Protein 5YK4 (pdb70)

InterPro domains:
  IPR000432 DNA mismatch repair protein MutS, C-terminal [PF00488] (603-790)
  IPR000432 DNA mismatch repair protein MutS, C-terminal [PS00486] (681-697)
  IPR000432 DNA mismatch repair protein MutS, C-terminal [SM00534] (600-787)
  IPR005748 DNA mismatch repair protein MutS [MF_00096] (6-852)
  IPR005748 DNA mismatch repair protein MutS [TIGR01070] (7-857)
  IPR007695 DNA mismatch repair protein MutS-like, N-terminal [PF01624] (8-118)
  IPR007696 DNA mismatch repair protein MutS, core [PF05192] (268-552)
  IPR007696 DNA mismatch repair protein MutS, core [SM00533] (282-585)
  IPR007860 DNA mismatch repair protein MutS, connector domain [PF05188] (127-251)
  IPR007861 DNA mismatch repair protein MutS, clamp [PF05190] (422-512)
  IPR016151 DNA mismatch repair protein MutS, N-terminal [G3DSA:3.40.1170.10] (1-120)
  IPR016151 DNA mismatch repair protein MutS, N-terminal [SSF55271] (4-114)
  IPR017261 DNA mismatch repair protein MutS/MSH [PIRSF037677] (5-804)
  IPR027417 P-loop containing nucleoside triphosphate hydrolase [G3DSA:3.40.50.300] (561-819)
  IPR027417 P-loop containing nucleoside triphosphate hydrolase [SSF52540] (561-791)
  IPR036187 DNA mismatch repair protein MutS, core domain superfamily [SSF48334] (266-560)
  IPR036678 MutS, connector domain superfamily [G3DSA:3.30.420.110] (126-260)
  IPR036678 MutS, connector domain superfamily [SSF53150] (116-279)
  IPR045076 DNA mismatch repair MutS [PTHR11361] (10-797)

Sequence (1538 aa):
GSMSKSAVSPMMQQYLGIKAQHTDKLVFYRMGDFYELFLDDAVEAAKLLDITLTTRGQMDGVPIKMAGVPFHAAEQYLARLVKLGKSVAICEQVGEPVERKVVRIVTPGTLTDSALLEDKETNRIVAVSPDKKYIGLAWASLQSGEFKTKLTTADKLNDELARLQAAEILLPDSKNAPQLQTASGVTRLNAWQFAADAGEKLLTEYFGCQDLRGFGLDSKEHAVSIGAAGALLNYIRLTQNLMPQHLDGLSLETDSQYIGMDAATRRNLEITQTLSGKKTPTLFSILDGCATHMGSRLLALWLHHPLRNRAHIRARQEAVTALESQYEPLQCHLKSIADIERIAARIAVGNARPRDLASLRDSLFELAQIDLSATGSSLLETLKAVFPETLPVAETLKAAVMPEPSVWLKDGNVINHGFHPELDELRRIQNHGDEFLLDLEAKERERTGLSTLKVEFNRVHGFYIELSKTQAEQAPADYQRRQTLKNAERFITPELKAFEDKVLTAQDQALALEKQLFDGVLKNLRTALPQLQKAAKAAAALDVLSTFSALAKERNFVRPEFADYPVVHIENGRHPVVEQQVRHFTANHTDLDHKHRLMLLTGPNMGGKSTYMRQVALIVLLAHTGCFVPADAATIGPVDQIFTRISTFMVEMSETAYILHHATEQSIVLMDEVGRGTSTFDGLALAHAIAEHLLQKNKSFSLFATHYFELTYLPEAHAAAVNMHLSALEQGRDIVFLHQIQPGPAGKSYGIAVAKLAGLPVRALKAAQKHSAVSPMMQQYLGIKAQHTDKLVFYRMGDFYELFLDDAVEAAKLLDITLTTRGQMDGVPIKMAGVPFHAAEQYLARLVKLGKSVAICEQVGEVGAGKGPVERKVVRIVTPGTLTDSALLEDKETNRIVAVSPDKKYIGLAWASLQSGEFKTKLTTADKLNDELARLQAAEILLPDSKNAPQLQTASGVTRLNAWQFAADAGEKLLTEYFGCQDLRGFGLDSKEHAVSIGAAGALLNYIRLTQNLMPQHLDGLSLETDSQYIGMDAATRRNLEITQTLSGKKTPTLFSILDGCATHMGSRLLALWLHHPLRNRAHIRARQEAVTALESQYEPLQCHLKSIADIERIAARIAVGNARPRDLASLRDSLFELAQIDLSATGSSLLETLKAVFPETLPVAETLKAAVMPEPSVWLKDGNVINHGFHPELDELRRIQNHGDEFLLDLEAKERERTGLSTLKVEFNRVHGFYIELSKTQAEQAPADYQRRQTLKNAERFITPELKAFEDKVLTAQDQALALEKQLFDGVLKNLRTALPQLQKAAKAAAALDVLSTFSALAKERNFVRPEFADYPVVHIENGRHPVVEQQVRHFTANHTDLDHKHRLMLLTGPNMGGKSTYMRQVALIVLLAHTGCFVPADAATIGPVDQIFTRVEMSETAYILHHATEQSIVLMDEVGRGTSTFDGLALAHAIAEHLLQKNKSFSLFATHYFELTYLPEAHAAAVNMHLSALEQGRDIVFLHQIQPGPAGKSYGIAVAKLAGLPVRALKAAQKH

Nearest PDB structures (foldseek):
  5yk4-assembly1_A  TM=1.001E+00  e=0.000E+00  Neisseria gonorrhoeae FA 1090
  5x9w-assembly1_B  TM=9.994E-01  e=0.000E+00  Neisseria gonorrhoeae FA 1090
  1wb9-assembly1_A  TM=9.319E-01  e=6.528E-84  Escherichia coli
  1wbb-assembly1_A  TM=9.257E-01  e=7.655E-84  Escherichia coli
  1e3m-assembly1_A  TM=9.299E-01  e=3.385E-83  Escherichia coli

Structure (mmCIF, N/CA/C/O backbone):
data_5YK4
#
_entry.id   5YK4
#
_cell.length_a   89.940
_cell.length_b   102.400
_cell.length_c   236.170
_cell.angle_alpha   90.00
_cell.angle_beta   90.00
_cell.angle_gamma   90.00
#
_symmetry.space_group_name_H-M   'P 21 2 21'
#
loop_
_entity.id
_entity.type
_entity.pdbx_description
1 polymer 'DNA mismatch repair protein MutS'
2 non-polymer "ADENOSINE-5'-DIPHOSPHATE"
3 water water
#
loop_
_atom_site.group_PDB
_atom_site.id
_atom_site.type_symbol
_atom_site.label_atom_id
_atom_site.label_alt_id
_atom_site.label_comp_id
_atom_site.label_asym_id
_atom_site.label_entity_id
_atom_site.label_seq_id
_atom_site.pdbx_PDB_ins_code
_atom_site.Cartn_x
_atom_site.Cartn_y
_atom_site.Cartn_z
_atom_site.occupancy
_atom_site.B_iso_or_equiv
_atom_site.auth_seq_id
_atom_site.auth_comp_id
_atom_site.auth_asym_id
_atom_site.auth_atom_id
_atom_site.pdbx_PDB_model_num
ATOM 1 N N . GLY A 1 4 ? -21.190 2.913 -17.983 1.00 60.45 -1 GLY A N 1
ATOM 2 C CA . GLY A 1 4 ? -20.302 2.208 -17.008 1.00 66.71 -1 GLY A CA 1
ATOM 3 C C . GLY A 1 4 ? -20.428 2.812 -15.602 1.00 72.99 -1 GLY A C 1
ATOM 4 O O . GLY A 1 4 ? -19.661 3.689 -15.233 1.00 66.21 -1 GLY A O 1
ATOM 5 N N . SER A 1 5 ? -21.399 2.329 -14.815 1.00 73.78 0 SER A N 1
ATOM 6 C CA . SER A 1 5 ? -21.455 2.580 -13.374 1.00 68.37 0 SER A CA 1
ATOM 7 C C . SER A 1 5 ? -20.581 1.531 -12.663 1.00 80.09 0 SER A C 1
ATOM 8 O O . SER A 1 5 ? -20.495 0.369 -13.114 1.00 76.65 0 SER A O 1
ATOM 9 N N . MET A 1 6 ? -19.930 1.930 -11.566 1.00 121.06 1 MET A N 1
ATOM 10 C CA . MET A 1 6 ? -18.951 1.061 -10.932 1.00 111.39 1 MET A CA 1
ATOM 11 C C . MET A 1 6 ? -18.917 1.112 -9.406 1.00 110.02 1 MET A C 1
ATOM 12 O O . MET A 1 6 ? -19.946 1.157 -8.735 1.00 104.39 1 MET A O 1
ATOM 13 N N . SER A 1 7 ? -17.702 1.118 -8.864 1.00 114.44 2 SER A N 1
ATOM 14 C CA . SER A 1 7 ? -17.463 1.158 -7.424 1.00 97.18 2 SER A CA 1
ATOM 15 C C . SER A 1 7 ? -17.807 2.497 -6.767 1.00 103.26 2 SER A C 1
ATOM 16 O O . SER A 1 7 ? -18.742 3.174 -7.187 1.00 118.21 2 SER A O 1
ATOM 17 N N . LYS A 1 8 ? -17.061 2.889 -5.733 1.00 94.51 3 LYS A N 1
ATOM 18 C CA . LYS A 1 8 ? -15.887 2.173 -5.296 1.00 92.11 3 LYS A CA 1
ATOM 19 C C . LYS A 1 8 ? -16.058 1.396 -3.992 1.00 86.71 3 LYS A C 1
ATOM 20 O O . LYS A 1 8 ? -15.140 1.373 -3.169 1.00 102.58 3 LYS A O 1
ATOM 21 N N . SER A 1 9 ? -17.211 0.755 -3.804 1.00 74.42 4 SER A N 1
ATOM 22 C CA . SER A 1 9 ? -17.337 -0.270 -2.779 1.00 67.64 4 SER A CA 1
ATOM 23 C C . SER A 1 9 ? -17.020 -1.669 -3.314 1.00 66.48 4 SER A C 1
ATOM 24 O O . SER A 1 9 ? -16.920 -2.614 -2.540 1.00 70.11 4 SER A O 1
ATOM 27 N N . ALA A 1 10 ? -16.871 -1.799 -4.629 1.00 67.12 5 ALA A N 1
ATOM 28 C CA . ALA A 1 10 ? -16.437 -3.034 -5.275 1.00 69.74 5 ALA A CA 1
ATOM 29 C C . ALA A 1 10 ? -14.921 -3.075 -5.549 1.00 69.69 5 ALA A C 1
ATOM 30 O O . ALA A 1 10 ? -14.387 -4.148 -5.829 1.00 71.40 5 ALA A O 1
ATOM 32 N N . VAL A 1 11 ? -14.249 -1.924 -5.472 1.00 65.05 6 VAL A N 1
ATOM 33 C CA . VAL A 1 11 ? -12.795 -1.863 -5.596 1.00 67.31 6 VAL A CA 1
ATOM 34 C C . VAL A 1 11 ? -12.230 -1.191 -4.358 1.00 66.44 6 VAL A C 1
ATOM 35 O O . VAL A 1 11 ? -12.808 -0.229 -3.844 1.00 71.52 6 VAL A O 1
ATOM 39 N N . SER A 1 12 ? -11.108 -1.710 -3.877 1.00 62.36 7 SER A N 1
ATOM 40 C CA . SER A 1 12 ? -10.444 -1.140 -2.710 1.00 56.30 7 SER A CA 1
ATOM 41 C C . SER A 1 12 ? -9.750 0.153 -3.082 1.00 55.84 7 SER A C 1
ATOM 42 O O . SER A 1 12 ? -9.404 0.368 -4.244 1.00 57.52 7 SER A O 1
ATOM 45 N N . PRO A 1 13 ? -9.537 1.038 -2.096 1.00 54.90 8 PRO A N 1
ATOM 46 C CA . PRO A 1 13 ? -8.843 2.294 -2.403 1.00 55.62 8 PRO A CA 1
ATOM 47 C C . PRO A 1 13 ? -7.457 2.095 -3.014 1.00 55.57 8 PRO A C 1
ATOM 48 O O . PRO A 1 13 ? -7.083 2.831 -3.938 1.00 62.48 8 PRO A O 1
ATOM 52 N N . MET A 1 14 ? -6.705 1.115 -2.517 1.00 54.50 9 MET A N 1
ATOM 53 C CA . MET A 1 14 ? -5.398 0.834 -3.088 1.00 56.96 9 MET A CA 1
ATOM 54 C C . MET A 1 14 ? -5.511 0.418 -4.552 1.00 55.53 9 MET A C 1
ATOM 55 O O . MET A 1 14 ? -4.723 0.862 -5.423 1.00 58.03 9 MET A O 1
ATOM 60 N N . MET A 1 15 ? -6.502 -0.424 -4.822 1.00 47.57 10 MET A N 1
ATOM 61 C CA . MET A 1 15 ? -6.729 -0.838 -6.193 1.00 50.91 10 MET A CA 1
ATOM 62 C C . MET A 1 15 ? -7.143 0.332 -7.084 1.00 51.24 10 MET A C 1
ATOM 63 O O . MET A 1 15 ? -6.779 0.388 -8.254 1.00 52.46 10 MET A O 1
ATOM 68 N N . GLN A 1 16 ? -7.911 1.267 -6.533 1.00 54.98 11 GLN A N 1
ATOM 69 C CA . GLN A 1 16 ? -8.280 2.461 -7.280 1.00 55.06 11 GLN A CA 1
ATOM 70 C C . GLN A 1 16 ? -7.058 3.306 -7.602 1.00 56.10 11 GLN A C 1
ATOM 71 O O . GLN A 1 16 ? -6.964 3.893 -8.680 1.00 59.78 11 GLN A O 1
ATOM 77 N N . GLN A 1 17 ? -6.109 3.370 -6.671 1.00 57.69 12 GLN A N 1
ATOM 78 C CA . GLN A 1 17 ? -4.840 4.033 -6.954 1.00 55.08 12 GLN A CA 1
ATOM 79 C C . GLN A 1 17 ? -4.122 3.362 -8.125 1.00 51.39 12 GLN A C 1
ATOM 80 O O . GLN A 1 17 ? -3.696 4.028 -9.080 1.00 54.15 12 GLN A O 1
ATOM 86 N N . TYR A 1 18 ? -4.000 2.033 -8.058 1.00 50.59 13 TYR A N 1
ATOM 87 C CA . TYR A 1 18 ? -3.329 1.296 -9.117 1.00 46.64 13 TYR A CA 1
ATOM 88 C C . TYR A 1 18 ? -3.982 1.549 -10.466 1.00 48.60 13 TYR A C 1
ATOM 89 O O . TYR A 1 18 ? -3.286 1.759 -11.462 1.00 49.34 13 TYR A O 1
ATOM 98 N N . LEU A 1 19 ? -5.315 1.506 -10.516 1.00 49.00 14 LEU A N 1
ATOM 99 C CA . LEU A 1 19 ? -6.018 1.816 -11.750 1.00 47.77 14 LEU A CA 1
ATOM 100 C C . LEU A 1 19 ? -5.752 3.250 -12.186 1.00 48.88 14 LEU A C 1
ATOM 101 O O . LEU A 1 19 ? -5.721 3.542 -13.378 1.00 50.40 14 LEU A O 1
ATOM 106 N N . GLY A 1 20 ? -5.549 4.142 -11.218 1.00 51.51 15 GLY A N 1
ATOM 107 C CA . GLY A 1 20 ? -5.194 5.522 -11.533 1.00 53.43 15 GLY A CA 1
ATOM 108 C C . GLY A 1 20 ? -3.881 5.615 -12.299 1.00 53.78 15 GLY A C 1
ATOM 109 O O . GLY A 1 20 ? -3.767 6.387 -13.277 1.00 53.60 15 GLY A O 1
ATOM 110 N N . ILE A 1 21 ? -2.891 4.818 -11.890 1.00 51.43 16 ILE A N 1
ATOM 111 C CA . ILE A 1 21 ? -1.628 4.820 -12.620 1.00 51.43 16 ILE A CA 1
ATOM 112 C C . ILE A 1 21 ? -1.737 3.999 -13.925 1.00 52.43 16 ILE A C 1
ATOM 113 O O . ILE A 1 21 ? -1.181 4.373 -14.946 1.00 51.47 16 ILE A O 1
ATOM 118 N N . LYS A 1 22 ? -2.478 2.899 -13.891 1.00 51.17 17 LYS A N 1
ATOM 119 C CA . LYS A 1 22 ? -2.540 1.982 -15.016 1.00 53.06 17 LYS A CA 1
ATOM 120 C C . LYS A 1 22 ? -3.286 2.564 -16.201 1.00 57.58 17 LYS A C 1
ATOM 121 O O . LYS A 1 22 ? -2.972 2.243 -17.358 1.00 59.52 17 LYS A O 1
ATOM 127 N N . ALA A 1 23 ? -4.274 3.417 -15.939 1.00 62.52 18 ALA A N 1
ATOM 128 C CA . ALA A 1 23 ? -5.006 4.062 -17.028 1.00 63.59 18 ALA A CA 1
ATOM 129 C C . ALA A 1 23 ? -4.088 4.970 -17.875 1.00 66.13 18 ALA A C 1
ATOM 130 O O . ALA A 1 23 ? -4.415 5.260 -19.014 1.00 71.18 18 ALA A O 1
ATOM 132 N N . GLN A 1 24 ? -2.962 5.418 -17.316 1.00 63.02 19 GLN A N 1
ATOM 133 C CA . GLN A 1 24 ? -1.993 6.208 -18.059 1.00 63.66 19 GLN A CA 1
ATOM 134 C C . GLN A 1 24 ? -1.001 5.348 -18.875 1.00 63.65 19 GLN A C 1
ATOM 135 O O . GLN A 1 24 ? -0.220 5.897 -19.669 1.00 62.71 19 GLN A O 1
ATOM 141 N N . HIS A 1 25 ? -1.008 4.023 -18.666 1.00 57.55 20 HIS A N 1
ATOM 142 C CA . HIS A 1 25 ? -0.045 3.132 -19.304 1.00 52.49 20 HIS A CA 1
ATOM 143 C C . HIS A 1 25 ? -0.722 1.809 -19.684 1.00 56.06 20 HIS A C 1
ATOM 144 O O . HIS A 1 25 ? -0.392 0.736 -19.173 1.00 50.45 20 HIS A O 1
ATOM 151 N N . THR A 1 26 ? -1.681 1.899 -20.599 1.00 61.74 21 THR A N 1
ATOM 152 C CA . THR A 1 26 ? -2.428 0.732 -21.051 1.00 62.81 21 THR A CA 1
ATOM 153 C C . THR A 1 26 ? -1.645 -0.122 -22.041 1.00 65.01 21 THR A C 1
ATOM 154 O O . THR A 1 26 ? -2.039 -1.253 -22.302 1.00 67.24 21 THR A O 1
ATOM 158 N N . ASP A 1 27 ? -0.553 0.406 -22.583 1.00 67.28 22 ASP A N 1
ATOM 159 C CA . ASP A 1 27 ? 0.273 -0.325 -23.549 1.00 74.26 22 ASP A CA 1
ATOM 160 C C . ASP A 1 27 ? 1.533 -0.952 -22.949 1.00 72.43 22 ASP A C 1
ATOM 161 O O . ASP A 1 27 ? 2.177 -1.759 -23.596 1.00 79.16 22 ASP A O 1
ATOM 166 N N . LYS A 1 28 ? 1.885 -0.589 -21.722 1.00 70.84 23 LYS A N 1
ATOM 167 C CA . LYS A 1 28 ? 3.103 -1.088 -21.073 1.00 62.57 23 LYS A CA 1
ATOM 168 C C . LYS A 1 28 ? 2.733 -1.930 -19.855 1.00 61.23 23 LYS A C 1
ATOM 169 O O . LYS A 1 28 ? 1.620 -1.804 -19.289 1.00 62.65 23 LYS A O 1
ATOM 175 N N . LEU A 1 29 ? 3.676 -2.771 -19.444 1.00 56.60 24 LEU A N 1
ATOM 176 C CA . LEU A 1 29 ? 3.585 -3.389 -18.135 1.00 55.69 24 LEU A CA 1
ATOM 177 C C . LEU A 1 29 ? 3.861 -2.337 -17.054 1.00 54.32 24 LEU A C 1
ATOM 178 O O . LEU A 1 29 ? 4.652 -1.407 -17.270 1.00 55.24 24 LEU A O 1
ATOM 183 N N . VAL A 1 30 ? 3.224 -2.492 -15.893 1.00 50.51 25 VAL A N 1
ATOM 184 C CA . VAL A 1 30 ? 3.410 -1.553 -14.792 1.00 47.35 25 VAL A CA 1
ATOM 185 C C . VAL A 1 30 ? 3.881 -2.331 -13.575 1.00 46.52 25 VAL A C 1
ATOM 186 O O . VAL A 1 30 ? 3.156 -3.197 -13.056 1.00 50.33 25 VAL A O 1
ATOM 190 N N . PHE A 1 31 ? 5.111 -2.045 -13.142 1.00 46.42 26 PHE A N 1
ATOM 191 C CA . PHE A 1 31 ? 5.661 -2.573 -11.897 1.00 44.39 26 PHE A CA 1
ATOM 192 C C . PHE A 1 31 ? 5.171 -1.690 -10.763 1.00 43.40 26 PHE A C 1
ATOM 193 O O . PHE A 1 31 ? 5.664 -0.588 -10.569 1.00 41.49 26 PHE A O 1
ATOM 201 N N . TYR A 1 32 ? 4.196 -2.193 -10.004 1.00 43.85 27 TYR A N 1
ATOM 202 C CA . TYR A 1 32 ? 3.629 -1.436 -8.902 1.00 43.99 27 TYR A CA 1
ATOM 203 C C . TYR A 1 32 ? 4.363 -1.801 -7.615 1.00 43.67 27 TYR A C 1
ATOM 204 O O . TYR A 1 32 ? 4.321 -2.943 -7.180 1.00 47.89 27 TYR A O 1
ATOM 213 N N . ARG A 1 33 ? 5.054 -0.849 -7.017 1.00 40.52 28 ARG A N 1
ATOM 214 C CA . ARG A 1 33 ? 5.776 -1.135 -5.779 1.00 46.75 28 ARG A CA 1
ATOM 215 C C . ARG A 1 33 ? 4.824 -1.540 -4.660 1.00 45.02 28 ARG A C 1
ATOM 216 O O . ARG A 1 33 ? 3.973 -0.774 -4.276 1.00 49.26 28 ARG A O 1
ATOM 224 N N . MET A 1 34 ? 4.965 -2.756 -4.160 1.00 45.02 29 MET A N 1
ATOM 225 C CA . MET A 1 34 ? 4.134 -3.291 -3.086 1.00 44.05 29 MET A CA 1
ATOM 226 C C . MET A 1 34 ? 5.046 -3.868 -2.009 1.00 48.02 29 MET A C 1
ATOM 227 O O . MET A 1 34 ? 5.494 -5.024 -2.094 1.00 49.15 29 MET A O 1
ATOM 232 N N . GLY A 1 35 ? 5.373 -3.042 -1.017 1.00 48.37 30 GLY A N 1
ATOM 233 C CA . GLY A 1 35 ? 6.274 -3.462 0.057 1.00 46.41 30 GLY A CA 1
ATOM 234 C C . GLY A 1 35 ? 7.645 -3.793 -0.485 1.00 49.70 30 GLY A C 1
ATOM 235 O O . GLY A 1 35 ? 8.332 -2.932 -1.029 1.00 57.07 30 GLY A O 1
ATOM 236 N N . ASP A 1 36 ? 8.071 -5.033 -0.312 1.00 53.95 31 ASP A N 1
ATOM 237 C CA . ASP A 1 36 ? 9.386 -5.480 -0.765 1.00 57.51 31 ASP A CA 1
ATOM 238 C C . ASP A 1 36 ? 9.345 -6.045 -2.188 1.00 58.59 31 ASP A C 1
ATOM 239 O O . ASP A 1 36 ? 10.347 -6.591 -2.675 1.00 57.50 31 ASP A O 1
ATOM 244 N N . PHE A 1 37 ? 8.194 -5.919 -2.846 1.00 54.68 32 PHE A N 1
ATOM 245 C CA . PHE A 1 37 ? 8.012 -6.525 -4.151 1.00 52.86 32 PHE A CA 1
ATOM 246 C C . PHE A 1 37 ? 7.586 -5.472 -5.156 1.00 52.10 32 PHE A C 1
ATOM 247 O O . PHE A 1 37 ? 7.225 -4.350 -4.798 1.00 50.83 32 PHE A O 1
ATOM 255 N N . TYR A 1 38 ? 7.684 -5.849 -6.431 1.00 48.96 33 TYR A N 1
ATOM 256 C CA . TYR A 1 38 ? 6.972 -5.162 -7.497 1.00 47.47 33 TYR A CA 1
ATOM 257 C C . TYR A 1 38 ? 5.902 -6.130 -7.998 1.00 48.31 33 TYR A C 1
ATOM 258 O O . TYR A 1 38 ? 6.208 -7.256 -8.365 1.00 48.26 33 TYR A O 1
ATOM 267 N N . GLU A 1 39 ? 4.646 -5.689 -7.972 1.00 46.32 34 GLU A N 1
ATOM 268 C CA . GLU A 1 39 ? 3.540 -6.515 -8.369 1.00 50.95 34 GLU A CA 1
ATOM 269 C C . GLU A 1 39 ? 2.882 -5.946 -9.612 1.00 52.55 34 GLU A C 1
ATOM 270 O O . GLU A 1 39 ? 2.849 -4.719 -9.811 1.00 50.22 34 GLU A O 1
ATOM 276 N N . LEU A 1 40 ? 2.371 -6.857 -10.444 1.00 51.72 35 LEU A N 1
ATOM 277 C CA . LEU A 1 40 ? 1.521 -6.518 -11.579 1.00 52.57 35 LEU A CA 1
ATOM 278 C C . LEU A 1 40 ? 0.147 -7.167 -11.379 1.00 53.00 35 LEU A C 1
ATOM 279 O O . LEU A 1 40 ? 0.052 -8.257 -10.786 1.00 56.53 35 LEU A O 1
ATOM 284 N N . PHE A 1 41 ? -0.897 -6.511 -11.872 1.00 51.37 36 PHE A N 1
ATOM 285 C CA . PHE A 1 41 ? -2.268 -6.980 -11.681 1.00 53.59 36 PHE A CA 1
ATOM 286 C C . PHE A 1 41 ? -3.003 -7.133 -13.007 1.00 56.32 36 PHE A C 1
ATOM 287 O O . PHE A 1 41 ? -2.647 -6.498 -14.014 1.00 56.38 36 PHE A O 1
ATOM 295 N N . LEU A 1 42 ? -4.023 -7.986 -12.999 1.00 57.07 37 LEU A N 1
ATOM 296 C CA . LEU A 1 42 ? -4.857 -8.232 -14.170 1.00 63.94 37 LEU A CA 1
ATOM 297 C C . LEU A 1 42 ? -4.050 -8.767 -15.368 1.00 68.71 37 LEU A C 1
ATOM 298 O O . LEU A 1 42 ? -3.206 -9.661 -15.221 1.00 68.46 37 LEU A O 1
ATOM 303 N N . ASP A 1 43 ? -4.309 -8.211 -16.549 1.00 73.74 38 ASP A N 1
ATOM 304 C CA . ASP A 1 43 ? -3.648 -8.674 -17.751 1.00 76.32 38 ASP A CA 1
ATOM 305 C C . ASP A 1 43 ? -2.137 -8.521 -17.693 1.00 73.49 38 ASP A C 1
ATOM 306 O O . ASP A 1 43 ? -1.404 -9.303 -18.302 1.00 75.03 38 ASP A O 1
ATOM 311 N N . ASP A 1 44 ? -1.667 -7.510 -16.968 1.00 72.15 39 ASP A N 1
ATOM 312 C CA . ASP A 1 44 ? -0.233 -7.379 -16.727 1.00 65.43 39 ASP A CA 1
ATOM 313 C C . ASP A 1 44 ? 0.274 -8.561 -15.919 1.00 64.63 39 ASP A C 1
ATOM 314 O O . ASP A 1 44 ? 1.361 -9.095 -16.195 1.00 58.17 39 ASP A O 1
ATOM 319 N N . ALA A 1 45 ? -0.517 -8.988 -14.924 1.00 63.12 40 ALA A N 1
ATOM 320 C CA . ALA A 1 45 ? -0.132 -10.151 -14.135 1.00 64.10 40 ALA A CA 1
ATOM 321 C C . ALA A 1 45 ? -0.066 -11.420 -15.003 1.00 66.19 40 ALA A C 1
ATOM 322 O O . ALA A 1 45 ? 0.851 -12.222 -14.866 1.00 62.74 40 ALA A O 1
ATOM 324 N N . VAL A 1 46 ? -1.046 -11.596 -15.890 1.00 70.50 41 VAL A N 1
ATOM 325 C CA . VAL A 1 46 ? -1.074 -12.777 -16.740 1.00 70.76 41 VAL A CA 1
ATOM 326 C C . VAL A 1 46 ? 0.111 -12.771 -17.711 1.00 73.12 41 VAL A C 1
ATOM 327 O O . VAL A 1 46 ? 0.845 -13.764 -17.827 1.00 72.36 41 VAL A O 1
ATOM 331 N N . GLU A 1 47 ? 0.309 -11.641 -18.389 1.00 72.34 42 GLU A N 1
ATOM 332 C CA . GLU A 1 47 ? 1.419 -11.502 -19.331 1.00 74.68 42 GLU A CA 1
ATOM 333 C C . GLU A 1 47 ? 2.777 -11.739 -18.657 1.00 72.86 42 GLU A C 1
ATOM 334 O O . GLU A 1 47 ? 3.608 -12.486 -19.154 1.00 70.31 42 GLU A O 1
ATOM 340 N N . ALA A 1 48 ? 3.004 -11.100 -17.515 1.00 69.18 43 ALA A N 1
ATOM 341 C CA . ALA A 1 48 ? 4.264 -11.296 -16.803 1.00 65.68 43 ALA A CA 1
ATOM 342 C C . ALA A 1 48 ? 4.410 -12.727 -16.315 1.00 66.48 43 ALA A C 1
ATOM 343 O O . ALA A 1 48 ? 5.516 -13.257 -16.264 1.00 67.14 43 ALA A O 1
ATOM 345 N N . ALA A 1 49 ? 3.298 -13.363 -15.951 1.00 68.18 44 ALA A N 1
ATOM 346 C CA . ALA A 1 49 ? 3.339 -14.756 -15.531 1.00 69.77 44 ALA A CA 1
ATOM 347 C C . ALA A 1 49 ? 3.795 -15.657 -16.676 1.00 76.20 44 ALA A C 1
ATOM 348 O O . ALA A 1 49 ? 4.559 -16.607 -16.456 1.00 76.55 44 ALA A O 1
ATOM 350 N N . LYS A 1 50 ? 3.348 -15.361 -17.900 1.00 78.31 45 LYS A N 1
ATOM 351 C CA . LYS A 1 50 ? 3.824 -16.106 -19.060 1.00 79.12 45 LYS A CA 1
ATOM 352 C C . LYS A 1 50 ? 5.298 -15.813 -19.327 1.00 79.13 45 LYS A C 1
ATOM 353 O O . LYS A 1 50 ? 6.112 -16.736 -19.436 1.00 82.60 45 LYS A O 1
ATOM 359 N N . LEU A 1 51 ? 5.648 -14.529 -19.417 1.00 74.68 46 LEU A N 1
ATOM 360 C CA . LEU A 1 51 ? 6.944 -14.134 -19.921 1.00 73.41 46 LEU A CA 1
ATOM 361 C C . LEU A 1 51 ? 8.078 -14.482 -18.959 1.00 77.39 46 LEU A C 1
ATOM 362 O O . LEU A 1 51 ? 9.144 -14.932 -19.383 1.00 88.39 46 LEU A O 1
ATOM 367 N N . LEU A 1 52 ? 7.863 -14.273 -17.667 1.00 76.92 47 LEU A N 1
ATOM 368 C CA . LEU A 1 52 ? 8.945 -14.356 -16.697 1.00 77.56 47 LEU A CA 1
ATOM 369 C C . LEU A 1 52 ? 8.984 -15.667 -15.920 1.00 82.77 47 LEU A C 1
ATOM 370 O O . LEU A 1 52 ? 9.860 -15.851 -15.072 1.00 81.99 47 LEU A O 1
ATOM 375 N N . ASP A 1 53 ? 8.036 -16.570 -16.191 1.00 84.97 48 ASP A N 1
ATOM 376 C CA . ASP A 1 53 ? 7.958 -17.860 -15.501 1.00 85.92 48 ASP A CA 1
ATOM 377 C C . ASP A 1 53 ? 7.869 -17.672 -13.983 1.00 80.76 48 ASP A C 1
ATOM 378 O O . ASP A 1 53 ? 8.466 -18.414 -13.206 1.00 84.45 48 ASP A O 1
ATOM 383 N N . ILE A 1 54 ? 7.122 -16.656 -13.575 1.00 74.59 49 ILE A N 1
ATOM 384 C CA . ILE A 1 54 ? 6.782 -16.459 -12.172 1.00 70.08 49 ILE A CA 1
ATOM 385 C C . ILE A 1 54 ? 5.365 -16.968 -11.946 1.00 70.66 49 ILE A C 1
ATOM 386 O O . ILE A 1 54 ? 4.549 -16.990 -12.879 1.00 70.35 49 ILE A O 1
ATOM 391 N N . THR A 1 55 ? 5.065 -17.386 -10.723 1.00 72.86 50 THR A N 1
ATOM 392 C CA . THR A 1 55 ? 3.758 -17.987 -10.477 1.00 77.37 50 THR A CA 1
ATOM 393 C C . THR A 1 55 ? 2.678 -16.910 -10.427 1.00 73.70 50 THR A C 1
ATOM 394 O O . THR A 1 55 ? 2.849 -15.885 -9.784 1.00 70.06 50 THR A O 1
ATOM 398 N N . LEU A 1 56 ? 1.573 -17.157 -11.128 1.00 74.72 51 LEU A N 1
ATOM 399 C CA . LEU A 1 56 ? 0.425 -16.271 -11.147 1.00 72.12 51 LEU A CA 1
ATOM 400 C C . LEU A 1 56 ? -0.532 -16.625 -10.017 1.00 70.88 51 LEU A C 1
ATOM 401 O O . LEU A 1 56 ? -0.856 -17.787 -9.817 1.00 76.78 51 LEU A O 1
ATOM 406 N N . THR A 1 57 ? -0.977 -15.619 -9.281 1.00 69.17 52 THR A N 1
ATOM 407 C CA . THR A 1 57 ? -1.814 -15.835 -8.111 1.00 69.90 52 THR A CA 1
ATOM 408 C C . THR A 1 57 ? -2.972 -14.832 -8.116 1.00 67.79 52 THR A C 1
ATOM 409 O O . THR A 1 57 ? -3.341 -14.295 -9.159 1.00 69.66 52 THR A O 1
ATOM 413 N N . THR A 1 58 ? -3.531 -14.577 -6.945 1.00 68.15 53 THR A N 1
ATOM 414 C CA . THR A 1 58 ? -4.698 -13.728 -6.795 1.00 69.44 53 THR A CA 1
ATOM 415 C C . THR A 1 58 ? -4.594 -12.940 -5.493 1.00 70.21 53 THR A C 1
ATOM 416 O O . THR A 1 58 ? -4.200 -13.485 -4.453 1.00 72.79 53 THR A O 1
ATOM 420 N N . ARG A 1 59 ? -4.935 -11.655 -5.558 1.00 67.61 54 ARG A N 1
ATOM 421 C CA . ARG A 1 59 ? -4.983 -10.803 -4.373 1.00 65.93 54 ARG A CA 1
ATOM 422 C C . ARG A 1 59 ? -6.235 -9.936 -4.421 1.00 65.27 54 ARG A C 1
ATOM 423 O O . ARG A 1 59 ? -6.384 -9.101 -5.304 1.00 63.05 54 ARG A O 1
ATOM 431 N N . GLY A 1 60 ? -7.135 -10.132 -3.468 1.00 66.12 55 GLY A N 1
ATOM 432 C CA . GLY A 1 60 ? -8.327 -9.310 -3.383 1.00 63.43 55 GLY A CA 1
ATOM 433 C C . GLY A 1 60 ? -9.313 -9.580 -4.501 1.00 62.02 55 GLY A C 1
ATOM 434 O O . GLY A 1 60 ? -9.162 -10.530 -5.271 1.00 61.37 55 GLY A O 1
ATOM 435 N N . GLN A 1 61 ? -10.338 -8.736 -4.573 1.00 61.25 56 GLN A N 1
ATOM 436 C CA . GLN A 1 61 ? -11.390 -8.855 -5.558 1.00 60.35 56 GLN A CA 1
ATOM 437 C C . GLN A 1 61 ? -11.726 -7.494 -6.153 1.00 60.05 56 GLN A C 1
ATOM 438 O O . GLN A 1 61 ? -11.621 -6.465 -5.488 1.00 58.58 56 GLN A O 1
ATOM 444 N N . MET A 1 62 ? -12.136 -7.498 -7.418 1.00 60.27 57 MET A N 1
ATOM 445 C CA . MET A 1 62 ? -12.578 -6.302 -8.121 1.00 58.49 57 MET A CA 1
ATOM 446 C C . MET A 1 62 ? -13.864 -6.610 -8.860 1.00 61.78 57 MET A C 1
ATOM 447 O O . MET A 1 62 ? -13.892 -7.503 -9.706 1.00 65.03 57 MET A O 1
ATOM 452 N N . ASP A 1 63 ? -14.931 -5.875 -8.519 1.00 66.78 58 ASP A N 1
ATOM 453 C CA . ASP A 1 63 ? -16.272 -6.089 -9.097 1.00 66.35 58 ASP A CA 1
ATOM 454 C C . ASP A 1 63 ? -16.733 -7.532 -8.909 1.00 66.01 58 ASP A C 1
ATOM 455 O O . ASP A 1 63 ? -17.429 -8.091 -9.745 1.00 66.27 58 ASP A O 1
ATOM 460 N N . GLY A 1 64 ? -16.326 -8.130 -7.795 1.00 68.73 59 GLY A N 1
ATOM 461 C CA . GLY A 1 64 ? -16.688 -9.498 -7.467 1.00 67.09 59 GLY A CA 1
ATOM 462 C C . GLY A 1 64 ? -15.690 -10.535 -7.912 1.00 65.90 59 GLY A C 1
ATOM 463 O O . GLY A 1 64 ? -15.610 -11.599 -7.315 1.00 71.07 59 GLY A O 1
ATOM 464 N N . VAL A 1 65 ? -14.931 -10.238 -8.955 1.00 65.30 60 VAL A N 1
ATOM 465 C CA . VAL A 1 65 ? -13.994 -11.201 -9.525 1.00 68.14 60 VAL A CA 1
ATOM 466 C C . VAL A 1 65 ? -12.630 -11.081 -8.844 1.00 64.09 60 VAL A C 1
ATOM 467 O O . VAL A 1 65 ? -12.155 -9.972 -8.622 1.00 62.62 60 VAL A O 1
ATOM 471 N N . PRO A 1 66 ? -12.002 -12.209 -8.485 1.00 64.11 61 PRO A N 1
ATOM 472 C CA . PRO A 1 66 ? -10.668 -12.142 -7.890 1.00 63.95 61 PRO A CA 1
ATOM 473 C C . PRO A 1 66 ? -9.657 -11.455 -8.802 1.00 60.97 61 PRO A C 1
ATOM 474 O O . PRO A 1 66 ? -9.706 -11.619 -10.025 1.00 62.26 61 PRO A O 1
ATOM 478 N N . ILE A 1 67 ? -8.757 -10.686 -8.197 1.00 58.61 62 ILE A N 1
ATOM 479 C CA . ILE A 1 67 ? -7.765 -9.917 -8.934 1.00 59.70 62 ILE A CA 1
ATOM 480 C C . ILE A 1 67 ? -6.525 -10.748 -9.164 1.00 60.51 62 ILE A C 1
ATOM 481 O O . ILE A 1 67 ? -5.869 -11.162 -8.203 1.00 63.20 62 ILE A O 1
ATOM 486 N N . LYS A 1 68 ? -6.210 -11.004 -10.431 1.00 61.22 63 LYS A N 1
ATOM 487 C CA . LYS A 1 68 ? -5.007 -11.753 -10.755 1.00 64.62 63 LYS A CA 1
ATOM 488 C C . LYS A 1 68 ? -3.771 -10.883 -10.517 1.00 61.68 63 LYS A C 1
ATOM 489 O O . LYS A 1 68 ? -3.755 -9.699 -10.865 1.00 59.35 63 LYS A O 1
ATOM 495 N N . MET A 1 69 ? -2.745 -11.477 -9.912 1.00 60.18 64 MET A N 1
ATOM 496 C CA . MET A 1 69 ? -1.565 -10.748 -9.471 1.00 57.81 64 MET A CA 1
ATOM 497 C C . MET A 1 69 ? -0.336 -11.609 -9.674 1.00 59.07 64 MET A C 1
ATOM 498 O O . MET A 1 69 ? -0.413 -12.836 -9.638 1.00 61.19 64 MET A O 1
ATOM 503 N N . ALA A 1 70 ? 0.800 -10.960 -9.908 1.00 58.27 65 ALA A N 1
ATOM 504 C CA . ALA A 1 70 ? 2.095 -11.654 -9.990 1.00 56.91 65 ALA A CA 1
ATOM 505 C C . ALA A 1 70 ? 3.185 -10.688 -9.568 1.00 55.44 65 ALA A C 1
ATOM 506 O O . ALA A 1 70 ? 3.157 -9.504 -9.947 1.00 55.44 65 ALA A O 1
ATOM 508 N N . GLY A 1 71 ? 4.142 -11.165 -8.779 1.00 53.72 66 GLY A N 1
ATOM 509 C CA . GLY A 1 71 ? 5.140 -10.268 -8.199 1.00 54.39 66 GLY A CA 1
ATOM 510 C C . GLY A 1 71 ? 6.561 -10.749 -8.387 1.00 53.95 66 GLY A C 1
ATOM 511 O O . GLY A 1 71 ? 6.798 -11.914 -8.672 1.00 59.36 66 GLY A O 1
ATOM 512 N N . VAL A 1 72 ? 7.500 -9.834 -8.231 1.00 49.94 67 VAL A N 1
ATOM 513 C CA . VAL A 1 72 ? 8.918 -10.145 -8.224 1.00 53.65 67 VAL A CA 1
ATOM 514 C C . VAL A 1 72 ? 9.561 -9.432 -7.029 1.00 53.93 67 VAL A C 1
ATOM 515 O O . VAL A 1 72 ? 9.150 -8.324 -6.668 1.00 50.84 67 VAL A O 1
ATOM 519 N N . PRO A 1 73 ? 10.554 -10.064 -6.383 1.00 54.92 68 PRO A N 1
ATOM 520 C CA . PRO A 1 73 ? 11.190 -9.391 -5.247 1.00 55.37 68 PRO A CA 1
ATOM 521 C C . PRO A 1 73 ? 12.041 -8.211 -5.704 1.00 55.29 68 PRO A C 1
ATOM 522 O O . PRO A 1 73 ? 12.532 -8.187 -6.819 1.00 54.44 68 PRO A O 1
ATOM 526 N N . PHE A 1 74 ? 12.180 -7.218 -4.836 1.00 55.75 69 PHE A N 1
ATOM 527 C CA . PHE A 1 74 ? 12.874 -5.986 -5.183 1.00 55.20 69 PHE A CA 1
ATOM 528 C C . PHE A 1 74 ? 14.300 -6.268 -5.625 1.00 58.87 69 PHE A C 1
ATOM 529 O O . PHE A 1 74 ? 14.730 -5.795 -6.684 1.00 60.06 69 PHE A O 1
ATOM 537 N N . HIS A 1 75 ? 15.033 -7.060 -4.837 1.00 62.85 70 HIS A N 1
ATOM 538 C CA . HIS A 1 75 ? 16.444 -7.333 -5.121 1.00 63.82 70 HIS A CA 1
ATOM 539 C C . HIS A 1 75 ? 16.672 -7.978 -6.479 1.00 62.84 70 HIS A C 1
ATOM 540 O O . HIS A 1 75 ? 17.784 -7.968 -6.973 1.00 68.43 70 HIS A O 1
ATOM 547 N N . ALA A 1 76 ? 15.633 -8.554 -7.072 1.00 61.77 71 ALA A N 1
ATOM 548 C CA . ALA A 1 76 ? 15.735 -9.225 -8.362 1.00 62.30 71 ALA A CA 1
ATOM 549 C C . ALA A 1 76 ? 15.094 -8.446 -9.494 1.00 60.85 71 ALA A C 1
ATOM 550 O O . ALA A 1 76 ? 15.187 -8.866 -10.645 1.00 67.20 71 ALA A O 1
ATOM 552 N N . ALA A 1 77 ? 14.457 -7.321 -9.194 1.00 59.84 72 ALA A N 1
ATOM 553 C CA . ALA A 1 77 ? 13.674 -6.590 -10.194 1.00 60.34 72 ALA A CA 1
ATOM 554 C C . ALA A 1 77 ? 14.477 -6.349 -11.473 1.00 65.12 72 ALA A C 1
ATOM 555 O O . ALA A 1 77 ? 14.030 -6.718 -12.572 1.00 64.19 72 ALA A O 1
ATOM 557 N N . GLU A 1 78 ? 15.676 -5.773 -11.328 1.00 68.69 73 GLU A N 1
ATOM 558 C CA . GLU A 1 78 ? 16.531 -5.500 -12.480 1.00 70.59 73 GLU A CA 1
ATOM 559 C C . GLU A 1 78 ? 16.645 -6.726 -13.399 1.00 68.63 73 GLU A C 1
ATOM 560 O O . GLU A 1 78 ? 16.425 -6.627 -14.616 1.00 65.95 73 GLU A O 1
ATOM 566 N N . GLN A 1 79 ? 16.951 -7.885 -12.817 1.00 65.32 74 GLN A N 1
ATOM 567 C CA . GLN A 1 79 ? 17.069 -9.108 -13.599 1.00 64.08 74 GLN A CA 1
ATOM 568 C C . GLN A 1 79 ? 15.851 -9.307 -14.496 1.00 65.56 74 GLN A C 1
ATOM 569 O O . GLN A 1 79 ? 15.977 -9.452 -15.715 1.00 68.64 74 GLN A O 1
ATOM 575 N N . TYR A 1 80 ? 14.664 -9.283 -13.903 1.00 62.81 75 TYR A N 1
ATOM 576 C CA . TYR A 1 80 ? 13.452 -9.469 -14.685 1.00 59.33 75 TYR A CA 1
ATOM 577 C C . TYR A 1 80 ? 13.294 -8.362 -15.716 1.00 57.53 75 TYR A C 1
ATOM 578 O O . TYR A 1 80 ? 12.927 -8.628 -16.862 1.00 61.31 75 TYR A O 1
ATOM 587 N N . LEU A 1 81 ? 13.596 -7.124 -15.334 1.00 56.25 76 LEU A N 1
ATOM 588 C CA . LEU A 1 81 ? 13.599 -6.034 -16.302 1.00 56.05 76 LEU A CA 1
ATOM 589 C C . LEU A 1 81 ? 14.530 -6.379 -17.477 1.00 60.85 76 LEU A C 1
ATOM 590 O O . LEU A 1 81 ? 14.155 -6.192 -18.653 1.00 62.73 76 LEU A O 1
ATOM 595 N N . ALA A 1 82 ? 15.724 -6.904 -17.166 1.00 58.05 77 ALA A N 1
ATOM 596 C CA . ALA A 1 82 ? 16.649 -7.298 -18.205 1.00 57.35 77 ALA A CA 1
ATOM 597 C C . ALA A 1 82 ? 15.976 -8.264 -19.200 1.00 58.20 77 ALA A C 1
ATOM 598 O O . ALA A 1 82 ? 16.167 -8.141 -20.415 1.00 55.80 77 ALA A O 1
ATOM 600 N N . ARG A 1 83 ? 15.178 -9.207 -18.691 1.00 57.50 78 ARG A N 1
ATOM 601 C CA . ARG A 1 83 ? 14.472 -10.113 -19.575 1.00 59.82 78 ARG A CA 1
ATOM 602 C C . ARG A 1 83 ? 13.420 -9.362 -20.396 1.00 63.93 78 ARG A C 1
ATOM 603 O O . ARG A 1 83 ? 13.326 -9.549 -21.626 1.00 68.77 78 ARG A O 1
ATOM 611 N N . LEU A 1 84 ? 12.657 -8.491 -19.734 1.00 59.53 79 LEU A N 1
ATOM 612 C CA . LEU A 1 84 ? 11.521 -7.872 -20.385 1.00 58.00 79 LEU A CA 1
ATOM 613 C C . LEU A 1 84 ? 11.939 -6.993 -21.573 1.00 58.24 79 LEU A C 1
ATOM 614 O O . LEU A 1 84 ? 11.288 -6.995 -22.623 1.00 52.97 79 LEU A O 1
ATOM 619 N N . VAL A 1 85 ? 13.022 -6.239 -21.414 1.00 57.89 80 VAL A N 1
ATOM 620 C CA . VAL A 1 85 ? 13.513 -5.434 -22.525 1.00 59.46 80 VAL A CA 1
ATOM 621 C C . VAL A 1 85 ? 14.170 -6.306 -23.606 1.00 63.33 80 VAL A C 1
ATOM 622 O O . VAL A 1 85 ? 14.227 -5.907 -24.773 1.00 64.79 80 VAL A O 1
ATOM 626 N N . LYS A 1 86 ? 14.651 -7.494 -23.238 1.00 64.45 81 LYS A N 1
ATOM 627 C CA . LYS A 1 86 ? 15.133 -8.424 -24.251 1.00 65.70 81 LYS A CA 1
ATOM 628 C C . LYS A 1 86 ? 13.988 -9.032 -25.066 1.00 65.72 81 LYS A C 1
ATOM 629 O O . LYS A 1 86 ? 14.215 -9.622 -26.124 1.00 67.96 81 LYS A O 1
ATOM 635 N N . LEU A 1 87 ? 12.765 -8.900 -24.566 1.00 63.63 82 LEU A N 1
ATOM 636 C CA . LEU A 1 87 ? 11.557 -9.279 -25.300 1.00 59.14 82 LEU A CA 1
ATOM 637 C C . LEU A 1 87 ? 10.851 -8.063 -25.892 1.00 57.63 82 LEU A C 1
ATOM 638 O O . LEU A 1 87 ? 9.722 -8.175 -26.356 1.00 57.31 82 LEU A O 1
ATOM 643 N N . GLY A 1 88 ? 11.509 -6.903 -25.867 1.00 56.00 83 GLY A N 1
ATOM 644 C CA . GLY A 1 88 ? 10.952 -5.683 -26.437 1.00 55.92 83 GLY A CA 1
ATOM 645 C C . GLY A 1 88 ? 9.871 -5.010 -25.625 1.00 55.73 83 GLY A C 1
ATOM 646 O O . GLY A 1 88 ? 9.182 -4.136 -26.134 1.00 55.41 83 GLY A O 1
ATOM 647 N N . LYS A 1 89 ? 9.733 -5.389 -24.352 1.00 60.68 84 LYS A N 1
ATOM 648 C CA . LYS A 1 89 ? 8.674 -4.867 -23.497 1.00 57.69 84 LYS A CA 1
ATOM 649 C C . LYS A 1 89 ? 9.117 -3.613 -22.766 1.00 54.87 84 LYS A C 1
ATOM 650 O O . LYS A 1 89 ? 10.285 -3.483 -22.382 1.00 54.51 84 LYS A O 1
ATOM 656 N N . SER A 1 90 ? 8.176 -2.690 -22.585 1.00 54.43 85 SER A N 1
ATOM 657 C CA . SER A 1 90 ? 8.408 -1.480 -21.795 1.00 55.46 85 SER A CA 1
ATOM 658 C C . SER A 1 90 ? 7.677 -1.596 -20.468 1.00 52.78 85 SER A C 1
ATOM 659 O O . SER A 1 90 ? 6.579 -2.145 -20.409 1.00 57.68 85 SER A O 1
ATOM 662 N N . VAL A 1 91 ? 8.283 -1.090 -19.406 1.00 51.56 86 VAL A N 1
ATOM 663 C CA . VAL A 1 91 ? 7.736 -1.232 -18.063 1.00 48.88 86 VAL A CA 1
ATOM 664 C C . VAL A 1 91 ? 7.791 0.114 -17.345 1.00 48.06 86 VAL A C 1
ATOM 665 O O . VAL A 1 91 ? 8.895 0.674 -17.156 1.00 49.78 86 VAL A O 1
ATOM 669 N N . ALA A 1 92 ? 6.629 0.631 -16.946 1.00 42.63 87 ALA A N 1
ATOM 670 C CA . ALA A 1 92 ? 6.590 1.782 -16.062 1.00 43.76 87 ALA A CA 1
ATOM 671 C C . ALA A 1 92 ? 6.882 1.332 -14.626 1.00 43.55 87 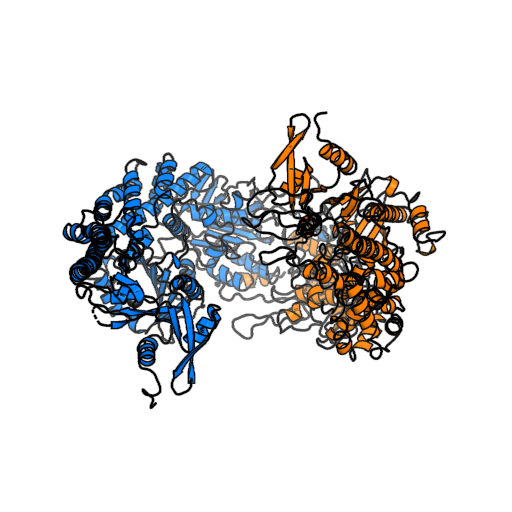ALA A C 1
ATOM 672 O O . ALA A 1 92 ? 6.461 0.262 -14.209 1.00 42.61 87 ALA A O 1
ATOM 674 N N . ILE A 1 93 ? 7.585 2.159 -13.865 1.00 42.85 88 ILE A N 1
ATOM 675 C CA . ILE A 1 93 ? 8.016 1.798 -12.532 1.00 44.03 88 ILE A CA 1
ATOM 676 C C . ILE A 1 93 ? 7.296 2.656 -11.510 1.00 45.92 88 ILE A C 1
ATOM 677 O O . ILE A 1 93 ? 7.779 3.693 -11.111 1.00 51.08 88 ILE A O 1
ATOM 682 N N . CYS A 1 94 ? 6.137 2.205 -11.056 1.00 47.34 89 CYS A N 1
ATOM 683 C CA . CYS A 1 94 ? 5.346 2.956 -10.101 1.00 46.74 89 CYS A CA 1
ATOM 684 C C . CYS A 1 94 ? 5.906 2.823 -8.693 1.00 44.24 89 CYS A C 1
ATOM 685 O O . CYS A 1 94 ? 5.882 1.742 -8.112 1.00 45.62 89 CYS A O 1
ATOM 688 N N . GLU A 1 95 ? 6.408 3.928 -8.159 1.00 48.54 90 GLU A N 1
ATOM 689 C CA . GLU A 1 95 ? 6.792 4.038 -6.752 1.00 52.96 90 GLU A CA 1
ATOM 690 C C . GLU A 1 95 ? 5.861 5.010 -6.042 1.00 54.48 90 GLU A C 1
ATOM 691 O O . GLU A 1 95 ? 4.926 5.560 -6.645 1.00 56.53 90 GLU A O 1
ATOM 697 N N . GLN A 1 96 ? 6.100 5.210 -4.745 1.00 55.73 91 GLN A N 1
ATOM 698 C CA . GLN A 1 96 ? 5.362 6.239 -4.001 1.00 59.63 91 GLN A CA 1
ATOM 699 C C . GLN A 1 96 ? 6.339 7.300 -3.531 1.00 59.14 91 GLN A C 1
ATOM 700 O O . GLN A 1 96 ? 7.339 6.955 -2.898 1.00 61.09 91 GLN A O 1
ATOM 706 N N . VAL A 1 97 ? 6.066 8.563 -3.885 1.00 58.55 92 VAL A N 1
ATOM 707 C CA . VAL A 1 97 ? 6.961 9.664 -3.581 1.00 59.19 92 VAL A CA 1
ATOM 708 C C . VAL A 1 97 ? 6.244 10.698 -2.743 1.00 61.51 92 VAL A C 1
ATOM 709 O O . VAL A 1 97 ? 5.013 10.742 -2.692 1.00 59.29 92 VAL A O 1
ATOM 713 N N . GLY A 1 98 ? 7.022 11.540 -2.079 1.00 68.44 93 GLY A N 1
ATOM 714 C CA . GLY A 1 98 ? 6.437 12.614 -1.303 1.00 77.17 93 GLY A CA 1
ATOM 715 C C . GLY A 1 98 ? 7.411 13.598 -0.693 1.00 86.05 93 GLY A C 1
ATOM 716 O O . GLY A 1 98 ? 8.264 14.161 -1.378 1.00 90.62 93 GLY A O 1
ATOM 717 N N . GLU A 1 99 ? 7.257 13.813 0.609 1.00 97.53 94 GLU A N 1
ATOM 718 C CA . GLU A 1 99 ? 8.000 14.830 1.343 1.00 102.68 94 GLU A CA 1
ATOM 719 C C . GLU A 1 99 ? 9.487 14.514 1.428 1.00 104.46 94 GLU A C 1
ATOM 720 O O . GLU A 1 99 ? 10.318 15.419 1.477 1.00 106.60 94 GLU A O 1
ATOM 726 N N . PRO A 1 106 ? 1.645 13.307 2.522 1.00 73.49 101 PRO A N 1
ATOM 727 C CA . PRO A 1 106 ? 3.017 12.884 2.465 1.00 77.81 101 PRO A CA 1
ATOM 728 C C . PRO A 1 106 ? 3.365 11.880 1.380 1.00 74.17 101 PRO A C 1
ATOM 729 O O . PRO A 1 106 ? 4.558 11.668 1.162 1.00 84.52 101 PRO A O 1
ATOM 733 N N . VAL A 1 107 ? 2.374 11.275 0.725 1.00 65.25 102 VAL A N 1
ATOM 734 C CA . VAL A 1 107 ? 2.699 10.285 -0.322 1.00 63.07 102 VAL A CA 1
ATOM 735 C C . VAL A 1 107 ? 1.682 10.315 -1.462 1.00 64.10 102 VAL A C 1
ATOM 736 O O . VAL A 1 107 ? 0.471 10.432 -1.238 1.00 63.49 102 VAL A O 1
ATOM 740 N N . GLU A 1 108 ? 2.198 10.249 -2.684 1.00 66.13 103 GLU A N 1
ATOM 741 C CA . GLU A 1 108 ? 1.397 10.078 -3.895 1.00 65.17 103 GLU A CA 1
ATOM 742 C C . GLU A 1 108 ? 2.044 8.993 -4.735 1.00 64.83 103 GLU A C 1
ATOM 743 O O . GLU A 1 108 ? 3.252 8.738 -4.644 1.00 69.05 103 GLU A O 1
ATOM 749 N N . ARG A 1 109 ? 1.235 8.332 -5.547 1.00 65.62 104 ARG A N 1
ATOM 750 C CA . ARG A 1 109 ? 1.714 7.275 -6.438 1.00 61.98 104 ARG A CA 1
ATOM 751 C C . ARG A 1 109 ? 2.218 7.888 -7.748 1.00 61.60 104 ARG A C 1
ATOM 752 O O . ARG A 1 109 ? 1.507 8.660 -8.396 1.00 64.88 104 ARG A O 1
ATOM 760 N N . LYS A 1 110 ? 3.446 7.549 -8.121 1.00 62.34 105 LYS A N 1
ATOM 761 C CA . LYS A 1 110 ? 4.125 8.124 -9.292 1.00 60.05 105 LYS A CA 1
ATOM 762 C C . LYS A 1 110 ? 4.765 7.040 -10.155 1.00 56.15 105 LYS A C 1
ATOM 763 O O . LYS A 1 110 ? 4.886 5.884 -9.733 1.00 54.77 105 LYS A O 1
ATOM 769 N N . VAL A 1 111 ? 5.194 7.425 -11.356 1.00 56.84 106 VAL A N 1
ATOM 770 C CA . VAL A 1 111 ? 5.755 6.488 -12.328 1.00 55.68 106 VAL A CA 1
ATOM 771 C C . VAL A 1 111 ? 7.273 6.601 -12.385 1.00 56.10 106 VAL A C 1
ATOM 772 O O . VAL A 1 111 ? 7.964 5.640 -12.737 1.00 64.13 106 VAL A O 1
ATOM 776 N N . VAL A 1 112 ? 7.781 7.776 -12.058 1.00 55.93 107 VAL A N 1
ATOM 777 C CA . VAL A 1 112 ? 9.218 8.001 -11.789 1.00 59.01 107 VAL A CA 1
ATOM 778 C C . VAL A 1 112 ? 10.186 7.593 -12.911 1.00 60.37 107 VAL A C 1
ATOM 779 O O . VAL A 1 112 ? 11.233 8.221 -13.094 1.00 65.21 107 VAL A O 1
ATOM 783 N N . ARG A 1 113 ? 9.833 6.562 -13.665 1.00 58.12 108 ARG A N 1
ATOM 784 C CA . ARG A 1 113 ? 10.754 5.972 -14.618 1.00 59.12 108 ARG A CA 1
ATOM 785 C C . ARG A 1 113 ? 10.030 4.985 -15.522 1.00 57.43 108 ARG A C 1
ATOM 786 O O . ARG A 1 113 ? 9.196 4.216 -15.056 1.00 54.99 108 ARG A O 1
ATOM 794 N N . ILE A 1 114 ? 10.343 5.022 -16.816 1.00 58.48 109 ILE A N 1
ATOM 795 C CA . ILE A 1 114 ? 9.813 4.057 -17.781 1.00 56.00 109 ILE A CA 1
ATOM 796 C C . ILE A 1 114 ? 10.985 3.385 -18.475 1.00 56.05 109 ILE A C 1
ATOM 797 O O . ILE A 1 114 ? 11.816 4.056 -19.080 1.00 62.71 109 ILE A O 1
ATOM 802 N N . VAL A 1 115 ? 11.063 2.065 -18.362 1.00 53.16 110 VAL A N 1
ATOM 803 C CA . VAL A 1 115 ? 12.175 1.309 -18.921 1.00 53.89 110 VAL A CA 1
ATOM 804 C C . VAL A 1 115 ? 11.766 0.800 -20.298 1.00 54.02 110 VAL A C 1
ATOM 805 O O . VAL A 1 115 ? 10.775 0.086 -20.437 1.00 56.18 110 VAL A O 1
ATOM 809 N N . THR A 1 116 ? 12.529 1.189 -21.310 1.00 53.19 111 THR A N 1
ATOM 810 C CA . THR A 1 116 ? 12.262 0.846 -22.693 1.00 53.83 111 THR A CA 1
ATOM 811 C C . THR A 1 116 ? 13.534 0.273 -23.326 1.00 52.91 111 THR A C 1
ATOM 812 O O . THR A 1 116 ? 14.638 0.558 -22.871 1.00 53.67 111 THR A O 1
ATOM 816 N N . PRO A 1 117 ? 13.390 -0.544 -24.377 1.00 51.60 112 PRO A N 1
ATOM 817 C CA . PRO A 1 117 ? 14.557 -1.205 -24.944 1.00 50.53 112 PRO A CA 1
ATOM 818 C C . PRO A 1 117 ? 15.626 -0.270 -25.499 1.00 52.08 112 PRO A C 1
ATOM 819 O O . PRO A 1 117 ? 16.792 -0.674 -25.590 1.00 50.53 112 PRO A O 1
ATOM 823 N N . GLY A 1 118 ? 15.251 0.963 -25.843 1.00 53.31 113 GLY A N 1
ATOM 824 C CA . GLY A 1 118 ? 16.187 1.894 -26.471 1.00 53.88 113 GLY A CA 1
ATOM 825 C C . GLY A 1 118 ? 16.636 3.092 -25.646 1.00 52.95 113 GLY A C 1
ATOM 826 O O . GLY A 1 118 ? 17.310 3.995 -26.178 1.00 53.68 113 GLY A O 1
ATOM 827 N N . THR A 1 119 ? 16.274 3.134 -24.366 1.00 52.26 114 THR A N 1
ATOM 828 C CA . THR A 1 119 ? 16.671 4.248 -23.513 1.00 54.96 114 THR A CA 1
ATOM 829 C C . THR A 1 119 ? 17.428 3.752 -22.286 1.00 54.51 114 THR A C 1
ATOM 830 O O . THR A 1 119 ? 17.353 4.345 -21.211 1.00 56.61 114 THR A O 1
ATOM 834 N N . LEU A 1 120 ? 18.160 2.656 -22.452 1.00 52.84 115 LEU A N 1
ATOM 835 C CA . LEU A 1 120 ? 18.838 2.013 -21.337 1.00 51.51 115 LEU A CA 1
ATOM 836 C C . LEU A 1 120 ? 20.129 2.738 -20.983 1.00 53.25 115 LEU A C 1
ATOM 837 O O . LEU A 1 120 ? 20.911 3.084 -21.857 1.00 55.70 115 LEU A O 1
ATOM 842 N N . THR A 1 121 ? 20.329 2.977 -19.693 1.00 55.13 116 THR A N 1
ATOM 843 C CA . THR A 1 121 ? 21.598 3.489 -19.182 1.00 54.56 116 THR A CA 1
ATOM 844 C C . THR A 1 121 ? 22.113 2.693 -17.977 1.00 57.66 116 THR A C 1
ATOM 845 O O . THR A 1 121 ? 23.216 2.933 -17.528 1.00 57.38 116 THR A O 1
ATOM 849 N N . ASP A 1 122 ? 21.316 1.762 -17.450 1.00 62.36 117 ASP A N 1
ATOM 850 C CA . ASP A 1 122 ? 21.729 0.939 -16.317 1.00 67.21 117 ASP A CA 1
ATOM 851 C C . ASP A 1 122 ? 22.576 -0.219 -16.768 1.00 65.23 117 ASP A C 1
ATOM 852 O O . ASP A 1 122 ? 22.212 -0.925 -17.713 1.00 69.78 117 ASP A O 1
ATOM 857 N N . SER A 1 123 ? 23.709 -0.423 -16.103 1.00 69.71 118 SER A N 1
ATOM 858 C CA . SER A 1 123 ? 24.607 -1.523 -16.468 1.00 71.39 118 SER A CA 1
ATOM 859 C C . SER A 1 123 ? 23.949 -2.892 -16.278 1.00 68.90 118 SER A C 1
ATOM 860 O O . SER A 1 123 ? 24.337 -3.864 -16.912 1.00 70.02 118 SER A O 1
ATOM 863 N N . ALA A 1 124 ? 22.950 -2.961 -15.403 1.00 68.96 119 ALA A N 1
ATOM 864 C CA . ALA A 1 124 ? 22.203 -4.188 -15.200 1.00 66.29 119 ALA A CA 1
ATOM 865 C C . ALA A 1 124 ? 21.419 -4.606 -16.444 1.00 64.16 119 ALA A C 1
ATOM 866 O O . ALA A 1 124 ? 21.115 -5.780 -16.607 1.00 62.91 119 ALA A O 1
ATOM 868 N N . LEU A 1 125 ? 21.078 -3.649 -17.306 1.00 64.61 120 LEU A N 1
ATOM 869 C CA . LEU A 1 125 ? 20.229 -3.905 -18.455 1.00 65.88 120 LEU A CA 1
ATOM 870 C C . LEU A 1 125 ? 20.982 -3.842 -19.772 1.00 72.03 120 LEU A C 1
ATOM 871 O O . LEU A 1 125 ? 20.373 -3.986 -20.833 1.00 66.98 120 LEU A O 1
ATOM 876 N N . LEU A 1 126 ? 22.299 -3.624 -19.710 1.00 52.48 121 LEU A N 1
ATOM 877 C CA . LEU A 1 126 ? 23.139 -3.485 -20.913 1.00 46.85 121 LEU A CA 1
ATOM 878 C C . LEU A 1 126 ? 24.370 -4.351 -20.804 1.00 54.54 121 LEU A C 1
ATOM 879 O O . LEU A 1 126 ? 25.023 -4.408 -19.744 1.00 63.74 121 LEU A O 1
ATOM 884 N N . GLU A 1 127 ? 24.707 -5.010 -21.908 1.00 58.43 122 GLU A N 1
ATOM 885 C CA . GLU A 1 127 ? 25.978 -5.695 -21.990 1.00 64.15 122 GLU A CA 1
ATOM 886 C C . GLU A 1 127 ? 27.126 -4.656 -22.042 1.00 52.05 122 GLU A C 1
ATOM 887 O O . GLU A 1 127 ? 26.891 -3.462 -22.189 1.00 55.86 122 GLU A O 1
ATOM 893 N N . ASP A 1 128 ? 28.348 -5.113 -21.802 1.00 77.78 123 ASP A N 1
ATOM 894 C CA . ASP A 1 128 ? 29.506 -4.227 -21.727 1.00 69.08 123 ASP A CA 1
ATOM 895 C C . ASP A 1 128 ? 29.814 -3.567 -23.069 1.00 63.99 123 ASP A C 1
ATOM 896 O O . ASP A 1 128 ? 30.084 -2.369 -23.131 1.00 60.99 123 ASP A O 1
ATOM 901 N N . LYS A 1 129 ? 29.761 -4.344 -24.146 1.00 62.45 124 LYS A N 1
ATOM 902 C CA . LYS A 1 129 ? 30.051 -3.822 -25.481 1.00 59.79 124 LYS A CA 1
ATOM 903 C C . LYS A 1 129 ? 28.785 -3.567 -26.301 1.00 60.34 124 LYS A C 1
ATOM 904 O O . LYS A 1 129 ? 28.811 -3.648 -27.516 1.00 59.85 124 LYS A O 1
ATOM 910 N N . GLU A 1 130 ? 27.682 -3.240 -25.629 1.00 62.73 125 GLU A N 1
ATOM 911 C CA . GLU A 1 130 ? 26.383 -3.087 -26.266 1.00 60.54 125 GLU A CA 1
ATOM 912 C C . GLU A 1 130 ? 26.114 -1.617 -26.594 1.00 56.27 125 GLU A C 1
ATOM 913 O O . GLU A 1 130 ? 26.229 -0.756 -25.727 1.00 54.99 125 GLU A O 1
ATOM 919 N N . THR A 1 131 ? 25.753 -1.345 -27.842 1.00 54.58 126 THR A N 1
ATOM 920 C CA . THR A 1 131 ? 25.269 -0.024 -28.223 1.00 53.88 126 THR A CA 1
ATOM 921 C C . THR A 1 131 ? 23.735 0.009 -28.098 1.00 54.97 126 THR A C 1
ATOM 922 O O . THR A 1 131 ? 23.056 -0.920 -28.536 1.00 57.41 126 THR A O 1
ATOM 926 N N . ASN A 1 132 ? 23.211 1.063 -27.473 1.00 49.67 127 ASN A N 1
ATOM 927 C CA . ASN A 1 132 ? 21.793 1.180 -27.221 1.00 45.36 127 ASN A CA 1
ATOM 928 C C . ASN A 1 132 ? 21.250 2.429 -27.901 1.00 45.94 127 ASN A C 1
ATOM 929 O O . ASN A 1 132 ? 21.452 3.543 -27.416 1.00 47.34 127 ASN A O 1
ATOM 934 N N . ARG A 1 133 ? 20.571 2.237 -29.034 1.00 46.95 128 ARG A N 1
ATOM 935 C CA . ARG A 1 133 ? 20.092 3.342 -29.858 1.00 44.95 128 ARG A CA 1
ATOM 936 C C . ARG A 1 133 ? 18.602 3.303 -29.978 1.00 46.79 128 ARG A C 1
ATOM 937 O O . ARG A 1 133 ? 18.004 2.218 -30.082 1.00 50.41 128 ARG A O 1
ATOM 945 N N . ILE A 1 134 ? 17.996 4.491 -29.974 1.00 46.17 129 ILE A N 1
ATOM 946 C CA . ILE A 1 134 ? 16.574 4.648 -30.285 1.00 45.88 129 ILE A CA 1
ATOM 947 C C . ILE A 1 134 ? 16.515 5.526 -31.532 1.00 44.37 129 ILE A C 1
ATOM 948 O O . ILE A 1 134 ? 17.158 6.579 -31.598 1.00 42.99 129 ILE A O 1
ATOM 953 N N . VAL A 1 135 ? 15.770 5.087 -32.531 1.00 45.33 130 VAL A N 1
ATOM 954 C CA . VAL A 1 135 ? 15.644 5.837 -33.780 1.00 47.92 130 VAL A CA 1
ATOM 955 C C . VAL A 1 135 ? 14.173 6.110 -34.056 1.00 48.30 130 VAL A C 1
ATOM 956 O O . VAL A 1 135 ? 13.339 5.200 -33.974 1.00 50.64 130 VAL A O 1
ATOM 960 N N . ALA A 1 136 ? 13.863 7.372 -34.332 1.00 46.01 131 ALA A N 1
ATOM 961 C CA . ALA A 1 136 ? 12.520 7.798 -34.701 1.00 50.83 131 ALA A CA 1
ATOM 962 C C . ALA A 1 136 ? 12.533 8.146 -36.186 1.00 54.17 131 ALA A C 1
ATOM 963 O O . ALA A 1 136 ? 13.447 8.835 -36.660 1.00 55.68 131 ALA A O 1
ATOM 965 N N . VAL A 1 137 ? 11.534 7.656 -36.911 1.00 53.00 132 VAL A N 1
ATOM 966 C CA . VAL A 1 137 ? 11.398 7.931 -38.325 1.00 55.63 132 VAL A CA 1
ATOM 967 C C . VAL A 1 137 ? 10.109 8.718 -38.543 1.00 58.52 132 VAL A C 1
ATOM 968 O O . VAL A 1 137 ? 9.053 8.333 -38.040 1.00 58.96 132 VAL A O 1
ATOM 972 N N . SER A 1 138 ? 10.229 9.846 -39.251 1.00 59.04 133 SER A N 1
ATOM 973 C CA . SER A 1 138 ? 9.108 10.694 -39.586 1.00 62.31 133 SER A CA 1
ATOM 974 C C . SER A 1 138 ? 8.955 10.671 -41.084 1.00 72.54 133 SER A C 1
ATOM 975 O O . SER A 1 138 ? 9.804 11.202 -41.792 1.00 70.82 133 SER A O 1
ATOM 978 N N . PRO A 1 139 ? 7.880 10.051 -41.601 1.00 81.27 134 PRO A N 1
ATOM 979 C CA . PRO A 1 139 ? 7.777 9.883 -43.046 1.00 82.35 134 PRO A CA 1
ATOM 980 C C . PRO A 1 139 ? 6.947 10.955 -43.716 1.00 85.61 134 PRO A C 1
ATOM 981 O O . PRO A 1 139 ? 5.837 11.235 -43.294 1.00 87.36 134 PRO A O 1
ATOM 985 N N . ASP A 1 140 ? 7.504 11.557 -44.757 1.00 102.38 135 ASP A N 1
ATOM 986 C CA . ASP A 1 140 ? 6.766 12.486 -45.606 1.00 122.56 135 ASP A CA 1
ATOM 987 C C . ASP A 1 140 ? 6.273 11.825 -46.896 1.00 131.06 135 ASP A C 1
ATOM 988 O O . ASP A 1 140 ? 5.296 12.293 -47.495 1.00 138.56 135 ASP A O 1
ATOM 993 N N . LYS A 1 141 ? 6.967 10.747 -47.290 1.00 135.31 136 LYS A N 1
ATOM 994 C CA . LYS A 1 141 ? 6.799 9.962 -48.521 1.00 136.43 136 LYS A CA 1
ATOM 995 C C . LYS A 1 141 ? 7.802 10.385 -49.585 1.00 137.52 136 LYS A C 1
ATOM 996 O O . LYS A 1 141 ? 8.483 9.541 -50.164 1.00 135.93 136 LYS A O 1
ATOM 1002 N N . LYS A 1 142 ? 7.897 11.692 -49.832 1.00 135.19 137 LYS A N 1
ATOM 1003 C CA . LYS A 1 142 ? 8.933 12.212 -50.718 1.00 132.36 137 LYS A CA 1
ATOM 1004 C C . LYS A 1 142 ? 10.323 11.960 -50.121 1.00 122.81 137 LYS A C 1
ATOM 1005 O O . LYS A 1 142 ? 11.216 11.446 -50.797 1.00 123.31 137 LYS A O 1
ATOM 1011 N N . TYR A 1 143 ? 10.492 12.332 -48.854 1.00 115.02 138 TYR A N 1
ATOM 1012 C CA . TYR A 1 143 ? 11.663 11.967 -48.071 1.00 106.38 138 TYR A CA 1
ATOM 1013 C C . TYR A 1 143 ? 11.194 11.379 -46.746 1.00 92.39 138 TYR A C 1
ATOM 1014 O O . TYR A 1 143 ? 10.023 11.452 -46.405 1.00 92.09 138 TYR A O 1
ATOM 1023 N N . ILE A 1 144 ? 12.121 10.788 -46.009 1.00 79.48 139 ILE A N 1
ATOM 1024 C CA . ILE A 1 144 ? 11.854 10.294 -44.667 1.00 69.46 139 ILE A CA 1
ATOM 1025 C C . ILE A 1 144 ? 12.932 10.841 -43.735 1.00 63.65 139 ILE A C 1
ATOM 1026 O O . ILE A 1 144 ? 14.126 10.662 -43.979 1.00 60.26 139 ILE A O 1
ATOM 1031 N N . GLY A 1 145 ? 12.506 11.539 -42.693 1.00 58.92 140 GLY A N 1
ATOM 1032 C CA . GLY A 1 145 ? 13.433 12.061 -41.696 1.00 55.58 140 GLY A CA 1
ATOM 1033 C C . GLY A 1 145 ? 13.784 10.992 -40.688 1.00 50.79 140 GLY A C 1
ATOM 1034 O O . GLY A 1 145 ? 12.906 10.313 -40.176 1.00 49.65 140 GLY A O 1
ATOM 1035 N N . LEU A 1 146 ? 15.073 10.853 -40.406 1.00 50.24 141 LEU A N 1
ATOM 1036 C CA . LEU A 1 146 ? 15.565 9.934 -39.375 1.00 51.67 141 LEU A CA 1
ATOM 1037 C C . LEU A 1 146 ? 16.244 10.715 -38.281 1.00 50.78 141 LEU A C 1
ATOM 1038 O O . LEU A 1 146 ? 17.016 11.632 -38.560 1.00 47.39 141 LEU A O 1
ATOM 1043 N N . ALA A 1 147 ? 15.948 10.376 -37.031 1.00 51.85 142 ALA A N 1
ATOM 1044 C CA . ALA A 1 147 ? 16.668 10.957 -35.895 1.00 49.53 142 ALA A CA 1
ATOM 1045 C C . ALA A 1 147 ? 16.949 9.849 -34.916 1.00 48.91 142 ALA A C 1
ATOM 1046 O O . ALA A 1 147 ? 16.025 9.171 -34.478 1.00 54.75 142 ALA A O 1
ATOM 1048 N N . TRP A 1 148 ? 18.217 9.636 -34.584 1.00 47.17 143 TRP A N 1
ATOM 1049 C CA . TRP A 1 148 ? 18.572 8.617 -33.607 1.00 47.21 143 TRP A CA 1
ATOM 1050 C C . TRP A 1 148 ? 19.369 9.213 -32.463 1.00 46.80 143 TRP A C 1
ATOM 1051 O O . TRP A 1 148 ? 20.096 10.200 -32.636 1.00 47.41 143 TRP A O 1
ATOM 1062 N N . ALA A 1 149 ? 19.217 8.616 -31.286 1.00 47.49 144 ALA A N 1
ATOM 1063 C CA . ALA A 1 149 ? 19.939 9.040 -30.083 1.00 45.63 144 ALA A CA 1
ATOM 1064 C C . ALA A 1 149 ? 20.336 7.826 -29.272 1.00 45.21 144 ALA A C 1
ATOM 1065 O O . ALA A 1 149 ? 19.657 6.781 -29.304 1.00 43.65 144 ALA A O 1
ATOM 1067 N N . SER A 1 150 ? 21.466 7.961 -28.567 1.00 47.31 145 SER A N 1
ATOM 1068 C CA . SER A 1 150 ? 21.920 6.938 -27.623 1.00 47.46 145 SER A CA 1
ATOM 1069 C C . SER A 1 150 ? 22.166 7.652 -26.319 1.00 48.67 145 SER A C 1
ATOM 1070 O O . SER A 1 150 ? 23.059 8.515 -26.225 1.00 48.69 145 SER A O 1
ATOM 1073 N N . LEU A 1 151 ? 21.353 7.298 -25.312 1.00 49.20 146 LEU A N 1
ATOM 1074 C CA . LEU A 1 151 ? 21.468 7.920 -23.996 1.00 46.27 146 LEU A CA 1
ATOM 1075 C C . LEU A 1 151 ? 22.775 7.560 -23.304 1.00 46.32 146 LEU A C 1
ATOM 1076 O O . LEU A 1 151 ? 23.321 8.380 -22.555 1.00 49.43 146 LEU A O 1
ATOM 1081 N N . GLN A 1 152 ? 23.282 6.353 -23.550 1.00 43.85 147 GLN A N 1
ATOM 1082 C CA . GLN A 1 152 ? 24.491 5.912 -22.887 1.00 46.86 147 GLN A CA 1
ATOM 1083 C C . GLN A 1 152 ? 25.769 6.518 -23.474 1.00 47.94 147 GLN A C 1
ATOM 1084 O O . GLN A 1 152 ? 26.862 6.230 -22.993 1.00 49.28 147 GLN A O 1
ATOM 1090 N N . SER A 1 153 ? 25.635 7.328 -24.521 1.00 48.15 148 SER A N 1
ATOM 1091 C CA . SER A 1 153 ? 26.789 7.970 -25.136 1.00 47.94 148 SER A CA 1
ATOM 1092 C C . SER A 1 153 ? 26.528 9.428 -25.484 1.00 49.45 148 SER A C 1
ATOM 1093 O O . SER A 1 153 ? 27.430 10.112 -25.988 1.00 51.18 148 SER A O 1
ATOM 1096 N N . GLY A 1 154 ? 25.317 9.919 -25.219 1.00 48.72 149 GLY A N 1
ATOM 1097 C CA . GLY A 1 154 ? 24.951 11.262 -25.643 1.00 49.76 149 GLY A CA 1
ATOM 1098 C C . GLY A 1 154 ? 24.785 11.425 -27.145 1.00 49.24 149 GLY A C 1
ATOM 1099 O O . GLY A 1 154 ? 24.660 12.546 -27.609 1.00 48.37 149 GLY A O 1
ATOM 1100 N N . GLU A 1 155 ? 24.758 10.327 -27.901 1.00 48.93 150 GLU A N 1
ATOM 1101 C CA . GLU A 1 155 ? 24.658 10.417 -29.338 1.00 49.52 150 GLU A CA 1
ATOM 1102 C C . GLU A 1 155 ? 23.317 11.021 -29.762 1.00 50.97 150 GLU A C 1
ATOM 1103 O O . GLU A 1 155 ? 22.245 10.629 -29.251 1.00 49.87 150 GLU A O 1
ATOM 1109 N N . PHE A 1 156 ? 23.374 11.974 -30.694 1.00 49.39 151 PHE A N 1
ATOM 1110 C CA . PHE A 1 156 ? 22.173 12.640 -31.164 1.00 50.71 151 PHE A CA 1
ATOM 1111 C C . PHE A 1 156 ? 22.417 13.093 -32.577 1.00 52.25 151 PHE A C 1
ATOM 1112 O O . PHE A 1 156 ? 23.135 14.053 -32.799 1.00 57.76 151 PHE A O 1
ATOM 1120 N N . LYS A 1 157 ? 21.830 12.401 -33.536 1.00 54.14 152 LYS A N 1
ATOM 1121 C CA . LYS A 1 157 ? 22.067 12.715 -34.941 1.00 57.28 152 LYS A CA 1
ATOM 1122 C C . LYS A 1 157 ? 20.784 12.613 -35.747 1.00 56.91 152 LYS A C 1
ATOM 1123 O O . LYS A 1 157 ? 19.925 11.778 -35.469 1.00 53.73 152 LYS A O 1
ATOM 1129 N N . THR A 1 158 ? 20.680 13.474 -36.751 1.00 56.51 153 THR A N 1
ATOM 1130 C CA . THR A 1 158 ? 19.551 13.471 -37.661 1.00 57.86 153 THR A CA 1
ATOM 1131 C C . THR A 1 158 ? 20.054 13.271 -39.086 1.00 57.42 153 THR A C 1
ATOM 1132 O O . THR A 1 158 ? 21.238 13.460 -39.371 1.00 61.79 153 THR A O 1
ATOM 1136 N N . LYS A 1 159 ? 19.146 12.880 -39.967 1.00 56.04 154 LYS A N 1
ATOM 1137 C CA . LYS A 1 159 ? 19.486 12.593 -41.352 1.00 59.98 154 LYS A CA 1
ATOM 1138 C C . LYS A 1 159 ? 18.222 12.612 -42.209 1.00 59.30 154 LYS A C 1
ATOM 1139 O O . LYS A 1 159 ? 17.136 12.310 -41.722 1.00 57.12 154 LYS A O 1
ATOM 1145 N N . LEU A 1 160 ? 18.377 12.990 -43.474 1.00 59.40 155 LEU A N 1
ATOM 1146 C CA . LEU A 1 160 ? 17.295 12.947 -44.436 1.00 59.00 155 LEU A CA 1
ATOM 1147 C C . LEU A 1 160 ? 17.545 11.793 -45.397 1.00 57.89 155 LEU A C 1
ATOM 1148 O O . LEU A 1 160 ? 18.577 11.761 -46.061 1.00 59.67 155 LEU A O 1
ATOM 1153 N N . THR A 1 161 ? 16.620 10.843 -45.448 1.00 56.90 156 THR A N 1
ATOM 1154 C CA . THR A 1 161 ? 16.766 9.684 -46.323 1.00 60.72 156 THR A CA 1
ATOM 1155 C C . THR A 1 161 ? 15.500 9.490 -47.180 1.00 63.42 156 THR A C 1
ATOM 1156 O O . THR A 1 161 ? 14.675 10.394 -47.275 1.00 66.21 156 THR A O 1
ATOM 1160 N N . THR A 1 162 ? 15.347 8.321 -47.794 1.00 63.99 157 THR A N 1
ATOM 1161 C CA . THR A 1 162 ? 14.181 8.015 -48.603 1.00 67.11 157 THR A CA 1
ATOM 1162 C C . THR A 1 162 ? 13.565 6.697 -48.158 1.00 71.41 157 THR A C 1
ATOM 1163 O O . THR A 1 162 ? 14.147 5.952 -47.375 1.00 77.85 157 THR A O 1
ATOM 1167 N N . ALA A 1 163 ? 12.372 6.416 -48.649 1.00 76.47 158 ALA A N 1
ATOM 1168 C CA . ALA A 1 163 ? 11.682 5.191 -48.301 1.00 81.87 158 ALA A CA 1
ATOM 1169 C C . ALA A 1 163 ? 12.429 3.944 -48.820 1.00 88.79 158 ALA A C 1
ATOM 1170 O O . ALA A 1 163 ? 12.443 2.910 -48.149 1.00 94.99 158 ALA A O 1
ATOM 1172 N N . ASP A 1 164 ? 13.044 4.030 -49.996 1.00 85.93 159 ASP A N 1
ATOM 1173 C CA . ASP A 1 164 ? 13.777 2.890 -50.528 1.00 90.50 159 ASP A CA 1
ATOM 1174 C C . ASP A 1 164 ? 15.132 2.677 -49.875 1.00 93.62 159 ASP A C 1
ATOM 1175 O O . ASP A 1 164 ? 15.631 1.551 -49.834 1.00 97.85 159 ASP A O 1
ATOM 1180 N N . LYS A 1 165 ? 15.727 3.752 -49.369 1.00 90.65 160 LYS A N 1
ATOM 1181 C CA . LYS A 1 165 ? 17.002 3.663 -48.669 1.00 88.40 160 LYS A CA 1
ATOM 1182 C C . LYS A 1 165 ? 16.836 3.599 -47.147 1.00 80.01 160 LYS A C 1
ATOM 1183 O O . LYS A 1 165 ? 17.777 3.859 -46.419 1.00 79.37 160 LYS A O 1
ATOM 1189 N N . LEU A 1 166 ? 15.642 3.255 -46.676 1.00 76.90 161 LEU A N 1
ATOM 1190 C CA . LEU A 1 166 ? 15.335 3.328 -45.247 1.00 72.05 161 LEU A CA 1
ATOM 1191 C C . LEU A 1 166 ? 15.904 2.150 -44.470 1.00 70.74 161 LEU A C 1
ATOM 1192 O O . LEU A 1 166 ? 16.645 2.320 -43.512 1.00 70.43 161 LEU A O 1
ATOM 1197 N N . ASN A 1 167 ? 15.555 0.942 -44.893 1.00 73.12 162 ASN A N 1
ATOM 1198 C CA . ASN A 1 167 ? 15.978 -0.271 -44.202 1.00 68.29 162 ASN A CA 1
ATOM 1199 C C . ASN A 1 167 ? 17.487 -0.425 -44.168 1.00 66.39 162 ASN A C 1
ATOM 1200 O O . ASN A 1 167 ? 18.008 -1.064 -43.272 1.00 66.01 162 ASN A O 1
ATOM 1205 N N . ASP A 1 168 ? 18.199 0.154 -45.131 1.00 68.58 163 ASP A N 1
ATOM 1206 C CA . ASP A 1 168 ? 19.652 0.178 -45.062 1.00 68.81 163 ASP A CA 1
ATOM 1207 C C . ASP A 1 168 ? 20.132 1.000 -43.878 1.00 68.13 163 ASP A C 1
ATOM 1208 O O . ASP A 1 168 ? 21.077 0.608 -43.174 1.00 72.91 163 ASP A O 1
ATOM 1213 N N . GLU A 1 169 ? 19.498 2.144 -43.658 1.00 63.89 164 GLU A N 1
ATOM 1214 C CA . GLU A 1 169 ? 19.821 2.952 -42.492 1.00 64.52 164 GLU A CA 1
ATOM 1215 C C . GLU A 1 169 ? 19.451 2.231 -41.194 1.00 61.46 164 GLU A C 1
ATOM 1216 O O . GLU A 1 169 ? 20.211 2.244 -40.226 1.00 62.23 164 GLU A O 1
ATOM 1222 N N . LEU A 1 170 ? 18.282 1.598 -41.181 1.00 58.67 165 LEU A N 1
ATOM 1223 C CA . LEU A 1 170 ? 17.839 0.852 -40.018 1.00 56.52 165 LEU A CA 1
ATOM 1224 C C . LEU A 1 170 ? 18.823 -0.256 -39.670 1.00 58.48 165 LEU A C 1
ATOM 1225 O O . LEU A 1 170 ? 19.118 -0.495 -38.497 1.00 60.52 165 LEU A O 1
ATOM 1230 N N . ALA A 1 171 ? 19.345 -0.932 -40.685 1.00 57.38 166 ALA A N 1
ATOM 1231 C CA . ALA A 1 171 ? 20.319 -1.983 -40.455 1.00 56.45 166 ALA A CA 1
ATOM 1232 C C . ALA A 1 171 ? 21.682 -1.410 -40.077 1.00 57.09 166 ALA A C 1
ATOM 1233 O O . ALA A 1 171 ? 22.478 -2.079 -39.395 1.00 60.53 166 ALA A O 1
ATOM 1235 N N . ARG A 1 172 ? 21.975 -0.186 -40.511 1.00 56.38 167 ARG A N 1
ATOM 1236 C CA . ARG A 1 172 ? 23.222 0.448 -40.094 1.00 57.52 167 ARG A CA 1
ATOM 1237 C C . ARG A 1 172 ? 23.196 0.825 -38.610 1.00 59.00 167 ARG A C 1
ATOM 1238 O O . ARG A 1 172 ? 24.198 0.672 -37.896 1.00 58.66 167 ARG A O 1
ATOM 1246 N N . LEU A 1 173 ? 22.043 1.297 -38.143 1.00 57.68 168 LEU A N 1
ATOM 1247 C CA . LEU A 1 173 ? 21.931 1.833 -36.801 1.00 59.66 168 LEU A CA 1
ATOM 1248 C C . LEU A 1 173 ? 21.689 0.774 -35.729 1.00 63.32 168 LEU A C 1
ATOM 1249 O O . LEU A 1 173 ? 21.969 1.032 -34.549 1.00 59.02 168 LEU A O 1
ATOM 1254 N N . GLN A 1 174 ? 21.164 -0.394 -36.133 1.00 63.32 169 GLN A N 1
ATOM 1255 C CA . GLN A 1 174 ? 20.920 -1.513 -35.219 1.00 63.68 169 GLN A CA 1
ATOM 1256 C C . GLN A 1 174 ? 20.134 -1.072 -33.980 1.00 59.96 169 GLN A C 1
ATOM 1257 O O . GLN A 1 174 ? 20.407 -1.521 -32.856 1.00 62.54 169 GLN A O 1
ATOM 1263 N N . ALA A 1 175 ? 19.156 -0.189 -34.186 1.00 56.47 170 ALA A N 1
ATOM 1264 C CA . ALA A 1 175 ? 18.439 0.402 -33.064 1.00 54.16 170 ALA A CA 1
ATOM 1265 C C . ALA A 1 175 ? 17.670 -0.643 -32.267 1.00 52.85 170 ALA A C 1
ATOM 1266 O O . ALA A 1 175 ? 17.089 -1.567 -32.832 1.00 45.50 170 ALA A O 1
ATOM 1268 N N . ALA A 1 176 ? 17.682 -0.487 -30.942 1.00 51.65 171 ALA A N 1
ATOM 1269 C CA . ALA A 1 176 ? 16.896 -1.357 -30.075 1.00 50.88 171 ALA A CA 1
ATOM 1270 C C . ALA A 1 176 ? 15.429 -0.946 -29.975 1.00 50.68 171 ALA A C 1
ATOM 1271 O O . ALA A 1 176 ? 14.624 -1.699 -29.450 1.00 52.25 171 ALA A O 1
ATOM 1273 N N . GLU A 1 177 ? 15.080 0.228 -30.486 1.00 52.68 172 GLU A N 1
ATOM 1274 C CA . GLU A 1 177 ? 13.707 0.718 -30.421 1.00 54.47 172 GLU A CA 1
ATOM 1275 C C . GLU A 1 177 ? 13.488 1.772 -31.519 1.00 56.91 172 GLU A C 1
ATOM 1276 O O . GLU A 1 177 ? 14.361 2.612 -31.778 1.00 58.65 172 GLU A O 1
ATOM 1282 N N . ILE A 1 178 ? 12.322 1.715 -32.156 1.00 54.05 173 ILE A N 1
ATOM 1283 C CA . ILE A 1 178 ? 11.988 2.590 -33.259 1.00 55.94 173 ILE A CA 1
ATOM 1284 C C . ILE A 1 178 ? 10.686 3.338 -32.951 1.00 58.16 173 ILE A C 1
ATOM 1285 O O . ILE A 1 178 ? 9.659 2.705 -32.731 1.00 60.18 173 ILE A O 1
ATOM 1290 N N . LEU A 1 179 ? 10.744 4.669 -32.923 1.00 55.27 174 LEU A N 1
ATOM 1291 C CA . LEU A 1 179 ? 9.554 5.493 -32.775 1.00 58.06 174 LEU A CA 1
ATOM 1292 C C . LEU A 1 179 ? 8.962 5.817 -34.151 1.00 62.22 174 LEU A C 1
ATOM 1293 O O . LEU A 1 179 ? 9.643 6.386 -35.012 1.00 60.84 174 LEU A O 1
ATOM 1298 N N . LEU A 1 180 ? 7.693 5.443 -34.341 1.00 67.61 175 LEU A N 1
ATOM 1299 C CA . LEU A 1 180 ? 6.933 5.712 -35.561 1.00 67.66 175 LEU A CA 1
ATOM 1300 C C . LEU A 1 180 ? 5.733 6.588 -35.259 1.00 69.15 175 LEU A C 1
ATOM 1301 O O . LEU A 1 180 ? 5.225 6.586 -34.141 1.00 72.90 175 LEU A O 1
ATOM 1306 N N . PRO A 1 181 ? 5.258 7.348 -36.255 1.00 71.80 176 PRO A N 1
ATOM 1307 C CA . PRO A 1 181 ? 3.976 8.033 -36.078 1.00 72.90 176 PRO A CA 1
ATOM 1308 C C . PRO A 1 181 ? 2.811 7.042 -36.096 1.00 76.09 176 PRO A C 1
ATOM 1309 O O . PRO A 1 181 ? 2.948 5.900 -36.535 1.00 76.01 176 PRO A O 1
ATOM 1313 N N . ASP A 1 182 ? 1.667 7.491 -35.599 1.00 82.11 177 ASP A N 1
ATOM 1314 C CA . ASP A 1 182 ? 0.475 6.656 -35.501 1.00 85.76 177 ASP A CA 1
ATOM 1315 C C . ASP A 1 182 ? -0.374 6.668 -36.765 1.00 89.30 177 ASP A C 1
ATOM 1316 O O . ASP A 1 182 ? -1.350 5.939 -36.839 1.00 97.78 177 ASP A O 1
ATOM 1321 N N . SER A 1 183 ? -0.006 7.485 -37.748 1.00 92.01 178 SER A N 1
ATOM 1322 C CA . SER A 1 183 ? -0.798 7.650 -38.956 1.00 99.28 178 SER A CA 1
ATOM 1323 C C . SER A 1 183 ? -0.926 6.353 -39.740 1.00 98.36 178 SER A C 1
ATOM 1324 O O . SER A 1 183 ? -0.055 5.485 -39.681 1.00 95.38 178 SER A O 1
ATOM 1327 N N . LYS A 1 184 ? -2.016 6.229 -40.484 1.00 102.24 179 LYS A N 1
ATOM 1328 C CA . LYS A 1 184 ? -2.187 5.089 -41.387 1.00 105.86 179 LYS A CA 1
ATOM 1329 C C . LYS A 1 184 ? -1.205 5.138 -42.561 1.00 106.35 179 LYS A C 1
ATOM 1330 O O . LYS A 1 184 ? -0.968 4.127 -43.213 1.00 98.13 179 LYS A O 1
ATOM 1332 N N . ASN A 1 185 ? -0.650 6.320 -42.827 1.00 112.22 180 ASN A N 1
ATOM 1333 C CA . ASN A 1 185 ? 0.381 6.507 -43.842 1.00 110.96 180 ASN A CA 1
ATOM 1334 C C . ASN A 1 185 ? 1.791 6.298 -43.285 1.00 107.03 180 ASN A C 1
ATOM 1335 O O . ASN A 1 185 ? 2.767 6.704 -43.907 1.00 106.30 180 ASN A O 1
ATOM 1340 N N . ALA A 1 186 ? 1.898 5.677 -42.113 1.00 110.65 181 ALA A N 1
ATOM 1341 C CA . ALA A 1 186 ? 3.201 5.326 -41.549 1.00 107.52 181 ALA A CA 1
ATOM 1342 C C . ALA A 1 186 ? 3.894 4.319 -42.473 1.00 113.34 181 ALA A C 1
ATOM 1343 O O . ALA A 1 186 ? 3.227 3.582 -43.203 1.00 120.06 181 ALA A O 1
ATOM 1345 N N . PRO A 1 187 ? 5.238 4.270 -42.455 1.00 109.71 182 PRO A N 1
ATOM 1346 C CA . PRO A 1 187 ? 5.934 3.367 -43.367 1.00 107.38 182 PRO A CA 1
ATOM 1347 C C . PRO A 1 187 ? 5.889 1.931 -42.876 1.00 110.00 182 PRO A C 1
ATOM 1348 O O . PRO A 1 187 ? 6.391 1.624 -41.799 1.00 107.77 182 PRO A O 1
ATOM 1352 N N . GLN A 1 188 ? 5.264 1.058 -43.663 1.00 119.59 183 GLN A N 1
ATOM 1353 C CA . GLN A 1 188 ? 5.233 -0.366 -43.348 1.00 119.90 183 GLN A CA 1
ATOM 1354 C C . GLN A 1 188 ? 6.654 -0.921 -43.385 1.00 121.38 183 GLN A C 1
ATOM 1355 O O . GLN A 1 188 ? 7.446 -0.611 -44.280 1.00 116.42 183 GLN A O 1
ATOM 1357 N N . LEU A 1 189 ? 6.980 -1.734 -42.390 1.00 120.99 184 LEU A N 1
ATOM 1358 C CA . LEU A 1 189 ? 8.323 -2.273 -42.271 1.00 129.75 184 LEU A CA 1
ATOM 1359 C C . LEU A 1 189 ? 8.291 -3.502 -41.380 1.00 138.10 184 LEU A C 1
ATOM 1360 O O . LEU A 1 189 ? 7.271 -3.795 -40.746 1.00 141.23 184 LEU A O 1
ATOM 1365 N N . GLN A 1 190 ? 9.409 -4.220 -41.339 1.00 141.29 185 GLN A N 1
ATOM 1366 C CA . GLN A 1 190 ? 9.533 -5.383 -40.468 1.00 140.46 185 GLN A CA 1
ATOM 1367 C C . GLN A 1 190 ? 9.509 -4.959 -39.008 1.00 145.17 185 GLN A C 1
ATOM 1368 O O . GLN A 1 190 ? 9.754 -3.789 -38.669 1.00 154.32 185 GLN A O 1
ATOM 1374 N N . THR A 1 191 ? 9.222 -5.919 -38.136 1.00 141.53 186 THR A N 1
ATOM 1375 C CA . THR A 1 191 ? 9.145 -5.629 -36.705 1.00 134.87 186 THR A CA 1
ATOM 1376 C C . THR A 1 191 ? 9.601 -6.834 -35.865 1.00 133.08 186 THR A C 1
ATOM 1377 O O . THR A 1 191 ? 8.733 -7.583 -35.425 1.00 134.11 186 THR A O 1
ATOM 1381 N N . ALA A 1 192 ? 10.896 -7.095 -35.597 1.00 132.02 187 ALA A N 1
ATOM 1382 C CA . ALA A 1 192 ? 12.200 -6.354 -35.777 1.00 122.21 187 ALA A CA 1
ATOM 1383 C C . ALA A 1 192 ? 12.726 -6.087 -34.372 1.00 114.90 187 ALA A C 1
ATOM 1384 O O . ALA A 1 192 ? 13.091 -7.013 -33.646 1.00 112.82 187 ALA A O 1
ATOM 1386 N N . SER A 1 193 ? 12.736 -4.816 -33.990 1.00 107.07 188 SER A N 1
ATOM 1387 C CA . SER A 1 193 ? 12.920 -4.429 -32.609 1.00 101.86 188 SER A CA 1
ATOM 1388 C C . SER A 1 193 ? 11.584 -3.896 -32.072 1.00 105.53 188 SER A C 1
ATOM 1389 O O . SER A 1 193 ? 10.534 -4.031 -32.714 1.00 107.05 188 SER A O 1
ATOM 1392 N N . GLY A 1 194 ? 11.620 -3.303 -30.884 1.00 104.37 189 GLY A N 1
ATOM 1393 C CA . GLY A 1 194 ? 10.414 -2.735 -30.304 1.00 89.83 189 GLY A CA 1
ATOM 1394 C C . GLY A 1 194 ? 9.984 -1.521 -31.113 1.00 84.47 189 GLY A C 1
ATOM 1395 O O . GLY A 1 194 ? 10.722 -0.527 -31.218 1.00 85.04 189 GLY A O 1
ATOM 1396 N N . VAL A 1 195 ? 8.790 -1.601 -31.697 1.00 76.36 190 VAL A N 1
ATOM 1397 C CA . VAL A 1 195 ? 8.230 -0.496 -32.461 1.00 70.43 190 VAL A CA 1
ATOM 1398 C C . VAL A 1 195 ? 7.228 0.233 -31.574 1.00 71.18 190 VAL A C 1
ATOM 1399 O O . VAL A 1 195 ? 6.212 -0.333 -31.166 1.00 75.91 190 VAL A O 1
ATOM 1403 N N . THR A 1 196 ? 7.536 1.486 -31.256 1.00 69.50 191 THR A N 1
ATOM 1404 C CA . THR A 1 196 ? 6.694 2.316 -30.401 1.00 71.82 191 THR A CA 1
ATOM 1405 C C . THR A 1 196 ? 6.034 3.393 -31.241 1.00 71.47 191 THR A C 1
ATOM 1406 O O . THR A 1 196 ? 6.720 4.179 -31.907 1.00 68.34 191 THR A O 1
ATOM 1410 N N . ARG A 1 197 ? 4.699 3.408 -31.219 1.00 74.71 192 ARG A N 1
ATOM 1411 C CA . ARG A 1 197 ? 3.926 4.363 -32.010 1.00 79.55 192 ARG A CA 1
ATOM 1412 C C . ARG A 1 197 ? 3.553 5.554 -31.149 1.00 77.39 192 ARG A C 1
ATOM 1413 O O . ARG A 1 197 ? 3.203 5.393 -29.985 1.00 79.34 192 ARG A O 1
ATOM 1421 N N . LEU A 1 198 ? 3.647 6.747 -31.725 1.00 76.97 193 LEU A N 1
ATOM 1422 C CA . LEU A 1 198 ? 3.501 7.987 -30.979 1.00 80.70 193 LEU A CA 1
ATOM 1423 C C . LEU A 1 198 ? 2.415 8.854 -31.582 1.00 87.95 193 LEU A C 1
ATOM 1424 O O . LEU A 1 198 ? 2.232 8.873 -32.799 1.00 86.00 193 LEU A O 1
ATOM 1429 N N . ASN A 1 199 ? 1.716 9.585 -30.715 1.00 99.15 194 ASN A N 1
ATOM 1430 C CA . ASN A 1 199 ? 0.721 10.574 -31.121 1.00 109.27 194 ASN A CA 1
ATOM 1431 C C . ASN A 1 199 ? 1.306 11.504 -32.188 1.00 108.84 194 ASN A C 1
ATOM 1432 O O . ASN A 1 199 ? 2.018 12.456 -31.876 1.00 112.69 194 ASN A O 1
ATOM 1437 N N . ALA A 1 200 ? 0.980 11.203 -33.447 1.00 106.56 195 ALA A N 1
ATOM 1438 C CA . ALA A 1 200 ? 1.520 11.853 -34.649 1.00 104.12 195 ALA A CA 1
ATOM 1439 C C . ALA A 1 200 ? 1.958 13.302 -34.465 1.00 104.08 195 ALA A C 1
ATOM 1440 O O . ALA A 1 200 ? 2.970 13.729 -35.008 1.00 103.31 195 ALA A O 1
ATOM 1442 N N . TRP A 1 201 ? 1.190 14.060 -33.694 1.00 109.06 196 TRP A N 1
ATOM 1443 C CA . TRP A 1 201 ? 1.486 15.462 -33.448 1.00 110.97 196 TRP A CA 1
ATOM 1444 C C . TRP A 1 201 ? 2.892 15.674 -32.878 1.00 104.32 196 TRP A C 1
ATOM 1445 O O . TRP A 1 201 ? 3.448 16.761 -33.007 1.00 109.61 196 TRP A O 1
ATOM 1456 N N . GLN A 1 202 ? 3.473 14.647 -32.260 1.00 91.78 197 GLN A N 1
ATOM 1457 C CA . GLN A 1 202 ? 4.806 14.762 -31.682 1.00 81.72 197 GLN A CA 1
ATOM 1458 C C . GLN A 1 202 ? 5.913 14.799 -32.723 1.00 75.26 197 GLN A C 1
ATOM 1459 O O . GLN A 1 202 ? 7.055 15.104 -32.386 1.00 75.70 197 GLN A O 1
ATOM 1465 N N . PHE A 1 203 ? 5.590 14.504 -33.976 1.00 71.85 198 PHE A N 1
ATOM 1466 C CA . PHE A 1 203 ? 6.547 14.629 -35.073 1.00 68.27 198 PHE A CA 1
ATOM 1467 C C . PHE A 1 203 ? 6.419 15.956 -35.816 1.00 69.53 198 PHE A C 1
ATOM 1468 O O . PHE A 1 203 ? 6.973 16.103 -36.896 1.00 71.53 198 PHE A O 1
ATOM 1476 N N . ALA A 1 204 ? 5.688 16.917 -35.251 1.00 71.79 199 ALA A N 1
ATOM 1477 C CA . ALA A 1 204 ? 5.526 18.222 -35.887 1.00 72.82 199 ALA A CA 1
ATOM 1478 C C . ALA A 1 204 ? 6.871 18.936 -36.038 1.00 70.40 199 ALA A C 1
ATOM 1479 O O . ALA A 1 204 ? 7.704 18.895 -35.138 1.00 72.26 199 ALA A O 1
ATOM 1481 N N . ALA A 1 205 ? 7.071 19.582 -37.180 1.00 69.26 200 ALA A N 1
ATOM 1482 C CA . ALA A 1 205 ? 8.337 20.226 -37.466 1.00 72.59 200 ALA A CA 1
ATOM 1483 C C . ALA A 1 205 ? 8.557 21.485 -36.611 1.00 77.42 200 ALA A C 1
ATOM 1484 O O . ALA A 1 205 ? 9.642 21.694 -36.064 1.00 83.00 200 ALA A O 1
ATOM 1486 N N . ASP A 1 206 ? 7.534 22.323 -36.495 1.00 77.65 201 ASP A N 1
ATOM 1487 C CA . ASP A 1 206 ? 7.660 23.563 -35.743 1.00 81.62 201 ASP A CA 1
ATOM 1488 C C . ASP A 1 206 ? 7.832 23.303 -34.239 1.00 79.22 201 ASP A C 1
ATOM 1489 O O . ASP A 1 206 ? 8.719 23.864 -33.593 1.00 76.89 201 ASP A O 1
ATOM 1494 N N . ALA A 1 207 ? 6.987 22.442 -33.684 1.00 75.72 202 ALA A N 1
ATOM 1495 C CA . ALA A 1 207 ? 7.114 22.054 -32.286 1.00 72.40 202 ALA A CA 1
ATOM 1496 C C . ALA A 1 207 ? 8.476 21.401 -32.001 1.00 68.56 202 ALA A C 1
ATOM 1497 O O . ALA A 1 207 ? 9.096 21.654 -30.961 1.00 65.38 202 ALA A O 1
ATOM 1499 N N . GLY A 1 208 ? 8.929 20.557 -32.926 1.00 65.91 203 GLY A N 1
ATOM 1500 C CA . GLY A 1 208 ? 10.235 19.952 -32.795 1.00 67.46 203 GLY A CA 1
ATOM 1501 C C . GLY A 1 208 ? 11.362 20.988 -32.814 1.00 70.70 203 GLY A C 1
ATOM 1502 O O . GLY A 1 208 ? 12.377 20.858 -32.098 1.00 65.09 203 GLY A O 1
ATOM 1503 N N . GLU A 1 209 ? 11.194 22.022 -33.636 1.00 71.34 204 GLU A N 1
ATOM 1504 C CA . GLU A 1 209 ? 12.179 23.089 -33.674 1.00 74.09 204 GLU A CA 1
ATOM 1505 C C . GLU A 1 209 ? 12.214 23.875 -32.355 1.00 72.15 204 GLU A C 1
ATOM 1506 O O . GLU A 1 209 ? 13.292 24.245 -31.872 1.00 71.52 204 GLU A O 1
ATOM 1512 N N . LYS A 1 210 ? 11.041 24.119 -31.777 1.00 73.26 205 LYS A N 1
ATOM 1513 C CA . LYS A 1 210 ? 10.974 24.765 -30.473 1.00 76.74 205 LYS A CA 1
ATOM 1514 C C . LYS A 1 210 ? 11.663 23.905 -29.403 1.00 75.51 205 LYS A C 1
ATOM 1515 O O . LYS A 1 210 ? 12.433 24.418 -28.580 1.00 73.46 205 LYS A O 1
ATOM 1521 N N . LEU A 1 211 ? 11.389 22.601 -29.409 1.00 71.31 206 LEU A N 1
ATOM 1522 C CA . LEU A 1 211 ? 11.993 21.706 -28.435 1.00 67.35 206 LEU A CA 1
ATOM 1523 C C . LEU A 1 211 ? 13.509 21.677 -28.574 1.00 68.54 206 LEU A C 1
ATOM 1524 O O . LEU A 1 211 ? 14.228 21.695 -27.569 1.00 73.24 206 LEU A O 1
ATOM 1529 N N . LEU A 1 212 ? 14.007 21.623 -29.808 1.00 67.38 207 LEU A N 1
ATOM 1530 C CA . LEU A 1 212 ? 15.447 21.574 -30.022 1.00 65.51 207 LEU A CA 1
ATOM 1531 C C . LEU A 1 212 ? 16.120 22.881 -29.593 1.00 67.18 207 LEU A C 1
ATOM 1532 O O . LEU A 1 212 ? 17.061 22.870 -28.788 1.00 68.26 207 LEU A O 1
ATOM 1537 N N . THR A 1 213 ? 15.643 24.006 -30.120 1.00 67.01 208 THR A N 1
ATOM 1538 C CA . THR A 1 213 ? 16.235 25.291 -29.772 1.00 70.07 208 THR A CA 1
ATOM 1539 C C . THR A 1 213 ? 16.151 25.560 -28.258 1.00 75.00 208 THR A C 1
ATOM 1540 O O . THR A 1 213 ? 17.031 26.214 -27.699 1.00 75.90 208 THR A O 1
ATOM 1544 N N . GLU A 1 214 ? 15.105 25.059 -27.600 1.00 76.43 209 GLU A N 1
ATOM 1545 C CA . GLU A 1 214 ? 15.032 25.143 -26.147 1.00 79.11 209 GLU A CA 1
ATOM 1546 C C . GLU A 1 214 ? 16.108 24.279 -25.487 1.00 73.87 209 GLU A C 1
ATOM 1547 O O . GLU A 1 214 ? 16.856 24.753 -24.640 1.00 76.06 209 GLU A O 1
ATOM 1553 N N . TYR A 1 215 ? 16.190 23.016 -25.883 1.00 68.65 210 TYR A N 1
ATOM 1554 C CA . TYR A 1 215 ? 17.126 22.091 -25.263 1.00 64.96 210 TYR A CA 1
ATOM 1555 C C . TYR A 1 215 ? 18.581 22.569 -25.397 1.00 67.76 210 TYR A C 1
ATOM 1556 O O . TYR A 1 215 ? 19.376 22.400 -24.476 1.00 70.18 210 TYR A O 1
ATOM 1565 N N . PHE A 1 216 ? 18.931 23.157 -26.538 1.00 72.44 211 PHE A N 1
ATOM 1566 C CA . PHE A 1 216 ? 20.311 23.548 -26.780 1.00 73.22 211 PHE A CA 1
ATOM 1567 C C . PHE A 1 216 ? 20.620 24.999 -26.441 1.00 78.06 211 PHE A C 1
ATOM 1568 O O . PHE A 1 216 ? 21.784 25.386 -26.440 1.00 85.93 211 PHE A O 1
ATOM 1576 N N . GLY A 1 217 ? 19.594 25.803 -26.167 1.00 81.95 212 GLY A N 1
ATOM 1577 C CA . GLY A 1 217 ? 19.797 27.216 -25.859 1.00 86.46 212 GLY A CA 1
ATOM 1578 C C . GLY A 1 217 ? 20.408 27.992 -27.012 1.00 87.34 212 GLY A C 1
ATOM 1579 O O . GLY A 1 217 ? 21.504 28.535 -26.896 1.00 87.11 212 GLY A O 1
ATOM 1580 N N . CYS A 1 218 ? 19.693 28.040 -28.128 1.00 90.69 213 CYS A N 1
ATOM 1581 C CA . CYS A 1 218 ? 20.139 28.777 -29.308 1.00 94.60 213 CYS A CA 1
ATOM 1582 C C . CYS A 1 218 ? 18.920 29.396 -29.985 1.00 95.34 213 CYS A C 1
ATOM 1583 O O . CYS A 1 218 ? 17.776 29.137 -29.597 1.00 94.90 213 CYS A O 1
ATOM 1586 N N . GLN A 1 219 ? 19.165 30.220 -30.994 1.00 97.71 214 GLN A N 1
ATOM 1587 C CA . GLN A 1 219 ? 18.072 30.917 -31.654 1.00 99.62 214 GLN A CA 1
ATOM 1588 C C . GLN A 1 219 ? 17.437 30.074 -32.765 1.00 92.39 214 GLN A C 1
ATOM 1589 O O . GLN A 1 219 ? 16.229 30.090 -32.952 1.00 85.16 214 GLN A O 1
ATOM 1595 N N . ASP A 1 220 ? 18.262 29.340 -33.498 1.00 92.85 215 ASP A N 1
ATOM 1596 C CA . ASP A 1 220 ? 17.793 28.549 -34.628 1.00 93.81 215 ASP A CA 1
ATOM 1597 C C . ASP A 1 220 ? 18.610 27.269 -34.719 1.00 93.54 215 ASP A C 1
ATOM 1598 O O . ASP A 1 220 ? 19.508 27.024 -33.893 1.00 93.66 215 ASP A O 1
ATOM 1603 N N . LEU A 1 221 ? 18.292 26.453 -35.722 1.00 89.83 216 LEU A N 1
ATOM 1604 C CA . LEU A 1 221 ? 19.009 25.218 -35.966 1.00 84.89 216 LEU A CA 1
ATOM 1605 C C . LEU A 1 221 ? 20.004 25.335 -37.115 1.00 84.27 216 LEU A C 1
ATOM 1606 O O . LEU A 1 221 ? 20.391 24.326 -37.699 1.00 89.98 216 LEU A O 1
ATOM 1611 N N . ARG A 1 222 ? 20.409 26.558 -37.444 1.00 85.09 217 ARG A N 1
ATOM 1612 C CA . ARG A 1 222 ? 21.291 26.782 -38.589 1.00 88.21 217 ARG A CA 1
ATOM 1613 C C . ARG A 1 222 ? 22.681 26.187 -38.363 1.00 87.38 217 ARG A C 1
ATOM 1614 O O . ARG A 1 222 ? 23.197 25.465 -39.207 1.00 84.18 217 ARG A O 1
ATOM 1622 N N . GLY A 1 223 ? 23.279 26.481 -37.215 1.00 89.30 218 GLY A N 1
ATOM 1623 C CA . GLY A 1 223 ? 24.612 25.972 -36.899 1.00 88.07 218 GLY A CA 1
ATOM 1624 C C . GLY A 1 223 ? 24.749 24.466 -37.030 1.00 84.04 218 GLY A C 1
ATOM 1625 O O . GLY A 1 223 ? 25.820 23.944 -37.341 1.00 84.07 218 GLY A O 1
ATOM 1626 N N . PHE A 1 224 ? 23.657 23.761 -36.778 1.00 83.24 219 PHE A N 1
ATOM 1627 C CA . PHE A 1 224 ? 23.627 22.318 -36.956 1.00 81.10 219 PHE A CA 1
ATOM 1628 C C . PHE A 1 224 ? 23.463 21.921 -38.414 1.00 81.24 219 PHE A C 1
ATOM 1629 O O . PHE A 1 224 ? 23.769 20.783 -38.779 1.00 85.17 219 PHE A O 1
ATOM 1637 N N . GLY A 1 225 ? 22.973 22.844 -39.241 1.00 80.56 220 GLY A N 1
ATOM 1638 C CA . GLY A 1 225 ? 22.838 22.614 -40.676 1.00 77.79 220 GLY A CA 1
ATOM 1639 C C . GLY A 1 225 ? 21.462 22.145 -41.067 1.00 76.20 220 GLY A C 1
ATOM 1640 O O . GLY A 1 225 ? 21.336 21.230 -41.876 1.00 78.68 220 GLY A O 1
ATOM 1641 N N . LEU A 1 226 ? 20.425 22.767 -40.509 1.00 73.79 221 LEU A N 1
ATOM 1642 C CA . LEU A 1 226 ? 19.067 22.308 -40.753 1.00 79.51 221 LEU A CA 1
ATOM 1643 C C . LEU A 1 226 ? 18.161 23.391 -41.326 1.00 88.19 221 LEU A C 1
ATOM 1644 O O . LEU A 1 226 ? 18.056 23.546 -42.549 1.00 93.45 221 LEU A O 1
ATOM 1649 N N . ASP A 1 227 ? 17.512 24.130 -40.434 1.00 95.11 222 ASP A N 1
ATOM 1650 C CA . ASP A 1 227 ? 16.502 25.141 -40.789 1.00 108.89 222 ASP A CA 1
ATOM 1651 C C . ASP A 1 227 ? 15.247 24.517 -41.411 1.00 103.00 222 ASP A C 1
ATOM 1652 O O . ASP A 1 227 ? 15.325 23.482 -42.077 1.00 92.31 222 ASP A O 1
ATOM 1657 N N . SER A 1 228 ? 14.108 25.173 -41.207 1.00 101.58 223 SER A N 1
ATOM 1658 C CA . SER A 1 228 ? 12.809 24.504 -41.284 1.00 103.33 223 SER A CA 1
ATOM 1659 C C . SER A 1 228 ? 12.339 24.134 -42.678 1.00 103.83 223 SER A C 1
ATOM 1660 O O . SER A 1 228 ? 11.328 23.458 -42.811 1.00 106.84 223 SER A O 1
ATOM 1663 N N . LYS A 1 229 ? 13.041 24.571 -43.718 1.00 106.82 224 LYS A N 1
ATOM 1664 C CA . LYS A 1 229 ? 12.513 24.396 -45.065 1.00 107.75 224 LYS A CA 1
ATOM 1665 C C . LYS A 1 229 ? 12.541 22.934 -45.517 1.00 101.73 224 LYS A C 1
ATOM 1666 O O . LYS A 1 229 ? 11.490 22.290 -45.580 1.00 93.01 224 LYS A O 1
ATOM 1672 N N . GLU A 1 230 ? 13.728 22.407 -45.818 1.00 96.72 225 GLU A N 1
ATOM 1673 C CA . GLU A 1 230 ? 13.816 21.065 -46.406 1.00 99.57 225 GLU A CA 1
ATOM 1674 C C . GLU A 1 230 ? 14.104 19.963 -45.401 1.00 89.93 225 GLU A C 1
ATOM 1675 O O . GLU A 1 230 ? 13.857 18.797 -45.694 1.00 83.45 225 GLU A O 1
ATOM 1681 N N . HIS A 1 231 ? 14.618 20.328 -44.227 1.00 84.41 226 HIS A N 1
ATOM 1682 C CA . HIS A 1 231 ? 14.915 19.362 -43.173 1.00 74.20 226 HIS A CA 1
ATOM 1683 C C . HIS A 1 231 ? 13.806 19.262 -42.138 1.00 69.67 226 HIS A C 1
ATOM 1684 O O . HIS A 1 231 ? 14.030 18.746 -41.046 1.00 65.42 226 HIS A O 1
ATOM 1691 N N . ALA A 1 232 ? 12.608 19.743 -42.478 1.00 69.84 227 ALA A N 1
ATOM 1692 C CA . ALA A 1 232 ? 11.533 19.859 -41.494 1.00 68.92 227 ALA A CA 1
ATOM 1693 C C . ALA A 1 232 ? 11.138 18.507 -40.905 1.00 67.47 227 ALA A C 1
ATOM 1694 O O . ALA A 1 232 ? 10.892 18.383 -39.706 1.00 66.33 227 ALA A O 1
ATOM 1696 N N . VAL A 1 233 ? 11.074 17.492 -41.760 1.00 69.11 228 VAL A N 1
ATOM 1697 C CA . VAL A 1 233 ? 10.594 16.193 -41.336 1.00 67.32 228 VAL A CA 1
ATOM 1698 C C . VAL A 1 233 ? 11.584 15.524 -40.355 1.00 65.98 228 VAL A C 1
ATOM 1699 O O . VAL A 1 233 ? 11.192 14.854 -39.400 1.00 66.73 228 VAL A O 1
ATOM 1703 N N . SER A 1 234 ? 12.872 15.732 -40.578 1.00 62.43 229 SER A N 1
ATOM 1704 C CA . SER A 1 234 ? 13.877 15.213 -39.667 1.00 63.23 229 SER A CA 1
ATOM 1705 C C . SER A 1 234 ? 13.933 16.036 -38.362 1.00 62.14 229 SER A C 1
ATOM 1706 O O . SER A 1 234 ? 14.227 15.494 -37.294 1.00 59.72 229 SER A O 1
ATOM 1709 N N . ILE A 1 235 ? 13.657 17.335 -38.444 1.00 60.95 230 ILE A N 1
ATOM 1710 C CA . ILE A 1 235 ? 13.500 18.144 -37.241 1.00 58.21 230 ILE A CA 1
ATOM 1711 C C . ILE A 1 235 ? 12.342 17.597 -36.392 1.00 58.48 230 ILE A C 1
ATOM 1712 O O . ILE A 1 235 ? 12.447 17.482 -35.162 1.00 55.29 230 ILE A O 1
ATOM 1717 N N . GLY A 1 236 ? 11.241 17.243 -37.048 1.00 59.58 231 GLY A N 1
ATOM 1718 C CA . GLY A 1 236 ? 10.131 16.615 -36.346 1.00 61.53 231 GLY A CA 1
ATOM 1719 C C . GLY A 1 236 ? 10.532 15.278 -35.723 1.00 64.08 231 GLY A C 1
ATOM 1720 O O . GLY A 1 236 ? 10.127 14.959 -34.601 1.00 69.63 231 GLY A O 1
ATOM 1721 N N . ALA A 1 237 ? 11.323 14.485 -36.441 1.00 62.46 232 ALA A N 1
ATOM 1722 C CA . ALA A 1 237 ? 11.826 13.235 -35.886 1.00 59.84 232 ALA A CA 1
ATOM 1723 C C . ALA A 1 237 ? 12.640 13.490 -34.615 1.00 58.48 232 ALA A C 1
ATOM 1724 O O . ALA A 1 237 ? 12.441 12.816 -33.595 1.00 59.36 232 ALA A O 1
ATOM 1726 N N . ALA A 1 238 ? 13.544 14.470 -34.667 1.00 54.25 233 ALA A N 1
ATOM 1727 C CA . ALA A 1 238 ? 14.345 14.803 -33.491 1.00 54.58 233 ALA A CA 1
ATOM 1728 C C . ALA A 1 238 ? 13.456 15.290 -32.333 1.00 54.53 233 ALA A C 1
ATOM 1729 O O . ALA A 1 238 ? 13.707 14.969 -31.173 1.00 52.13 233 ALA A O 1
ATOM 1731 N N . GLY A 1 239 ? 12.418 16.058 -32.652 1.00 54.62 234 GLY A N 1
ATOM 1732 C CA . GLY A 1 239 ? 11.493 16.509 -31.622 1.00 57.61 234 GLY A CA 1
ATOM 1733 C C . GLY A 1 239 ? 10.780 15.351 -30.950 1.00 61.51 234 GLY A C 1
ATOM 1734 O O . GLY A 1 239 ? 10.638 15.320 -29.724 1.00 62.70 234 GLY A O 1
ATOM 1735 N N . ALA A 1 240 ? 10.322 14.389 -31.749 1.00 63.06 235 ALA A N 1
ATOM 1736 C CA . ALA A 1 240 ? 9.712 13.180 -31.188 1.00 63.82 235 ALA A CA 1
ATOM 1737 C C . ALA A 1 240 ? 10.700 12.454 -30.276 1.00 60.75 235 ALA A C 1
ATOM 1738 O O . ALA A 1 240 ? 10.341 11.968 -29.206 1.00 64.15 235 ALA A O 1
ATOM 1740 N N . LEU A 1 241 ? 11.958 12.392 -30.695 1.00 60.25 236 LEU A N 1
ATOM 1741 C CA . LEU A 1 241 ? 12.974 11.697 -29.918 1.00 56.98 236 LEU A CA 1
ATOM 1742 C C . LEU A 1 241 ? 13.181 12.374 -28.568 1.00 58.72 236 LEU A C 1
ATOM 1743 O O . LEU A 1 241 ? 13.181 11.720 -27.519 1.00 61.78 236 LEU A O 1
ATOM 1748 N N . LEU A 1 242 ? 13.336 13.694 -28.586 1.00 59.48 237 LEU A N 1
ATOM 1749 C CA . LEU A 1 242 ? 13.512 14.456 -27.353 1.00 57.30 237 LEU A CA 1
ATOM 1750 C C . LEU A 1 242 ? 12.297 14.292 -26.424 1.00 58.91 237 LEU A C 1
ATOM 1751 O O . LEU A 1 242 ? 12.450 14.121 -25.210 1.00 59.73 237 LEU A O 1
ATOM 1756 N N . ASN A 1 243 ? 11.094 14.325 -26.992 1.00 56.90 238 ASN A N 1
ATOM 1757 C CA . ASN A 1 243 ? 9.901 14.170 -26.188 1.00 55.68 238 ASN A CA 1
ATOM 1758 C C . ASN A 1 243 ? 9.844 12.800 -25.532 1.00 56.26 238 ASN A C 1
ATOM 1759 O O . ASN A 1 243 ? 9.475 12.677 -24.347 1.00 59.65 238 ASN A O 1
ATOM 1764 N N . TYR A 1 244 ? 10.201 11.759 -26.287 1.00 52.49 239 TYR A N 1
ATOM 1765 C CA . TYR A 1 244 ? 10.186 10.414 -25.731 1.00 51.55 239 TYR A CA 1
ATOM 1766 C C . TYR A 1 244 ? 11.234 10.276 -24.597 1.00 53.32 239 TYR A C 1
ATOM 1767 O O . TYR A 1 244 ? 10.959 9.686 -23.545 1.00 52.37 239 TYR A O 1
ATOM 1776 N N . ILE A 1 245 ? 12.433 10.823 -24.817 1.00 52.48 240 ILE A N 1
ATOM 1777 C CA . ILE A 1 245 ? 13.445 10.815 -23.783 1.00 52.80 240 ILE A CA 1
ATOM 1778 C C . ILE A 1 245 ? 12.923 11.519 -22.521 1.00 56.07 240 ILE A C 1
ATOM 1779 O O . ILE A 1 245 ? 13.177 11.078 -21.394 1.00 53.80 240 ILE A O 1
ATOM 1784 N N . ARG A 1 246 ? 12.178 12.607 -22.711 1.00 58.75 241 ARG A N 1
ATOM 1785 C CA . ARG A 1 246 ? 11.634 13.333 -21.573 1.00 59.53 241 ARG A CA 1
ATOM 1786 C C . ARG A 1 246 ? 10.547 12.524 -20.864 1.00 57.63 241 ARG A C 1
ATOM 1787 O O . ARG A 1 246 ? 10.437 12.567 -19.646 1.00 57.32 241 ARG A O 1
ATOM 1795 N N . LEU A 1 247 ? 9.747 11.784 -21.620 1.00 55.89 242 LEU A N 1
ATOM 1796 C CA . LEU A 1 247 ? 8.707 10.973 -21.009 1.00 55.83 242 LEU A CA 1
ATOM 1797 C C . LEU A 1 247 ? 9.269 9.795 -20.200 1.00 57.01 242 LEU A C 1
ATOM 1798 O O . LEU A 1 247 ? 8.738 9.450 -19.140 1.00 59.04 242 LEU A O 1
ATOM 1803 N N . THR A 1 248 ? 10.341 9.175 -20.689 1.00 57.79 243 THR A N 1
ATOM 1804 C CA . THR A 1 248 ? 10.777 7.899 -20.135 1.00 59.21 243 THR A CA 1
ATOM 1805 C C . THR A 1 248 ? 11.786 8.006 -19.003 1.00 59.22 243 THR A C 1
ATOM 1806 O O . THR A 1 248 ? 11.869 7.095 -18.177 1.00 62.87 243 THR A O 1
ATOM 1810 N N . GLN A 1 249 ? 12.544 9.096 -18.947 1.00 58.17 244 GLN A N 1
ATOM 1811 C CA . GLN A 1 249 ? 13.610 9.222 -17.943 1.00 56.35 244 GLN A CA 1
ATOM 1812 C C . GLN A 1 249 ? 13.128 10.007 -16.733 1.00 60.54 244 GLN A C 1
ATOM 1813 O O . GLN A 1 249 ? 12.255 10.866 -16.830 1.00 61.82 244 GLN A O 1
ATOM 1819 N N . ASN A 1 250 ? 13.717 9.694 -15.586 1.00 67.97 245 ASN A N 1
ATOM 1820 C CA . ASN A 1 250 ? 13.443 10.405 -14.348 1.00 68.75 245 ASN A CA 1
ATOM 1821 C C . ASN A 1 250 ? 13.786 11.891 -14.486 1.00 65.53 245 ASN A C 1
ATOM 1822 O O . ASN A 1 250 ? 12.927 12.749 -14.334 1.00 69.93 245 ASN A O 1
ATOM 1827 N N . LEU A 1 251 ? 15.058 12.179 -14.762 1.00 61.92 246 LEU A N 1
ATOM 1828 C CA . LEU A 1 251 ? 15.526 13.533 -15.009 1.00 58.48 246 LEU A CA 1
ATOM 1829 C C . LEU A 1 251 ? 15.760 13.705 -16.500 1.00 59.59 246 LEU A C 1
ATOM 1830 O O . LEU A 1 251 ? 16.094 12.739 -17.202 1.00 62.71 246 LEU A O 1
ATOM 1835 N N . MET A 1 252 ? 15.591 14.924 -16.997 1.00 59.75 247 MET A N 1
ATOM 1836 C CA . MET A 1 252 ? 15.826 15.177 -18.431 1.00 57.50 247 MET A CA 1
ATOM 1837 C C . MET A 1 252 ? 17.333 15.312 -18.662 1.00 58.52 247 MET A C 1
ATOM 1838 O O . MET A 1 252 ? 17.967 16.218 -18.115 1.00 61.25 247 MET A O 1
ATOM 1843 N N . PRO A 1 253 ? 17.930 14.408 -19.458 1.00 54.25 248 PRO A N 1
ATOM 1844 C CA . PRO A 1 253 ? 19.380 14.440 -19.622 1.00 53.11 248 PRO A CA 1
ATOM 1845 C C . PRO A 1 253 ? 19.829 15.645 -20.423 1.00 54.27 248 PRO A C 1
ATOM 1846 O O . PRO A 1 253 ? 19.238 15.980 -21.446 1.00 58.01 248 PRO A O 1
ATOM 1850 N N . GLN A 1 254 ? 20.888 16.293 -19.944 1.00 58.48 249 GLN A N 1
ATOM 1851 C CA . GLN A 1 254 ? 21.487 17.435 -20.624 1.00 59.12 249 GLN A CA 1
ATOM 1852 C C . GLN A 1 254 ? 22.835 17.075 -21.244 1.00 59.86 249 GLN A C 1
ATOM 1853 O O . GLN A 1 254 ? 23.670 17.964 -21.457 1.00 69.62 249 GLN A O 1
ATOM 1859 N N . HIS A 1 255 ? 23.053 15.794 -21.538 1.00 54.64 250 HIS A N 1
ATOM 1860 C CA . HIS A 1 255 ? 24.351 15.335 -22.016 1.00 56.47 250 HIS A CA 1
ATOM 1861 C C . HIS A 1 255 ? 24.347 14.949 -23.498 1.00 59.14 250 HIS A C 1
ATOM 1862 O O . HIS A 1 255 ? 25.369 14.462 -23.995 1.00 64.25 250 HIS A O 1
ATOM 1869 N N . LEU A 1 256 ? 23.230 15.155 -24.199 1.00 56.64 251 LEU A N 1
ATOM 1870 C CA . LEU A 1 256 ? 23.172 14.830 -25.625 1.00 57.35 251 LEU A CA 1
ATOM 1871 C C . LEU A 1 256 ? 24.075 15.780 -26.387 1.00 60.11 251 LEU A C 1
ATOM 1872 O O . LEU A 1 256 ? 23.841 16.988 -26.405 1.00 63.74 251 LEU A O 1
ATOM 1877 N N . ASP A 1 257 ? 25.120 15.242 -27.002 1.00 62.66 252 ASP A N 1
ATOM 1878 C CA . ASP A 1 257 ? 26.064 16.086 -27.725 1.00 68.80 252 ASP A CA 1
ATOM 1879 C C . ASP A 1 257 ? 25.414 16.639 -28.968 1.00 65.73 252 ASP A C 1
ATOM 1880 O O . ASP A 1 257 ? 24.651 15.940 -29.624 1.00 62.87 252 ASP A O 1
ATOM 1885 N N . GLY A 1 258 ? 25.706 17.914 -29.255 1.00 66.92 253 GLY A N 1
ATOM 1886 C CA . GLY A 1 258 ? 25.271 18.626 -30.458 1.00 66.88 253 GLY A CA 1
ATOM 1887 C C . GLY A 1 258 ? 24.030 18.106 -31.161 1.00 67.81 253 GLY A C 1
ATOM 1888 O O . GLY A 1 258 ? 23.031 17.731 -30.519 1.00 72.99 253 GLY A O 1
ATOM 1889 N N . LEU A 1 259 ? 24.098 18.090 -32.486 1.00 60.02 254 LEU A N 1
ATOM 1890 C CA . LEU A 1 259 ? 23.076 17.505 -33.349 1.00 63.86 254 LEU A CA 1
ATOM 1891 C C . LEU A 1 259 ? 23.508 17.717 -34.792 1.00 65.59 254 LEU A C 1
ATOM 1892 O O . LEU A 1 259 ? 23.242 18.757 -35.389 1.00 66.13 254 LEU A O 1
ATOM 1897 N N . SER A 1 260 ? 24.194 16.729 -35.348 1.00 66.75 255 SER A N 1
ATOM 1898 C CA . SER A 1 260 ? 24.751 16.850 -36.676 1.00 68.07 255 SER A CA 1
ATOM 1899 C C . SER A 1 260 ? 23.802 16.213 -37.686 1.00 67.65 255 SER A C 1
ATOM 1900 O O . SER A 1 260 ? 23.291 15.119 -37.468 1.00 62.69 255 SER A O 1
ATOM 1903 N N . LEU A 1 261 ? 23.583 16.921 -38.793 1.00 65.87 256 LEU A N 1
ATOM 1904 C CA . LEU A 1 261 ? 22.920 16.343 -39.941 1.00 64.09 256 LEU A CA 1
ATOM 1905 C C . LEU A 1 261 ? 23.896 15.454 -40.695 1.00 62.44 256 LEU A C 1
ATOM 1906 O O . LEU A 1 261 ? 24.954 15.907 -41.096 1.00 65.85 256 LEU A O 1
ATOM 1911 N N . GLU A 1 262 ? 23.541 14.191 -40.874 1.00 63.71 257 GLU A N 1
ATOM 1912 C CA . GLU A 1 262 ? 24.403 13.251 -41.582 1.00 64.86 257 GLU A CA 1
ATOM 1913 C C . GLU A 1 262 ? 24.142 13.302 -43.079 1.00 65.16 257 GLU A C 1
ATOM 1914 O O . GLU A 1 262 ? 22.995 13.149 -43.518 1.00 62.94 257 GLU A O 1
ATOM 1920 N N . THR A 1 263 ? 25.209 13.522 -43.841 1.00 65.00 258 THR A N 1
ATOM 1921 C CA . THR A 1 263 ? 25.147 13.469 -45.290 1.00 69.60 258 THR A CA 1
ATOM 1922 C C . THR A 1 263 ? 25.586 12.094 -45.788 1.00 73.04 258 THR A C 1
ATOM 1923 O O . THR A 1 263 ? 26.295 11.356 -45.096 1.00 71.18 258 THR A O 1
ATOM 1927 N N . ASP A 1 264 ? 25.165 11.756 -46.999 1.00 80.26 259 ASP A N 1
ATOM 1928 C CA . ASP A 1 264 ? 25.561 10.494 -47.611 1.00 82.57 259 ASP A CA 1
ATOM 1929 C C . ASP A 1 264 ? 27.028 10.479 -48.052 1.00 79.70 259 ASP A C 1
ATOM 1930 O O . ASP A 1 264 ? 27.516 9.449 -48.495 1.00 83.92 259 ASP A O 1
ATOM 1935 N N . SER A 1 265 ? 27.735 11.597 -47.908 1.00 76.60 260 SER A N 1
ATOM 1936 C CA . SER A 1 265 ? 29.062 11.752 -48.473 1.00 77.79 260 SER A CA 1
ATOM 1937 C C . SER A 1 265 ? 30.192 11.669 -47.458 1.00 79.26 260 SER A C 1
ATOM 1938 O O . SER A 1 265 ? 31.363 11.811 -47.830 1.00 88.55 260 SER A O 1
ATOM 1941 N N . GLN A 1 266 ? 29.873 11.446 -46.190 1.00 77.58 261 GLN A N 1
ATOM 1942 C CA . GLN A 1 266 ? 30.916 11.418 -45.166 1.00 82.27 261 GLN A CA 1
ATOM 1943 C C . GLN A 1 266 ? 31.401 10.036 -44.757 1.00 79.43 261 GLN A C 1
ATOM 1944 O O . GLN A 1 266 ? 32.487 9.899 -44.208 1.00 72.12 261 GLN A O 1
ATOM 1950 N N . TYR A 1 267 ? 30.601 9.012 -45.026 1.00 44.57 262 TYR A N 1
ATOM 1951 C CA . TYR A 1 267 ? 30.980 7.632 -44.703 1.00 42.91 262 TYR A CA 1
ATOM 1952 C C . TYR A 1 267 ? 30.880 6.773 -45.948 1.00 40.86 262 TYR A C 1
ATOM 1953 O O . TYR A 1 267 ? 30.030 7.010 -46.814 1.00 44.26 262 TYR A O 1
ATOM 1962 N N . ILE A 1 268 ? 31.749 5.774 -46.024 1.00 71.38 263 ILE A N 1
ATOM 1963 C CA . ILE A 1 268 ? 31.668 4.790 -47.091 1.00 67.33 263 ILE A CA 1
ATOM 1964 C C . ILE A 1 268 ? 30.370 4.005 -46.948 1.00 61.33 263 ILE A C 1
ATOM 1965 O O . ILE A 1 268 ? 30.156 3.300 -45.974 1.00 64.07 263 ILE A O 1
ATOM 1970 N N . GLY A 1 269 ? 29.503 4.142 -47.928 1.00 59.27 264 GLY A N 1
ATOM 1971 C CA . GLY A 1 269 ? 28.189 3.544 -47.839 1.00 60.85 264 GLY A CA 1
ATOM 1972 C C . GLY A 1 269 ? 28.227 2.045 -48.003 1.00 57.60 264 GLY A C 1
ATOM 1973 O O . GLY A 1 269 ? 28.930 1.523 -48.851 1.00 60.41 264 GLY A O 1
ATOM 1974 N N . MET A 1 270 ? 27.462 1.352 -47.174 1.00 55.56 265 MET A N 1
ATOM 1975 C CA . MET A 1 270 ? 27.301 -0.092 -47.252 1.00 52.90 265 MET A CA 1
ATOM 1976 C C . MET A 1 270 ? 25.851 -0.401 -46.916 1.00 54.71 265 MET A C 1
ATOM 1977 O O . MET A 1 270 ? 25.272 0.193 -45.991 1.00 61.29 265 MET A O 1
ATOM 1982 N N . ASP A 1 271 ? 25.268 -1.336 -47.652 1.00 56.84 266 ASP A N 1
ATOM 1983 C CA . ASP A 1 271 ? 23.882 -1.722 -47.435 1.00 59.60 266 ASP A CA 1
ATOM 1984 C C . ASP A 1 271 ? 23.784 -2.782 -46.334 1.00 58.17 266 ASP A C 1
ATOM 1985 O O . ASP A 1 271 ? 24.794 -3.245 -45.785 1.00 56.87 266 ASP A O 1
ATOM 1990 N N . ALA A 1 272 ? 22.555 -3.154 -45.997 1.00 58.57 267 ALA A N 1
ATOM 1991 C CA . ALA A 1 272 ? 22.320 -4.182 -44.984 1.00 55.66 267 ALA A CA 1
ATOM 1992 C C . ALA A 1 272 ? 23.006 -5.492 -45.371 1.00 54.71 267 ALA A C 1
ATOM 1993 O O . ALA A 1 272 ? 23.759 -6.071 -44.588 1.00 55.18 267 ALA A O 1
ATOM 1995 N N . ALA A 1 273 ? 22.748 -5.954 -46.589 1.00 56.45 268 ALA A N 1
ATOM 1996 C CA . ALA A 1 273 ? 23.328 -7.192 -47.057 1.00 55.86 268 ALA A CA 1
ATOM 1997 C C . ALA A 1 273 ? 24.854 -7.146 -46.995 1.00 55.64 268 ALA A C 1
ATOM 1998 O O . ALA A 1 273 ? 25.499 -8.130 -46.615 1.00 54.37 268 ALA A O 1
ATOM 2000 N N . THR A 1 274 ? 25.442 -6.009 -47.354 1.00 52.48 269 THR A N 1
ATOM 2001 C CA . THR A 1 274 ? 26.890 -5.902 -47.324 1.00 51.58 269 THR A CA 1
ATOM 2002 C C . THR A 1 274 ? 27.431 -5.987 -45.901 1.00 49.55 269 THR A C 1
ATOM 2003 O O . THR A 1 274 ? 28.440 -6.669 -45.660 1.00 49.34 269 THR A O 1
ATOM 2007 N N . ARG A 1 275 ? 26.766 -5.318 -44.960 1.00 47.69 270 ARG A N 1
ATOM 2008 C CA . ARG A 1 275 ? 27.175 -5.403 -43.555 1.00 48.35 270 ARG A CA 1
ATOM 2009 C C . ARG A 1 275 ? 27.091 -6.822 -43.037 1.00 48.98 270 ARG A C 1
ATOM 2010 O O . ARG A 1 275 ? 28.002 -7.286 -42.339 1.00 49.94 270 ARG A O 1
ATOM 2018 N N . ARG A 1 276 ? 26.012 -7.522 -43.378 1.00 47.71 271 ARG A N 1
ATOM 2019 C CA . ARG A 1 276 ? 25.853 -8.897 -42.919 1.00 52.42 271 ARG A CA 1
ATOM 2020 C C . ARG A 1 276 ? 26.914 -9.792 -43.532 1.00 55.35 271 ARG A C 1
ATOM 2021 O O . ARG A 1 276 ? 27.521 -10.595 -42.829 1.00 58.38 271 ARG A O 1
ATOM 2029 N N . ASN A 1 277 ? 27.124 -9.672 -44.844 1.00 56.49 272 ASN A N 1
ATOM 2030 C CA . ASN A 1 277 ? 28.004 -10.590 -45.542 1.00 58.79 272 ASN A CA 1
ATOM 2031 C C . ASN A 1 277 ? 29.460 -10.382 -45.139 1.00 60.14 272 ASN A C 1
ATOM 2032 O O . ASN A 1 277 ? 30.219 -11.348 -45.014 1.00 62.27 272 ASN A O 1
ATOM 2037 N N . LEU A 1 278 ? 29.863 -9.132 -44.932 1.00 57.26 273 LEU A N 1
ATOM 2038 C CA . LEU A 1 278 ? 31.228 -8.874 -44.518 1.00 57.30 273 LEU A CA 1
ATOM 2039 C C . LEU A 1 278 ? 31.495 -9.250 -43.056 1.00 58.93 273 LEU A C 1
ATOM 2040 O O . LEU A 1 278 ? 32.652 -9.265 -42.623 1.00 59.14 273 LEU A O 1
ATOM 2045 N N . GLU A 1 279 ? 30.436 -9.553 -42.299 1.00 57.11 274 GLU A N 1
ATOM 2046 C CA . GLU A 1 279 ? 30.534 -10.017 -40.914 1.00 53.83 274 GLU A CA 1
ATOM 2047 C C . GLU A 1 279 ? 31.331 -9.039 -40.050 1.00 51.92 274 GLU A C 1
ATOM 2048 O O . GLU A 1 279 ? 32.330 -9.397 -39.406 1.00 50.88 274 GLU A O 1
ATOM 2054 N N . ILE A 1 280 ? 30.891 -7.789 -40.047 1.00 49.03 275 ILE A N 1
ATOM 2055 C CA . ILE A 1 280 ? 31.620 -6.755 -39.327 1.00 51.63 275 ILE A CA 1
ATOM 2056 C C . ILE A 1 280 ? 31.448 -6.934 -37.822 1.00 51.64 275 ILE A C 1
ATOM 2057 O O . ILE A 1 280 ? 32.429 -7.172 -37.102 1.00 51.40 275 ILE A O 1
ATOM 2062 N N . THR A 1 281 ? 30.196 -6.851 -37.353 1.00 53.95 276 THR A N 1
ATOM 2063 C CA . THR A 1 281 ? 29.904 -7.064 -35.933 1.00 53.92 276 THR A CA 1
ATOM 2064 C C . THR A 1 281 ? 28.939 -8.205 -35.694 1.00 54.23 276 THR A C 1
ATOM 2065 O O . THR A 1 281 ? 28.298 -8.247 -34.665 1.00 66.31 276 THR A O 1
ATOM 2069 N N . GLN A 1 282 ? 28.819 -9.128 -36.636 1.00 57.10 277 GLN A N 1
ATOM 2070 C CA . GLN A 1 282 ? 27.796 -10.163 -36.588 1.00 58.73 277 GLN A CA 1
ATOM 2071 C C . GLN A 1 282 ? 28.058 -11.166 -37.699 1.00 62.53 277 GLN A C 1
ATOM 2072 O O . GLN A 1 282 ? 28.371 -10.783 -38.831 1.00 72.68 277 GLN A O 1
ATOM 2078 N N . THR A 1 283 ? 27.917 -12.448 -37.387 1.00 61.20 278 THR A N 1
ATOM 2079 C CA . THR A 1 283 ? 28.153 -13.495 -38.360 1.00 63.47 278 THR A CA 1
ATOM 2080 C C . THR A 1 283 ? 26.945 -13.681 -39.280 1.00 69.50 278 THR A C 1
ATOM 2081 O O . THR A 1 283 ? 25.892 -13.061 -39.093 1.00 72.42 278 THR A O 1
ATOM 2085 N N . LEU A 1 284 ? 27.098 -14.541 -40.287 1.00 71.66 279 LEU A N 1
ATOM 2086 C CA . LEU A 1 284 ? 25.967 -14.934 -41.121 1.00 70.59 279 LEU A CA 1
ATOM 2087 C C . LEU A 1 284 ? 25.005 -15.845 -40.376 1.00 75.86 279 LEU A C 1
ATOM 2088 O O . LEU A 1 284 ? 23.827 -15.889 -40.709 1.00 85.45 279 LEU A O 1
ATOM 2093 N N . SER A 1 285 ? 25.503 -16.568 -39.375 1.00 79.33 280 SER A N 1
ATOM 2094 C CA . SER A 1 285 ? 24.649 -17.284 -38.423 1.00 82.02 280 SER A CA 1
ATOM 2095 C C . SER A 1 285 ? 24.279 -16.434 -37.206 1.00 86.24 280 SER A C 1
ATOM 2096 O O . SER A 1 285 ? 23.646 -16.930 -36.289 1.00 84.62 280 SER A O 1
ATOM 2099 N N . GLY A 1 286 ? 24.680 -15.162 -37.199 1.00 91.69 281 GLY A N 1
ATOM 2100 C CA . GLY A 1 286 ? 24.260 -14.193 -36.179 1.00 87.91 281 GLY A CA 1
ATOM 2101 C C . GLY A 1 286 ? 24.871 -14.389 -34.801 1.00 88.91 281 GLY A C 1
ATOM 2102 O O . GLY A 1 286 ? 24.148 -14.523 -33.822 1.00 88.40 281 GLY A O 1
ATOM 2103 N N . LYS A 1 287 ? 26.201 -14.396 -34.718 1.00 87.41 282 LYS A N 1
ATOM 2104 C CA . LYS A 1 287 ? 26.905 -14.631 -33.459 1.00 86.42 282 LYS A CA 1
ATOM 2105 C C . LYS A 1 287 ? 28.096 -13.683 -33.350 1.00 82.96 282 LYS A C 1
ATOM 2106 O O . LYS A 1 287 ? 28.192 -12.711 -34.086 1.00 82.76 282 LYS A O 1
ATOM 2112 N N . LYS A 1 288 ? 28.989 -13.962 -32.409 1.00 90.73 283 LYS A N 1
ATOM 2113 C CA . LYS A 1 288 ? 30.299 -13.324 -32.348 1.00 89.63 283 LYS A CA 1
ATOM 2114 C C . LYS A 1 288 ? 31.425 -14.293 -32.725 1.00 96.80 283 LYS A C 1
ATOM 2115 O O . LYS A 1 288 ? 32.594 -14.036 -32.447 1.00 96.30 283 LYS A O 1
ATOM 2121 N N . THR A 1 289 ? 31.063 -15.418 -33.341 1.00 97.25 284 THR A N 1
ATOM 2122 C CA . THR A 1 289 ? 32.016 -16.362 -33.915 1.00 82.58 284 THR A CA 1
ATOM 2123 C C . THR A 1 289 ? 32.891 -15.637 -34.946 1.00 79.40 284 THR A C 1
ATOM 2124 O O . THR A 1 289 ? 32.364 -15.098 -35.921 1.00 93.12 284 THR A O 1
ATOM 2128 N N . PRO A 1 290 ? 34.224 -15.648 -34.776 1.00 71.92 285 PRO A N 1
ATOM 2129 C CA . PRO A 1 290 ? 35.140 -14.741 -35.470 1.00 67.15 285 PRO A CA 1
ATOM 2130 C C . PRO A 1 290 ? 34.539 -13.749 -36.475 1.00 62.23 285 PRO A C 1
ATOM 2131 O O . PRO A 1 290 ? 34.311 -14.102 -37.635 1.00 62.28 285 PRO A O 1
ATOM 2135 N N . THR A 1 291 ? 34.282 -12.527 -36.020 1.00 55.05 286 THR A N 1
ATOM 2136 C CA . THR A 1 291 ? 33.869 -11.435 -36.893 1.00 54.91 286 THR A CA 1
ATOM 2137 C C . THR A 1 291 ? 35.019 -10.437 -37.027 1.00 53.40 286 THR A C 1
ATOM 2138 O O . THR A 1 291 ? 36.079 -10.616 -36.404 1.00 52.47 286 THR A O 1
ATOM 2142 N N . LEU A 1 292 ? 34.816 -9.398 -37.845 1.00 49.43 287 LEU A N 1
ATOM 2143 C CA . LEU A 1 292 ? 35.827 -8.353 -37.956 1.00 49.75 287 LEU A CA 1
ATOM 2144 C C . LEU A 1 292 ? 36.027 -7.653 -36.615 1.00 50.37 287 LEU A C 1
ATOM 2145 O O . LEU A 1 292 ? 37.162 -7.419 -36.181 1.00 52.36 287 LEU A O 1
ATOM 2150 N N . PHE A 1 293 ? 34.921 -7.344 -35.943 1.00 49.96 288 PHE A N 1
ATOM 2151 C CA . PHE A 1 293 ? 34.981 -6.665 -34.658 1.00 49.72 288 PHE A CA 1
ATOM 2152 C C . PHE A 1 293 ? 35.682 -7.516 -33.602 1.00 49.99 288 PHE A C 1
ATOM 2153 O O . PHE A 1 293 ? 36.545 -7.041 -32.885 1.00 50.84 288 PHE A O 1
ATOM 2161 N N . SER A 1 294 ? 35.321 -8.788 -33.514 1.00 53.09 289 SER A N 1
ATOM 2162 C CA . SER A 1 294 ? 35.882 -9.671 -32.485 1.00 52.35 289 SER A CA 1
ATOM 2163 C C . SER A 1 294 ? 37.372 -9.877 -32.720 1.00 55.11 289 SER A C 1
ATOM 2164 O O . SER A 1 294 ? 38.151 -9.904 -31.767 1.00 57.79 289 SER A O 1
ATOM 2167 N N . ILE A 1 295 ? 37.774 -10.023 -33.982 1.00 54.28 290 ILE A N 1
ATOM 2168 C CA . ILE A 1 295 ? 39.183 -10.186 -34.303 1.00 53.62 290 ILE A CA 1
ATOM 2169 C C . ILE A 1 295 ? 39.948 -8.899 -33.976 1.00 56.49 290 ILE A C 1
ATOM 2170 O O . ILE A 1 295 ? 41.097 -8.953 -33.521 1.00 59.72 290 ILE A O 1
ATOM 2175 N N . LEU A 1 296 ? 39.322 -7.744 -34.184 1.00 53.21 291 LEU A N 1
ATOM 2176 C CA . LEU A 1 296 ? 40.006 -6.481 -33.946 1.00 52.05 291 LEU A CA 1
ATOM 2177 C C . LEU A 1 296 ? 39.785 -5.904 -32.562 1.00 51.74 291 LEU A C 1
ATOM 2178 O O . LEU A 1 296 ? 40.408 -4.907 -32.229 1.00 52.20 291 LEU A O 1
ATOM 2183 N N . ASP A 1 297 ? 38.909 -6.506 -31.759 1.00 54.64 292 ASP A N 1
ATOM 2184 C CA . ASP A 1 297 ? 38.557 -5.943 -30.449 1.00 56.03 292 ASP A CA 1
ATOM 2185 C C . ASP A 1 297 ? 39.634 -6.265 -29.435 1.00 54.40 292 ASP A C 1
ATOM 2186 O O . ASP A 1 297 ? 39.614 -7.312 -28.791 1.00 54.63 292 ASP A O 1
ATOM 2191 N N . GLY A 1 298 ? 40.600 -5.370 -29.317 1.00 55.21 293 GLY A N 1
ATOM 2192 C CA . GLY A 1 298 ? 41.633 -5.511 -28.309 1.00 59.20 293 GLY A CA 1
ATOM 2193 C C . GLY A 1 298 ? 41.598 -4.329 -27.376 1.00 60.85 293 GLY A C 1
ATOM 2194 O O . GLY A 1 298 ? 42.586 -4.035 -26.693 1.00 64.98 293 GLY A O 1
ATOM 2195 N N . CYS A 1 299 ? 40.451 -3.656 -27.337 1.00 59.23 294 CYS A N 1
ATOM 2196 C CA . CYS A 1 299 ? 40.293 -2.473 -26.513 1.00 60.28 294 CYS A CA 1
ATOM 2197 C C . CYS A 1 299 ? 40.390 -2.811 -25.029 1.00 60.01 294 CYS A C 1
ATOM 2198 O O . CYS A 1 299 ? 40.013 -3.902 -24.596 1.00 57.73 294 CYS A O 1
ATOM 2201 N N . ALA A 1 300 ? 40.903 -1.855 -24.262 1.00 57.82 295 ALA A N 1
ATOM 2202 C CA . ALA A 1 300 ? 41.045 -2.019 -22.826 1.00 58.27 295 ALA A CA 1
ATOM 2203 C C . ALA A 1 300 ? 39.810 -1.597 -22.069 1.00 58.38 295 ALA A C 1
ATOM 2204 O O . ALA A 1 300 ? 39.649 -1.986 -20.920 1.00 64.76 295 ALA A O 1
ATOM 2206 N N . THR A 1 301 ? 38.947 -0.800 -22.691 1.00 57.17 296 THR A N 1
ATOM 2207 C CA . THR A 1 301 ? 37.720 -0.318 -22.056 1.00 57.97 296 THR A CA 1
ATOM 2208 C C . THR A 1 301 ? 36.496 -0.747 -22.854 1.00 60.32 296 THR A C 1
ATOM 2209 O O . THR A 1 301 ? 36.588 -1.015 -24.073 1.00 63.87 296 THR A O 1
ATOM 2213 N N . HIS A 1 302 ? 35.351 -0.816 -22.177 1.00 60.79 297 HIS A N 1
ATOM 2214 C CA . HIS A 1 302 ? 34.104 -1.137 -22.856 1.00 60.19 297 HIS A CA 1
ATOM 2215 C C . HIS A 1 302 ? 33.720 -0.037 -23.853 1.00 60.52 297 HIS A C 1
ATOM 2216 O O . HIS A 1 302 ? 33.361 -0.326 -25.005 1.00 60.38 297 HIS A O 1
ATOM 2223 N N . MET A 1 303 ? 33.803 1.221 -23.413 1.00 60.84 298 MET A N 1
ATOM 2224 C CA . MET A 1 303 ? 33.556 2.358 -24.302 1.00 61.81 298 MET A CA 1
ATOM 2225 C C . MET A 1 303 ? 34.476 2.329 -25.532 1.00 60.07 298 MET A C 1
ATOM 2226 O O . MET A 1 303 ? 34.070 2.712 -26.633 1.00 60.22 298 MET A O 1
ATOM 2231 N N . GLY A 1 304 ? 35.706 1.861 -25.347 1.00 57.58 299 GLY A N 1
ATOM 2232 C CA . GLY A 1 304 ? 36.605 1.713 -26.478 1.00 52.33 299 GLY A CA 1
ATOM 2233 C C . GLY A 1 304 ? 36.104 0.679 -27.469 1.00 51.34 299 GLY A C 1
ATOM 2234 O O . GLY A 1 304 ? 36.157 0.892 -28.677 1.00 52.45 299 GLY A O 1
ATOM 2235 N N . SER A 1 305 ? 35.619 -0.452 -26.974 1.00 49.34 300 SER A N 1
ATOM 2236 C CA . SER A 1 305 ? 35.077 -1.474 -27.869 1.00 50.34 300 SER A CA 1
ATOM 2237 C C . SER A 1 305 ? 33.851 -0.953 -28.631 1.00 49.65 300 SER A C 1
ATOM 2238 O O . SER A 1 305 ? 33.746 -1.132 -29.850 1.00 50.09 300 SER A O 1
ATOM 2241 N N . ARG A 1 306 ? 32.943 -0.290 -27.918 1.00 48.19 301 ARG A N 1
ATOM 2242 C CA . ARG A 1 306 ? 31.784 0.283 -28.574 1.00 47.61 301 ARG A CA 1
ATOM 2243 C C . ARG A 1 306 ? 32.187 1.279 -29.664 1.00 48.23 301 ARG A C 1
ATOM 2244 O O . ARG A 1 306 ? 31.628 1.281 -30.778 1.00 47.49 301 ARG A O 1
ATOM 2252 N N . LEU A 1 307 ? 33.173 2.117 -29.355 1.00 46.83 302 LEU A N 1
ATOM 2253 C CA . LEU A 1 307 ? 33.680 3.049 -30.347 1.00 46.44 302 LEU A CA 1
ATOM 2254 C C . LEU A 1 307 ? 34.292 2.315 -31.540 1.00 46.62 302 LEU A C 1
ATOM 2255 O O . LEU A 1 307 ? 34.151 2.758 -32.686 1.00 45.84 302 LEU A O 1
ATOM 2260 N N . LEU A 1 308 ? 34.980 1.204 -31.276 1.00 46.23 303 LEU A N 1
ATOM 2261 C CA . LEU A 1 308 ? 35.556 0.418 -32.360 1.00 45.88 303 LEU A CA 1
ATOM 2262 C C . LEU A 1 308 ? 34.473 -0.118 -33.307 1.00 46.98 303 LEU A C 1
ATOM 2263 O O . LEU A 1 308 ? 34.618 -0.070 -34.533 1.00 46.98 303 LEU A O 1
ATOM 2268 N N . ALA A 1 309 ? 33.386 -0.632 -32.737 1.00 48.12 304 ALA A N 1
ATOM 2269 C CA . ALA A 1 309 ? 32.256 -1.075 -33.550 1.00 47.47 304 ALA A CA 1
ATOM 2270 C C . ALA A 1 309 ? 31.692 0.086 -34.388 1.00 48.35 304 ALA A C 1
ATOM 2271 O O . ALA A 1 309 ? 31.447 -0.058 -35.604 1.00 48.77 304 ALA A O 1
ATOM 2273 N N . LEU A 1 310 ? 31.534 1.247 -33.746 1.00 48.14 305 LEU A N 1
ATOM 2274 C CA . LEU A 1 310 ? 31.043 2.426 -34.453 1.00 47.58 305 LEU A CA 1
ATOM 2275 C C . LEU A 1 310 ? 31.946 2.796 -35.634 1.00 47.94 305 LEU A C 1
ATOM 2276 O O . LEU A 1 310 ? 31.456 3.157 -36.708 1.00 46.14 305 LEU A O 1
ATOM 2281 N N . TRP A 1 311 ? 33.265 2.688 -35.442 1.00 46.90 306 TRP A N 1
ATOM 2282 C CA . TRP A 1 311 ? 34.195 3.051 -36.488 1.00 45.15 306 TRP A CA 1
ATOM 2283 C C . TRP A 1 311 ? 34.193 2.032 -37.616 1.00 46.06 306 TRP A C 1
ATOM 2284 O O . TRP A 1 311 ? 34.251 2.401 -38.805 1.00 46.23 306 TRP A O 1
ATOM 2295 N N . LEU A 1 312 ? 34.142 0.748 -37.261 1.00 45.81 307 LEU A N 1
ATOM 2296 C CA . LEU A 1 312 ? 34.118 -0.296 -38.289 1.00 44.11 307 LEU A CA 1
ATOM 2297 C C . LEU A 1 312 ? 32.858 -0.192 -39.145 1.00 47.18 307 LEU A C 1
ATOM 2298 O O . LEU A 1 312 ? 32.868 -0.573 -40.308 1.00 49.94 307 LEU A O 1
ATOM 2303 N N . HIS A 1 313 ? 31.762 0.311 -38.581 1.00 48.99 308 HIS A N 1
ATOM 2304 C CA . HIS A 1 313 ? 30.568 0.490 -39.388 1.00 49.84 308 HIS A CA 1
ATOM 2305 C C . HIS A 1 313 ? 30.532 1.824 -40.135 1.00 51.12 308 HIS A C 1
ATOM 2306 O O . HIS A 1 313 ? 29.663 2.028 -40.992 1.00 51.93 308 HIS A O 1
ATOM 2313 N N . HIS A 1 314 ? 31.451 2.735 -39.808 1.00 51.66 309 HIS A N 1
ATOM 2314 C CA . HIS A 1 314 ? 31.485 4.069 -40.410 1.00 49.08 309 HIS A CA 1
ATOM 2315 C C . HIS A 1 314 ? 32.902 4.397 -40.867 1.00 52.30 309 HIS A C 1
ATOM 2316 O O . HIS A 1 314 ? 33.649 5.086 -40.168 1.00 50.02 309 HIS A O 1
ATOM 2323 N N . PRO A 1 315 ? 33.298 3.886 -42.041 1.00 54.50 310 PRO A N 1
ATOM 2324 C CA . PRO A 1 315 ? 34.579 4.285 -42.599 1.00 56.06 310 PRO A CA 1
ATOM 2325 C C . PRO A 1 315 ? 34.487 5.674 -43.187 1.00 63.16 310 PRO A C 1
ATOM 2326 O O . PRO A 1 315 ? 33.495 6.016 -43.841 1.00 65.50 310 PRO A O 1
ATOM 2330 N N . LEU A 1 316 ? 35.524 6.479 -42.954 1.00 35.02 311 LEU A N 1
ATOM 2331 C CA . LEU A 1 316 ? 35.480 7.889 -43.345 1.00 44.46 311 LEU A CA 1
ATOM 2332 C C . LEU A 1 316 ? 35.774 8.104 -44.812 1.00 43.69 311 LEU A C 1
ATOM 2333 O O . LEU A 1 316 ? 36.589 7.401 -45.401 1.00 50.29 311 LEU A O 1
ATOM 2338 N N . ARG A 1 317 ? 35.097 9.077 -45.399 1.00 48.98 312 ARG A N 1
ATOM 2339 C CA . ARG A 1 317 ? 35.418 9.556 -46.756 1.00 51.16 312 ARG A CA 1
ATOM 2340 C C . ARG A 1 317 ? 36.465 10.667 -46.716 1.00 47.25 312 ARG A C 1
ATOM 2341 O O . ARG A 1 317 ? 37.368 10.685 -47.550 1.00 67.36 312 ARG A O 1
ATOM 2349 N N . ASN A 1 318 ? 36.341 11.588 -45.759 1.00 77.35 313 ASN A N 1
ATOM 2350 C CA . ASN A 1 318 ? 37.314 12.654 -45.579 1.00 73.83 313 ASN A CA 1
ATOM 2351 C C . ASN A 1 318 ? 38.697 12.081 -45.230 1.00 77.32 313 ASN A C 1
ATOM 2352 O O . ASN A 1 318 ? 38.916 11.595 -44.125 1.00 75.93 313 ASN A O 1
ATOM 2357 N N . ARG A 1 319 ? 39.625 12.133 -46.182 1.00 80.38 314 ARG A N 1
ATOM 2358 C CA . ARG A 1 319 ? 40.934 11.530 -45.995 1.00 79.92 314 ARG A CA 1
ATOM 2359 C C . ARG A 1 319 ? 41.784 12.258 -44.957 1.00 79.78 314 ARG A C 1
ATOM 2360 O O . ARG A 1 319 ? 42.715 11.673 -44.404 1.00 82.16 314 ARG A O 1
ATOM 2368 N N . ALA A 1 320 ? 41.468 13.519 -44.678 1.00 77.33 315 ALA A N 1
ATOM 2369 C CA . ALA A 1 320 ? 42.241 14.281 -43.701 1.00 76.95 315 ALA A CA 1
ATOM 2370 C C . ALA A 1 320 ? 42.044 13.727 -42.294 1.00 75.26 315 ALA A C 1
ATOM 2371 O O . ALA A 1 320 ? 43.012 13.540 -41.545 1.00 74.79 315 ALA A O 1
ATOM 2373 N N . HIS A 1 321 ? 40.791 13.457 -41.933 1.00 73.73 316 HIS A N 1
ATOM 2374 C CA . HIS A 1 321 ? 40.499 12.849 -40.637 1.00 72.51 316 HIS A CA 1
ATOM 2375 C C . HIS A 1 321 ? 41.155 11.474 -40.510 1.00 69.97 316 HIS A C 1
ATOM 2376 O O . HIS A 1 321 ? 41.785 11.164 -39.489 1.00 70.26 316 HIS A O 1
ATOM 2383 N N . ILE A 1 322 ? 41.017 10.658 -41.557 1.00 65.69 317 ILE A N 1
ATOM 2384 C CA . ILE A 1 322 ? 41.659 9.351 -41.592 1.00 64.66 317 ILE A CA 1
ATOM 2385 C C . ILE A 1 322 ? 43.147 9.487 -41.313 1.00 69.63 317 ILE A C 1
ATOM 2386 O O . ILE A 1 322 ? 43.722 8.751 -40.497 1.00 72.20 317 ILE A O 1
ATOM 2391 N N . ARG A 1 323 ? 43.778 10.447 -41.982 1.00 76.03 318 ARG A N 1
ATOM 2392 C CA . ARG A 1 323 ? 45.213 10.625 -41.827 1.00 77.16 318 ARG A CA 1
ATOM 2393 C C . ARG A 1 323 ? 45.563 11.130 -40.427 1.00 72.51 318 ARG A C 1
ATOM 2394 O O . ARG A 1 323 ? 46.637 10.822 -39.911 1.00 72.20 318 ARG A O 1
ATOM 2402 N N . ALA A 1 324 ? 44.664 11.893 -39.805 1.00 69.26 319 ALA A N 1
ATOM 2403 C CA . ALA A 1 324 ? 44.874 12.305 -38.416 1.00 69.48 319 ALA A CA 1
ATOM 2404 C C . ALA A 1 324 ? 44.904 11.086 -37.496 1.00 67.86 319 ALA A C 1
ATOM 2405 O O . ALA A 1 324 ? 45.817 10.931 -36.673 1.00 70.52 319 ALA A O 1
ATOM 2407 N N . ARG A 1 325 ? 43.918 10.205 -37.651 1.00 66.18 320 ARG A N 1
ATOM 2408 C CA . ARG A 1 325 ? 43.907 8.956 -36.898 1.00 62.41 320 ARG A CA 1
ATOM 2409 C C . ARG A 1 325 ? 45.204 8.176 -37.125 1.00 61.13 320 ARG A C 1
ATOM 2410 O O . ARG A 1 325 ? 45.863 7.766 -36.166 1.00 63.39 320 ARG A O 1
ATOM 2418 N N . GLN A 1 326 ? 45.584 7.986 -38.390 1.00 60.30 321 GLN A N 1
ATOM 2419 C CA . GLN A 1 326 ? 46.767 7.190 -38.710 1.00 58.86 321 GLN A CA 1
ATOM 2420 C C . GLN A 1 326 ? 48.023 7.781 -38.074 1.00 61.86 321 GLN A C 1
ATOM 2421 O O . GLN A 1 326 ? 48.850 7.049 -37.531 1.00 58.67 321 GLN A O 1
ATOM 2427 N N . GLU A 1 327 ? 48.164 9.109 -38.135 1.00 65.77 322 GLU A N 1
ATOM 2428 C CA . GLU A 1 327 ? 49.245 9.783 -37.424 1.00 68.51 322 GLU A CA 1
ATOM 2429 C C . GLU A 1 327 ? 49.212 9.421 -35.944 1.00 67.74 322 GLU A C 1
ATOM 2430 O O . GLU A 1 327 ? 50.263 9.176 -35.328 1.00 66.97 322 GLU A O 1
ATOM 2436 N N . ALA A 1 328 ? 48.014 9.382 -35.368 1.00 66.75 323 ALA A N 1
ATOM 2437 C CA . ALA A 1 328 ? 47.884 9.053 -33.953 1.00 67.41 323 ALA A CA 1
ATOM 2438 C C . ALA A 1 328 ? 48.423 7.650 -33.667 1.00 64.44 323 ALA A C 1
ATOM 2439 O O . ALA A 1 328 ? 49.183 7.457 -32.712 1.00 64.31 323 ALA A O 1
ATOM 2441 N N . VAL A 1 329 ? 48.054 6.668 -34.487 1.00 58.40 324 VAL A N 1
ATOM 2442 C CA . VAL A 1 329 ? 48.488 5.309 -34.200 1.00 65.32 324 VAL A CA 1
ATOM 2443 C C . VAL A 1 329 ? 49.989 5.150 -34.425 1.00 69.54 324 VAL A C 1
ATOM 2444 O O . VAL A 1 329 ? 50.689 4.509 -33.616 1.00 73.50 324 VAL A O 1
ATOM 2448 N N . THR A 1 330 ? 50.500 5.743 -35.503 1.00 70.76 325 THR A N 1
ATOM 2449 C CA . THR A 1 330 ? 51.954 5.738 -35.723 1.00 71.70 325 THR A CA 1
ATOM 2450 C C . THR A 1 330 ? 52.674 6.306 -34.500 1.00 70.40 325 THR A C 1
ATOM 2451 O O . THR A 1 330 ? 53.664 5.735 -34.048 1.00 73.62 325 THR A O 1
ATOM 2455 N N . ALA A 1 331 ? 52.178 7.420 -33.962 1.00 66.58 326 ALA A N 1
ATOM 2456 C CA . ALA A 1 331 ? 52.791 8.002 -32.779 1.00 70.25 326 ALA A CA 1
ATOM 2457 C C . ALA A 1 331 ? 52.637 7.097 -31.554 1.00 73.67 326 ALA A C 1
ATOM 2458 O O . ALA A 1 331 ? 53.479 7.112 -30.653 1.00 73.98 326 ALA A O 1
ATOM 2460 N N . LEU A 1 332 ? 51.563 6.307 -31.521 1.00 74.76 327 LEU A N 1
ATOM 2461 C CA . LEU A 1 332 ? 51.317 5.397 -30.407 1.00 75.21 327 LEU A CA 1
ATOM 2462 C C . LEU A 1 332 ? 52.050 4.066 -30.530 1.00 79.86 327 LEU A C 1
ATOM 2463 O O . LEU A 1 332 ? 51.912 3.215 -29.647 1.00 82.73 327 LEU A O 1
ATOM 2468 N N . GLU A 1 333 ? 52.810 3.869 -31.612 1.00 82.83 328 GLU A N 1
ATOM 2469 C CA . GLU A 1 333 ? 53.515 2.603 -31.811 1.00 82.68 328 GLU A CA 1
ATOM 2470 C C . GLU A 1 333 ? 54.444 2.285 -30.646 1.00 83.44 328 GLU A C 1
ATOM 2471 O O . GLU A 1 333 ? 54.497 1.142 -30.192 1.00 82.32 328 GLU A O 1
ATOM 2477 N N . SER A 1 334 ? 55.177 3.289 -30.163 1.00 86.59 329 SER A N 1
ATOM 2478 C CA . SER A 1 334 ? 56.236 3.064 -29.181 1.00 87.68 329 SER A CA 1
ATOM 2479 C C . SER A 1 334 ? 55.787 3.251 -27.732 1.00 92.24 329 SER A C 1
ATOM 2480 O O . SER A 1 334 ? 56.625 3.236 -26.829 1.00 93.87 329 SER A O 1
ATOM 2483 N N . GLN A 1 335 ? 54.484 3.425 -27.494 1.00 89.47 330 GLN A N 1
ATOM 2484 C CA . GLN A 1 335 ? 54.032 3.762 -26.153 1.00 85.28 330 GLN A CA 1
ATOM 2485 C C . GLN A 1 335 ? 52.639 3.244 -25.803 1.00 84.94 330 GLN A C 1
ATOM 2486 O O . GLN A 1 335 ? 51.993 3.805 -24.922 1.00 85.80 330 GLN A O 1
ATOM 2492 N N . TYR A 1 336 ? 52.171 2.187 -26.466 1.00 82.35 331 TYR A N 1
ATOM 2493 C CA . TYR A 1 336 ? 50.808 1.721 -26.241 1.00 80.24 331 TYR A CA 1
ATOM 2494 C C . TYR A 1 336 ? 50.678 0.739 -25.079 1.00 82.91 331 TYR A C 1
ATOM 2495 O O . TYR A 1 336 ? 49.565 0.532 -24.584 1.00 85.43 331 TYR A O 1
ATOM 2504 N N . GLU A 1 337 ? 51.782 0.128 -24.648 1.00 84.90 332 GLU A N 1
ATOM 2505 C CA . GLU A 1 337 ? 51.706 -0.804 -23.531 1.00 91.67 332 GLU A CA 1
ATOM 2506 C C . GLU A 1 337 ? 51.306 -0.129 -22.190 1.00 90.80 332 GLU A C 1
ATOM 2507 O O . GLU A 1 337 ? 50.316 -0.539 -21.565 1.00 91.16 332 GLU A O 1
ATOM 2513 N N . PRO A 1 338 ? 52.027 0.931 -21.753 1.00 86.03 333 PRO A N 1
ATOM 2514 C CA . PRO A 1 338 ? 51.602 1.560 -20.499 1.00 83.82 333 PRO A CA 1
ATOM 2515 C C . PRO A 1 338 ? 50.265 2.282 -20.641 1.00 83.42 333 PRO A C 1
ATOM 2516 O O . PRO A 1 338 ? 49.524 2.400 -19.653 1.00 82.32 333 PRO A O 1
ATOM 2520 N N . LEU A 1 339 ? 49.957 2.766 -21.851 1.00 81.74 334 LEU A N 1
ATOM 2521 C CA . LEU A 1 339 ? 48.660 3.379 -22.110 1.00 76.21 334 LEU A CA 1
ATOM 2522 C C . LEU A 1 339 ? 47.540 2.374 -21.885 1.00 75.94 334 LEU A C 1
ATOM 2523 O O . LEU A 1 339 ? 46.573 2.660 -21.170 1.00 70.50 334 LEU A O 1
ATOM 2528 N N . GLN A 1 340 ? 47.655 1.194 -22.500 1.00 77.81 335 GLN A N 1
ATOM 2529 C CA . GLN A 1 340 ? 46.651 0.149 -22.304 1.00 74.53 335 GLN A CA 1
ATOM 2530 C C . GLN A 1 340 ? 46.572 -0.278 -20.842 1.00 72.03 335 GLN A C 1
ATOM 2531 O O . GLN A 1 340 ? 45.506 -0.619 -20.355 1.00 70.88 335 GLN A O 1
ATOM 2537 N N . CYS A 1 341 ? 47.696 -0.262 -20.141 1.00 77.83 336 CYS A N 1
ATOM 2538 C CA . CYS A 1 341 ? 47.670 -0.569 -18.712 1.00 76.50 336 CYS A CA 1
ATOM 2539 C C . CYS A 1 341 ? 46.883 0.474 -17.920 1.00 73.05 336 CYS A C 1
ATOM 2540 O O . CYS A 1 341 ? 46.099 0.134 -17.047 1.00 70.24 336 CYS A O 1
ATOM 2543 N N . HIS A 1 342 ? 47.072 1.744 -18.242 1.00 72.43 337 HIS A N 1
ATOM 2544 C CA . HIS A 1 342 ? 46.320 2.812 -17.564 1.00 70.70 337 HIS A CA 1
ATOM 2545 C C . HIS A 1 342 ? 44.831 2.748 -17.883 1.00 67.20 337 HIS A C 1
ATOM 2546 O O . HIS A 1 342 ? 44.002 2.700 -16.981 1.00 65.49 337 HIS A O 1
ATOM 2553 N N . LEU A 1 343 ? 44.494 2.738 -19.171 1.00 67.50 338 LEU A N 1
ATOM 2554 C CA . LEU A 1 343 ? 43.097 2.677 -19.590 1.00 65.79 338 LEU A CA 1
ATOM 2555 C C . LEU A 1 343 ? 42.388 1.405 -19.121 1.00 66.86 338 LEU A C 1
ATOM 2556 O O . LEU A 1 343 ? 41.169 1.392 -18.973 1.00 65.54 338 LEU A O 1
ATOM 2561 N N . LYS A 1 344 ? 43.144 0.340 -18.887 1.00 68.48 339 LYS A N 1
ATOM 2562 C CA . LYS A 1 344 ? 42.555 -0.920 -18.475 1.00 69.65 339 LYS A CA 1
ATOM 2563 C C . LYS A 1 344 ? 41.947 -0.847 -17.072 1.00 72.34 339 LYS A C 1
ATOM 2564 O O . LYS A 1 344 ? 41.110 -1.671 -16.714 1.00 73.50 339 LYS A O 1
ATOM 2570 N N . SER A 1 345 ? 42.355 0.142 -16.282 1.00 70.94 340 SER A N 1
ATOM 2571 C CA . SER A 1 345 ? 41.900 0.267 -14.901 1.00 71.46 340 SER A CA 1
ATOM 2572 C C . SER A 1 345 ? 40.895 1.405 -14.716 1.00 71.41 340 SER A C 1
ATOM 2573 O O . SER A 1 345 ? 40.641 1.837 -13.581 1.00 72.92 340 SER A O 1
ATOM 2576 N N . ILE A 1 346 ? 40.329 1.897 -15.813 1.00 65.27 341 ILE A N 1
ATOM 2577 C CA . ILE A 1 346 ? 39.278 2.898 -15.726 1.00 64.17 341 ILE A CA 1
ATOM 2578 C C . ILE A 1 346 ? 37.926 2.227 -15.921 1.00 60.87 341 ILE A C 1
ATOM 2579 O O . ILE A 1 346 ? 37.825 1.164 -16.529 1.00 65.25 341 ILE A O 1
ATOM 2584 N N . ALA A 1 347 ? 36.891 2.845 -15.382 1.00 60.68 342 ALA A N 1
ATOM 2585 C CA . ALA A 1 347 ? 35.538 2.301 -15.485 1.00 60.23 342 ALA A CA 1
ATOM 2586 C C . ALA A 1 347 ? 34.775 3.017 -16.605 1.00 57.38 342 ALA A C 1
ATOM 2587 O O . ALA A 1 347 ? 35.297 3.913 -17.266 1.00 58.11 342 ALA A O 1
ATOM 2589 N N . ASP A 1 348 ? 33.525 2.611 -16.803 1.00 54.09 343 ASP A N 1
ATOM 2590 C CA . ASP A 1 348 ? 32.704 3.092 -17.900 1.00 48.76 343 ASP A CA 1
ATOM 2591 C C . ASP A 1 348 ? 32.178 4.472 -17.586 1.00 46.40 343 ASP A C 1
ATOM 2592 O O . ASP A 1 348 ? 30.987 4.667 -17.333 1.00 50.34 343 ASP A O 1
ATOM 2597 N N . ILE A 1 349 ? 33.071 5.450 -17.597 1.00 47.83 344 ILE A N 1
ATOM 2598 C CA . ILE A 1 349 ? 32.702 6.826 -17.262 1.00 50.48 344 ILE A CA 1
ATOM 2599 C C . ILE A 1 349 ? 31.687 7.416 -18.246 1.00 53.36 344 ILE A C 1
ATOM 2600 O O . ILE A 1 349 ? 31.016 8.399 -17.914 1.00 51.89 344 ILE A O 1
ATOM 2605 N N . GLU A 1 350 ? 31.570 6.829 -19.443 1.00 53.09 345 GLU A N 1
ATOM 2606 C CA . GLU A 1 350 ? 30.548 7.263 -20.383 1.00 52.68 345 GLU A CA 1
ATOM 2607 C C . GLU A 1 350 ? 29.150 6.928 -19.853 1.00 54.13 345 GLU A C 1
ATOM 2608 O O . GLU A 1 350 ? 28.275 7.812 -19.767 1.00 55.32 345 GLU A O 1
ATOM 2614 N N . ARG A 1 351 ? 28.936 5.663 -19.496 1.00 52.00 346 ARG A N 1
ATOM 2615 C CA . ARG A 1 351 ? 27.673 5.268 -18.887 1.00 52.58 346 ARG A CA 1
ATOM 2616 C C . ARG A 1 351 ? 27.479 5.948 -17.536 1.00 53.78 346 ARG A C 1
ATOM 2617 O O . ARG A 1 351 ? 26.323 6.224 -17.152 1.00 53.93 346 ARG A O 1
ATOM 2625 N N . ILE A 1 352 ? 28.581 6.204 -16.806 1.00 49.00 347 ILE A N 1
ATOM 2626 C CA . ILE A 1 352 ? 28.467 6.932 -15.559 1.00 49.22 347 ILE A CA 1
ATOM 2627 C C . ILE A 1 352 ? 27.874 8.322 -15.832 1.00 51.27 347 ILE A C 1
ATOM 2628 O O . ILE A 1 352 ? 26.915 8.747 -15.175 1.00 54.13 347 ILE A O 1
ATOM 2633 N N . ALA A 1 353 ? 28.433 9.035 -16.814 1.00 50.53 348 ALA A N 1
ATOM 2634 C CA . ALA A 1 353 ? 27.910 10.347 -17.177 1.00 51.14 348 ALA A CA 1
ATOM 2635 C C . ALA A 1 353 ? 26.462 10.256 -17.647 1.00 52.08 348 ALA A C 1
ATOM 2636 O O . ALA A 1 353 ? 25.676 11.176 -17.415 1.00 57.31 348 ALA A O 1
ATOM 2638 N N . ALA A 1 354 ? 26.101 9.157 -18.303 1.00 50.26 349 ALA A N 1
ATOM 2639 C CA . ALA A 1 354 ? 24.731 8.980 -18.754 1.00 48.97 349 ALA A CA 1
ATOM 2640 C C . ALA A 1 354 ? 23.791 8.864 -17.552 1.00 49.07 349 ALA A C 1
ATOM 2641 O O . ALA A 1 354 ? 22.763 9.548 -17.485 1.00 48.99 349 ALA A O 1
ATOM 2643 N N . ARG A 1 355 ? 24.138 8.012 -16.592 1.00 49.58 350 ARG A N 1
ATOM 2644 C CA . ARG A 1 355 ? 23.300 7.839 -15.397 1.00 49.22 350 ARG A CA 1
ATOM 2645 C C . ARG A 1 355 ? 23.231 9.115 -14.567 1.00 49.07 350 ARG A C 1
ATOM 2646 O O . ARG A 1 355 ? 22.200 9.429 -13.971 1.00 52.25 350 ARG A O 1
ATOM 2654 N N . ILE A 1 356 ? 24.320 9.869 -14.533 1.00 48.49 351 ILE A N 1
ATOM 2655 C CA . ILE A 1 356 ? 24.290 11.180 -13.897 1.00 49.19 351 ILE A CA 1
ATOM 2656 C C . ILE A 1 356 ? 23.305 12.097 -14.634 1.00 49.78 351 ILE A C 1
ATOM 2657 O O . ILE A 1 356 ? 22.557 12.849 -14.008 1.00 52.26 351 ILE A O 1
ATOM 2662 N N . ALA A 1 357 ? 23.281 12.011 -15.960 1.00 50.47 352 ALA A N 1
ATOM 2663 C CA . ALA A 1 357 ? 22.445 12.892 -16.756 1.00 51.82 352 ALA A CA 1
ATOM 2664 C C . ALA A 1 357 ? 20.962 12.592 -16.574 1.00 54.44 352 ALA A C 1
ATOM 2665 O O . ALA A 1 357 ? 20.139 13.519 -16.457 1.00 57.27 352 ALA A O 1
ATOM 2667 N N . VAL A 1 358 ? 20.607 11.308 -16.549 1.00 53.22 353 VAL A N 1
ATOM 2668 C CA . VAL A 1 358 ? 19.198 10.916 -16.474 1.00 54.08 353 VAL A CA 1
ATOM 2669 C C . VAL A 1 358 ? 18.738 10.832 -15.018 1.00 56.00 353 VAL A C 1
ATOM 2670 O O . VAL A 1 358 ? 17.622 10.379 -14.731 1.00 55.33 353 VAL A O 1
ATOM 2674 N N . GLY A 1 359 ? 19.599 11.273 -14.102 1.00 56.81 354 GLY A N 1
ATOM 2675 C CA . GLY A 1 359 ? 19.286 11.231 -12.689 1.00 58.71 354 GLY A CA 1
ATOM 2676 C C . GLY A 1 359 ? 19.116 9.819 -12.155 1.00 58.23 354 GLY A C 1
ATOM 2677 O O . GLY A 1 359 ? 18.129 9.518 -11.465 1.00 58.62 354 GLY A O 1
ATOM 2678 N N . ASN A 1 360 ? 20.077 8.953 -12.452 1.00 56.53 355 ASN A N 1
ATOM 2679 C CA . ASN A 1 360 ? 20.032 7.578 -11.997 1.00 60.90 355 ASN A CA 1
ATOM 2680 C C . ASN A 1 360 ? 21.379 7.097 -11.455 1.00 60.65 355 ASN A C 1
ATOM 2681 O O . ASN A 1 360 ? 21.620 5.885 -11.387 1.00 57.78 355 ASN A O 1
ATOM 2686 N N . ALA A 1 361 ? 22.258 8.027 -11.093 1.00 60.61 356 ALA A N 1
ATOM 2687 C CA . ALA A 1 361 ? 23.591 7.638 -10.601 1.00 62.78 356 ALA A CA 1
ATOM 2688 C C . ALA A 1 361 ? 23.523 7.325 -9.128 1.00 65.36 356 ALA A C 1
ATOM 2689 O O . ALA A 1 361 ? 22.805 7.991 -8.372 1.00 68.04 356 ALA A O 1
ATOM 2691 N N . ARG A 1 362 ? 24.259 6.292 -8.729 1.00 66.27 357 ARG A N 1
ATOM 2692 C CA . ARG A 1 362 ? 24.315 5.854 -7.348 1.00 67.00 357 ARG A CA 1
ATOM 2693 C C . ARG A 1 362 ? 25.699 6.205 -6.754 1.00 67.54 357 ARG A C 1
ATOM 2694 O O . ARG A 1 362 ? 26.660 6.447 -7.495 1.00 67.17 357 ARG A O 1
ATOM 2702 N N . PRO A 1 363 ? 25.809 6.260 -5.414 1.00 63.04 358 PRO A N 1
ATOM 2703 C CA . PRO A 1 363 ? 27.057 6.723 -4.804 1.00 59.07 358 PRO A CA 1
ATOM 2704 C C . PRO A 1 363 ? 28.331 6.041 -5.304 1.00 57.26 358 PRO A C 1
ATOM 2705 O O . PRO A 1 363 ? 29.340 6.717 -5.543 1.00 59.64 358 PRO A O 1
ATOM 2709 N N . ARG A 1 364 ? 28.298 4.730 -5.489 1.00 56.90 359 ARG A N 1
ATOM 2710 C CA . ARG A 1 364 ? 29.502 4.036 -5.938 1.00 57.07 359 ARG A CA 1
ATOM 2711 C C . ARG A 1 364 ? 29.847 4.343 -7.382 1.00 56.27 359 ARG A C 1
ATOM 2712 O O . ARG A 1 364 ? 30.995 4.151 -7.794 1.00 58.86 359 ARG A O 1
ATOM 2720 N N . ASP A 1 365 ? 28.868 4.822 -8.159 1.00 56.77 360 ASP A N 1
ATOM 2721 C CA . ASP A 1 365 ? 29.162 5.297 -9.514 1.00 55.72 360 ASP A CA 1
ATOM 2722 C C . ASP A 1 365 ? 30.083 6.517 -9.458 1.00 53.90 360 ASP A C 1
ATOM 2723 O O . ASP A 1 365 ? 31.058 6.594 -10.208 1.00 50.31 360 ASP A O 1
ATOM 2728 N N . LEU A 1 366 ? 29.774 7.480 -8.583 1.00 53.82 361 LEU A N 1
ATOM 2729 C CA . LEU A 1 366 ? 30.690 8.591 -8.347 1.00 54.96 361 LEU A CA 1
ATOM 2730 C C . LEU A 1 366 ? 32.018 8.091 -7.812 1.00 57.35 361 LEU A C 1
ATOM 2731 O O . LEU A 1 366 ? 33.082 8.578 -8.207 1.00 58.51 361 LEU A O 1
ATOM 2736 N N . ALA A 1 367 ? 31.963 7.090 -6.930 1.00 61.04 362 ALA A N 1
ATOM 2737 C CA . ALA A 1 367 ? 33.176 6.492 -6.378 1.00 59.33 362 ALA A CA 1
ATOM 2738 C C . ALA A 1 367 ? 34.036 5.825 -7.473 1.00 60.77 362 ALA A C 1
ATOM 2739 O O . ALA A 1 367 ? 35.207 5.575 -7.254 1.00 62.30 362 ALA A O 1
ATOM 2741 N N . SER A 1 368 ? 33.449 5.504 -8.628 1.00 59.39 363 SER A N 1
ATOM 2742 C CA . SER A 1 368 ? 34.244 5.040 -9.767 1.00 57.17 363 SER A CA 1
ATOM 2743 C C . SER A 1 368 ? 34.650 6.178 -10.692 1.00 55.17 363 SER A C 1
ATOM 2744 O O . SER A 1 368 ? 35.750 6.145 -11.266 1.00 52.38 363 SER A O 1
ATOM 2747 N N . LEU A 1 369 ? 33.782 7.189 -10.811 1.00 52.25 364 LEU A N 1
ATOM 2748 C CA . LEU A 1 369 ? 34.051 8.311 -11.697 1.00 50.12 364 LEU A CA 1
ATOM 2749 C C . LEU A 1 369 ? 35.275 9.122 -11.239 1.00 56.34 364 LEU A C 1
ATOM 2750 O O . LEU A 1 369 ? 36.163 9.415 -12.035 1.00 55.87 364 LEU A O 1
ATOM 2755 N N . ARG A 1 370 ? 35.331 9.478 -9.949 1.00 60.86 365 ARG A N 1
ATOM 2756 C CA . ARG A 1 370 ? 36.464 10.233 -9.434 1.00 61.17 365 ARG A CA 1
ATOM 2757 C C . ARG A 1 370 ? 37.777 9.482 -9.590 1.00 59.39 365 ARG A C 1
ATOM 2758 O O . ARG A 1 370 ? 38.792 10.042 -10.012 1.00 59.30 365 ARG A O 1
ATOM 2766 N N . ASP A 1 371 ? 37.749 8.198 -9.258 1.00 60.51 366 ASP A N 1
ATOM 2767 C CA . ASP A 1 371 ? 38.959 7.385 -9.312 1.00 63.70 366 ASP A CA 1
ATOM 2768 C C . ASP A 1 371 ? 39.462 7.211 -10.734 1.00 63.70 366 ASP A C 1
ATOM 2769 O O . ASP A 1 371 ? 40.657 7.395 -11.009 1.00 68.33 366 ASP A O 1
ATOM 2774 N N . SER A 1 372 ? 38.567 6.875 -11.649 1.00 58.63 367 SER A N 1
ATOM 2775 C CA . SER A 1 372 ? 38.984 6.739 -13.043 1.00 57.17 367 SER A CA 1
ATOM 2776 C C . SER A 1 372 ? 39.372 8.080 -13.662 1.00 54.07 367 SER A C 1
ATOM 2777 O O . SER A 1 372 ? 40.172 8.109 -14.593 1.00 52.75 367 SER A O 1
ATOM 2780 N N . LEU A 1 373 ? 38.825 9.176 -13.150 1.00 50.46 368 LEU A N 1
ATOM 2781 C CA . LEU A 1 373 ? 39.235 10.499 -13.626 1.00 55.90 368 LEU A CA 1
ATOM 2782 C C . LEU A 1 373 ? 40.661 10.842 -13.176 1.00 60.10 368 LEU A C 1
ATOM 2783 O O . LEU A 1 373 ? 41.431 11.466 -13.927 1.00 58.83 368 LEU A O 1
ATOM 2788 N N . PHE A 1 374 ? 41.011 10.440 -11.952 1.00 63.62 369 PHE A N 1
ATOM 2789 C CA . PHE A 1 374 ? 42.383 10.586 -11.499 1.00 65.98 369 PHE A CA 1
ATOM 2790 C C . PHE A 1 374 ? 43.322 9.688 -12.324 1.00 71.22 369 PHE A C 1
ATOM 2791 O O . PHE A 1 374 ? 44.406 10.124 -12.754 1.00 79.96 369 PHE A O 1
ATOM 2799 N N . GLU A 1 375 ? 42.911 8.434 -12.546 1.00 66.57 370 GLU A N 1
ATOM 2800 C CA . GLU A 1 375 ? 43.723 7.517 -13.328 1.00 66.41 370 GLU A CA 1
ATOM 2801 C C . GLU A 1 375 ? 43.903 8.009 -14.762 1.00 67.23 370 GLU A C 1
ATOM 2802 O O . GLU A 1 375 ? 44.926 7.739 -15.392 1.00 70.60 370 GLU A O 1
ATOM 2808 N N . LEU A 1 376 ? 42.919 8.730 -15.283 1.00 66.69 371 LEU A N 1
ATOM 2809 C CA . LEU A 1 376 ? 43.088 9.375 -16.579 1.00 66.43 371 LEU A CA 1
ATOM 2810 C C . LEU A 1 376 ? 44.021 10.578 -16.477 1.00 69.06 371 LEU A C 1
ATOM 2811 O O . LEU A 1 376 ? 44.755 10.878 -17.430 1.00 76.35 371 LEU A O 1
ATOM 2816 N N . ALA A 1 377 ? 43.994 11.277 -15.344 1.00 65.95 372 ALA A N 1
ATOM 2817 C CA . ALA A 1 377 ? 44.904 12.396 -15.144 1.00 67.17 372 ALA A CA 1
ATOM 2818 C C . ALA A 1 377 ? 46.354 11.939 -15.039 1.00 69.34 372 ALA A C 1
ATOM 2819 O O . ALA A 1 377 ? 47.267 12.737 -15.254 1.00 70.32 372 ALA A O 1
ATOM 2821 N N . GLN A 1 378 ? 46.572 10.666 -14.718 1.00 73.01 373 GLN A N 1
ATOM 2822 C CA . GLN A 1 378 ? 47.921 10.110 -14.659 1.00 77.59 373 GLN A CA 1
ATOM 2823 C C . GLN A 1 378 ? 48.491 9.762 -16.031 1.00 82.81 373 GLN A C 1
ATOM 2824 O O . GLN A 1 378 ? 49.646 9.344 -16.124 1.00 87.26 373 GLN A O 1
ATOM 2830 N N . ILE A 1 379 ? 47.705 9.927 -17.093 1.00 88.43 374 ILE A N 1
ATOM 2831 C CA . ILE A 1 379 ? 48.184 9.659 -18.447 1.00 93.13 374 ILE A CA 1
ATOM 2832 C C . ILE A 1 379 ? 48.954 10.847 -19.027 1.00 104.37 374 ILE A C 1
ATOM 2833 O O . ILE A 1 379 ? 49.557 10.727 -20.093 1.00 99.75 374 ILE A O 1
ATOM 2838 N N . ASP A 1 380 ? 48.948 11.987 -18.334 1.00 123.93 375 ASP A N 1
ATOM 2839 C CA . ASP A 1 380 ? 49.623 13.188 -18.839 1.00 135.59 375 ASP A CA 1
ATOM 2840 C C . ASP A 1 380 ? 51.091 12.908 -19.187 1.00 137.79 375 ASP A C 1
ATOM 2841 O O . ASP A 1 380 ? 51.619 13.473 -20.141 1.00 136.86 375 ASP A O 1
ATOM 2846 N N . LEU A 1 381 ? 51.741 12.034 -18.419 1.00 136.33 376 LEU A N 1
ATOM 2847 C CA . LEU A 1 381 ? 53.015 11.454 -18.843 1.00 127.85 376 LEU A CA 1
ATOM 2848 C C . LEU A 1 381 ? 52.693 10.402 -19.909 1.00 125.29 376 LEU A C 1
ATOM 2849 O O . LEU A 1 381 ? 52.298 10.766 -21.018 1.00 119.08 376 LEU A O 1
ATOM 2854 N N . SER A 1 382 ? 52.843 9.120 -19.569 1.00 123.99 377 SER A N 1
ATOM 2855 C CA . SER A 1 382 ? 52.410 8.000 -20.406 1.00 122.52 377 SER A CA 1
ATOM 2856 C C . SER A 1 382 ? 52.762 8.127 -21.894 1.00 127.84 377 SER A C 1
ATOM 2857 O O . SER A 1 382 ? 53.497 7.296 -22.431 1.00 127.99 377 SER A O 1
ATOM 2860 N N . ALA A 1 383 ? 52.231 9.157 -22.555 1.00 126.71 378 ALA A N 1
ATOM 2861 C CA . ALA A 1 383 ? 52.414 9.336 -23.993 1.00 119.43 378 ALA A CA 1
ATOM 2862 C C . ALA A 1 383 ? 52.698 10.786 -24.344 1.00 112.48 378 ALA A C 1
ATOM 2863 O O . ALA A 1 383 ? 52.303 11.699 -23.629 1.00 106.94 378 ALA A O 1
ATOM 2865 N N . THR A 1 384 ? 53.385 10.983 -25.464 1.00 107.40 379 THR A N 1
ATOM 2866 C CA . THR A 1 384 ? 53.598 12.308 -26.043 1.00 107.40 379 THR A CA 1
ATOM 2867 C C . THR A 1 384 ? 53.296 12.247 -27.540 1.00 105.78 379 THR A C 1
ATOM 2868 O O . THR A 1 384 ? 52.330 11.617 -27.949 1.00 101.80 379 THR A O 1
ATOM 2872 N N . GLY A 1 385 ? 54.116 12.888 -28.363 1.00 112.32 380 GLY A N 1
ATOM 2873 C CA . GLY A 1 385 ? 53.966 12.754 -29.807 1.00 108.62 380 GLY A CA 1
ATOM 2874 C C . GLY A 1 385 ? 53.555 14.028 -30.521 1.00 112.29 380 GLY A C 1
ATOM 2875 O O . GLY A 1 385 ? 53.993 15.117 -30.151 1.00 117.59 380 GLY A O 1
ATOM 2876 N N . SER A 1 386 ? 52.689 13.894 -31.524 1.00 115.10 381 SER A N 1
ATOM 2877 C CA . SER A 1 386 ? 52.289 15.025 -32.365 1.00 113.29 381 SER A CA 1
ATOM 2878 C C . SER A 1 386 ? 51.152 14.658 -33.337 1.00 110.03 381 SER A C 1
ATOM 2879 O O . SER A 1 386 ? 51.427 14.122 -34.429 1.00 101.13 381 SER A O 1
ATOM 2882 N N . SER A 1 387 ? 49.901 14.950 -32.949 1.00 95.60 382 SER A N 1
ATOM 2883 C CA . SER A 1 387 ? 48.754 14.780 -33.830 1.00 91.79 382 SER A CA 1
ATOM 2884 C C . SER A 1 387 ? 47.462 15.296 -33.190 1.00 92.92 382 SER A C 1
ATOM 2885 O O . SER A 1 387 ? 47.477 16.227 -32.403 1.00 92.62 382 SER A O 1
ATOM 2888 N N . LEU A 1 388 ? 46.338 14.677 -33.544 1.00 91.84 383 LEU A N 1
ATOM 2889 C CA . LEU A 1 388 ? 45.113 14.767 -32.757 1.00 78.99 383 LEU A CA 1
ATOM 2890 C C . LEU A 1 388 ? 45.322 14.213 -31.342 1.00 77.59 383 LEU A C 1
ATOM 2891 O O . LEU A 1 388 ? 44.576 14.555 -30.413 1.00 77.83 383 LEU A O 1
ATOM 2896 N N . LEU A 1 389 ? 46.331 13.353 -31.176 1.00 76.80 384 LEU A N 1
ATOM 2897 C CA . LEU A 1 389 ? 46.768 12.930 -29.855 1.00 74.55 384 LEU A CA 1
ATOM 2898 C C . LEU A 1 389 ? 46.882 14.122 -28.896 1.00 78.39 384 LEU A C 1
ATOM 2899 O O . LEU A 1 389 ? 46.388 14.068 -27.769 1.00 78.11 384 LEU A O 1
ATOM 2904 N N . GLU A 1 390 ? 47.506 15.208 -29.348 1.00 78.78 385 GLU A N 1
ATOM 2905 C CA . GLU A 1 390 ? 47.752 16.337 -28.457 1.00 82.13 385 GLU A CA 1
ATOM 2906 C C . GLU A 1 390 ? 46.465 16.941 -27.903 1.00 80.62 385 GLU A C 1
ATOM 2907 O O . GLU A 1 390 ? 46.413 17.351 -26.745 1.00 87.41 385 GLU A O 1
ATOM 2913 N N . THR A 1 391 ? 45.424 16.980 -28.718 1.00 78.43 386 THR A N 1
ATOM 2914 C CA . THR A 1 391 ? 44.113 17.376 -28.221 1.00 78.63 386 THR A CA 1
ATOM 2915 C C . THR A 1 391 ? 43.596 16.364 -27.195 1.00 75.32 386 THR A C 1
ATOM 2916 O O . THR A 1 391 ? 43.129 16.740 -26.109 1.00 75.12 386 THR A O 1
ATOM 2920 N N . LEU A 1 392 ? 43.709 15.081 -27.522 1.00 74.48 387 LEU A N 1
ATOM 2921 C CA . LEU A 1 392 ? 43.267 14.034 -26.601 1.00 71.77 387 LEU A CA 1
ATOM 2922 C C . LEU A 1 392 ? 43.955 14.131 -25.232 1.00 74.46 387 LEU A C 1
ATOM 2923 O O . LEU A 1 392 ? 43.304 14.023 -24.190 1.00 73.52 387 LEU A O 1
ATOM 2928 N N . LYS A 1 393 ? 45.266 14.349 -25.235 1.00 79.36 388 LYS A N 1
ATOM 2929 C CA . LYS A 1 393 ? 46.004 14.502 -23.986 1.00 81.63 388 LYS A CA 1
ATOM 2930 C C . LYS A 1 393 ? 45.616 15.793 -23.283 1.00 81.07 388 LYS A C 1
ATOM 2931 O O . LYS A 1 393 ? 45.531 15.821 -22.049 1.00 84.55 388 LYS A O 1
ATOM 2937 N N . ALA A 1 394 ? 45.384 16.857 -24.054 1.00 77.34 389 ALA A N 1
ATOM 2938 C CA . ALA A 1 394 ? 44.951 18.124 -23.477 1.00 76.44 389 ALA A CA 1
ATOM 2939 C C . ALA A 1 394 ? 43.610 18.012 -22.762 1.00 79.08 389 ALA A C 1
ATOM 2940 O O . ALA A 1 394 ? 43.320 18.817 -21.875 1.00 80.99 389 ALA A O 1
ATOM 2942 N N . VAL A 1 395 ? 42.793 17.027 -23.136 1.00 79.11 390 VAL A N 1
ATOM 2943 C CA . VAL A 1 395 ? 41.490 16.868 -22.505 1.00 76.79 390 VAL A CA 1
ATOM 2944 C C . VAL A 1 395 ? 41.619 16.421 -21.046 1.00 77.90 390 VAL A C 1
ATOM 2945 O O . VAL A 1 395 ? 40.912 16.921 -20.178 1.00 79.72 390 VAL A O 1
ATOM 2949 N N . PHE A 1 396 ? 42.529 15.495 -20.763 1.00 78.95 391 PHE A N 1
ATOM 2950 C CA . PHE A 1 396 ? 42.497 14.801 -19.477 1.00 79.18 391 PHE A CA 1
ATOM 2951 C C . PHE A 1 396 ? 42.775 15.690 -18.265 1.00 81.97 391 PHE A C 1
ATOM 2952 O O . PHE A 1 396 ? 42.000 15.663 -17.316 1.00 81.77 391 PHE A O 1
ATOM 2960 N N . PRO A 1 397 ? 43.861 16.494 -18.267 1.00 85.48 392 PRO A N 1
ATOM 2961 C CA . PRO A 1 397 ? 44.088 17.347 -17.094 1.00 86.40 392 PRO A CA 1
ATOM 2962 C C . PRO A 1 397 ? 43.025 18.422 -16.902 1.00 88.51 392 PRO A C 1
ATOM 2963 O O . PRO A 1 397 ? 42.940 18.995 -15.816 1.00 92.68 392 PRO A O 1
ATOM 2967 N N . GLU A 1 398 ? 42.220 18.690 -17.927 1.00 91.52 393 GLU A N 1
ATOM 2968 C CA . GLU A 1 398 ? 41.165 19.694 -17.833 1.00 98.85 393 GLU A CA 1
ATOM 2969 C C . GLU A 1 398 ? 40.022 19.248 -16.915 1.00 98.86 393 GLU A C 1
ATOM 2970 O O . GLU A 1 398 ? 39.288 20.086 -16.386 1.00 93.78 393 GLU A O 1
ATOM 2976 N N . THR A 1 399 ? 39.882 17.943 -16.711 1.00 61.53 394 THR A N 1
ATOM 2977 C CA . THR A 1 399 ? 38.793 17.407 -15.919 1.00 66.48 394 THR A CA 1
ATOM 2978 C C . THR A 1 399 ? 39.217 17.065 -14.484 1.00 65.50 394 THR A C 1
ATOM 2979 O O . THR A 1 399 ? 38.447 16.459 -13.745 1.00 81.63 394 THR A O 1
ATOM 2983 N N . LEU A 1 400 ? 40.416 17.458 -14.082 1.00 95.28 395 LEU A N 1
ATOM 2984 C CA . LEU A 1 400 ? 40.868 17.233 -12.708 1.00 86.80 395 LEU A CA 1
ATOM 2985 C C . LEU A 1 400 ? 40.010 17.893 -11.618 1.00 82.28 395 LEU A C 1
ATOM 2986 O O . LEU A 1 400 ? 39.768 17.265 -10.592 1.00 80.41 395 LEU A O 1
ATOM 2991 N N . PRO A 1 401 ? 39.550 19.154 -11.807 1.00 80.57 396 PRO A N 1
ATOM 2992 C CA . PRO A 1 401 ? 38.717 19.765 -10.759 1.00 81.09 396 PRO A CA 1
ATOM 2993 C C . PRO A 1 401 ? 37.496 18.931 -10.347 1.00 79.41 396 PRO A C 1
ATOM 2994 O O . PRO A 1 401 ? 37.160 18.870 -9.155 1.00 81.25 396 PRO A O 1
ATOM 2998 N N . VAL A 1 402 ? 36.838 18.296 -11.313 1.00 74.26 397 VAL A N 1
ATOM 2999 C CA . VAL A 1 402 ? 35.729 17.410 -10.993 1.00 71.10 397 VAL A CA 1
ATOM 3000 C C . VAL A 1 402 ? 36.202 16.266 -10.084 1.00 68.61 397 VAL A C 1
ATOM 3001 O O . VAL A 1 402 ? 35.545 15.915 -9.102 1.00 66.78 397 VAL A O 1
ATOM 3005 N N . ALA A 1 403 ? 37.361 15.699 -10.401 1.00 68.69 398 ALA A N 1
ATOM 3006 C CA . ALA A 1 403 ? 37.924 14.637 -9.580 1.00 70.11 398 ALA A CA 1
ATOM 3007 C C . ALA A 1 403 ? 38.268 15.129 -8.174 1.00 74.58 398 ALA A C 1
ATOM 3008 O O . ALA A 1 403 ? 38.204 14.357 -7.208 1.00 77.13 398 ALA A O 1
ATOM 3010 N N . GLU A 1 404 ? 38.621 16.403 -8.050 1.00 76.16 399 GLU A N 1
ATOM 3011 C CA . GLU A 1 404 ? 38.935 16.960 -6.735 1.00 78.55 399 GLU A CA 1
ATOM 3012 C C . GLU A 1 404 ? 37.679 17.164 -5.906 1.00 76.05 399 GLU A C 1
ATOM 3013 O O . GLU A 1 404 ? 37.631 16.765 -4.738 1.00 78.98 399 GLU A O 1
ATOM 3019 N N . THR A 1 405 ? 36.666 17.784 -6.501 1.00 71.10 400 THR A N 1
ATOM 3020 C CA . THR A 1 405 ? 35.398 17.974 -5.798 1.00 70.86 400 THR A CA 1
ATOM 3021 C C . THR A 1 405 ? 34.776 16.632 -5.396 1.00 67.35 400 THR A C 1
ATOM 3022 O O . THR A 1 405 ? 34.182 16.503 -4.323 1.00 66.38 400 THR A O 1
ATOM 3026 N N . LEU A 1 406 ? 34.935 15.627 -6.247 1.00 67.33 401 LEU A N 1
ATOM 3027 C CA . LEU A 1 406 ? 34.445 14.303 -5.909 1.00 68.51 401 LEU A CA 1
ATOM 3028 C C . LEU A 1 406 ? 35.303 13.635 -4.830 1.00 70.41 401 LEU A C 1
ATOM 3029 O O . LEU A 1 406 ? 34.785 12.864 -4.014 1.00 65.66 401 LEU A O 1
ATOM 3034 N N . LYS A 1 407 ? 36.609 13.920 -4.824 1.00 70.47 402 LYS A N 1
ATOM 3035 C CA . LYS A 1 407 ? 37.472 13.400 -3.768 1.00 68.71 402 LYS A CA 1
ATOM 3036 C C . LYS A 1 407 ? 37.131 14.018 -2.421 1.00 72.77 402 LYS A C 1
ATOM 3037 O O . LYS A 1 407 ? 37.298 13.368 -1.377 1.00 78.61 402 LYS A O 1
ATOM 3043 N N . ALA A 1 408 ? 36.643 15.259 -2.432 1.00 69.79 403 ALA A N 1
ATOM 3044 C CA . ALA A 1 408 ? 36.268 15.939 -1.204 1.00 69.18 403 ALA A CA 1
ATOM 3045 C C . ALA A 1 408 ? 34.847 15.615 -0.739 1.00 71.22 403 ALA A C 1
ATOM 3046 O O . ALA A 1 408 ? 34.560 15.663 0.459 1.00 76.37 403 ALA A O 1
ATOM 3048 N N . ALA A 1 409 ? 33.955 15.293 -1.672 1.00 69.43 404 ALA A N 1
ATOM 3049 C CA . ALA A 1 409 ? 32.535 15.188 -1.343 1.00 65.30 404 ALA A CA 1
ATOM 3050 C C . ALA A 1 409 ? 32.074 13.782 -0.945 1.00 62.96 404 ALA A C 1
ATOM 3051 O O . ALA A 1 409 ? 31.190 13.645 -0.107 1.00 60.83 404 ALA A O 1
ATOM 3053 N N . VAL A 1 410 ? 32.646 12.743 -1.554 1.00 61.46 405 VAL A N 1
ATOM 3054 C CA . VAL A 1 410 ? 32.177 11.382 -1.319 1.00 59.85 405 VAL A CA 1
ATOM 3055 C C . VAL A 1 410 ? 33.267 10.549 -0.677 1.00 60.76 405 VAL A C 1
ATOM 3056 O O . VAL A 1 410 ? 34.457 10.829 -0.852 1.00 60.99 405 VAL A O 1
ATOM 3060 N N . MET A 1 411 ? 32.850 9.526 0.068 1.00 62.25 406 MET A N 1
ATOM 3061 C CA . MET A 1 411 ? 33.779 8.633 0.756 1.00 63.01 406 MET A CA 1
ATOM 3062 C C . MET A 1 411 ? 34.665 7.902 -0.248 1.00 67.40 406 MET A C 1
ATOM 3063 O O . MET A 1 411 ? 34.321 7.783 -1.431 1.00 69.06 406 MET A O 1
ATOM 3068 N N . PRO A 1 412 ? 35.840 7.427 0.203 1.00 67.87 407 PRO A N 1
ATOM 3069 C CA . PRO A 1 412 ? 36.619 6.528 -0.661 1.00 67.80 407 PRO A CA 1
ATOM 3070 C C . PRO A 1 412 ? 35.822 5.270 -1.052 1.00 70.11 407 PRO A C 1
ATOM 3071 O O . PRO A 1 412 ? 35.948 4.789 -2.184 1.00 74.71 407 PRO A O 1
ATOM 3075 N N . GLU A 1 413 ? 35.004 4.747 -0.136 1.00 68.75 408 GLU A N 1
ATOM 3076 C CA . GLU A 1 413 ? 34.029 3.712 -0.466 1.00 68.30 408 GLU A CA 1
ATOM 3077 C C . GLU A 1 413 ? 32.709 4.033 0.207 1.00 60.19 408 GLU A C 1
ATOM 3078 O O . GLU A 1 413 ? 32.486 3.660 1.343 1.00 60.33 408 GLU A O 1
ATOM 3084 N N . PRO A 1 414 ? 31.829 4.747 -0.493 1.00 59.86 409 PRO A N 1
ATOM 3085 C CA . PRO A 1 414 ? 30.522 5.054 0.090 1.00 61.25 409 PRO A CA 1
ATOM 3086 C C . PRO A 1 414 ? 29.605 3.831 0.144 1.00 59.85 409 PRO A C 1
ATOM 3087 O O . PRO A 1 414 ? 29.876 2.800 -0.463 1.00 60.28 409 PRO A O 1
ATOM 3091 N N . SER A 1 415 ? 28.520 3.963 0.890 1.00 60.65 410 SER A N 1
ATOM 3092 C CA . SER A 1 415 ? 27.517 2.914 0.968 1.00 62.41 410 SER A CA 1
ATOM 3093 C C . SER A 1 415 ? 26.800 2.755 -0.379 1.00 61.72 410 SER A C 1
ATOM 3094 O O . SER A 1 415 ? 26.852 3.648 -1.244 1.00 55.77 410 SER A O 1
ATOM 3097 N N . VAL A 1 416 ? 26.129 1.618 -0.549 1.00 59.51 411 VAL A N 1
ATOM 3098 C CA . VAL A 1 416 ? 25.424 1.362 -1.786 1.00 62.00 411 VAL A CA 1
ATOM 3099 C C . VAL A 1 416 ? 24.238 2.322 -1.968 1.00 63.25 411 VAL A C 1
ATOM 3100 O O . VAL A 1 416 ? 24.049 2.893 -3.047 1.00 71.96 411 VAL A O 1
ATOM 3104 N N . TRP A 1 417 ? 23.459 2.509 -0.911 1.00 60.61 412 TRP A N 1
ATOM 3105 C CA . TRP A 1 417 ? 22.273 3.342 -0.972 1.00 62.48 412 TRP A CA 1
ATOM 3106 C C . TRP A 1 417 ? 22.502 4.647 -0.228 1.00 61.10 412 TRP A C 1
ATOM 3107 O O . TRP A 1 417 ? 23.012 4.641 0.888 1.00 61.33 412 TRP A O 1
ATOM 3118 N N . LEU A 1 418 ? 22.124 5.764 -0.849 1.00 62.13 413 LEU A N 1
ATOM 3119 C CA . LEU A 1 418 ? 22.255 7.068 -0.218 1.00 59.36 413 LEU A CA 1
ATOM 3120 C C . LEU A 1 418 ? 21.368 7.169 1.019 1.00 63.94 413 LEU A C 1
ATOM 3121 O O . LEU A 1 418 ? 21.703 7.910 1.951 1.00 71.64 413 LEU A O 1
ATOM 3126 N N . LYS A 1 419 ? 20.256 6.423 1.047 1.00 64.31 414 LYS A N 1
ATOM 3127 C CA . LYS A 1 419 ? 19.352 6.447 2.190 1.00 67.00 414 LYS A CA 1
ATOM 3128 C C . LYS A 1 419 ? 19.994 5.909 3.486 1.00 69.50 414 LYS A C 1
ATOM 3129 O O . LYS A 1 419 ? 19.421 6.085 4.570 1.00 70.08 414 LYS A O 1
ATOM 3135 N N . ASP A 1 420 ? 21.161 5.265 3.372 1.00 64.26 415 ASP A N 1
ATOM 3136 C CA . ASP A 1 420 ? 21.838 4.670 4.513 1.00 67.70 415 ASP A CA 1
ATOM 3137 C C . ASP A 1 420 ? 22.965 5.522 5.058 1.00 76.86 415 ASP A C 1
ATOM 3138 O O . ASP A 1 420 ? 23.663 5.085 5.979 1.00 92.72 415 ASP A O 1
ATOM 3143 N N . GLY A 1 421 ? 23.159 6.727 4.524 1.00 73.72 416 GLY A N 1
ATOM 3144 C CA . GLY A 1 421 ? 24.255 7.562 4.988 1.00 69.50 416 GLY A CA 1
ATOM 3145 C C . GLY A 1 421 ? 25.622 6.981 4.665 1.00 66.70 416 GLY A C 1
ATOM 3146 O O . GLY A 1 421 ? 25.755 6.001 3.916 1.00 68.53 416 GLY A O 1
ATOM 3147 N N . ASN A 1 422 ? 26.641 7.600 5.238 1.00 67.54 417 ASN A N 1
ATOM 3148 C CA . ASN A 1 422 ? 28.043 7.231 4.973 1.00 70.56 417 ASN A CA 1
ATOM 3149 C C . ASN A 1 422 ? 28.382 7.300 3.487 1.00 65.27 417 ASN A C 1
ATOM 3150 O O . ASN A 1 422 ? 29.148 6.493 2.976 1.00 66.03 417 ASN A O 1
ATOM 3155 N N . VAL A 1 423 ? 27.804 8.283 2.806 1.00 59.43 418 VAL A N 1
ATOM 3156 C CA . VAL A 1 423 ? 28.151 8.564 1.423 1.00 60.27 418 VAL A CA 1
ATOM 3157 C C . VAL A 1 423 ? 29.009 9.834 1.328 1.00 59.23 418 VAL A C 1
ATOM 3158 O O . VAL A 1 423 ? 30.049 9.847 0.653 1.00 52.52 418 VAL A O 1
ATOM 3162 N N . ILE A 1 424 ? 28.574 10.891 2.016 1.00 57.15 419 ILE A N 1
ATOM 3163 C CA . ILE A 1 424 ? 29.345 12.120 2.057 1.00 61.22 419 ILE A CA 1
ATOM 3164 C C . ILE A 1 424 ? 30.618 11.925 2.886 1.00 64.19 419 ILE A C 1
ATOM 3165 O O . ILE A 1 424 ? 30.589 11.300 3.952 1.00 64.17 419 ILE A O 1
ATOM 3170 N N . ASN A 1 425 ? 31.728 12.453 2.380 1.00 65.12 420 ASN A N 1
ATOM 3171 C CA . ASN A 1 425 ? 33.028 12.230 2.990 1.00 66.17 420 ASN A CA 1
ATOM 3172 C C . ASN A 1 425 ? 33.165 12.947 4.327 1.00 70.12 420 ASN A C 1
ATOM 3173 O O . ASN A 1 425 ? 32.420 13.875 4.645 1.00 73.05 420 ASN A O 1
ATOM 3178 N N . HIS A 1 426 ? 34.139 12.506 5.109 1.00 77.63 421 HIS A N 1
ATOM 3179 C CA . HIS A 1 426 ? 34.478 13.145 6.379 1.00 78.52 421 HIS A CA 1
ATOM 3180 C C . HIS A 1 426 ? 35.200 14.462 6.138 1.00 80.54 421 HIS A C 1
ATOM 3181 O O . HIS A 1 426 ? 36.035 14.570 5.231 1.00 81.41 421 HIS A O 1
ATOM 3188 N N . GLY A 1 427 ? 34.860 15.465 6.942 1.00 80.41 422 GLY A N 1
ATOM 3189 C CA . GLY A 1 427 ? 35.459 16.784 6.809 1.00 78.87 422 GLY A CA 1
ATOM 3190 C C . GLY A 1 427 ? 34.866 17.656 5.723 1.00 79.07 422 GLY A C 1
ATOM 3191 O O . GLY A 1 427 ? 35.269 18.809 5.571 1.00 79.44 422 GLY A O 1
ATOM 3192 N N . PHE A 1 428 ? 33.914 17.124 4.962 1.00 80.04 423 PHE A N 1
ATOM 3193 C CA . PHE A 1 428 ? 33.301 17.892 3.878 1.00 79.87 423 PHE A CA 1
ATOM 3194 C C . PHE A 1 428 ? 32.312 18.919 4.423 1.00 81.82 423 PHE A C 1
ATOM 3195 O O . PHE A 1 428 ? 32.223 20.031 3.909 1.00 83.98 423 PHE A O 1
ATOM 3203 N N . HIS A 1 429 ? 31.561 18.540 5.457 1.00 79.98 424 HIS A N 1
ATOM 3204 C CA . HIS A 1 429 ? 30.594 19.438 6.074 1.00 79.79 424 HIS A CA 1
ATOM 3205 C C . HIS A 1 429 ? 30.755 19.305 7.589 1.00 87.62 424 HIS A C 1
ATOM 3206 O O . HIS A 1 429 ? 30.680 18.193 8.128 1.00 89.96 424 HIS A O 1
ATOM 3213 N N . PRO A 1 430 ? 30.992 20.426 8.295 1.00 89.02 425 PRO A N 1
ATOM 3214 C CA . PRO A 1 430 ? 31.241 20.311 9.736 1.00 87.65 425 PRO A CA 1
ATOM 3215 C C . PRO A 1 430 ? 30.004 19.893 10.531 1.00 89.23 425 PRO A C 1
ATOM 3216 O O . PRO A 1 430 ? 30.120 19.129 11.491 1.00 89.91 425 PRO A O 1
ATOM 3220 N N . GLU A 1 431 ? 28.828 20.376 10.141 1.00 90.46 426 GLU A N 1
ATOM 3221 C CA . GLU A 1 431 ? 27.595 19.980 10.811 1.00 88.79 426 GLU A CA 1
ATOM 3222 C C . GLU A 1 431 ? 27.339 18.482 10.651 1.00 82.84 426 GLU A C 1
ATOM 3223 O O . GLU A 1 431 ? 26.863 17.830 11.575 1.00 80.79 426 GLU A O 1
ATOM 3229 N N . LEU A 1 432 ? 27.651 17.933 9.479 1.00 80.46 427 LEU A N 1
ATOM 3230 C CA . LEU A 1 432 ? 27.546 16.494 9.277 1.00 75.80 427 LEU A CA 1
ATOM 3231 C C . LEU A 1 432 ? 28.582 15.733 10.110 1.00 77.22 427 LEU A C 1
ATOM 3232 O O . LEU A 1 432 ? 28.314 14.630 10.572 1.00 75.33 427 LEU A O 1
ATOM 3237 N N . ASP A 1 433 ? 29.769 16.307 10.287 1.00 80.45 428 ASP A N 1
ATOM 3238 C CA . ASP A 1 433 ? 30.774 15.672 11.124 1.00 86.20 428 ASP A CA 1
ATOM 3239 C C . ASP A 1 433 ? 30.342 15.659 12.589 1.00 86.89 428 ASP A C 1
ATOM 3240 O O . ASP A 1 433 ? 30.625 14.711 13.317 1.00 83.13 428 ASP A O 1
ATOM 3245 N N . GLU A 1 434 ? 29.653 16.709 13.023 1.00 89.06 429 GLU A N 1
ATOM 3246 C CA . GLU A 1 434 ? 29.180 16.772 14.401 1.00 90.21 429 GLU A CA 1
ATOM 3247 C C . GLU A 1 434 ? 27.984 15.848 14.624 1.00 84.28 429 GLU A C 1
ATOM 3248 O O . GLU A 1 434 ? 27.923 15.146 15.631 1.00 83.37 429 GLU A O 1
ATOM 3254 N N . LEU A 1 435 ? 27.035 15.845 13.688 1.00 79.44 430 LEU A N 1
ATOM 3255 C CA . LEU A 1 435 ? 25.909 14.918 13.764 1.00 75.93 430 LEU A CA 1
ATOM 3256 C C . LEU A 1 435 ? 26.383 13.476 13.739 1.00 76.92 430 LEU A C 1
ATOM 3257 O O . LEU A 1 435 ? 25.870 12.631 14.479 1.00 77.19 430 LEU A O 1
ATOM 3262 N N . ARG A 1 436 ? 27.368 13.194 12.892 1.00 77.40 431 ARG A N 1
ATOM 3263 C CA . ARG A 1 436 ? 27.958 11.862 12.820 1.00 75.71 431 ARG A CA 1
ATOM 3264 C C . ARG A 1 436 ? 28.824 11.570 14.037 1.00 83.17 431 ARG A C 1
ATOM 3265 O O . ARG A 1 436 ? 29.103 10.408 14.316 1.00 89.06 431 ARG A O 1
ATOM 3273 N N . ARG A 1 437 ? 29.240 12.607 14.768 1.00 90.64 432 ARG A N 1
ATOM 3274 C CA . ARG A 1 437 ? 30.099 12.419 15.936 1.00 97.46 432 ARG A CA 1
ATOM 3275 C C . ARG A 1 437 ? 29.334 11.831 17.114 1.00 96.78 432 ARG A C 1
ATOM 3276 O O . ARG A 1 437 ? 29.903 11.080 17.909 1.00 105.04 432 ARG A O 1
ATOM 3284 N N . ILE A 1 438 ? 28.049 12.161 17.224 1.00 93.63 433 ILE A N 1
ATOM 3285 C CA . ILE A 1 438 ? 27.170 11.522 18.206 1.00 86.96 433 ILE A CA 1
ATOM 3286 C C . ILE A 1 438 ? 27.056 10.026 17.861 1.00 95.28 433 ILE A C 1
ATOM 3287 O O . ILE A 1 438 ? 26.069 9.566 17.274 1.00 91.91 433 ILE A O 1
ATOM 3292 N N . GLN A 1 439 ? 28.102 9.278 18.200 1.00 105.23 434 GLN A N 1
ATOM 3293 C CA . GLN A 1 439 ? 28.140 7.842 17.945 1.00 104.90 434 GLN A CA 1
ATOM 3294 C C . GLN A 1 439 ? 28.938 7.128 19.036 1.00 114.87 434 GLN A C 1
ATOM 3295 O O . GLN A 1 439 ? 28.522 6.071 19.529 1.00 122.58 434 GLN A O 1
ATOM 3301 N N . ASN A 1 440 ? 30.063 7.716 19.443 1.00 120.02 435 ASN A N 1
ATOM 3302 C CA . ASN A 1 440 ? 30.694 7.280 20.686 1.00 139.51 435 ASN A CA 1
ATOM 3303 C C . ASN A 1 440 ? 29.765 7.553 21.870 1.00 144.15 435 ASN A C 1
ATOM 3304 O O . ASN A 1 440 ? 29.743 6.787 22.834 1.00 149.47 435 ASN A O 1
ATOM 3309 N N . HIS A 1 441 ? 29.006 8.645 21.788 1.00 141.39 436 HIS A N 1
ATOM 3310 C CA . HIS A 1 441 ? 27.944 8.929 22.746 1.00 156.91 436 HIS A CA 1
ATOM 3311 C C . HIS A 1 441 ? 26.791 7.923 22.661 1.00 161.83 436 HIS A C 1
ATOM 3312 O O . HIS A 1 441 ? 25.859 7.993 23.455 1.00 179.06 436 HIS A O 1
ATOM 3319 N N . GLY A 1 442 ? 26.836 7.001 21.706 1.00 145.38 437 GLY A N 1
ATOM 3320 C CA . GLY A 1 442 ? 25.830 5.951 21.634 1.00 137.53 437 GLY A CA 1
ATOM 3321 C C . GLY A 1 442 ? 26.223 4.764 22.488 1.00 126.89 437 GLY A C 1
ATOM 3322 O O . GLY A 1 442 ? 25.743 4.600 23.617 1.00 125.13 437 GLY A O 1
ATOM 3323 N N . ASP A 1 443 ? 27.114 3.935 21.953 1.00 115.82 438 ASP A N 1
ATOM 3324 C CA . ASP A 1 443 ? 27.566 2.754 22.676 1.00 111.07 438 ASP A CA 1
ATOM 3325 C C . ASP A 1 443 ? 28.231 3.117 23.996 1.00 110.68 438 ASP A C 1
ATOM 3326 O O . ASP A 1 443 ? 28.066 2.413 24.988 1.00 116.99 438 ASP A O 1
ATOM 3331 N N . GLU A 1 444 ? 28.973 4.221 24.020 1.00 109.26 439 GLU A N 1
ATOM 3332 C CA . GLU A 1 444 ? 29.654 4.625 25.247 1.00 106.34 439 GLU A CA 1
ATOM 3333 C C . GLU A 1 444 ? 28.664 5.027 26.332 1.00 104.75 439 GLU A C 1
ATOM 3334 O O . GLU A 1 444 ? 28.785 4.591 27.480 1.00 112.03 439 GLU A O 1
ATOM 3340 N N . PHE A 1 445 ? 27.689 5.860 25.983 1.00 96.88 440 PHE A N 1
ATOM 3341 C CA . PHE A 1 445 ? 26.669 6.247 26.947 1.00 92.75 440 PHE A CA 1
ATOM 3342 C C . PHE A 1 445 ? 25.875 5.030 27.420 1.00 94.06 440 PHE A C 1
ATOM 3343 O O . PHE A 1 445 ? 25.483 4.944 28.585 1.00 102.65 440 PHE A O 1
ATOM 3351 N N . LEU A 1 446 ? 25.637 4.081 26.521 1.00 89.79 441 LEU A N 1
ATOM 3352 C CA . LEU A 1 446 ? 24.914 2.880 26.900 1.00 88.31 441 LEU A CA 1
ATOM 3353 C C . LEU A 1 446 ? 25.737 1.984 27.830 1.00 96.63 441 LEU A C 1
ATOM 3354 O O . LEU A 1 446 ? 25.177 1.280 28.667 1.00 106.92 441 LEU A O 1
ATOM 3359 N N . LEU A 1 447 ? 27.059 2.003 27.699 1.00 101.28 442 LEU A N 1
ATOM 3360 C CA . LEU A 1 447 ? 27.905 1.324 28.678 1.00 108.88 442 LEU A CA 1
ATOM 3361 C C . LEU A 1 447 ? 27.875 2.063 30.017 1.00 115.34 442 LEU A C 1
ATOM 3362 O O . LEU A 1 447 ? 27.639 1.454 31.063 1.00 113.95 442 LEU A O 1
ATOM 3367 N N . ASP A 1 448 ? 28.092 3.382 29.970 1.00 124.38 443 ASP A N 1
ATOM 3368 C CA . ASP A 1 448 ? 28.045 4.253 31.150 1.00 124.03 443 ASP A CA 1
ATOM 3369 C C . ASP A 1 448 ? 26.640 4.321 31.742 1.00 119.61 443 ASP A C 1
ATOM 3370 O O . ASP A 1 448 ? 26.404 5.052 32.699 1.00 127.60 443 ASP A O 1
ATOM 3375 N N . LEU A 1 449 ? 25.703 3.580 31.155 1.00 108.12 444 LEU A N 1
ATOM 3376 C CA . LEU A 1 449 ? 24.366 3.444 31.703 1.00 102.64 444 LEU A CA 1
ATOM 3377 C C . LEU A 1 449 ? 24.130 2.036 32.249 1.00 116.76 444 LEU A C 1
ATOM 3378 O O . LEU A 1 449 ? 23.757 1.881 33.414 1.00 125.22 444 LEU A O 1
ATOM 3383 N N . GLU A 1 450 ? 24.345 1.015 31.419 1.00 121.94 445 GLU A N 1
ATOM 3384 C CA . GLU A 1 450 ? 24.223 -0.372 31.864 1.00 126.22 445 GLU A CA 1
ATOM 3385 C C . GLU A 1 450 ? 25.048 -0.624 33.129 1.00 132.98 445 GLU A C 1
ATOM 3386 O O . GLU A 1 450 ? 24.518 -1.102 34.135 1.00 139.62 445 GLU A O 1
ATOM 3392 N N . ALA A 1 451 ? 26.338 -0.288 33.087 1.00 128.12 446 ALA A N 1
ATOM 3393 C CA . ALA A 1 451 ? 27.198 -0.469 34.255 1.00 120.44 446 ALA A CA 1
ATOM 3394 C C . ALA A 1 451 ? 26.652 0.266 35.481 1.00 123.75 446 ALA A C 1
ATOM 3395 O O . ALA A 1 451 ? 26.795 -0.203 36.614 1.00 120.53 446 ALA A O 1
ATOM 3397 N N . LYS A 1 452 ? 26.028 1.418 35.249 1.00 121.09 447 LYS A N 1
ATOM 3398 C CA . LYS A 1 452 ? 25.383 2.171 36.315 1.00 118.46 447 LYS A CA 1
ATOM 3399 C C . LYS A 1 452 ? 23.975 1.673 36.630 1.00 118.04 447 LYS A C 1
ATOM 3400 O O . LYS A 1 452 ? 23.277 2.297 37.421 1.00 130.79 447 LYS A O 1
ATOM 3406 N N . GLU A 1 453 ? 23.557 0.565 36.016 1.00 110.05 448 GLU A N 1
ATOM 3407 C CA . GLU A 1 453 ? 22.307 -0.099 36.381 1.00 105.53 448 GLU A CA 1
ATOM 3408 C C . GLU A 1 453 ? 22.499 -1.491 36.980 1.00 103.59 448 GLU A C 1
ATOM 3409 O O . GLU A 1 453 ? 21.625 -1.955 37.708 1.00 96.27 448 GLU A O 1
ATOM 3415 N N . ARG A 1 454 ? 23.618 -2.153 36.682 1.00 111.03 449 ARG A N 1
ATOM 3416 C CA . ARG A 1 454 ? 23.903 -3.467 37.267 1.00 120.13 449 ARG A CA 1
ATOM 3417 C C . ARG A 1 454 ? 24.054 -3.372 38.784 1.00 121.92 449 ARG A C 1
ATOM 3418 O O . ARG A 1 454 ? 23.348 -4.038 39.540 1.00 120.63 449 ARG A O 1
ATOM 3426 N N . GLU A 1 455 ? 24.985 -2.530 39.226 1.00 127.73 450 GLU A N 1
ATOM 3427 C CA . GLU A 1 455 ? 25.219 -2.315 40.644 1.00 129.92 450 GLU A CA 1
ATOM 3428 C C . GLU A 1 455 ? 24.044 -1.629 41.328 1.00 121.27 450 GLU A C 1
ATOM 3429 O O . GLU A 1 455 ? 23.946 -1.650 42.551 1.00 124.69 450 GLU A O 1
ATOM 3435 N N . ARG A 1 456 ? 23.163 -1.019 40.541 1.00 111.95 451 ARG A N 1
ATOM 3436 C CA . ARG A 1 456 ? 22.009 -0.300 41.064 1.00 102.26 451 ARG A CA 1
ATOM 3437 C C . ARG A 1 456 ? 20.763 -1.187 41.187 1.00 97.34 451 ARG A C 1
ATOM 3438 O O . ARG A 1 456 ? 19.826 -0.839 41.897 1.00 98.00 451 ARG A O 1
ATOM 3446 N N . THR A 1 457 ? 20.739 -2.314 40.484 1.00 96.34 452 THR A N 1
ATOM 3447 C CA . THR A 1 457 ? 19.634 -3.262 40.586 1.00 94.87 452 THR A CA 1
ATOM 3448 C C . THR A 1 457 ? 20.079 -4.654 41.032 1.00 98.03 452 THR A C 1
ATOM 3449 O O . THR A 1 457 ? 19.237 -5.525 41.250 1.00 93.21 452 THR A O 1
ATOM 3453 N N . GLY A 1 458 ? 21.388 -4.869 41.164 1.00 104.81 453 GLY A N 1
ATOM 3454 C CA . GLY A 1 458 ? 21.910 -6.190 41.500 1.00 112.19 453 GLY A CA 1
ATOM 3455 C C . GLY A 1 458 ? 21.657 -7.230 40.418 1.00 117.29 453 GLY A C 1
ATOM 3456 O O . GLY A 1 458 ? 21.521 -8.414 40.720 1.00 121.40 453 GLY A O 1
ATOM 3457 N N . LEU A 1 459 ? 21.599 -6.794 39.160 1.00 118.63 454 LEU A N 1
ATOM 3458 C CA . LEU A 1 459 ? 21.267 -7.669 38.046 1.00 119.24 454 LEU A CA 1
ATOM 3459 C C . LEU A 1 459 ? 22.294 -7.509 36.938 1.00 128.17 454 LEU A C 1
ATOM 3460 O O . LEU A 1 459 ? 22.341 -6.468 36.275 1.00 134.17 454 LEU A O 1
ATOM 3465 N N . SER A 1 460 ? 23.127 -8.531 36.751 1.00 138.47 455 SER A N 1
ATOM 3466 C CA . SER A 1 460 ? 23.924 -8.646 35.527 1.00 145.32 455 SER A CA 1
ATOM 3467 C C . SER A 1 460 ? 23.097 -9.224 34.377 1.00 151.40 455 SER A C 1
ATOM 3468 O O . SER A 1 460 ? 23.646 -9.559 33.326 1.00 137.13 455 SER A O 1
ATOM 3471 N N . THR A 1 461 ? 21.784 -9.332 34.585 1.00 165.05 456 THR A N 1
ATOM 3472 C CA . THR A 1 461 ? 20.856 -9.880 33.604 1.00 166.24 456 THR A CA 1
ATOM 3473 C C . THR A 1 461 ? 20.043 -8.789 32.894 1.00 165.76 456 THR A C 1
ATOM 3474 O O . THR A 1 461 ? 18.910 -9.030 32.477 1.00 170.78 456 THR A O 1
ATOM 3478 N N . LEU A 1 462 ? 20.616 -7.594 32.762 1.00 153.79 457 LEU A N 1
ATOM 3479 C CA . LEU A 1 462 ? 19.966 -6.508 32.038 1.00 138.41 457 LEU A CA 1
ATOM 3480 C C . LEU A 1 462 ? 20.944 -5.835 31.092 1.00 129.72 457 LEU A C 1
ATOM 3481 O O . LEU A 1 462 ? 22.091 -5.579 31.449 1.00 124.86 457 LEU A O 1
ATOM 3486 N N . LYS A 1 463 ? 20.470 -5.558 29.881 1.00 120.98 458 LYS A N 1
ATOM 3487 C CA . LYS A 1 463 ? 21.224 -4.814 28.878 1.00 114.65 458 LYS A CA 1
ATOM 3488 C C . LYS A 1 463 ? 20.251 -3.871 28.180 1.00 109.24 458 LYS A C 1
ATOM 3489 O O . LYS A 1 463 ? 19.045 -4.153 28.078 1.00 109.07 458 LYS A O 1
ATOM 3495 N N . VAL A 1 464 ? 20.766 -2.742 27.714 1.00 98.69 459 VAL A N 1
ATOM 3496 C CA . VAL A 1 464 ? 19.937 -1.809 26.962 1.00 90.19 459 VAL A CA 1
ATOM 3497 C C . VAL A 1 464 ? 19.705 -2.384 25.560 1.00 87.24 459 VAL A C 1
ATOM 3498 O O . VAL A 1 464 ? 20.659 -2.684 24.829 1.00 78.33 459 VAL A O 1
ATOM 3502 N N . GLU A 1 465 ? 18.436 -2.571 25.206 1.00 85.65 460 GLU A N 1
ATOM 3503 C CA . GLU A 1 465 ? 18.066 -3.152 23.921 1.00 80.61 460 GLU A CA 1
ATOM 3504 C C . GLU A 1 465 ? 17.265 -2.159 23.085 1.00 80.59 460 GLU A C 1
ATOM 3505 O O . GLU A 1 465 ? 16.867 -1.084 23.561 1.00 80.80 460 GLU A O 1
ATOM 3511 N N . PHE A 1 466 ? 17.040 -2.515 21.826 1.00 78.09 461 PHE A N 1
ATOM 3512 C CA . PHE A 1 466 ? 16.388 -1.609 20.885 1.00 74.60 461 PHE A CA 1
ATOM 3513 C C . PHE A 1 466 ? 15.556 -2.400 19.894 1.00 72.96 461 PHE A C 1
ATOM 3514 O O . PHE A 1 466 ? 15.925 -3.507 19.511 1.00 76.88 461 PHE A O 1
ATOM 3522 N N . ASN A 1 467 ? 14.419 -1.835 19.509 1.00 70.47 462 ASN A N 1
ATOM 3523 C CA . ASN A 1 467 ? 13.707 -2.305 18.327 1.00 73.47 462 ASN A CA 1
ATOM 3524 C C . ASN A 1 467 ? 13.050 -1.115 17.653 1.00 72.94 462 ASN A C 1
ATOM 3525 O O . ASN A 1 467 ? 12.926 -0.043 18.257 1.00 71.32 462 ASN A O 1
ATOM 3530 N N . ARG A 1 468 ? 12.651 -1.295 16.394 1.00 70.61 463 ARG A N 1
ATOM 3531 C CA . ARG A 1 468 ? 12.125 -0.185 15.636 1.00 70.19 463 ARG A CA 1
ATOM 3532 C C . ARG A 1 468 ? 10.763 0.293 16.141 1.00 73.09 463 ARG A C 1
ATOM 3533 O O . ARG A 1 468 ? 10.363 1.411 15.835 1.00 74.45 463 ARG A O 1
ATOM 3541 N N . VAL A 1 469 ? 10.059 -0.535 16.913 1.00 72.09 464 VAL A N 1
ATOM 3542 C CA . VAL A 1 469 ? 8.716 -0.197 17.365 1.00 71.17 464 VAL A CA 1
ATOM 3543 C C . VAL A 1 469 ? 8.739 0.569 18.691 1.00 77.81 464 VAL A C 1
ATOM 3544 O O . VAL A 1 469 ? 8.066 1.589 18.840 1.00 82.62 464 VAL A O 1
ATOM 3548 N N . HIS A 1 470 ? 9.512 0.083 19.659 1.00 81.93 465 HIS A N 1
ATOM 3549 C CA . HIS A 1 470 ? 9.543 0.673 20.994 1.00 79.50 465 HIS A CA 1
ATOM 3550 C C . HIS A 1 470 ? 10.734 1.588 21.243 1.00 80.05 465 HIS A C 1
ATOM 3551 O O . HIS A 1 470 ? 10.704 2.391 22.170 1.00 90.25 465 HIS A O 1
ATOM 3558 N N . GLY A 1 471 ? 11.782 1.475 20.426 1.00 80.35 466 GLY A N 1
ATOM 3559 C CA . GLY A 1 471 ? 12.982 2.280 20.608 1.00 72.51 466 GLY A CA 1
ATOM 3560 C C . GLY A 1 471 ? 13.977 1.583 21.523 1.00 73.51 466 GLY A C 1
ATOM 3561 O O . GLY A 1 471 ? 14.130 0.346 21.486 1.00 76.31 466 GLY A O 1
ATOM 3562 N N . PHE A 1 472 ? 14.679 2.382 22.327 1.00 70.14 467 PHE A N 1
ATOM 3563 C CA . PHE A 1 472 ? 15.545 1.835 23.361 1.00 68.58 467 PHE A CA 1
ATOM 3564 C C . PHE A 1 472 ? 14.705 1.469 24.570 1.00 74.61 467 PHE A C 1
ATOM 3565 O O . PHE A 1 472 ? 13.656 2.073 24.823 1.00 79.13 467 PHE A O 1
ATOM 3573 N N . TYR A 1 473 ? 15.170 0.480 25.325 1.00 74.67 468 TYR A N 1
ATOM 3574 C CA . TYR A 1 473 ? 14.486 0.060 26.531 1.00 72.71 468 TYR A CA 1
ATOM 3575 C C . TYR A 1 473 ? 15.410 -0.825 27.354 1.00 75.03 468 TYR A C 1
ATOM 3576 O O . TYR A 1 473 ? 16.483 -1.242 26.897 1.00 69.80 468 TYR A O 1
ATOM 3585 N N . ILE A 1 474 ? 14.986 -1.085 28.587 1.00 82.95 469 ILE A N 1
ATOM 3586 C CA . ILE A 1 474 ? 15.607 -2.073 29.460 1.00 89.89 469 ILE A CA 1
ATOM 3587 C C . ILE A 1 474 ? 14.513 -3.048 29.868 1.00 93.14 469 ILE A C 1
ATOM 3588 O O . ILE A 1 474 ? 13.460 -2.633 30.367 1.00 90.02 469 ILE A O 1
ATOM 3593 N N . GLU A 1 475 ? 14.751 -4.339 29.629 1.00 98.33 470 GLU A N 1
ATOM 3594 C CA . GLU A 1 475 ? 13.761 -5.366 29.928 1.00 101.16 470 GLU A CA 1
ATOM 3595 C C . GLU A 1 475 ? 14.198 -6.174 31.147 1.00 105.58 470 GLU A C 1
ATOM 3596 O O . GLU A 1 475 ? 15.392 -6.415 31.353 1.00 106.63 470 GLU A O 1
ATOM 3602 N N . LEU A 1 476 ? 13.220 -6.567 31.960 1.00 107.21 471 LEU A N 1
ATOM 3603 C CA . LEU A 1 476 ? 13.459 -7.380 33.145 1.00 103.26 471 LEU A CA 1
ATOM 3604 C C . LEU A 1 476 ? 12.391 -8.458 33.224 1.00 113.47 471 LEU A C 1
ATOM 3605 O O . LEU A 1 476 ? 11.238 -8.235 32.833 1.00 116.36 471 LEU A O 1
ATOM 3610 N N . SER A 1 477 ? 12.773 -9.625 33.732 1.00 124.51 472 SER A N 1
ATOM 3611 C CA . SER A 1 477 ? 11.822 -10.714 33.907 1.00 126.26 472 SER A CA 1
ATOM 3612 C C . SER A 1 477 ? 10.732 -10.321 34.899 1.00 124.95 472 SER A C 1
ATOM 3613 O O . SER A 1 477 ? 10.950 -9.489 35.776 1.00 120.91 472 SER A O 1
ATOM 3616 N N . LYS A 1 478 ? 9.555 -10.920 34.753 1.00 130.21 473 LYS A N 1
ATOM 3617 C CA . LYS A 1 478 ? 8.429 -10.611 35.635 1.00 132.49 473 LYS A CA 1
ATOM 3618 C C . LYS A 1 478 ? 8.770 -10.840 37.101 1.00 134.00 473 LYS A C 1
ATOM 3619 O O . LYS A 1 478 ? 8.186 -10.210 37.977 1.00 129.97 473 LYS A O 1
ATOM 3625 N N . THR A 1 479 ? 9.708 -11.743 37.367 1.00 141.26 474 THR A N 1
ATOM 3626 C CA . THR A 1 479 ? 10.254 -11.878 38.711 1.00 145.78 474 THR A CA 1
ATOM 3627 C C . THR A 1 479 ? 10.943 -10.572 39.134 1.00 151.57 474 THR A C 1
ATOM 3628 O O . THR A 1 479 ? 10.624 -10.001 40.183 1.00 154.32 474 THR A O 1
ATOM 3632 N N . GLN A 1 480 ? 11.875 -10.098 38.308 1.00 146.42 475 GLN A N 1
ATOM 3633 C CA . GLN A 1 480 ? 12.586 -8.854 38.585 1.00 143.09 475 GLN A CA 1
ATOM 3634 C C . GLN A 1 480 ? 11.749 -7.612 38.303 1.00 135.63 475 GLN A C 1
ATOM 3635 O O . GLN A 1 480 ? 12.063 -6.541 38.805 1.00 129.14 475 GLN A O 1
ATOM 3641 N N . ALA A 1 481 ? 10.697 -7.745 37.501 1.00 134.60 476 ALA A N 1
ATOM 3642 C CA . ALA A 1 481 ? 9.893 -6.588 37.109 1.00 139.72 476 ALA A CA 1
ATOM 3643 C C . ALA A 1 481 ? 9.198 -5.952 38.305 1.00 149.51 476 ALA A C 1
ATOM 3644 O O . ALA A 1 481 ? 9.071 -4.727 38.370 1.00 150.96 476 ALA A O 1
ATOM 3646 N N . GLU A 1 482 ? 8.765 -6.770 39.258 1.00 157.51 477 GLU A N 1
ATOM 3647 C CA . GLU A 1 482 ? 8.121 -6.257 40.461 1.00 161.84 477 GLU A CA 1
ATOM 3648 C C . GLU A 1 482 ? 9.077 -5.491 41.372 1.00 157.50 477 GLU A C 1
ATOM 3649 O O . GLU A 1 482 ? 8.636 -4.722 42.220 1.00 159.15 477 GLU A O 1
ATOM 3655 N N . GLN A 1 483 ? 10.379 -5.712 41.200 1.00 155.51 478 GLN A N 1
ATOM 3656 C CA . GLN A 1 483 ? 11.396 -5.042 41.999 1.00 152.14 478 GLN A CA 1
ATOM 3657 C C . GLN A 1 483 ? 12.000 -3.824 41.307 1.00 147.95 478 GLN A C 1
ATOM 3658 O O . GLN A 1 483 ? 12.928 -3.206 41.839 1.00 143.89 478 GLN A O 1
ATOM 3664 N N . ALA A 1 484 ? 11.498 -3.480 40.123 1.00 139.99 479 ALA A N 1
ATOM 3665 C CA . ALA A 1 484 ? 12.027 -2.329 39.394 1.00 129.43 479 ALA A CA 1
ATOM 3666 C C . ALA A 1 484 ? 11.588 -1.028 40.053 1.00 127.25 479 ALA A C 1
ATOM 3667 O O . ALA A 1 484 ? 10.520 -0.972 40.664 1.00 133.89 479 ALA A O 1
ATOM 3669 N N . PRO A 1 485 ? 12.406 0.026 39.939 1.00 121.86 480 PRO A N 1
ATOM 3670 C CA . PRO A 1 485 ? 12.000 1.309 40.518 1.00 127.82 480 PRO A CA 1
ATOM 3671 C C . PRO A 1 485 ? 10.835 1.938 39.758 1.00 128.56 480 PRO A C 1
ATOM 3672 O O . PRO A 1 485 ? 10.479 1.488 38.663 1.00 127.18 480 PRO A O 1
ATOM 3676 N N . ALA A 1 486 ? 10.227 2.966 40.340 1.00 129.34 481 ALA A N 1
ATOM 3677 C CA . ALA A 1 486 ? 9.333 3.832 39.559 1.00 128.36 481 ALA A CA 1
ATOM 3678 C C . ALA A 1 486 ? 10.125 4.852 38.742 1.00 132.60 481 ALA A C 1
ATOM 3679 O O . ALA A 1 486 ? 9.538 5.620 37.976 1.00 130.39 481 ALA A O 1
ATOM 3681 N N . ASP A 1 487 ? 11.449 4.871 38.924 1.00 132.91 482 ASP A N 1
ATOM 3682 C CA . ASP A 1 487 ? 12.342 5.565 37.992 1.00 128.61 482 ASP A CA 1
ATOM 3683 C C . ASP A 1 487 ? 12.185 4.986 36.577 1.00 122.77 482 ASP A C 1
ATOM 3684 O O . ASP A 1 487 ? 12.405 5.686 35.594 1.00 120.15 482 ASP A O 1
ATOM 3689 N N . TYR A 1 488 ? 11.822 3.706 36.487 1.00 114.28 483 TYR A N 1
ATOM 3690 C CA . TYR A 1 488 ? 11.449 3.084 35.225 1.00 105.15 483 TYR A CA 1
ATOM 3691 C C . TYR A 1 488 ? 9.996 3.413 34.896 1.00 110.26 483 TYR A C 1
ATOM 3692 O O . TYR A 1 488 ? 9.216 3.791 35.773 1.00 115.84 483 TYR A O 1
ATOM 3701 N N . GLN A 1 489 ? 9.632 3.266 33.626 1.00 114.61 484 GLN A N 1
ATOM 3702 C CA . GLN A 1 489 ? 8.346 3.764 33.149 1.00 124.60 484 GLN A CA 1
ATOM 3703 C C . GLN A 1 489 ? 7.422 2.700 32.549 1.00 131.00 484 GLN A C 1
ATOM 3704 O O . GLN A 1 489 ? 6.209 2.888 32.553 1.00 141.80 484 GLN A O 1
ATOM 3710 N N . ARG A 1 490 ? 7.989 1.616 32.013 1.00 128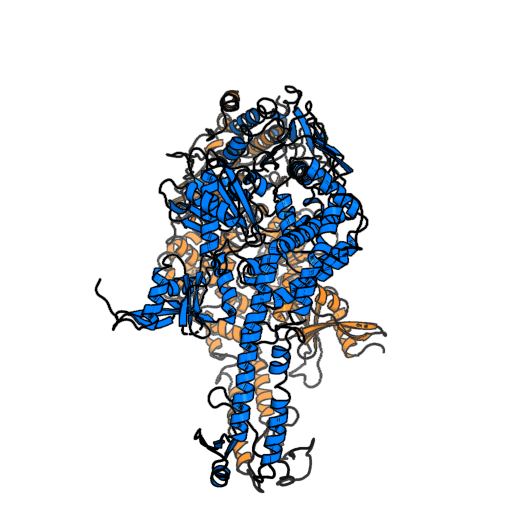.97 485 ARG A N 1
ATOM 3711 C CA . ARG A 1 490 ? 7.240 0.419 31.600 1.00 134.71 485 ARG A CA 1
ATOM 3712 C C . ARG A 1 490 ? 6.381 0.612 30.351 1.00 148.33 485 ARG A C 1
ATOM 3713 O O . ARG A 1 490 ? 5.741 1.651 30.186 1.00 163.62 485 ARG A O 1
ATOM 3721 N N . ARG A 1 491 ? 6.363 -0.398 29.478 1.00 155.34 486 ARG A N 1
ATOM 3722 C CA . ARG A 1 491 ? 5.534 -0.384 28.267 1.00 154.75 486 ARG A CA 1
ATOM 3723 C C . ARG A 1 491 ? 5.027 -1.779 27.918 1.00 156.21 486 ARG A C 1
ATOM 3724 O O . ARG A 1 491 ? 4.012 -2.237 28.457 1.00 157.49 486 ARG A O 1
ATOM 3732 N N . GLN A 1 492 ? 5.737 -2.445 27.010 1.00 148.54 487 GLN A N 1
ATOM 3733 C CA . GLN A 1 492 ? 5.272 -3.706 26.445 1.00 152.88 487 GLN A CA 1
ATOM 3734 C C . GLN A 1 492 ? 5.152 -4.787 27.512 1.00 151.77 487 GLN A C 1
ATOM 3735 O O . GLN A 1 492 ? 6.044 -4.954 28.340 1.00 145.56 487 GLN A O 1
ATOM 3741 N N . THR A 1 493 ? 4.037 -5.510 27.482 1.00 154.21 488 THR A N 1
ATOM 3742 C CA . THR A 1 493 ? 3.796 -6.617 28.392 1.00 156.03 488 THR A CA 1
ATOM 3743 C C . THR A 1 493 ? 4.047 -7.926 27.647 1.00 157.20 488 THR A C 1
ATOM 3744 O O . THR A 1 493 ? 3.318 -8.266 26.715 1.00 159.83 488 THR A O 1
ATOM 3748 N N . LEU A 1 494 ? 5.090 -8.646 28.050 1.00 153.17 489 LEU A N 1
ATOM 3749 C CA . LEU A 1 494 ? 5.457 -9.896 27.394 1.00 152.03 489 LEU A CA 1
ATOM 3750 C C . LEU A 1 494 ? 4.901 -11.090 28.160 1.00 157.80 489 LEU A C 1
ATOM 3751 O O . LEU A 1 494 ? 3.809 -11.024 28.720 1.00 161.96 489 LEU A O 1
ATOM 3756 N N . LYS A 1 495 ? 5.663 -12.182 28.174 1.00 158.91 490 LYS A N 1
ATOM 3757 C CA . LYS A 1 495 ? 5.316 -13.375 28.938 1.00 162.30 490 LYS A CA 1
ATOM 3758 C C . LYS A 1 495 ? 6.349 -13.669 30.030 1.00 164.30 490 LYS A C 1
ATOM 3759 O O . LYS A 1 495 ? 5.987 -13.941 31.173 1.00 157.46 490 LYS A O 1
ATOM 3765 N N . ASN A 1 496 ? 7.629 -13.614 29.670 1.00 170.08 491 ASN A N 1
ATOM 3766 C CA . ASN A 1 496 ? 8.722 -13.815 30.619 1.00 174.51 491 ASN A CA 1
ATOM 3767 C C . ASN A 1 496 ? 9.263 -12.502 31.179 1.00 166.84 491 ASN A C 1
ATOM 3768 O O . ASN A 1 496 ? 9.575 -12.419 32.366 1.00 167.30 491 ASN A O 1
ATOM 3773 N N . ALA A 1 497 ? 9.381 -11.485 30.326 1.00 153.92 492 ALA A N 1
ATOM 3774 C CA . ALA A 1 497 ? 10.031 -10.239 30.693 1.00 139.14 492 ALA A CA 1
ATOM 3775 C C . ALA A 1 497 ? 9.057 -9.058 30.607 1.00 135.91 492 ALA A C 1
ATOM 3776 O O . ALA A 1 497 ? 7.840 -9.235 30.490 1.00 137.09 492 ALA A O 1
ATOM 3778 N N . GLU A 1 498 ? 9.613 -7.852 30.679 1.00 135.27 493 GLU A N 1
ATOM 3779 C CA . GLU A 1 498 ? 8.844 -6.612 30.649 1.00 132.75 493 GLU A CA 1
ATOM 3780 C C . GLU A 1 498 ? 9.784 -5.447 30.324 1.00 125.43 493 GLU A C 1
ATOM 3781 O O . GLU A 1 498 ? 10.827 -5.299 30.959 1.00 124.33 493 GLU A O 1
ATOM 3787 N N . ARG A 1 499 ? 9.419 -4.625 29.343 1.00 115.71 494 ARG A N 1
ATOM 3788 C CA . ARG A 1 499 ? 10.317 -3.596 28.828 1.00 104.12 494 ARG A CA 1
ATOM 3789 C C . ARG A 1 499 ? 10.065 -2.250 29.492 1.00 104.04 494 ARG A C 1
ATOM 3790 O O . ARG A 1 499 ? 8.927 -1.891 29.770 1.00 108.01 494 ARG A O 1
ATOM 3798 N N . PHE A 1 500 ? 11.138 -1.511 29.741 1.00 106.56 495 PHE A N 1
ATOM 3799 C CA . PHE A 1 500 ? 11.075 -0.221 30.426 1.00 112.41 495 PHE A CA 1
ATOM 3800 C C . PHE A 1 500 ? 11.983 0.784 29.736 1.00 109.55 495 PHE A C 1
ATOM 3801 O O . PHE A 1 500 ? 13.126 0.462 29.416 1.00 101.44 495 PHE A O 1
ATOM 3809 N N . ILE A 1 501 ? 11.472 1.989 29.509 1.00 111.87 496 ILE A N 1
ATOM 3810 C CA . ILE A 1 501 ? 12.323 3.125 29.184 1.00 120.04 496 ILE A CA 1
ATOM 3811 C C . ILE A 1 501 ? 12.487 3.968 30.442 1.00 126.63 496 ILE A C 1
ATOM 3812 O O . ILE A 1 501 ? 11.841 3.729 31.457 1.00 131.80 496 ILE A O 1
ATOM 3817 N N . THR A 1 502 ? 13.360 4.959 30.378 1.00 130.63 497 THR A N 1
ATOM 3818 C CA . THR A 1 502 ? 13.517 5.884 31.485 1.00 128.87 497 THR A CA 1
ATOM 3819 C C . THR A 1 502 ? 14.022 7.206 30.916 1.00 143.09 497 THR A C 1
ATOM 3820 O O . THR A 1 502 ? 14.924 7.205 30.073 1.00 145.00 497 THR A O 1
ATOM 3824 N N . PRO A 1 503 ? 13.432 8.335 31.349 1.00 149.01 498 PRO A N 1
ATOM 3825 C CA . PRO A 1 503 ? 13.688 9.626 30.693 1.00 145.57 498 PRO A CA 1
ATOM 3826 C C . PRO A 1 503 ? 15.159 10.012 30.504 1.00 136.70 498 PRO A C 1
ATOM 3827 O O . PRO A 1 503 ? 15.461 10.821 29.624 1.00 139.88 498 PRO A O 1
ATOM 3831 N N . GLU A 1 504 ? 16.068 9.453 31.296 1.00 123.30 499 GLU A N 1
ATOM 3832 C CA . GLU A 1 504 ? 17.484 9.727 31.057 1.00 120.51 499 GLU A CA 1
ATOM 3833 C C . GLU A 1 504 ? 18.036 8.983 29.835 1.00 110.88 499 GLU A C 1
ATOM 3834 O O . GLU A 1 504 ? 19.114 9.319 29.360 1.00 100.93 499 GLU A O 1
ATOM 3840 N N . LEU A 1 505 ? 17.316 7.972 29.348 1.00 106.59 500 LEU A N 1
ATOM 3841 C CA . LEU A 1 505 ? 17.585 7.406 28.029 1.00 101.69 500 LEU A CA 1
ATOM 3842 C C . LEU A 1 505 ? 16.488 7.740 27.016 1.00 102.00 500 LEU A C 1
ATOM 3843 O O . LEU A 1 505 ? 16.558 7.285 25.872 1.00 104.26 500 LEU A O 1
ATOM 3848 N N . LYS A 1 506 ? 15.469 8.496 27.425 1.00 94.71 501 LYS A N 1
ATOM 3849 C CA . LYS A 1 506 ? 14.576 9.104 26.447 1.00 94.41 501 LYS A CA 1
ATOM 3850 C C . LYS A 1 506 ? 15.184 10.389 25.893 1.00 96.16 501 LYS A C 1
ATOM 3851 O O . LYS A 1 506 ? 15.034 10.696 24.704 1.00 99.14 501 LYS A O 1
ATOM 3857 N N . ALA A 1 507 ? 15.868 11.142 26.750 1.00 96.99 502 ALA A N 1
ATOM 3858 C CA . ALA A 1 507 ? 16.702 12.239 26.271 1.00 97.64 502 ALA A CA 1
ATOM 3859 C C . ALA A 1 507 ? 17.777 11.705 25.330 1.00 91.69 502 ALA A C 1
ATOM 3860 O O . ALA A 1 507 ? 18.055 12.303 24.284 1.00 97.74 502 ALA A O 1
ATOM 3862 N N . PHE A 1 508 ? 18.371 10.571 25.694 1.00 84.51 503 PHE A N 1
ATOM 3863 C CA . PHE A 1 508 ? 19.361 9.934 24.841 1.00 82.16 503 PHE A CA 1
ATOM 3864 C C . PHE A 1 508 ? 18.733 9.440 23.535 1.00 79.19 503 PHE A C 1
ATOM 3865 O O . PHE A 1 508 ? 19.278 9.671 22.447 1.00 75.55 503 PHE A O 1
ATOM 3873 N N . GLU A 1 509 ? 17.588 8.768 23.644 1.00 74.88 504 GLU A N 1
ATOM 3874 C CA . GLU A 1 509 ? 16.919 8.223 22.474 1.00 73.30 504 GLU A CA 1
ATOM 3875 C C . GLU A 1 509 ? 16.579 9.322 21.478 1.00 77.41 504 GLU A C 1
ATOM 3876 O O . GLU A 1 509 ? 16.940 9.238 20.290 1.00 88.10 504 GLU A O 1
ATOM 3882 N N . ASP A 1 510 ? 15.890 10.358 21.943 1.00 81.68 505 ASP A N 1
ATOM 3883 C CA . ASP A 1 510 ? 15.545 11.473 21.059 1.00 89.29 505 ASP A CA 1
ATOM 3884 C C . ASP A 1 510 ? 16.782 12.182 20.528 1.00 82.35 505 ASP A C 1
ATOM 3885 O O . ASP A 1 510 ? 16.795 12.646 19.384 1.00 80.10 505 ASP A O 1
ATOM 3890 N N . LYS A 1 511 ? 17.823 12.249 21.352 1.00 78.31 506 LYS A N 1
ATOM 3891 C CA . LYS A 1 511 ? 19.059 12.902 20.937 1.00 76.16 506 LYS A CA 1
ATOM 3892 C C . LYS A 1 511 ? 19.696 12.174 19.743 1.00 74.38 506 LYS A C 1
ATOM 3893 O O . LYS A 1 511 ? 19.928 12.779 18.689 1.00 78.60 506 LYS A O 1
ATOM 3899 N N . VAL A 1 512 ? 19.953 10.878 19.903 1.00 72.42 507 VAL A N 1
ATOM 3900 C CA . VAL A 1 512 ? 20.669 10.125 18.875 1.00 71.52 507 VAL A CA 1
ATOM 3901 C C . VAL A 1 512 ? 19.817 9.840 17.640 1.00 72.84 507 VAL A C 1
ATOM 3902 O O . VAL A 1 512 ? 20.331 9.826 16.516 1.00 67.18 507 VAL A O 1
ATOM 3906 N N . LEU A 1 513 ? 18.517 9.613 17.835 1.00 72.69 508 LEU A N 1
ATOM 3907 C CA . LEU A 1 513 ? 17.653 9.375 16.679 1.00 69.71 508 LEU A CA 1
ATOM 3908 C C . LEU A 1 513 ? 17.415 10.665 15.899 1.00 67.43 508 LEU A C 1
ATOM 3909 O O . LEU A 1 513 ? 17.388 10.653 14.659 1.00 68.98 508 LEU A O 1
ATOM 3914 N N . THR A 1 514 ? 17.255 11.774 16.613 1.00 65.99 509 THR A N 1
ATOM 3915 C CA . THR A 1 514 ? 17.163 13.060 15.945 1.00 70.66 509 THR A CA 1
ATOM 3916 C C . THR A 1 514 ? 18.446 13.341 15.153 1.00 73.02 509 THR A C 1
ATOM 3917 O O . THR A 1 514 ? 18.388 13.799 13.992 1.00 75.58 509 THR A O 1
ATOM 3921 N N . ALA A 1 515 ? 19.601 13.067 15.768 1.00 69.55 510 ALA A N 1
ATOM 3922 C CA . ALA A 1 515 ? 20.865 13.253 15.081 1.00 70.36 510 ALA A CA 1
ATOM 3923 C C . ALA A 1 515 ? 20.957 12.351 13.835 1.00 69.16 510 ALA A C 1
ATOM 3924 O O . ALA A 1 515 ? 21.517 12.747 12.805 1.00 67.53 510 ALA A O 1
ATOM 3926 N N . GLN A 1 516 ? 20.408 11.144 13.933 1.00 65.47 511 GLN A N 1
ATOM 3927 C CA . GLN A 1 516 ? 20.411 10.236 12.801 1.00 63.73 511 GLN A CA 1
ATOM 3928 C C . GLN A 1 516 ? 19.563 10.777 11.638 1.00 65.19 511 GLN A C 1
ATOM 3929 O O . GLN A 1 516 ? 19.997 10.778 10.495 1.00 65.46 511 GLN A O 1
ATOM 3935 N N . ASP A 1 517 ? 18.364 11.255 11.937 1.00 69.40 512 ASP A N 1
ATOM 3936 C CA . ASP A 1 517 ? 17.501 11.806 10.896 1.00 73.19 512 ASP A CA 1
ATOM 3937 C C . ASP A 1 517 ? 18.105 13.052 10.254 1.00 72.98 512 ASP A C 1
ATOM 3938 O O . ASP A 1 517 ? 18.149 13.175 9.030 1.00 75.34 512 ASP A O 1
ATOM 3943 N N . GLN A 1 518 ? 18.581 13.979 11.073 1.00 73.30 513 GLN A N 1
ATOM 3944 C CA . GLN A 1 518 ? 19.211 15.186 10.536 1.00 72.70 513 GLN A CA 1
ATOM 3945 C C . GLN A 1 518 ? 20.429 14.838 9.688 1.00 69.77 513 GLN A C 1
ATOM 3946 O O . GLN A 1 518 ? 20.664 15.460 8.650 1.00 74.56 513 GLN A O 1
ATOM 3952 N N . ALA A 1 519 ? 21.198 13.837 10.113 1.00 66.97 514 ALA A N 1
ATOM 3953 C CA . ALA A 1 519 ? 22.373 13.412 9.346 1.00 62.93 514 ALA A CA 1
ATOM 3954 C C . ALA A 1 519 ? 21.957 12.832 7.998 1.00 61.58 514 ALA A C 1
ATOM 3955 O O . ALA A 1 519 ? 22.579 13.114 6.974 1.00 64.06 514 ALA A O 1
ATOM 3957 N N . LEU A 1 520 ? 20.909 12.016 7.989 1.00 59.27 515 LEU A N 1
ATOM 3958 C CA . LEU A 1 520 ? 20.462 11.391 6.761 1.00 56.21 515 LEU A CA 1
ATOM 3959 C C . LEU A 1 520 ? 19.937 12.426 5.762 1.00 59.77 515 LEU A C 1
ATOM 3960 O O . LEU A 1 520 ? 20.301 12.411 4.579 1.00 61.38 515 LEU A O 1
ATOM 3965 N N . ALA A 1 521 ? 19.091 13.336 6.233 1.00 63.97 516 ALA A N 1
ATOM 3966 C CA . ALA A 1 521 ? 18.599 14.402 5.367 1.00 69.28 516 ALA A CA 1
ATOM 3967 C C . ALA A 1 521 ? 19.767 15.270 4.861 1.00 71.03 516 ALA A C 1
ATOM 3968 O O . ALA A 1 521 ? 19.798 15.670 3.689 1.00 72.67 516 ALA A O 1
ATOM 3970 N N . LEU A 1 522 ? 20.725 15.553 5.738 1.00 67.38 517 LEU A N 1
ATOM 3971 C CA . LEU A 1 522 ? 21.863 16.370 5.354 1.00 68.38 517 LEU A CA 1
ATOM 3972 C C . LEU A 1 522 ? 22.684 15.706 4.235 1.00 67.83 517 LEU A C 1
ATOM 3973 O O . LEU A 1 522 ? 23.039 16.349 3.245 1.00 70.45 517 LEU A O 1
ATOM 3978 N N . GLU A 1 523 ? 22.975 14.417 4.388 1.00 65.39 518 GLU A N 1
ATOM 3979 C CA . GLU A 1 523 ? 23.671 13.689 3.338 1.00 64.48 518 GLU A CA 1
ATOM 3980 C C . GLU A 1 523 ? 22.858 13.677 2.040 1.00 67.11 518 GLU A C 1
ATOM 3981 O O . GLU A 1 523 ? 23.420 13.758 0.945 1.00 65.46 518 GLU A O 1
ATOM 3987 N N . LYS A 1 524 ? 21.533 13.578 2.161 1.00 68.78 519 LYS A N 1
ATOM 3988 C CA . LYS A 1 524 ? 20.679 13.634 0.987 1.00 70.17 519 LYS A CA 1
ATOM 3989 C C . LYS A 1 524 ? 20.884 14.957 0.233 1.00 73.59 519 LYS A C 1
ATOM 3990 O O . LYS A 1 524 ? 21.114 14.961 -0.988 1.00 73.70 519 LYS A O 1
ATOM 3996 N N . GLN A 1 525 ? 20.811 16.080 0.950 1.00 74.94 520 GLN A N 1
ATOM 3997 C CA . GLN A 1 525 ? 20.889 17.367 0.282 1.00 76.77 520 GLN A CA 1
ATOM 3998 C C . GLN A 1 525 ? 22.289 17.677 -0.244 1.00 73.35 520 GLN A C 1
ATOM 3999 O O . GLN A 1 525 ? 22.430 18.332 -1.279 1.00 76.70 520 GLN A O 1
ATOM 4005 N N . LEU A 1 526 ? 23.320 17.212 0.449 1.00 68.25 521 LEU A N 1
ATOM 4006 C CA . LEU A 1 526 ? 24.678 17.459 -0.019 1.00 69.20 521 LEU A CA 1
ATOM 4007 C C . LEU A 1 526 ? 25.007 16.606 -1.244 1.00 69.09 521 LEU A C 1
ATOM 4008 O O . LEU A 1 526 ? 25.600 17.096 -2.210 1.00 67.23 521 LEU A O 1
ATOM 4013 N N . PHE A 1 527 ? 24.622 15.329 -1.207 1.00 69.64 522 PHE A N 1
ATOM 4014 C CA . PHE A 1 527 ? 24.798 14.448 -2.365 1.00 63.60 522 PHE A CA 1
ATOM 4015 C C . PHE A 1 527 ? 24.022 14.974 -3.566 1.00 66.05 522 PHE A C 1
ATOM 4016 O O . PHE A 1 527 ? 24.518 14.946 -4.694 1.00 65.73 522 PHE A O 1
ATOM 4024 N N . ASP A 1 528 ? 22.804 15.461 -3.332 1.00 70.18 523 ASP A N 1
ATOM 4025 C CA . ASP A 1 528 ? 22.059 16.120 -4.401 1.00 69.71 523 ASP A CA 1
ATOM 4026 C C . ASP A 1 528 ? 22.839 17.321 -4.931 1.00 71.74 523 ASP A C 1
ATOM 4027 O O . ASP A 1 528 ? 22.958 17.496 -6.145 1.00 77.09 523 ASP A O 1
ATOM 4032 N N . GLY A 1 529 ? 23.392 18.136 -4.035 1.00 69.93 524 GLY A N 1
ATOM 4033 C CA . GLY A 1 529 ? 24.175 19.292 -4.461 1.00 68.01 524 GLY A CA 1
ATOM 4034 C C . GLY A 1 529 ? 25.316 18.919 -5.392 1.00 67.18 524 GLY A C 1
ATOM 4035 O O . GLY A 1 529 ? 25.476 19.500 -6.474 1.00 72.99 524 GLY A O 1
ATOM 4036 N N . VAL A 1 530 ? 26.117 17.943 -4.990 1.00 63.30 525 VAL A N 1
ATOM 4037 C CA . VAL A 1 530 ? 27.223 17.526 -5.836 1.00 65.60 525 VAL A CA 1
ATOM 4038 C C . VAL A 1 530 ? 26.725 16.878 -7.124 1.00 67.14 525 VAL A C 1
ATOM 4039 O O . VAL A 1 530 ? 27.426 16.898 -8.140 1.00 71.90 525 VAL A O 1
ATOM 4043 N N . LEU A 1 531 ? 25.518 16.321 -7.105 1.00 66.10 526 LEU A N 1
ATOM 4044 C CA . LEU A 1 531 ? 24.927 15.815 -8.341 1.00 65.26 526 LEU A CA 1
ATOM 4045 C C . LEU A 1 531 ? 24.579 16.953 -9.303 1.00 69.96 526 LEU A C 1
ATOM 4046 O O . LEU A 1 531 ? 24.840 16.849 -10.501 1.00 76.07 526 LEU A O 1
ATOM 4051 N N . LYS A 1 532 ? 23.999 18.037 -8.793 1.00 70.76 527 LYS A N 1
ATOM 4052 C CA . LYS A 1 532 ? 23.734 19.202 -9.631 1.00 75.88 527 LYS A CA 1
ATOM 4053 C C . LYS A 1 532 ? 25.031 19.763 -10.213 1.00 77.87 527 LYS A C 1
ATOM 4054 O O . LYS A 1 532 ? 25.102 20.113 -11.407 1.00 75.24 527 LYS A O 1
ATOM 4060 N N . ASN A 1 533 ? 26.064 19.842 -9.378 1.00 76.85 528 ASN A N 1
ATOM 4061 C CA . ASN A 1 533 ? 27.345 20.344 -9.858 1.00 76.67 528 ASN A CA 1
ATOM 4062 C C . ASN A 1 533 ? 27.929 19.461 -10.952 1.00 73.39 528 ASN A C 1
ATOM 4063 O O . ASN A 1 533 ? 28.440 19.960 -11.972 1.00 71.36 528 ASN A O 1
ATOM 4068 N N . LEU A 1 534 ? 27.840 18.144 -10.753 1.00 66.14 529 LEU A N 1
ATOM 4069 C CA . LEU A 1 534 ? 28.291 17.219 -11.777 1.00 59.81 529 LEU A CA 1
ATOM 4070 C C . LEU A 1 534 ? 27.526 17.418 -13.087 1.00 60.85 529 LEU A C 1
ATOM 4071 O O . LEU A 1 534 ? 28.124 17.471 -14.173 1.00 60.30 529 LEU A O 1
ATOM 4076 N N . ARG A 1 535 ? 26.200 17.528 -12.986 1.00 59.63 530 ARG A N 1
ATOM 4077 C CA . ARG A 1 535 ? 25.377 17.697 -14.178 1.00 61.32 530 ARG A CA 1
ATOM 4078 C C . ARG A 1 535 ? 25.685 19.001 -14.906 1.00 62.53 530 ARG A C 1
ATOM 4079 O O . ARG A 1 535 ? 25.516 19.100 -16.120 1.00 63.04 530 ARG A O 1
ATOM 4087 N N . THR A 1 536 ? 26.130 20.012 -14.173 1.00 65.63 531 THR A N 1
ATOM 4088 C CA . THR A 1 536 ? 26.649 21.200 -14.841 1.00 69.60 531 THR A CA 1
ATOM 4089 C C . THR A 1 536 ? 27.992 20.894 -15.512 1.00 66.55 531 THR A C 1
ATOM 4090 O O . THR A 1 536 ? 28.286 21.424 -16.583 1.00 67.48 531 THR A O 1
ATOM 4094 N N . ALA A 1 537 ? 28.799 20.035 -14.889 1.00 63.47 532 ALA A N 1
ATOM 4095 C CA . ALA A 1 537 ? 30.087 19.632 -15.461 1.00 61.47 532 ALA A CA 1
ATOM 4096 C C . ALA A 1 537 ? 29.954 18.501 -16.481 1.00 60.99 532 ALA A C 1
ATOM 4097 O O . ALA A 1 537 ? 30.945 17.879 -16.835 1.00 59.43 532 ALA A O 1
ATOM 4099 N N . LEU A 1 538 ? 28.741 18.229 -16.945 1.00 60.05 533 LEU A N 1
ATOM 4100 C CA . LEU A 1 538 ? 28.519 17.159 -17.910 1.00 58.02 533 LEU A CA 1
ATOM 4101 C C . LEU A 1 538 ? 29.308 17.293 -19.233 1.00 61.83 533 LEU A C 1
ATOM 4102 O O . LEU A 1 538 ? 29.836 16.296 -19.705 1.00 62.78 533 LEU A O 1
ATOM 4107 N N . PRO A 1 539 ? 29.409 18.496 -19.843 1.00 62.43 534 PRO A N 1
ATOM 4108 C CA . PRO A 1 539 ? 30.210 18.578 -21.082 1.00 60.58 534 PRO A CA 1
ATOM 4109 C C . PRO A 1 539 ? 31.665 18.113 -20.923 1.00 65.96 534 PRO A C 1
ATOM 4110 O O . PRO A 1 539 ? 32.166 17.349 -21.754 1.00 70.87 534 PRO A O 1
ATOM 4114 N N . GLN A 1 540 ? 32.341 18.542 -19.866 1.00 67.25 535 GLN A N 1
ATOM 4115 C CA . GLN A 1 540 ? 33.721 18.109 -19.638 1.00 70.38 535 GLN A CA 1
ATOM 4116 C C . GLN A 1 540 ? 33.797 16.601 -19.386 1.00 66.32 535 GLN A C 1
ATOM 4117 O O . GLN A 1 540 ? 34.766 15.944 -19.778 1.00 65.88 535 GLN A O 1
ATOM 4123 N N . LEU A 1 541 ? 32.776 16.045 -18.739 1.00 60.21 536 LEU A N 1
ATOM 4124 C CA . LEU A 1 541 ? 32.732 14.609 -18.533 1.00 57.24 536 LEU A CA 1
ATOM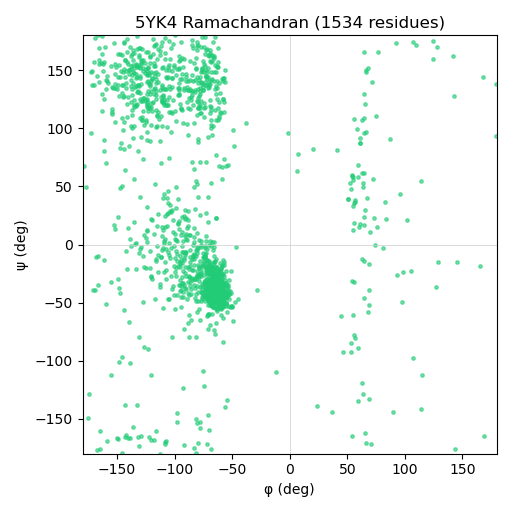 4125 C C . LEU A 1 541 ? 32.594 13.860 -19.850 1.00 57.69 536 LEU A C 1
ATOM 4126 O O . LEU A 1 541 ? 33.276 12.854 -20.072 1.00 55.20 536 LEU A O 1
ATOM 4131 N N . GLN A 1 542 ? 31.718 14.346 -20.724 1.00 58.45 537 GLN A N 1
ATOM 4132 C CA . GLN A 1 542 ? 31.566 13.743 -22.040 1.00 59.72 537 GLN A CA 1
ATOM 4133 C C . GLN A 1 542 ? 32.864 13.837 -22.844 1.00 59.41 537 GLN A C 1
ATOM 4134 O O . GLN A 1 542 ? 33.243 12.878 -23.529 1.00 56.31 537 GLN A O 1
ATOM 4140 N N . LYS A 1 543 ? 33.549 14.976 -22.751 1.00 58.09 538 LYS A N 1
ATOM 4141 C CA . LYS A 1 543 ? 34.842 15.117 -23.421 1.00 59.50 538 LYS A CA 1
ATOM 4142 C C . LYS A 1 543 ? 35.854 14.123 -22.883 1.00 55.84 538 LYS A C 1
ATOM 4143 O O . LYS A 1 543 ? 36.638 13.560 -23.647 1.00 58.70 538 LYS A O 1
ATOM 4149 N N . ALA A 1 544 ? 35.830 13.895 -21.578 1.00 52.74 539 ALA A N 1
ATOM 4150 C CA . ALA A 1 544 ? 36.741 12.926 -20.975 1.00 56.84 539 ALA A CA 1
ATOM 4151 C C . ALA A 1 544 ? 36.454 11.515 -21.480 1.00 56.13 539 ALA A C 1
ATOM 4152 O O . ALA A 1 544 ? 37.369 10.771 -21.846 1.00 55.80 539 ALA A O 1
ATOM 4154 N N . ALA A 1 545 ? 35.173 11.146 -21.510 1.00 54.37 540 ALA A N 1
ATOM 4155 C CA . ALA A 1 545 ? 34.797 9.830 -21.945 1.00 51.38 540 ALA A CA 1
ATOM 4156 C C . ALA A 1 545 ? 35.189 9.617 -23.418 1.00 55.61 540 ALA A C 1
ATOM 4157 O O . ALA A 1 545 ? 35.808 8.594 -23.769 1.00 56.97 540 ALA A O 1
ATOM 4159 N N . LYS A 1 546 ? 34.834 10.568 -24.283 1.00 53.71 541 LYS A N 1
ATOM 4160 C CA . LYS A 1 546 ? 35.164 10.444 -25.688 1.00 54.57 541 LYS A CA 1
ATOM 4161 C C . LYS A 1 546 ? 36.681 10.376 -25.907 1.00 55.12 541 LYS A C 1
ATOM 4162 O O . LYS A 1 546 ? 37.167 9.572 -26.713 1.00 54.17 541 LYS A O 1
ATOM 4168 N N . ALA A 1 547 ? 37.435 11.204 -25.189 1.00 55.43 542 ALA A N 1
ATOM 4169 C CA . ALA A 1 547 ? 38.897 11.191 -25.327 1.00 56.25 542 ALA A CA 1
ATOM 4170 C C . ALA A 1 547 ? 39.487 9.856 -24.896 1.00 54.32 542 ALA A C 1
ATOM 4171 O O . ALA A 1 547 ? 40.360 9.310 -25.559 1.00 58.56 542 ALA A O 1
ATOM 4173 N N . ALA A 1 548 ? 38.999 9.320 -23.792 1.00 52.88 543 ALA A N 1
ATOM 4174 C CA . ALA A 1 548 ? 39.474 8.019 -23.321 1.00 53.31 543 ALA A CA 1
ATOM 4175 C C . ALA A 1 548 ? 39.158 6.923 -24.337 1.00 51.26 543 ALA A C 1
ATOM 4176 O O . ALA A 1 548 ? 40.002 6.101 -24.653 1.00 51.61 543 ALA A O 1
ATOM 4178 N N . ALA A 1 549 ? 37.932 6.900 -24.843 1.00 52.87 544 ALA A N 1
ATOM 4179 C CA . ALA A 1 549 ? 37.544 5.859 -25.789 1.00 55.48 544 ALA A CA 1
ATOM 4180 C C . ALA A 1 549 ? 38.378 5.943 -27.072 1.00 55.18 544 ALA A C 1
ATOM 4181 O O . ALA A 1 549 ? 38.894 4.927 -27.559 1.00 54.53 544 ALA A O 1
ATOM 4183 N N . ALA A 1 550 ? 38.520 7.153 -27.611 1.00 54.10 545 ALA A N 1
ATOM 4184 C CA . ALA A 1 550 ? 39.303 7.345 -28.823 1.00 55.81 545 ALA A CA 1
ATOM 4185 C C . ALA A 1 550 ? 40.750 6.901 -28.619 1.00 56.45 545 ALA A C 1
ATOM 4186 O O . ALA A 1 550 ? 41.311 6.172 -29.444 1.00 59.38 545 ALA A O 1
ATOM 4188 N N . LEU A 1 551 ? 41.356 7.342 -27.524 1.00 53.89 546 LEU A N 1
ATOM 4189 C CA . LEU A 1 551 ? 42.713 6.951 -27.224 1.00 57.33 546 LEU A CA 1
ATOM 4190 C C . LEU A 1 551 ? 42.839 5.427 -27.073 1.00 58.01 546 LEU A C 1
ATOM 4191 O O . LEU A 1 551 ? 43.855 4.836 -27.459 1.00 60.62 546 LEU A O 1
ATOM 4196 N N . ASP A 1 552 ? 41.809 4.783 -26.542 1.00 55.55 547 ASP A N 1
ATOM 4197 C CA . ASP A 1 552 ? 41.847 3.338 -26.383 1.00 54.85 547 ASP A CA 1
ATOM 4198 C C . ASP A 1 552 ? 41.779 2.629 -27.742 1.00 54.42 547 ASP A C 1
ATOM 4199 O O . ASP A 1 552 ? 42.490 1.644 -27.975 1.00 54.68 547 ASP A O 1
ATOM 4204 N N . VAL A 1 553 ? 40.920 3.120 -28.639 1.00 53.46 548 VAL A N 1
ATOM 4205 C CA . VAL A 1 553 ? 40.814 2.525 -29.966 1.00 51.28 548 VAL A CA 1
ATOM 4206 C C . VAL A 1 553 ? 42.117 2.706 -30.751 1.00 49.08 548 VAL A C 1
ATOM 4207 O O . VAL A 1 553 ? 42.606 1.784 -31.395 1.00 46.01 548 VAL A O 1
ATOM 4211 N N . LEU A 1 554 ? 42.689 3.898 -30.693 1.00 48.11 549 LEU A N 1
ATOM 4212 C CA . LEU A 1 554 ? 43.932 4.151 -31.407 1.00 50.93 549 LEU A CA 1
ATOM 4213 C C . LEU A 1 554 ? 45.075 3.315 -30.841 1.00 53.23 549 LEU A C 1
ATOM 4214 O O . LEU A 1 554 ? 45.896 2.784 -31.594 1.00 53.48 549 LEU A O 1
ATOM 4219 N N . SER A 1 555 ? 45.125 3.189 -29.512 1.00 55.80 550 SER A N 1
ATOM 4220 C CA . SER A 1 555 ? 46.086 2.277 -28.881 1.00 57.13 550 SER A CA 1
ATOM 4221 C C . SER A 1 555 ? 45.893 0.850 -29.401 1.00 57.70 550 SER A C 1
ATOM 4222 O O . SER A 1 555 ? 46.865 0.140 -29.652 1.00 57.59 550 SER A O 1
ATOM 4225 N N . THR A 1 556 ? 44.634 0.436 -29.564 1.00 57.13 551 THR A N 1
ATOM 4226 C CA . THR A 1 556 ? 44.336 -0.892 -30.050 1.00 55.35 551 THR A CA 1
ATOM 4227 C C . THR A 1 556 ? 44.842 -1.077 -31.478 1.00 59.47 551 THR A C 1
ATOM 4228 O O . THR A 1 556 ? 45.438 -2.117 -31.810 1.00 63.16 551 THR A O 1
ATOM 4232 N N . PHE A 1 557 ? 44.619 -0.077 -32.328 1.00 57.31 552 PHE A N 1
ATOM 4233 C CA . PHE A 1 557 ? 45.120 -0.141 -33.689 1.00 55.35 552 PHE A CA 1
ATOM 4234 C C . PHE A 1 557 ? 46.649 -0.244 -33.721 1.00 57.88 552 PHE A C 1
ATOM 4235 O O . PHE A 1 557 ? 47.212 -1.056 -34.456 1.00 60.30 552 PHE A O 1
ATOM 4243 N N . SER A 1 558 ? 47.312 0.578 -32.916 1.00 60.07 553 SER A N 1
ATOM 4244 C CA . SER A 1 558 ? 48.769 0.531 -32.834 1.00 63.57 553 SER A CA 1
ATOM 4245 C C . SER A 1 558 ? 49.260 -0.852 -32.402 1.00 65.13 553 SER A C 1
ATOM 4246 O O . SER A 1 558 ? 50.203 -1.393 -32.980 1.00 65.12 553 SER A O 1
ATOM 4249 N N . ALA A 1 559 ? 48.614 -1.424 -31.393 1.00 68.55 554 ALA A N 1
ATOM 4250 C CA . ALA A 1 559 ? 48.979 -2.757 -30.925 1.00 72.44 554 ALA A CA 1
ATOM 4251 C C . ALA A 1 559 ? 48.785 -3.808 -32.012 1.00 74.10 554 ALA A C 1
ATOM 4252 O O . ALA A 1 559 ? 49.636 -4.688 -32.198 1.00 73.06 554 ALA A O 1
ATOM 4254 N N . LEU A 1 560 ? 47.663 -3.721 -32.729 1.00 73.47 555 LEU A N 1
ATOM 4255 C CA . LEU A 1 560 ? 47.400 -4.657 -33.818 1.00 72.65 555 LEU A CA 1
ATOM 4256 C C . LEU A 1 560 ? 48.480 -4.559 -34.896 1.00 74.61 555 LEU A C 1
ATOM 4257 O O . LEU A 1 560 ? 48.918 -5.570 -35.438 1.00 73.62 555 LEU A O 1
ATOM 4262 N N . ALA A 1 561 ? 48.909 -3.340 -35.212 1.00 78.03 556 ALA A N 1
ATOM 4263 C CA . ALA A 1 561 ? 49.925 -3.153 -36.230 1.00 78.87 556 ALA A CA 1
ATOM 4264 C C . ALA A 1 561 ? 51.273 -3.692 -35.762 1.00 82.20 556 ALA A C 1
ATOM 4265 O O . ALA A 1 561 ? 52.023 -4.277 -36.545 1.00 82.20 556 ALA A O 1
ATOM 4267 N N . LYS A 1 562 ? 51.590 -3.499 -34.487 1.00 85.18 557 LYS A N 1
ATOM 4268 C CA . LYS A 1 562 ? 52.863 -3.974 -33.958 1.00 86.66 557 LYS A CA 1
ATOM 4269 C C . LYS A 1 562 ? 52.919 -5.505 -33.910 1.00 88.29 557 LYS A C 1
ATOM 4270 O O . LYS A 1 562 ? 53.947 -6.096 -34.231 1.00 90.86 557 LYS A O 1
ATOM 4276 N N . GLU A 1 563 ? 51.813 -6.138 -33.523 1.00 89.25 558 GLU A N 1
ATOM 4277 C CA . GLU A 1 563 ? 51.800 -7.565 -33.213 1.00 89.02 558 GLU A CA 1
ATOM 4278 C C . GLU A 1 563 ? 51.306 -8.456 -34.350 1.00 90.15 558 GLU A C 1
ATOM 4279 O O . GLU A 1 563 ? 51.471 -9.670 -34.295 1.00 86.04 558 GLU A O 1
ATOM 4285 N N . ARG A 1 564 ? 50.679 -7.873 -35.365 1.00 66.49 559 ARG A N 1
ATOM 4286 C CA . ARG A 1 564 ? 50.134 -8.659 -36.478 1.00 64.56 559 ARG A CA 1
ATOM 4287 C C . ARG A 1 564 ? 50.674 -8.202 -37.837 1.00 60.21 559 ARG A C 1
ATOM 4288 O O . ARG A 1 564 ? 50.152 -8.621 -38.866 1.00 67.73 559 ARG A O 1
ATOM 4296 N N . ASN A 1 565 ? 51.704 -7.350 -37.840 1.00 96.89 560 ASN A N 1
ATOM 4297 C CA . ASN A 1 565 ? 52.368 -6.913 -39.070 1.00 92.65 560 ASN A CA 1
ATOM 4298 C C . ASN A 1 565 ? 51.400 -6.207 -40.019 1.00 87.76 560 ASN A C 1
ATOM 4299 O O . ASN A 1 565 ? 51.201 -6.611 -41.164 1.00 86.69 560 ASN A O 1
ATOM 4304 N N . PHE A 1 566 ? 50.790 -5.145 -39.510 1.00 83.68 561 PHE A N 1
ATOM 4305 C CA . PHE A 1 566 ? 49.952 -4.277 -40.316 1.00 82.89 561 PHE A CA 1
ATOM 4306 C C . PHE A 1 566 ? 50.759 -3.077 -40.790 1.00 82.85 561 PHE A C 1
ATOM 4307 O O . PHE A 1 566 ? 51.718 -2.658 -40.136 1.00 84.41 561 PHE A O 1
ATOM 4315 N N . VAL A 1 567 ? 50.367 -2.527 -41.935 1.00 78.40 562 VAL A N 1
ATOM 4316 C CA . VAL A 1 567 ? 51.054 -1.385 -42.516 1.00 75.99 562 VAL A CA 1
ATOM 4317 C C . VAL A 1 567 ? 50.065 -0.267 -42.753 1.00 72.33 562 VAL A C 1
ATOM 4318 O O . VAL A 1 567 ? 48.878 -0.501 -42.962 1.00 73.90 562 VAL A O 1
ATOM 4322 N N . ARG A 1 568 ? 50.558 0.957 -42.706 1.00 72.11 563 ARG A N 1
ATOM 4323 C CA . ARG A 1 568 ? 49.722 2.132 -42.926 1.00 72.51 563 ARG A CA 1
ATOM 4324 C C . ARG A 1 568 ? 49.409 2.248 -44.424 1.00 73.12 563 ARG A C 1
ATOM 4325 O O . ARG A 1 568 ? 50.306 2.423 -45.229 1.00 78.18 563 ARG A O 1
ATOM 4333 N N . PRO A 1 569 ? 48.133 2.155 -44.810 1.00 74.24 564 PRO A N 1
ATOM 4334 C CA . PRO A 1 569 ? 47.794 2.285 -46.219 1.00 73.75 564 PRO A CA 1
ATOM 4335 C C . PRO A 1 569 ? 47.993 3.713 -46.733 1.00 78.04 564 PRO A C 1
ATOM 4336 O O . PRO A 1 569 ? 48.006 4.679 -45.957 1.00 74.78 564 PRO A O 1
ATOM 4340 N N . GLU A 1 570 ? 48.161 3.822 -48.047 1.00 81.93 565 GLU A N 1
ATOM 4341 C CA . GLU A 1 570 ? 48.326 5.099 -48.720 1.00 80.87 565 GLU A CA 1
ATOM 4342 C C . GLU A 1 570 ? 47.051 5.479 -49.449 1.00 80.24 565 GLU A C 1
ATOM 4343 O O . GLU A 1 570 ? 46.260 4.616 -49.840 1.00 79.95 565 GLU A O 1
ATOM 4349 N N . PHE A 1 571 ? 46.856 6.781 -49.642 1.00 82.45 566 PHE A N 1
ATOM 4350 C CA . PHE A 1 571 ? 45.655 7.297 -50.309 1.00 84.54 566 PHE A CA 1
ATOM 4351 C C . PHE A 1 571 ? 46.036 8.088 -51.544 1.00 86.08 566 PHE A C 1
ATOM 4352 O O . PHE A 1 571 ? 46.943 8.910 -51.499 1.00 86.18 566 PHE A O 1
ATOM 4360 N N . ALA A 1 572 ? 45.351 7.796 -52.648 1.00 88.91 567 ALA A N 1
ATOM 4361 C CA . ALA A 1 572 ? 45.643 8.383 -53.950 1.00 89.53 567 ALA A CA 1
ATOM 4362 C C . ALA A 1 572 ? 44.454 9.166 -54.458 1.00 92.85 567 ALA A C 1
ATOM 4363 O O . ALA A 1 572 ? 43.342 9.026 -53.952 1.00 95.62 567 ALA A O 1
ATOM 4365 N N . ASP A 1 573 ? 44.706 10.002 -55.462 1.00 99.60 568 ASP A N 1
ATOM 4366 C CA . ASP A 1 573 ? 43.682 10.848 -56.052 1.00 104.79 568 ASP A CA 1
ATOM 4367 C C . ASP A 1 573 ? 43.027 10.240 -57.292 1.00 101.13 568 ASP A C 1
ATOM 4368 O O . ASP A 1 573 ? 41.996 10.728 -57.737 1.00 104.52 568 ASP A O 1
ATOM 4373 N N . TYR A 1 574 ? 43.627 9.184 -57.832 1.00 91.64 569 TYR A N 1
ATOM 4374 C CA . TYR A 1 574 ? 43.127 8.482 -59.003 1.00 88.20 569 TYR A CA 1
ATOM 4375 C C . TYR A 1 574 ? 42.512 7.136 -58.597 1.00 88.34 569 TYR A C 1
ATOM 4376 O O . TYR A 1 574 ? 42.888 6.559 -57.581 1.00 85.12 569 TYR A O 1
ATOM 4385 N N . PRO A 1 575 ? 41.555 6.627 -59.385 1.00 86.29 570 PRO A N 1
ATOM 4386 C CA . PRO A 1 575 ? 40.979 5.319 -59.112 1.00 83.81 570 PRO A CA 1
ATOM 4387 C C . PRO A 1 575 ? 42.024 4.209 -59.146 1.00 83.77 570 PRO A C 1
ATOM 4388 O O . PRO A 1 575 ? 42.574 3.915 -60.190 1.00 89.52 570 PRO A O 1
ATOM 4392 N N . VAL A 1 576 ? 42.274 3.596 -57.995 1.00 81.41 571 VAL A N 1
ATOM 4393 C CA . VAL A 1 576 ? 43.311 2.597 -57.854 1.00 80.51 571 VAL A CA 1
ATOM 4394 C C . VAL A 1 576 ? 43.023 1.720 -56.639 1.00 81.28 571 VAL A C 1
ATOM 4395 O O . VAL A 1 576 ? 42.481 2.199 -55.638 1.00 87.69 571 VAL A O 1
ATOM 4399 N N . VAL A 1 577 ? 43.359 0.436 -56.747 1.00 78.51 572 VAL A N 1
ATOM 4400 C CA . VAL A 1 577 ? 43.379 -0.489 -55.624 1.00 74.82 572 VAL A CA 1
ATOM 4401 C C . VAL A 1 577 ? 44.643 -1.328 -55.760 1.00 73.97 572 VAL A C 1
ATOM 4402 O O . VAL A 1 577 ? 44.700 -2.268 -56.554 1.00 76.88 572 VAL A O 1
ATOM 4406 N N . HIS A 1 578 ? 45.669 -0.967 -55.001 1.00 73.83 573 HIS A N 1
ATOM 4407 C CA . HIS A 1 578 ? 46.960 -1.661 -55.038 1.00 78.33 573 HIS A CA 1
ATOM 4408 C C . HIS A 1 578 ? 47.251 -2.226 -53.664 1.00 77.84 573 HIS A C 1
ATOM 4409 O O . HIS A 1 578 ? 47.415 -1.476 -52.701 1.00 78.87 573 HIS A O 1
ATOM 4416 N N . ILE A 1 579 ? 47.304 -3.551 -53.577 1.00 78.12 574 ILE A N 1
ATOM 4417 C CA . ILE A 1 579 ? 47.575 -4.242 -52.329 1.00 81.33 574 ILE A CA 1
ATOM 4418 C C . ILE A 1 579 ? 48.706 -5.223 -52.581 1.00 84.57 574 ILE A C 1
ATOM 4419 O O . ILE A 1 579 ? 48.515 -6.239 -53.259 1.00 83.77 574 ILE A O 1
ATOM 4424 N N . GLU A 1 580 ? 49.890 -4.905 -52.059 1.00 85.70 575 GLU A N 1
ATOM 4425 C CA . GLU A 1 580 ? 51.029 -5.796 -52.185 1.00 92.03 575 GLU A CA 1
ATOM 4426 C C . GLU A 1 580 ? 50.839 -6.926 -51.183 1.00 91.36 575 GLU A C 1
ATOM 4427 O O . GLU A 1 580 ? 50.869 -6.698 -49.980 1.00 87.70 575 GLU A O 1
ATOM 4433 N N . ASN A 1 581 ? 50.637 -8.140 -51.706 1.00 96.46 576 ASN A N 1
ATOM 4434 C CA . ASN A 1 581 ? 50.167 -9.322 -50.963 1.00 96.50 576 ASN A CA 1
ATOM 4435 C C . ASN A 1 581 ? 49.460 -9.020 -49.645 1.00 89.62 576 ASN A C 1
ATOM 4436 O O . ASN A 1 581 ? 50.069 -9.073 -48.575 1.00 84.75 576 ASN A O 1
ATOM 4441 N N . GLY A 1 582 ? 48.171 -8.695 -49.737 1.00 86.90 577 GLY A N 1
ATOM 4442 C CA . GLY A 1 582 ? 47.351 -8.489 -48.553 1.00 82.67 577 GLY A CA 1
ATOM 4443 C C . GLY A 1 582 ? 46.794 -9.795 -48.015 1.00 76.78 577 GLY A C 1
ATOM 4444 O O . GLY A 1 582 ? 46.914 -10.866 -48.639 1.00 70.94 577 GLY A O 1
ATOM 4445 N N . ARG A 1 583 ? 46.175 -9.705 -46.841 1.00 71.75 578 ARG A N 1
ATOM 4446 C CA . ARG A 1 583 ? 45.690 -10.890 -46.150 1.00 67.87 578 ARG A CA 1
ATOM 4447 C C . ARG A 1 583 ? 44.295 -10.641 -45.607 1.00 66.20 578 ARG A C 1
ATOM 4448 O O . ARG A 1 583 ? 43.911 -9.492 -45.348 1.00 67.08 578 ARG A O 1
ATOM 4456 N N . HIS A 1 584 ? 43.534 -11.720 -45.443 1.00 63.97 579 HIS A N 1
ATOM 4457 C CA . HIS A 1 584 ? 42.210 -11.633 -44.841 1.00 61.40 579 HIS A CA 1
ATOM 4458 C C . HIS A 1 584 ? 42.350 -11.534 -43.313 1.00 59.92 579 HIS A C 1
ATOM 4459 O O . HIS A 1 584 ? 42.868 -12.443 -42.692 1.00 59.73 579 HIS A O 1
ATOM 4466 N N . PRO A 1 585 ? 41.868 -10.439 -42.700 1.00 57.34 580 PRO A N 1
ATOM 4467 C CA . PRO A 1 585 ? 42.171 -10.201 -41.296 1.00 56.95 580 PRO A CA 1
ATOM 4468 C C . PRO A 1 585 ? 41.568 -11.207 -40.315 1.00 59.90 580 PRO A C 1
ATOM 4469 O O . PRO A 1 585 ? 42.126 -11.412 -39.234 1.00 60.06 580 PRO A O 1
ATOM 4473 N N . VAL A 1 586 ? 40.467 -11.848 -40.680 1.00 59.31 581 VAL A N 1
ATOM 4474 C CA . VAL A 1 586 ? 39.822 -12.805 -39.784 1.00 58.82 581 VAL A CA 1
ATOM 4475 C C . VAL A 1 586 ? 40.282 -14.229 -40.063 1.00 61.14 581 VAL A C 1
ATOM 4476 O O . VAL A 1 586 ? 40.604 -14.970 -39.139 1.00 68.87 581 VAL A O 1
ATOM 4480 N N . VAL A 1 587 ? 40.332 -14.619 -41.329 1.00 62.22 582 VAL A N 1
ATOM 4481 C CA . VAL A 1 587 ? 40.744 -15.981 -41.691 1.00 61.81 582 VAL A CA 1
ATOM 4482 C C . VAL A 1 587 ? 42.209 -16.231 -41.317 1.00 62.72 582 VAL A C 1
ATOM 4483 O O . VAL A 1 587 ? 42.595 -17.347 -41.003 1.00 63.73 582 VAL A O 1
ATOM 4487 N N . GLU A 1 588 ? 43.016 -15.180 -41.314 1.00 65.62 583 GLU A N 1
ATOM 4488 C CA . GLU A 1 588 ? 44.445 -15.321 -41.065 1.00 68.55 583 GLU A CA 1
ATOM 4489 C C . GLU A 1 588 ? 44.737 -15.889 -39.681 1.00 68.66 583 GLU A C 1
ATOM 4490 O O . GLU A 1 588 ? 45.737 -16.586 -39.504 1.00 73.52 583 GLU A O 1
ATOM 4496 N N . GLN A 1 589 ? 43.882 -15.603 -38.701 1.00 67.17 584 GLN A N 1
ATOM 4497 C CA . GLN A 1 589 ? 44.025 -16.185 -37.367 1.00 69.94 584 GLN A CA 1
ATOM 4498 C C . GLN A 1 589 ? 43.258 -17.495 -37.208 1.00 72.14 584 GLN A C 1
ATOM 4499 O O . GLN A 1 589 ? 42.808 -17.814 -36.109 1.00 77.78 584 GLN A O 1
ATOM 4505 N N . GLN A 1 590 ? 43.099 -18.254 -38.290 1.00 73.11 585 GLN A N 1
ATOM 4506 C CA . GLN A 1 590 ? 42.396 -19.525 -38.226 1.00 76.21 585 GLN A CA 1
ATOM 4507 C C . GLN A 1 590 ? 43.026 -20.649 -39.035 1.00 79.42 585 GLN A C 1
ATOM 4508 O O . GLN A 1 590 ? 42.449 -21.728 -39.097 1.00 86.85 585 GLN A O 1
ATOM 4514 N N . VAL A 1 591 ? 44.188 -20.419 -39.642 1.00 81.58 586 VAL A N 1
ATOM 4515 C CA . VAL A 1 591 ? 44.744 -21.378 -40.591 1.00 87.97 586 VAL A CA 1
ATOM 4516 C C . VAL A 1 591 ? 46.198 -21.756 -40.307 1.00 94.52 586 VAL A C 1
ATOM 4517 O O . VAL A 1 591 ? 46.773 -22.574 -41.027 1.00 92.08 586 VAL A O 1
ATOM 4521 N N . ARG A 1 592 ? 46.795 -21.147 -39.281 1.00 101.33 587 ARG A N 1
ATOM 4522 C CA . ARG A 1 592 ? 48.200 -21.368 -38.937 1.00 113.89 587 ARG A CA 1
ATOM 4523 C C . ARG A 1 592 ? 49.140 -20.873 -40.039 1.00 118.59 587 ARG A C 1
ATOM 4524 O O . ARG A 1 592 ? 50.125 -20.192 -39.746 1.00 132.43 587 ARG A O 1
ATOM 4532 N N . HIS A 1 593 ? 48.825 -21.203 -41.294 1.00 112.78 588 HIS A N 1
ATOM 4533 C CA . HIS A 1 593 ? 49.520 -20.630 -42.450 1.00 109.22 588 HIS A CA 1
ATOM 4534 C C . HIS A 1 593 ? 48.500 -20.063 -43.425 1.00 94.96 588 HIS A C 1
ATOM 4535 O O . HIS A 1 593 ? 47.611 -20.785 -43.866 1.00 95.23 588 HIS A O 1
ATOM 4542 N N . PHE A 1 594 ? 48.624 -18.775 -43.744 1.00 82.61 589 PHE A N 1
ATOM 4543 C CA . PHE A 1 594 ? 47.737 -18.102 -44.693 1.00 77.74 589 PHE A CA 1
ATOM 4544 C C . PHE A 1 594 ? 48.559 -17.524 -45.833 1.00 79.17 589 PHE A C 1
ATOM 4545 O O . PHE A 1 594 ? 49.539 -16.810 -45.599 1.00 81.54 589 PHE A O 1
ATOM 4553 N N . THR A 1 595 ? 48.156 -17.821 -47.062 1.00 79.45 590 THR A N 1
ATOM 4554 C CA . THR A 1 595 ? 48.888 -17.366 -48.247 1.00 82.15 590 THR A CA 1
ATOM 4555 C C . THR A 1 595 ? 48.411 -15.975 -48.660 1.00 79.64 590 THR A C 1
ATOM 4556 O O . THR A 1 595 ? 47.236 -15.802 -49.008 1.00 78.17 590 THR A O 1
ATOM 4560 N N . ALA A 1 596 ? 49.315 -14.995 -48.609 1.00 75.31 591 ALA A N 1
ATOM 4561 C CA . ALA A 1 596 ? 48.975 -13.634 -49.007 1.00 75.99 591 ALA A CA 1
ATOM 4562 C C . ALA A 1 596 ? 48.894 -13.505 -50.524 1.00 78.55 591 ALA A C 1
ATOM 4563 O O . ALA A 1 596 ? 49.473 -14.301 -51.245 1.00 85.44 591 ALA A O 1
ATOM 4565 N N . ASN A 1 597 ? 48.174 -12.495 -51.001 1.00 77.16 592 ASN A N 1
ATOM 4566 C CA . ASN A 1 597 ? 47.910 -12.342 -52.423 1.00 74.45 592 ASN A CA 1
ATOM 4567 C C . ASN A 1 597 ? 47.769 -10.875 -52.795 1.00 75.81 592 ASN A C 1
ATOM 4568 O O . ASN A 1 597 ? 47.236 -10.079 -52.024 1.00 72.91 592 ASN A O 1
ATOM 4573 N N . HIS A 1 598 ? 48.255 -10.535 -53.986 1.00 77.51 593 HIS A N 1
ATOM 4574 C CA . HIS A 1 598 ? 48.291 -9.171 -54.470 1.00 77.71 593 HIS A CA 1
ATOM 4575 C C . HIS A 1 598 ? 46.942 -8.740 -55.027 1.00 76.24 593 HIS A C 1
ATOM 4576 O O . HIS A 1 598 ? 46.024 -9.555 -55.189 1.00 70.88 593 HIS A O 1
ATOM 4583 N N . THR A 1 599 ? 46.839 -7.442 -55.317 1.00 75.93 594 THR A N 1
ATOM 4584 C CA . THR A 1 599 ? 45.685 -6.878 -55.994 1.00 78.14 594 THR A CA 1
ATOM 4585 C C . THR A 1 599 ? 46.130 -5.611 -56.725 1.00 85.76 594 THR A C 1
ATOM 4586 O O . THR A 1 599 ? 46.560 -4.650 -56.088 1.00 89.92 594 THR A O 1
ATOM 4590 N N . ASP A 1 600 ? 46.041 -5.616 -58.054 1.00 90.25 595 ASP A N 1
ATOM 4591 C CA . ASP A 1 600 ? 46.436 -4.467 -58.862 1.00 91.27 595 ASP A CA 1
ATOM 4592 C C . ASP A 1 600 ? 45.291 -4.034 -59.760 1.00 90.59 595 ASP A C 1
ATOM 4593 O O . ASP A 1 600 ? 44.995 -4.699 -60.746 1.00 91.73 595 ASP A O 1
ATOM 4598 N N . LEU A 1 601 ? 44.644 -2.928 -59.402 1.00 89.31 596 LEU A N 1
ATOM 4599 C CA . LEU A 1 601 ? 43.519 -2.390 -60.167 1.00 90.73 596 LEU A CA 1
ATOM 4600 C C . LEU A 1 601 ? 43.702 -0.903 -60.393 1.00 95.65 596 LEU A C 1
ATOM 4601 O O . LEU A 1 601 ? 44.092 -0.184 -59.481 1.00 101.90 596 LEU A O 1
ATOM 4606 N N . ASP A 1 602 ? 43.419 -0.449 -61.610 1.00 100.76 597 ASP A N 1
ATOM 4607 C CA . ASP A 1 602 ? 43.481 0.967 -61.967 1.00 100.93 597 ASP A CA 1
ATOM 4608 C C . ASP A 1 602 ? 42.306 1.288 -62.880 1.00 98.51 597 ASP A C 1
ATOM 4609 O O . ASP A 1 602 ? 41.357 0.500 -62.987 1.00 99.01 597 ASP A O 1
ATOM 4614 N N . HIS A 1 603 ? 42.349 2.445 -63.530 1.00 98.34 598 HIS A N 1
ATOM 4615 C CA . HIS A 1 603 ? 41.301 2.802 -64.467 1.00 106.55 598 HIS A CA 1
ATOM 4616 C C . HIS A 1 603 ? 41.298 1.879 -65.692 1.00 111.13 598 HIS A C 1
ATOM 4617 O O . HIS A 1 603 ? 40.250 1.651 -66.298 1.00 110.66 598 HIS A O 1
ATOM 4624 N N . LYS A 1 604 ? 42.468 1.355 -66.056 1.00 111.46 599 LYS A N 1
ATOM 4625 C CA . LYS A 1 604 ? 42.562 0.432 -67.171 1.00 112.98 599 LYS A CA 1
ATOM 4626 C C . LYS A 1 604 ? 42.245 -1.008 -66.772 1.00 111.03 599 LYS A C 1
ATOM 4627 O O . LYS A 1 604 ? 41.912 -1.819 -67.634 1.00 115.96 599 LYS A O 1
ATOM 4633 N N . HIS A 1 605 ? 42.371 -1.330 -65.485 1.00 106.15 600 HIS A N 1
ATOM 4634 C CA . HIS A 1 605 ? 42.074 -2.666 -64.967 1.00 101.75 600 HIS A CA 1
ATOM 4635 C C . HIS A 1 605 ? 41.034 -2.508 -63.864 1.00 95.45 600 HIS A C 1
ATOM 4636 O O . HIS A 1 605 ? 41.372 -2.332 -62.686 1.00 92.76 600 HIS A O 1
ATOM 4643 N N . ARG A 1 606 ? 39.762 -2.562 -64.257 1.00 89.39 601 ARG A N 1
ATOM 4644 C CA . ARG A 1 606 ? 38.675 -2.255 -63.342 1.00 84.61 601 ARG A CA 1
ATOM 4645 C C . ARG A 1 606 ? 37.877 -3.463 -62.896 1.00 86.10 601 ARG A C 1
ATOM 4646 O O . ARG A 1 606 ? 37.250 -3.417 -61.854 1.00 93.35 601 ARG A O 1
ATOM 4654 N N . LEU A 1 607 ? 37.896 -4.549 -63.651 1.00 86.03 602 LEU A N 1
ATOM 4655 C CA . LEU A 1 607 ? 37.058 -5.695 -63.333 1.00 82.37 602 LEU A CA 1
ATOM 4656 C C . LEU A 1 607 ? 37.898 -6.953 -63.414 1.00 83.87 602 LEU A C 1
ATOM 4657 O O . LEU A 1 607 ? 38.494 -7.242 -64.453 1.00 82.44 602 LEU A O 1
ATOM 4662 N N . MET A 1 608 ? 37.970 -7.666 -62.293 1.00 85.54 603 MET A N 1
ATOM 4663 C CA . MET A 1 608 ? 38.704 -8.922 -62.204 1.00 84.36 603 MET A CA 1
ATOM 4664 C C . MET A 1 608 ? 37.700 -10.065 -62.268 1.00 87.49 603 MET A C 1
ATOM 4665 O O . MET A 1 608 ? 36.764 -10.122 -61.464 1.00 91.16 603 MET A O 1
ATOM 4670 N N . LEU A 1 609 ? 37.902 -10.978 -63.219 1.00 90.14 604 LEU A N 1
ATOM 4671 C CA . LEU A 1 609 ? 36.978 -12.081 -63.449 1.00 89.27 604 LEU A CA 1
ATOM 4672 C C . LEU A 1 609 ? 37.573 -13.362 -62.865 1.00 92.99 604 LEU A C 1
ATOM 4673 O O . LEU A 1 609 ? 38.397 -14.022 -63.505 1.00 95.31 604 LEU A O 1
ATOM 4678 N N . LEU A 1 610 ? 37.155 -13.706 -61.643 1.00 88.02 605 LEU A N 1
ATOM 4679 C CA . LEU A 1 610 ? 37.790 -14.773 -60.877 1.00 82.51 605 LEU A CA 1
ATOM 4680 C C . LEU A 1 610 ? 37.154 -16.111 -61.200 1.00 82.75 605 LEU A C 1
ATOM 4681 O O . LEU A 1 610 ? 35.920 -16.233 -61.232 1.00 79.66 605 LEU A O 1
ATOM 4686 N N . THR A 1 611 ? 37.999 -17.113 -61.454 1.00 84.96 606 THR A N 1
ATOM 4687 C CA . THR A 1 611 ? 37.531 -18.453 -61.827 1.00 86.35 606 THR A CA 1
ATOM 4688 C C . THR A 1 611 ? 38.359 -19.500 -61.102 1.00 85.98 606 THR A C 1
ATOM 4689 O O . THR A 1 611 ? 39.448 -19.209 -60.595 1.00 85.84 606 THR A O 1
ATOM 4693 N N . GLY A 1 612 ? 37.836 -20.719 -61.048 1.00 84.75 607 GLY A N 1
ATOM 4694 C CA . GLY A 1 612 ? 38.583 -21.821 -60.484 1.00 85.06 607 GLY A CA 1
ATOM 4695 C C . GLY A 1 612 ? 37.764 -22.820 -59.702 1.00 87.87 607 GLY A C 1
ATOM 4696 O O . GLY A 1 612 ? 36.532 -22.734 -59.636 1.00 88.62 607 GLY A O 1
ATOM 4697 N N . PRO A 1 613 ? 38.450 -23.798 -59.094 1.00 89.71 608 PRO A N 1
ATOM 4698 C CA . PRO A 1 613 ? 37.760 -24.840 -58.336 1.00 87.01 608 PRO A CA 1
ATOM 4699 C C . PRO A 1 613 ? 37.098 -24.316 -57.044 1.00 87.01 608 PRO A C 1
ATOM 4700 O O . PRO A 1 613 ? 37.118 -23.110 -56.767 1.00 86.78 608 PRO A O 1
ATOM 4704 N N . ASN A 1 614 ? 36.531 -25.236 -56.265 1.00 80.85 609 ASN A N 1
ATOM 4705 C CA . ASN A 1 614 ? 35.703 -24.888 -55.144 1.00 83.61 609 ASN A CA 1
ATOM 4706 C C . ASN A 1 614 ? 36.441 -24.566 -53.846 1.00 91.23 609 ASN A C 1
ATOM 4707 O O . ASN A 1 614 ? 35.858 -23.964 -52.936 1.00 101.50 609 ASN A O 1
ATOM 4712 N N . MET A 1 615 ? 37.698 -24.967 -53.740 1.00 87.64 610 MET A N 1
ATOM 4713 C CA . MET A 1 615 ? 38.472 -24.706 -52.521 1.00 86.07 610 MET A CA 1
ATOM 4714 C C . MET A 1 615 ? 39.684 -23.816 -52.762 1.00 82.13 610 MET A C 1
ATOM 4715 O O . MET A 1 615 ? 40.517 -23.671 -51.870 1.00 80.14 610 MET A O 1
ATOM 4720 N N . GLY A 1 616 ? 39.795 -23.233 -53.959 1.00 78.13 611 GLY A N 1
ATOM 4721 C CA . GLY A 1 616 ? 40.769 -22.179 -54.205 1.00 74.59 611 GLY A CA 1
ATOM 4722 C C . GLY A 1 616 ? 40.211 -20.886 -53.637 1.00 78.29 611 GLY A C 1
ATOM 4723 O O . GLY A 1 616 ? 39.063 -20.490 -53.926 1.00 81.18 611 GLY A O 1
ATOM 4724 N N . GLY A 1 617 ? 41.004 -20.223 -52.805 1.00 79.21 612 GLY A N 1
ATOM 4725 C CA . GLY A 1 617 ? 40.503 -19.091 -52.023 1.00 75.34 612 GLY A CA 1
ATOM 4726 C C . GLY A 1 617 ? 39.940 -17.924 -52.806 1.00 71.07 612 GLY A C 1
ATOM 4727 O O . GLY A 1 617 ? 40.518 -16.838 -52.768 1.00 72.50 612 GLY A O 1
ATOM 4728 N N . LYS A 1 618 ? 38.815 -18.139 -53.496 1.00 68.43 613 LYS A N 1
ATOM 4729 C CA . LYS A 1 618 ? 38.184 -17.066 -54.277 1.00 68.64 613 LYS A CA 1
ATOM 4730 C C . LYS A 1 618 ? 37.413 -16.110 -53.366 1.00 68.01 613 LYS A C 1
ATOM 4731 O O . LYS A 1 618 ? 37.745 -14.925 -53.251 1.00 66.79 613 LYS A O 1
ATOM 4737 N N . SER A 1 619 ? 36.368 -16.630 -52.725 1.00 67.40 614 SER A N 1
ATOM 4738 C CA . SER A 1 619 ? 35.552 -15.836 -51.828 1.00 63.18 614 SER A CA 1
ATOM 4739 C C . SER A 1 619 ? 36.404 -15.178 -50.740 1.00 62.24 614 SER A C 1
ATOM 4740 O O . SER A 1 619 ? 36.187 -14.002 -50.385 1.00 64.67 614 SER A O 1
ATOM 4743 N N . THR A 1 620 ? 37.377 -15.914 -50.217 1.00 57.39 615 THR A N 1
ATOM 4744 C CA . THR A 1 620 ? 38.265 -15.346 -49.205 1.00 57.62 615 THR A CA 1
ATOM 4745 C C . THR A 1 620 ? 39.105 -14.203 -49.781 1.00 59.49 615 THR A C 1
ATOM 4746 O O . THR A 1 620 ? 39.388 -13.224 -49.099 1.00 56.79 615 THR A O 1
ATOM 4750 N N . TYR A 1 621 ? 39.486 -14.316 -51.047 1.00 63.11 616 TYR A N 1
ATOM 4751 C CA . TYR A 1 621 ? 40.252 -13.247 -51.680 1.00 64.76 616 TYR A CA 1
ATOM 4752 C C . TYR A 1 621 ? 39.408 -11.996 -51.843 1.00 63.11 616 TYR A C 1
ATOM 4753 O O . TYR A 1 621 ? 39.840 -10.895 -51.481 1.00 65.46 616 TYR A O 1
ATOM 4762 N N . MET A 1 622 ? 38.205 -12.153 -52.390 1.00 63.56 617 MET A N 1
ATOM 4763 C CA . MET A 1 622 ? 37.305 -11.006 -52.551 1.00 65.29 617 MET A CA 1
ATOM 4764 C C . MET A 1 622 ? 37.028 -10.339 -51.205 1.00 64.84 617 MET A C 1
ATOM 4765 O O . MET A 1 622 ? 37.239 -9.130 -51.042 1.00 67.10 617 MET A O 1
ATOM 4770 N N . ARG A 1 623 ? 36.573 -11.121 -50.233 1.00 63.54 618 ARG A N 1
ATOM 4771 C CA . ARG A 1 623 ? 36.334 -10.581 -48.902 1.00 62.99 618 ARG A CA 1
ATOM 4772 C C . ARG A 1 623 ? 37.590 -9.913 -48.337 1.00 63.99 618 ARG A C 1
ATOM 4773 O O . ARG A 1 623 ? 37.489 -8.935 -47.597 1.00 64.79 618 ARG A O 1
ATOM 4781 N N . GLN A 1 624 ? 38.766 -10.428 -48.686 1.00 62.64 619 GLN A N 1
ATOM 4782 C CA . GLN A 1 624 ? 40.018 -9.815 -48.234 1.00 62.98 619 GLN A CA 1
ATOM 4783 C C . GLN A 1 624 ? 40.170 -8.410 -48.811 1.00 62.32 619 GLN A C 1
ATOM 4784 O O . GLN A 1 624 ? 40.503 -7.469 -48.092 1.00 60.84 619 GLN A O 1
ATOM 4790 N N . VAL A 1 625 ? 39.913 -8.262 -50.107 1.00 62.80 620 VAL A N 1
ATOM 4791 C CA . VAL A 1 625 ? 40.017 -6.961 -50.746 1.00 61.39 620 VAL A CA 1
ATOM 4792 C C . VAL A 1 625 ? 39.017 -5.984 -50.127 1.00 60.05 620 VA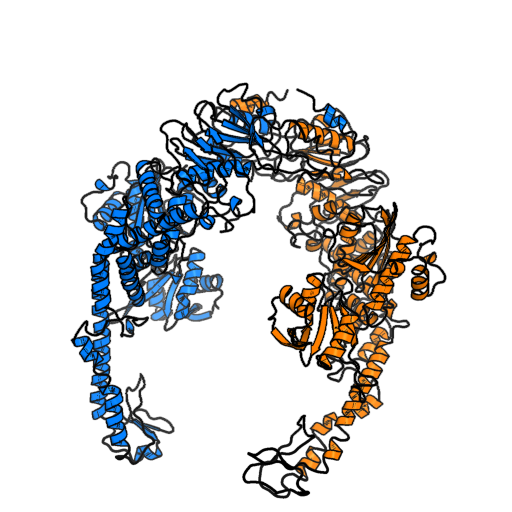L A C 1
ATOM 4793 O O . VAL A 1 625 ? 39.383 -4.865 -49.715 1.00 62.42 620 VAL A O 1
ATOM 4797 N N . ALA A 1 626 ? 37.760 -6.408 -50.028 1.00 57.42 621 ALA A N 1
ATOM 4798 C CA . ALA A 1 626 ? 36.727 -5.543 -49.440 1.00 56.12 621 ALA A CA 1
ATOM 4799 C C . ALA A 1 626 ? 37.066 -5.141 -48.003 1.00 54.90 621 ALA A C 1
ATOM 4800 O O . ALA A 1 626 ? 36.844 -4.003 -47.610 1.00 55.96 621 ALA A O 1
ATOM 4802 N N . LEU A 1 627 ? 37.606 -6.075 -47.225 1.00 53.93 622 LEU A N 1
ATOM 4803 C CA . LEU A 1 627 ? 37.914 -5.798 -45.830 1.00 53.99 622 LEU A CA 1
ATOM 4804 C C . LEU A 1 627 ? 39.128 -4.894 -45.679 1.00 56.09 622 LEU A C 1
ATOM 4805 O O . LEU A 1 627 ? 39.190 -4.103 -44.715 1.00 55.17 622 LEU A O 1
ATOM 4810 N N . ILE A 1 628 ? 40.101 -5.006 -46.591 1.00 53.54 623 ILE A N 1
ATOM 4811 C CA . ILE A 1 628 ? 41.248 -4.107 -46.532 1.00 52.94 623 ILE A CA 1
ATOM 4812 C C . ILE A 1 628 ? 40.823 -2.686 -46.929 1.00 53.34 623 ILE A C 1
ATOM 4813 O O . ILE A 1 628 ? 41.286 -1.704 -46.353 1.00 52.65 623 ILE A O 1
ATOM 4818 N N . VAL A 1 629 ? 39.923 -2.571 -47.897 1.00 52.85 624 VAL A N 1
ATOM 4819 C CA . VAL A 1 629 ? 39.419 -1.262 -48.259 1.00 55.71 624 VAL A CA 1
ATOM 4820 C C . VAL A 1 629 ? 38.597 -0.660 -47.119 1.00 55.10 624 VAL A C 1
ATOM 4821 O O . VAL A 1 629 ? 38.706 0.525 -46.816 1.00 57.90 624 VAL A O 1
ATOM 4825 N N . LEU A 1 630 ? 37.780 -1.472 -46.472 1.00 57.92 625 LEU A N 1
ATOM 4826 C CA . LEU A 1 630 ? 36.999 -1.013 -45.328 1.00 56.89 625 LEU A CA 1
ATOM 4827 C C . LEU A 1 630 ? 37.922 -0.547 -44.199 1.00 58.31 625 LEU A C 1
ATOM 4828 O O . LEU A 1 630 ? 37.773 0.562 -43.677 1.00 63.89 625 LEU A O 1
ATOM 4833 N N . LEU A 1 631 ? 38.881 -1.383 -43.822 1.00 56.16 626 LEU A N 1
ATOM 4834 C CA . LEU A 1 631 ? 39.802 -1.027 -42.757 1.00 57.97 626 LEU A CA 1
ATOM 4835 C C . LEU A 1 631 ? 40.622 0.218 -43.100 1.00 58.28 626 LEU A C 1
ATOM 4836 O O . LEU A 1 631 ? 40.996 0.979 -42.208 1.00 60.47 626 LEU A O 1
ATOM 4841 N N . ALA A 1 632 ? 40.908 0.421 -44.384 1.00 59.06 627 ALA A N 1
ATOM 4842 C CA . ALA A 1 632 ? 41.772 1.516 -44.802 1.00 57.98 627 ALA A CA 1
ATOM 4843 C C . ALA A 1 632 ? 41.190 2.868 -44.384 1.00 58.44 627 ALA A C 1
ATOM 4844 O O . ALA A 1 632 ? 41.948 3.780 -44.006 1.00 60.00 627 ALA A O 1
ATOM 4846 N N . HIS A 1 633 ? 39.861 2.997 -44.432 1.00 55.38 628 HIS A N 1
ATOM 4847 C CA . HIS A 1 633 ? 39.210 4.270 -44.166 1.00 56.89 628 HIS A CA 1
ATOM 4848 C C . HIS A 1 633 ? 38.731 4.417 -42.728 1.00 56.14 628 HIS A C 1
ATOM 4849 O O . HIS A 1 633 ? 37.859 5.238 -42.449 1.00 55.58 628 HIS A O 1
ATOM 4856 N N . THR A 1 634 ? 39.296 3.631 -41.819 1.00 54.77 629 THR A N 1
ATOM 4857 C CA . THR A 1 634 ? 38.955 3.724 -40.413 1.00 55.49 629 THR A CA 1
ATOM 4858 C C . THR A 1 634 ? 40.091 4.261 -39.545 1.00 57.58 629 THR A C 1
ATOM 4859 O O . THR A 1 634 ? 39.876 4.581 -38.383 1.00 60.47 629 THR A O 1
ATOM 4863 N N . GLY A 1 635 ? 41.292 4.362 -40.101 1.00 59.97 630 GLY A N 1
ATOM 4864 C CA . GLY A 1 635 ? 42.473 4.715 -39.328 1.00 58.39 630 GLY A CA 1
ATOM 4865 C C . GLY A 1 635 ? 43.303 3.526 -38.916 1.00 56.94 630 GLY A C 1
ATOM 4866 O O . GLY A 1 635 ? 44.483 3.688 -38.645 1.00 58.24 630 GLY A O 1
ATOM 4867 N N . CYS A 1 636 ? 42.697 2.340 -38.847 1.00 56.92 631 CYS A N 1
ATOM 4868 C CA . CYS A 1 636 ? 43.444 1.128 -38.534 1.00 58.30 631 CYS A CA 1
ATOM 4869 C C . CYS A 1 636 ? 44.341 0.739 -39.689 1.00 58.79 631 CYS A C 1
ATOM 4870 O O . CYS A 1 636 ? 43.987 0.928 -40.847 1.00 60.21 631 CYS A O 1
ATOM 4873 N N . PHE A 1 637 ? 45.514 0.202 -39.370 1.00 59.85 632 PHE A N 1
ATOM 4874 C CA . PHE A 1 637 ? 46.447 -0.232 -40.400 1.00 60.56 632 PHE A CA 1
ATOM 4875 C C . PHE A 1 637 ? 45.991 -1.553 -41.002 1.00 63.76 632 PHE A C 1
ATOM 4876 O O . PHE A 1 637 ? 45.330 -2.362 -40.351 1.00 64.24 632 PHE A O 1
ATOM 4884 N N . VAL A 1 638 ? 46.350 -1.764 -42.261 1.00 65.88 633 VAL A N 1
ATOM 4885 C CA . VAL A 1 638 ? 45.800 -2.867 -43.039 1.00 64.04 633 VAL A CA 1
ATOM 4886 C C . VAL A 1 638 ? 46.758 -4.056 -43.046 1.00 65.52 633 VAL A C 1
ATOM 4887 O O . VAL A 1 638 ? 47.969 -3.876 -42.919 1.00 66.17 633 VAL A O 1
ATOM 4891 N N . PRO A 1 639 ? 46.229 -5.281 -43.167 1.00 64.08 634 PRO A N 1
ATOM 4892 C CA . PRO A 1 639 ? 47.101 -6.454 -43.201 1.00 66.71 634 PRO A CA 1
ATOM 4893 C C . PRO A 1 639 ? 47.755 -6.699 -44.565 1.00 70.08 634 PRO A C 1
ATOM 4894 O O . PRO A 1 639 ? 47.217 -7.436 -45.402 1.00 72.69 634 PRO A O 1
ATOM 4898 N N . ALA A 1 640 ? 48.908 -6.083 -44.784 1.00 72.98 635 ALA A N 1
ATOM 4899 C CA . ALA A 1 640 ? 49.651 -6.247 -46.033 1.00 78.43 635 ALA A CA 1
ATOM 4900 C C . ALA A 1 640 ? 51.072 -5.735 -45.830 1.00 81.82 635 ALA A C 1
ATOM 4901 O O . ALA A 1 640 ? 51.453 -5.357 -44.708 1.00 79.83 635 ALA A O 1
ATOM 4903 N N . ASP A 1 641 ? 51.859 -5.736 -46.902 1.00 84.42 636 ASP A N 1
ATOM 4904 C CA . ASP A 1 641 ? 53.172 -5.095 -46.885 1.00 88.51 636 ASP A CA 1
ATOM 4905 C C . ASP A 1 641 ? 53.091 -3.620 -47.259 1.00 85.91 636 ASP A C 1
ATOM 4906 O O . ASP A 1 641 ? 53.932 -2.818 -46.835 1.00 84.04 636 ASP A O 1
ATOM 4911 N N . ALA A 1 642 ? 52.086 -3.277 -48.067 1.00 82.29 637 ALA A N 1
ATOM 4912 C CA . ALA A 1 642 ? 51.812 -1.901 -48.498 1.00 81.07 637 ALA A CA 1
ATOM 4913 C C . ALA A 1 642 ? 50.491 -1.902 -49.246 1.00 79.66 637 ALA A C 1
ATOM 4914 O O . ALA A 1 642 ? 50.131 -2.904 -49.890 1.00 82.40 637 ALA A O 1
ATOM 4916 N N . ALA A 1 643 ? 49.762 -0.792 -49.148 1.00 76.18 638 ALA A N 1
ATOM 4917 C CA . ALA A 1 643 ? 48.462 -0.664 -49.807 1.00 76.15 638 ALA A CA 1
ATOM 4918 C C . ALA A 1 643 ? 48.219 0.772 -50.218 1.00 77.83 638 ALA A C 1
ATOM 4919 O O . ALA A 1 643 ? 48.782 1.694 -49.633 1.00 79.67 638 ALA A O 1
ATOM 4921 N N . THR A 1 644 ? 47.392 0.949 -51.241 1.00 78.63 639 THR A N 1
ATOM 4922 C CA . THR A 1 644 ? 47.116 2.261 -51.824 1.00 81.78 639 THR A CA 1
ATOM 4923 C C . THR A 1 644 ? 45.748 2.206 -52.481 1.00 79.89 639 THR A C 1
ATOM 4924 O O . THR A 1 644 ? 45.558 1.476 -53.459 1.00 81.34 639 THR A O 1
ATOM 4928 N N . ILE A 1 645 ? 44.805 2.969 -51.937 1.00 73.14 640 ILE A N 1
ATOM 4929 C CA . ILE A 1 645 ? 43.418 2.924 -52.377 1.00 70.25 640 ILE A CA 1
ATOM 4930 C C . ILE A 1 645 ? 43.010 4.308 -52.853 1.00 68.87 640 ILE A C 1
ATOM 4931 O O . ILE A 1 645 ? 43.356 5.304 -52.233 1.00 71.76 640 ILE A O 1
ATOM 4936 N N . GLY A 1 646 ? 42.284 4.359 -53.960 1.00 65.72 641 GLY A N 1
ATOM 4937 C CA . GLY A 1 646 ? 41.764 5.603 -54.476 1.00 67.30 641 GLY A CA 1
ATOM 4938 C C . GLY A 1 646 ? 40.472 6.008 -53.804 1.00 69.56 641 GLY A C 1
ATOM 4939 O O . GLY A 1 646 ? 40.015 5.373 -52.854 1.00 68.65 641 GLY A O 1
ATOM 4940 N N . PRO A 1 647 ? 39.862 7.093 -54.284 1.00 69.91 642 PRO A N 1
ATOM 4941 C CA . PRO A 1 647 ? 38.593 7.540 -53.718 1.00 67.76 642 PRO A CA 1
ATOM 4942 C C . PRO A 1 647 ? 37.494 6.500 -53.883 1.00 68.20 642 PRO A C 1
ATOM 4943 O O . PRO A 1 647 ? 37.197 6.078 -54.996 1.00 74.13 642 PRO A O 1
ATOM 4947 N N . VAL A 1 648 ? 36.911 6.084 -52.765 1.00 67.87 643 VAL A N 1
ATOM 4948 C CA . VAL A 1 648 ? 35.839 5.094 -52.739 1.00 65.71 643 VAL A CA 1
ATOM 4949 C C . VAL A 1 648 ? 34.623 5.691 -52.045 1.00 66.25 643 VAL A C 1
ATOM 4950 O O . VAL A 1 648 ? 34.767 6.427 -51.053 1.00 69.13 643 VAL A O 1
ATOM 4954 N N . ASP A 1 649 ? 33.433 5.389 -52.570 1.00 63.58 644 ASP A N 1
ATOM 4955 C CA . ASP A 1 649 ? 32.189 5.914 -52.029 1.00 62.69 644 ASP A CA 1
ATOM 4956 C C . ASP A 1 649 ? 31.314 4.845 -51.390 1.00 62.74 644 ASP A C 1
ATOM 4957 O O . ASP A 1 649 ? 30.644 5.107 -50.383 1.00 60.62 644 ASP A O 1
ATOM 4962 N N . GLN A 1 650 ? 31.293 3.645 -51.973 1.00 62.92 645 GLN A N 1
ATOM 4963 C CA . GLN A 1 650 ? 30.442 2.557 -51.478 1.00 59.77 645 GLN A CA 1
ATOM 4964 C C . GLN A 1 650 ? 31.149 1.233 -51.612 1.00 56.64 645 GLN A C 1
ATOM 4965 O O . GLN A 1 650 ? 32.088 1.104 -52.405 1.00 59.82 645 GLN A O 1
ATOM 4971 N N . ILE A 1 651 ? 30.706 0.254 -50.835 1.00 53.72 646 ILE A N 1
ATOM 4972 C CA . ILE A 1 651 ? 31.199 -1.132 -50.954 1.00 52.05 646 ILE A CA 1
ATOM 4973 C C . ILE A 1 651 ? 30.016 -2.077 -51.078 1.00 52.41 646 ILE A C 1
ATOM 4974 O O . ILE A 1 651 ? 29.278 -2.247 -50.127 1.00 51.28 646 ILE A O 1
ATOM 4979 N N . PHE A 1 652 ? 29.819 -2.652 -52.256 1.00 57.22 647 PHE A N 1
ATOM 4980 C CA . PHE A 1 652 ? 28.735 -3.598 -52.488 1.00 57.76 647 PHE A CA 1
ATOM 4981 C C . PHE A 1 652 ? 29.307 -5.014 -52.486 1.00 61.49 647 PHE A C 1
ATOM 4982 O O . PHE A 1 652 ? 30.423 -5.255 -52.965 1.00 65.87 647 PHE A O 1
ATOM 4990 N N . THR A 1 653 ? 28.538 -5.953 -51.951 1.00 63.27 648 THR A N 1
ATOM 4991 C CA . THR A 1 653 ? 28.963 -7.342 -51.921 1.00 67.39 648 THR A CA 1
ATOM 4992 C C . THR A 1 653 ? 27.773 -8.284 -52.062 1.00 75.31 648 THR A C 1
ATOM 4993 O O . THR A 1 653 ? 26.664 -7.951 -51.654 1.00 79.10 648 THR A O 1
ATOM 4997 N N . ARG A 1 654 ? 28.009 -9.447 -52.665 1.00 84.38 649 ARG A N 1
ATOM 4998 C CA . ARG A 1 654 ? 27.232 -10.642 -52.361 1.00 92.24 649 ARG A CA 1
ATOM 4999 C C . ARG A 1 654 ? 28.136 -11.863 -52.425 1.00 89.60 649 ARG A C 1
ATOM 5000 O O . ARG A 1 654 ? 28.523 -12.290 -53.515 1.00 82.76 649 ARG A O 1
ATOM 5008 N N . ILE A 1 655 ? 28.487 -12.390 -51.251 1.00 89.89 650 ILE A N 1
ATOM 5009 C CA . ILE A 1 655 ? 29.313 -13.578 -51.160 1.00 94.15 650 ILE A CA 1
ATOM 5010 C C . ILE A 1 655 ? 28.656 -14.583 -50.228 1.00 95.45 650 ILE A C 1
ATOM 5011 O O . ILE A 1 655 ? 27.439 -14.557 -50.022 1.00 96.00 650 ILE A O 1
ATOM 5016 N N . SER A 1 666 ? 18.799 -16.658 -49.784 1.00 82.65 661 SER A N 1
ATOM 5017 C CA . SER A 1 666 ? 19.271 -17.864 -50.459 1.00 86.57 661 SER A CA 1
ATOM 5018 C C . SER A 1 666 ? 19.220 -17.693 -51.971 1.00 88.87 661 SER A C 1
ATOM 5019 O O . SER A 1 666 ? 20.245 -17.550 -52.631 1.00 95.04 661 SER A O 1
ATOM 5021 N N . THR A 1 667 ? 18.010 -17.702 -52.511 1.00 93.79 662 THR A N 1
ATOM 5022 C CA . THR A 1 667 ? 17.780 -17.633 -53.958 1.00 100.03 662 THR A CA 1
ATOM 5023 C C . THR A 1 667 ? 16.288 -17.424 -54.182 1.00 98.92 662 THR A C 1
ATOM 5024 O O . THR A 1 667 ? 15.479 -17.722 -53.305 1.00 97.62 662 THR A O 1
ATOM 5026 N N . PHE A 1 668 ? 15.901 -16.882 -55.334 1.00 102.55 663 PHE A N 1
ATOM 5027 C CA . PHE A 1 668 ? 16.798 -16.371 -56.372 1.00 98.38 663 PHE A CA 1
ATOM 5028 C C . PHE A 1 668 ? 16.454 -14.914 -56.578 1.00 102.45 663 PHE A C 1
ATOM 5029 O O . PHE A 1 668 ? 17.263 -14.151 -57.091 1.00 102.41 663 PHE A O 1
ATOM 5037 N N . MET A 1 669 ? 15.246 -14.529 -56.165 1.00 110.53 664 MET A N 1
ATOM 5038 C CA . MET A 1 669 ? 14.821 -13.139 -56.230 1.00 113.89 664 MET A CA 1
ATOM 5039 C C . MET A 1 669 ? 15.577 -12.270 -55.231 1.00 116.50 664 MET A C 1
ATOM 5040 O O . MET A 1 669 ? 15.551 -11.046 -55.345 1.00 129.76 664 MET A O 1
ATOM 5045 N N . VAL A 1 670 ? 16.240 -12.881 -54.252 1.00 113.30 665 VAL A N 1
ATOM 5046 C CA . VAL A 1 670 ? 17.089 -12.125 -53.340 1.00 106.58 665 VAL A CA 1
ATOM 5047 C C . VAL A 1 670 ? 18.403 -11.746 -54.036 1.00 101.71 665 VAL A C 1
ATOM 5048 O O . VAL A 1 670 ? 18.932 -10.653 -53.827 1.00 105.70 665 VAL A O 1
ATOM 5052 N N . GLU A 1 671 ? 18.916 -12.631 -54.883 1.00 96.82 666 GLU A N 1
ATOM 5053 C CA . GLU A 1 671 ? 20.053 -12.290 -55.727 1.00 95.89 666 GLU A CA 1
ATOM 5054 C C . GLU A 1 671 ? 19.676 -11.189 -56.712 1.00 96.67 666 GLU A C 1
ATOM 5055 O O . GLU A 1 671 ? 20.404 -10.206 -56.874 1.00 93.44 666 GLU A O 1
ATOM 5061 N N . MET A 1 672 ? 18.535 -11.355 -57.378 1.00 99.48 667 MET A N 1
ATOM 5062 C CA . MET A 1 672 ? 18.053 -10.343 -58.311 1.00 92.56 667 MET A CA 1
ATOM 5063 C C . MET A 1 672 ? 17.767 -9.025 -57.591 1.00 86.25 667 MET A C 1
ATOM 5064 O O . MET A 1 672 ? 17.844 -7.962 -58.205 1.00 91.48 667 MET A O 1
ATOM 5066 N N . SER A 1 673 ? 17.454 -9.088 -56.300 1.00 81.86 668 SER A N 1
ATOM 5067 C CA . SER A 1 673 ? 17.208 -7.872 -55.531 1.00 78.26 668 SER A CA 1
ATOM 5068 C C . SER A 1 673 ? 18.525 -7.162 -55.195 1.00 79.57 668 SER A C 1
ATOM 5069 O O . SER A 1 673 ? 18.626 -5.939 -55.328 1.00 78.38 668 SER A O 1
ATOM 5072 N N . GLU A 1 674 ? 19.531 -7.920 -54.747 1.00 79.10 669 GLU A N 1
ATOM 5073 C CA . GLU A 1 674 ? 20.801 -7.305 -54.359 1.00 75.62 669 GLU A CA 1
ATOM 5074 C C . GLU A 1 674 ? 21.543 -6.768 -55.576 1.00 76.16 669 GLU A C 1
ATOM 5075 O O . GLU A 1 674 ? 22.054 -5.647 -55.547 1.00 76.09 669 GLU A O 1
ATOM 5077 N N . THR A 1 675 ? 21.610 -7.558 -56.646 1.00 79.14 670 THR A N 1
ATOM 5078 C CA . THR A 1 675 ? 22.134 -7.058 -57.916 1.00 77.85 670 THR A CA 1
ATOM 5079 C C . THR A 1 675 ? 21.297 -5.880 -58.414 1.00 78.02 670 THR A C 1
ATOM 5080 O O . THR A 1 675 ? 21.839 -4.902 -58.936 1.00 79.73 670 THR A O 1
ATOM 5084 N N . ALA A 1 676 ? 19.977 -5.969 -58.246 1.00 74.44 671 ALA A N 1
ATOM 5085 C CA . ALA A 1 676 ? 19.081 -4.864 -58.576 1.00 70.78 671 ALA A CA 1
ATOM 5086 C C . ALA A 1 676 ? 19.440 -3.607 -57.791 1.00 73.40 671 ALA A C 1
ATOM 5087 O O . ALA A 1 676 ? 19.156 -2.503 -58.226 1.00 79.03 671 ALA A O 1
ATOM 5089 N N . TYR A 1 677 ? 20.068 -3.766 -56.628 1.00 71.48 672 TYR A N 1
ATOM 5090 C CA . TYR A 1 677 ? 20.582 -2.614 -55.901 1.00 65.60 672 TYR A CA 1
ATOM 5091 C C . TYR A 1 677 ? 21.954 -2.193 -56.435 1.00 65.23 672 TYR A C 1
ATOM 5092 O O . TYR A 1 677 ? 22.262 -1.012 -56.450 1.00 66.77 672 TYR A O 1
ATOM 5101 N N . ILE A 1 678 ? 22.784 -3.145 -56.860 1.00 64.20 673 ILE A N 1
ATOM 5102 C CA . ILE A 1 678 ? 24.178 -2.839 -57.169 1.00 66.08 673 ILE A CA 1
ATOM 5103 C C . ILE A 1 678 ? 24.316 -2.119 -58.507 1.00 72.79 673 ILE A C 1
ATOM 5104 O O . ILE A 1 678 ? 25.021 -1.115 -58.600 1.00 72.24 673 ILE A O 1
ATOM 5109 N N . LEU A 1 679 ? 23.641 -2.614 -59.544 1.00 77.88 674 LEU A N 1
ATOM 5110 C CA . LEU A 1 679 ? 23.833 -2.069 -60.885 1.00 81.00 674 LEU A CA 1
ATOM 5111 C C . LEU A 1 679 ? 23.450 -0.585 -60.977 1.00 81.78 674 LEU A C 1
ATOM 5112 O O . LEU A 1 679 ? 24.190 0.214 -61.568 1.00 79.84 674 LEU A O 1
ATOM 5117 N N . HIS A 1 680 ? 22.316 -0.206 -60.394 1.00 79.71 675 HIS A N 1
ATOM 5118 C CA . HIS A 1 680 ? 21.930 1.191 -60.462 1.00 86.72 675 HIS A CA 1
ATOM 5119 C C . HIS A 1 680 ? 22.121 1.940 -59.152 1.00 82.74 675 HIS A C 1
ATOM 5120 O O . HIS A 1 680 ? 21.232 2.677 -58.708 1.00 81.89 675 HIS A O 1
ATOM 5127 N N . HIS A 1 681 ? 23.284 1.738 -58.528 1.00 76.87 676 HIS A N 1
ATOM 5128 C CA . HIS A 1 681 ? 23.709 2.532 -57.383 1.00 69.36 676 HIS A CA 1
ATOM 5129 C C . HIS A 1 681 ? 25.230 2.642 -57.345 1.00 68.80 676 HIS A C 1
ATOM 5130 O O . HIS A 1 681 ? 25.776 3.637 -56.853 1.00 67.16 676 HIS A O 1
ATOM 5137 N N . ALA A 1 682 ? 25.918 1.621 -57.856 1.00 66.68 677 ALA A N 1
ATOM 5138 C CA . ALA A 1 682 ? 27.379 1.643 -57.904 1.00 67.56 677 ALA A CA 1
ATOM 5139 C C . ALA A 1 682 ? 27.875 2.694 -58.888 1.00 70.18 677 ALA A C 1
ATOM 5140 O O . ALA A 1 682 ? 27.224 2.981 -59.882 1.00 73.93 677 ALA A O 1
ATOM 5142 N N . THR A 1 683 ? 29.027 3.278 -58.597 1.00 68.78 678 THR A N 1
ATOM 5143 C CA . THR A 1 683 ? 29.573 4.337 -59.430 1.00 71.62 678 THR A CA 1
ATOM 5144 C C . THR A 1 683 ? 31.042 4.084 -59.759 1.00 75.72 678 THR A C 1
ATOM 5145 O O . THR A 1 683 ? 31.551 2.982 -59.557 1.00 72.45 678 THR A O 1
ATOM 5149 N N . GLU A 1 684 ? 31.719 5.112 -60.265 1.00 80.28 679 GLU A N 1
ATOM 5150 C CA . GLU A 1 684 ? 33.127 5.000 -60.619 1.00 81.03 679 GLU A CA 1
ATOM 5151 C C . GLU A 1 684 ? 33.997 4.743 -59.388 1.00 80.56 679 GLU A C 1
ATOM 5152 O O . GLU A 1 684 ? 35.095 4.196 -59.504 1.00 84.17 679 GLU A O 1
ATOM 5158 N N . GLN A 1 685 ? 33.517 5.157 -58.215 1.00 75.66 680 GLN A N 1
ATOM 5159 C CA . GLN A 1 685 ? 34.276 5.021 -56.985 1.00 74.79 680 GLN A CA 1
ATOM 5160 C C . GLN A 1 685 ? 33.866 3.802 -56.161 1.00 75.12 680 GLN A C 1
ATOM 5161 O O . GLN A 1 685 ? 34.495 3.515 -55.150 1.00 77.05 680 GLN A O 1
ATOM 5167 N N . SER A 1 686 ? 32.825 3.086 -56.584 1.00 72.28 681 SER A N 1
ATOM 5168 C CA . SER A 1 686 ? 32.337 1.938 -55.836 1.00 64.75 681 SER A CA 1
ATOM 5169 C C . SER A 1 686 ? 33.243 0.730 -56.027 1.00 67.99 681 SER A C 1
ATOM 5170 O O . SER A 1 686 ? 33.910 0.582 -57.059 1.00 71.73 681 SER A O 1
ATOM 5173 N N . ILE A 1 687 ? 33.266 -0.125 -55.011 1.00 66.59 682 ILE A N 1
ATOM 5174 C CA . ILE A 1 687 ? 33.943 -1.413 -55.082 1.00 66.13 682 ILE A CA 1
ATOM 5175 C C . ILE A 1 687 ? 32.888 -2.511 -54.944 1.00 65.57 682 ILE A C 1
ATOM 5176 O O . ILE A 1 687 ? 32.217 -2.614 -53.913 1.00 63.69 682 ILE A O 1
ATOM 5181 N N . VAL A 1 688 ? 32.726 -3.298 -56.003 1.00 65.90 683 VAL A N 1
ATOM 5182 C CA . VAL A 1 688 ? 31.645 -4.271 -56.104 1.00 62.55 683 VAL A CA 1
ATOM 5183 C C . VAL A 1 688 ? 32.216 -5.670 -56.035 1.00 62.39 683 VAL A C 1
ATOM 5184 O O . VAL A 1 688 ? 33.258 -5.957 -56.640 1.00 66.13 683 VAL A O 1
ATOM 5188 N N . LEU A 1 689 ? 31.545 -6.539 -55.280 1.00 61.41 684 LEU A N 1
ATOM 5189 C CA . LEU A 1 689 ? 31.967 -7.932 -55.130 1.00 59.84 684 LEU A CA 1
ATOM 5190 C C . LEU A 1 689 ? 30.816 -8.847 -55.493 1.00 62.61 684 LEU A C 1
ATOM 5191 O O . LEU A 1 689 ? 29.725 -8.734 -54.930 1.00 65.36 684 LEU A O 1
ATOM 5196 N N . MET A 1 690 ? 31.053 -9.736 -56.449 1.00 67.34 685 MET A N 1
ATOM 5197 C CA . MET A 1 690 ? 30.046 -10.687 -56.906 1.00 71.99 685 MET A CA 1
ATOM 5198 C C . MET A 1 690 ? 30.614 -12.100 -56.777 1.00 73.82 685 MET A C 1
ATOM 5199 O O . MET A 1 690 ? 31.688 -12.398 -57.316 1.00 77.01 685 MET A O 1
ATOM 5204 N N . ASP A 1 691 ? 29.904 -12.959 -56.058 1.00 73.71 686 ASP A N 1
ATOM 5205 C CA . ASP A 1 691 ? 30.348 -14.325 -55.836 1.00 76.67 686 ASP A CA 1
ATOM 5206 C C . ASP A 1 691 ? 29.361 -15.292 -56.487 1.00 76.69 686 ASP A C 1
ATOM 5207 O O . ASP A 1 691 ? 28.297 -15.557 -55.948 1.00 79.95 686 ASP A O 1
ATOM 5212 N N . GLU A 1 692 ? 29.724 -15.800 -57.657 1.00 80.93 687 GLU A N 1
ATOM 5213 C CA . GLU A 1 692 ? 28.979 -16.853 -58.346 1.00 81.05 687 GLU A CA 1
ATOM 5214 C C . GLU A 1 692 ? 27.522 -16.473 -58.537 1.00 80.08 687 GLU A C 1
ATOM 5215 O O . GLU A 1 692 ? 26.618 -17.166 -58.074 1.00 80.77 687 GLU A O 1
ATOM 5221 N N . VAL A 1 693 ? 27.300 -15.360 -59.221 1.00 85.11 688 VAL A N 1
ATOM 5222 C CA . VAL A 1 693 ? 25.943 -14.936 -59.547 1.00 87.66 688 VAL A CA 1
ATOM 5223 C C . VAL A 1 693 ? 25.447 -15.734 -60.751 1.00 89.98 688 VAL A C 1
ATOM 5224 O O . VAL A 1 693 ? 26.116 -15.796 -61.795 1.00 85.06 688 VAL A O 1
ATOM 5228 N N . GLY A 1 694 ? 24.287 -16.362 -60.588 1.00 90.17 689 GLY A N 1
ATOM 5229 C CA . GLY A 1 694 ? 23.756 -17.241 -61.610 1.00 96.03 689 GLY A CA 1
ATOM 5230 C C . GLY A 1 694 ? 23.372 -18.600 -61.064 1.00 99.76 689 GLY A C 1
ATOM 5231 O O . GLY A 1 694 ? 22.654 -19.352 -61.725 1.00 104.36 689 GLY A O 1
ATOM 5232 N N . ARG A 1 695 ? 23.844 -18.917 -59.860 1.00 100.07 690 ARG A N 1
ATOM 5233 C CA . ARG A 1 695 ? 23.457 -20.149 -59.176 1.00 101.06 690 ARG A CA 1
ATOM 5234 C C . ARG A 1 695 ? 21.946 -20.180 -58.962 1.00 102.62 690 ARG A C 1
ATOM 5235 O O . ARG A 1 695 ? 21.397 -19.379 -58.201 1.00 101.44 690 ARG A O 1
ATOM 5243 N N . GLY A 1 696 ? 21.278 -21.103 -59.640 1.00 105.36 691 GLY A N 1
ATOM 5244 C CA . GLY A 1 696 ? 19.821 -21.131 -59.663 1.00 109.08 691 GLY A CA 1
ATOM 5245 C C . GLY A 1 696 ? 19.291 -21.174 -61.088 1.00 119.75 691 GLY A C 1
ATOM 5246 O O . GLY A 1 696 ? 20.036 -21.001 -62.072 1.00 113.11 691 GLY A O 1
ATOM 5247 N N . THR A 1 697 ? 17.987 -21.410 -61.187 1.00 130.58 692 THR A N 1
ATOM 5248 C CA . THR A 1 697 ? 17.289 -21.513 -62.468 1.00 131.77 692 THR A CA 1
ATOM 5249 C C . THR A 1 697 ? 17.946 -22.527 -63.402 1.00 128.48 692 THR A C 1
ATOM 5250 O O . THR A 1 697 ? 17.631 -23.712 -63.354 1.00 135.20 692 THR A O 1
ATOM 5254 N N . SER A 1 698 ? 18.855 -22.059 -64.249 1.00 123.17 693 SER A N 1
ATOM 5255 C CA . SER A 1 698 ? 19.510 -22.916 -65.231 1.00 112.48 693 SER A CA 1
ATOM 5256 C C . SER A 1 698 ? 20.906 -22.384 -65.501 1.00 109.92 693 SER A C 1
ATOM 5257 O O . SER A 1 698 ? 21.422 -21.552 -64.750 1.00 115.77 693 SER A O 1
ATOM 5260 N N . THR A 1 699 ? 21.516 -22.880 -66.570 1.00 105.46 694 THR A N 1
ATOM 5261 C CA . THR A 1 699 ? 22.811 -22.398 -67.021 1.00 106.37 694 THR A CA 1
ATOM 5262 C C . THR A 1 699 ? 22.718 -21.625 -68.333 1.00 109.15 694 THR A C 1
ATOM 5263 O O . THR A 1 699 ? 23.726 -21.126 -68.821 1.00 110.50 694 THR A O 1
ATOM 5267 N N . PHE A 1 700 ? 21.524 -21.542 -68.915 1.00 112.90 695 PHE A N 1
ATOM 5268 C CA . PHE A 1 700 ? 21.270 -20.661 -70.052 1.00 115.18 695 PHE A CA 1
ATOM 5269 C C . PHE A 1 700 ? 20.905 -19.264 -69.561 1.00 114.13 695 PHE A C 1
ATOM 5270 O O . PHE A 1 700 ? 21.637 -18.298 -69.791 1.00 118.94 695 PHE A O 1
ATOM 5278 N N . ASP A 1 701 ? 19.772 -19.164 -68.872 1.00 113.04 696 ASP A N 1
ATOM 5279 C CA . ASP A 1 701 ? 19.309 -17.887 -68.347 1.00 110.07 696 ASP A CA 1
ATOM 5280 C C . ASP A 1 701 ? 20.279 -17.312 -67.319 1.00 107.85 696 ASP A C 1
ATOM 5281 O O . ASP A 1 701 ? 20.537 -16.116 -67.312 1.00 108.30 696 ASP A O 1
ATOM 5286 N N . GLY A 1 702 ? 20.822 -18.161 -66.451 1.00 105.66 697 GLY A N 1
ATOM 5287 C CA . GLY A 1 702 ? 21.784 -17.698 -65.458 1.00 93.89 697 GLY A CA 1
ATOM 5288 C C . GLY A 1 702 ? 23.047 -17.147 -66.092 1.00 90.18 697 GLY A C 1
ATOM 5289 O O . GLY A 1 702 ? 23.624 -16.185 -65.598 1.00 85.81 697 GLY A O 1
ATOM 5290 N N . LEU A 1 703 ? 23.487 -17.763 -67.185 1.00 90.91 698 LEU A N 1
ATOM 5291 C CA . LEU A 1 703 ? 24.647 -17.265 -67.910 1.00 91.30 698 LEU A CA 1
ATOM 5292 C C . LEU A 1 703 ? 24.307 -16.002 -68.694 1.00 93.79 698 LEU A C 1
ATOM 5293 O O . LEU A 1 703 ? 25.173 -15.148 -68.902 1.00 93.71 698 LEU A O 1
ATOM 5298 N N . ALA A 1 704 ? 23.058 -15.878 -69.137 1.00 93.74 699 ALA A N 1
ATOM 5299 C CA . ALA A 1 704 ? 22.611 -14.638 -69.777 1.00 94.68 699 ALA A CA 1
ATOM 5300 C C . ALA A 1 704 ? 22.667 -13.476 -68.783 1.00 93.34 699 ALA A C 1
ATOM 5301 O O . ALA A 1 704 ? 23.221 -12.416 -69.076 1.00 94.59 699 ALA A O 1
ATOM 5303 N N . LEU A 1 705 ? 22.108 -13.689 -67.592 1.00 90.60 700 LEU A N 1
ATOM 5304 C CA . LEU A 1 705 ? 22.105 -12.665 -66.560 1.00 83.28 700 LEU A CA 1
ATOM 5305 C C . LEU A 1 705 ? 23.524 -12.351 -66.096 1.00 80.63 700 LEU A C 1
ATOM 5306 O O . LEU A 1 705 ? 23.870 -11.196 -65.875 1.00 81.28 700 LEU A O 1
ATOM 5311 N N . ALA A 1 706 ? 24.345 -13.373 -65.912 1.00 80.36 701 ALA A N 1
ATOM 5312 C CA . ALA A 1 706 ? 25.724 -13.142 -65.500 1.00 83.97 701 ALA A CA 1
ATOM 5313 C C . ALA A 1 706 ? 26.479 -12.351 -66.567 1.00 87.62 701 ALA A C 1
ATOM 5314 O O . ALA A 1 706 ? 27.285 -11.463 -66.248 1.00 85.50 701 ALA A O 1
ATOM 5316 N N . HIS A 1 707 ? 26.207 -12.666 -67.834 1.00 93.06 702 HIS A N 1
ATOM 5317 C CA . HIS A 1 707 ? 26.796 -11.932 -68.946 1.00 92.76 702 HIS A CA 1
ATOM 5318 C C . HIS A 1 707 ? 26.416 -10.448 -68.878 1.00 91.10 702 HIS A C 1
ATOM 5319 O O . HIS A 1 707 ? 27.289 -9.564 -68.867 1.00 89.49 702 HIS A O 1
ATOM 5326 N N . ALA A 1 708 ? 25.113 -10.177 -68.805 1.00 88.96 703 ALA A N 1
ATOM 5327 C CA . ALA A 1 708 ? 24.624 -8.808 -68.806 1.00 88.91 703 ALA A CA 1
ATOM 5328 C C . ALA A 1 708 ? 25.115 -8.026 -67.584 1.00 90.81 703 ALA A C 1
ATOM 5329 O O . ALA A 1 708 ? 25.593 -6.888 -67.707 1.00 90.02 703 ALA A O 1
ATOM 5331 N N . ILE A 1 709 ? 24.989 -8.636 -66.403 1.00 86.90 704 ILE A N 1
ATOM 5332 C CA . ILE A 1 709 ? 25.444 -8.013 -65.173 1.00 80.25 704 ILE A CA 1
ATOM 5333 C C . ILE A 1 709 ? 26.935 -7.677 -65.252 1.00 81.28 704 ILE A C 1
ATOM 5334 O O . ILE A 1 709 ? 27.365 -6.584 -64.867 1.00 83.61 704 ILE A O 1
ATOM 5339 N N . ALA A 1 710 ? 27.728 -8.613 -65.754 1.00 81.52 705 ALA A N 1
ATOM 5340 C CA . ALA A 1 710 ? 29.150 -8.344 -65.943 1.00 83.82 705 ALA A CA 1
ATOM 5341 C C . ALA A 1 710 ? 29.358 -7.133 -66.858 1.00 88.99 705 ALA A C 1
ATOM 5342 O O . ALA A 1 710 ? 30.138 -6.244 -66.541 1.00 83.14 705 ALA A O 1
ATOM 5344 N N . GLU A 1 711 ? 28.660 -7.101 -67.995 1.00 97.79 706 GLU A N 1
ATOM 5345 C CA . GLU A 1 711 ? 28.746 -5.953 -68.898 1.00 103.20 706 GLU A CA 1
ATOM 5346 C C . GLU A 1 711 ? 27.800 -4.852 -68.428 1.00 100.05 706 GLU A C 1
ATOM 5347 O O . GLU A 1 711 ? 26.818 -4.488 -69.082 1.00 102.48 706 GLU A O 1
ATOM 5353 N N . HIS A 1 712 ? 28.116 -4.339 -67.250 1.00 97.32 707 HIS A N 1
ATOM 5354 C CA . HIS A 1 712 ? 27.420 -3.207 -66.668 1.00 89.76 707 HIS A CA 1
ATOM 5355 C C . HIS A 1 712 ? 28.390 -2.534 -65.701 1.00 84.53 707 HIS A C 1
ATOM 5356 O O . HIS A 1 712 ? 28.391 -1.311 -65.564 1.00 89.35 707 HIS A O 1
ATOM 5363 N N . LEU A 1 713 ? 29.251 -3.328 -65.076 1.00 77.58 708 LEU A N 1
ATOM 5364 C CA . LEU A 1 713 ? 30.261 -2.784 -64.181 1.00 79.78 708 LEU A CA 1
ATOM 5365 C C . LEU A 1 713 ? 31.417 -2.141 -64.941 1.00 82.97 708 LEU A C 1
ATOM 5366 O O . LEU A 1 713 ? 31.995 -1.145 -64.481 1.00 83.90 708 LEU A O 1
ATOM 5371 N N . LEU A 1 714 ? 31.761 -2.690 -66.106 1.00 86.94 709 LEU A N 1
ATOM 5372 C CA . LEU A 1 714 ? 32.789 -2.074 -66.942 1.00 84.84 709 LEU A CA 1
ATOM 5373 C C . LEU A 1 714 ? 32.245 -0.887 -67.726 1.00 84.61 709 LEU A C 1
ATOM 5374 O O . LEU A 1 714 ? 32.999 0.030 -68.045 1.00 84.01 709 LEU A O 1
ATOM 5379 N N . GLN A 1 715 ? 30.947 -0.906 -68.031 1.00 87.98 710 GLN A N 1
ATOM 5380 C CA . GLN A 1 715 ? 30.348 0.079 -68.914 1.00 93.47 710 GLN A CA 1
ATOM 5381 C C . GLN A 1 715 ? 29.559 1.165 -68.181 1.00 97.69 710 GLN A C 1
ATOM 5382 O O . GLN A 1 715 ? 30.060 2.276 -67.986 1.00 101.15 710 GLN A O 1
ATOM 5388 N N . LYS A 1 716 ? 28.334 0.838 -67.774 1.00 96.39 711 LYS A N 1
ATOM 5389 C CA . LYS A 1 716 ? 27.398 1.834 -67.286 1.00 98.23 711 LYS A CA 1
ATOM 5390 C C . LYS A 1 716 ? 27.512 2.155 -65.792 1.00 99.67 711 LYS A C 1
ATOM 5391 O O . LYS A 1 716 ? 26.666 2.864 -65.255 1.00 105.11 711 LYS A O 1
ATOM 5397 N N . ASN A 1 717 ? 28.538 1.634 -65.123 1.00 95.05 712 ASN A N 1
ATOM 5398 C CA . ASN A 1 717 ? 28.953 2.146 -63.812 1.00 91.78 712 ASN A CA 1
ATOM 5399 C C . ASN A 1 717 ? 30.364 1.703 -63.504 1.00 92.07 712 ASN A C 1
ATOM 5400 O O . ASN A 1 717 ? 30.567 0.743 -62.774 1.00 97.28 712 ASN A O 1
ATOM 5405 N N . LYS A 1 718 ? 31.341 2.407 -64.072 1.00 95.87 713 LYS A N 1
ATOM 5406 C CA . LYS A 1 718 ? 32.743 1.966 -64.059 1.00 96.36 713 LYS A CA 1
ATOM 5407 C C . LYS A 1 718 ? 33.279 1.698 -62.656 1.00 91.70 713 LYS A C 1
ATOM 5408 O O . LYS A 1 718 ? 34.165 2.409 -62.180 1.00 89.97 713 LYS A O 1
ATOM 5414 N N . SER A 1 719 ? 32.752 0.658 -62.014 1.00 87.07 714 SER A N 1
ATOM 5415 C CA . SER A 1 719 ? 33.120 0.313 -60.655 1.00 80.39 714 SER A CA 1
ATOM 5416 C C . SER A 1 719 ? 34.234 -0.721 -60.638 1.00 80.30 714 SER A C 1
ATOM 5417 O O . SER A 1 719 ? 34.270 -1.621 -61.462 1.00 81.93 714 SER A O 1
ATOM 5420 N N . PHE A 1 720 ? 35.149 -0.584 -59.685 1.00 82.82 715 PHE A N 1
ATOM 5421 C CA . PHE A 1 720 ? 36.166 -1.601 -59.434 1.00 80.44 715 PHE A CA 1
ATOM 5422 C C . PHE A 1 720 ? 35.490 -2.842 -58.869 1.00 77.54 715 PHE A C 1
ATOM 5423 O O . PHE A 1 720 ? 35.045 -2.851 -57.719 1.00 81.74 715 PHE A O 1
ATOM 5431 N N . SER A 1 721 ? 35.395 -3.884 -59.689 1.00 74.81 716 SER A N 1
ATOM 5432 C CA . SER A 1 721 ? 34.594 -5.057 -59.367 1.00 71.94 716 SER A CA 1
ATOM 5433 C C . SER A 1 721 ? 35.440 -6.322 -59.379 1.00 72.23 716 SER A C 1
ATOM 5434 O O . SER A 1 721 ? 36.281 -6.497 -60.267 1.00 74.79 716 SER A O 1
ATOM 5437 N N . LEU A 1 722 ? 35.212 -7.185 -58.391 1.00 71.02 717 LEU A N 1
ATOM 5438 C CA . LEU A 1 722 ? 35.740 -8.543 -58.408 1.00 72.23 717 LEU A CA 1
ATOM 5439 C C . LEU A 1 722 ? 34.578 -9.505 -58.639 1.00 77.06 717 LEU A C 1
ATOM 5440 O O . LEU A 1 722 ? 33.625 -9.541 -57.858 1.00 81.72 717 LEU A O 1
ATOM 5445 N N . PHE A 1 723 ? 34.662 -10.265 -59.729 1.00 79.21 718 PHE A N 1
ATOM 5446 C CA . PHE A 1 723 ? 33.540 -11.023 -60.260 1.00 77.79 718 PHE A CA 1
ATOM 5447 C C . PHE A 1 723 ? 33.931 -12.490 -60.374 1.00 79.68 718 PHE A C 1
ATOM 5448 O O . PHE A 1 723 ? 34.568 -12.906 -61.349 1.00 80.75 718 PHE A O 1
ATOM 5456 N N . ALA A 1 724 ? 33.560 -13.270 -59.365 1.00 79.23 719 ALA A N 1
ATOM 5457 C CA . ALA A 1 724 ? 33.837 -14.704 -59.361 1.00 78.37 719 ALA A CA 1
ATOM 5458 C C . ALA A 1 724 ? 32.680 -15.456 -59.996 1.00 78.69 719 ALA A C 1
ATOM 5459 O O . ALA A 1 724 ? 31.518 -15.114 -59.790 1.00 73.88 719 ALA A O 1
ATOM 5461 N N . THR A 1 725 ? 33.007 -16.479 -60.775 1.00 86.15 720 THR A N 1
ATOM 5462 C CA . THR A 1 725 ? 31.995 -17.239 -61.497 1.00 87.68 720 THR A CA 1
ATOM 5463 C C . THR A 1 725 ? 32.574 -18.566 -61.947 1.00 89.05 720 THR A C 1
ATOM 5464 O O . THR A 1 725 ? 33.802 -18.755 -61.962 1.00 92.79 720 THR A O 1
ATOM 5468 N N . HIS A 1 726 ? 31.675 -19.480 -62.307 1.00 91.65 721 HIS A N 1
ATOM 5469 C CA . HIS A 1 726 ? 32.057 -20.740 -62.927 1.00 96.58 721 HIS A CA 1
ATOM 5470 C C . HIS A 1 726 ? 31.634 -20.838 -64.392 1.00 99.72 721 HIS A C 1
ATOM 5471 O O . HIS A 1 726 ? 31.960 -21.821 -65.061 1.00 101.77 721 HIS A O 1
ATOM 5478 N N . TYR A 1 727 ? 30.910 -19.831 -64.881 1.00 98.71 722 TYR A N 1
ATOM 5479 C CA . TYR A 1 727 ? 30.568 -19.741 -66.292 1.00 98.30 722 TYR A CA 1
ATOM 5480 C C . TYR A 1 727 ? 31.841 -19.466 -67.084 1.00 100.27 722 TYR A C 1
ATOM 5481 O O . TYR A 1 727 ? 32.337 -18.342 -67.092 1.00 108.31 722 TYR A O 1
ATOM 5490 N N . PHE A 1 728 ? 32.383 -20.489 -67.740 1.00 98.12 723 PHE A N 1
ATOM 5491 C CA . PHE A 1 728 ? 33.662 -20.327 -68.423 1.00 100.29 723 PHE A CA 1
ATOM 5492 C C . PHE A 1 728 ? 33.560 -19.426 -69.651 1.00 103.66 723 PHE A C 1
ATOM 5493 O O . PHE A 1 728 ? 34.561 -18.840 -70.061 1.00 100.91 723 PHE A O 1
ATOM 5501 N N . GLU A 1 729 ? 32.371 -19.311 -70.237 1.00 104.32 724 GLU A N 1
ATOM 5502 C CA . GLU A 1 729 ? 32.192 -18.453 -71.403 1.00 106.54 724 GLU A CA 1
ATOM 5503 C C . GLU A 1 729 ? 32.396 -16.980 -71.091 1.00 107.70 724 GLU A C 1
ATOM 5504 O O . GLU A 1 729 ? 32.682 -16.194 -71.993 1.00 112.58 724 GLU A O 1
ATOM 5510 N N . LEU A 1 730 ? 32.245 -16.604 -69.821 1.00 111.79 725 LEU A N 1
ATOM 5511 C CA . LEU A 1 730 ? 32.565 -15.244 -69.384 1.00 109.06 725 LEU A CA 1
ATOM 5512 C C . LEU A 1 730 ? 34.068 -14.988 -69.315 1.00 107.62 725 LEU A C 1
ATOM 5513 O O . LEU A 1 730 ? 34.487 -13.869 -69.009 1.00 102.60 725 LEU A O 1
ATOM 5518 N N . THR A 1 731 ? 34.871 -16.015 -69.594 1.00 106.74 726 THR A N 1
ATOM 5519 C CA . THR A 1 731 ? 36.318 -15.867 -69.625 1.00 111.34 726 THR A CA 1
ATOM 5520 C C . THR A 1 731 ? 36.757 -14.883 -70.716 1.00 116.65 726 THR A C 1
ATOM 5521 O O . THR A 1 731 ? 37.695 -14.118 -70.524 1.00 115.05 726 THR A O 1
ATOM 5525 N N . TYR A 1 732 ? 36.066 -14.900 -71.854 1.00 118.72 727 TYR A N 1
ATOM 5526 C CA . TYR A 1 732 ? 36.411 -14.081 -73.011 1.00 122.13 727 TYR A CA 1
ATOM 5527 C C . TYR A 1 732 ? 35.865 -12.655 -72.926 1.00 120.92 727 TYR A C 1
ATOM 5528 O O . TYR A 1 732 ? 35.243 -12.140 -73.857 1.00 126.41 727 TYR A O 1
ATOM 5537 N N . LEU A 1 733 ? 36.101 -12.011 -71.792 1.00 111.96 728 LEU A N 1
ATOM 5538 C CA . LEU A 1 733 ? 35.753 -10.600 -71.632 1.00 105.40 728 LEU A CA 1
ATOM 5539 C C . LEU A 1 733 ? 36.977 -9.685 -71.744 1.00 105.08 728 LEU A C 1
ATOM 5540 O O . LEU A 1 733 ? 36.873 -8.599 -72.301 1.00 106.43 728 LEU A O 1
ATOM 5545 N N . PRO A 1 734 ? 38.144 -10.095 -71.206 1.00 107.58 729 PRO A N 1
ATOM 5546 C CA . PRO A 1 734 ? 39.361 -9.323 -71.513 1.00 110.56 729 PRO A CA 1
ATOM 5547 C C . PRO A 1 734 ? 39.674 -9.237 -73.008 1.00 112.68 729 PRO A C 1
ATOM 5548 O O . PRO A 1 734 ? 40.448 -8.373 -73.412 1.00 114.70 729 PRO A O 1
ATOM 5552 N N . GLU A 1 735 ? 39.087 -10.120 -73.813 1.00 116.42 730 GLU A N 1
ATOM 5553 C CA . GLU A 1 735 ? 39.159 -10.022 -75.269 1.00 126.67 730 GLU A CA 1
ATOM 5554 C C . GLU A 1 735 ? 37.911 -9.343 -75.845 1.00 126.42 730 GLU A C 1
ATOM 5555 O O . GLU A 1 735 ? 37.392 -9.747 -76.881 1.00 133.91 730 GLU A O 1
ATOM 5561 N N . ALA A 1 736 ? 37.431 -8.313 -75.156 1.00 122.66 731 ALA A N 1
ATOM 5562 C CA . ALA A 1 736 ? 36.254 -7.548 -75.560 1.00 119.56 731 ALA A CA 1
ATOM 5563 C C . ALA A 1 736 ? 36.160 -6.282 -74.703 1.00 118.57 731 ALA A C 1
ATOM 5564 O O . ALA A 1 736 ? 35.346 -5.390 -74.967 1.00 120.15 731 ALA A O 1
ATOM 5566 N N . HIS A 1 737 ? 36.987 -6.224 -73.659 1.00 113.21 732 HIS A N 1
ATOM 5567 C CA . HIS A 1 737 ? 37.030 -5.081 -72.752 1.00 103.26 732 HIS A CA 1
ATOM 5568 C C . HIS A 1 737 ? 38.445 -4.920 -72.230 1.00 101.78 732 HIS A C 1
ATOM 5569 O O . HIS A 1 737 ? 39.042 -5.875 -71.726 1.00 98.36 732 HIS A O 1
ATOM 5576 N N . ALA A 1 738 ? 38.980 -3.708 -72.357 1.00 103.11 733 ALA A N 1
ATOM 5577 C CA . ALA A 1 738 ? 40.302 -3.416 -71.823 1.00 102.92 733 ALA A CA 1
ATOM 5578 C C . ALA A 1 738 ? 40.301 -3.397 -70.298 1.00 100.11 733 ALA A C 1
ATOM 5579 O O . ALA A 1 738 ? 41.339 -3.618 -69.676 1.00 100.45 733 ALA A O 1
ATOM 5581 N N . ALA A 1 739 ? 39.141 -3.129 -69.701 1.00 99.13 734 ALA A N 1
ATOM 5582 C CA . ALA A 1 739 ? 39.035 -3.042 -68.247 1.00 99.12 734 ALA A CA 1
ATOM 5583 C C . ALA A 1 739 ? 39.099 -4.421 -67.577 1.00 95.90 734 ALA A C 1
ATOM 5584 O O . ALA A 1 739 ? 39.612 -4.543 -66.466 1.00 91.74 734 ALA A O 1
ATOM 5586 N N . ALA A 1 740 ? 38.588 -5.450 -68.251 1.00 92.69 735 ALA A N 1
ATOM 5587 C CA . ALA A 1 740 ? 38.541 -6.788 -67.684 1.00 88.64 735 ALA A CA 1
ATOM 5588 C C . ALA A 1 740 ? 39.898 -7.485 -67.727 1.00 88.30 735 ALA A C 1
ATOM 5589 O O . ALA A 1 740 ? 40.689 -7.264 -68.629 1.00 95.16 735 ALA A O 1
ATOM 5591 N N . VAL A 1 741 ? 40.143 -8.333 -66.735 1.00 88.65 736 VAL A N 1
ATOM 5592 C CA . VAL A 1 741 ? 41.319 -9.189 -66.674 1.00 88.13 736 VAL A CA 1
ATOM 5593 C C . VAL A 1 741 ? 40.908 -10.548 -66.127 1.00 90.16 736 VAL A C 1
ATOM 5594 O O . VAL A 1 741 ? 39.909 -10.676 -65.414 1.00 95.31 736 VAL A O 1
ATOM 5598 N N . ASN A 1 742 ? 41.684 -11.568 -66.474 1.00 93.23 737 ASN A N 1
ATOM 5599 C CA . ASN A 1 742 ? 41.439 -12.921 -66.013 1.00 94.27 737 ASN A CA 1
ATOM 5600 C C . ASN A 1 742 ? 42.445 -13.286 -64.933 1.00 96.96 737 ASN A C 1
ATOM 5601 O O . ASN A 1 742 ? 43.653 -13.136 -65.127 1.00 101.55 737 ASN A O 1
ATOM 5606 N N . MET A 1 743 ? 41.937 -13.743 -63.789 1.00 96.03 738 MET A N 1
ATOM 5607 C CA . MET A 1 743 ? 42.754 -14.343 -62.740 1.00 92.16 738 MET A CA 1
ATOM 5608 C C . MET A 1 743 ? 42.059 -15.597 -62.244 1.00 93.52 738 MET A C 1
ATOM 5609 O O . MET A 1 743 ? 40.833 -15.706 -62.306 1.00 95.08 738 MET A O 1
ATOM 5614 N N . HIS A 1 744 ? 42.855 -16.545 -61.765 1.00 95.15 739 HIS A N 1
ATOM 5615 C CA . HIS A 1 744 ? 42.343 -17.758 -61.154 1.00 93.96 739 HIS A CA 1
ATOM 5616 C C . HIS A 1 744 ? 43.183 -18.068 -59.927 1.00 94.53 739 HIS A C 1
ATOM 5617 O O . HIS A 1 744 ? 44.226 -17.442 -59.687 1.00 94.13 739 HIS A O 1
ATOM 5624 N N . LEU A 1 745 ? 42.723 -19.034 -59.143 1.00 97.55 740 LEU A N 1
ATOM 5625 C CA . LEU A 1 745 ? 43.448 -19.457 -57.958 1.00 100.57 740 LEU A CA 1
ATOM 5626 C C . LEU A 1 745 ? 44.039 -20.851 -58.135 1.00 106.30 740 LEU A C 1
ATOM 5627 O O . LEU A 1 745 ? 43.517 -21.680 -58.884 1.00 103.45 740 LEU A O 1
ATOM 5632 N N . SER A 1 746 ? 45.134 -21.093 -57.425 1.00 115.76 741 SER A N 1
ATOM 5633 C CA . SER A 1 746 ? 45.988 -22.241 -57.666 1.00 125.34 741 SER A CA 1
ATOM 5634 C C . SER A 1 746 ? 45.381 -23.558 -57.205 1.00 123.47 741 SER A C 1
ATOM 5635 O O . SER A 1 746 ? 44.672 -23.618 -56.205 1.00 120.27 741 SER A O 1
ATOM 5638 N N . ALA A 1 747 ? 45.679 -24.606 -57.965 1.00 125.55 742 ALA A N 1
ATOM 5639 C CA . ALA A 1 747 ? 45.403 -25.985 -57.592 1.00 127.28 742 ALA A CA 1
ATOM 5640 C C . ALA A 1 747 ? 46.534 -26.840 -58.162 1.00 138.74 742 ALA A C 1
ATOM 5641 O O . ALA A 1 747 ? 46.882 -26.710 -59.338 1.00 144.42 742 ALA A O 1
ATOM 5643 N N . LEU A 1 748 ? 47.114 -27.698 -57.325 1.00 143.36 743 LEU A N 1
ATOM 5644 C CA . LEU A 1 748 ? 48.308 -28.459 -57.681 1.00 144.17 743 LEU A CA 1
ATOM 5645 C C . LEU A 1 748 ? 48.119 -29.942 -57.381 1.00 152.53 743 LEU A C 1
ATOM 5646 O O . LEU A 1 748 ? 47.477 -30.303 -56.389 1.00 150.06 743 LEU A O 1
ATOM 5651 N N . GLU A 1 749 ? 48.674 -30.791 -58.247 1.00 162.24 744 GLU A N 1
ATOM 5652 C CA . GLU A 1 749 ? 48.709 -32.237 -58.029 1.00 163.80 744 GLU A CA 1
ATOM 5653 C C . GLU A 1 749 ? 50.118 -32.641 -57.624 1.00 166.22 744 GLU A C 1
ATOM 5654 O O . GLU A 1 749 ? 51.051 -32.523 -58.419 1.00 177.42 744 GLU A O 1
ATOM 5660 N N . GLN A 1 750 ? 50.261 -33.117 -56.387 1.00 160.89 745 GLN A N 1
ATOM 5661 C CA . GLN A 1 750 ? 51.564 -33.464 -55.827 1.00 161.17 745 GLN A CA 1
ATOM 5662 C C . GLN A 1 750 ? 51.733 -34.944 -55.486 1.00 165.47 745 GLN A C 1
ATOM 5663 O O . GLN A 1 750 ? 52.856 -35.382 -55.250 1.00 172.53 745 GLN A O 1
ATOM 5669 N N . GLY A 1 751 ? 50.640 -35.707 -55.447 1.00 160.17 746 GLY A N 1
ATOM 5670 C CA . GLY A 1 751 ? 50.724 -37.139 -55.168 1.00 151.65 746 GLY A CA 1
ATOM 5671 C C . GLY A 1 751 ? 49.374 -37.825 -55.208 1.00 140.69 746 GLY A C 1
ATOM 5672 O O . GLY A 1 751 ? 48.881 -38.281 -54.179 1.00 135.14 746 GLY A O 1
ATOM 5673 N N . ARG A 1 752 ? 48.782 -37.894 -56.401 1.00 141.89 747 ARG A N 1
ATOM 5674 C CA . ARG A 1 752 ? 47.407 -38.367 -56.615 1.00 140.39 747 ARG A CA 1
ATOM 5675 C C . ARG A 1 752 ? 46.376 -37.612 -55.780 1.00 142.79 747 ARG A C 1
ATOM 5676 O O . ARG A 1 752 ? 45.232 -38.033 -55.703 1.00 144.42 747 ARG A O 1
ATOM 5684 N N . ASP A 1 753 ? 46.776 -36.491 -55.182 1.00 145.82 748 ASP A N 1
ATOM 5685 C CA . ASP A 1 753 ? 45.968 -35.776 -54.205 1.00 143.22 748 ASP A CA 1
ATOM 5686 C C . ASP A 1 753 ? 45.943 -34.298 -54.584 1.00 143.56 748 ASP A C 1
ATOM 5687 O O . ASP A 1 753 ? 46.991 -33.699 -54.868 1.00 147.30 748 ASP A O 1
ATOM 5692 N N . ILE A 1 754 ? 44.747 -33.719 -54.591 1.00 137.50 749 ILE A N 1
ATOM 5693 C CA . ILE A 1 754 ? 44.601 -32.309 -54.932 1.00 129.01 749 ILE A CA 1
ATOM 5694 C C . ILE A 1 754 ? 44.985 -31.452 -53.729 1.00 118.72 749 ILE A C 1
ATOM 5695 O O . ILE A 1 754 ? 44.713 -31.812 -52.584 1.00 119.07 749 ILE A O 1
ATOM 5700 N N . VAL A 1 755 ? 45.657 -30.336 -53.997 1.00 113.32 750 VAL A N 1
ATOM 5701 C CA . VAL A 1 755 ? 45.960 -29.351 -52.975 1.00 110.40 750 VAL A CA 1
ATOM 5702 C C . VAL A 1 755 ? 45.628 -27.972 -53.522 1.00 113.81 750 VAL A C 1
ATOM 5703 O O . VAL A 1 755 ? 45.587 -27.759 -54.739 1.00 116.91 750 VAL A O 1
ATOM 5707 N N . PHE A 1 756 ? 45.363 -27.045 -52.609 1.00 110.16 751 PHE A N 1
ATOM 5708 C CA . PHE A 1 756 ? 45.079 -25.668 -52.965 1.00 104.89 751 PHE A CA 1
ATOM 5709 C C . PHE A 1 756 ? 46.053 -24.777 -52.200 1.00 106.84 751 PHE A C 1
ATOM 5710 O O . PHE A 1 756 ? 45.944 -24.624 -50.985 1.00 105.11 751 PHE A O 1
ATOM 5718 N N . LEU A 1 757 ? 47.029 -24.219 -52.909 1.00 110.02 752 LEU A N 1
ATOM 5719 C CA . LEU A 1 757 ? 48.008 -23.337 -52.290 1.00 106.22 752 LEU A CA 1
ATOM 5720 C C . LEU A 1 757 ? 47.505 -21.901 -52.160 1.00 102.90 752 LEU A C 1
ATOM 5721 O O . LEU A 1 757 ? 48.152 -21.090 -51.494 1.00 100.91 752 LEU A O 1
ATOM 5726 N N . HIS A 1 758 ? 46.363 -21.591 -52.784 1.00 96.16 753 HIS A N 1
ATOM 5727 C CA . HIS A 1 758 ? 45.691 -20.301 -52.629 1.00 93.82 753 HIS A CA 1
ATOM 5728 C C . HIS A 1 758 ? 46.599 -19.150 -53.059 1.00 94.62 753 HIS A C 1
ATOM 5729 O O . HIS A 1 758 ? 47.066 -18.342 -52.248 1.00 92.09 753 HIS A O 1
ATOM 5736 N N . GLN A 1 759 ? 46.847 -19.103 -54.363 1.00 98.37 754 GLN A N 1
ATOM 5737 C CA . GLN A 1 759 ? 47.702 -18.085 -54.961 1.00 101.11 754 GLN A CA 1
ATOM 5738 C C . GLN A 1 759 ? 47.055 -17.578 -56.236 1.00 99.18 754 GLN A C 1
ATOM 5739 O O . GLN A 1 759 ? 46.644 -18.372 -57.087 1.00 100.49 754 GLN A O 1
ATOM 5745 N N . ILE A 1 760 ? 46.940 -16.259 -56.353 1.00 96.28 755 ILE A N 1
ATOM 5746 C CA . ILE A 1 760 ? 46.383 -15.659 -57.551 1.00 94.76 755 ILE A CA 1
ATOM 5747 C C . ILE A 1 760 ? 47.369 -15.821 -58.696 1.00 96.36 755 ILE A C 1
ATOM 5748 O O . ILE A 1 760 ? 48.577 -15.609 -58.532 1.00 93.08 755 ILE A O 1
ATOM 5753 N N . GLN A 1 761 ? 46.847 -16.226 -59.853 1.00 100.88 756 GLN A N 1
ATOM 5754 C CA . GLN A 1 761 ? 47.641 -16.367 -61.061 1.00 106.78 756 GLN A CA 1
ATOM 5755 C C . GLN A 1 761 ? 46.841 -15.767 -62.210 1.00 104.35 756 GLN A C 1
ATOM 5756 O O . GLN A 1 761 ? 45.619 -15.954 -62.282 1.00 105.37 756 GLN A O 1
ATOM 5762 N N . PRO A 1 762 ? 47.509 -15.031 -63.107 1.00 100.39 757 PRO A N 1
ATOM 5763 C CA . PRO A 1 762 ? 46.798 -14.501 -64.272 1.00 97.41 757 PRO A CA 1
ATOM 5764 C C . PRO A 1 762 ? 46.324 -15.631 -65.187 1.00 97.77 757 PRO A C 1
ATOM 5765 O O . PRO A 1 762 ? 47.034 -16.630 -65.378 1.00 102.71 757 PRO A O 1
ATOM 5769 N N . GLY A 1 763 ? 45.121 -15.484 -65.727 1.00 93.04 758 GLY A N 1
ATOM 5770 C CA . GLY A 1 763 ? 44.557 -16.506 -66.583 1.00 104.09 758 GLY A CA 1
ATOM 5771 C C . GLY A 1 763 ? 43.403 -17.245 -65.932 1.00 111.11 758 GLY A C 1
ATOM 5772 O O . GLY A 1 763 ? 43.123 -17.065 -64.746 1.00 114.19 758 GLY A O 1
ATOM 5773 N N . PRO A 1 764 ? 42.708 -18.081 -66.708 1.00 114.80 759 PRO A N 1
ATOM 5774 C CA . PRO A 1 764 ? 41.506 -18.723 -66.212 1.00 121.24 759 PRO A CA 1
ATOM 5775 C C . PRO A 1 764 ? 41.616 -20.233 -65.936 1.00 130.78 759 PRO A C 1
ATOM 5776 O O . PRO A 1 764 ? 40.711 -20.995 -66.299 1.00 133.87 759 PRO A O 1
ATOM 5780 N N . ALA A 1 765 ? 42.715 -20.657 -65.320 1.00 138.31 760 ALA A N 1
ATOM 5781 C CA . ALA A 1 765 ? 42.829 -22.002 -64.718 1.00 147.61 760 ALA A CA 1
ATOM 5782 C C . ALA A 1 765 ? 42.754 -23.176 -65.705 1.00 155.67 760 ALA A C 1
ATOM 5783 O O . ALA A 1 765 ? 43.078 -24.311 -65.352 1.00 160.27 760 ALA A O 1
ATOM 5785 N N . GLY A 1 766 ? 42.319 -22.906 -66.932 1.00 160.94 761 GLY A N 1
ATOM 5786 C CA . GLY A 1 766 ? 42.159 -23.954 -67.932 1.00 152.19 761 GLY A CA 1
ATOM 5787 C C . GLY A 1 766 ? 41.084 -24.961 -67.564 1.00 144.48 761 GLY A C 1
ATOM 5788 O O . GLY A 1 766 ? 40.220 -24.707 -66.711 1.00 144.38 761 GLY A O 1
ATOM 5789 N N . LYS A 1 767 ? 41.139 -26.115 -68.219 1.00 133.64 762 LYS A N 1
ATOM 5790 C CA . LYS A 1 767 ? 40.178 -27.193 -67.974 1.00 124.30 762 LYS A CA 1
ATOM 5791 C C . LYS A 1 767 ? 40.858 -28.346 -67.248 1.00 121.86 762 LYS A C 1
ATOM 5792 O O . LYS A 1 767 ? 41.865 -28.865 -67.694 1.00 112.85 762 LYS A O 1
ATOM 5794 N N . SER A 1 768 ? 40.300 -28.736 -66.110 1.00 126.26 763 SER A N 1
ATOM 5795 C CA . SER A 1 768 ? 40.884 -29.781 -65.286 1.00 119.35 763 SER A CA 1
ATOM 5796 C C . SER A 1 768 ? 39.846 -30.544 -64.461 1.00 116.72 763 SER A C 1
ATOM 5797 O O . SER A 1 768 ? 40.218 -31.283 -63.551 1.00 119.94 763 SER A O 1
ATOM 5799 N N . TYR A 1 769 ? 38.558 -30.398 -64.764 1.00 111.19 764 TYR A N 1
ATOM 5800 C CA . TYR A 1 769 ? 37.548 -31.223 -64.113 1.00 108.34 764 TYR A CA 1
ATOM 5801 C C . TYR A 1 769 ? 37.632 -32.678 -64.582 1.00 107.40 764 TYR A C 1
ATOM 5802 O O . TYR A 1 769 ? 37.463 -33.606 -63.790 1.00 97.55 764 TYR A O 1
ATOM 5804 N N . GLY A 1 770 ? 37.881 -32.874 -65.877 1.00 109.36 765 GLY A N 1
ATOM 5805 C CA . GLY A 1 770 ? 38.199 -34.200 -66.384 1.00 104.38 765 GLY A CA 1
ATOM 5806 C C . GLY A 1 770 ? 39.485 -34.728 -65.771 1.00 106.21 765 GLY A C 1
ATOM 5807 O O . GLY A 1 770 ? 39.597 -35.915 -65.430 1.00 109.22 765 GLY A O 1
ATOM 5808 N N . ILE A 1 771 ? 40.465 -33.841 -65.617 1.00 105.75 766 ILE A N 1
ATOM 5809 C CA . ILE A 1 771 ? 41.720 -34.189 -64.965 1.00 104.03 766 ILE A CA 1
ATOM 5810 C C . ILE A 1 771 ? 41.514 -34.732 -63.552 1.00 102.48 766 ILE A C 1
ATOM 5811 O O . ILE A 1 771 ? 42.415 -35.364 -63.011 1.00 104.55 766 ILE A O 1
ATOM 5813 N N . ALA A 1 772 ? 40.341 -34.504 -62.959 1.00 101.01 767 ALA A N 1
ATOM 5814 C CA . ALA A 1 772 ? 39.991 -35.140 -61.690 1.00 92.03 767 ALA A CA 1
ATOM 5815 C C . ALA A 1 772 ? 39.679 -36.633 -61.893 1.00 90.66 767 ALA A C 1
ATOM 5816 O O . ALA A 1 772 ? 38.926 -37.237 -61.148 1.00 88.37 767 ALA A O 1
ATOM 5818 N N . VAL A 1 773 ? 40.271 -37.225 -62.924 1.00 98.14 768 VAL A N 1
ATOM 5819 C CA . VAL A 1 773 ? 40.240 -38.677 -63.149 1.00 93.58 768 VAL A CA 1
ATOM 5820 C C . VAL A 1 773 ? 41.119 -39.456 -62.172 1.00 90.72 768 VAL A C 1
ATOM 5821 O O . VAL A 1 773 ? 41.286 -40.655 -62.336 1.00 89.07 768 VAL A O 1
ATOM 5823 N N . ALA A 1 774 ? 41.668 -38.770 -61.173 1.00 92.81 769 ALA A N 1
ATOM 5824 C CA . ALA A 1 774 ? 42.530 -39.387 -60.168 1.00 95.18 769 ALA A CA 1
ATOM 5825 C C . ALA A 1 774 ? 41.811 -40.487 -59.403 1.00 98.59 769 ALA A C 1
ATOM 5826 O O . ALA A 1 774 ? 42.467 -41.342 -58.808 1.00 104.73 769 ALA A O 1
ATOM 5828 N N . LYS A 1 775 ? 40.479 -40.461 -59.400 1.00 98.79 770 LYS A N 1
ATOM 5829 C CA . LYS A 1 775 ? 39.684 -41.571 -58.842 1.00 100.83 770 LYS A CA 1
ATOM 5830 C C . LYS A 1 775 ? 38.423 -41.664 -59.680 1.00 100.07 770 LYS A C 1
ATOM 5831 O O . LYS A 1 775 ? 37.410 -41.042 -59.367 1.00 98.04 770 LYS A O 1
ATOM 5833 N N . LEU A 1 776 ? 38.506 -42.418 -60.770 1.00 99.15 771 LEU A N 1
ATOM 5834 C CA . LEU A 1 776 ? 37.471 -42.385 -61.796 1.00 108.91 771 LEU A CA 1
ATOM 5835 C C . LEU A 1 776 ? 37.628 -43.566 -62.721 1.00 112.91 771 LEU A C 1
ATOM 5836 O O . LEU A 1 776 ? 38.716 -44.138 -62.819 1.00 127.29 771 LEU A O 1
ATOM 5838 N N . ALA A 1 777 ? 36.554 -43.928 -63.418 1.00 110.46 772 ALA A N 1
ATOM 5839 C CA . ALA A 1 777 ? 36.564 -45.114 -64.271 1.00 113.98 772 ALA A CA 1
ATOM 5840 C C . ALA A 1 777 ? 35.694 -44.892 -65.498 1.00 109.88 772 ALA A C 1
ATOM 5841 O O . ALA A 1 777 ? 34.469 -44.837 -65.365 1.00 103.22 772 ALA A O 1
ATOM 5843 N N . GLY A 1 778 ? 36.318 -44.759 -66.665 1.00 109.45 773 GLY A N 1
ATOM 5844 C CA . GLY A 1 778 ? 35.594 -44.651 -67.933 1.00 106.44 773 GLY A CA 1
ATOM 5845 C C . GLY A 1 778 ? 36.513 -45.043 -69.084 1.00 108.35 773 GLY A C 1
ATOM 5846 O O . GLY A 1 778 ? 37.583 -45.564 -68.799 1.00 107.99 773 GLY A O 1
ATOM 5847 N N . LEU A 1 779 ? 36.166 -44.822 -70.366 1.00 104.68 774 LEU A N 1
ATOM 5848 C CA . LEU A 1 779 ? 34.921 -44.201 -70.876 1.00 110.64 774 LEU A CA 1
ATOM 5849 C C . LEU A 1 779 ? 34.693 -42.757 -70.402 1.00 118.23 774 LEU A C 1
ATOM 5850 O O . LEU A 1 779 ? 33.594 -42.216 -70.505 1.00 122.47 774 LEU A O 1
ATOM 5852 N N . PRO A 1 780 ? 35.750 -42.139 -69.881 1.00 115.46 775 PRO A N 1
ATOM 5853 C CA . PRO A 1 780 ? 35.763 -40.714 -69.579 1.00 104.10 775 PRO A CA 1
ATOM 5854 C C . PRO A 1 780 ? 35.985 -39.864 -70.843 1.00 107.95 775 PRO A C 1
ATOM 5855 O O . PRO A 1 780 ? 36.121 -38.650 -70.760 1.00 106.93 775 PRO A O 1
ATOM 5857 N N . VAL A 1 781 ? 36.047 -40.504 -72.008 1.00 111.50 776 VAL A N 1
ATOM 5858 C CA . VAL A 1 781 ? 36.251 -39.807 -73.270 1.00 113.96 776 VAL A CA 1
ATOM 5859 C C . VAL A 1 781 ? 34.962 -39.188 -73.790 1.00 115.32 776 VAL A C 1
ATOM 5860 O O . VAL A 1 781 ? 35.010 -38.205 -74.524 1.00 116.38 776 VAL A O 1
ATOM 5862 N N . ARG A 1 782 ? 33.812 -39.758 -73.421 1.00 117.49 777 ARG A N 1
ATOM 5863 C CA . ARG A 1 782 ? 32.521 -39.160 -73.772 1.00 116.65 777 ARG A CA 1
ATOM 5864 C C . ARG A 1 782 ? 32.419 -37.731 -73.247 1.00 117.56 777 ARG A C 1
ATOM 5865 O O . ARG A 1 782 ? 31.818 -36.870 -73.892 1.00 116.30 777 ARG A O 1
ATOM 5867 N N . ALA A 1 783 ? 32.999 -37.482 -72.074 1.00 118.19 778 ALA A N 1
ATOM 5868 C CA . ALA A 1 783 ? 33.152 -36.118 -71.580 1.00 116.40 778 ALA A CA 1
ATOM 5869 C C . ALA A 1 783 ? 34.264 -35.395 -72.341 1.00 115.54 778 ALA A C 1
ATOM 5870 O O . ALA A 1 783 ? 34.092 -34.244 -72.760 1.00 117.69 778 ALA A O 1
ATOM 5872 N N . LEU A 1 784 ? 35.397 -36.072 -72.531 1.00 110.43 779 LEU A N 1
ATOM 5873 C CA . LEU A 1 784 ? 36.496 -35.515 -73.306 1.00 111.40 779 LEU A CA 1
ATOM 5874 C C . LEU A 1 784 ? 36.138 -35.322 -74.781 1.00 115.65 779 LEU A C 1
ATOM 5875 O O . LEU A 1 784 ? 36.909 -34.715 -75.516 1.00 118.52 779 LEU A O 1
ATOM 5877 N N . LYS A 1 785 ? 34.991 -35.849 -75.214 1.00 119.03 780 LYS A N 1
ATOM 5878 C CA . LYS A 1 785 ? 34.453 -35.566 -76.548 1.00 121.24 780 LYS A CA 1
ATOM 5879 C C . LYS A 1 785 ? 33.435 -34.430 -76.536 1.00 124.75 780 LYS A C 1
ATOM 5880 O O . LYS A 1 785 ? 33.147 -33.861 -77.587 1.00 129.98 780 LYS A O 1
ATOM 5882 N N . ALA A 1 786 ? 32.869 -34.115 -75.368 1.00 124.13 781 ALA A N 1
ATOM 5883 C CA . ALA A 1 786 ? 32.026 -32.926 -75.235 1.00 125.46 781 ALA A CA 1
ATOM 5884 C C . ALA A 1 786 ? 32.890 -31.663 -75.152 1.00 131.27 781 ALA A C 1
ATOM 5885 O O . ALA A 1 786 ? 32.552 -30.634 -75.738 1.00 130.29 781 ALA A O 1
ATOM 5887 N N . ALA A 1 787 ? 33.993 -31.744 -74.410 1.00 137.20 782 ALA A N 1
ATOM 5888 C CA . ALA A 1 787 ? 35.077 -30.769 -74.506 1.00 139.66 782 ALA A CA 1
ATOM 5889 C C . ALA A 1 787 ? 36.330 -31.562 -74.870 1.00 149.99 782 ALA A C 1
ATOM 5890 O O . ALA A 1 787 ? 36.758 -32.415 -74.086 1.00 157.70 782 ALA A O 1
ATOM 5892 N N . GLN A 1 788 ? 36.956 -31.284 -76.016 1.00 150.75 783 GLN A N 1
ATOM 5893 C CA . GLN A 1 788 ? 36.811 -30.040 -76.769 1.00 145.83 783 GLN A CA 1
ATOM 5894 C C . GLN A 1 788 ? 35.530 -29.832 -77.577 1.00 143.43 783 GLN A C 1
ATOM 5895 O O . GLN A 1 788 ? 35.053 -30.725 -78.268 1.00 135.23 783 GLN A O 1
ATOM 5897 N N . LYS A 1 789 ? 34.998 -28.618 -77.453 1.00 148.99 784 LYS A N 1
ATOM 5898 C CA . LYS A 1 789 ? 33.972 -28.056 -78.324 1.00 142.27 784 LYS A CA 1
ATOM 5899 C C . LYS A 1 789 ? 33.989 -26.547 -78.073 1.00 136.36 784 LYS A C 1
ATOM 5900 O O . LYS A 1 789 ? 33.701 -26.094 -76.967 1.00 123.86 784 LYS A O 1
ATOM 5902 N N . HIS A 1 790 ? 34.358 -25.784 -79.096 1.00 138.39 785 HIS A N 1
ATOM 5903 C CA . HIS A 1 790 ? 34.577 -24.352 -78.952 1.00 136.87 785 HIS A CA 1
ATOM 5904 C C . HIS A 1 790 ? 33.407 -23.541 -79.498 1.00 138.44 785 HIS A C 1
ATOM 5905 O O . HIS A 1 790 ? 32.443 -24.101 -80.021 1.00 140.23 785 HIS A O 1
ATOM 5907 N N . SER B 1 9 ? 61.728 -53.569 -1.935 1.00 108.18 4 SER B N 1
ATOM 5908 C CA . SER B 1 9 ? 62.916 -52.718 -1.689 1.00 110.93 4 SER B CA 1
ATOM 5909 C C . SER B 1 9 ? 62.542 -51.242 -1.713 1.00 106.53 4 SER B C 1
ATOM 5910 O O . SER B 1 9 ? 62.304 -50.645 -0.665 1.00 104.33 4 SER B O 1
ATOM 5913 N N . ALA B 1 10 ? 62.494 -50.663 -2.911 1.00 103.97 5 ALA B N 1
ATOM 5914 C CA . ALA B 1 10 ? 62.110 -49.260 -3.084 1.00 105.61 5 ALA B CA 1
ATOM 5915 C C . ALA B 1 10 ? 60.680 -49.128 -3.604 1.00 108.18 5 ALA B C 1
ATOM 5916 O O . ALA B 1 10 ? 60.342 -48.146 -4.274 1.00 114.45 5 ALA B O 1
ATOM 5918 N N . VAL B 1 11 ? 59.841 -50.112 -3.299 1.00 110.39 6 VAL B N 1
ATOM 5919 C CA . VAL B 1 11 ? 58.456 -50.128 -3.763 1.00 105.34 6 VAL B CA 1
ATOM 5920 C C . VAL B 1 11 ? 57.566 -50.681 -2.657 1.00 100.80 6 VAL B C 1
ATOM 5921 O O . VAL B 1 11 ? 57.900 -51.675 -2.007 1.00 94.60 6 VAL B O 1
ATOM 5925 N N . SER B 1 12 ? 56.442 -50.015 -2.429 1.00 98.79 7 SER B N 1
ATOM 5926 C CA . SER B 1 12 ? 55.467 -50.500 -1.469 1.00 97.26 7 SER B CA 1
ATOM 5927 C C . SER B 1 12 ? 54.840 -51.799 -1.974 1.00 94.28 7 SER B C 1
ATOM 5928 O O . SER B 1 12 ? 54.601 -51.947 -3.173 1.00 101.09 7 SER B O 1
ATOM 5931 N N . PRO B 1 13 ? 54.577 -52.753 -1.068 1.00 87.66 8 PRO B N 1
ATOM 5932 C CA . PRO B 1 13 ? 53.957 -54.006 -1.513 1.00 85.21 8 PRO B CA 1
ATOM 5933 C C . PRO B 1 13 ? 52.616 -53.779 -2.221 1.00 84.23 8 PRO B C 1
ATOM 5934 O O . PRO B 1 13 ? 52.324 -54.403 -3.244 1.00 88.98 8 PRO B O 1
ATOM 5938 N N . MET B 1 14 ? 51.819 -52.865 -1.688 1.00 82.58 9 MET B N 1
ATOM 5939 C CA . MET B 1 14 ? 50.563 -52.470 -2.292 1.00 91.64 9 MET B CA 1
ATOM 5940 C C . MET B 1 14 ? 50.745 -51.872 -3.684 1.00 92.15 9 MET B C 1
ATOM 5941 O O . MET B 1 14 ? 49.773 -51.745 -4.429 1.00 94.94 9 MET B O 1
ATOM 5946 N N . MET B 1 15 ? 51.973 -51.490 -4.031 1.00 89.04 10 MET B N 1
ATOM 5947 C CA . MET B 1 15 ? 52.296 -51.134 -5.409 1.00 89.94 10 MET B CA 1
ATOM 5948 C C . MET B 1 15 ? 52.846 -52.327 -6.184 1.00 91.26 10 MET B C 1
ATOM 5949 O O . MET B 1 15 ? 52.691 -52.385 -7.401 1.00 91.66 10 MET B O 1
ATOM 5954 N N . GLN B 1 16 ? 53.480 -53.273 -5.487 1.00 89.61 11 GLN B N 1
ATOM 5955 C CA . GLN B 1 16 ? 54.002 -54.467 -6.139 1.00 84.45 11 GLN B CA 1
ATOM 5956 C C . GLN B 1 16 ? 52.875 -55.298 -6.739 1.00 87.02 11 GLN B C 1
ATOM 5957 O O . GLN B 1 16 ? 52.961 -55.734 -7.893 1.00 90.72 11 GLN B O 1
ATOM 5963 N N . GLN B 1 17 ? 51.812 -55.524 -5.971 1.00 87.23 12 GLN B N 1
ATOM 5964 C CA . GLN B 1 17 ? 50.685 -56.279 -6.509 1.00 89.75 12 GLN B CA 1
ATOM 5965 C C . GLN B 1 17 ? 50.004 -55.521 -7.650 1.00 84.08 12 GLN B C 1
ATOM 5966 O O . GLN B 1 17 ? 49.590 -56.125 -8.652 1.00 85.05 12 GLN B O 1
ATOM 5972 N N . TYR B 1 18 ? 49.909 -54.200 -7.519 1.00 79.54 13 TYR B N 1
ATOM 5973 C CA . TYR B 1 18 ? 49.362 -53.397 -8.604 1.00 80.85 13 TYR B CA 1
ATOM 5974 C C . TYR B 1 18 ? 50.160 -53.586 -9.886 1.00 81.18 13 TYR B C 1
ATOM 5975 O O . TYR B 1 18 ? 49.587 -53.757 -10.958 1.00 82.75 13 TYR B O 1
ATOM 5984 N N . LEU B 1 19 ? 51.482 -53.536 -9.785 1.00 82.58 14 LEU B N 1
ATOM 5985 C CA . LEU B 1 19 ? 52.319 -53.773 -10.953 1.00 83.45 14 LEU B CA 1
ATOM 5986 C C . LEU B 1 19 ? 52.141 -55.194 -11.476 1.00 89.74 14 LEU B C 1
ATOM 5987 O O . LEU B 1 19 ? 52.239 -55.430 -12.686 1.00 96.98 14 LEU B O 1
ATOM 5992 N N . GLY B 1 20 ? 51.870 -56.141 -10.573 1.00 89.40 15 GLY B N 1
ATOM 5993 C CA . GLY B 1 20 ? 51.551 -57.502 -10.987 1.00 85.73 15 GLY B CA 1
ATOM 5994 C C . GLY B 1 20 ? 50.295 -57.567 -11.844 1.00 89.17 15 GLY B C 1
ATOM 5995 O O . GLY B 1 20 ? 50.179 -58.420 -12.728 1.00 90.13 15 GLY B O 1
ATOM 5996 N N . ILE B 1 21 ? 49.342 -56.675 -11.586 1.00 89.76 16 ILE B N 1
ATOM 5997 C CA . ILE B 1 21 ? 48.127 -56.627 -12.394 1.00 86.88 16 ILE B CA 1
ATOM 5998 C C . ILE B 1 21 ? 48.347 -55.829 -13.680 1.00 90.42 16 ILE B C 1
ATOM 5999 O O . ILE B 1 21 ? 47.969 -56.272 -14.770 1.00 98.07 16 ILE B O 1
ATOM 6004 N N . LYS B 1 22 ? 48.972 -54.661 -13.559 1.00 88.48 17 LYS B N 1
ATOM 6005 C CA . LYS B 1 22 ? 49.179 -53.771 -14.699 1.00 87.54 17 LYS B CA 1
ATOM 6006 C C . LYS B 1 22 ? 50.087 -54.384 -15.752 1.00 88.00 17 LYS B C 1
ATOM 6007 O O . LYS B 1 22 ? 49.974 -54.061 -16.933 1.00 87.75 17 LYS B O 1
ATOM 6013 N N . ALA B 1 23 ? 50.985 -55.269 -15.327 1.00 92.40 18 ALA B N 1
ATOM 6014 C CA . ALA B 1 23 ? 51.888 -55.934 -16.265 1.00 98.88 18 ALA B CA 1
ATOM 6015 C C . ALA B 1 23 ? 51.117 -56.707 -17.338 1.00 100.63 18 ALA B C 1
ATOM 6016 O O . ALA B 1 23 ? 51.509 -56.716 -18.506 1.00 109.41 18 ALA B O 1
ATOM 6018 N N . GLN B 1 24 ? 50.020 -57.348 -16.940 1.00 98.00 19 GLN B N 1
ATOM 6019 C CA . GLN B 1 24 ? 49.185 -58.094 -17.876 1.00 100.21 19 GLN B CA 1
ATOM 6020 C C . GLN B 1 24 ? 48.342 -57.194 -18.778 1.00 99.02 19 GLN B C 1
ATOM 6021 O O . GLN B 1 24 ? 47.744 -57.675 -19.741 1.00 94.09 19 GLN B O 1
ATOM 6027 N N . HIS B 1 25 ? 48.276 -55.902 -18.460 1.00 96.64 20 HIS B N 1
ATOM 6028 C CA . HIS B 1 25 ? 47.438 -54.971 -19.214 1.00 95.26 20 HIS B CA 1
ATOM 6029 C C . HIS B 1 25 ? 48.184 -53.653 -19.400 1.00 99.92 20 HIS B C 1
ATOM 6030 O O . HIS B 1 25 ? 48.022 -52.711 -18.630 1.00 103.27 20 HIS B O 1
ATOM 6037 N N . THR B 1 26 ? 49.010 -53.595 -20.434 1.00 106.99 21 THR B N 1
ATOM 6038 C CA . THR B 1 26 ? 49.646 -52.343 -20.836 1.00 107.26 21 THR B CA 1
ATOM 6039 C C . THR B 1 26 ? 48.926 -51.678 -22.009 1.00 107.90 21 THR B C 1
ATOM 6040 O O . THR B 1 26 ? 49.381 -50.641 -22.490 1.00 112.17 21 THR B O 1
ATOM 6044 N N . ASP B 1 27 ? 47.800 -52.251 -22.449 1.00 105.58 22 ASP B N 1
ATOM 6045 C CA . ASP B 1 27 ? 47.096 -51.790 -23.643 1.00 106.09 22 ASP B CA 1
ATOM 6046 C C . ASP B 1 27 ? 45.710 -51.235 -23.329 1.00 107.95 22 ASP B C 1
ATOM 6047 O O . ASP B 1 27 ? 44.874 -51.090 -24.231 1.00 113.07 22 ASP B O 1
ATOM 6052 N N . LYS B 1 28 ? 45.459 -50.943 -22.050 1.00 102.88 23 LYS B N 1
ATOM 6053 C CA . LYS B 1 28 ? 44.179 -50.409 -21.615 1.00 96.38 23 LYS B CA 1
ATOM 6054 C C . LYS B 1 28 ? 44.351 -49.858 -20.213 1.00 94.38 23 LYS B C 1
ATOM 6055 O O . LYS B 1 28 ? 45.258 -50.271 -19.488 1.00 98.55 23 LYS B O 1
ATOM 6061 N N . LEU B 1 29 ? 43.496 -48.913 -19.833 1.00 89.64 24 LEU B N 1
ATOM 6062 C CA . LEU B 1 29 ? 43.550 -48.357 -18.486 1.00 86.61 24 LEU B CA 1
ATOM 6063 C C . LEU B 1 29 ? 43.136 -49.402 -17.453 1.00 80.58 24 LEU B C 1
ATOM 6064 O O . LEU B 1 29 ? 42.435 -50.360 -17.764 1.00 79.38 24 LEU B O 1
ATOM 6069 N N . VAL B 1 30 ? 43.580 -49.209 -16.218 1.00 79.59 25 VAL B N 1
ATOM 6070 C CA . VAL B 1 30 ? 43.290 -50.141 -15.133 1.00 80.96 25 VAL B CA 1
ATOM 6071 C C . VAL B 1 30 ? 42.717 -49.383 -13.945 1.00 78.04 25 VAL B C 1
ATOM 6072 O O . VAL B 1 30 ? 43.437 -48.657 -13.260 1.00 81.90 25 VAL B O 1
ATOM 6076 N N . PHE B 1 31 ? 41.417 -49.542 -13.718 1.00 78.91 26 PHE B N 1
ATOM 6077 C CA . PHE B 1 31 ? 40.789 -49.042 -12.499 1.00 80.63 26 PHE B CA 1
ATOM 6078 C C . PHE B 1 31 ? 41.194 -49.938 -11.332 1.00 81.25 26 PHE B C 1
ATOM 6079 O O . PHE B 1 31 ? 40.892 -51.141 -11.316 1.00 77.41 26 PHE B O 1
ATOM 6087 N N . TYR B 1 32 ? 41.877 -49.347 -10.356 1.00 79.91 27 TYR B N 1
ATOM 6088 C CA . TYR B 1 32 ? 42.356 -50.087 -9.204 1.00 77.27 27 TYR B CA 1
ATOM 6089 C C . TYR B 1 32 ? 41.527 -49.714 -7.989 1.00 80.56 27 TYR B C 1
ATOM 6090 O O . TYR B 1 32 ? 41.476 -48.543 -7.602 1.00 85.59 27 TYR B O 1
ATOM 6099 N N . ARG B 1 33 ? 40.869 -50.707 -7.397 1.00 79.10 28 ARG B N 1
ATOM 6100 C CA . ARG B 1 33 ? 40.013 -50.470 -6.247 1.00 76.97 28 ARG B CA 1
ATOM 6101 C C . ARG B 1 33 ? 40.851 -50.083 -5.030 1.00 76.96 28 ARG B C 1
ATOM 6102 O O . ARG B 1 33 ? 41.703 -50.856 -4.588 1.00 77.99 28 ARG B O 1
ATOM 6110 N N . MET B 1 34 ? 40.618 -48.882 -4.509 1.00 79.56 29 MET B N 1
ATOM 6111 C CA . MET B 1 34 ? 41.330 -48.376 -3.342 1.00 81.50 29 MET B CA 1
ATOM 6112 C C . MET B 1 34 ? 40.325 -47.734 -2.403 1.00 84.24 29 MET B C 1
ATOM 6113 O O . MET B 1 34 ? 39.872 -46.611 -2.629 1.00 88.30 29 MET B O 1
ATOM 6118 N N . GLY B 1 35 ? 39.965 -48.457 -1.350 1.00 86.03 30 GLY B N 1
ATOM 6119 C CA . GLY B 1 35 ? 38.952 -47.981 -0.420 1.00 89.83 30 GLY B CA 1
ATOM 6120 C C . GLY B 1 35 ? 37.612 -47.832 -1.113 1.00 93.78 30 GLY B C 1
ATOM 6121 O O . GLY B 1 35 ? 37.131 -48.764 -1.762 1.00 100.62 30 GLY B O 1
ATOM 6122 N N . ASP B 1 36 ? 37.004 -46.657 -0.963 1.00 94.41 31 ASP B N 1
ATOM 6123 C CA . ASP B 1 36 ? 35.755 -46.331 -1.648 1.00 96.48 31 ASP B CA 1
ATOM 6124 C C . ASP B 1 36 ? 35.989 -45.634 -2.993 1.00 96.21 31 ASP B C 1
ATOM 6125 O O . ASP B 1 36 ? 35.124 -44.905 -3.479 1.00 89.40 31 ASP B O 1
ATOM 6130 N N . PHE B 1 37 ? 37.157 -45.860 -3.594 1.00 96.57 32 PHE B N 1
ATOM 6131 C CA . PHE B 1 37 ? 37.548 -45.160 -4.808 1.00 96.89 32 PHE B CA 1
ATOM 6132 C C . PHE B 1 37 ? 38.170 -46.129 -5.799 1.00 96.35 32 PHE B C 1
ATOM 6133 O O . PHE B 1 37 ? 38.635 -47.208 -5.429 1.00 100.26 32 PHE B O 1
ATOM 6141 N N . TYR B 1 38 ? 38.162 -45.728 -7.068 1.00 92.74 33 TYR B N 1
ATOM 6142 C CA . TYR B 1 38 ? 38.960 -46.373 -8.105 1.00 86.11 33 TYR B CA 1
ATOM 6143 C C . TYR B 1 38 ? 40.058 -45.405 -8.506 1.00 87.00 33 TYR B C 1
ATOM 6144 O O . TYR B 1 38 ? 39.782 -44.240 -8.817 1.00 90.42 33 TYR B O 1
ATOM 6153 N N . GLU B 1 39 ? 41.298 -45.885 -8.489 1.00 84.22 34 GLU B N 1
ATOM 6154 C CA . GLU B 1 39 ? 42.447 -45.033 -8.756 1.00 89.99 34 GLU B CA 1
ATOM 6155 C C . GLU B 1 39 ? 43.325 -45.623 -9.850 1.00 89.44 34 GLU B C 1
ATOM 6156 O O . GLU B 1 39 ? 43.403 -46.842 -10.009 1.00 93.93 34 GLU B O 1
ATOM 6162 N N . LEU B 1 40 ? 43.973 -44.742 -10.604 1.00 86.91 35 LEU B N 1
ATOM 6163 C CA . LEU B 1 40 ? 44.948 -45.130 -11.612 1.00 86.49 35 LEU B CA 1
ATOM 6164 C C . LEU B 1 40 ? 46.299 -44.504 -11.276 1.00 89.11 35 LEU B C 1
ATOM 6165 O O . LEU B 1 40 ? 46.362 -43.415 -10.708 1.00 91.68 35 LEU B O 1
ATOM 6170 N N . PHE B 1 41 ? 47.373 -45.199 -11.629 1.00 88.26 36 PHE B N 1
ATOM 6171 C CA . PHE B 1 41 ? 48.713 -44.752 -11.302 1.00 90.26 36 PHE B CA 1
ATOM 6172 C C . PHE B 1 41 ? 49.567 -44.605 -12.562 1.00 94.88 36 PHE B C 1
ATOM 6173 O O . PHE B 1 41 ? 49.340 -45.278 -13.575 1.00 91.31 36 PHE B O 1
ATOM 6181 N N . LEU B 1 42 ? 50.534 -43.693 -12.485 1.00 96.91 37 LEU B N 1
ATOM 6182 C CA . LEU B 1 42 ? 51.618 -43.591 -13.451 1.00 94.99 37 LEU B CA 1
ATOM 6183 C C . LEU B 1 42 ? 51.055 -43.104 -14.798 1.00 98.11 37 LEU B C 1
ATOM 6184 O O . LEU B 1 42 ? 50.285 -42.149 -14.831 1.00 97.36 37 LEU B O 1
ATOM 6189 N N . ASP B 1 43 ? 51.416 -43.735 -15.910 1.00 103.10 38 ASP B N 1
ATOM 6190 C CA . ASP B 1 43 ? 50.911 -43.318 -17.206 1.00 105.81 38 ASP B CA 1
ATOM 6191 C C . ASP B 1 43 ? 49.399 -43.428 -17.278 1.00 107.98 38 ASP B C 1
ATOM 6192 O O . ASP B 1 43 ? 48.754 -42.610 -17.932 1.00 112.08 38 ASP B O 1
ATOM 6197 N N . ASP B 1 44 ? 48.823 -44.426 -16.605 1.00 109.32 39 ASP B N 1
ATOM 6198 C CA . ASP B 1 44 ? 47.368 -44.494 -16.477 1.00 104.76 39 ASP B CA 1
ATOM 6199 C C . ASP B 1 44 ? 46.825 -43.282 -15.737 1.00 101.64 39 ASP B C 1
ATOM 6200 O O . ASP B 1 44 ? 45.735 -42.813 -16.046 1.00 97.45 39 ASP B O 1
ATOM 6205 N N . ALA B 1 45 ? 47.574 -42.784 -14.754 1.00 103.89 40 ALA B N 1
ATOM 6206 C CA . ALA B 1 45 ? 47.139 -41.614 -14.000 1.00 107.83 40 ALA B CA 1
ATOM 6207 C C . ALA B 1 45 ? 47.161 -40.351 -14.865 1.00 107.68 40 ALA B C 1
ATOM 6208 O O . ALA B 1 45 ? 46.217 -39.565 -14.854 1.00 106.35 40 ALA B O 1
ATOM 6210 N N . VAL B 1 46 ? 48.233 -40.150 -15.619 1.00 110.08 41 VAL B N 1
ATOM 6211 C CA . VAL B 1 46 ? 48.321 -38.966 -16.468 1.00 112.90 41 VAL B CA 1
ATOM 6212 C C . VAL B 1 46 ? 47.285 -39.041 -17.597 1.00 114.24 41 VAL B C 1
ATOM 6213 O O . VAL B 1 46 ? 46.562 -38.076 -17.859 1.00 109.58 41 VAL B O 1
ATOM 6217 N N . GLU B 1 47 ? 47.194 -40.201 -18.243 1.00 117.02 42 GLU B N 1
ATOM 6218 C CA . GLU B 1 47 ? 46.248 -40.383 -19.341 1.00 122.55 42 GLU B CA 1
ATOM 6219 C C . GLU B 1 47 ? 44.799 -40.248 -18.880 1.00 119.56 42 GLU B C 1
ATOM 6220 O O . GLU B 1 47 ? 43.971 -39.671 -19.580 1.00 110.54 42 GLU B O 1
ATOM 6226 N N . ALA B 1 48 ? 44.491 -40.792 -17.706 1.00 121.10 43 ALA B N 1
ATOM 6227 C CA . ALA B 1 48 ? 43.137 -40.692 -17.169 1.00 119.70 43 ALA B CA 1
ATOM 6228 C C . ALA B 1 48 ? 42.824 -39.272 -16.715 1.00 119.88 43 ALA B C 1
ATOM 6229 O O . ALA B 1 48 ? 41.702 -38.797 -16.878 1.00 123.63 43 ALA B O 1
ATOM 6231 N N . ALA B 1 49 ? 43.814 -38.587 -16.150 1.00 116.03 44 ALA B N 1
ATOM 6232 C CA . ALA B 1 49 ? 43.645 -37.186 -15.786 1.00 122.65 44 ALA B CA 1
ATOM 6233 C C . ALA B 1 49 ? 43.596 -36.267 -17.004 1.00 128.79 44 ALA B C 1
ATOM 6234 O O . ALA B 1 49 ? 43.229 -35.103 -16.875 1.00 133.87 44 ALA B O 1
ATOM 6236 N N . LYS B 1 50 ? 43.969 -36.777 -18.177 1.00 133.53 45 LYS B N 1
ATOM 6237 C CA . LYS B 1 50 ? 43.919 -36.002 -19.416 1.00 135.25 45 LYS B CA 1
ATOM 6238 C C . LYS B 1 50 ? 42.615 -36.227 -20.179 1.00 130.85 45 LYS B C 1
ATOM 6239 O O . LYS B 1 50 ? 41.925 -35.268 -20.521 1.00 129.09 45 LYS B O 1
ATOM 6245 N N . LEU B 1 51 ? 42.289 -37.490 -20.454 1.00 127.53 46 LEU B N 1
ATOM 6246 C CA . LEU B 1 51 ? 41.056 -37.823 -21.166 1.00 124.96 46 LEU B CA 1
ATOM 6247 C C . LEU B 1 51 ? 39.836 -37.267 -20.441 1.00 117.96 46 LEU B C 1
ATOM 6248 O O . LEU B 1 51 ? 38.947 -36.688 -21.062 1.00 120.02 46 LEU B O 1
ATOM 6253 N N . LEU B 1 52 ? 39.792 -37.454 -19.128 1.00 113.17 47 LEU B N 1
ATOM 6254 C CA . LEU B 1 52 ? 38.822 -36.771 -18.287 1.00 116.67 47 LEU B CA 1
ATOM 6255 C C . LEU B 1 52 ? 39.460 -35.500 -17.729 1.00 122.56 47 LEU B C 1
ATOM 6256 O O . LEU B 1 52 ? 40.651 -35.243 -17.940 1.00 127.57 47 LEU B O 1
ATOM 6261 N N . ASP B 1 53 ? 38.668 -34.695 -17.030 1.00 123.30 48 ASP B N 1
ATOM 6262 C CA . ASP B 1 53 ? 39.216 -33.534 -16.323 1.00 128.32 48 ASP B CA 1
ATOM 6263 C C . ASP B 1 53 ? 39.260 -33.858 -14.829 1.00 125.43 48 ASP B C 1
ATOM 6264 O O . ASP B 1 53 ? 38.448 -33.397 -14.032 1.00 127.28 48 ASP B O 1
ATOM 6269 N N . ILE B 1 54 ? 40.230 -34.691 -14.477 1.00 124.42 49 ILE B N 1
ATOM 6270 C CA . ILE B 1 54 ? 40.388 -35.221 -13.134 1.00 121.08 49 ILE B CA 1
ATOM 6271 C C . ILE B 1 54 ? 41.681 -34.677 -12.540 1.00 116.19 49 ILE B C 1
ATOM 6272 O O . ILE B 1 54 ? 42.693 -34.560 -13.230 1.00 111.23 49 ILE B O 1
ATOM 6277 N N . THR B 1 55 ? 41.630 -34.334 -11.258 1.00 114.29 50 THR B N 1
ATOM 6278 C CA . THR B 1 55 ? 42.791 -33.823 -10.555 1.00 111.36 50 THR B CA 1
ATOM 6279 C C . THR B 1 55 ? 43.892 -34.880 -10.511 1.00 104.64 50 THR B C 1
ATOM 6280 O O . THR B 1 55 ? 43.660 -36.004 -10.076 1.00 98.50 50 THR B O 1
ATOM 6284 N N . LEU B 1 56 ? 45.082 -34.514 -10.981 1.00 107.50 51 LEU B N 1
ATOM 6285 C CA . LEU B 1 56 ? 46.247 -35.394 -10.920 1.00 110.61 51 LEU B CA 1
ATOM 6286 C C . LEU B 1 56 ? 47.070 -35.041 -9.688 1.00 114.08 51 LEU B C 1
ATOM 6287 O O . LEU B 1 56 ? 47.337 -33.869 -9.434 1.00 123.61 51 LEU B O 1
ATOM 6292 N N . THR B 1 57 ? 47.462 -36.054 -8.925 1.00 110.84 52 THR B N 1
ATOM 6293 C CA . THR B 1 57 ? 48.199 -35.841 -7.696 1.00 117.18 52 THR B CA 1
ATOM 6294 C C . THR B 1 57 ? 49.256 -36.931 -7.542 1.00 116.62 52 THR B C 1
ATOM 6295 O O . THR B 1 57 ? 49.582 -37.624 -8.507 1.00 111.81 52 THR B O 1
ATOM 6299 N N . THR B 1 58 ? 49.793 -37.074 -6.332 1.00 121.41 53 THR B N 1
ATOM 6300 C CA . THR B 1 58 ? 50.876 -38.003 -6.053 1.00 124.61 53 THR B CA 1
ATOM 6301 C C . THR B 1 58 ? 50.627 -38.710 -4.729 1.00 127.80 53 THR B C 1
ATOM 6302 O O . THR B 1 58 ? 50.229 -38.072 -3.751 1.00 137.19 53 THR B O 1
ATOM 6306 N N . ARG B 1 59 ? 50.860 -40.023 -4.699 1.00 122.80 54 ARG B N 1
ATOM 6307 C CA . ARG B 1 59 ? 50.784 -40.789 -3.459 1.00 123.07 54 ARG B CA 1
ATOM 6308 C C . ARG B 1 59 ? 51.842 -41.884 -3.479 1.00 120.32 54 ARG B C 1
ATOM 6309 O O . ARG B 1 59 ? 51.641 -42.933 -4.088 1.00 119.50 54 ARG B O 1
ATOM 6317 N N . GLY B 1 60 ? 52.967 -41.627 -2.819 1.00 118.11 55 GLY B N 1
ATOM 6318 C CA . GLY B 1 60 ? 54.017 -42.622 -2.660 1.00 110.94 55 GLY B CA 1
ATOM 6319 C C . GLY B 1 60 ? 55.235 -42.346 -3.509 1.00 115.66 55 GLY B C 1
ATOM 6320 O O . GLY B 1 60 ? 55.252 -41.417 -4.319 1.00 116.96 55 GLY B O 1
ATOM 6321 N N . GLN B 1 61 ? 56.262 -43.165 -3.310 1.00 116.78 56 GLN B N 1
ATOM 6322 C CA . GLN B 1 61 ? 57.502 -43.073 -4.073 1.00 118.52 56 GLN B CA 1
ATOM 6323 C C . GLN B 1 61 ? 57.949 -44.454 -4.525 1.00 112.65 56 GLN B C 1
ATOM 6324 O O . GLN B 1 61 ? 57.923 -45.404 -3.746 1.00 118.06 56 GLN B O 1
ATOM 6330 N N . MET B 1 62 ? 58.352 -44.556 -5.787 1.00 110.60 57 MET B N 1
ATOM 6331 C CA . MET B 1 62 ? 58.896 -45.788 -6.351 1.00 110.68 57 MET B CA 1
ATOM 6332 C C . MET B 1 62 ? 60.282 -45.496 -6.902 1.00 115.97 57 MET B C 1
ATOM 6333 O O . MET B 1 62 ? 60.433 -44.684 -7.820 1.00 121.47 57 MET B O 1
ATOM 6338 N N . ASP B 1 63 ? 61.291 -46.152 -6.324 1.00 117.82 58 ASP B N 1
ATOM 6339 C CA . ASP B 1 63 ? 62.700 -45.871 -6.616 1.00 116.60 58 ASP B CA 1
ATOM 6340 C C . ASP B 1 63 ? 63.043 -44.402 -6.372 1.00 121.23 58 ASP B C 1
ATOM 6341 O O . ASP B 1 63 ? 63.849 -43.814 -7.092 1.00 127.52 58 ASP B O 1
ATOM 6346 N N . GLY B 1 64 ? 62.430 -43.809 -5.352 1.00 121.04 59 GLY B N 1
ATOM 6347 C CA . GLY B 1 64 ? 62.656 -42.405 -5.048 1.00 121.52 59 GLY B CA 1
ATOM 6348 C C . GLY B 1 64 ? 62.009 -41.432 -6.023 1.00 122.22 59 GLY B C 1
ATOM 6349 O O . GLY B 1 64 ? 62.447 -40.290 -6.130 1.00 131.02 59 GLY B O 1
ATOM 6350 N N . VAL B 1 65 ? 60.971 -41.875 -6.729 1.00 112.22 60 VAL B N 1
ATOM 6351 C CA . VAL B 1 65 ? 60.247 -41.035 -7.670 1.00 113.76 60 VAL B CA 1
ATOM 6352 C C . VAL B 1 65 ? 58.795 -40.942 -7.210 1.00 117.60 60 VAL B C 1
ATOM 6353 O O . VAL B 1 65 ? 58.121 -41.961 -7.074 1.00 122.17 60 VAL B O 1
ATOM 6357 N N . PRO B 1 66 ? 58.291 -39.726 -6.953 1.00 119.38 61 PRO B N 1
ATOM 6358 C CA . PRO B 1 66 ? 56.889 -39.595 -6.515 1.00 118.29 61 PRO B CA 1
ATOM 6359 C C . PRO B 1 66 ? 55.907 -40.111 -7.569 1.00 118.64 61 PRO B C 1
ATOM 6360 O O . PRO B 1 66 ? 55.762 -39.506 -8.628 1.00 122.57 61 PRO B O 1
ATOM 6364 N N . ILE B 1 67 ? 55.246 -41.226 -7.278 1.00 120.34 62 ILE B N 1
ATOM 6365 C CA . ILE B 1 67 ? 54.336 -41.847 -8.240 1.00 121.76 62 ILE B CA 1
ATOM 6366 C C . ILE B 1 67 ? 53.036 -41.063 -8.324 1.00 122.12 62 ILE B C 1
ATOM 6367 O O . ILE B 1 67 ? 52.459 -40.702 -7.298 1.00 126.56 62 ILE B O 1
ATOM 6372 N N . LYS B 1 68 ? 52.595 -40.793 -9.551 1.00 121.24 63 LYS B N 1
ATOM 6373 C CA . LYS B 1 68 ? 51.386 -40.011 -9.781 1.00 120.75 63 LYS B CA 1
ATOM 6374 C C . LYS B 1 68 ? 50.145 -40.892 -9.691 1.00 112.68 63 LYS B C 1
ATOM 6375 O O . LYS B 1 68 ? 50.209 -42.101 -9.888 1.00 111.49 63 LYS B O 1
ATOM 6381 N N . MET B 1 69 ? 49.010 -40.278 -9.395 1.00 111.77 64 MET B N 1
ATOM 6382 C CA . MET B 1 69 ? 47.774 -41.017 -9.192 1.00 108.96 64 MET B CA 1
ATOM 6383 C C . MET B 1 69 ? 46.569 -40.113 -9.393 1.00 108.08 64 MET B C 1
ATOM 6384 O O . MET B 1 69 ? 46.590 -38.947 -9.001 1.00 114.92 64 MET B O 1
ATOM 6389 N N . ALA B 1 70 ? 45.535 -40.660 -10.023 1.00 108.40 65 ALA B N 1
ATOM 6390 C CA . ALA B 1 70 ? 44.244 -39.994 -10.186 1.00 107.74 65 ALA B CA 1
ATOM 6391 C C . ALA B 1 70 ? 43.143 -40.929 -9.698 1.00 104.36 65 ALA B C 1
ATOM 6392 O O . ALA B 1 70 ? 43.294 -42.158 -9.746 1.00 108.83 65 ALA B O 1
ATOM 6394 N N . GLY B 1 71 ? 42.042 -40.351 -9.229 1.00 96.00 66 GLY B N 1
ATOM 6395 C CA . GLY B 1 71 ? 40.998 -41.151 -8.614 1.00 98.34 66 GLY B CA 1
ATOM 6396 C C . GLY B 1 71 ? 39.596 -40.685 -8.950 1.00 98.13 66 GLY B C 1
ATOM 6397 O O . GLY B 1 71 ? 39.375 -39.533 -9.325 1.00 100.51 66 GLY B O 1
ATOM 6398 N N . VAL B 1 72 ? 38.652 -41.612 -8.823 1.00 96.34 67 VAL B N 1
ATOM 6399 C CA . VAL B 1 72 ? 37.232 -41.329 -8.986 1.00 96.75 67 VAL B CA 1
ATOM 6400 C C . VAL B 1 72 ? 36.451 -42.051 -7.891 1.00 100.33 67 VAL B C 1
ATOM 6401 O O . VAL B 1 72 ? 36.875 -43.099 -7.398 1.00 98.10 67 VAL B O 1
ATOM 6405 N N . PRO B 1 73 ? 35.300 -41.490 -7.499 1.00 105.54 68 PRO B N 1
ATOM 6406 C CA . PRO B 1 73 ? 34.486 -42.157 -6.487 1.00 104.45 68 PRO B CA 1
ATOM 6407 C C . PRO B 1 73 ? 33.774 -43.390 -7.034 1.00 100.45 68 PRO B C 1
ATOM 6408 O O . PRO B 1 73 ? 33.499 -43.492 -8.227 1.00 103.01 68 PRO B O 1
ATOM 6412 N N . PHE B 1 74 ? 33.483 -44.331 -6.148 1.00 102.38 69 PHE B N 1
ATOM 6413 C CA . PHE B 1 74 ? 32.827 -45.565 -6.530 1.00 96.27 69 PHE B CA 1
ATOM 6414 C C . PHE B 1 74 ? 31.402 -45.326 -7.029 1.00 101.93 69 PHE B C 1
ATOM 6415 O O . PHE B 1 74 ? 30.961 -45.983 -7.968 1.00 102.39 69 PHE B O 1
ATOM 6423 N N . HIS B 1 75 ? 30.681 -44.391 -6.408 1.00 112.44 70 HIS B N 1
ATOM 6424 C CA . HIS B 1 75 ? 29.296 -44.147 -6.797 1.00 114.17 70 HIS B CA 1
ATOM 6425 C C . HIS B 1 75 ? 29.196 -43.580 -8.216 1.00 114.07 70 HIS B C 1
ATOM 6426 O O . HIS B 1 75 ? 28.247 -43.885 -8.938 1.00 117.13 70 HIS B O 1
ATOM 6433 N N . ALA B 1 76 ? 30.175 -42.768 -8.613 1.00 111.57 71 ALA B N 1
ATOM 6434 C CA . ALA B 1 76 ? 30.214 -42.202 -9.959 1.00 113.13 71 ALA B CA 1
ATOM 6435 C C . ALA B 1 76 ? 31.250 -42.894 -10.844 1.00 112.79 71 ALA B C 1
ATOM 6436 O O . ALA B 1 76 ? 31.870 -42.256 -11.695 1.00 118.32 71 ALA B O 1
ATOM 6438 N N . ALA B 1 77 ? 31.441 -44.196 -10.655 1.00 106.50 72 ALA B N 1
ATOM 6439 C CA . ALA B 1 77 ? 32.442 -44.922 -11.427 1.00 100.38 72 ALA B CA 1
ATOM 6440 C C . ALA B 1 77 ? 31.929 -45.280 -12.822 1.00 101.07 72 ALA B C 1
ATOM 6441 O O . ALA B 1 77 ? 32.615 -45.058 -13.822 1.00 101.91 72 ALA B O 1
ATOM 6443 N N . GLU B 1 78 ? 30.725 -45.837 -12.893 1.00 102.52 73 GLU B N 1
ATOM 6444 C CA . GLU B 1 78 ? 30.172 -46.262 -14.170 1.00 103.52 73 GLU B CA 1
ATOM 6445 C C . GLU B 1 78 ? 29.933 -45.079 -15.109 1.00 107.44 73 GLU B C 1
ATOM 6446 O O . GLU B 1 78 ? 30.015 -45.239 -16.332 1.00 113.10 73 GLU B O 1
ATOM 6452 N N . GLN B 1 79 ? 29.645 -43.903 -14.558 1.00 104.56 74 GLN B N 1
ATOM 6453 C CA . GLN B 1 79 ? 29.522 -42.713 -15.391 1.00 110.01 74 GLN B CA 1
ATOM 6454 C C . GLN B 1 79 ? 30.859 -42.369 -16.048 1.00 112.73 74 GLN B C 1
ATOM 6455 O O . GLN B 1 79 ? 30.935 -42.162 -17.264 1.00 112.55 74 GLN B O 1
ATOM 6461 N N . TYR B 1 80 ? 31.917 -42.327 -15.244 1.00 116.10 75 TYR B N 1
ATOM 6462 C CA . TYR B 1 80 ? 33.232 -41.943 -15.748 1.00 117.06 75 TYR B CA 1
ATOM 6463 C C . TYR B 1 80 ? 33.779 -42.964 -16.749 1.00 113.73 75 TYR B C 1
ATOM 6464 O O . TYR B 1 80 ? 34.276 -42.591 -17.812 1.00 119.23 75 TYR B O 1
ATOM 6473 N N . LEU B 1 81 ? 33.689 -44.249 -16.426 1.00 106.10 76 LEU B N 1
ATOM 6474 C CA . LEU B 1 81 ? 34.167 -45.257 -17.362 1.00 99.38 76 LEU B CA 1
ATOM 6475 C C . LEU B 1 81 ? 33.259 -45.372 -18.584 1.00 102.71 76 LEU B C 1
ATOM 6476 O O . LEU B 1 81 ? 33.715 -45.810 -19.651 1.00 106.20 76 LEU B O 1
ATOM 6481 N N . ALA B 1 82 ? 31.987 -44.988 -18.441 1.00 98.95 77 ALA B N 1
ATOM 6482 C CA . ALA B 1 82 ? 31.124 -44.851 -19.615 1.00 97.18 77 ALA B CA 1
ATOM 6483 C C . ALA B 1 82 ? 31.637 -43.740 -20.532 1.00 99.86 77 ALA B C 1
ATOM 6484 O O . ALA B 1 82 ? 31.673 -43.894 -21.758 1.00 96.27 77 ALA B O 1
ATOM 6486 N N . ARG B 1 83 ? 32.046 -42.622 -19.937 1.00 100.87 78 ARG B N 1
ATOM 6487 C CA . ARG B 1 83 ? 32.714 -41.584 -20.708 1.00 106.30 78 ARG B CA 1
ATOM 6488 C C . ARG B 1 83 ? 34.028 -42.096 -21.303 1.00 103.93 78 ARG B C 1
ATOM 6489 O O . ARG B 1 83 ? 34.459 -41.615 -22.354 1.00 105.12 78 ARG B O 1
ATOM 6497 N N . LEU B 1 84 ? 34.657 -43.072 -20.648 1.00 97.19 79 LEU B N 1
ATOM 6498 C CA . LEU B 1 84 ? 35.911 -43.620 -21.152 1.00 92.28 79 LEU B CA 1
ATOM 6499 C C . LEU B 1 84 ? 35.684 -44.512 -22.372 1.00 93.43 79 LEU B C 1
ATOM 6500 O O . LEU B 1 84 ? 36.502 -44.524 -23.296 1.00 93.16 79 LEU B O 1
ATOM 6505 N N . VAL B 1 85 ? 34.585 -45.262 -22.387 1.00 91.96 80 VAL B N 1
ATOM 6506 C CA . VAL B 1 85 ? 34.297 -46.085 -23.555 1.00 93.34 80 VAL B CA 1
ATOM 6507 C C . VAL B 1 85 ? 33.661 -45.279 -24.687 1.00 99.69 80 VAL B C 1
ATOM 6508 O O . VAL B 1 85 ? 33.728 -45.686 -25.843 1.00 93.85 80 VAL B O 1
ATOM 6512 N N . LYS B 1 86 ? 33.033 -44.150 -24.368 1.00 111.12 81 LYS B N 1
ATOM 6513 C CA . LYS B 1 86 ? 32.608 -43.225 -25.416 1.00 116.89 81 LYS B CA 1
ATOM 6514 C C . LYS B 1 86 ? 33.829 -42.684 -26.178 1.00 113.98 81 LYS B C 1
ATOM 6515 O O . LYS B 1 86 ? 33.767 -42.466 -27.391 1.00 110.85 81 LYS B O 1
ATOM 6521 N N . LEU B 1 87 ? 34.936 -42.481 -25.460 1.00 109.02 82 LEU B N 1
ATOM 6522 C CA . LEU B 1 87 ? 36.196 -42.062 -26.071 1.00 102.36 82 LEU B CA 1
ATOM 6523 C C . LEU B 1 87 ? 36.907 -43.189 -26.821 1.00 100.37 82 LEU B C 1
ATOM 6524 O O . LEU B 1 87 ? 37.874 -42.932 -27.530 1.00 99.62 82 LEU B O 1
ATOM 6529 N N . GLY B 1 88 ? 36.449 -44.428 -26.658 1.00 97.29 83 GLY B N 1
ATOM 6530 C CA . GLY B 1 88 ? 37.083 -45.564 -27.313 1.00 94.07 83 GLY B CA 1
ATOM 6531 C C . GLY B 1 88 ? 38.304 -46.117 -26.593 1.00 93.26 83 GLY B C 1
ATOM 6532 O O . GLY B 1 88 ? 39.249 -46.548 -27.236 1.00 94.87 83 GLY B O 1
ATOM 6533 N N . LYS B 1 89 ? 38.278 -46.121 -25.263 1.00 92.29 84 LYS B N 1
ATOM 6534 C CA . LYS B 1 89 ? 39.346 -46.703 -24.455 1.00 90.78 84 LYS B CA 1
ATOM 6535 C C . LYS B 1 89 ? 38.836 -47.894 -23.654 1.00 86.99 84 LYS B C 1
ATOM 6536 O O . LYS B 1 89 ? 37.666 -47.938 -23.268 1.00 87.52 84 LYS B O 1
ATOM 6542 N N . SER B 1 90 ? 39.718 -48.858 -23.425 1.00 85.99 85 SER B N 1
ATOM 6543 C CA . SER B 1 90 ? 39.391 -50.049 -22.645 1.00 86.38 85 SER B CA 1
ATOM 6544 C C . SER B 1 90 ? 39.892 -49.905 -21.215 1.00 85.12 85 SER B C 1
ATOM 6545 O O . SER B 1 90 ? 40.923 -49.285 -20.966 1.00 82.53 85 SER B O 1
ATOM 6548 N N . VAL B 1 91 ? 39.143 -50.474 -20.275 1.00 85.29 86 VAL B N 1
ATOM 6549 C CA . VAL B 1 91 ? 39.458 -50.361 -18.858 1.00 86.03 86 VAL B CA 1
ATOM 6550 C C . VAL B 1 91 ? 39.311 -51.719 -18.196 1.00 86.99 86 VAL B C 1
ATOM 6551 O O . VAL B 1 91 ? 38.240 -52.305 -18.214 1.00 92.98 86 VAL B O 1
ATOM 6555 N N . ALA B 1 92 ? 40.401 -52.219 -17.622 1.00 90.94 87 ALA B N 1
ATOM 6556 C CA . ALA B 1 92 ? 40.351 -53.394 -16.755 1.00 88.58 87 ALA B CA 1
ATOM 6557 C C . ALA B 1 92 ? 40.031 -52.956 -15.331 1.00 86.41 87 ALA B C 1
ATOM 6558 O O . ALA B 1 92 ? 40.617 -52.006 -14.821 1.00 91.10 87 ALA B O 1
ATOM 6560 N N . ILE B 1 93 ? 39.095 -53.652 -14.701 1.00 85.47 88 ILE B N 1
ATOM 6561 C CA . ILE B 1 93 ? 38.647 -53.319 -13.356 1.00 85.88 88 ILE B CA 1
ATOM 6562 C C . ILE B 1 93 ? 39.213 -54.344 -12.379 1.00 82.11 88 ILE B C 1
ATOM 6563 O O . ILE B 1 93 ? 38.940 -55.539 -12.497 1.00 83.08 88 ILE B O 1
ATOM 6568 N N . CYS B 1 94 ? 39.999 -53.862 -11.421 1.00 79.80 89 CYS B N 1
ATOM 6569 C CA . CYS B 1 94 ? 40.720 -54.720 -10.496 1.00 81.16 89 CYS B CA 1
ATOM 6570 C C . CYS B 1 94 ? 40.166 -54.576 -9.093 1.00 80.05 89 CYS B C 1
ATOM 6571 O O . CYS B 1 94 ? 40.325 -53.525 -8.460 1.00 84.51 89 CYS B O 1
ATOM 6574 N N . GLU B 1 95 ? 39.514 -55.634 -8.617 1.00 80.74 90 GLU B N 1
ATOM 6575 C CA . GLU B 1 95 ? 38.994 -55.688 -7.256 1.00 82.35 90 GLU B CA 1
ATOM 6576 C C . GLU B 1 95 ? 39.779 -56.716 -6.448 1.00 80.66 90 GLU B C 1
ATOM 6577 O O . GLU B 1 95 ? 40.586 -57.480 -6.986 1.00 79.20 90 GLU B O 1
ATOM 6583 N N . GLN B 1 96 ? 39.533 -56.727 -5.143 1.00 81.23 91 GLN B N 1
ATOM 6584 C CA . GLN B 1 96 ? 40.043 -57.763 -4.258 1.00 87.10 91 GLN B CA 1
ATOM 6585 C C . GLN B 1 96 ? 38.993 -58.855 -4.093 1.00 97.11 91 GLN B C 1
ATOM 6586 O O . GLN B 1 96 ? 37.901 -58.595 -3.571 1.00 113.20 91 GLN B O 1
ATOM 6592 N N . VAL B 1 97 ? 39.314 -60.063 -4.550 1.00 94.23 92 VAL B N 1
ATOM 6593 C CA . VAL B 1 97 ? 38.371 -61.176 -4.516 1.00 93.84 92 VAL B CA 1
ATOM 6594 C C . VAL B 1 97 ? 38.908 -62.290 -3.622 1.00 96.91 92 VAL B C 1
ATOM 6595 O O . VAL B 1 97 ? 40.121 -62.513 -3.547 1.00 95.51 92 VAL B O 1
ATOM 6599 N N . GLY B 1 98 ? 37.997 -62.966 -2.930 1.00 101.61 93 GLY B N 1
ATOM 6600 C CA . GLY B 1 98 ? 38.368 -64.011 -2.002 1.00 109.96 93 GLY B CA 1
ATOM 6601 C C . GLY B 1 98 ? 37.573 -65.276 -2.204 1.00 122.74 93 GLY B C 1
ATOM 6602 O O . GLY B 1 98 ? 36.441 -65.237 -2.672 1.00 122.89 93 GLY B O 1
ATOM 6603 N N . GLU B 1 99 ? 38.171 -66.406 -1.840 1.00 139.79 94 GLU B N 1
ATOM 6604 C CA . GLU B 1 99 ? 37.521 -67.703 -1.981 1.00 145.66 94 GLU B CA 1
ATOM 6605 C C . GLU B 1 99 ? 36.400 -67.871 -0.958 1.00 151.95 94 GLU B C 1
ATOM 6606 O O . GLU B 1 99 ? 36.275 -67.088 -0.012 1.00 148.54 94 GLU B O 1
ATOM 6612 N N . VAL B 1 100 ? 35.589 -68.907 -1.160 1.00 162.28 95 VAL B N 1
ATOM 6613 C CA . VAL B 1 100 ? 34.462 -69.230 -0.283 1.00 167.13 95 VAL B CA 1
ATOM 6614 C C . VAL B 1 100 ? 33.514 -68.040 -0.171 1.00 172.24 95 VAL B C 1
ATOM 6615 O O . VAL B 1 100 ? 32.489 -67.989 -0.851 1.00 171.40 95 VAL B O 1
ATOM 6619 N N . GLY B 1 101 ? 33.867 -67.082 0.680 1.00 184.41 96 GLY B N 1
ATOM 6620 C CA . GLY B 1 101 ? 33.060 -65.882 0.876 1.00 192.34 96 GLY B CA 1
ATOM 6621 C C . GLY B 1 101 ? 33.672 -64.954 1.909 1.00 194.40 96 GLY B C 1
ATOM 6622 O O . GLY B 1 101 ? 34.157 -65.407 2.950 1.00 200.18 96 GLY B O 1
ATOM 6623 N N . ALA B 1 102 ? 33.650 -63.652 1.618 1.00 187.36 97 ALA B N 1
ATOM 6624 C CA . ALA B 1 102 ? 34.280 -62.624 2.460 1.00 184.86 97 ALA B CA 1
ATOM 6625 C C . ALA B 1 102 ? 35.767 -62.897 2.703 1.00 185.28 97 ALA B C 1
ATOM 6626 O O . ALA B 1 102 ? 36.361 -62.346 3.630 1.00 178.28 97 ALA B O 1
ATOM 6628 N N . GLY B 1 103 ? 36.361 -63.740 1.861 1.00 188.43 98 GLY B N 1
ATOM 6629 C CA . GLY B 1 103 ? 37.738 -64.165 2.044 1.00 185.19 98 GLY B CA 1
ATOM 6630 C C . GLY B 1 103 ? 37.958 -64.900 3.350 1.00 193.74 98 GLY B C 1
ATOM 6631 O O . GLY B 1 103 ? 38.320 -64.282 4.348 1.00 206.11 98 GLY B O 1
ATOM 6632 N N . LYS B 1 104 ? 37.743 -66.216 3.356 1.00 180.78 99 LYS B N 1
ATOM 6633 C CA . LYS B 1 104 ? 38.043 -67.038 4.530 1.00 159.49 99 LYS B CA 1
ATOM 6634 C C . LYS B 1 104 ? 39.541 -66.954 4.823 1.00 151.88 99 LYS B C 1
ATOM 6635 O O . LYS B 1 104 ? 40.273 -67.935 4.686 1.00 148.49 99 LYS B O 1
ATOM 6641 N N . GLY B 1 105 ? 39.983 -65.767 5.228 1.00 137.82 100 GLY B N 1
ATOM 6642 C CA . GLY B 1 105 ? 41.389 -65.469 5.369 1.00 121.46 100 GLY B CA 1
ATOM 6643 C C . GLY B 1 105 ? 41.873 -64.546 4.267 1.00 114.53 100 GLY B C 1
ATOM 6644 O O . GLY B 1 105 ? 41.710 -63.328 4.343 1.00 112.55 100 GLY B O 1
ATOM 6645 N N . PRO B 1 106 ? 42.470 -65.123 3.221 1.00 109.40 101 PRO B N 1
ATOM 6646 C CA . PRO B 1 106 ? 43.189 -64.324 2.240 1.00 101.16 101 PRO B CA 1
ATOM 6647 C C . PRO B 1 106 ? 42.293 -63.642 1.222 1.00 98.11 101 PRO B C 1
ATOM 6648 O O . PRO B 1 106 ? 41.077 -63.882 1.181 1.00 102.54 101 PRO B O 1
ATOM 6652 N N . VAL B 1 107 ? 42.907 -62.768 0.426 1.00 91.87 102 VAL B N 1
ATOM 6653 C CA . VAL B 1 107 ? 42.237 -62.100 -0.685 1.00 85.46 102 VAL B CA 1
ATOM 6654 C C . VAL B 1 107 ? 43.257 -61.936 -1.814 1.00 86.07 102 VAL B C 1
ATOM 6655 O O . VAL B 1 107 ? 44.459 -61.781 -1.564 1.00 89.41 102 VAL B O 1
ATOM 6659 N N . GLU B 1 108 ? 42.778 -61.973 -3.054 1.00 82.35 103 GLU B N 1
ATOM 6660 C CA . GLU B 1 108 ? 43.647 -62.214 -4.205 1.00 88.28 103 GLU B CA 1
ATOM 6661 C C . GLU B 1 108 ? 44.024 -60.970 -4.981 1.00 83.89 103 GLU B C 1
ATOM 6662 O O . GLU B 1 108 ? 45.180 -60.820 -5.369 1.00 87.83 103 GLU B O 1
ATOM 6668 N N . ARG B 1 109 ? 43.053 -60.095 -5.229 1.00 83.62 104 ARG B N 1
ATOM 6669 C CA . ARG B 1 109 ? 43.240 -58.920 -6.100 1.00 83.60 104 ARG B CA 1
ATOM 6670 C C . ARG B 1 109 ? 43.476 -59.340 -7.547 1.00 79.29 104 ARG B C 1
ATOM 6671 O O . ARG B 1 109 ? 44.589 -59.676 -7.917 1.00 79.64 104 ARG B O 1
ATOM 6679 N N . LYS B 1 110 ? 42.417 -59.328 -8.353 1.00 77.31 105 LYS B N 1
ATOM 6680 C CA . LYS B 1 110 ? 42.510 -59.709 -9.755 1.00 77.26 105 LYS B CA 1
ATOM 6681 C C . LYS B 1 110 ? 41.527 -58.905 -10.585 1.00 76.41 105 LYS B C 1
ATOM 6682 O O . LYS B 1 110 ? 40.597 -58.288 -10.053 1.00 77.64 105 LYS B O 1
ATOM 6688 N N . VAL B 1 111 ? 41.743 -58.908 -11.894 1.00 81.64 106 VAL B N 1
ATOM 6689 C CA . VAL B 1 111 ? 40.859 -58.211 -12.823 1.00 82.68 106 VAL B CA 1
ATOM 6690 C C . VAL B 1 111 ? 39.573 -59.007 -12.966 1.00 80.40 106 VAL B C 1
ATOM 6691 O O . VAL B 1 111 ? 39.567 -60.088 -13.544 1.00 86.65 106 VAL B O 1
ATOM 6695 N N . VAL B 1 112 ? 38.486 -58.475 -12.430 1.00 79.79 107 VAL B N 1
ATOM 6696 C CA . VAL B 1 112 ? 37.229 -59.196 -12.410 1.00 83.46 107 VAL B CA 1
ATOM 6697 C C . VAL B 1 112 ? 36.421 -58.993 -13.700 1.00 83.82 107 VAL B C 1
ATOM 6698 O O . VAL B 1 112 ? 35.664 -59.878 -14.095 1.00 92.98 107 VAL B O 1
ATOM 6702 N N . ARG B 1 113 ? 36.582 -57.853 -14.361 1.00 83.97 108 ARG B N 1
ATOM 6703 C CA . ARG B 1 113 ? 35.974 -57.654 -15.681 1.00 85.66 108 ARG B CA 1
ATOM 6704 C C . ARG B 1 113 ? 36.745 -56.610 -16.470 1.00 83.02 108 ARG B C 1
ATOM 6705 O O . ARG B 1 113 ? 37.390 -55.732 -15.885 1.00 83.20 108 ARG B O 1
ATOM 6713 N N . ILE B 1 114 ? 36.678 -56.719 -17.794 1.00 77.46 109 ILE B N 1
ATOM 6714 C CA . ILE B 1 114 ? 37.363 -55.806 -18.693 1.00 80.26 109 ILE B CA 1
ATOM 6715 C C . ILE B 1 114 ? 36.332 -55.144 -19.589 1.00 77.84 109 ILE B C 1
ATOM 6716 O O . ILE B 1 114 ? 35.646 -55.813 -20.345 1.00 79.78 109 ILE B O 1
ATOM 6721 N N . VAL B 1 115 ? 36.221 -53.828 -19.485 1.00 83.20 110 VAL B N 1
ATOM 6722 C CA . VAL B 1 115 ? 35.222 -53.066 -20.222 1.00 88.55 110 VAL B CA 1
ATOM 6723 C C . VAL B 1 115 ? 35.834 -52.539 -21.511 1.00 88.73 110 VAL B C 1
ATOM 6724 O O . VAL B 1 115 ? 36.793 -51.764 -21.471 1.00 96.99 110 VAL B O 1
ATOM 6728 N N . THR B 1 116 ? 35.285 -52.975 -22.643 1.00 85.44 111 THR B N 1
ATOM 6729 C CA . THR B 1 116 ? 35.724 -52.523 -23.960 1.00 86.04 111 THR B CA 1
ATOM 6730 C C . THR B 1 116 ? 34.539 -51.900 -24.704 1.00 89.09 111 THR B C 1
ATOM 6731 O O . THR B 1 116 ? 33.394 -52.328 -24.524 1.00 86.25 111 THR B O 1
ATOM 6735 N N . PRO B 1 117 ? 34.798 -50.891 -25.553 1.00 89.96 112 PRO B N 1
ATOM 6736 C CA . PRO B 1 117 ? 33.694 -50.148 -26.158 1.00 92.17 112 PRO B CA 1
ATOM 6737 C C . PRO B 1 117 ? 32.811 -50.956 -27.109 1.00 94.40 112 PRO B C 1
ATOM 6738 O O . PRO B 1 117 ? 31.828 -50.415 -27.618 1.00 93.73 112 PRO B O 1
ATOM 6742 N N . GLY B 1 118 ? 33.132 -52.227 -27.343 1.00 95.58 113 GLY B N 1
ATOM 6743 C CA . GLY B 1 118 ? 32.344 -53.034 -28.264 1.00 91.61 113 GLY B CA 1
ATOM 6744 C C . GLY B 1 118 ? 31.784 -54.313 -27.672 1.00 86.24 113 GLY B C 1
ATOM 6745 O O . GLY B 1 118 ? 31.303 -55.177 -28.411 1.00 86.19 113 GLY B O 1
ATOM 6746 N N . THR B 1 119 ? 31.841 -54.438 -26.346 1.00 82.65 114 THR B N 1
ATOM 6747 C CA . THR B 1 119 ? 31.313 -55.612 -25.645 1.00 80.52 114 THR B CA 1
ATOM 6748 C C . THR B 1 119 ? 30.508 -55.160 -24.423 1.00 78.56 114 THR B C 1
ATOM 6749 O O . THR B 1 119 ? 30.775 -55.554 -23.285 1.00 74.10 114 THR B O 1
ATOM 6753 N N . LEU B 1 120 ? 29.506 -54.323 -24.672 1.00 77.83 115 LEU B N 1
ATOM 6754 C CA . LEU B 1 120 ? 28.791 -53.643 -23.604 1.00 78.43 115 LEU B CA 1
ATOM 6755 C C . LEU B 1 120 ? 27.433 -54.256 -23.374 1.00 84.18 115 LEU B C 1
ATOM 6756 O O . LEU B 1 120 ? 26.722 -54.560 -24.336 1.00 86.72 115 LEU B O 1
ATOM 6761 N N . THR B 1 121 ? 27.084 -54.444 -22.095 1.00 84.57 116 THR B N 1
ATOM 6762 C CA . THR B 1 121 ? 25.810 -55.045 -21.720 1.00 84.41 116 THR B CA 1
ATOM 6763 C C . THR B 1 121 ? 25.069 -54.300 -20.606 1.00 91.34 116 THR B C 1
ATOM 6764 O O . THR B 1 121 ? 23.859 -54.474 -20.454 1.00 93.40 116 THR B O 1
ATOM 6768 N N . ASP B 1 122 ? 25.773 -53.493 -19.819 1.00 97.63 117 ASP B N 1
ATOM 6769 C CA . ASP B 1 122 ? 25.138 -52.750 -18.725 1.00 102.59 117 ASP B CA 1
ATOM 6770 C C . ASP B 1 122 ? 24.369 -51.555 -19.254 1.00 99.38 117 ASP B C 1
ATOM 6771 O O . ASP B 1 122 ? 24.831 -50.868 -20.173 1.00 98.77 117 ASP B O 1
ATOM 6776 N N . SER B 1 123 ? 23.198 -51.305 -18.677 1.00 98.16 118 SER B N 1
ATOM 6777 C CA . SER B 1 123 ? 22.401 -50.151 -19.085 1.00 98.95 118 SER B CA 1
ATOM 6778 C C . SER B 1 123 ? 23.068 -48.827 -18.717 1.00 99.23 118 SER B C 1
ATOM 6779 O O . SER B 1 123 ? 22.772 -47.800 -19.320 1.00 97.82 118 SER B O 1
ATOM 6782 N N . ALA B 1 124 ? 23.965 -48.848 -17.731 1.00 97.28 119 ALA B N 1
ATOM 6783 C CA . ALA B 1 124 ? 24.663 -47.639 -17.313 1.00 93.94 119 ALA B CA 1
ATOM 6784 C C . ALA B 1 124 ? 25.679 -47.159 -18.344 1.00 95.55 119 ALA B C 1
ATOM 6785 O O . ALA B 1 124 ? 26.028 -45.980 -18.353 1.00 93.97 119 ALA B O 1
ATOM 6787 N N . LEU B 1 125 ? 26.153 -48.059 -19.206 1.00 99.72 120 LEU B N 1
ATOM 6788 C CA . LEU B 1 125 ? 27.147 -47.703 -20.227 1.00 98.09 120 LEU B CA 1
ATOM 6789 C C . LEU B 1 125 ? 26.534 -47.454 -21.601 1.00 113.05 120 LEU B C 1
ATOM 6790 O O . LEU B 1 125 ? 27.100 -46.698 -22.386 1.00 116.48 120 LEU B O 1
ATOM 6795 N N . LEU B 1 126 ? 25.388 -48.082 -21.889 1.00 85.20 121 LEU B N 1
ATOM 6796 C CA . LEU B 1 126 ? 24.749 -47.970 -23.192 1.00 87.79 121 LEU B CA 1
ATOM 6797 C C . LEU B 1 126 ? 23.575 -47.006 -23.158 1.00 95.34 121 LEU B C 1
ATOM 6798 O O . LEU B 1 126 ? 22.846 -46.931 -22.165 1.00 106.07 121 LEU B O 1
ATOM 6803 N N . GLU B 1 127 ? 23.396 -46.258 -24.241 1.00 95.88 122 GLU B N 1
ATOM 6804 C CA . GLU B 1 127 ? 22.139 -45.548 -24.448 1.00 95.20 122 GLU B CA 1
ATOM 6805 C C . GLU B 1 127 ? 21.063 -46.563 -24.810 1.00 95.56 122 GLU B C 1
ATOM 6806 O O . GLU B 1 127 ? 21.333 -47.564 -25.488 1.00 111.51 122 GLU B O 1
ATOM 6812 N N . ASP B 1 128 ? 19.839 -46.310 -24.358 1.00 129.50 123 ASP B N 1
ATOM 6813 C CA . ASP B 1 128 ? 18.762 -47.276 -24.530 1.00 112.35 123 ASP B CA 1
ATOM 6814 C C . ASP B 1 128 ? 18.338 -47.486 -25.981 1.00 102.28 123 ASP B C 1
ATOM 6815 O O . ASP B 1 128 ? 17.407 -48.247 -26.232 1.00 104.08 123 ASP B O 1
ATOM 6820 N N . LYS B 1 129 ? 19.005 -46.824 -26.926 1.00 93.92 124 LYS B N 1
ATOM 6821 C CA . LYS B 1 129 ? 18.826 -47.131 -28.345 1.00 90.53 124 LYS B CA 1
ATOM 6822 C C . LYS B 1 129 ? 20.138 -47.466 -29.058 1.00 85.74 124 LYS B C 1
ATOM 6823 O O . LYS B 1 129 ? 20.144 -47.657 -30.273 1.00 78.94 124 LYS B O 1
ATOM 6829 N N . GLU B 1 130 ? 21.240 -47.548 -28.315 1.00 84.46 125 GLU B N 1
ATOM 6830 C CA . GLU B 1 130 ? 22.525 -47.880 -28.908 1.00 83.16 125 GLU B CA 1
ATOM 6831 C C . GLU B 1 130 ? 22.560 -49.324 -29.373 1.00 84.63 125 GLU B C 1
ATOM 6832 O O . GLU B 1 130 ? 22.089 -50.224 -28.674 1.00 86.89 125 GLU B O 1
ATOM 6838 N N . THR B 1 131 ? 23.142 -49.540 -30.549 1.00 87.71 126 THR B N 1
ATOM 6839 C CA . THR B 1 131 ? 23.484 -50.885 -31.005 1.00 87.35 126 THR B CA 1
ATOM 6840 C C . THR B 1 131 ? 24.991 -51.039 -30.909 1.00 81.91 126 THR B C 1
ATOM 6841 O O . THR B 1 131 ? 25.720 -50.230 -31.464 1.00 81.31 126 THR B O 1
ATOM 6845 N N . ASN B 1 132 ? 25.444 -52.057 -30.180 1.00 79.58 127 ASN B N 1
ATOM 6846 C CA . ASN B 1 132 ? 26.855 -52.227 -29.865 1.00 76.17 127 ASN B CA 1
ATOM 6847 C C . ASN B 1 132 ? 27.395 -53.479 -30.543 1.00 74.82 127 ASN B C 1
ATOM 6848 O O . ASN B 1 132 ? 27.068 -54.599 -30.143 1.00 82.04 127 ASN B O 1
ATOM 6853 N N . ARG B 1 133 ? 28.211 -53.288 -31.575 1.00 67.38 128 ARG B N 1
ATOM 6854 C CA . ARG B 1 133 ? 28.770 -54.388 -32.344 1.00 63.06 128 ARG B CA 1
ATOM 6855 C C . ARG B 1 133 ? 30.290 -54.346 -32.310 1.00 65.79 128 ARG B C 1
ATOM 6856 O O . ARG B 1 133 ? 30.899 -53.284 -32.450 1.00 69.89 128 ARG B O 1
ATOM 6864 N N . ILE B 1 134 ? 30.896 -55.511 -32.124 1.00 64.10 129 ILE B N 1
ATOM 6865 C CA . ILE B 1 134 ? 32.325 -55.687 -32.254 1.00 62.27 129 ILE B CA 1
ATOM 6866 C C . ILE B 1 134 ? 32.551 -56.519 -33.508 1.00 66.24 129 ILE B C 1
ATOM 6867 O O . ILE B 1 134 ? 32.012 -57.633 -33.638 1.00 65.95 129 ILE B O 1
ATOM 6872 N N . VAL B 1 135 ? 33.331 -55.977 -34.438 1.00 70.64 130 VAL B N 1
ATOM 6873 C CA . VAL B 1 135 ? 33.612 -56.657 -35.697 1.00 71.02 130 VAL B CA 1
ATOM 6874 C C . VAL B 1 135 ? 35.110 -56.978 -35.773 1.00 69.29 130 VAL B C 1
ATOM 6875 O O . VAL B 1 135 ? 35.955 -56.133 -35.477 1.00 63.78 130 VAL B O 1
ATOM 6879 N N . ALA B 1 136 ? 35.417 -58.220 -36.128 1.00 71.21 131 ALA B N 1
ATOM 6880 C CA . ALA B 1 136 ? 36.783 -58.657 -36.380 1.00 71.71 131 ALA B CA 1
ATOM 6881 C C . ALA B 1 136 ? 37.014 -58.740 -37.892 1.00 73.36 131 ALA B C 1
ATOM 6882 O O . ALA B 1 136 ? 36.174 -59.259 -38.621 1.00 72.83 131 ALA B O 1
ATOM 6884 N N . VAL B 1 137 ? 38.159 -58.231 -38.339 1.00 73.10 132 VAL B N 1
ATOM 6885 C CA . VAL B 1 137 ? 38.535 -58.261 -39.743 1.00 72.80 132 VAL B CA 1
ATOM 6886 C C . VAL B 1 137 ? 39.806 -59.081 -39.899 1.00 76.45 132 VAL B C 1
ATOM 6887 O O . VAL B 1 137 ? 40.747 -58.927 -39.130 1.00 82.88 132 VAL B O 1
ATOM 6891 N N . SER B 1 138 ? 39.816 -59.974 -40.880 1.00 79.04 133 SER B N 1
ATOM 6892 C CA . SER B 1 138 ? 40.977 -60.791 -41.194 1.00 84.78 133 SER B CA 1
ATOM 6893 C C . SER B 1 138 ? 41.282 -60.618 -42.677 1.00 95.34 133 SER B C 1
ATOM 6894 O O . SER B 1 138 ? 40.580 -61.166 -43.534 1.00 94.37 133 SER B O 1
ATOM 6897 N N . PRO B 1 139 ? 42.311 -59.825 -43.003 1.00 105.96 134 PRO B N 1
ATOM 6898 C CA . PRO B 1 139 ? 42.621 -59.591 -44.409 1.00 111.61 134 PRO B CA 1
ATOM 6899 C C . PRO B 1 139 ? 43.695 -60.524 -44.940 1.00 109.49 134 PRO B C 1
ATOM 6900 O O . PRO B 1 139 ? 44.475 -61.096 -44.173 1.00 104.64 134 PRO B O 1
ATOM 6904 N N . ASP B 1 140 ? 43.706 -60.675 -46.260 1.00 118.94 135 ASP B N 1
ATOM 6905 C CA . ASP B 1 140 ? 44.818 -61.291 -46.973 1.00 138.47 135 ASP B CA 1
ATOM 6906 C C . ASP B 1 140 ? 44.852 -60.787 -48.419 1.00 146.09 135 ASP B C 1
ATOM 6907 O O . ASP B 1 140 ? 45.125 -59.609 -48.654 1.00 146.49 135 ASP B O 1
ATOM 6912 N N . LYS B 1 141 ? 44.567 -61.668 -49.376 1.00 151.58 136 LYS B N 1
ATOM 6913 C CA . LYS B 1 141 ? 44.608 -61.321 -50.789 1.00 157.63 136 LYS B CA 1
ATOM 6914 C C . LYS B 1 141 ? 43.408 -60.470 -51.203 1.00 162.13 136 LYS B C 1
ATOM 6915 O O . LYS B 1 141 ? 43.189 -59.387 -50.650 1.00 154.47 136 LYS B O 1
ATOM 6921 N N . LYS B 1 142 ? 42.629 -60.956 -52.166 1.00 172.36 137 LYS B N 1
ATOM 6922 C CA . LYS B 1 142 ? 41.431 -60.252 -52.611 1.00 176.22 137 LYS B CA 1
ATOM 6923 C C . LYS B 1 142 ? 40.408 -60.191 -51.478 1.00 169.10 137 LYS B C 1
ATOM 6924 O O . LYS B 1 142 ? 40.245 -59.155 -50.817 1.00 173.35 137 LYS B O 1
ATOM 6930 N N . TYR B 1 143 ? 39.728 -61.313 -51.254 1.00 156.47 138 TYR B N 1
ATOM 6931 C CA . TYR B 1 143 ? 38.699 -61.390 -50.236 1.00 145.77 138 TYR B CA 1
ATOM 6932 C C . TYR B 1 143 ? 39.282 -61.199 -48.839 1.00 127.19 138 TYR B C 1
ATOM 6933 O O . TYR B 1 143 ? 40.460 -61.460 -48.602 1.00 119.13 138 TYR B O 1
ATOM 6942 N N . ILE B 1 144 ? 38.439 -60.725 -47.925 1.00 110.36 139 ILE B N 1
ATOM 6943 C CA . ILE B 1 144 ? 38.807 -60.550 -46.527 1.00 101.26 139 ILE B CA 1
ATOM 6944 C C . ILE B 1 144 ? 37.682 -61.089 -45.649 1.00 92.82 139 ILE B C 1
ATOM 6945 O O . ILE B 1 144 ? 36.517 -61.048 -46.021 1.00 92.85 139 ILE B O 1
ATOM 6950 N N . GLY B 1 145 ? 38.050 -61.615 -44.489 1.00 85.03 140 GLY B N 1
ATOM 6951 C CA . GLY B 1 145 ? 37.092 -62.199 -43.581 1.00 78.65 140 GLY B CA 1
ATOM 6952 C C . GLY B 1 145 ? 36.458 -61.185 -42.654 1.00 75.05 140 GLY B C 1
ATOM 6953 O O . GLY B 1 145 ? 37.145 -60.477 -41.924 1.00 72.08 140 GLY B O 1
ATOM 6954 N N . LEU B 1 146 ? 35.128 -61.135 -42.674 1.00 72.65 141 LEU B N 1
ATOM 6955 C CA . LEU B 1 146 ? 34.371 -60.179 -41.885 1.00 66.44 141 LEU B CA 1
ATOM 6956 C C . LEU B 1 146 ? 33.480 -60.940 -40.922 1.00 64.46 141 LEU B C 1
ATOM 6957 O O . LEU B 1 146 ? 32.680 -61.769 -41.344 1.00 68.93 141 LEU B O 1
ATOM 6962 N N . ALA B 1 147 ? 33.639 -60.677 -39.627 1.00 61.41 142 ALA B N 1
ATOM 6963 C CA . ALA B 1 147 ? 32.822 -61.320 -38.598 1.00 62.59 142 ALA B CA 1
ATOM 6964 C C . ALA B 1 147 ? 32.478 -60.303 -37.523 1.00 65.40 142 ALA B C 1
ATOM 6965 O O . ALA B 1 147 ? 33.363 -59.640 -36.991 1.00 71.55 142 ALA B O 1
ATOM 6967 N N . TRP B 1 148 ? 31.189 -60.168 -37.222 1.00 61.12 143 TRP B N 1
ATOM 6968 C CA . TRP B 1 148 ? 30.728 -59.223 -36.212 1.00 58.86 143 TRP B CA 1
ATOM 6969 C C . TRP B 1 148 ? 29.809 -59.910 -35.228 1.00 58.42 143 TRP B C 1
ATOM 6970 O O . TRP B 1 148 ? 29.199 -60.941 -35.543 1.00 61.36 143 TRP B O 1
ATOM 6981 N N . ALA B 1 149 ? 29.722 -59.345 -34.028 1.00 53.70 144 ALA B N 1
ATOM 6982 C CA . ALA B 1 149 ? 28.873 -59.904 -32.981 1.00 58.82 144 ALA B CA 1
ATOM 6983 C C . ALA B 1 149 ? 28.421 -58.798 -32.067 1.00 61.97 144 ALA B C 1
ATOM 6984 O O . ALA B 1 149 ? 29.143 -57.817 -31.844 1.00 65.08 144 ALA B O 1
ATOM 6986 N N . SER B 1 150 ? 27.207 -58.951 -31.544 1.00 66.51 145 SER B N 1
ATOM 6987 C CA . SER B 1 150 ? 26.656 -58.003 -30.573 1.00 71.67 145 SER B CA 1
ATOM 6988 C C . SER B 1 150 ? 26.276 -58.778 -29.328 1.00 72.62 145 SER B C 1
ATOM 6989 O O . SER B 1 150 ? 25.418 -59.670 -29.388 1.00 80.17 145 SER B O 1
ATOM 6992 N N . LEU B 1 151 ? 26.912 -58.451 -28.208 1.00 68.84 146 LEU B N 1
ATOM 6993 C CA . LEU B 1 151 ? 26.616 -59.145 -26.968 1.00 73.85 146 LEU B CA 1
ATOM 6994 C C . LEU B 1 151 ? 25.186 -58.875 -26.492 1.00 81.64 146 LEU B C 1
ATOM 6995 O O . LEU B 1 151 ? 24.484 -59.801 -26.074 1.00 85.78 146 LEU B O 1
ATOM 7000 N N . GLN B 1 152 ? 24.740 -57.623 -26.564 1.00 82.39 147 GLN B N 1
ATOM 7001 C CA . GLN B 1 152 ? 23.419 -57.298 -26.050 1.00 85.71 147 GLN B CA 1
ATOM 7002 C C . GLN B 1 152 ? 22.281 -57.969 -26.816 1.00 84.42 147 GLN B C 1
ATOM 7003 O O . GLN B 1 152 ? 21.193 -58.136 -26.272 1.00 95.85 147 GLN B O 1
ATOM 7009 N N . SER B 1 153 ? 22.523 -58.358 -28.062 1.00 78.44 148 SER B N 1
ATOM 7010 C CA . SER B 1 153 ? 21.480 -58.972 -28.891 1.00 82.67 148 SER B CA 1
ATOM 7011 C C . SER B 1 153 ? 21.756 -60.434 -29.240 1.00 86.27 148 SER B C 1
ATOM 7012 O O . SER B 1 153 ? 20.884 -61.102 -29.803 1.00 91.77 148 SER B O 1
ATOM 7015 N N . GLY B 1 154 ? 22.951 -60.930 -28.924 1.00 81.34 149 GLY B N 1
ATOM 7016 C CA . GLY B 1 154 ? 23.342 -62.271 -29.321 1.00 80.76 149 GLY B CA 1
ATOM 7017 C C . GLY B 1 154 ? 23.682 -62.435 -30.794 1.00 77.79 149 GLY B C 1
ATOM 7018 O O . GLY B 1 154 ? 24.035 -63.531 -31.220 1.00 81.60 149 GLY B O 1
ATOM 7019 N N . GLU B 1 155 ? 23.584 -61.365 -31.571 1.00 72.55 150 GLU B N 1
ATOM 7020 C CA . GLU B 1 155 ? 23.914 -61.405 -32.988 1.00 67.82 150 GLU B CA 1
ATOM 7021 C C . GLU B 1 155 ? 25.343 -61.904 -33.172 1.00 71.34 150 GLU B C 1
ATOM 7022 O O . GLU B 1 155 ? 26.256 -61.548 -32.405 1.00 66.37 150 GLU B O 1
ATOM 7028 N N . PHE B 1 156 ? 25.538 -62.745 -34.186 1.00 72.67 151 PHE B N 1
ATOM 7029 C CA . PHE B 1 156 ? 26.841 -63.369 -34.426 1.00 67.27 151 PHE B CA 1
ATOM 7030 C C . PHE B 1 156 ? 26.871 -63.879 -35.858 1.00 66.17 151 PHE B C 1
ATOM 7031 O O . PHE B 1 156 ? 26.486 -65.014 -36.132 1.00 74.24 151 PHE B O 1
ATOM 7039 N N . LYS B 1 157 ? 27.317 -63.022 -36.766 1.00 63.14 152 LYS B N 1
ATOM 7040 C CA . LYS B 1 157 ? 27.335 -63.337 -38.185 1.00 63.25 152 LYS B CA 1
ATOM 7041 C C . LYS B 1 157 ? 28.736 -63.211 -38.763 1.00 64.85 152 LYS B C 1
ATOM 7042 O O . LYS B 1 157 ? 29.635 -62.642 -38.153 1.00 66.58 152 LYS B O 1
ATOM 7048 N N . THR B 1 158 ? 28.898 -63.761 -39.957 1.00 65.63 153 THR B N 1
ATOM 7049 C CA . THR B 1 158 ? 30.140 -63.666 -40.704 1.00 68.49 153 THR B CA 1
ATOM 7050 C C . THR B 1 158 ? 29.823 -63.336 -42.161 1.00 66.58 153 THR B C 1
ATOM 7051 O O . THR B 1 158 ? 28.678 -63.454 -42.601 1.00 66.49 153 THR B O 1
ATOM 7055 N N . LYS B 1 159 ? 30.840 -62.920 -42.901 1.00 64.33 154 LYS B N 1
ATOM 7056 C CA . LYS B 1 159 ? 30.657 -62.505 -44.280 1.00 69.37 154 LYS B CA 1
ATOM 7057 C C . LYS B 1 159 ? 31.997 -62.421 -44.994 1.00 70.99 154 LYS B C 1
ATOM 7058 O O . LYS B 1 159 ? 32.985 -61.962 -44.419 1.00 66.87 154 LYS B O 1
ATOM 7064 N N . LEU B 1 160 ? 32.021 -62.875 -46.247 1.00 75.27 155 LEU B N 1
ATOM 7065 C CA . LEU B 1 160 ? 33.162 -62.638 -47.130 1.00 81.45 155 LEU B CA 1
ATOM 7066 C C . LEU B 1 160 ? 32.938 -61.360 -47.919 1.00 87.53 155 LEU B C 1
ATOM 7067 O O . LEU B 1 160 ? 31.845 -61.132 -48.447 1.00 102.24 155 LEU B O 1
ATOM 7072 N N . THR B 1 161 ? 33.965 -60.526 -47.993 1.00 87.03 156 THR B N 1
ATOM 7073 C CA . THR B 1 161 ? 33.895 -59.289 -48.760 1.00 94.94 156 THR B CA 1
ATOM 7074 C C . THR B 1 161 ? 35.248 -59.025 -49.411 1.00 102.86 156 THR B C 1
ATOM 7075 O O . THR B 1 161 ? 36.218 -59.740 -49.160 1.00 104.30 156 THR B O 1
ATOM 7079 N N . THR B 1 162 ? 35.302 -57.993 -50.246 1.00 106.70 157 THR B N 1
ATOM 7080 C CA . THR B 1 162 ? 36.518 -57.660 -50.971 1.00 99.45 157 THR B CA 1
ATOM 7081 C C . THR B 1 162 ? 37.354 -56.647 -50.201 1.00 97.37 157 THR B C 1
ATOM 7082 O O . THR B 1 162 ? 36.834 -55.858 -49.416 1.00 90.52 157 THR B O 1
ATOM 7086 N N . ALA B 1 163 ? 38.662 -56.682 -50.436 1.00 105.64 158 ALA B N 1
ATOM 7087 C CA . ALA B 1 163 ? 39.591 -55.760 -49.790 1.00 106.26 158 ALA B CA 1
ATOM 7088 C C . ALA B 1 163 ? 39.254 -54.318 -50.176 1.00 104.40 158 ALA B C 1
ATOM 7089 O O . ALA B 1 163 ? 39.477 -53.907 -51.312 1.00 106.35 158 ALA B O 1
ATOM 7091 N N . ASP B 1 164 ? 38.719 -53.570 -49.218 1.00 107.34 159 ASP B N 1
ATOM 7092 C CA . ASP B 1 164 ? 38.222 -52.208 -49.433 1.00 113.83 159 ASP B CA 1
ATOM 7093 C C . ASP B 1 164 ? 37.028 -52.204 -50.381 1.00 106.61 159 ASP B C 1
ATOM 7094 O O . ASP B 1 164 ? 37.110 -52.711 -51.501 1.00 99.42 159 ASP B O 1
ATOM 7099 N N . LYS B 1 165 ? 35.969 -51.534 -49.924 1.00 104.40 160 LYS B N 1
ATOM 7100 C CA . LYS B 1 165 ? 34.564 -51.942 -50.054 1.00 100.99 160 LYS B CA 1
ATOM 7101 C C . LYS B 1 165 ? 34.202 -52.421 -48.640 1.00 97.28 160 LYS B C 1
ATOM 7102 O O . LYS B 1 165 ? 33.042 -52.415 -48.225 1.00 92.08 160 LYS B O 1
ATOM 7108 N N . LEU B 1 166 ? 35.238 -52.796 -47.895 1.00 92.78 161 LEU B N 1
ATOM 7109 C CA . LEU B 1 166 ? 35.124 -53.053 -46.474 1.00 88.78 161 LEU B CA 1
ATOM 7110 C C . LEU B 1 166 ? 34.625 -51.827 -45.716 1.00 90.86 161 LEU B C 1
ATOM 7111 O O . LEU B 1 166 ? 33.931 -51.964 -44.705 1.00 93.33 161 LEU B O 1
ATOM 7116 N N . ASN B 1 167 ? 34.971 -50.631 -46.188 1.00 95.22 162 ASN B N 1
ATOM 7117 C CA . ASN B 1 167 ? 34.554 -49.413 -45.506 1.00 97.06 162 ASN B CA 1
ATOM 7118 C C . ASN B 1 167 ? 33.035 -49.263 -45.497 1.00 94.59 162 ASN B C 1
ATOM 7119 O O . ASN B 1 167 ? 32.449 -48.799 -44.512 1.00 96.14 162 ASN B O 1
ATOM 7124 N N . ASP B 1 168 ? 32.392 -49.667 -46.586 1.00 90.17 163 ASP B N 1
ATOM 7125 C CA . ASP B 1 168 ? 30.936 -49.586 -46.666 1.00 93.15 163 ASP B CA 1
ATOM 7126 C C . ASP B 1 168 ? 30.269 -50.595 -45.742 1.00 87.17 163 ASP B C 1
ATOM 7127 O O . ASP B 1 168 ? 29.263 -50.283 -45.098 1.00 83.71 163 ASP B O 1
ATOM 7132 N N . GLU B 1 169 ? 30.831 -51.798 -45.670 1.00 84.25 164 GLU B N 1
ATOM 7133 C CA . GLU B 1 169 ? 30.348 -52.793 -44.718 1.00 84.84 164 GLU B CA 1
ATOM 7134 C C . GLU B 1 169 ? 30.545 -52.324 -43.279 1.00 84.40 164 GLU B C 1
ATOM 7135 O O . GLU B 1 169 ? 29.717 -52.611 -42.409 1.00 91.30 164 GLU B O 1
ATOM 7141 N N . LEU B 1 170 ? 31.631 -51.601 -43.027 1.00 82.39 165 LEU B N 1
ATOM 7142 C CA . LEU B 1 170 ? 31.899 -51.082 -41.687 1.00 84.30 165 LEU B CA 1
ATOM 7143 C C . LEU B 1 170 ? 30.904 -49.993 -41.302 1.00 82.98 165 LEU B C 1
ATOM 7144 O O . LEU B 1 170 ? 30.351 -50.009 -40.198 1.00 90.28 165 LEU B O 1
ATOM 7149 N N . ALA B 1 171 ? 30.670 -49.049 -42.209 1.00 78.58 166 ALA B N 1
ATOM 7150 C CA . ALA B 1 171 ? 29.680 -48.010 -41.954 1.00 76.40 166 ALA B CA 1
ATOM 7151 C C . ALA B 1 171 ? 28.261 -48.572 -41.899 1.00 73.07 166 ALA B C 1
ATOM 7152 O O . ALA B 1 171 ? 27.382 -47.954 -41.310 1.00 72.49 166 ALA B O 1
ATOM 7154 N N . ARG B 1 172 ? 28.034 -49.734 -42.509 1.00 74.83 167 ARG B N 1
ATOM 7155 C CA . ARG B 1 172 ? 26.737 -50.403 -42.402 1.00 74.27 167 ARG B CA 1
ATOM 7156 C C . ARG B 1 172 ? 26.578 -51.085 -41.044 1.00 77.54 167 ARG B C 1
ATOM 7157 O O . ARG B 1 172 ? 25.511 -51.014 -40.424 1.00 73.51 167 ARG B O 1
ATOM 7165 N N . LEU B 1 173 ? 27.643 -51.737 -40.575 1.00 80.60 168 LEU B N 1
ATOM 7166 C CA . LEU B 1 173 ? 27.610 -52.378 -39.261 1.00 81.61 168 LEU B CA 1
ATOM 7167 C C . LEU B 1 173 ? 27.598 -51.379 -38.110 1.00 84.14 168 LEU B C 1
ATOM 7168 O O . LEU B 1 173 ? 27.147 -51.717 -37.017 1.00 89.49 168 LEU B O 1
ATOM 7173 N N . GLN B 1 174 ? 28.097 -50.166 -38.357 1.00 83.62 169 GLN B N 1
ATOM 7174 C CA . GLN B 1 174 ? 28.225 -49.126 -37.330 1.00 81.40 169 GLN B CA 1
ATOM 7175 C C . GLN B 1 174 ? 28.969 -49.663 -36.114 1.00 73.84 169 GLN B C 1
ATOM 7176 O O . GLN B 1 174 ? 28.500 -49.579 -34.977 1.00 74.35 169 GLN B O 1
ATOM 7182 N N . ALA B 1 175 ? 30.143 -50.225 -36.365 1.00 71.55 170 ALA B N 1
ATOM 7183 C CA . ALA B 1 175 ? 30.893 -50.891 -35.321 1.00 71.78 170 ALA B CA 1
ATOM 7184 C C . ALA B 1 175 ? 31.335 -49.928 -34.228 1.00 70.51 170 ALA B C 1
ATOM 7185 O O . ALA B 1 175 ? 31.591 -48.749 -34.491 1.00 77.51 170 ALA B O 1
ATOM 7187 N N . ALA B 1 176 ? 31.413 -50.443 -33.003 1.00 65.90 171 ALA B N 1
ATOM 7188 C CA . ALA B 1 176 ? 31.950 -49.695 -31.876 1.00 67.15 171 ALA B CA 1
ATOM 7189 C C . ALA B 1 176 ? 33.368 -50.121 -31.510 1.00 72.33 171 ALA B C 1
ATOM 7190 O O . ALA B 1 176 ? 33.972 -49.527 -30.621 1.00 79.20 171 ALA B O 1
ATOM 7192 N N . GLU B 1 177 ? 33.901 -51.132 -32.198 1.00 69.88 172 GLU B N 1
ATOM 7193 C CA . GLU B 1 177 ? 35.258 -51.614 -31.974 1.00 71.60 172 GLU B CA 1
ATOM 7194 C C . GLU B 1 177 ? 35.628 -52.547 -33.116 1.00 71.55 172 GLU B C 1
ATOM 7195 O O . GLU B 1 177 ? 34.766 -53.286 -33.624 1.00 74.46 172 GLU B O 1
ATOM 7201 N N . ILE B 1 178 ? 36.900 -52.513 -33.517 1.00 68.27 173 ILE B N 1
ATOM 7202 C CA . ILE B 1 178 ? 37.401 -53.369 -34.586 1.00 68.46 173 ILE B CA 1
ATOM 7203 C C . ILE B 1 178 ? 38.565 -54.206 -34.067 1.00 73.72 173 ILE B C 1
ATOM 7204 O O . ILE B 1 178 ? 39.464 -53.670 -33.422 1.00 79.17 173 ILE B O 1
ATOM 7209 N N . LEU B 1 179 ? 38.528 -55.510 -34.335 1.00 74.18 174 LEU B N 1
ATOM 7210 C CA . LEU B 1 179 ? 39.640 -56.413 -34.026 1.00 73.36 174 LEU B CA 1
ATOM 7211 C C . LEU B 1 179 ? 40.493 -56.619 -35.260 1.00 72.43 174 LEU B C 1
ATOM 7212 O O . LEU B 1 179 ? 39.975 -56.953 -36.325 1.00 75.97 174 LEU B O 1
ATOM 7217 N N . LEU B 1 180 ? 41.797 -56.420 -35.116 1.00 78.49 175 LEU B N 1
ATOM 7218 C CA . LEU B 1 180 ? 42.724 -56.474 -36.246 1.00 81.32 175 LEU B CA 1
ATOM 7219 C C . LEU B 1 180 ? 43.951 -57.302 -35.913 1.00 85.64 175 LEU B C 1
ATOM 7220 O O . LEU B 1 180 ? 44.430 -57.268 -34.787 1.00 86.88 175 LEU B O 1
ATOM 7225 N N . PRO B 1 181 ? 44.469 -58.059 -36.889 1.00 94.72 176 PRO B N 1
ATOM 7226 C CA . PRO B 1 181 ? 45.729 -58.780 -36.666 1.00 102.86 176 PRO B CA 1
ATOM 7227 C C . PRO B 1 181 ? 46.960 -57.889 -36.858 1.00 109.46 176 PRO B C 1
ATOM 7228 O O . PRO B 1 181 ? 46.900 -56.680 -36.618 1.00 105.72 176 PRO B O 1
ATOM 7232 N N . ASP B 1 182 ? 48.069 -58.491 -37.278 1.00 123.71 177 ASP B N 1
ATOM 7233 C CA . ASP B 1 182 ? 49.313 -57.771 -37.504 1.00 136.37 177 ASP B CA 1
ATOM 7234 C C . ASP B 1 182 ? 49.742 -57.838 -38.963 1.00 144.57 177 ASP B C 1
ATOM 7235 O O . ASP B 1 182 ? 49.161 -58.576 -39.765 1.00 140.71 177 ASP B O 1
ATOM 7240 N N . SER B 1 183 ? 50.774 -57.058 -39.286 1.00 156.62 178 SER B N 1
ATOM 7241 C CA . SER B 1 183 ? 51.366 -56.989 -40.626 1.00 170.69 178 SER B CA 1
ATOM 7242 C C . SER B 1 183 ? 50.385 -56.430 -41.655 1.00 174.72 178 SER B C 1
ATOM 7243 O O . SER B 1 183 ? 49.184 -56.347 -41.388 1.00 180.21 178 SER B O 1
ATOM 7246 N N . LYS B 1 184 ? 50.914 -56.059 -42.824 1.00 177.63 179 LYS B N 1
ATOM 7247 C CA . LYS B 1 184 ? 50.148 -55.497 -43.946 1.00 177.86 179 LYS B CA 1
ATOM 7248 C C . LYS B 1 184 ? 48.996 -54.569 -43.535 1.00 187.58 179 LYS B C 1
ATOM 7249 O O . LYS B 1 184 ? 49.109 -53.820 -42.566 1.00 195.91 179 LYS B O 1
ATOM 7255 N N . ASN B 1 185 ? 47.899 -54.629 -44.283 1.00 189.06 180 ASN B N 1
ATOM 7256 C CA . ASN B 1 185 ? 46.727 -53.771 -44.076 1.00 180.06 180 ASN B CA 1
ATOM 7257 C C . ASN B 1 185 ? 45.734 -54.498 -43.129 1.00 163.00 180 ASN B C 1
ATOM 7258 O O . ASN B 1 185 ? 46.115 -55.550 -42.614 1.00 147.58 180 ASN B O 1
ATOM 7263 N N . ALA B 1 186 ? 44.500 -54.030 -42.864 1.00 160.99 181 ALA B N 1
ATOM 7264 C CA . ALA B 1 186 ? 43.742 -52.955 -43.531 1.00 169.04 181 ALA B CA 1
ATOM 7265 C C . ALA B 1 186 ? 44.025 -51.545 -42.994 1.00 175.05 181 ALA B C 1
ATOM 7266 O O . ALA B 1 186 ? 44.490 -51.397 -41.865 1.00 164.99 181 ALA B O 1
ATOM 7268 N N . PRO B 1 187 ? 43.742 -50.506 -43.807 1.00 181.62 182 PRO B N 1
ATOM 7269 C CA . PRO B 1 187 ? 44.023 -49.137 -43.381 1.00 179.36 182 PRO B CA 1
ATOM 7270 C C . PRO B 1 187 ? 42.836 -48.455 -42.696 1.00 177.91 182 PRO B C 1
ATOM 7271 O O . PRO B 1 187 ? 42.316 -48.965 -41.697 1.00 170.85 182 PRO B O 1
ATOM 7275 N N . GLN B 1 188 ? 42.431 -47.301 -43.236 1.00 182.52 183 GLN B N 1
ATOM 7276 C CA . GLN B 1 188 ? 41.292 -46.524 -42.749 1.00 183.85 183 GLN B CA 1
ATOM 7277 C C . GLN B 1 188 ? 41.554 -45.915 -41.371 1.00 194.99 183 GLN B C 1
ATOM 7278 O O . GLN B 1 188 ? 41.483 -44.695 -41.214 1.00 204.58 183 GLN B O 1
ATOM 7284 N N . LEU B 1 189 ? 41.858 -46.756 -40.383 1.00 192.35 184 LEU B N 1
ATOM 7285 C CA . LEU B 1 189 ? 42.206 -46.298 -39.033 1.00 182.01 184 LEU B CA 1
ATOM 7286 C C . LEU B 1 189 ? 41.124 -45.410 -38.417 1.00 186.35 184 LEU B C 1
ATOM 7287 O O . LEU B 1 189 ? 40.341 -45.860 -37.576 1.00 181.13 184 LEU B O 1
ATOM 7292 N N . GLN B 1 190 ? 41.082 -44.149 -38.842 1.00 189.69 185 GLN B N 1
ATOM 7293 C CA . GLN B 1 190 ? 40.121 -43.185 -38.323 1.00 186.39 185 GLN B CA 1
ATOM 7294 C C . GLN B 1 190 ? 38.802 -43.155 -39.093 1.00 184.77 185 GLN B C 1
ATOM 7295 O O . GLN B 1 190 ? 37.946 -42.324 -38.799 1.00 184.46 185 GLN B O 1
ATOM 7301 N N . THR B 1 191 ? 38.643 -44.037 -40.079 1.00 178.40 186 THR B N 1
ATOM 7302 C CA . THR B 1 191 ? 37.337 -44.233 -40.691 1.00 163.85 186 THR B CA 1
ATOM 7303 C C . THR B 1 191 ? 36.489 -45.235 -39.909 1.00 152.69 186 THR B C 1
ATOM 7304 O O . THR B 1 191 ? 35.290 -45.366 -40.162 1.00 142.98 186 THR B O 1
ATOM 7308 N N . ALA B 1 192 ? 37.118 -45.953 -38.979 1.00 153.30 187 ALA B N 1
ATOM 7309 C CA . ALA B 1 192 ? 36.402 -46.768 -38.000 1.00 153.65 187 ALA B CA 1
ATOM 7310 C C . ALA B 1 192 ? 36.284 -45.973 -36.694 1.00 158.16 187 ALA B C 1
ATOM 7311 O O . ALA B 1 192 ? 36.261 -44.742 -36.715 1.00 162.16 187 ALA B O 1
ATOM 7313 N N . SER B 1 193 ? 36.196 -46.668 -35.565 1.00 151.92 188 SER B N 1
ATOM 7314 C CA . SER B 1 193 ? 36.169 -45.999 -34.268 1.00 139.54 188 SER B CA 1
ATOM 7315 C C . SER B 1 193 ? 36.685 -46.960 -33.210 1.00 130.77 188 SER B C 1
ATOM 7316 O O . SER B 1 193 ? 36.037 -47.982 -32.925 1.00 129.44 188 SER B O 1
ATOM 7319 N N . GLY B 1 194 ? 37.853 -46.644 -32.649 1.00 112.87 189 GLY B N 1
ATOM 7320 C CA . GLY B 1 194 ? 38.445 -47.474 -31.612 1.00 106.26 189 GLY B CA 1
ATOM 7321 C C . GLY B 1 194 ? 38.812 -48.862 -32.109 1.00 103.04 189 GLY B C 1
ATOM 7322 O O . GLY B 1 194 ? 37.979 -49.776 -32.153 1.00 98.48 189 GLY B O 1
ATOM 7323 N N . VAL B 1 195 ? 40.076 -49.018 -32.480 1.00 104.87 190 VAL B N 1
ATOM 7324 C CA . VAL B 1 195 ? 40.579 -50.283 -33.008 1.00 97.24 190 VAL B CA 1
ATOM 7325 C C . VAL B 1 195 ? 41.530 -50.906 -31.997 1.00 96.78 190 VAL B C 1
ATOM 7326 O O . VAL B 1 195 ? 42.496 -50.266 -31.579 1.00 103.23 190 VAL B O 1
ATOM 7330 N N . THR B 1 196 ? 41.237 -52.140 -31.597 1.00 93.01 191 THR B N 1
ATOM 7331 C CA . THR B 1 196 ? 42.140 -52.923 -30.760 1.00 92.27 191 THR B CA 1
ATOM 7332 C C . THR B 1 196 ? 42.803 -54.002 -31.599 1.00 88.90 191 THR B C 1
ATOM 7333 O O . THR B 1 196 ? 42.184 -54.566 -32.489 1.00 82.96 191 THR B O 1
ATOM 7337 N N . ARG B 1 197 ? 44.067 -54.278 -31.292 1.00 99.21 192 ARG B N 1
ATOM 7338 C CA . ARG B 1 197 ? 44.922 -55.113 -32.121 1.00 100.47 192 ARG B CA 1
ATOM 7339 C C . ARG B 1 197 ? 45.238 -56.421 -31.401 1.00 99.50 192 ARG B C 1
ATOM 7340 O O . ARG B 1 197 ? 45.698 -56.411 -30.258 1.00 105.99 192 ARG B O 1
ATOM 7348 N N . LEU B 1 198 ? 44.979 -57.539 -32.075 1.00 94.69 193 LEU B N 1
ATOM 7349 C CA . LEU B 1 198 ? 45.135 -58.874 -31.497 1.00 92.70 193 LEU B CA 1
ATOM 7350 C C . LEU B 1 198 ? 46.178 -59.686 -32.253 1.00 96.68 193 LEU B C 1
ATOM 7351 O O . LEU B 1 198 ? 46.442 -59.448 -33.436 1.00 94.24 193 LEU B O 1
ATOM 7356 N N . ASN B 1 199 ? 46.746 -60.670 -31.568 1.00 102.59 194 ASN B N 1
ATOM 7357 C CA . ASN B 1 199 ? 47.735 -61.558 -32.168 1.00 102.10 194 ASN B CA 1
ATOM 7358 C C . ASN B 1 199 ? 47.188 -62.244 -33.413 1.00 99.12 194 ASN B C 1
ATOM 7359 O O . ASN B 1 199 ? 45.992 -62.501 -33.528 1.00 99.37 194 ASN B O 1
ATOM 7364 N N . ALA B 1 200 ? 48.075 -62.545 -34.350 1.00 101.65 195 ALA B N 1
ATOM 7365 C CA . ALA B 1 200 ? 47.673 -63.132 -35.619 1.00 94.70 195 ALA B CA 1
ATOM 7366 C C . ALA B 1 200 ? 47.061 -64.524 -35.441 1.00 96.63 195 ALA B C 1
ATOM 7367 O O . ALA B 1 200 ? 46.095 -64.870 -36.127 1.00 95.87 195 ALA B O 1
ATOM 7369 N N . TRP B 1 201 ? 47.609 -65.318 -34.519 1.00 101.17 196 TRP B N 1
ATOM 7370 C CA . TRP B 1 201 ? 47.106 -66.671 -34.310 1.00 102.35 196 TRP B CA 1
ATOM 7371 C C . TRP B 1 201 ? 45.678 -66.711 -33.787 1.00 97.28 196 TRP B C 1
ATOM 7372 O O . TRP B 1 201 ? 45.049 -67.771 -33.810 1.00 95.92 196 TRP B O 1
ATOM 7383 N N . GLN B 1 202 ? 45.164 -65.571 -33.319 1.00 91.69 197 GLN B N 1
ATOM 7384 C CA . GLN B 1 202 ? 43.764 -65.494 -32.931 1.00 87.62 197 GLN B CA 1
ATOM 7385 C C . GLN B 1 202 ? 42.847 -65.606 -34.155 1.00 90.51 197 GLN B C 1
ATOM 7386 O O . GLN B 1 202 ? 41.744 -66.162 -34.060 1.00 94.62 197 GLN B O 1
ATOM 7392 N N . PHE B 1 203 ? 43.306 -65.092 -35.301 1.00 84.43 198 PHE B N 1
ATOM 7393 C CA . PHE B 1 203 ? 42.509 -65.075 -36.522 1.00 79.43 198 PHE B CA 1
ATOM 7394 C C . PHE B 1 203 ? 42.683 -66.324 -37.376 1.00 82.64 198 PHE B C 1
ATOM 7395 O O . PHE B 1 203 ? 42.290 -66.324 -38.546 1.00 83.49 198 PHE B O 1
ATOM 7403 N N . ALA B 1 204 ? 43.270 -67.378 -36.817 1.00 82.43 199 ALA B N 1
ATOM 7404 C CA . ALA B 1 204 ? 43.536 -68.590 -37.586 1.00 81.29 199 ALA B CA 1
ATOM 7405 C C . ALA B 1 204 ? 42.274 -69.443 -37.692 1.00 80.73 199 ALA B C 1
ATOM 7406 O O . ALA B 1 204 ? 41.671 -69.798 -36.685 1.00 84.38 199 ALA B O 1
ATOM 7408 N N . ALA B 1 205 ? 41.864 -69.754 -38.915 1.00 81.19 200 ALA B N 1
ATOM 7409 C CA . ALA B 1 205 ? 40.895 -70.818 -39.136 1.00 84.05 200 ALA B CA 1
ATOM 7410 C C . ALA B 1 205 ? 41.390 -72.129 -38.504 1.00 95.78 200 ALA B C 1
ATOM 7411 O O . ALA B 1 205 ? 40.611 -72.901 -37.942 1.00 98.73 200 ALA B O 1
ATOM 7413 N N . ASP B 1 206 ? 42.710 -72.330 -38.576 1.00 109.89 201 ASP B N 1
ATOM 7414 C CA . ASP B 1 206 ? 43.462 -73.445 -38.007 1.00 117.97 201 ASP B CA 1
ATOM 7415 C C . ASP B 1 206 ? 43.386 -73.457 -36.476 1.00 116.47 201 ASP B C 1
ATOM 7416 O O . ASP B 1 206 ? 44.273 -73.993 -35.807 1.00 124.66 201 ASP B O 1
ATOM 7421 N N . ALA B 1 207 ? 42.345 -72.829 -35.928 1.00 100.34 202 ALA B N 1
ATOM 7422 C CA . ALA B 1 207 ? 42.077 -72.787 -34.496 1.00 94.31 202 ALA B CA 1
ATOM 7423 C C . ALA B 1 207 ? 40.661 -72.280 -34.329 1.00 93.85 202 ALA B C 1
ATOM 7424 O O . ALA B 1 207 ? 39.932 -72.710 -33.430 1.00 96.30 202 ALA B O 1
ATOM 7426 N N . GLY B 1 208 ? 40.266 -71.368 -35.214 1.00 90.95 203 GLY B N 1
ATOM 7427 C CA . GLY B 1 208 ? 38.929 -70.808 -35.182 1.00 83.63 203 GLY B CA 1
ATOM 7428 C C . GLY B 1 208 ? 37.853 -71.855 -35.398 1.00 81.84 203 GLY B C 1
ATOM 7429 O O . GLY B 1 208 ? 36.835 -71.872 -34.697 1.00 77.13 203 GLY B O 1
ATOM 7430 N N . GLU B 1 209 ? 38.055 -72.732 -36.375 1.00 80.40 204 GLU B N 1
ATOM 7431 C CA . GLU B 1 209 ? 37.053 -73.766 -36.618 1.00 84.41 204 GLU B CA 1
ATOM 7432 C C . GLU B 1 209 ? 36.885 -74.678 -35.404 1.00 89.65 204 GLU B C 1
ATOM 7433 O O . GLU B 1 209 ? 35.773 -75.064 -35.055 1.00 89.84 204 GLU B O 1
ATOM 7439 N N . LYS B 1 210 ? 37.989 -75.014 -34.750 1.00 95.71 205 LYS B N 1
ATOM 7440 C CA . LYS B 1 210 ? 37.931 -75.852 -33.561 1.00 97.63 205 LYS B CA 1
ATOM 7441 C C . LYS B 1 210 ? 37.163 -75.153 -32.441 1.00 95.66 205 LYS B C 1
ATOM 7442 O O . LYS B 1 210 ? 36.275 -75.748 -31.811 1.00 103.57 205 LYS B O 1
ATOM 7448 N N . LEU B 1 211 ? 37.485 -73.885 -32.204 1.00 90.03 206 LEU B N 1
ATOM 7449 C CA . LEU B 1 211 ? 36.834 -73.142 -31.133 1.00 83.68 206 LEU B CA 1
ATOM 7450 C C . LEU B 1 211 ? 35.335 -72.997 -31.384 1.00 81.23 206 LEU B C 1
ATOM 7451 O O . LEU B 1 211 ? 34.521 -73.141 -30.461 1.00 82.19 206 LEU B O 1
ATOM 7456 N N . LEU B 1 212 ? 34.963 -72.721 -32.632 1.00 77.46 207 LEU B N 1
ATOM 7457 C CA . LEU B 1 212 ? 33.557 -72.572 -32.977 1.00 73.43 207 LEU B CA 1
ATOM 7458 C C . LEU B 1 212 ? 32.805 -73.891 -32.843 1.00 75.15 207 LEU B C 1
ATOM 7459 O O . LEU B 1 212 ? 31.715 -73.936 -32.261 1.00 78.44 207 LEU B O 1
ATOM 7464 N N . THR B 1 213 ? 33.374 -74.964 -33.386 1.00 77.52 208 THR B N 1
ATOM 7465 C CA . THR B 1 213 ? 32.748 -76.277 -33.283 1.00 79.60 208 THR B CA 1
ATOM 7466 C C . THR B 1 213 ? 32.532 -76.661 -31.823 1.00 80.82 208 THR B C 1
ATOM 7467 O O . THR B 1 213 ? 31.474 -77.201 -31.476 1.00 74.66 208 THR B O 1
ATOM 7471 N N . GLU B 1 214 ? 33.515 -76.373 -30.966 1.00 80.92 209 GLU B N 1
ATOM 7472 C CA . GLU B 1 214 ? 33.351 -76.654 -29.548 1.00 84.18 209 GLU B CA 1
ATOM 7473 C C . GLU B 1 214 ? 32.265 -75.771 -28.924 1.00 78.91 209 GLU B C 1
ATOM 7474 O O . GLU B 1 214 ? 31.507 -76.226 -28.066 1.00 78.05 209 GLU B O 1
ATOM 7480 N N . TYR B 1 215 ? 32.185 -74.517 -29.352 1.00 73.97 210 TYR B N 1
ATOM 7481 C CA . TYR B 1 215 ? 31.211 -73.605 -28.777 1.00 73.93 210 TYR B CA 1
ATOM 7482 C C . TYR B 1 215 ? 29.771 -74.025 -29.094 1.00 76.29 210 TYR B C 1
ATOM 7483 O O . TYR B 1 215 ? 28.899 -74.007 -28.220 1.00 74.08 210 TYR B O 1
ATOM 7492 N N . PHE B 1 216 ? 29.517 -74.395 -30.344 1.00 79.23 211 PHE B N 1
ATOM 7493 C CA . PHE B 1 216 ? 28.162 -74.745 -30.753 1.00 78.67 211 PHE B CA 1
ATOM 7494 C C . PHE B 1 216 ? 27.833 -76.238 -30.608 1.00 78.65 211 PHE B C 1
ATOM 7495 O O . PHE B 1 216 ? 26.703 -76.640 -30.807 1.00 77.15 211 PHE B O 1
ATOM 7503 N N . GLY B 1 217 ? 28.821 -77.054 -30.266 1.00 77.91 212 GLY B N 1
ATOM 7504 C CA . GLY B 1 217 ? 28.595 -78.481 -30.084 1.00 78.93 212 GLY B CA 1
ATOM 7505 C C . GLY B 1 217 ? 28.231 -79.220 -31.359 1.00 86.66 212 GLY B C 1
ATOM 7506 O O . GLY B 1 217 ? 27.376 -80.097 -31.345 1.00 87.12 212 GLY B O 1
ATOM 7507 N N . CYS B 1 218 ? 28.884 -78.869 -32.465 1.00 89.69 213 CYS B N 1
ATOM 7508 C CA . CYS B 1 218 ? 28.659 -79.517 -33.754 1.00 90.22 213 CYS B CA 1
ATOM 7509 C C . CYS B 1 218 ? 29.997 -79.975 -34.331 1.00 93.48 213 CYS B C 1
ATOM 7510 O O . CYS B 1 218 ? 31.064 -79.464 -33.950 1.00 95.01 213 CYS B O 1
ATOM 7513 N N . GLN B 1 219 ? 29.944 -80.942 -35.240 1.00 91.50 214 GLN B N 1
ATOM 7514 C CA . GLN B 1 219 ? 31.164 -81.528 -35.769 1.00 92.56 214 GLN B CA 1
ATOM 7515 C C . GLN B 1 219 ? 31.845 -80.610 -36.785 1.00 96.03 214 GLN B C 1
ATOM 7516 O O . GLN B 1 219 ? 33.072 -80.482 -36.791 1.00 96.70 214 GLN B O 1
ATOM 7522 N N . ASP B 1 220 ? 31.053 -79.974 -37.643 1.00 94.47 215 ASP B N 1
ATOM 7523 C CA . ASP B 1 220 ? 31.584 -79.086 -38.672 1.00 96.96 215 ASP B CA 1
ATOM 7524 C C . ASP B 1 220 ? 30.757 -77.813 -38.741 1.00 97.27 215 ASP B C 1
ATOM 7525 O O . ASP B 1 220 ? 29.665 -77.734 -38.162 1.00 103.67 215 ASP B O 1
ATOM 7530 N N . LEU B 1 221 ? 31.281 -76.815 -39.446 1.00 93.46 216 LEU B N 1
ATOM 7531 C CA . LEU B 1 221 ? 30.582 -75.551 -39.645 1.00 85.89 216 LEU B CA 1
ATOM 7532 C C . LEU B 1 221 ? 29.746 -75.514 -40.917 1.00 86.76 216 LEU B C 1
ATOM 7533 O O . LEU B 1 221 ? 29.160 -74.476 -41.233 1.00 84.12 216 LEU B O 1
ATOM 7538 N N . ARG B 1 222 ? 29.691 -76.623 -41.652 1.00 89.73 217 ARG B N 1
ATOM 7539 C CA . ARG B 1 222 ? 28.930 -76.659 -42.896 1.00 89.60 217 ARG B CA 1
ATOM 7540 C C . ARG B 1 222 ? 27.429 -76.531 -42.678 1.00 89.71 217 ARG B C 1
ATOM 7541 O O . ARG B 1 222 ? 26.699 -76.178 -43.600 1.00 89.42 217 ARG B O 1
ATOM 7549 N N . GLY B 1 223 ? 26.961 -76.829 -41.469 1.00 89.38 218 GLY B N 1
ATOM 7550 C CA . GLY B 1 223 ? 25.563 -76.591 -41.145 1.00 90.48 218 GLY B CA 1
ATOM 7551 C C . GLY B 1 223 ? 25.223 -75.110 -41.120 1.00 90.54 218 GLY B C 1
ATOM 7552 O O . GLY B 1 223 ? 24.111 -74.712 -41.463 1.00 94.53 218 GLY B O 1
ATOM 7553 N N . PHE B 1 224 ? 26.181 -74.290 -40.696 1.00 87.52 219 PHE B N 1
ATOM 7554 C CA . PHE B 1 224 ? 26.019 -72.844 -40.709 1.00 84.97 219 PHE B CA 1
ATOM 7555 C C . PHE B 1 224 ? 26.329 -72.222 -42.069 1.00 86.91 219 PHE B C 1
ATOM 7556 O O . PHE B 1 224 ? 26.285 -71.001 -42.211 1.00 78.37 219 PHE B O 1
ATOM 7564 N N . GLY B 1 225 ? 26.647 -73.054 -43.063 1.00 91.69 220 GLY B N 1
ATOM 7565 C CA . GLY B 1 225 ? 26.951 -72.564 -44.403 1.00 91.51 220 GLY B CA 1
ATOM 7566 C C . GLY B 1 225 ? 28.386 -72.109 -44.601 1.00 86.62 220 GLY B C 1
ATOM 7567 O O . GLY B 1 225 ? 28.661 -71.341 -45.518 1.00 87.83 220 GLY B O 1
ATOM 7568 N N . LEU B 1 226 ? 29.300 -72.590 -43.759 1.00 84.89 221 LEU B N 1
ATOM 7569 C CA . LEU B 1 226 ? 30.699 -72.195 -43.825 1.00 88.34 221 LEU B CA 1
ATOM 7570 C C . LEU B 1 226 ? 31.548 -73.404 -44.192 1.00 93.38 221 LEU B C 1
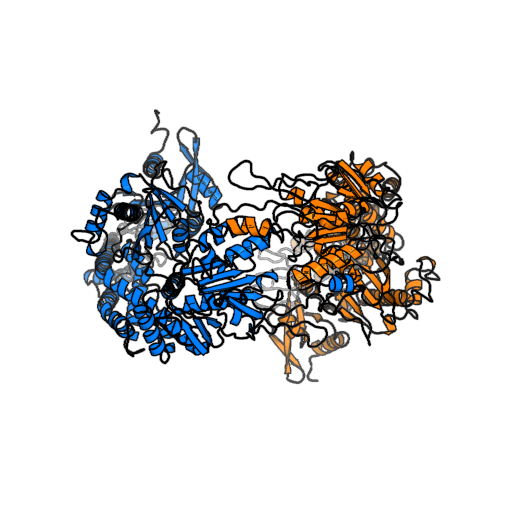ATOM 7571 O O . LEU B 1 226 ? 31.666 -74.354 -43.406 1.00 100.79 221 LEU B O 1
ATOM 7576 N N . ASP B 1 227 ? 32.114 -73.377 -45.394 1.00 94.43 222 ASP B N 1
ATOM 7577 C CA . ASP B 1 227 ? 33.083 -74.375 -45.788 1.00 103.71 222 ASP B CA 1
ATOM 7578 C C . ASP B 1 227 ? 34.469 -73.978 -45.272 1.00 101.52 222 ASP B C 1
ATOM 7579 O O . ASP B 1 227 ? 34.680 -72.866 -44.793 1.00 104.71 222 ASP B O 1
ATOM 7584 N N . SER B 1 228 ? 35.416 -74.905 -45.364 1.00 98.33 223 SER B N 1
ATOM 7585 C CA . SER B 1 228 ? 36.746 -74.693 -44.802 1.00 92.88 223 SER B CA 1
ATOM 7586 C C . SER B 1 228 ? 37.766 -74.167 -45.802 1.00 96.01 223 SER B C 1
ATOM 7587 O O . SER B 1 228 ? 38.635 -73.393 -45.422 1.00 88.72 223 SER B O 1
ATOM 7590 N N . LYS B 1 229 ? 37.687 -74.586 -47.067 1.00 105.84 224 LYS B N 1
ATOM 7591 C CA . LYS B 1 229 ? 38.601 -74.060 -48.077 1.00 113.11 224 LYS B CA 1
ATOM 7592 C C . LYS B 1 229 ? 38.376 -72.564 -48.262 1.00 113.74 224 LYS B C 1
ATOM 7593 O O . LYS B 1 229 ? 39.237 -71.758 -47.915 1.00 124.07 224 LYS B O 1
ATOM 7599 N N . GLU B 1 230 ? 37.224 -72.189 -48.802 1.00 108.16 225 GLU B N 1
ATOM 7600 C CA . GLU B 1 230 ? 36.812 -70.787 -48.746 1.00 107.97 225 GLU B CA 1
ATOM 7601 C C . GLU B 1 230 ? 36.317 -70.489 -47.326 1.00 105.32 225 GLU B C 1
ATOM 7602 O O . GLU B 1 230 ? 36.310 -71.377 -46.454 1.00 108.52 225 GLU B O 1
ATOM 7608 N N . HIS B 1 231 ? 35.922 -69.240 -47.083 1.00 90.96 226 HIS B N 1
ATOM 7609 C CA . HIS B 1 231 ? 35.390 -68.836 -45.780 1.00 79.44 226 HIS B CA 1
ATOM 7610 C C . HIS B 1 231 ? 36.397 -68.966 -44.639 1.00 77.46 226 HIS B C 1
ATOM 7611 O O . HIS B 1 231 ? 36.178 -68.430 -43.556 1.00 72.76 226 HIS B O 1
ATOM 7618 N N . ALA B 1 232 ? 37.512 -69.650 -44.891 1.00 81.52 227 ALA B N 1
ATOM 7619 C CA . ALA B 1 232 ? 38.501 -69.916 -43.848 1.00 82.07 227 ALA B CA 1
ATOM 7620 C C . ALA B 1 232 ? 38.918 -68.639 -43.133 1.00 82.12 227 ALA B C 1
ATOM 7621 O O . ALA B 1 232 ? 39.031 -68.598 -41.906 1.00 82.70 227 ALA B O 1
ATOM 7623 N N . VAL B 1 233 ? 39.134 -67.584 -43.904 1.00 84.26 228 VAL B N 1
ATOM 7624 C CA . VAL B 1 233 ? 39.535 -66.315 -43.334 1.00 87.43 228 VAL B CA 1
ATOM 7625 C C . VAL B 1 233 ? 38.427 -65.748 -42.427 1.00 81.95 228 VAL B C 1
ATOM 7626 O O . VAL B 1 233 ? 38.697 -65.133 -41.389 1.00 80.75 228 VAL B O 1
ATOM 7630 N N . SER B 1 234 ? 37.177 -65.994 -42.796 1.00 77.68 229 SER B N 1
ATOM 7631 C CA . SER B 1 234 ? 36.057 -65.478 -42.017 1.00 73.51 229 SER B CA 1
ATOM 7632 C C . SER B 1 234 ? 35.770 -66.344 -40.793 1.00 71.92 229 SER B C 1
ATOM 7633 O O . SER B 1 234 ? 35.388 -65.815 -39.742 1.00 71.31 229 SER B O 1
ATOM 7636 N N . ILE B 1 235 ? 35.944 -67.663 -40.912 1.00 68.02 230 ILE B N 1
ATOM 7637 C CA . ILE B 1 235 ? 35.815 -68.511 -39.733 1.00 67.39 230 ILE B CA 1
ATOM 7638 C C . ILE B 1 235 ? 36.934 -68.201 -38.752 1.00 67.83 230 ILE B C 1
ATOM 7639 O O . ILE B 1 235 ? 36.755 -68.311 -37.540 1.00 74.82 230 ILE B O 1
ATOM 7644 N N . GLY B 1 236 ? 38.082 -67.780 -39.269 1.00 67.72 231 GLY B N 1
ATOM 7645 C CA . GLY B 1 236 ? 39.157 -67.324 -38.405 1.00 66.39 231 GLY B CA 1
ATOM 7646 C C . GLY B 1 236 ? 38.802 -66.021 -37.704 1.00 67.35 231 GLY B C 1
ATOM 7647 O O . GLY B 1 236 ? 39.062 -65.854 -36.512 1.00 66.96 231 GLY B O 1
ATOM 7648 N N . ALA B 1 237 ? 38.213 -65.081 -38.442 1.00 69.65 232 ALA B N 1
ATOM 7649 C CA . ALA B 1 237 ? 37.752 -63.841 -37.832 1.00 67.65 232 ALA B CA 1
ATOM 7650 C C . ALA B 1 237 ? 36.735 -64.124 -36.723 1.00 70.90 232 ALA B C 1
ATOM 7651 O O . ALA B 1 237 ? 36.814 -63.540 -35.634 1.00 69.41 232 ALA B O 1
ATOM 7653 N N . ALA B 1 238 ? 35.790 -65.029 -36.991 1.00 72.48 233 ALA B N 1
ATOM 7654 C CA . ALA B 1 238 ? 34.805 -65.409 -35.982 1.00 72.61 233 ALA B CA 1
ATOM 7655 C C . ALA B 1 238 ? 35.474 -66.057 -34.759 1.00 74.27 233 ALA B C 1
ATOM 7656 O O . ALA B 1 238 ? 35.091 -65.799 -33.614 1.00 71.94 233 ALA B O 1
ATOM 7658 N N . GLY B 1 239 ? 36.478 -66.889 -35.002 1.00 73.57 234 GLY B N 1
ATOM 7659 C CA . GLY B 1 239 ? 37.232 -67.473 -33.900 1.00 76.42 234 GLY B CA 1
ATOM 7660 C C . GLY B 1 239 ? 37.927 -66.424 -33.038 1.00 75.37 234 GLY B C 1
ATOM 7661 O O . GLY B 1 239 ? 37.908 -66.504 -31.798 1.00 76.24 234 GLY B O 1
ATOM 7662 N N . ALA B 1 240 ? 38.542 -65.432 -33.685 1.00 67.83 235 ALA B N 1
ATOM 7663 C CA . ALA B 1 240 ? 39.177 -64.352 -32.946 1.00 68.98 235 ALA B CA 1
ATOM 7664 C C . ALA B 1 240 ? 38.163 -63.589 -32.116 1.00 70.33 235 ALA B C 1
ATOM 7665 O O . ALA B 1 240 ? 38.429 -63.241 -30.957 1.00 70.94 235 ALA B O 1
ATOM 7667 N N . LEU B 1 241 ? 36.991 -63.335 -32.702 1.00 70.82 236 LEU B N 1
ATOM 7668 C CA . LEU B 1 241 ? 35.911 -62.654 -31.977 1.00 68.55 236 LEU B CA 1
ATOM 7669 C C . LEU B 1 241 ? 35.518 -63.451 -30.735 1.00 73.69 236 LEU B C 1
ATOM 7670 O O . LEU B 1 241 ? 35.394 -62.891 -29.635 1.00 75.99 236 LEU B O 1
ATOM 7675 N N . LEU B 1 242 ? 35.334 -64.760 -30.906 1.00 72.23 237 LEU B N 1
ATOM 7676 C CA . LEU B 1 242 ? 34.971 -65.625 -29.790 1.00 69.73 237 LEU B CA 1
ATOM 7677 C C . LEU B 1 242 ? 36.025 -65.561 -28.683 1.00 75.20 237 LEU B C 1
ATOM 7678 O O . LEU B 1 242 ? 35.684 -65.445 -27.499 1.00 74.57 237 LEU B O 1
ATOM 7683 N N . ASN B 1 243 ? 37.306 -65.633 -29.064 1.00 79.26 238 ASN B N 1
ATOM 7684 C CA . ASN B 1 243 ? 38.382 -65.550 -28.084 1.00 81.48 238 ASN B CA 1
ATOM 7685 C C . ASN B 1 243 ? 38.323 -64.233 -27.307 1.00 76.77 238 ASN B C 1
ATOM 7686 O O . ASN B 1 243 ? 38.459 -64.217 -26.083 1.00 71.21 238 ASN B O 1
ATOM 7691 N N . TYR B 1 244 ? 38.113 -63.128 -28.021 1.00 75.13 239 TYR B N 1
ATOM 7692 C CA . TYR B 1 244 ? 38.063 -61.816 -27.384 1.00 72.97 239 TYR B CA 1
ATOM 7693 C C . TYR B 1 244 ? 36.910 -61.744 -26.381 1.00 74.02 239 TYR B C 1
ATOM 7694 O O . TYR B 1 244 ? 37.085 -61.263 -25.249 1.00 69.33 239 TYR B O 1
ATOM 7703 N N . ILE B 1 245 ? 35.736 -62.227 -26.794 1.00 71.70 240 ILE B N 1
ATOM 7704 C CA . ILE B 1 245 ? 34.580 -62.241 -25.913 1.00 69.48 240 ILE B CA 1
ATOM 7705 C C . ILE B 1 245 ? 34.875 -63.071 -24.663 1.00 75.55 240 ILE B C 1
ATOM 7706 O O . ILE B 1 245 ? 34.491 -62.694 -23.552 1.00 76.24 240 ILE B O 1
ATOM 7711 N N . ARG B 1 246 ? 35.568 -64.197 -24.830 1.00 78.86 241 ARG B N 1
ATOM 7712 C CA . ARG B 1 246 ? 35.923 -65.025 -23.680 1.00 81.14 241 ARG B CA 1
ATOM 7713 C C . ARG B 1 246 ? 36.886 -64.303 -22.746 1.00 80.01 241 ARG B C 1
ATOM 7714 O O . ARG B 1 246 ? 36.734 -64.370 -21.528 1.00 85.16 241 ARG B O 1
ATOM 7722 N N . LEU B 1 247 ? 37.866 -63.603 -23.307 1.00 77.36 242 LEU B N 1
ATOM 7723 C CA . LEU B 1 247 ? 38.856 -62.915 -22.491 1.00 79.54 242 LEU B CA 1
ATOM 7724 C C . LEU B 1 247 ? 38.290 -61.686 -21.779 1.00 79.48 242 LEU B C 1
ATOM 7725 O O . LEU B 1 247 ? 38.853 -61.238 -20.784 1.00 76.99 242 LEU B O 1
ATOM 7730 N N . THR B 1 248 ? 37.187 -61.139 -22.278 1.00 81.69 243 THR B N 1
ATOM 7731 C CA . THR B 1 248 ? 36.643 -59.909 -21.709 1.00 81.33 243 THR B CA 1
ATOM 7732 C C . THR B 1 248 ? 35.582 -60.144 -20.629 1.00 85.81 243 THR B C 1
ATOM 7733 O O . THR B 1 248 ? 35.571 -59.444 -19.620 1.00 90.92 243 THR B O 1
ATOM 7737 N N . GLN B 1 249 ? 34.697 -61.116 -20.829 1.00 83.79 244 GLN B N 1
ATOM 7738 C CA . GLN B 1 249 ? 33.597 -61.338 -19.895 1.00 83.03 244 GLN B CA 1
ATOM 7739 C C . GLN B 1 249 ? 33.943 -62.384 -18.847 1.00 87.11 244 GLN B C 1
ATOM 7740 O O . GLN B 1 249 ? 34.855 -63.190 -19.039 1.00 91.31 244 GLN B O 1
ATOM 7746 N N . ASN B 1 250 ? 33.203 -62.378 -17.743 1.00 92.66 245 ASN B N 1
ATOM 7747 C CA . ASN B 1 250 ? 33.474 -63.298 -16.637 1.00 100.14 245 ASN B CA 1
ATOM 7748 C C . ASN B 1 250 ? 32.886 -64.693 -16.854 1.00 101.32 245 ASN B C 1
ATOM 7749 O O . ASN B 1 250 ? 33.424 -65.672 -16.348 1.00 108.06 245 ASN B O 1
ATOM 7754 N N . LEU B 1 251 ? 31.776 -64.784 -17.585 1.00 96.35 246 LEU B N 1
ATOM 7755 C CA . LEU B 1 251 ? 31.282 -66.071 -18.089 1.00 89.91 246 LEU B CA 1
ATOM 7756 C C . LEU B 1 251 ? 31.318 -66.047 -19.606 1.00 86.22 246 LEU B C 1
ATOM 7757 O O . LEU B 1 251 ? 31.038 -65.019 -20.228 1.00 83.75 246 LEU B O 1
ATOM 7762 N N . MET B 1 252 ? 31.667 -67.170 -20.209 1.00 80.66 247 MET B N 1
ATOM 7763 C CA . MET B 1 252 ? 31.582 -67.286 -21.653 1.00 81.33 247 MET B CA 1
ATOM 7764 C C . MET B 1 252 ? 30.105 -67.309 -22.057 1.00 83.64 247 MET B C 1
ATOM 7765 O O . MET B 1 252 ? 29.386 -68.257 -21.728 1.00 90.62 247 MET B O 1
ATOM 7770 N N . PRO B 1 253 ? 29.631 -66.273 -22.765 1.00 79.28 248 PRO B N 1
ATOM 7771 C CA . PRO B 1 253 ? 28.195 -66.197 -23.056 1.00 80.35 248 PRO B CA 1
ATOM 7772 C C . PRO B 1 253 ? 27.726 -67.351 -23.933 1.00 82.12 248 PRO B C 1
ATOM 7773 O O . PRO B 1 253 ? 28.330 -67.640 -24.982 1.00 80.40 248 PRO B O 1
ATOM 7777 N N . GLN B 1 254 ? 26.662 -68.015 -23.488 1.00 80.84 249 GLN B N 1
ATOM 7778 C CA . GLN B 1 254 ? 26.104 -69.156 -24.203 1.00 83.95 249 GLN B CA 1
ATOM 7779 C C . GLN B 1 254 ? 24.801 -68.810 -24.922 1.00 81.36 249 GLN B C 1
ATOM 7780 O O . GLN B 1 254 ? 23.962 -69.677 -25.150 1.00 84.36 249 GLN B O 1
ATOM 7786 N N . HIS B 1 255 ? 24.643 -67.542 -25.285 1.00 77.85 250 HIS B N 1
ATOM 7787 C CA . HIS B 1 255 ? 23.402 -67.052 -25.889 1.00 74.41 250 HIS B CA 1
ATOM 7788 C C . HIS B 1 255 ? 23.590 -66.579 -27.331 1.00 76.63 250 HIS B C 1
ATOM 7789 O O . HIS B 1 255 ? 22.629 -66.133 -27.959 1.00 77.86 250 HIS B O 1
ATOM 7796 N N . LEU B 1 256 ? 24.815 -66.640 -27.851 1.00 74.72 251 LEU B N 1
ATOM 7797 C CA . LEU B 1 256 ? 25.079 -66.131 -29.188 1.00 73.54 251 LEU B CA 1
ATOM 7798 C C . LEU B 1 256 ? 24.210 -66.835 -30.217 1.00 74.96 251 LEU B C 1
ATOM 7799 O O . LEU B 1 256 ? 23.989 -68.038 -30.119 1.00 76.36 251 LEU B O 1
ATOM 7804 N N . ASP B 1 257 ? 23.717 -66.074 -31.189 1.00 75.72 252 ASP B N 1
ATOM 7805 C CA . ASP B 1 257 ? 22.725 -66.561 -32.139 1.00 87.11 252 ASP B CA 1
ATOM 7806 C C . ASP B 1 257 ? 23.119 -67.897 -32.751 1.00 82.99 252 ASP B C 1
ATOM 7807 O O . ASP B 1 257 ? 22.477 -68.927 -32.525 1.00 89.93 252 ASP B O 1
ATOM 7812 N N . GLY B 1 258 ? 24.188 -67.882 -33.519 1.00 74.54 253 GLY B N 1
ATOM 7813 C CA . GLY B 1 258 ? 24.532 -69.041 -34.318 1.00 77.45 253 GLY B CA 1
ATOM 7814 C C . GLY B 1 258 ? 25.069 -68.553 -35.634 1.00 77.85 253 GLY B C 1
ATOM 7815 O O . GLY B 1 258 ? 24.430 -67.745 -36.317 1.00 80.21 253 GLY B O 1
ATOM 7816 N N . LEU B 1 259 ? 26.250 -69.044 -35.988 1.00 78.21 254 LEU B N 1
ATOM 7817 C CA . LEU B 1 259 ? 26.972 -68.513 -37.128 1.00 76.88 254 LEU B CA 1
ATOM 7818 C C . LEU B 1 259 ? 26.137 -68.619 -38.397 1.00 76.03 254 LEU B C 1
ATOM 7819 O O . LEU B 1 259 ? 25.390 -69.581 -38.595 1.00 78.10 254 LEU B O 1
ATOM 7824 N N . SER B 1 260 ? 26.254 -67.605 -39.246 1.00 72.35 255 SER B N 1
ATOM 7825 C CA . SER B 1 260 ? 25.602 -67.605 -40.537 1.00 72.94 255 SER B CA 1
ATOM 7826 C C . SER B 1 260 ? 26.441 -66.783 -41.502 1.00 73.53 255 SER B C 1
ATOM 7827 O O . SER B 1 260 ? 26.887 -65.697 -41.167 1.00 73.22 255 SER B O 1
ATOM 7830 N N . LEU B 1 261 ? 26.657 -67.316 -42.698 1.00 76.46 256 LEU B N 1
ATOM 7831 C CA . LEU B 1 261 ? 27.362 -66.605 -43.745 1.00 78.61 256 LEU B CA 1
ATOM 7832 C C . LEU B 1 261 ? 26.393 -65.634 -44.418 1.00 82.95 256 LEU B C 1
ATOM 7833 O O . LEU B 1 261 ? 25.453 -66.048 -45.095 1.00 87.38 256 LEU B O 1
ATOM 7838 N N . GLU B 1 262 ? 26.618 -64.341 -44.224 1.00 84.15 257 GLU B N 1
ATOM 7839 C CA . GLU B 1 262 ? 25.786 -63.326 -44.845 1.00 90.22 257 GLU B CA 1
ATOM 7840 C C . GLU B 1 262 ? 26.180 -63.157 -46.314 1.00 95.69 257 GLU B C 1
ATOM 7841 O O . GLU B 1 262 ? 27.324 -62.828 -46.622 1.00 104.44 257 GLU B O 1
ATOM 7847 N N . THR B 1 263 ? 25.234 -63.399 -47.212 1.00 101.34 258 THR B N 1
ATOM 7848 C CA . THR B 1 263 ? 25.475 -63.283 -48.644 1.00 100.09 258 THR B CA 1
ATOM 7849 C C . THR B 1 263 ? 25.358 -61.835 -49.082 1.00 98.22 258 THR B C 1
ATOM 7850 O O . THR B 1 263 ? 24.512 -61.093 -48.594 1.00 95.93 258 THR B O 1
ATOM 7854 N N . ASP B 1 264 ? 26.226 -61.433 -50.001 1.00 107.89 259 ASP B N 1
ATOM 7855 C CA . ASP B 1 264 ? 26.156 -60.098 -50.592 1.00 113.09 259 ASP B CA 1
ATOM 7856 C C . ASP B 1 264 ? 25.116 -60.074 -51.712 1.00 105.51 259 ASP B C 1
ATOM 7857 O O . ASP B 1 264 ? 25.414 -59.692 -52.839 1.00 110.36 259 ASP B O 1
ATOM 7862 N N . SER B 1 265 ? 23.895 -60.487 -51.390 1.00 99.05 260 SER B N 1
ATOM 7863 C CA . SER B 1 265 ? 22.804 -60.506 -52.359 1.00 100.47 260 SER B CA 1
ATOM 7864 C C . SER B 1 265 ? 21.447 -60.566 -51.675 1.00 96.31 260 SER B C 1
ATOM 7865 O O . SER B 1 265 ? 20.425 -60.351 -52.318 1.00 101.56 260 SER B O 1
ATOM 7868 N N . GLN B 1 266 ? 21.434 -60.869 -50.381 1.00 91.50 261 GLN B N 1
ATOM 7869 C CA . GLN B 1 266 ? 20.177 -60.999 -49.657 1.00 94.08 261 GLN B CA 1
ATOM 7870 C C . GLN B 1 266 ? 19.614 -59.681 -49.155 1.00 93.22 261 GLN B C 1
ATOM 7871 O O . GLN B 1 266 ? 18.481 -59.634 -48.686 1.00 89.01 261 GLN B O 1
ATOM 7877 N N . TYR B 1 267 ? 20.405 -58.618 -49.234 1.00 70.84 262 TYR B N 1
ATOM 7878 C CA . TYR B 1 267 ? 19.956 -57.275 -48.878 1.00 73.61 262 TYR B CA 1
ATOM 7879 C C . TYR B 1 267 ? 20.289 -56.312 -50.010 1.00 69.84 262 TYR B C 1
ATOM 7880 O O . TYR B 1 267 ? 21.147 -56.577 -50.842 1.00 71.63 262 TYR B O 1
ATOM 7889 N N . ILE B 1 268 ? 19.590 -55.191 -50.036 1.00 101.71 263 ILE B N 1
ATOM 7890 C CA . ILE B 1 268 ? 19.825 -54.182 -51.051 1.00 99.50 263 ILE B CA 1
ATOM 7891 C C . ILE B 1 268 ? 21.104 -53.415 -50.709 1.00 92.15 263 ILE B C 1
ATOM 7892 O O . ILE B 1 268 ? 21.359 -53.088 -49.551 1.00 88.04 263 ILE B O 1
ATOM 7897 N N . GLY B 1 269 ? 21.911 -53.146 -51.725 1.00 91.97 264 GLY B N 1
ATOM 7898 C CA . GLY B 1 269 ? 23.206 -52.534 -51.517 1.00 89.51 264 GLY B CA 1
ATOM 7899 C C . GLY B 1 269 ? 23.145 -51.040 -51.300 1.00 86.34 264 GLY B C 1
ATOM 7900 O O . GLY B 1 269 ? 22.641 -50.307 -52.140 1.00 92.21 264 GLY B O 1
ATOM 7901 N N . MET B 1 270 ? 23.667 -50.591 -50.165 1.00 86.18 265 MET B N 1
ATOM 7902 C CA . MET B 1 270 ? 23.768 -49.180 -49.852 1.00 84.59 265 MET B CA 1
ATOM 7903 C C . MET B 1 270 ? 25.153 -48.904 -49.287 1.00 87.88 265 MET B C 1
ATOM 7904 O O . MET B 1 270 ? 25.534 -49.446 -48.250 1.00 94.41 265 MET B O 1
ATOM 7909 N N . ASP B 1 271 ? 25.910 -48.066 -49.982 1.00 88.03 266 ASP B N 1
ATOM 7910 C CA . ASP B 1 271 ? 27.235 -47.688 -49.532 1.00 83.69 266 ASP B CA 1
ATOM 7911 C C . ASP B 1 271 ? 27.155 -46.723 -48.346 1.00 77.65 266 ASP B C 1
ATOM 7912 O O . ASP B 1 271 ? 26.073 -46.341 -47.904 1.00 75.91 266 ASP B O 1
ATOM 7917 N N . ALA B 1 272 ? 28.318 -46.336 -47.833 1.00 77.45 267 ALA B N 1
ATOM 7918 C CA 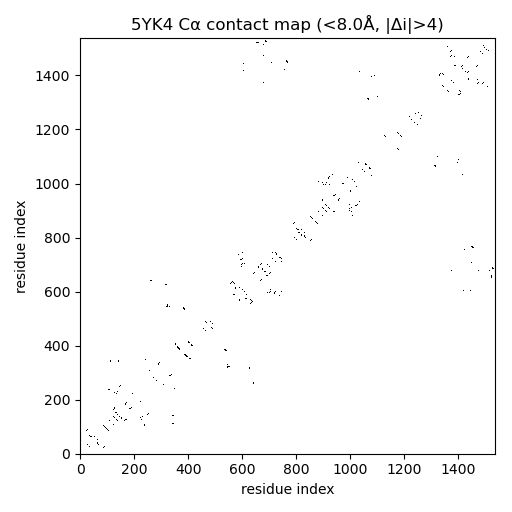. ALA B 1 272 ? 28.376 -45.449 -46.670 1.00 77.07 267 ALA B CA 1
ATOM 7919 C C . ALA B 1 272 ? 27.768 -44.082 -46.973 1.00 76.42 267 ALA B C 1
ATOM 7920 O O . ALA B 1 272 ? 26.922 -43.574 -46.216 1.00 70.96 267 ALA B O 1
ATOM 7922 N N . ALA B 1 273 ? 28.194 -43.492 -48.092 1.00 78.44 268 ALA B N 1
ATOM 7923 C CA . ALA B 1 273 ? 27.715 -42.166 -48.465 1.00 77.70 268 ALA B CA 1
ATOM 7924 C C . ALA B 1 273 ? 26.205 -42.162 -48.733 1.00 77.11 268 ALA B C 1
ATOM 7925 O O . ALA B 1 273 ? 25.540 -41.140 -48.523 1.00 78.18 268 ALA B O 1
ATOM 7927 N N . THR B 1 274 ? 25.665 -43.286 -49.201 1.00 70.61 269 THR B N 1
ATOM 7928 C CA . THR B 1 274 ? 24.229 -43.378 -49.412 1.00 70.77 269 THR B CA 1
ATOM 7929 C C . THR B 1 274 ? 23.485 -43.489 -48.089 1.00 68.02 269 THR B C 1
ATOM 7930 O O . THR B 1 274 ? 22.413 -42.915 -47.918 1.00 66.44 269 THR B O 1
ATOM 7934 N N . ARG B 1 275 ? 24.047 -44.234 -47.147 1.00 74.79 270 ARG B N 1
ATOM 7935 C CA . ARG B 1 275 ? 23.441 -44.341 -45.818 1.00 73.95 270 ARG B CA 1
ATOM 7936 C C . ARG B 1 275 ? 23.480 -43.002 -45.086 1.00 79.17 270 ARG B C 1
ATOM 7937 O O . ARG B 1 275 ? 22.607 -42.727 -44.265 1.00 86.58 270 ARG B O 1
ATOM 7945 N N . ARG B 1 276 ? 24.480 -42.166 -45.373 1.00 78.14 271 ARG B N 1
ATOM 7946 C CA . ARG B 1 276 ? 24.527 -40.839 -44.766 1.00 80.63 271 ARG B CA 1
ATOM 7947 C C . ARG B 1 276 ? 23.599 -39.857 -45.481 1.00 79.17 271 ARG B C 1
ATOM 7948 O O . ARG B 1 276 ? 22.938 -39.050 -44.834 1.00 86.60 271 ARG B O 1
ATOM 7956 N N . ASN B 1 277 ? 23.560 -39.913 -46.807 1.00 76.32 272 ASN B N 1
ATOM 7957 C CA . ASN B 1 277 ? 22.757 -38.969 -47.582 1.00 82.15 272 ASN B CA 1
ATOM 7958 C C . ASN B 1 277 ? 21.277 -39.052 -47.232 1.00 85.32 272 ASN B C 1
ATOM 7959 O O . ASN B 1 277 ? 20.625 -38.033 -47.015 1.00 94.38 272 ASN B O 1
ATOM 7964 N N . LEU B 1 278 ? 20.743 -40.266 -47.177 1.00 84.57 273 LEU B N 1
ATOM 7965 C CA . LEU B 1 278 ? 19.326 -40.446 -46.914 1.00 83.74 273 LEU B CA 1
ATOM 7966 C C . LEU B 1 278 ? 18.956 -40.212 -45.443 1.00 88.00 273 LEU B C 1
ATOM 7967 O O . LEU B 1 278 ? 17.770 -40.199 -45.107 1.00 91.31 273 LEU B O 1
ATOM 7972 N N . GLU B 1 279 ? 19.956 -40.021 -44.579 1.00 81.33 274 GLU B N 1
ATOM 7973 C CA . GLU B 1 279 ? 19.738 -39.768 -43.157 1.00 83.27 274 GLU B CA 1
ATOM 7974 C C . GLU B 1 279 ? 18.888 -40.873 -42.531 1.00 85.55 274 GLU B C 1
ATOM 7975 O O . GLU B 1 279 ? 17.814 -40.630 -41.968 1.00 84.42 274 GLU B O 1
ATOM 7981 N N . ILE B 1 280 ? 19.388 -42.101 -42.639 1.00 77.87 275 ILE B N 1
ATOM 7982 C CA . ILE B 1 280 ? 18.662 -43.253 -42.146 1.00 73.39 275 ILE B CA 1
ATOM 7983 C C . ILE B 1 280 ? 18.611 -43.235 -40.613 1.00 78.21 275 ILE B C 1
ATOM 7984 O O . ILE B 1 280 ? 17.531 -43.338 -40.026 1.00 80.71 275 ILE B O 1
ATOM 7989 N N . THR B 1 281 ? 19.773 -43.093 -39.965 1.00 77.02 276 THR B N 1
ATOM 7990 C CA . THR B 1 281 ? 19.833 -43.074 -38.508 1.00 74.13 276 THR B CA 1
ATOM 7991 C C . THR B 1 281 ? 20.621 -41.908 -37.928 1.00 73.43 276 THR B C 1
ATOM 7992 O O . THR B 1 281 ? 20.705 -41.767 -36.697 1.00 66.54 276 THR B O 1
ATOM 7996 N N . GLN B 1 282 ? 21.222 -41.085 -38.790 1.00 71.58 277 GLN B N 1
ATOM 7997 C CA . GLN B 1 282 ? 21.919 -39.884 -38.316 1.00 75.45 277 GLN B CA 1
ATOM 7998 C C . GLN B 1 282 ? 21.876 -38.832 -39.388 1.00 77.78 277 GLN B C 1
ATOM 7999 O O . GLN B 1 282 ? 21.775 -39.149 -40.579 1.00 81.63 277 GLN B O 1
ATOM 8005 N N . THR B 1 283 ? 21.942 -37.576 -38.968 1.00 85.85 278 THR B N 1
ATOM 8006 C CA . THR B 1 283 ? 21.935 -36.464 -39.909 1.00 90.86 278 THR B CA 1
ATOM 8007 C C . THR B 1 283 ? 23.321 -36.261 -40.503 1.00 92.68 278 THR B C 1
ATOM 8008 O O . THR B 1 283 ? 24.317 -36.825 -40.029 1.00 98.10 278 THR B O 1
ATOM 8012 N N . LEU B 1 284 ? 23.382 -35.449 -41.551 1.00 92.69 279 LEU B N 1
ATOM 8013 C CA . LEU B 1 284 ? 24.665 -34.964 -42.044 1.00 96.78 279 LEU B CA 1
ATOM 8014 C C . LEU B 1 284 ? 25.293 -33.955 -41.075 1.00 101.54 279 LEU B C 1
ATOM 8015 O O . LEU B 1 284 ? 26.497 -33.703 -41.143 1.00 106.18 279 LEU B O 1
ATOM 8020 N N . SER B 1 285 ? 24.477 -33.391 -40.181 1.00 101.05 280 SER B N 1
ATOM 8021 C CA . SER B 1 285 ? 24.946 -32.478 -39.148 1.00 103.56 280 SER B CA 1
ATOM 8022 C C . SER B 1 285 ? 25.324 -33.203 -37.851 1.00 110.55 280 SER B C 1
ATOM 8023 O O . SER B 1 285 ? 25.336 -32.589 -36.781 1.00 113.43 280 SER B O 1
ATOM 8026 N N . GLY B 1 286 ? 25.612 -34.501 -37.940 1.00 112.93 281 GLY B N 1
ATOM 8027 C CA . GLY B 1 286 ? 26.085 -35.266 -36.795 1.00 115.84 281 GLY B CA 1
ATOM 8028 C C . GLY B 1 286 ? 25.101 -35.406 -35.642 1.00 127.58 281 GLY B C 1
ATOM 8029 O O . GLY B 1 286 ? 25.512 -35.636 -34.505 1.00 127.87 281 GLY B O 1
ATOM 8030 N N . LYS B 1 287 ? 23.805 -35.274 -35.916 1.00 129.31 282 LYS B N 1
ATOM 8031 C CA . LYS B 1 287 ? 22.804 -35.415 -34.863 1.00 123.64 282 LYS B CA 1
ATOM 8032 C C . LYS B 1 287 ? 21.796 -36.520 -35.203 1.00 117.45 282 LYS B C 1
ATOM 8033 O O . LYS B 1 287 ? 22.039 -37.328 -36.098 1.00 108.34 282 LYS B O 1
ATOM 8039 N N . LYS B 1 288 ? 20.673 -36.546 -34.485 1.00 117.53 283 LYS B N 1
ATOM 8040 C CA . LYS B 1 288 ? 19.609 -37.518 -34.725 1.00 108.83 283 LYS B CA 1
ATOM 8041 C C . LYS B 1 288 ? 18.241 -36.864 -34.935 1.00 111.35 283 LYS B C 1
ATOM 8042 O O . LYS B 1 288 ? 17.235 -37.562 -34.991 1.00 105.15 283 LYS B O 1
ATOM 8048 N N . THR B 1 289 ? 18.202 -35.537 -35.046 1.00 120.30 284 THR B N 1
ATOM 8049 C CA . THR B 1 289 ? 16.975 -34.813 -35.391 1.00 114.20 284 THR B CA 1
ATOM 8050 C C . THR B 1 289 ? 16.545 -35.181 -36.827 1.00 109.99 284 THR B C 1
ATOM 8051 O O . THR B 1 289 ? 17.384 -35.631 -37.615 1.00 121.80 284 THR B O 1
ATOM 8055 N N . PRO B 1 290 ? 15.260 -34.956 -37.201 1.00 104.76 285 PRO B N 1
ATOM 8056 C CA . PRO B 1 290 ? 14.697 -35.516 -38.426 1.00 98.66 285 PRO B CA 1
ATOM 8057 C C . PRO B 1 290 ? 15.532 -36.524 -39.227 1.00 93.41 285 PRO B C 1
ATOM 8058 O O . PRO B 1 290 ? 16.130 -36.163 -40.249 1.00 95.52 285 PRO B O 1
ATOM 8062 N N . THR B 1 291 ? 15.568 -37.767 -38.753 1.00 89.50 286 THR B N 1
ATOM 8063 C CA . THR B 1 291 ? 16.092 -38.882 -39.531 1.00 87.05 286 THR B CA 1
ATOM 8064 C C . THR B 1 291 ? 14.939 -39.820 -39.870 1.00 86.47 286 THR B C 1
ATOM 8065 O O . THR B 1 291 ? 13.867 -39.759 -39.262 1.00 82.40 286 THR B O 1
ATOM 8069 N N . LEU B 1 292 ? 15.157 -40.690 -40.851 1.00 87.27 287 LEU B N 1
ATOM 8070 C CA . LEU B 1 292 ? 14.141 -41.671 -41.201 1.00 84.83 287 LEU B CA 1
ATOM 8071 C C . LEU B 1 292 ? 13.830 -42.575 -40.017 1.00 87.02 287 LEU B C 1
ATOM 8072 O O . LEU B 1 292 ? 12.697 -43.014 -39.856 1.00 95.00 287 LEU B O 1
ATOM 8077 N N . PHE B 1 293 ? 14.826 -42.849 -39.183 1.00 83.13 288 PHE B N 1
ATOM 8078 C CA . PHE B 1 293 ? 14.607 -43.661 -37.994 1.00 80.24 288 PHE B CA 1
ATOM 8079 C C . PHE B 1 293 ? 13.806 -42.900 -36.944 1.00 80.65 288 PHE B C 1
ATOM 8080 O O . PHE B 1 293 ? 12.986 -43.490 -36.243 1.00 84.72 288 PHE B O 1
ATOM 8088 N N . SER B 1 294 ? 14.025 -41.594 -36.841 1.00 78.78 289 SER B N 1
ATOM 8089 C CA . SER B 1 294 ? 13.379 -40.815 -35.796 1.00 83.35 289 SER B CA 1
ATOM 8090 C C . SER B 1 294 ? 11.878 -40.654 -36.044 1.00 84.78 289 SER B C 1
ATOM 8091 O O . SER B 1 294 ? 11.069 -40.875 -35.148 1.00 89.20 289 SER B O 1
ATOM 8094 N N . ILE B 1 295 ? 11.498 -40.277 -37.260 1.00 82.99 290 ILE B N 1
ATOM 8095 C CA . ILE B 1 295 ? 10.083 -40.075 -37.584 1.00 83.71 290 ILE B CA 1
ATOM 8096 C C . ILE B 1 295 ? 9.333 -41.387 -37.802 1.00 85.88 290 ILE B C 1
ATOM 8097 O O . ILE B 1 295 ? 8.138 -41.372 -38.086 1.00 83.01 290 ILE B O 1
ATOM 8102 N N . LEU B 1 296 ? 10.028 -42.514 -37.687 1.00 86.28 291 LEU B N 1
ATOM 8103 C CA . LEU B 1 296 ? 9.384 -43.820 -37.682 1.00 90.65 291 LEU B CA 1
ATOM 8104 C C . LEU B 1 296 ? 9.468 -44.509 -36.327 1.00 92.98 291 LEU B C 1
ATOM 8105 O O . LEU B 1 296 ? 8.790 -45.508 -36.118 1.00 104.45 291 LEU B O 1
ATOM 8110 N N . ASP B 1 297 ? 10.273 -43.982 -35.409 1.00 87.49 292 ASP B N 1
ATOM 8111 C CA . ASP B 1 297 ? 10.526 -44.653 -34.141 1.00 93.02 292 ASP B CA 1
ATOM 8112 C C . ASP B 1 297 ? 9.323 -44.584 -33.216 1.00 95.10 292 ASP B C 1
ATOM 8113 O O . ASP B 1 297 ? 9.344 -43.875 -32.217 1.00 97.03 292 ASP B O 1
ATOM 8118 N N . GLY B 1 298 ? 8.276 -45.328 -33.555 1.00 99.80 293 GLY B N 1
ATOM 8119 C CA . GLY B 1 298 ? 7.099 -45.427 -32.702 1.00 103.99 293 GLY B CA 1
ATOM 8120 C C . GLY B 1 298 ? 7.046 -46.760 -31.989 1.00 102.49 293 GLY B C 1
ATOM 8121 O O . GLY B 1 298 ? 5.969 -47.323 -31.788 1.00 105.12 293 GLY B O 1
ATOM 8122 N N . CYS B 1 299 ? 8.213 -47.267 -31.608 1.00 104.63 294 CYS B N 1
ATOM 8123 C CA . CYS B 1 299 ? 8.315 -48.563 -30.947 1.00 110.63 294 CYS B CA 1
ATOM 8124 C C . CYS B 1 299 ? 8.106 -48.415 -29.447 1.00 107.41 294 CYS B C 1
ATOM 8125 O O . CYS B 1 299 ? 8.698 -47.542 -28.814 1.00 102.87 294 CYS B O 1
ATOM 8128 N N . ALA B 1 300 ? 7.261 -49.272 -28.885 1.00 106.29 295 ALA B N 1
ATOM 8129 C CA . ALA B 1 300 ? 6.992 -49.235 -27.455 1.00 113.71 295 ALA B CA 1
ATOM 8130 C C . ALA B 1 300 ? 8.167 -49.750 -26.629 1.00 116.77 295 ALA B C 1
ATOM 8131 O O . ALA B 1 300 ? 8.252 -49.459 -25.434 1.00 120.87 295 ALA B O 1
ATOM 8133 N N . THR B 1 301 ? 9.063 -50.507 -27.260 1.00 115.52 296 THR B N 1
ATOM 8134 C CA . THR B 1 301 ? 10.198 -51.109 -26.567 1.00 113.99 296 THR B CA 1
ATOM 8135 C C . THR B 1 301 ? 11.511 -50.692 -27.210 1.00 107.99 296 THR B C 1
ATOM 8136 O O . THR B 1 301 ? 11.565 -50.386 -28.400 1.00 106.14 296 THR B O 1
ATOM 8140 N N . HIS B 1 302 ? 12.567 -50.674 -26.410 1.00 108.66 297 HIS B N 1
ATOM 8141 C CA . HIS B 1 302 ? 13.891 -50.308 -26.901 1.00 107.72 297 HIS B CA 1
ATOM 8142 C C . HIS B 1 302 ? 14.420 -51.312 -27.919 1.00 104.26 297 HIS B C 1
ATOM 8143 O O . HIS B 1 302 ? 14.946 -50.924 -28.963 1.00 106.36 297 HIS B O 1
ATOM 8150 N N . MET B 1 303 ? 14.273 -52.600 -27.622 1.00 100.60 298 MET B N 1
ATOM 8151 C CA . MET B 1 303 ? 14.690 -53.640 -28.554 1.00 99.93 298 MET B CA 1
ATOM 8152 C C . MET B 1 303 ? 13.961 -53.524 -29.896 1.00 101.95 298 MET B C 1
ATOM 8153 O O . MET B 1 303 ? 14.541 -53.800 -30.950 1.00 106.46 298 MET B O 1
ATOM 8158 N N . GLY B 1 304 ? 12.693 -53.111 -29.863 1.00 101.26 299 GLY B N 1
ATOM 8159 C CA . GLY B 1 304 ? 11.953 -52.882 -31.093 1.00 94.47 299 GLY B CA 1
ATOM 8160 C C . GLY B 1 304 ? 12.496 -51.703 -31.876 1.00 88.26 299 GLY B C 1
ATOM 8161 O O . GLY B 1 304 ? 12.478 -51.710 -33.109 1.00 91.34 299 GLY B O 1
ATOM 8162 N N . SER B 1 305 ? 12.971 -50.681 -31.170 1.00 86.27 300 SER B N 1
ATOM 8163 C CA . SER B 1 305 ? 13.588 -49.538 -31.831 1.00 87.59 300 SER B CA 1
ATOM 8164 C C . SER B 1 305 ? 14.886 -49.955 -32.517 1.00 87.75 300 SER B C 1
ATOM 8165 O O . SER B 1 305 ? 15.112 -49.648 -33.696 1.00 89.59 300 SER B O 1
ATOM 8168 N N . ARG B 1 306 ? 15.747 -50.657 -31.780 1.00 80.74 301 ARG B N 1
ATOM 8169 C CA . ARG B 1 306 ? 17.003 -51.100 -32.342 1.00 75.98 301 ARG B CA 1
ATOM 8170 C C . ARG B 1 306 ? 16.782 -52.031 -33.543 1.00 82.30 301 ARG B C 1
ATOM 8171 O O . ARG B 1 306 ? 17.476 -51.921 -34.574 1.00 82.04 301 ARG B O 1
ATOM 8179 N N . LEU B 1 307 ? 15.814 -52.941 -33.426 1.00 80.16 302 LEU B N 1
ATOM 8180 C CA . LEU B 1 307 ? 15.470 -53.795 -34.553 1.00 77.19 302 LEU B CA 1
ATOM 8181 C C . LEU B 1 307 ? 14.950 -52.959 -35.727 1.00 80.39 302 LEU B C 1
ATOM 8182 O O . LEU B 1 307 ? 15.203 -53.277 -36.894 1.00 79.90 302 LEU B O 1
ATOM 8187 N N . LEU B 1 308 ? 14.224 -51.889 -35.422 1.00 81.51 303 LEU B N 1
ATOM 8188 C CA . LEU B 1 308 ? 13.766 -50.977 -36.468 1.00 82.52 303 LEU B CA 1
ATOM 8189 C C . LEU B 1 308 ? 14.959 -50.378 -37.220 1.00 81.76 303 LEU B C 1
ATOM 8190 O O . LEU B 1 308 ? 14.938 -50.267 -38.442 1.00 84.63 303 LEU B O 1
ATOM 8195 N N . ALA B 1 309 ? 16.004 -49.997 -36.492 1.00 80.44 304 ALA B N 1
ATOM 8196 C CA . ALA B 1 309 ? 17.226 -49.525 -37.140 1.00 73.80 304 ALA B CA 1
ATOM 8197 C C . ALA B 1 309 ? 17.846 -50.617 -38.014 1.00 70.02 304 ALA B C 1
ATOM 8198 O O . ALA B 1 309 ? 18.243 -50.365 -39.159 1.00 69.46 304 ALA B O 1
ATOM 8200 N N . LEU B 1 310 ? 17.910 -51.834 -37.485 1.00 67.58 305 LEU B N 1
ATOM 8201 C CA . LEU B 1 310 ? 18.492 -52.944 -38.234 1.00 65.52 305 LEU B CA 1
ATOM 8202 C C . LEU B 1 310 ? 17.771 -53.157 -39.557 1.00 69.64 305 LEU B C 1
ATOM 8203 O O . LEU B 1 310 ? 18.402 -53.319 -40.608 1.00 72.15 305 LEU B O 1
ATOM 8208 N N . TRP B 1 311 ? 16.440 -53.155 -39.519 1.00 76.54 306 TRP B N 1
ATOM 8209 C CA . TRP B 1 311 ? 15.669 -53.311 -40.749 1.00 75.12 306 TRP B CA 1
ATOM 8210 C C . TRP B 1 311 ? 15.852 -52.113 -41.661 1.00 77.91 306 TRP B C 1
ATOM 8211 O O . TRP B 1 311 ? 15.882 -52.264 -42.887 1.00 79.67 306 TRP B O 1
ATOM 8222 N N . LEU B 1 312 ? 15.971 -50.919 -41.076 1.00 83.37 307 LEU B N 1
ATOM 8223 C CA . LEU B 1 312 ? 16.141 -49.705 -41.871 1.00 83.16 307 LEU B CA 1
ATOM 8224 C C . LEU B 1 312 ? 17.446 -49.718 -42.656 1.00 85.81 307 LEU B C 1
ATOM 8225 O O . LEU B 1 312 ? 17.516 -49.149 -43.742 1.00 86.65 307 LEU B O 1
ATOM 8230 N N . HIS B 1 313 ? 18.480 -50.365 -42.117 1.00 85.91 308 HIS B N 1
ATOM 8231 C CA . HIS B 1 313 ? 19.740 -50.482 -42.842 1.00 81.85 308 HIS B CA 1
ATOM 8232 C C . HIS B 1 313 ? 19.844 -51.748 -43.689 1.00 88.24 308 HIS B C 1
ATOM 8233 O O . HIS B 1 313 ? 20.738 -51.834 -44.529 1.00 95.73 308 HIS B O 1
ATOM 8240 N N . HIS B 1 314 ? 18.955 -52.722 -43.480 1.00 87.50 309 HIS B N 1
ATOM 8241 C CA . HIS B 1 314 ? 19.011 -53.995 -44.209 1.00 84.07 309 HIS B CA 1
ATOM 8242 C C . HIS B 1 314 ? 17.659 -54.326 -44.858 1.00 87.85 309 HIS B C 1
ATOM 8243 O O . HIS B 1 314 ? 16.929 -55.199 -44.389 1.00 85.73 309 HIS B O 1
ATOM 8250 N N . PRO B 1 315 ? 17.303 -53.617 -45.938 1.00 93.27 310 PRO B N 1
ATOM 8251 C CA . PRO B 1 315 ? 16.136 -54.029 -46.712 1.00 98.91 310 PRO B CA 1
ATOM 8252 C C . PRO B 1 315 ? 16.486 -55.220 -47.597 1.00 106.72 310 PRO B C 1
ATOM 8253 O O . PRO B 1 315 ? 17.527 -55.217 -48.263 1.00 106.96 310 PRO B O 1
ATOM 8257 N N . LEU B 1 316 ? 15.610 -56.224 -47.604 1.00 69.47 311 LEU B N 1
ATOM 8258 C CA . LEU B 1 316 ? 15.919 -57.506 -48.212 1.00 75.93 311 LEU B CA 1
ATOM 8259 C C . LEU B 1 316 ? 15.520 -57.551 -49.677 1.00 78.99 311 LEU B C 1
ATOM 8260 O O . LEU B 1 316 ? 14.528 -56.947 -50.075 1.00 83.60 311 LEU B O 1
ATOM 8265 N N . ARG B 1 317 ? 16.301 -58.289 -50.467 1.00 79.35 312 ARG B N 1
ATOM 8266 C CA . ARG B 1 317 ? 16.040 -58.481 -51.886 1.00 86.93 312 ARG B CA 1
ATOM 8267 C C . ARG B 1 317 ? 15.104 -59.649 -52.182 1.00 89.50 312 ARG B C 1
ATOM 8268 O O . ARG B 1 317 ? 14.501 -59.696 -53.251 1.00 98.63 312 ARG B O 1
ATOM 8276 N N . ASN B 1 318 ? 14.989 -60.589 -51.250 1.00 128.79 313 ASN B N 1
ATOM 8277 C CA . ASN B 1 318 ? 14.219 -61.793 -51.494 1.00 132.07 313 ASN B CA 1
ATOM 8278 C C . ASN B 1 318 ? 12.728 -61.502 -51.586 1.00 130.79 313 ASN B C 1
ATOM 8279 O O . ASN B 1 318 ? 12.155 -60.916 -50.669 1.00 126.69 313 ASN B O 1
ATOM 8284 N N . ARG B 1 319 ? 12.106 -61.902 -52.697 1.00 135.61 314 ARG B N 1
ATOM 8285 C CA . ARG B 1 319 ? 10.658 -61.785 -52.838 1.00 144.24 314 ARG B CA 1
ATOM 8286 C C . ARG B 1 319 ? 9.908 -62.914 -52.122 1.00 154.98 314 ARG B C 1
ATOM 8287 O O . ARG B 1 319 ? 8.927 -63.444 -52.643 1.00 176.72 314 ARG B O 1
ATOM 8295 N N . ALA B 1 320 ? 10.368 -63.275 -50.924 1.00 149.50 315 ALA B N 1
ATOM 8296 C CA . ALA B 1 320 ? 9.635 -64.187 -50.043 1.00 144.24 315 ALA B CA 1
ATOM 8297 C C . ALA B 1 320 ? 9.703 -63.802 -48.561 1.00 131.31 315 ALA B C 1
ATOM 8298 O O . ALA B 1 320 ? 8.848 -64.223 -47.788 1.00 130.53 315 ALA B O 1
ATOM 8300 N N . HIS B 1 321 ? 10.703 -63.019 -48.156 1.00 122.64 316 HIS B N 1
ATOM 8301 C CA . HIS B 1 321 ? 10.819 -62.588 -46.765 1.00 121.88 316 HIS B CA 1
ATOM 8302 C C . HIS B 1 321 ? 10.031 -61.311 -46.462 1.00 118.67 316 HIS B C 1
ATOM 8303 O O . HIS B 1 321 ? 9.546 -61.131 -45.340 1.00 112.41 316 HIS B O 1
ATOM 8310 N N . ILE B 1 322 ? 9.917 -60.420 -47.447 1.00 120.11 317 ILE B N 1
ATOM 8311 C CA . ILE B 1 322 ? 8.935 -59.342 -47.375 1.00 124.73 317 ILE B CA 1
ATOM 8312 C C . ILE B 1 322 ? 7.593 -59.961 -47.763 1.00 129.40 317 ILE B C 1
ATOM 8313 O O . ILE B 1 322 ? 7.484 -61.185 -47.877 1.00 132.78 317 ILE B O 1
ATOM 8318 N N . ARG B 1 323 ? 6.577 -59.129 -47.957 1.00 132.34 318 ARG B N 1
ATOM 8319 C CA . ARG B 1 323 ? 5.204 -59.578 -48.260 1.00 134.12 318 ARG B CA 1
ATOM 8320 C C . ARG B 1 323 ? 4.674 -60.575 -47.242 1.00 126.09 318 ARG B C 1
ATOM 8321 O O . ARG B 1 323 ? 3.476 -60.626 -47.017 1.00 124.72 318 ARG B O 1
ATOM 8329 N N . ALA B 1 324 ? 5.558 -61.386 -46.663 1.00 118.69 319 ALA B N 1
ATOM 8330 C CA . ALA B 1 324 ? 5.297 -61.960 -45.346 1.00 107.95 319 ALA B CA 1
ATOM 8331 C C . ALA B 1 324 ? 5.115 -60.817 -44.339 1.00 109.06 319 ALA B C 1
ATOM 8332 O O . ALA B 1 324 ? 4.122 -60.756 -43.615 1.00 113.77 319 ALA B O 1
ATOM 8334 N N . ARG B 1 325 ? 6.069 -59.890 -44.319 1.00 108.35 320 ARG B N 1
ATOM 8335 C CA . ARG B 1 325 ? 5.970 -58.721 -43.455 1.00 102.52 320 ARG B CA 1
ATOM 8336 C C . ARG B 1 325 ? 4.727 -57.884 -43.788 1.00 109.04 320 ARG B C 1
ATOM 8337 O O . ARG B 1 325 ? 4.054 -57.369 -42.892 1.00 110.79 320 ARG B O 1
ATOM 8345 N N . GLN B 1 326 ? 4.409 -57.760 -45.074 1.00 108.96 321 GLN B N 1
ATOM 8346 C CA . GLN B 1 326 ? 3.156 -57.145 -45.480 1.00 108.19 321 GLN B CA 1
ATOM 8347 C C . GLN B 1 326 ? 1.962 -57.932 -44.947 1.00 119.67 321 GLN B C 1
ATOM 8348 O O . GLN B 1 326 ? 0.971 -57.340 -44.514 1.00 134.24 321 GLN B O 1
ATOM 8354 N N . GLU B 1 327 ? 2.046 -59.261 -44.971 1.00 116.88 322 GLU B N 1
ATOM 8355 C CA . GLU B 1 327 ? 0.984 -60.091 -44.410 1.00 115.36 322 GLU B CA 1
ATOM 8356 C C . GLU B 1 327 ? 0.861 -59.918 -42.905 1.00 114.93 322 GLU B C 1
ATOM 8357 O O . GLU B 1 327 ? -0.180 -60.231 -42.342 1.00 117.04 322 GLU B O 1
ATOM 8363 N N . ALA B 1 328 ? 1.914 -59.422 -42.256 1.00 112.13 323 ALA B N 1
ATOM 8364 C CA . ALA B 1 328 ? 1.839 -59.102 -40.835 1.00 104.98 323 ALA B CA 1
ATOM 8365 C C . ALA B 1 328 ? 1.176 -57.750 -40.612 1.00 105.19 323 ALA B C 1
ATOM 8366 O O . ALA B 1 328 ? 0.159 -57.657 -39.927 1.00 108.99 323 ALA B O 1
ATOM 8368 N N . VAL B 1 329 ? 1.741 -56.699 -41.198 1.00 105.70 324 VAL B N 1
ATOM 8369 C CA . VAL B 1 329 ? 1.247 -55.352 -40.957 1.00 111.97 324 VAL B CA 1
ATOM 8370 C C . VAL B 1 329 ? -0.197 -55.205 -41.439 1.00 114.70 324 VAL B C 1
ATOM 8371 O O . VAL B 1 329 ? -1.024 -54.570 -40.773 1.00 119.03 324 VAL B O 1
ATOM 8375 N N . THR B 1 330 ? -0.517 -55.805 -42.582 1.00 114.67 325 THR B N 1
ATOM 8376 C CA . THR B 1 330 ? -1.888 -55.773 -43.087 1.00 114.41 325 THR B CA 1
ATOM 8377 C C . THR B 1 330 ? -2.856 -56.404 -42.086 1.00 114.89 325 THR B C 1
ATOM 8378 O O . THR B 1 330 ? -3.940 -55.872 -41.848 1.00 124.67 325 THR B O 1
ATOM 8382 N N . ALA B 1 331 ? -2.461 -57.532 -41.498 1.00 110.44 326 ALA B N 1
ATOM 8383 C CA . ALA B 1 331 ? -3.287 -58.219 -40.516 1.00 109.16 326 ALA B CA 1
ATOM 8384 C C . ALA B 1 331 ? -3.209 -57.610 -39.117 1.00 106.83 326 ALA B C 1
ATOM 8385 O O . ALA B 1 331 ? -3.890 -58.078 -38.210 1.00 112.98 326 ALA B O 1
ATOM 8387 N N . LEU B 1 332 ? -2.394 -56.578 -38.937 1.00 105.85 327 LEU B N 1
ATOM 8388 C CA . LEU B 1 332 ? -2.269 -55.910 -37.646 1.00 111.98 327 LEU B CA 1
ATOM 8389 C C . LEU B 1 332 ? -2.980 -54.561 -37.584 1.00 118.98 327 LEU B C 1
ATOM 8390 O O . LEU B 1 332 ? -3.079 -53.980 -36.504 1.00 123.88 327 LEU B O 1
ATOM 8395 N N . GLU B 1 333 ? -3.470 -54.060 -38.718 1.00 126.07 328 GLU B N 1
ATOM 8396 C CA . GLU B 1 333 ? -4.057 -52.720 -38.771 1.00 134.10 328 GLU B CA 1
ATOM 8397 C C . GLU B 1 333 ? -5.340 -52.575 -37.955 1.00 138.83 328 GLU B C 1
ATOM 8398 O O . GLU B 1 333 ? -5.781 -51.455 -37.705 1.00 147.45 328 GLU B O 1
ATOM 8404 N N . SER B 1 334 ? -5.939 -53.695 -37.551 1.00 134.16 329 SER B N 1
ATOM 8405 C CA . SER B 1 334 ? -7.143 -53.671 -36.734 1.00 137.43 329 SER B CA 1
ATOM 8406 C C . SER B 1 334 ? -6.893 -54.162 -35.306 1.00 141.11 329 SER B C 1
ATOM 8407 O O . SER B 1 334 ? -7.843 -54.456 -34.587 1.00 151.59 329 SER B O 1
ATOM 8410 N N . GLN B 1 335 ? -5.633 -54.240 -34.885 1.00 140.79 330 GLN B N 1
ATOM 8411 C CA . GLN B 1 335 ? -5.317 -54.804 -33.575 1.00 138.26 330 GLN B CA 1
ATOM 8412 C C . GLN B 1 335 ? -4.030 -54.256 -32.957 1.00 134.67 330 GLN B C 1
ATOM 8413 O O . GLN B 1 335 ? -3.498 -54.870 -32.029 1.00 140.87 330 GLN B O 1
ATOM 8419 N N . TYR B 1 336 ? -3.524 -53.126 -33.447 1.00 124.70 331 TYR B N 1
ATOM 8420 C CA . TYR B 1 336 ? -2.206 -52.674 -33.019 1.00 127.78 331 TYR B CA 1
ATOM 8421 C C . TYR B 1 336 ? -2.226 -51.868 -31.724 1.00 129.07 331 TYR B C 1
ATOM 8422 O O . TYR B 1 336 ? -1.259 -51.886 -30.962 1.00 130.65 331 TYR B O 1
ATOM 8431 N N . GLU B 1 337 ? -3.313 -51.157 -31.472 1.00 136.12 332 GLU B N 1
ATOM 8432 C CA . GLU B 1 337 ? -3.411 -50.342 -30.261 1.00 142.05 332 GLU B CA 1
ATOM 8433 C C . GLU B 1 337 ? -3.302 -51.159 -28.965 1.00 141.44 332 GLU B C 1
ATOM 8434 O O . GLU B 1 337 ? -2.448 -50.854 -28.130 1.00 139.87 332 GLU B O 1
ATOM 8440 N N . PRO B 1 338 ? -4.137 -52.209 -28.778 1.00 141.34 333 PRO B N 1
ATOM 8441 C CA . PRO B 1 338 ? -4.012 -52.979 -27.535 1.00 140.00 333 PRO B CA 1
ATOM 8442 C C . PRO B 1 338 ? -2.731 -53.818 -27.446 1.00 136.75 333 PRO B C 1
ATOM 8443 O O . PRO B 1 338 ? -2.519 -54.494 -26.439 1.00 139.10 333 PRO B O 1
ATOM 8447 N N . LEU B 1 339 ? -1.892 -53.780 -28.478 1.00 130.53 334 LEU B N 1
ATOM 8448 C CA . LEU B 1 339 ? -0.588 -54.442 -28.447 1.00 129.79 334 LEU B CA 1
ATOM 8449 C C . LEU B 1 339 ? 0.501 -53.549 -27.855 1.00 127.68 334 LEU B C 1
ATOM 8450 O O . LEU B 1 339 ? 1.315 -54.010 -27.060 1.00 120.56 334 LEU B O 1
ATOM 8455 N N . GLN B 1 340 ? 0.524 -52.278 -28.245 1.00 128.40 335 GLN B N 1
ATOM 8456 C CA . GLN B 1 340 ? 1.465 -51.324 -27.663 1.00 121.42 335 GLN B CA 1
ATOM 8457 C C . GLN B 1 340 ? 0.994 -50.847 -26.288 1.00 124.08 335 GLN B C 1
ATOM 8458 O O . GLN B 1 340 ? 1.819 -50.565 -25.416 1.00 114.92 335 GLN B O 1
ATOM 8464 N N . CYS B 1 341 ? -0.328 -50.780 -26.092 1.00 135.02 336 CYS B N 1
ATOM 8465 C CA . CYS B 1 341 ? -0.911 -50.553 -24.769 1.00 140.91 336 CYS B CA 1
ATOM 8466 C C . CYS B 1 341 ? -0.731 -51.799 -23.897 1.00 140.89 336 CYS B C 1
ATOM 8467 O O . CYS B 1 341 ? -1.639 -52.186 -23.151 1.00 139.34 336 CYS B O 1
ATOM 8470 N N . HIS B 1 342 ? 0.447 -52.413 -23.998 1.00 135.46 337 HIS B N 1
ATOM 8471 C CA . HIS B 1 342 ? 0.757 -53.673 -23.337 1.00 135.25 337 HIS B CA 1
ATOM 8472 C C . HIS B 1 342 ? 2.259 -53.908 -23.466 1.00 132.74 337 HIS B C 1
ATOM 8473 O O . HIS B 1 342 ? 2.909 -54.384 -22.529 1.00 137.32 337 HIS B O 1
ATOM 8480 N N . LEU B 1 343 ? 2.807 -53.563 -24.631 1.00 126.48 338 LEU B N 1
ATOM 8481 C CA . LEU B 1 343 ? 4.247 -53.620 -24.859 1.00 117.85 338 LEU B CA 1
ATOM 8482 C C . LEU B 1 343 ? 4.988 -52.459 -24.210 1.00 122.01 338 LEU B C 1
ATOM 8483 O O . LEU B 1 343 ? 6.183 -52.579 -23.924 1.00 121.66 338 LEU B O 1
ATOM 8488 N N . LYS B 1 344 ? 4.299 -51.339 -23.987 1.00 125.11 339 LYS B N 1
ATOM 8489 C CA . LYS B 1 344 ? 4.912 -50.219 -23.279 1.00 124.89 339 LYS B CA 1
ATOM 8490 C C . LYS B 1 344 ? 5.339 -50.601 -21.853 1.00 122.21 339 LYS B C 1
ATOM 8491 O O . LYS B 1 344 ? 6.210 -49.962 -21.273 1.00 113.22 339 LYS B O 1
ATOM 8497 N N . SER B 1 345 ? 4.734 -51.654 -21.306 1.00 128.52 340 SER B N 1
ATOM 8498 C CA . SER B 1 345 ? 4.884 -51.992 -19.898 1.00 142.99 340 SER B CA 1
ATOM 8499 C C . SER B 1 345 ? 5.992 -53.000 -19.609 1.00 142.38 340 SER B C 1
ATOM 8500 O O . SER B 1 345 ? 6.075 -53.501 -18.495 1.00 158.55 340 SER B O 1
ATOM 8503 N N . ILE B 1 346 ? 6.833 -53.302 -20.593 1.00 135.96 341 ILE B N 1
ATOM 8504 C CA . ILE B 1 346 ? 7.920 -54.262 -20.393 1.00 136.33 341 ILE B CA 1
ATOM 8505 C C . ILE B 1 346 ? 9.269 -53.545 -20.476 1.00 143.38 341 ILE B C 1
ATOM 8506 O O . ILE B 1 346 ? 9.341 -52.387 -20.907 1.00 151.91 341 ILE B O 1
ATOM 8511 N N . ALA B 1 347 ? 10.327 -54.230 -20.050 1.00 136.81 342 ALA B N 1
ATOM 8512 C CA . ALA B 1 347 ? 11.665 -53.645 -20.037 1.00 130.24 342 ALA B CA 1
ATOM 8513 C C . ALA B 1 347 ? 12.546 -54.249 -21.135 1.00 127.75 342 ALA B C 1
ATOM 8514 O O . ALA B 1 347 ? 12.060 -54.964 -22.015 1.00 126.82 342 ALA B O 1
ATOM 8516 N N . ASP B 1 348 ? 13.840 -53.952 -21.074 1.00 121.43 343 ASP B N 1
ATOM 8517 C CA . ASP B 1 348 ? 14.789 -54.361 -22.097 1.00 115.65 343 ASP B CA 1
ATOM 8518 C C . ASP B 1 348 ? 15.285 -55.786 -21.830 1.00 114.07 343 ASP B C 1
ATOM 8519 O O . ASP B 1 348 ? 16.437 -56.015 -21.449 1.00 114.45 343 ASP B O 1
ATOM 8524 N N . ILE B 1 349 ? 14.393 -56.745 -22.044 1.00 107.15 344 ILE B N 1
ATOM 8525 C CA . ILE B 1 349 ? 14.699 -58.140 -21.768 1.00 101.92 344 ILE B CA 1
ATOM 8526 C C . ILE B 1 349 ? 15.801 -58.690 -22.676 1.00 98.27 344 ILE B C 1
ATOM 8527 O O . ILE B 1 349 ? 16.405 -59.716 -22.370 1.00 101.82 344 ILE B O 1
ATOM 8532 N N . GLU B 1 350 ? 16.065 -58.022 -23.792 1.00 93.95 345 GLU B N 1
ATOM 8533 C CA . GLU B 1 350 ? 17.186 -58.404 -24.644 1.00 88.68 345 GLU B CA 1
ATOM 8534 C C . GLU B 1 350 ? 18.512 -58.206 -23.902 1.00 87.87 345 GLU B C 1
ATOM 8535 O O . GLU B 1 350 ? 19.306 -59.144 -23.758 1.00 88.90 345 GLU B O 1
ATOM 8541 N N . ARG B 1 351 ? 18.743 -56.990 -23.412 1.00 85.94 346 ARG B N 1
ATOM 8542 C CA . ARG B 1 351 ? 19.934 -56.714 -22.623 1.00 85.00 346 ARG B CA 1
ATOM 8543 C C . ARG B 1 351 ? 19.964 -57.526 -21.337 1.00 89.38 346 ARG B C 1
ATOM 8544 O O . ARG B 1 351 ? 21.044 -57.864 -20.838 1.00 101.83 346 ARG B O 1
ATOM 8552 N N . ILE B 1 352 ? 18.795 -57.830 -20.781 1.00 90.48 347 ILE B N 1
ATOM 8553 C CA . ILE B 1 352 ? 18.742 -58.638 -19.569 1.00 92.33 347 ILE B CA 1
ATOM 8554 C C . ILE B 1 352 ? 19.256 -60.048 -19.865 1.00 90.48 347 ILE B C 1
ATOM 8555 O O . ILE B 1 352 ? 20.129 -60.566 -19.153 1.00 94.98 347 ILE B O 1
ATOM 8560 N N . ALA B 1 353 ? 18.734 -60.664 -20.927 1.00 85.55 348 ALA B N 1
ATOM 8561 C CA . ALA B 1 353 ? 19.231 -61.968 -21.358 1.00 85.98 348 ALA B CA 1
ATOM 8562 C C . ALA B 1 353 ? 20.737 -61.925 -21.602 1.00 87.37 348 ALA B C 1
ATOM 8563 O O . ALA B 1 353 ? 21.468 -62.851 -21.222 1.00 93.69 348 ALA B O 1
ATOM 8565 N N . ALA B 1 354 ? 21.200 -60.845 -22.230 1.00 85.09 349 ALA B N 1
ATOM 8566 C CA . ALA B 1 354 ? 22.624 -60.647 -22.425 1.00 84.36 349 ALA B CA 1
ATOM 8567 C C . ALA B 1 354 ? 23.372 -60.726 -21.085 1.00 87.56 349 ALA B C 1
ATOM 8568 O O . ALA B 1 354 ? 24.255 -61.569 -20.906 1.00 91.55 349 ALA B O 1
ATOM 8570 N N . ARG B 1 355 ? 23.002 -59.867 -20.138 1.00 86.91 350 ARG B N 1
ATOM 8571 C CA . ARG B 1 355 ? 23.697 -59.814 -18.854 1.00 89.33 350 ARG B CA 1
ATOM 8572 C C . ARG B 1 355 ? 23.648 -61.140 -18.100 1.00 91.84 350 ARG B C 1
ATOM 8573 O O . ARG B 1 355 ? 24.572 -61.467 -17.359 1.00 92.97 350 ARG B O 1
ATOM 8581 N N . ILE B 1 356 ? 22.575 -61.902 -18.271 1.00 94.10 351 ILE B N 1
ATOM 8582 C CA . ILE B 1 356 ? 22.532 -63.242 -17.697 1.00 92.14 351 ILE B CA 1
ATOM 8583 C C . ILE B 1 356 ? 23.574 -64.133 -18.376 1.00 91.82 351 ILE B C 1
ATOM 8584 O O . ILE B 1 356 ? 24.213 -64.971 -17.728 1.00 95.60 351 ILE B O 1
ATOM 8589 N N . ALA B 1 357 ? 23.767 -63.944 -19.681 1.00 90.18 352 ALA B N 1
ATOM 8590 C CA . ALA B 1 357 ? 24.718 -64.763 -20.417 1.00 85.37 352 ALA B CA 1
ATOM 8591 C C . ALA B 1 357 ? 26.155 -64.436 -20.016 1.00 89.98 352 ALA B C 1
ATOM 8592 O O . ALA B 1 357 ? 26.935 -65.336 -19.719 1.00 93.49 352 ALA B O 1
ATOM 8594 N N . VAL B 1 358 ? 26.516 -63.158 -20.009 1.00 91.78 353 VAL B N 1
ATOM 8595 C CA . VAL B 1 358 ? 27.874 -62.779 -19.639 1.00 93.00 353 VAL B CA 1
ATOM 8596 C C . VAL B 1 358 ? 28.130 -63.009 -18.151 1.00 91.59 353 VAL B C 1
ATOM 8597 O O . VAL B 1 358 ? 29.238 -63.374 -17.751 1.00 92.87 353 VAL B O 1
ATOM 8601 N N . GLY B 1 359 ? 27.111 -62.820 -17.328 1.00 92.81 354 GLY B N 1
ATOM 8602 C CA . GLY B 1 359 ? 27.257 -63.001 -15.890 1.00 91.59 354 GLY B CA 1
ATOM 8603 C C . GLY B 1 359 ? 27.396 -61.718 -15.091 1.00 98.02 354 GLY B C 1
ATOM 8604 O O . GLY B 1 359 ? 27.910 -61.750 -13.980 1.00 95.38 354 GLY B O 1
ATOM 8605 N N . ASN B 1 360 ? 26.953 -60.589 -15.647 1.00 103.69 355 ASN B N 1
ATOM 8606 C CA . ASN B 1 360 ? 26.959 -59.319 -14.931 1.00 106.34 355 ASN B CA 1
ATOM 8607 C C . ASN B 1 360 ? 25.542 -58.802 -14.746 1.00 104.19 355 ASN B C 1
ATOM 8608 O O . ASN B 1 360 ? 25.241 -57.665 -15.094 1.00 111.51 355 ASN B O 1
ATOM 8613 N N . ALA B 1 361 ? 24.672 -59.647 -14.206 1.00 101.61 356 ALA B N 1
ATOM 8614 C CA . ALA B 1 361 ? 23.273 -59.303 -13.991 1.00 104.13 356 ALA B CA 1
ATOM 8615 C C . ALA B 1 361 ? 22.996 -59.160 -12.501 1.00 102.57 356 ALA B C 1
ATOM 8616 O O . ALA B 1 361 ? 23.414 -60.000 -11.709 1.00 106.02 356 ALA B O 1
ATOM 8618 N N . ARG B 1 362 ? 22.303 -58.084 -12.135 1.00 100.67 357 ARG B N 1
ATOM 8619 C CA . ARG B 1 362 ? 21.953 -57.788 -10.752 1.00 99.11 357 ARG B CA 1
ATOM 8620 C C . ARG B 1 362 ? 20.479 -58.097 -10.500 1.00 101.60 357 ARG B C 1
ATOM 8621 O O . ARG B 1 362 ? 19.691 -58.175 -11.440 1.00 103.23 357 ARG B O 1
ATOM 8629 N N . PRO B 1 363 ? 20.091 -58.288 -9.226 1.00 102.00 358 PRO B N 1
ATOM 8630 C CA . PRO B 1 363 ? 18.740 -58.801 -8.936 1.00 101.66 358 PRO B CA 1
ATOM 8631 C C . PRO B 1 363 ? 17.586 -58.010 -9.552 1.00 100.03 358 PRO B C 1
ATOM 8632 O O . PRO B 1 363 ? 16.577 -58.596 -9.943 1.00 97.97 358 PRO B O 1
ATOM 8636 N N . ARG B 1 364 ? 17.729 -56.694 -9.644 1.00 104.56 359 ARG B N 1
ATOM 8637 C CA . ARG B 1 364 ? 16.706 -55.856 -10.253 1.00 108.88 359 ARG B CA 1
ATOM 8638 C C . ARG B 1 364 ? 16.358 -56.342 -11.659 1.00 108.92 359 ARG B C 1
ATOM 8639 O O . ARG B 1 364 ? 15.200 -56.282 -12.069 1.00 106.89 359 ARG B O 1
ATOM 8647 N N . ASP B 1 365 ? 17.357 -56.826 -12.394 1.00 107.44 360 ASP B N 1
ATOM 8648 C CA . ASP B 1 365 ? 17.117 -57.345 -13.736 1.00 105.11 360 ASP B CA 1
ATOM 8649 C C . ASP B 1 365 ? 16.349 -58.661 -13.705 1.00 105.98 360 ASP B C 1
ATOM 8650 O O . ASP B 1 365 ? 15.563 -58.937 -14.614 1.00 110.98 360 ASP B O 1
ATOM 8655 N N . LEU B 1 366 ? 16.572 -59.482 -12.682 1.00 107.76 361 LEU B N 1
ATOM 8656 C CA . LEU B 1 366 ? 15.771 -60.692 -12.523 1.00 115.09 361 LEU B CA 1
ATOM 8657 C C . LEU B 1 366 ? 14.310 -60.338 -12.258 1.00 118.14 361 LEU B C 1
ATOM 8658 O O . LEU B 1 366 ? 13.395 -60.936 -12.842 1.00 119.87 361 LEU B O 1
ATOM 8663 N N . ALA B 1 367 ? 14.083 -59.362 -11.382 1.00 116.45 362 ALA B N 1
ATOM 8664 C CA . ALA B 1 367 ? 12.730 -58.907 -11.107 1.00 117.83 362 ALA B CA 1
ATOM 8665 C C . ALA B 1 367 ? 12.062 -58.375 -12.378 1.00 116.37 362 ALA B C 1
ATOM 8666 O O . ALA B 1 367 ? 10.969 -58.814 -12.753 1.00 121.03 362 ALA B O 1
ATOM 8668 N N . SER B 1 368 ? 12.721 -57.432 -13.043 1.00 108.76 363 SER B N 1
ATOM 8669 C CA . SER B 1 368 ? 12.162 -56.816 -14.237 1.00 107.60 363 SER B CA 1
ATOM 8670 C C . SER B 1 368 ? 11.915 -57.840 -15.351 1.00 103.75 363 SER B C 1
ATOM 8671 O O . SER B 1 368 ? 10.922 -57.752 -16.076 1.00 109.31 363 SER B O 1
ATOM 8674 N N . LEU B 1 369 ? 12.811 -58.808 -15.486 1.00 99.13 364 LEU B N 1
ATOM 8675 C CA . LEU B 1 369 ? 12.615 -59.860 -16.478 1.00 106.52 364 LEU B CA 1
ATOM 8676 C C . LEU B 1 369 ? 11.401 -60.729 -16.132 1.00 114.64 364 LEU B C 1
ATOM 8677 O O . LEU B 1 369 ? 10.618 -61.105 -17.015 1.00 117.48 364 LEU B O 1
ATOM 8682 N N . ARG B 1 370 ? 11.248 -61.047 -14.847 1.00 117.84 365 ARG B N 1
ATOM 8683 C CA . ARG B 1 370 ? 10.069 -61.763 -14.379 1.00 111.99 365 ARG B CA 1
ATOM 8684 C C . ARG B 1 370 ? 8.786 -61.025 -14.784 1.00 109.90 365 ARG B C 1
ATOM 8685 O O . ARG B 1 370 ? 7.886 -61.610 -15.404 1.00 102.59 365 ARG B O 1
ATOM 8693 N N . ASP B 1 371 ? 8.713 -59.738 -14.452 1.00 111.21 366 ASP B N 1
ATOM 8694 C CA . ASP B 1 371 ? 7.514 -58.963 -14.728 1.00 116.42 366 ASP B CA 1
ATOM 8695 C C . ASP B 1 371 ? 7.236 -58.876 -16.221 1.00 115.51 366 ASP B C 1
ATOM 8696 O O . ASP B 1 371 ? 6.137 -59.194 -16.682 1.00 121.78 366 ASP B O 1
ATOM 8701 N N . SER B 1 372 ? 8.239 -58.455 -16.980 1.00 114.08 367 SER B N 1
ATOM 8702 C CA . SER B 1 372 ? 8.069 -58.278 -18.416 1.00 115.42 367 SER B CA 1
ATOM 8703 C C . SER B 1 372 ? 7.695 -59.577 -19.118 1.00 110.07 367 SER B C 1
ATOM 8704 O O . SER B 1 372 ? 6.958 -59.560 -20.105 1.00 109.56 367 SER B O 1
ATOM 8707 N N . LEU B 1 373 ? 8.195 -60.701 -18.619 1.00 111.75 368 LEU B N 1
ATOM 8708 C CA . LEU B 1 373 ? 7.824 -61.993 -19.199 1.00 111.86 368 LEU B CA 1
ATOM 8709 C C . LEU B 1 373 ? 6.388 -62.371 -18.862 1.00 112.85 368 LEU B C 1
ATOM 8710 O O . LEU B 1 373 ? 5.649 -62.867 -19.721 1.00 109.99 368 LEU B O 1
ATOM 8715 N N . PHE B 1 374 ? 5.984 -62.136 -17.617 1.00 115.93 369 PHE B N 1
ATOM 8716 C CA . PHE B 1 374 ? 4.588 -62.352 -17.244 1.00 116.96 369 PHE B CA 1
ATOM 8717 C C . PHE B 1 374 ? 3.644 -61.518 -18.102 1.00 115.92 369 PHE B C 1
ATOM 8718 O O . PHE B 1 374 ? 2.601 -62.006 -18.540 1.00 110.21 369 PHE B O 1
ATOM 8726 N N . GLU B 1 375 ? 4.012 -60.262 -18.344 1.00 119.62 370 GLU B N 1
ATOM 8727 C CA . GLU B 1 375 ? 3.227 -59.417 -19.233 1.00 128.63 370 GLU B CA 1
ATOM 8728 C C . GLU B 1 375 ? 3.295 -59.899 -20.678 1.00 128.05 370 GLU B C 1
ATOM 8729 O O . GLU B 1 375 ? 2.359 -59.684 -21.449 1.00 133.26 370 GLU B O 1
ATOM 8735 N N . LEU B 1 376 ? 4.393 -60.543 -21.055 1.00 128.92 371 LEU B N 1
ATOM 8736 C CA . LEU B 1 376 ? 4.464 -61.151 -22.378 1.00 129.70 371 LEU B CA 1
ATOM 8737 C C . LEU B 1 376 ? 3.509 -62.340 -22.490 1.00 131.45 371 LEU B C 1
ATOM 8738 O O . LEU B 1 376 ? 3.068 -62.687 -23.589 1.00 135.24 371 LEU B O 1
ATOM 8743 N N . ALA B 1 377 ? 3.193 -62.965 -21.358 1.00 131.85 372 ALA B N 1
ATOM 8744 C CA . ALA B 1 377 ? 2.226 -64.055 -21.355 1.00 138.56 372 ALA B CA 1
ATOM 8745 C C . ALA B 1 377 ? 0.775 -63.571 -21.506 1.00 145.72 372 ALA B C 1
ATOM 8746 O O . ALA B 1 377 ? -0.112 -64.378 -21.769 1.00 146.20 372 ALA B O 1
ATOM 8748 N N . GLN B 1 378 ? 0.536 -62.270 -21.331 1.00 143.45 373 GLN B N 1
ATOM 8749 C CA . GLN B 1 378 ? -0.813 -61.710 -21.353 1.00 139.38 373 GLN B CA 1
ATOM 8750 C C . GLN B 1 378 ? -1.185 -61.087 -22.697 1.00 143.36 373 GLN B C 1
ATOM 8751 O O . GLN B 1 378 ? -1.956 -60.125 -22.750 1.00 150.27 373 GLN B O 1
ATOM 8757 N N . ILE B 1 379 ? -0.642 -61.628 -23.783 1.00 143.04 374 ILE B N 1
ATOM 8758 C CA . ILE B 1 379 ? -0.979 -61.155 -25.123 1.00 147.12 374 ILE B CA 1
ATOM 8759 C C . ILE B 1 379 ? -2.220 -61.906 -25.605 1.00 157.83 374 ILE B C 1
ATOM 8760 O O . ILE B 1 379 ? -3.258 -61.298 -25.887 1.00 165.11 374 ILE B O 1
ATOM 8765 N N . ASP B 1 380 ? -2.095 -63.230 -25.692 1.00 166.90 375 ASP B N 1
ATOM 8766 C CA . ASP B 1 380 ? -3.221 -64.156 -25.887 1.00 179.73 375 ASP B CA 1
ATOM 8767 C C . ASP B 1 380 ? -4.203 -63.744 -26.981 1.00 189.24 375 ASP B C 1
ATOM 8768 O O . ASP B 1 380 ? -4.009 -64.077 -28.154 1.00 191.18 375 ASP B O 1
ATOM 8773 N N . LEU B 1 381 ? -5.251 -63.020 -26.589 1.00 194.14 376 LEU B N 1
ATOM 8774 C CA . LEU B 1 381 ? -6.377 -62.748 -27.480 1.00 191.86 376 LEU B CA 1
ATOM 8775 C C . LEU B 1 381 ? -5.918 -62.070 -28.770 1.00 196.72 376 LEU B C 1
ATOM 8776 O O . LEU B 1 381 ? -6.328 -62.457 -29.872 1.00 201.34 376 LEU B O 1
ATOM 8781 N N . SER B 1 382 ? -5.064 -61.060 -28.634 1.00 190.29 377 SER B N 1
ATOM 8782 C CA . SER B 1 382 ? -4.499 -60.385 -29.793 1.00 179.39 377 SER B CA 1
ATOM 8783 C C . SER B 1 382 ? -3.554 -61.344 -30.510 1.00 171.68 377 SER B C 1
ATOM 8784 O O . SER B 1 382 ? -2.417 -61.544 -30.087 1.00 164.36 377 SER B O 1
ATOM 8787 N N . ALA B 1 383 ? -4.042 -61.947 -31.591 1.00 169.95 378 ALA B N 1
ATOM 8788 C CA . ALA B 1 383 ? -3.273 -62.925 -32.350 1.00 160.52 378 ALA B CA 1
ATOM 8789 C C . ALA B 1 383 ? -3.910 -63.170 -33.718 1.00 159.73 378 ALA B C 1
ATOM 8790 O O . ALA B 1 383 ? -4.687 -62.341 -34.198 1.00 162.54 378 ALA B O 1
ATOM 8792 N N . THR B 1 384 ? -3.567 -64.302 -34.335 1.00 157.47 379 THR B N 1
ATOM 8793 C CA . THR B 1 384 ? -4.214 -64.786 -35.557 1.00 153.12 379 THR B CA 1
ATOM 8794 C C . THR B 1 384 ? -4.043 -63.845 -36.743 1.00 144.63 379 THR B C 1
ATOM 8795 O O . THR B 1 384 ? -4.665 -62.784 -36.805 1.00 139.97 379 THR B O 1
ATOM 8799 N N . GLY B 1 385 ? -3.204 -64.243 -37.689 1.00 138.22 380 GLY B N 1
ATOM 8800 C CA . GLY B 1 385 ? -2.972 -63.434 -38.876 1.00 138.89 380 GLY B CA 1
ATOM 8801 C C . GLY B 1 385 ? -2.662 -64.264 -40.107 1.00 138.19 380 GLY B C 1
ATOM 8802 O O . GLY B 1 385 ? -3.571 -64.813 -40.743 1.00 126.16 380 GLY B O 1
ATOM 8803 N N . SER B 1 386 ? -1.374 -64.344 -40.445 1.00 133.67 381 SER B N 1
ATOM 8804 C CA . SER B 1 386 ? -0.930 -65.087 -41.616 1.00 129.14 381 SER B CA 1
ATOM 8805 C C . SER B 1 386 ? 0.552 -65.400 -41.498 1.00 122.86 381 SER B C 1
ATOM 8806 O O . SER B 1 386 ? 1.363 -64.501 -41.303 1.00 125.07 381 SER B O 1
ATOM 8809 N N . SER B 1 387 ? 0.886 -66.683 -41.605 1.00 123.31 382 SER B N 1
ATOM 8810 C CA . SER B 1 387 ? 2.272 -67.155 -41.682 1.00 119.01 382 SER B CA 1
ATOM 8811 C C . SER B 1 387 ? 3.117 -66.761 -40.478 1.00 114.43 382 SER B C 1
ATOM 8812 O O . SER B 1 387 ? 3.202 -67.499 -39.500 1.00 113.51 382 SER B O 1
ATOM 8815 N N . LEU B 1 388 ? 3.739 -65.592 -40.558 1.00 116.19 383 LEU B N 1
ATOM 8816 C CA . LEU B 1 388 ? 4.776 -65.213 -39.612 1.00 113.77 383 LEU B CA 1
ATOM 8817 C C . LEU B 1 388 ? 4.228 -64.885 -38.223 1.00 117.98 383 LEU B C 1
ATOM 8818 O O . LEU B 1 388 ? 4.796 -65.298 -37.208 1.00 113.66 383 LEU B O 1
ATOM 8823 N N . LEU B 1 389 ? 3.147 -64.113 -38.162 1.00 117.85 384 LEU B N 1
ATOM 8824 C CA . LEU B 1 389 ? 2.598 -63.758 -36.857 1.00 111.10 384 LEU B CA 1
ATOM 8825 C C . LEU B 1 389 ? 1.750 -64.879 -36.280 1.00 109.59 384 LEU B C 1
ATOM 8826 O O . LEU B 1 389 ? 1.309 -64.797 -35.138 1.00 108.08 384 LEU B O 1
ATOM 8831 N N . GLU B 1 390 ? 1.506 -65.910 -37.079 1.00 111.80 385 GLU B N 1
ATOM 8832 C CA . GLU B 1 390 ? 1.067 -67.187 -36.543 1.00 123.68 385 GLU B CA 1
ATOM 8833 C C . GLU B 1 390 ? 2.223 -67.881 -35.820 1.00 122.51 385 GLU B C 1
ATOM 8834 O O . GLU B 1 390 ? 1.997 -68.627 -34.859 1.00 135.47 385 GLU B O 1
ATOM 8840 N N . THR B 1 391 ? 3.451 -67.625 -36.262 1.00 118.03 386 THR B N 1
ATOM 8841 C CA . THR B 1 391 ? 4.631 -68.105 -35.549 1.00 112.10 386 THR B CA 1
ATOM 8842 C C . THR B 1 391 ? 4.870 -67.287 -34.277 1.00 106.93 386 THR B C 1
ATOM 8843 O O . THR B 1 391 ? 5.156 -67.851 -33.214 1.00 102.37 386 THR B O 1
ATOM 8847 N N . LEU B 1 392 ? 4.754 -65.963 -34.382 1.00 108.42 387 LEU B N 1
ATOM 8848 C CA . LEU B 1 392 ? 4.886 -65.113 -33.209 1.00 107.66 387 LEU B CA 1
ATOM 8849 C C . LEU B 1 392 ? 3.759 -65.348 -32.202 1.00 109.19 387 LEU B C 1
ATOM 8850 O O . LEU B 1 392 ? 3.968 -65.227 -30.994 1.00 110.44 387 LEU B O 1
ATOM 8855 N N . LYS B 1 393 ? 2.562 -65.665 -32.684 1.00 105.30 388 LYS B N 1
ATOM 8856 C CA . LYS B 1 393 ? 1.456 -65.949 -31.784 1.00 110.69 388 LYS B CA 1
ATOM 8857 C C . LYS B 1 393 ? 1.755 -67.162 -30.902 1.00 113.46 388 LYS B C 1
ATOM 8858 O O . LYS B 1 393 ? 1.330 -67.215 -29.750 1.00 117.25 388 LYS B O 1
ATOM 8864 N N . ALA B 1 394 ? 2.489 -68.129 -31.449 1.00 113.25 389 ALA B N 1
ATOM 8865 C CA . ALA B 1 394 ? 2.802 -69.363 -30.737 1.00 117.68 389 ALA B CA 1
ATOM 8866 C C . ALA B 1 394 ? 4.187 -69.359 -30.090 1.00 117.11 389 ALA B C 1
ATOM 8867 O O . ALA B 1 394 ? 4.509 -70.264 -29.334 1.00 114.94 389 ALA B O 1
ATOM 8869 N N . VAL B 1 395 ? 4.999 -68.348 -30.372 1.00 122.21 390 VAL B N 1
ATOM 8870 C CA . VAL B 1 395 ? 6.365 -68.327 -29.872 1.00 123.98 390 VAL B CA 1
ATOM 8871 C C . VAL B 1 395 ? 6.431 -68.033 -28.374 1.00 127.37 390 VAL B C 1
ATOM 8872 O O . VAL B 1 395 ? 7.426 -68.354 -27.730 1.00 134.12 390 VAL B O 1
ATOM 8876 N N . PHE B 1 396 ? 5.394 -67.420 -27.808 1.00 131.44 391 PHE B N 1
ATOM 8877 C CA . PHE B 1 396 ? 5.366 -67.240 -26.362 1.00 135.26 391 PHE B CA 1
ATOM 8878 C C . PHE B 1 396 ? 4.699 -68.454 -25.725 1.00 147.10 391 PHE B C 1
ATOM 8879 O O . PHE B 1 396 ? 3.477 -68.575 -25.772 1.00 144.32 391 PHE B O 1
ATOM 8887 N N . PRO B 1 397 ? 5.485 -69.369 -25.123 1.00 159.44 392 PRO B N 1
ATOM 8888 C CA . PRO B 1 397 ? 4.850 -70.466 -24.399 1.00 167.07 392 PRO B CA 1
ATOM 8889 C C . PRO B 1 397 ? 4.597 -70.017 -22.961 1.00 171.56 392 PRO B C 1
ATOM 8890 O O . PRO B 1 397 ? 4.589 -70.836 -22.041 1.00 181.25 392 PRO B O 1
ATOM 8894 N N . GLU B 1 398 ? 4.400 -68.705 -22.801 1.00 170.56 393 GLU B N 1
ATOM 8895 C CA . GLU B 1 398 ? 4.468 -67.992 -21.531 1.00 176.32 393 GLU B CA 1
ATOM 8896 C C . GLU B 1 398 ? 5.915 -67.964 -21.029 1.00 176.35 393 GLU B C 1
ATOM 8897 O O . GLU B 1 398 ? 6.272 -67.136 -20.191 1.00 179.02 393 GLU B O 1
ATOM 8903 N N . THR B 1 399 ? 6.752 -68.833 -21.597 1.00 129.18 394 THR B N 1
ATOM 8904 C CA . THR B 1 399 ? 8.049 -69.196 -21.038 1.00 128.12 394 THR B CA 1
ATOM 8905 C C . THR B 1 399 ? 7.816 -69.699 -19.611 1.00 128.73 394 THR B C 1
ATOM 8906 O O . THR B 1 399 ? 7.534 -68.912 -18.708 1.00 120.40 394 THR B O 1
ATOM 8910 N N . LEU B 1 400 ? 7.972 -71.013 -19.449 1.00 171.54 395 LEU B N 1
ATOM 8911 C CA . LEU B 1 400 ? 7.493 -71.863 -18.352 1.00 159.42 395 LEU B CA 1
ATOM 8912 C C . LEU B 1 400 ? 7.961 -71.427 -16.928 1.00 156.66 395 LEU B C 1
ATOM 8913 O O . LEU B 1 400 ? 7.924 -70.232 -16.636 1.00 142.02 395 LEU B O 1
ATOM 8918 N N . PRO B 1 401 ? 8.337 -72.360 -16.006 1.00 166.28 396 PRO B N 1
ATOM 8919 C CA . PRO B 1 401 ? 9.026 -71.887 -14.789 1.00 165.04 396 PRO B CA 1
ATOM 8920 C C . PRO B 1 401 ? 10.166 -70.878 -14.941 1.00 153.26 396 PRO B C 1
ATOM 8921 O O . PRO B 1 401 ? 10.711 -70.434 -13.931 1.00 142.44 396 PRO B O 1
ATOM 8925 N N . VAL B 1 402 ? 10.535 -70.498 -16.159 1.00 147.98 397 VAL B N 1
ATOM 8926 C CA . VAL B 1 402 ? 11.420 -69.345 -16.303 1.00 135.84 397 VAL B CA 1
ATOM 8927 C C . VAL B 1 402 ? 10.688 -68.073 -15.870 1.00 128.99 397 VAL B C 1
ATOM 8928 O O . VAL B 1 402 ? 11.249 -67.231 -15.169 1.00 129.24 397 VAL B O 1
ATOM 8932 N N . ALA B 1 403 ? 9.423 -67.945 -16.262 1.00 124.30 398 ALA B N 1
ATOM 8933 C CA . ALA B 1 403 ? 8.591 -66.857 -15.770 1.00 121.11 398 ALA B CA 1
ATOM 8934 C C . ALA B 1 403 ? 7.923 -67.207 -14.453 1.00 123.06 398 ALA B C 1
ATOM 8935 O O . ALA B 1 403 ? 7.757 -66.337 -13.598 1.00 127.42 398 ALA B O 1
ATOM 8937 N N . GLU B 1 404 ? 7.535 -68.468 -14.276 1.00 122.91 399 GLU B N 1
ATOM 8938 C CA . GLU B 1 404 ? 6.838 -68.854 -13.058 1.00 135.61 399 GLU B CA 1
ATOM 8939 C C . GLU B 1 404 ? 7.772 -68.846 -11.843 1.00 135.67 399 GLU B C 1
ATOM 8940 O O . GLU B 1 404 ? 7.557 -68.098 -10.885 1.00 128.90 399 GLU B O 1
ATOM 8946 N N . THR B 1 405 ? 8.819 -69.665 -11.893 1.00 137.29 400 THR B N 1
ATOM 8947 C CA . THR B 1 405 ? 9.726 -69.793 -10.760 1.00 141.42 400 THR B CA 1
ATOM 8948 C C . THR B 1 405 ? 10.710 -68.631 -10.665 1.00 138.17 400 THR B C 1
ATOM 8949 O O . THR B 1 405 ? 11.797 -68.778 -10.112 1.00 135.31 400 THR B O 1
ATOM 8953 N N . LEU B 1 406 ? 10.327 -67.481 -11.213 1.00 135.65 401 LEU B N 1
ATOM 8954 C CA . LEU B 1 406 ? 11.059 -66.237 -11.012 1.00 129.10 401 LEU B CA 1
ATOM 8955 C C . LEU B 1 406 ? 10.438 -65.377 -9.912 1.00 132.01 401 LEU B C 1
ATOM 8956 O O . LEU B 1 406 ? 11.158 -64.821 -9.079 1.00 129.60 401 LEU B O 1
ATOM 8961 N N . LYS B 1 407 ? 9.110 -65.264 -9.904 1.00 129.91 402 LYS B N 1
ATOM 8962 C CA . LYS B 1 407 ? 8.425 -64.646 -8.772 1.00 127.46 402 LYS B CA 1
ATOM 8963 C C . LYS B 1 407 ? 8.495 -65.538 -7.542 1.00 121.33 402 LYS B C 1
ATOM 8964 O O . LYS B 1 407 ? 8.584 -65.041 -6.418 1.00 123.11 402 LYS B O 1
ATOM 8970 N N . ALA B 1 408 ? 8.458 -66.855 -7.749 1.00 115.38 403 ALA B N 1
ATOM 8971 C CA . ALA B 1 408 ? 8.601 -67.789 -6.644 1.00 116.03 403 ALA B CA 1
ATOM 8972 C C . ALA B 1 408 ? 9.988 -67.702 -6.008 1.00 117.26 403 ALA B C 1
ATOM 8973 O O . ALA B 1 408 ? 10.144 -67.957 -4.812 1.00 118.41 403 ALA B O 1
ATOM 8975 N N . ALA B 1 409 ? 10.992 -67.341 -6.805 1.00 117.54 404 ALA B N 1
ATOM 8976 C CA . ALA B 1 409 ? 12.370 -67.290 -6.329 1.00 115.71 404 ALA B CA 1
ATOM 8977 C C . ALA B 1 409 ? 12.772 -65.908 -5.808 1.00 111.07 404 ALA B C 1
ATOM 8978 O O . ALA B 1 409 ? 13.389 -65.798 -4.749 1.00 108.59 404 ALA B O 1
ATOM 8980 N N . VAL B 1 410 ? 12.421 -64.861 -6.550 1.00 109.89 405 VAL B N 1
ATOM 8981 C CA . VAL B 1 410 ? 12.866 -63.508 -6.233 1.00 112.41 405 VAL B CA 1
ATOM 8982 C C . VAL B 1 410 ? 11.709 -62.689 -5.678 1.00 114.67 405 VAL B C 1
ATOM 8983 O O . VAL B 1 410 ? 10.542 -62.921 -6.018 1.00 119.33 405 VAL B O 1
ATOM 8987 N N . MET B 1 411 ? 12.043 -61.730 -4.820 1.00 114.54 406 MET B N 1
ATOM 8988 C CA . MET B 1 411 ? 11.051 -60.887 -4.177 1.00 120.17 406 MET B CA 1
ATOM 8989 C C . MET B 1 411 ? 10.389 -59.944 -5.178 1.00 122.63 406 MET B C 1
ATOM 8990 O O . MET B 1 411 ? 10.909 -59.735 -6.272 1.00 113.92 406 MET B O 1
ATOM 8995 N N . PRO B 1 412 ? 9.230 -59.368 -4.814 1.00 126.03 407 PRO B N 1
ATOM 8996 C CA . PRO B 1 412 ? 8.639 -58.358 -5.697 1.00 129.86 407 PRO B CA 1
ATOM 8997 C C . PRO B 1 412 ? 9.534 -57.121 -5.842 1.00 131.23 407 PRO B C 1
ATOM 8998 O O . PRO B 1 412 ? 9.709 -56.608 -6.948 1.00 130.96 407 PRO B O 1
ATOM 9002 N N . GLU B 1 413 ? 10.094 -56.656 -4.727 1.00 131.74 408 GLU B N 1
ATOM 9003 C CA . GLU B 1 413 ? 11.040 -55.559 -4.699 1.00 130.51 408 GLU B CA 1
ATOM 9004 C C . GLU B 1 413 ? 12.333 -56.065 -4.064 1.00 127.06 408 GLU B C 1
ATOM 9005 O O . GLU B 1 413 ? 12.522 -55.979 -2.853 1.00 127.59 408 GLU B O 1
ATOM 9011 N N . PRO B 1 414 ? 13.242 -56.602 -4.885 1.00 126.05 409 PRO B N 1
ATOM 9012 C CA . PRO B 1 414 ? 14.504 -57.102 -4.346 1.00 123.70 409 PRO B CA 1
ATOM 9013 C C . PRO B 1 414 ? 15.473 -55.969 -4.026 1.00 123.04 409 PRO B C 1
ATOM 9014 O O . PRO B 1 414 ? 15.245 -54.812 -4.381 1.00 127.49 409 PRO B O 1
ATOM 9018 N N . SER B 1 415 ? 16.558 -56.302 -3.353 1.00 121.40 410 SER B N 1
ATOM 9019 C CA . SER B 1 415 ? 17.558 -55.309 -2.998 1.00 130.06 410 SER B CA 1
ATOM 9020 C C . SER B 1 415 ? 18.369 -54.900 -4.223 1.00 134.13 410 SER B C 1
ATOM 9021 O O . SER B 1 415 ? 18.368 -55.584 -5.247 1.00 136.34 410 SER B O 1
ATOM 9024 N N . VAL B 1 416 ? 19.068 -53.778 -4.110 1.00 134.39 411 VAL B N 1
ATOM 9025 C CA . VAL B 1 416 ? 19.892 -53.289 -5.203 1.00 130.78 411 VAL B CA 1
ATOM 9026 C C . VAL B 1 416 ? 21.124 -54.174 -5.403 1.00 131.32 411 VAL B C 1
ATOM 9027 O O . VAL B 1 416 ? 21.433 -54.579 -6.525 1.00 129.90 411 VAL B O 1
ATOM 9031 N N . TRP B 1 417 ? 21.816 -54.485 -4.308 1.00 130.85 412 TRP B N 1
ATOM 9032 C CA . TRP B 1 417 ? 23.022 -55.302 -4.358 1.00 129.15 412 TRP B CA 1
ATOM 9033 C C . TRP B 1 417 ? 22.779 -56.659 -3.708 1.00 123.77 412 TRP B C 1
ATOM 9034 O O . TRP B 1 417 ? 21.951 -56.795 -2.814 1.00 122.79 412 TRP B O 1
ATOM 9045 N N . LEU B 1 418 ? 23.515 -57.664 -4.163 1.00 131.16 413 LEU B N 1
ATOM 9046 C CA . LEU B 1 418 ? 23.462 -58.994 -3.565 1.00 130.35 413 LEU B CA 1
ATOM 9047 C C . LEU B 1 418 ? 24.209 -59.055 -2.230 1.00 129.92 413 LEU B C 1
ATOM 9048 O O . LEU B 1 418 ? 24.014 -59.992 -1.455 1.00 128.70 413 LEU B O 1
ATOM 9053 N N . LYS B 1 419 ? 25.071 -58.072 -1.971 1.00 126.57 414 LYS B N 1
ATOM 9054 C CA . LYS B 1 419 ? 25.801 -58.009 -0.719 1.00 123.20 414 LYS B CA 1
ATOM 9055 C C . LYS B 1 419 ? 25.093 -57.189 0.355 1.00 133.25 414 LYS B C 1
ATOM 9056 O O . LYS B 1 419 ? 25.499 -57.228 1.512 1.00 142.91 414 LYS B O 1
ATOM 9062 N N . ASP B 1 420 ? 24.047 -56.450 -0.014 1.00 131.90 415 ASP B N 1
ATOM 9063 C CA . ASP B 1 420 ? 23.229 -55.769 0.986 1.00 132.31 415 ASP B CA 1
ATOM 9064 C C . ASP B 1 420 ? 22.378 -56.771 1.761 1.00 135.66 415 ASP B C 1
ATOM 9065 O O . ASP B 1 420 ? 22.306 -56.719 2.992 1.00 137.42 415 ASP B O 1
ATOM 9070 N N . GLY B 1 421 ? 21.731 -57.683 1.043 1.00 130.28 416 GLY B N 1
ATOM 9071 C CA . GLY B 1 421 ? 20.919 -58.709 1.684 1.00 117.68 416 GLY B CA 1
ATOM 9072 C C . GLY B 1 421 ? 19.489 -58.730 1.180 1.00 117.19 416 GLY B C 1
ATOM 9073 O O . GLY B 1 421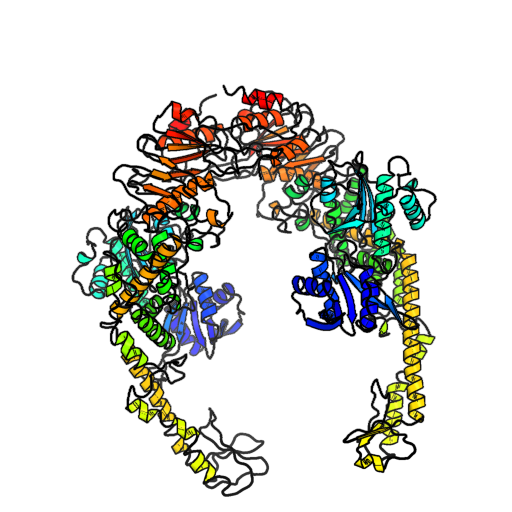 ? 19.003 -57.754 0.612 1.00 112.56 416 GLY B O 1
ATOM 9074 N N . ASN B 1 422 ? 18.822 -59.862 1.392 1.00 123.54 417 ASN B N 1
ATOM 9075 C CA . ASN B 1 422 ? 17.409 -60.031 1.063 1.00 127.45 417 ASN B CA 1
ATOM 9076 C C . ASN B 1 422 ? 17.129 -59.847 -0.423 1.00 126.21 417 ASN B C 1
ATOM 9077 O O . ASN B 1 422 ? 16.807 -58.752 -0.860 1.00 122.72 417 ASN B O 1
ATOM 9082 N N . VAL B 1 423 ? 17.249 -60.929 -1.187 1.00 125.29 418 VAL B N 1
ATOM 9083 C CA . VAL B 1 423 ? 16.915 -60.916 -2.604 1.00 122.88 418 VAL B CA 1
ATOM 9084 C C . VAL B 1 423 ? 15.943 -62.057 -2.912 1.00 124.94 418 VAL B C 1
ATOM 9085 O O . VAL B 1 423 ? 14.905 -61.849 -3.543 1.00 121.18 418 VAL B O 1
ATOM 9089 N N . ILE B 1 424 ? 16.280 -63.264 -2.464 1.00 126.78 419 ILE B N 1
ATOM 9090 C CA . ILE B 1 424 ? 15.419 -64.420 -2.669 1.00 128.62 419 ILE B CA 1
ATOM 9091 C C . ILE B 1 424 ? 14.147 -64.275 -1.836 1.00 133.65 419 ILE B C 1
ATOM 9092 O O . ILE B 1 424 ? 14.185 -63.788 -0.702 1.00 142.97 419 ILE B O 1
ATOM 9097 N N . ASN B 1 425 ? 13.023 -64.694 -2.412 1.00 129.59 420 ASN B N 1
ATOM 9098 C CA . ASN B 1 425 ? 11.721 -64.550 -1.779 1.00 125.23 420 ASN B CA 1
ATOM 9099 C C . ASN B 1 425 ? 11.633 -65.320 -0.465 1.00 124.04 420 ASN B C 1
ATOM 9100 O O . ASN B 1 425 ? 12.506 -66.121 -0.121 1.00 121.97 420 ASN B O 1
ATOM 9105 N N . HIS B 1 426 ? 10.562 -65.063 0.271 1.00 128.42 421 HIS B N 1
ATOM 9106 C CA . HIS B 1 426 ? 10.247 -65.839 1.463 1.00 136.06 421 HIS B CA 1
ATOM 9107 C C . HIS B 1 426 ? 9.560 -67.141 1.073 1.00 138.89 421 HIS B C 1
ATOM 9108 O O . HIS B 1 426 ? 8.885 -67.220 0.046 1.00 138.00 421 HIS B O 1
ATOM 9115 N N . GLY B 1 427 ? 9.736 -68.165 1.899 1.00 141.40 422 GLY B N 1
ATOM 9116 C CA . GLY B 1 427 ? 9.104 -69.448 1.642 1.00 147.59 422 GLY B CA 1
ATOM 9117 C C . GLY B 1 427 ? 9.567 -70.154 0.382 1.00 146.91 422 GLY B C 1
ATOM 9118 O O . GLY B 1 427 ? 8.896 -71.067 -0.099 1.00 146.52 422 GLY B O 1
ATOM 9119 N N . PHE B 1 428 ? 10.704 -69.739 -0.165 1.00 148.42 423 PHE B N 1
ATOM 9120 C CA . PHE B 1 428 ? 11.274 -70.407 -1.332 1.00 150.59 423 PHE B CA 1
ATOM 9121 C C . PHE B 1 428 ? 12.300 -71.475 -0.943 1.00 151.86 423 PHE B C 1
ATOM 9122 O O . PHE B 1 428 ? 12.404 -72.509 -1.608 1.00 149.52 423 PHE B O 1
ATOM 9130 N N . HIS B 1 429 ? 13.056 -71.214 0.125 1.00 144.82 424 HIS B N 1
ATOM 9131 C CA . HIS B 1 429 ? 13.985 -72.186 0.688 1.00 144.65 424 HIS B CA 1
ATOM 9132 C C . HIS B 1 429 ? 13.757 -72.237 2.197 1.00 148.99 424 HIS B C 1
ATOM 9133 O O . HIS B 1 429 ? 13.698 -71.192 2.849 1.00 152.05 424 HIS B O 1
ATOM 9140 N N . PRO B 1 430 ? 13.612 -73.445 2.769 1.00 150.73 425 PRO B N 1
ATOM 9141 C CA . PRO B 1 430 ? 13.251 -73.550 4.187 1.00 150.48 425 PRO B CA 1
ATOM 9142 C C . PRO B 1 430 ? 14.377 -73.132 5.139 1.00 151.74 425 PRO B C 1
ATOM 9143 O O . PRO B 1 430 ? 14.164 -72.313 6.045 1.00 154.71 425 PRO B O 1
ATOM 9147 N N . GLU B 1 431 ? 15.560 -73.707 4.944 1.00 149.13 426 GLU B N 1
ATOM 9148 C CA . GLU B 1 431 ? 16.721 -73.346 5.750 1.00 150.67 426 GLU B CA 1
ATOM 9149 C C . GLU B 1 431 ? 16.939 -71.832 5.731 1.00 152.92 426 GLU B C 1
ATOM 9150 O O . GLU B 1 431 ? 17.227 -71.224 6.766 1.00 156.11 426 GLU B O 1
ATOM 9156 N N . LEU B 1 432 ? 16.795 -71.225 4.554 1.00 156.82 427 LEU B N 1
ATOM 9157 C CA . LEU B 1 432 ? 16.760 -69.771 4.456 1.00 158.49 427 LEU B CA 1
ATOM 9158 C C . LEU B 1 432 ? 15.754 -69.189 5.450 1.00 162.02 427 LEU B C 1
ATOM 9159 O O . LEU B 1 432 ? 16.098 -68.317 6.254 1.00 161.07 427 LEU B O 1
ATOM 9164 N N . ASP B 1 433 ? 14.520 -69.691 5.413 1.00 169.92 428 ASP B N 1
ATOM 9165 C CA . ASP B 1 433 ? 13.451 -69.147 6.246 1.00 176.98 428 ASP B CA 1
ATOM 9166 C C . ASP B 1 433 ? 13.831 -69.144 7.725 1.00 177.59 428 ASP B C 1
ATOM 9167 O O . ASP B 1 433 ? 13.709 -68.122 8.404 1.00 168.37 428 ASP B O 1
ATOM 9172 N N . GLU B 1 434 ? 14.297 -70.279 8.229 1.00 182.59 429 GLU B N 1
ATOM 9173 C CA . GLU B 1 434 ? 14.686 -70.338 9.634 1.00 182.36 429 GLU B CA 1
ATOM 9174 C C . GLU B 1 434 ? 15.942 -69.513 9.926 1.00 172.28 429 GLU B C 1
ATOM 9175 O O . GLU B 1 434 ? 16.159 -69.109 11.069 1.00 168.58 429 GLU B O 1
ATOM 9181 N N . LEU B 1 435 ? 16.758 -69.255 8.906 1.00 162.16 430 LEU B N 1
ATOM 9182 C CA . LEU B 1 435 ? 17.935 -68.415 9.079 1.00 151.56 430 LEU B CA 1
ATOM 9183 C C . LEU B 1 435 ? 17.636 -66.919 8.992 1.00 150.87 430 LEU B C 1
ATOM 9184 O O . LEU B 1 435 ? 18.498 -66.110 9.334 1.00 154.46 430 LEU B O 1
ATOM 9189 N N . ARG B 1 436 ? 16.443 -66.541 8.532 1.00 151.03 431 ARG B N 1
ATOM 9190 C CA . ARG B 1 436 ? 16.065 -65.129 8.553 1.00 152.96 431 ARG B CA 1
ATOM 9191 C C . ARG B 1 436 ? 15.465 -64.734 9.896 1.00 151.85 431 ARG B C 1
ATOM 9192 O O . ARG B 1 436 ? 15.774 -63.666 10.426 1.00 145.12 431 ARG B O 1
ATOM 9200 N N . ARG B 1 437 ? 14.604 -65.595 10.438 1.00 156.28 432 ARG B N 1
ATOM 9201 C CA . ARG B 1 437 ? 13.777 -65.268 11.594 1.00 161.90 432 ARG B CA 1
ATOM 9202 C C . ARG B 1 437 ? 14.579 -64.871 12.827 1.00 162.07 432 ARG B C 1
ATOM 9203 O O . ARG B 1 437 ? 14.443 -65.475 13.887 1.00 161.81 432 ARG B O 1
ATOM 9211 N N . ILE B 1 438 ? 15.420 -63.856 12.670 1.00 169.25 433 ILE B N 1
ATOM 9212 C CA . ILE B 1 438 ? 16.152 -63.249 13.769 1.00 172.37 433 ILE B CA 1
ATOM 9213 C C . ILE B 1 438 ? 16.019 -61.735 13.585 1.00 177.93 433 ILE B C 1
ATOM 9214 O O . ILE B 1 438 ? 16.528 -60.947 14.384 1.00 181.68 433 ILE B O 1
ATOM 9219 N N . GLN B 1 439 ? 15.303 -61.334 12.536 1.00 177.71 434 GLN B N 1
ATOM 9220 C CA . GLN B 1 439 ? 14.968 -59.923 12.349 1.00 175.52 434 GLN B CA 1
ATOM 9221 C C . GLN B 1 439 ? 14.027 -59.411 13.443 1.00 178.82 434 GLN B C 1
ATOM 9222 O O . GLN B 1 439 ? 13.926 -58.203 13.650 1.00 178.92 434 GLN B O 1
ATOM 9228 N N . ASN B 1 440 ? 13.333 -60.321 14.126 1.00 182.49 435 ASN B N 1
ATOM 9229 C CA . ASN B 1 440 ? 12.543 -59.957 15.299 1.00 178.09 435 ASN B CA 1
ATOM 9230 C C . ASN B 1 440 ? 13.405 -59.804 16.550 1.00 178.21 435 ASN B C 1
ATOM 9231 O O . ASN B 1 440 ? 12.965 -59.209 17.531 1.00 174.93 435 ASN B O 1
ATOM 9236 N N . HIS B 1 441 ? 14.622 -60.344 16.527 1.00 186.73 436 HIS B N 1
ATOM 9237 C CA . HIS B 1 441 ? 15.540 -60.187 17.653 1.00 186.67 436 HIS B CA 1
ATOM 9238 C C . HIS B 1 441 ? 16.122 -58.783 17.755 1.00 181.53 436 HIS B C 1
ATOM 9239 O O . HIS B 1 441 ? 16.763 -58.464 18.746 1.00 173.60 436 HIS B O 1
ATOM 9246 N N . GLY B 1 442 ? 15.921 -57.954 16.735 1.00 180.30 437 GLY B N 1
ATOM 9247 C CA . GLY B 1 442 ? 16.094 -56.520 16.908 1.00 182.17 437 GLY B CA 1
ATOM 9248 C C . GLY B 1 442 ? 14.958 -55.889 17.698 1.00 187.76 437 GLY B C 1
ATOM 9249 O O . GLY B 1 442 ? 14.959 -54.680 17.942 1.00 185.67 437 GLY B O 1
ATOM 9250 N N . ASP B 1 443 ? 13.978 -56.707 18.078 1.00 197.73 438 ASP B N 1
ATOM 9251 C CA . ASP B 1 443 ? 12.850 -56.286 18.897 1.00 206.04 438 ASP B CA 1
ATOM 9252 C C . ASP B 1 443 ? 12.583 -57.269 20.046 1.00 209.73 438 ASP B C 1
ATOM 9253 O O . ASP B 1 443 ? 11.640 -57.067 20.808 1.00 221.63 438 ASP B O 1
ATOM 9258 N N . GLU B 1 444 ? 13.397 -58.321 20.159 1.00 203.40 439 GLU B N 1
ATOM 9259 C CA . GLU B 1 444 ? 13.227 -59.375 21.156 1.00 195.63 439 GLU B CA 1
ATOM 9260 C C . GLU B 1 444 ? 14.615 -59.781 21.655 1.00 192.23 439 GLU B C 1
ATOM 9261 O O . GLU B 1 444 ? 15.629 -59.270 21.174 1.00 189.47 439 GLU B O 1
ATOM 9267 N N . PHE B 1 445 ? 14.653 -60.690 22.627 1.00 188.22 440 PHE B N 1
ATOM 9268 C CA . PHE B 1 445 ? 15.895 -61.181 23.227 1.00 182.48 440 PHE B CA 1
ATOM 9269 C C . PHE B 1 445 ? 16.765 -60.051 23.768 1.00 178.52 440 PHE B C 1
ATOM 9270 O O . PHE B 1 445 ? 17.056 -60.013 24.963 1.00 179.20 440 PHE B O 1
ATOM 9278 N N . LEU B 1 446 ? 17.194 -59.138 22.902 1.00 175.19 441 LEU B N 1
ATOM 9279 C CA . LEU B 1 446 ? 17.912 -57.963 23.383 1.00 178.85 441 LEU B CA 1
ATOM 9280 C C . LEU B 1 446 ? 17.013 -57.078 24.240 1.00 182.04 441 LEU B C 1
ATOM 9281 O O . LEU B 1 446 ? 17.491 -56.424 25.161 1.00 187.79 441 LEU B O 1
ATOM 9286 N N . LEU B 1 447 ? 15.717 -57.052 23.943 1.00 179.49 442 LEU B N 1
ATOM 9287 C CA . LEU B 1 447 ? 14.765 -56.428 24.853 1.00 179.55 442 LEU B CA 1
ATOM 9288 C C . LEU B 1 447 ? 14.639 -57.229 26.150 1.00 187.80 442 LEU B C 1
ATOM 9289 O O . LEU B 1 447 ? 14.404 -56.657 27.216 1.00 185.29 442 LEU B O 1
ATOM 9294 N N . ASP B 1 448 ? 14.803 -58.548 26.058 1.00 200.87 443 ASP B N 1
ATOM 9295 C CA . ASP B 1 448 ? 14.695 -59.418 27.225 1.00 216.86 443 ASP B CA 1
ATOM 9296 C C . ASP B 1 448 ? 15.874 -59.204 28.179 1.00 220.88 443 ASP B C 1
ATOM 9297 O O . ASP B 1 448 ? 15.686 -58.834 29.338 1.00 236.11 443 ASP B O 1
ATOM 9302 N N . LEU B 1 449 ? 17.092 -59.426 27.696 1.00 210.92 444 LEU B N 1
ATOM 9303 C CA . LEU B 1 449 ? 18.281 -59.178 28.504 1.00 197.73 444 LEU B CA 1
ATOM 9304 C C . LEU B 1 449 ? 18.537 -57.691 28.745 1.00 194.52 444 LEU B C 1
ATOM 9305 O O . LEU B 1 449 ? 19.340 -57.351 29.614 1.00 193.77 444 LEU B O 1
ATOM 9310 N N . GLU B 1 450 ? 17.864 -56.814 27.996 1.00 187.40 445 GLU B N 1
ATOM 9311 C CA . GLU B 1 450 ? 18.044 -55.370 28.147 1.00 183.19 445 GLU B CA 1
ATOM 9312 C C . GLU B 1 450 ? 17.083 -54.748 29.155 1.00 190.99 445 GLU B C 1
ATOM 9313 O O . GLU B 1 450 ? 17.406 -53.719 29.744 1.00 196.67 445 GLU B O 1
ATOM 9319 N N . ALA B 1 451 ? 15.912 -55.359 29.344 1.00 191.44 446 ALA B N 1
ATOM 9320 C CA . ALA B 1 451 ? 14.963 -54.940 30.376 1.00 191.02 446 ALA B CA 1
ATOM 9321 C C . ALA B 1 451 ? 15.133 -55.731 31.673 1.00 188.70 446 ALA B C 1
ATOM 9322 O O . ALA B 1 451 ? 15.011 -55.170 32.760 1.00 195.08 446 ALA B O 1
ATOM 9324 N N . LYS B 1 452 ? 15.400 -57.029 31.561 1.00 185.23 447 LYS B N 1
ATOM 9325 C CA . LYS B 1 452 ? 15.689 -57.849 32.734 1.00 188.11 447 LYS B CA 1
ATOM 9326 C C . LYS B 1 452 ? 16.946 -57.359 33.458 1.00 189.63 447 LYS B C 1
ATOM 9327 O O . LYS B 1 452 ? 17.028 -57.426 34.685 1.00 196.25 447 LYS B O 1
ATOM 9333 N N . GLU B 1 453 ? 17.919 -56.869 32.693 1.00 187.46 448 GLU B N 1
ATOM 9334 C CA . GLU B 1 453 ? 19.091 -56.198 33.249 1.00 184.58 448 GLU B CA 1
ATOM 9335 C C . GLU B 1 453 ? 19.057 -54.698 32.930 1.00 189.27 448 GLU B C 1
ATOM 9336 O O . GLU B 1 453 ? 20.077 -54.095 32.594 1.00 185.38 448 GLU B O 1
ATOM 9342 N N . ARG B 1 454 ? 17.872 -54.099 33.022 1.00 191.38 449 ARG B N 1
ATOM 9343 C CA . ARG B 1 454 ? 17.733 -52.656 32.878 1.00 185.89 449 ARG B CA 1
ATOM 9344 C C . ARG B 1 454 ? 17.821 -52.040 34.264 1.00 190.67 449 ARG B C 1
ATOM 9345 O O . ARG B 1 454 ? 16.881 -52.132 35.059 1.00 195.02 449 ARG B O 1
ATOM 9353 N N . GLU B 1 455 ? 18.968 -51.437 34.561 1.00 188.01 450 GLU B N 1
ATOM 9354 C CA . GLU B 1 455 ? 19.172 -50.724 35.815 1.00 186.92 450 GLU B CA 1
ATOM 9355 C C . GLU B 1 455 ? 19.077 -51.652 37.014 1.00 192.60 450 GLU B C 1
ATOM 9356 O O . GLU B 1 455 ? 18.324 -51.402 37.959 1.00 187.20 450 GLU B O 1
ATOM 9362 N N . ARG B 1 456 ? 19.848 -52.734 36.971 1.00 200.98 451 ARG B N 1
ATOM 9363 C CA . ARG B 1 456 ? 20.003 -53.588 38.137 1.00 211.61 451 ARG B CA 1
ATOM 9364 C C . ARG B 1 456 ? 21.049 -52.988 39.070 1.00 223.09 451 ARG B C 1
ATOM 9365 O O . ARG B 1 456 ? 21.744 -53.710 39.789 1.00 222.92 451 ARG B O 1
ATOM 9373 N N . THR B 1 457 ? 21.148 -51.660 39.050 1.00 238.35 452 THR B N 1
ATOM 9374 C CA . THR B 1 457 ? 22.072 -50.927 39.897 1.00 253.61 452 THR B CA 1
ATOM 9375 C C . THR B 1 457 ? 21.649 -49.462 40.056 1.00 261.13 452 THR B C 1
ATOM 9376 O O . THR B 1 457 ? 21.560 -48.962 41.178 1.00 277.26 452 THR B O 1
ATOM 9380 N N . GLY B 1 458 ? 21.391 -48.781 38.939 1.00 252.15 453 GLY B N 1
ATOM 9381 C CA . GLY B 1 458 ? 20.946 -47.389 38.956 1.00 244.44 453 GLY B CA 1
ATOM 9382 C C . GLY B 1 458 ? 21.984 -46.385 39.435 1.00 240.65 453 GLY B C 1
ATOM 9383 O O . GLY B 1 458 ? 22.853 -46.733 40.236 1.00 240.11 453 GLY B O 1
ATOM 9384 N N . LEU B 1 459 ? 21.917 -45.135 38.968 1.00 234.88 454 LEU B N 1
ATOM 9385 C CA . LEU B 1 459 ? 20.949 -44.639 37.982 1.00 230.01 454 LEU B CA 1
ATOM 9386 C C . LEU B 1 459 ? 21.707 -44.480 36.633 1.00 221.63 454 LEU B C 1
ATOM 9387 O O . LEU B 1 459 ? 22.928 -44.672 36.629 1.00 213.35 454 LEU B O 1
ATOM 9392 N N . SER B 1 460 ? 21.069 -44.140 35.499 1.00 214.63 455 SER B N 1
ATOM 9393 C CA . SER B 1 460 ? 19.668 -43.712 35.350 1.00 216.27 455 SER B CA 1
ATOM 9394 C C . SER B 1 460 ? 18.969 -44.315 34.126 1.00 204.86 455 SER B C 1
ATOM 9395 O O . SER B 1 460 ? 18.550 -45.465 34.151 1.00 194.43 455 SER B O 1
ATOM 9398 N N . THR B 1 461 ? 18.825 -43.533 33.062 1.00 202.61 456 THR B N 1
ATOM 9399 C CA . THR B 1 461 ? 18.194 -44.031 31.849 1.00 194.97 456 THR B CA 1
ATOM 9400 C C . THR B 1 461 ? 19.194 -44.851 31.044 1.00 191.74 456 THR B C 1
ATOM 9401 O O . THR B 1 461 ? 20.367 -44.476 30.934 1.00 193.10 456 THR B O 1
ATOM 9405 N N . LEU B 1 462 ? 18.725 -45.968 30.490 1.00 190.42 457 LEU B N 1
ATOM 9406 C CA . LEU B 1 462 ? 19.603 -46.936 29.846 1.00 186.17 457 LEU B CA 1
ATOM 9407 C C . LEU B 1 462 ? 19.292 -47.054 28.361 1.00 185.43 457 LEU B C 1
ATOM 9408 O O . LEU B 1 462 ? 18.127 -47.051 27.960 1.00 189.54 457 LEU B O 1
ATOM 9413 N N . LYS B 1 463 ? 20.354 -47.141 27.562 1.00 174.97 458 LYS B N 1
ATOM 9414 C CA . LYS B 1 463 ? 20.240 -47.295 26.121 1.00 167.13 458 LYS B CA 1
ATOM 9415 C C . LYS B 1 463 ? 21.131 -48.441 25.660 1.00 166.31 458 LYS B C 1
ATOM 9416 O O . LYS B 1 463 ? 21.946 -48.964 26.430 1.00 163.62 458 LYS B O 1
ATOM 9422 N N . VAL B 1 464 ? 20.953 -48.837 24.402 1.00 171.46 459 VAL B N 1
ATOM 9423 C CA . VAL B 1 464 ? 21.722 -49.928 23.813 1.00 171.70 459 VAL B CA 1
ATOM 9424 C C . VAL B 1 464 ? 22.578 -49.386 22.669 1.00 165.70 459 VAL B C 1
ATOM 9425 O O . VAL B 1 464 ? 22.461 -48.220 22.284 1.00 168.25 459 VAL B O 1
ATOM 9429 N N . GLU B 1 465 ? 23.445 -50.236 22.130 1.00 158.90 460 GLU B N 1
ATOM 9430 C CA . GLU B 1 465 ? 24.411 -49.819 21.124 1.00 156.39 460 GLU B CA 1
ATOM 9431 C C . GLU B 1 465 ? 24.767 -50.987 20.206 1.00 160.71 460 GLU B C 1
ATOM 9432 O O . GLU B 1 465 ? 25.007 -52.103 20.675 1.00 147.61 460 GLU B O 1
ATOM 9438 N N . PHE B 1 466 ? 24.796 -50.726 18.899 1.00 162.80 461 PHE B N 1
ATOM 9439 C CA . PHE B 1 466 ? 25.219 -51.723 17.908 1.00 155.52 461 PHE B CA 1
ATOM 9440 C C . PHE B 1 466 ? 26.736 -51.637 17.719 1.00 142.74 461 PHE B C 1
ATOM 9441 O O . PHE B 1 466 ? 27.461 -52.564 18.083 1.00 141.74 461 PHE B O 1
ATOM 9449 N N . ASN B 1 467 ? 27.203 -50.522 17.149 1.00 136.89 462 ASN B N 1
ATOM 9450 C CA . ASN B 1 467 ? 28.627 -50.255 16.916 1.00 132.42 462 ASN B CA 1
ATOM 9451 C C . ASN B 1 467 ? 29.230 -51.209 15.886 1.00 126.41 462 ASN B C 1
ATOM 9452 O O . ASN B 1 467 ? 28.794 -52.356 15.758 1.00 122.89 462 ASN B O 1
ATOM 9457 N N . ARG B 1 468 ? 30.223 -50.724 15.140 1.00 118.12 463 ARG B N 1
ATOM 9458 C CA . ARG B 1 468 ? 30.924 -51.556 14.169 1.00 107.81 463 ARG B CA 1
ATOM 9459 C C . ARG B 1 468 ? 32.277 -52.055 14.652 1.00 107.39 463 ARG B C 1
ATOM 9460 O O . ARG B 1 468 ? 32.670 -53.169 14.322 1.00 99.30 463 ARG B O 1
ATOM 9468 N N . VAL B 1 469 ? 32.988 -51.231 15.415 1.00 116.48 464 VAL B N 1
ATOM 9469 C CA . VAL B 1 469 ? 34.265 -51.638 15.997 1.00 124.48 464 VAL B CA 1
ATOM 9470 C C . VAL B 1 469 ? 34.003 -52.754 17.009 1.00 133.53 464 VAL B C 1
ATOM 9471 O O . VAL B 1 469 ? 34.284 -53.922 16.745 1.00 134.77 464 VAL B O 1
ATOM 9475 N N . HIS B 1 470 ? 33.446 -52.391 18.160 1.00 140.67 465 HIS B N 1
ATOM 9476 C CA . HIS B 1 470 ? 33.039 -53.372 19.154 1.00 141.31 465 HIS B CA 1
ATOM 9477 C C . HIS B 1 470 ? 31.762 -54.080 18.717 1.00 145.22 465 HIS B C 1
ATOM 9478 O O . HIS B 1 470 ? 31.111 -53.677 17.741 1.00 148.45 465 HIS B O 1
ATOM 9485 N N . GLY B 1 471 ? 31.405 -55.140 19.441 1.00 150.85 466 GLY B N 1
ATOM 9486 C CA . GLY B 1 471 ? 30.162 -55.852 19.175 1.00 157.31 466 GLY B CA 1
ATOM 9487 C C . GLY B 1 471 ? 28.970 -55.107 19.740 1.00 164.62 466 GLY B C 1
ATOM 9488 O O . GLY B 1 471 ? 29.031 -53.890 19.966 1.00 178.54 466 GLY B O 1
ATOM 9489 N N . PHE B 1 472 ? 27.879 -55.832 19.975 1.00 161.33 467 PHE B N 1
ATOM 9490 C CA . PHE B 1 472 ? 26.714 -55.238 20.625 1.00 165.55 467 PHE B CA 1
ATOM 9491 C C . PHE B 1 472 ? 27.104 -54.666 21.982 1.00 173.66 467 PHE B C 1
ATOM 9492 O O . PHE B 1 472 ? 27.944 -55.238 22.686 1.00 163.07 467 PHE B O 1
ATOM 9500 N N . TYR B 1 473 ? 26.499 -53.543 22.348 1.00 186.89 468 TYR B N 1
ATOM 9501 C CA . TYR B 1 473 ? 26.962 -52.828 23.517 1.00 194.38 468 TYR B CA 1
ATOM 9502 C C . TYR B 1 473 ? 25.857 -52.002 24.186 1.00 194.58 468 TYR B C 1
ATOM 9503 O O . TYR B 1 473 ? 24.751 -51.883 23.658 1.00 196.65 468 TYR B O 1
ATOM 9512 N N . ILE B 1 474 ? 26.189 -51.437 25.350 1.00 191.11 469 ILE B N 1
ATOM 9513 C CA . ILE B 1 474 ? 25.263 -50.777 26.266 1.00 183.71 469 ILE B CA 1
ATOM 9514 C C . ILE B 1 474 ? 25.807 -49.406 26.669 1.00 193.37 469 ILE B C 1
ATOM 9515 O O . ILE B 1 474 ? 26.992 -49.121 26.497 1.00 192.84 469 ILE B O 1
ATOM 9520 N N . GLU B 1 475 ? 24.930 -48.565 27.215 1.00 210.64 470 GLU B N 1
ATOM 9521 C CA . GLU B 1 475 ? 25.242 -47.165 27.483 1.00 228.03 470 GLU B CA 1
ATOM 9522 C C . GLU B 1 475 ? 25.521 -46.904 28.969 1.00 230.15 470 GLU B C 1
ATOM 9523 O O . GLU B 1 475 ? 25.293 -47.762 29.821 1.00 237.53 470 GLU B O 1
ATOM 9529 N N . LEU B 1 476 ? 26.023 -45.706 29.259 1.00 225.74 471 LEU B N 1
ATOM 9530 C CA . LEU B 1 476 ? 26.314 -45.254 30.620 1.00 210.52 471 LEU B CA 1
ATOM 9531 C C . LEU B 1 476 ? 26.627 -43.749 30.579 1.00 206.57 471 LEU B C 1
ATOM 9532 O O . LEU B 1 476 ? 26.646 -43.143 29.506 1.00 209.92 471 LEU B O 1
ATOM 9537 N N . SER B 1 477 ? 26.871 -43.163 31.752 1.00 193.72 472 SER B N 1
ATOM 9538 C CA . SER B 1 477 ? 27.010 -41.720 31.913 1.00 185.88 472 SER B CA 1
ATOM 9539 C C . SER B 1 477 ? 28.375 -41.333 32.485 1.00 185.01 472 SER B C 1
ATOM 9540 O O . SER B 1 477 ? 29.293 -42.156 32.541 1.00 183.19 472 SER B O 1
ATOM 9543 N N . LYS B 1 478 ? 28.498 -40.071 32.900 1.00 183.82 473 LYS B N 1
ATOM 9544 C CA . LYS B 1 478 ? 29.748 -39.513 33.417 1.00 182.13 473 LYS B CA 1
ATOM 9545 C C . LYS B 1 478 ? 29.982 -39.856 34.882 1.00 182.58 473 LYS B C 1
ATOM 9546 O O . LYS B 1 478 ? 30.759 -40.756 35.204 1.00 178.05 473 LYS B O 1
ATOM 9552 N N . THR B 1 479 ? 29.320 -39.117 35.769 1.00 187.39 474 THR B N 1
ATOM 9553 C CA . THR B 1 479 ? 29.437 -39.359 37.203 1.00 190.96 474 THR B CA 1
ATOM 9554 C C . THR B 1 479 ? 29.080 -40.809 37.536 1.00 198.12 474 THR B C 1
ATOM 9555 O O . THR B 1 479 ? 29.796 -41.474 38.291 1.00 196.41 474 THR B O 1
ATOM 9559 N N . GLN B 1 480 ? 27.976 -41.296 36.975 1.00 201.88 475 GLN B N 1
ATOM 9560 C CA . GLN B 1 480 ? 27.693 -42.727 36.978 1.00 199.13 475 GLN B CA 1
ATOM 9561 C C . GLN B 1 480 ? 28.852 -43.463 36.300 1.00 196.05 475 GLN B C 1
ATOM 9562 O O . GLN B 1 480 ? 29.223 -43.143 35.169 1.00 193.83 475 GLN B O 1
ATOM 9568 N N . ALA B 1 481 ? 29.427 -44.440 36.997 1.00 193.48 476 ALA B N 1
ATOM 9569 C CA . ALA B 1 481 ? 30.717 -44.980 36.586 1.00 197.16 476 ALA B CA 1
ATOM 9570 C C . ALA B 1 481 ? 30.789 -46.505 36.503 1.00 200.12 476 ALA B C 1
ATOM 9571 O O . ALA B 1 481 ? 30.714 -47.071 35.415 1.00 199.75 476 ALA B O 1
ATOM 9573 N N . GLU B 1 482 ? 30.944 -47.160 37.653 1.00 205.94 477 GLU B N 1
ATOM 9574 C CA . GLU B 1 482 ? 31.376 -48.558 37.707 1.00 200.16 477 GLU B CA 1
ATOM 9575 C C . GLU B 1 482 ? 30.255 -49.532 38.081 1.00 198.06 477 GLU B C 1
ATOM 9576 O O . GLU B 1 482 ? 30.513 -50.625 38.595 1.00 194.19 477 GLU B O 1
ATOM 9582 N N . GLN B 1 483 ? 29.014 -49.152 37.791 1.00 198.45 478 GLN B N 1
ATOM 9583 C CA . GLN B 1 483 ? 27.856 -49.915 38.233 1.00 195.87 478 GLN B CA 1
ATOM 9584 C C . GLN B 1 483 ? 27.510 -50.993 37.212 1.00 195.26 478 GLN B C 1
ATOM 9585 O O . GLN B 1 483 ? 26.798 -50.742 36.239 1.00 200.12 478 GLN B O 1
ATOM 9591 N N . ALA B 1 484 ? 28.028 -52.196 37.439 1.00 190.86 479 ALA B N 1
ATOM 9592 C CA . ALA B 1 484 ? 27.855 -53.310 36.513 1.00 190.33 479 ALA B CA 1
ATOM 9593 C C . ALA B 1 484 ? 27.542 -54.581 37.297 1.00 191.09 479 ALA B C 1
ATOM 9594 O O . ALA B 1 484 ? 27.741 -54.620 38.509 1.00 183.67 479 ALA B O 1
ATOM 9596 N N . PRO B 1 485 ? 27.031 -55.626 36.616 1.00 199.78 480 PRO B N 1
ATOM 9597 C CA . PRO B 1 485 ? 26.839 -56.907 37.299 1.00 204.88 480 PRO B CA 1
ATOM 9598 C C . PRO B 1 485 ? 28.025 -57.859 37.131 1.00 204.61 480 PRO B C 1
ATOM 9599 O O . PRO B 1 485 ? 28.328 -58.636 38.037 1.00 205.96 480 PRO B O 1
ATOM 9603 N N . ALA B 1 486 ? 28.687 -57.803 35.977 1.00 205.81 481 ALA B N 1
ATOM 9604 C CA . ALA B 1 486 ? 29.919 -58.555 35.767 1.00 205.44 481 ALA B CA 1
ATOM 9605 C C . ALA B 1 486 ? 31.141 -57.733 36.166 1.00 209.29 481 ALA B C 1
ATOM 9606 O O . ALA B 1 486 ? 32.104 -58.284 36.701 1.00 213.44 481 ALA B O 1
ATOM 9608 N N . ASP B 1 487 ? 31.110 -56.431 35.873 1.00 210.39 482 ASP B N 1
ATOM 9609 C CA . ASP B 1 487 ? 32.083 -55.459 36.381 1.00 213.65 482 ASP B CA 1
ATOM 9610 C C . ASP B 1 487 ? 33.494 -55.624 35.817 1.00 218.55 482 ASP B C 1
ATOM 9611 O O . ASP B 1 487 ? 34.079 -54.652 35.331 1.00 214.31 482 ASP B O 1
ATOM 9616 N N . TYR B 1 488 ? 34.029 -56.845 35.893 1.00 221.81 483 TYR B N 1
ATOM 9617 C CA . TYR B 1 488 ? 35.411 -57.161 35.515 1.00 214.72 483 TYR B CA 1
ATOM 9618 C C . TYR B 1 488 ? 35.877 -56.384 34.279 1.00 221.40 483 TYR B C 1
ATOM 9619 O O . TYR B 1 488 ? 35.511 -56.736 33.165 1.00 221.70 483 TYR B O 1
ATOM 9628 N N . GLN B 1 489 ? 36.707 -55.362 34.514 1.00 228.59 484 GLN B N 1
ATOM 9629 C CA . GLN B 1 489 ? 37.053 -54.286 33.569 1.00 231.26 484 GLN B CA 1
ATOM 9630 C C . GLN B 1 489 ? 36.649 -54.474 32.101 1.00 237.50 484 GLN B C 1
ATOM 9631 O O . GLN B 1 489 ? 35.465 -54.451 31.772 1.00 235.03 484 GLN B O 1
ATOM 9637 N N . ARG B 1 490 ? 37.643 -54.685 31.237 1.00 236.25 485 ARG B N 1
ATOM 9638 C CA . ARG B 1 490 ? 37.461 -54.616 29.778 1.00 228.17 485 ARG B CA 1
ATOM 9639 C C . ARG B 1 490 ? 36.556 -53.441 29.400 1.00 222.14 485 ARG B C 1
ATOM 9640 O O . ARG B 1 490 ? 35.377 -53.633 29.158 1.00 223.39 485 ARG B O 1
ATOM 9648 N N . ARG B 1 491 ? 37.117 -52.237 29.338 1.00 216.75 486 ARG B N 1
ATOM 9649 C CA . ARG B 1 491 ? 36.311 -51.016 29.346 1.00 206.36 486 ARG B CA 1
ATOM 9650 C C . ARG B 1 491 ? 36.574 -50.035 28.200 1.00 202.46 486 ARG B C 1
ATOM 9651 O O . ARG B 1 491 ? 35.933 -50.098 27.150 1.00 180.80 486 ARG B O 1
ATOM 9659 N N . GLN B 1 492 ? 37.534 -49.141 28.432 1.00 213.47 487 GLN B N 1
ATOM 9660 C CA . GLN B 1 492 ? 37.760 -47.912 27.658 1.00 217.59 487 GLN B CA 1
ATOM 9661 C C . GLN B 1 492 ? 38.172 -48.152 26.190 1.00 224.39 487 GLN B C 1
ATOM 9662 O O . GLN B 1 492 ? 38.301 -49.310 25.806 1.00 240.86 487 GLN B O 1
ATOM 9668 N N . THR B 1 493 ? 38.383 -47.130 25.342 1.00 223.35 488 THR B N 1
ATOM 9669 C CA . THR B 1 493 ? 38.539 -45.687 25.631 1.00 219.18 488 THR B CA 1
ATOM 9670 C C . THR B 1 493 ? 37.378 -44.844 25.036 1.00 215.43 488 THR B C 1
ATOM 9671 O O . THR B 1 493 ? 36.610 -45.376 24.234 1.00 216.28 488 THR B O 1
ATOM 9675 N N . LEU B 1 494 ? 37.221 -43.557 25.389 1.00 210.90 489 LEU B N 1
ATOM 9676 C CA . LEU B 1 494 ? 38.132 -42.756 26.225 1.00 205.12 489 LEU B CA 1
ATOM 9677 C C . LEU B 1 494 ? 37.481 -42.203 27.499 1.00 200.22 489 LEU B C 1
ATOM 9678 O O . LEU B 1 494 ? 37.157 -42.963 28.405 1.00 194.57 489 LEU B O 1
ATOM 9683 N N . LYS B 1 495 ? 37.323 -40.881 27.574 1.00 197.88 490 LYS B N 1
ATOM 9684 C CA . LYS B 1 495 ? 36.706 -40.229 28.720 1.00 190.83 490 LYS B CA 1
ATOM 9685 C C . LYS B 1 495 ? 35.324 -39.702 28.336 1.00 196.33 490 LYS B C 1
ATOM 9686 O O . LYS B 1 495 ? 34.817 -40.003 27.249 1.00 193.94 490 LYS B O 1
ATOM 9692 N N . ASN B 1 496 ? 34.721 -38.925 29.236 1.00 205.21 491 ASN B N 1
ATOM 9693 C CA . ASN B 1 496 ? 33.411 -38.317 29.017 1.00 210.11 491 ASN B CA 1
ATOM 9694 C C . ASN B 1 496 ? 32.338 -39.386 28.811 1.00 206.17 491 ASN B C 1
ATOM 9695 O O . ASN B 1 496 ? 32.101 -39.817 27.683 1.00 207.02 491 ASN B O 1
ATOM 9700 N N . ALA B 1 497 ? 31.695 -39.797 29.907 1.00 200.29 492 ALA B N 1
ATOM 9701 C CA . ALA B 1 497 ? 30.752 -40.925 29.937 1.00 199.35 492 ALA B CA 1
ATOM 9702 C C . ALA B 1 497 ? 31.471 -42.235 29.625 1.00 204.87 492 ALA B C 1
ATOM 9703 O O . ALA B 1 497 ? 32.068 -42.378 28.561 1.00 209.62 492 ALA B O 1
ATOM 9705 N N . GLU B 1 498 ? 31.418 -43.188 30.552 1.00 211.32 493 GLU B N 1
ATOM 9706 C CA . GLU B 1 498 ? 32.274 -44.366 30.482 1.00 214.27 493 GLU B CA 1
ATOM 9707 C C . GLU B 1 498 ? 31.529 -45.639 30.121 1.00 207.61 493 GLU B C 1
ATOM 9708 O O . GLU B 1 498 ? 30.309 -45.696 30.194 1.00 205.21 493 GLU B O 1
ATOM 9714 N N . ARG B 1 499 ? 32.289 -46.659 29.736 1.00 202.60 494 ARG B N 1
ATOM 9715 C CA . ARG B 1 499 ? 31.742 -47.829 29.062 1.00 202.02 494 ARG B CA 1
ATOM 9716 C C . ARG B 1 499 ? 32.458 -49.115 29.458 1.00 202.00 494 ARG B C 1
ATOM 9717 O O . ARG B 1 499 ? 33.671 -49.194 29.349 1.00 204.53 494 ARG B O 1
ATOM 9725 N N . PHE B 1 500 ? 31.684 -50.116 29.885 1.00 199.78 495 PHE B N 1
ATOM 9726 C CA . PHE B 1 500 ? 32.179 -51.450 30.252 1.00 197.47 495 PHE B CA 1
ATOM 9727 C C . PHE B 1 500 ? 31.455 -52.504 29.416 1.00 190.14 495 PHE B C 1
ATOM 9728 O O . PHE B 1 500 ? 30.225 -52.564 29.437 1.00 186.43 495 PHE B O 1
ATOM 9736 N N . ILE B 1 501 ? 32.207 -53.319 28.679 1.00 191.35 496 ILE B N 1
ATOM 9737 C CA . ILE B 1 501 ? 31.602 -54.333 27.813 1.00 190.01 496 ILE B CA 1
ATOM 9738 C C . ILE B 1 501 ? 31.074 -55.504 28.638 1.00 190.86 496 ILE B C 1
ATOM 9739 O O . ILE B 1 501 ? 31.632 -55.824 29.689 1.00 199.25 496 ILE B O 1
ATOM 9744 N N . THR B 1 502 ? 29.999 -56.142 28.162 1.00 191.41 497 THR B N 1
ATOM 9745 C CA . THR B 1 502 ? 29.321 -57.198 28.916 1.00 200.93 497 THR B CA 1
ATOM 9746 C C . THR B 1 502 ? 29.681 -58.592 28.410 1.00 196.82 497 THR B C 1
ATOM 9747 O O . THR B 1 502 ? 29.950 -58.765 27.227 1.00 198.89 497 THR B O 1
ATOM 9751 N N . PRO B 1 503 ? 29.681 -59.595 29.304 1.00 186.15 498 PRO B N 1
ATOM 9752 C CA . PRO B 1 503 ? 30.188 -60.913 28.922 1.00 174.75 498 PRO B CA 1
ATOM 9753 C C . PRO B 1 503 ? 29.160 -61.911 28.390 1.00 168.88 498 PRO B C 1
ATOM 9754 O O . PRO B 1 503 ? 29.560 -62.979 27.942 1.00 171.15 498 PRO B O 1
ATOM 9758 N N . GLU B 1 504 ? 27.866 -61.587 28.423 1.00 166.09 499 GLU B N 1
ATOM 9759 C CA . GLU B 1 504 ? 26.849 -62.549 28.008 1.00 164.30 499 GLU B CA 1
ATOM 9760 C C . GLU B 1 504 ? 26.161 -62.203 26.688 1.00 165.59 499 GLU B C 1
ATOM 9761 O O . GLU B 1 504 ? 25.632 -63.094 26.033 1.00 174.09 499 GLU B O 1
ATOM 9767 N N . LEU B 1 505 ? 26.155 -60.929 26.293 1.00 158.30 500 LEU B N 1
ATOM 9768 C CA . LEU B 1 505 ? 25.673 -60.588 24.957 1.00 143.86 500 LEU B CA 1
ATOM 9769 C C . LEU B 1 505 ? 26.692 -60.923 23.878 1.00 143.60 500 LEU B C 1
ATOM 9770 O O . LEU B 1 505 ? 26.331 -61.001 22.705 1.00 148.69 500 LEU B O 1
ATOM 9775 N N . LYS B 1 506 ? 27.955 -61.110 24.262 1.00 147.39 501 LYS B N 1
ATOM 9776 C CA . LYS B 1 506 ? 28.961 -61.621 23.343 1.00 157.66 501 LYS B CA 1
ATOM 9777 C C . LYS B 1 506 ? 28.709 -63.079 22.959 1.00 165.05 501 LYS B C 1
ATOM 9778 O O . LYS B 1 506 ? 29.474 -63.650 22.183 1.00 177.47 501 LYS B O 1
ATOM 9784 N N . ALA B 1 507 ? 27.660 -63.679 23.520 1.00 164.31 502 ALA B N 1
ATOM 9785 C CA . ALA B 1 507 ? 27.086 -64.921 23.012 1.00 165.13 502 ALA B CA 1
ATOM 9786 C C . ALA B 1 507 ? 25.777 -64.672 22.253 1.00 158.21 502 ALA B C 1
ATOM 9787 O O . ALA B 1 507 ? 25.268 -65.581 21.600 1.00 154.42 502 ALA B O 1
ATOM 9789 N N . PHE B 1 508 ? 25.230 -63.460 22.349 1.00 151.70 503 PHE B N 1
ATOM 9790 C CA . PHE B 1 508 ? 24.024 -63.099 21.604 1.00 149.46 503 PHE B CA 1
ATOM 9791 C C . PHE B 1 508 ? 24.356 -62.713 20.163 1.00 145.50 503 PHE B C 1
ATOM 9792 O O . PHE B 1 508 ? 23.729 -63.198 19.222 1.00 140.43 503 PHE B O 1
ATOM 9800 N N . GLU B 1 509 ? 25.340 -61.838 19.988 1.00 145.44 504 GLU B N 1
ATOM 9801 C CA . GLU B 1 509 ? 25.812 -61.507 18.647 1.00 144.86 504 GLU B CA 1
ATOM 9802 C C . GLU B 1 509 ? 26.456 -62.717 17.967 1.00 140.04 504 GLU B C 1
ATOM 9803 O O . GLU B 1 509 ? 26.443 -62.819 16.738 1.00 142.58 504 GLU B O 1
ATOM 9809 N N . ASP B 1 510 ? 26.996 -63.634 18.769 1.00 137.02 505 ASP B N 1
ATOM 9810 C CA . ASP B 1 510 ? 27.591 -64.879 18.282 1.00 143.06 505 ASP B CA 1
ATOM 9811 C C . ASP B 1 510 ? 26.616 -65.720 17.451 1.00 150.72 505 ASP B C 1
ATOM 9812 O O . ASP B 1 510 ? 27.046 -66.634 16.754 1.00 162.11 505 ASP B O 1
ATOM 9817 N N . LYS B 1 511 ? 25.318 -65.418 17.518 1.00 153.98 506 LYS B N 1
ATOM 9818 C CA . LYS B 1 511 ? 24.312 -66.158 16.762 1.00 154.02 506 LYS B CA 1
ATOM 9819 C C . LYS B 1 511 ? 23.505 -65.312 15.779 1.00 153.54 506 LYS B C 1
ATOM 9820 O O . LYS B 1 511 ? 23.063 -65.832 14.762 1.00 153.93 506 LYS B O 1
ATOM 9826 N N . VAL B 1 512 ? 23.299 -64.030 16.068 1.00 149.96 507 VAL B N 1
ATOM 9827 C CA . VAL B 1 512 ? 22.592 -63.171 15.122 1.00 144.29 507 VAL B CA 1
ATOM 9828 C C . VAL B 1 512 ? 23.533 -62.682 14.010 1.00 145.00 507 VAL B C 1
ATOM 9829 O O . VAL B 1 512 ? 23.169 -62.681 12.829 1.00 144.94 507 VAL B O 1
ATOM 9833 N N . LEU B 1 513 ? 24.750 -62.288 14.376 1.00 140.81 508 LEU B N 1
ATOM 9834 C CA . LEU B 1 513 ? 25.725 -61.892 13.363 1.00 133.42 508 LEU B CA 1
ATOM 9835 C C . LEU B 1 513 ? 26.064 -63.057 12.438 1.00 139.19 508 LEU B C 1
ATOM 9836 O O . LEU B 1 513 ? 26.147 -62.891 11.220 1.00 142.09 508 LEU B O 1
ATOM 9841 N N . THR B 1 514 ? 26.252 -64.240 13.013 1.00 141.91 509 THR B N 1
ATOM 9842 C CA . THR B 1 514 ? 26.452 -65.427 12.197 1.00 145.55 509 THR B CA 1
ATOM 9843 C C . THR B 1 514 ? 25.170 -65.821 11.468 1.00 151.68 509 THR B C 1
ATOM 9844 O O . THR B 1 514 ? 25.232 -66.425 10.394 1.00 156.89 509 THR B O 1
ATOM 9848 N N . ALA B 1 515 ? 24.013 -65.482 12.037 1.00 154.84 510 ALA B N 1
ATOM 9849 C CA . ALA B 1 515 ? 22.736 -65.746 11.369 1.00 154.07 510 ALA B CA 1
ATOM 9850 C C . ALA B 1 515 ? 22.662 -64.997 10.038 1.00 155.18 510 ALA B C 1
ATOM 9851 O O . ALA B 1 515 ? 22.332 -65.584 9.003 1.00 164.98 510 ALA B O 1
ATOM 9853 N N . GLN B 1 516 ? 22.976 -63.703 10.053 1.00 145.57 511 GLN B N 1
ATOM 9854 C CA . GLN B 1 516 ? 23.027 -62.966 8.799 1.00 139.48 511 GLN B CA 1
ATOM 9855 C C . GLN B 1 516 ? 24.221 -63.406 7.945 1.00 138.38 511 GLN B C 1
ATOM 9856 O O . GLN B 1 516 ? 24.140 -63.397 6.720 1.00 132.99 511 GLN B O 1
ATOM 9862 N N . ASP B 1 517 ? 25.318 -63.804 8.582 1.00 141.50 512 ASP B N 1
ATOM 9863 C CA . ASP B 1 517 ? 26.513 -64.193 7.839 1.00 144.62 512 ASP B CA 1
ATOM 9864 C C . ASP B 1 517 ? 26.307 -65.463 7.020 1.00 150.01 512 ASP B C 1
ATOM 9865 O O . ASP B 1 517 ? 26.941 -65.639 5.983 1.00 154.21 512 ASP B O 1
ATOM 9870 N N . GLN B 1 518 ? 25.433 -66.351 7.487 1.00 146.93 513 GLN B N 1
ATOM 9871 C CA . GLN B 1 518 ? 25.060 -67.515 6.693 1.00 143.89 513 GLN B CA 1
ATOM 9872 C C . GLN B 1 518 ? 23.818 -67.264 5.843 1.00 143.75 513 GLN B C 1
ATOM 9873 O O . GLN B 1 518 ? 23.623 -67.941 4.835 1.00 146.84 513 GLN B O 1
ATOM 9879 N N . ALA B 1 519 ? 22.987 -66.299 6.232 1.00 140.23 514 ALA B N 1
ATOM 9880 C CA . ALA B 1 519 ? 21.822 -65.942 5.423 1.00 132.84 514 ALA B CA 1
ATOM 9881 C C . ALA B 1 519 ? 22.246 -65.306 4.099 1.00 128.23 514 ALA B C 1
ATOM 9882 O O . ALA B 1 519 ? 21.713 -65.649 3.045 1.00 126.76 514 ALA B O 1
ATOM 9884 N N . LEU B 1 520 ? 23.204 -64.385 4.148 1.00 122.79 515 LEU B N 1
ATOM 9885 C CA . LEU B 1 520 ? 23.662 -63.724 2.934 1.00 122.72 515 LEU B CA 1
ATOM 9886 C C . LEU B 1 520 ? 24.528 -64.637 2.071 1.00 131.72 515 LEU B C 1
ATOM 9887 O O . LEU B 1 520 ? 24.438 -64.606 0.841 1.00 133.87 515 LEU B O 1
ATOM 9892 N N . ALA B 1 521 ? 25.371 -65.447 2.708 1.00 138.50 516 ALA B N 1
ATOM 9893 C CA . ALA B 1 521 ? 26.199 -66.400 1.968 1.00 136.68 516 ALA B CA 1
ATOM 9894 C C . ALA B 1 521 ? 25.324 -67.446 1.273 1.00 142.32 516 ALA B C 1
ATOM 9895 O O . ALA B 1 521 ? 25.503 -67.731 0.084 1.00 143.12 516 ALA B O 1
ATOM 9897 N N . LEU B 1 522 ? 24.373 -68.015 2.011 1.00 145.26 517 LEU B N 1
ATOM 9898 C CA . LEU B 1 522 ? 23.407 -68.927 1.411 1.00 142.05 517 LEU B CA 1
ATOM 9899 C C . LEU B 1 522 ? 22.636 -68.234 0.288 1.00 138.98 517 LEU B C 1
ATOM 9900 O O . LEU B 1 522 ? 22.418 -68.819 -0.777 1.00 139.74 517 LEU B O 1
ATOM 9905 N N . GLU B 1 523 ? 22.234 -66.985 0.520 1.00 133.38 518 GLU B N 1
ATOM 9906 C CA . GLU B 1 523 ? 21.463 -66.248 -0.471 1.00 129.17 518 GLU B CA 1
ATOM 9907 C C . GLU B 1 523 ? 22.251 -66.067 -1.769 1.00 131.30 518 GLU B C 1
ATOM 9908 O O . GLU B 1 523 ? 21.684 -66.150 -2.864 1.00 124.06 518 GLU B O 1
ATOM 9914 N N . LYS B 1 524 ? 23.555 -65.822 -1.655 1.00 137.18 519 LYS B N 1
ATOM 9915 C CA . LYS B 1 524 ? 24.408 -65.802 -2.839 1.00 141.37 519 LYS B CA 1
ATOM 9916 C C . LYS B 1 524 ? 24.482 -67.196 -3.468 1.00 140.85 519 LYS B C 1
ATOM 9917 O O . LYS B 1 524 ? 24.487 -67.323 -4.695 1.00 150.23 519 LYS B O 1
ATOM 9923 N N . GLN B 1 525 ? 24.531 -68.237 -2.638 1.00 131.73 520 GLN B N 1
ATOM 9924 C CA . GLN B 1 525 ? 24.641 -69.599 -3.148 1.00 126.63 520 GLN B CA 1
ATOM 9925 C C . GLN B 1 525 ? 23.451 -69.956 -4.043 1.00 128.49 520 GLN B C 1
ATOM 9926 O O . GLN B 1 525 ? 23.631 -70.346 -5.201 1.00 131.61 520 GLN B O 1
ATOM 9932 N N . LEU B 1 526 ? 22.234 -69.816 -3.525 1.00 125.71 521 LEU B N 1
ATOM 9933 C CA . LEU B 1 526 ? 21.064 -70.153 -4.329 1.00 121.48 521 LEU B CA 1
ATOM 9934 C C . LEU B 1 526 ? 20.689 -69.085 -5.338 1.00 118.76 521 LEU B C 1
ATOM 9935 O O . LEU B 1 526 ? 19.965 -69.377 -6.289 1.00 117.61 521 LEU B O 1
ATOM 9940 N N . PHE B 1 527 ? 21.163 -67.854 -5.149 1.00 117.02 522 PHE B N 1
ATOM 9941 C CA . PHE B 1 527 ? 21.038 -66.854 -6.211 1.00 115.84 522 PHE B CA 1
ATOM 9942 C C . PHE B 1 527 ? 21.847 -67.283 -7.433 1.00 113.62 522 PHE B C 1
ATOM 9943 O O . PHE B 1 527 ? 21.375 -67.171 -8.565 1.00 113.72 522 PHE B O 1
ATOM 9951 N N . ASP B 1 528 ? 23.064 -67.774 -7.207 1.00 114.77 523 ASP B N 1
ATOM 9952 C CA . ASP B 1 528 ? 23.818 -68.404 -8.277 1.00 116.80 523 ASP B CA 1
ATOM 9953 C C . ASP B 1 528 ? 23.097 -69.659 -8.778 1.00 115.42 523 ASP B C 1
ATOM 9954 O O . ASP B 1 528 ? 23.132 -69.968 -9.974 1.00 120.14 523 ASP B O 1
ATOM 9959 N N . GLY B 1 529 ? 22.437 -70.372 -7.868 1.00 112.23 524 GLY B N 1
ATOM 9960 C CA . GLY B 1 529 ? 21.704 -71.581 -8.210 1.00 116.20 524 GLY B CA 1
ATOM 9961 C C . GLY B 1 529 ? 20.625 -71.359 -9.255 1.00 119.55 524 GLY B C 1
ATOM 9962 O O . GLY B 1 529 ? 20.688 -71.923 -10.348 1.00 117.91 524 GLY B O 1
ATOM 9963 N N . VAL B 1 530 ? 19.623 -70.545 -8.919 1.00 122.90 525 VAL B N 1
ATOM 9964 C CA . VAL B 1 530 ? 18.590 -70.183 -9.884 1.00 124.35 525 VAL B CA 1
ATOM 9965 C C . VAL B 1 530 ? 19.074 -69.139 -10.882 1.00 117.90 525 VAL B C 1
ATOM 9966 O O . VAL B 1 530 ? 18.298 -68.675 -11.710 1.00 118.80 525 VAL B O 1
ATOM 9970 N N . LEU B 1 531 ? 20.343 -68.750 -10.785 1.00 114.55 526 LEU B N 1
ATOM 9971 C CA . LEU B 1 531 ? 21.015 -68.011 -11.849 1.00 107.10 526 LEU B CA 1
ATOM 9972 C C . LEU B 1 531 ? 21.631 -68.962 -12.883 1.00 104.45 526 LEU B C 1
ATOM 9973 O O . LEU B 1 531 ? 21.980 -68.529 -13.974 1.00 100.59 526 LEU B O 1
ATOM 9978 N N . LYS B 1 532 ? 21.759 -70.243 -12.535 1.00 103.74 527 LYS B N 1
ATOM 9979 C CA . LYS B 1 532 ? 22.285 -71.253 -13.440 1.00 106.62 527 LYS B CA 1
ATOM 9980 C C . LYS B 1 532 ? 21.254 -71.731 -14.464 1.00 113.57 527 LYS B C 1
ATOM 9981 O O . LYS B 1 532 ? 21.635 -72.186 -15.540 1.00 128.66 527 LYS B O 1
ATOM 9987 N N . ASN B 1 533 ? 19.964 -71.627 -14.151 1.00 112.95 528 ASN B N 1
ATOM 9988 C CA . ASN B 1 533 ? 18.910 -72.118 -15.048 1.00 117.19 528 ASN B CA 1
ATOM 9989 C C . ASN B 1 533 ? 19.036 -71.542 -16.462 1.00 116.27 528 ASN B C 1
ATOM 9990 O O . ASN B 1 533 ? 18.215 -70.741 -16.908 1.00 106.75 528 ASN B O 1
ATOM 9995 N N . LEU B 1 534 ? 20.097 -71.960 -17.145 1.00 121.92 529 LEU B N 1
ATOM 9996 C CA . LEU B 1 534 ? 20.397 -71.549 -18.511 1.00 117.65 529 LEU B CA 1
ATOM 9997 C C . LEU B 1 534 ? 20.627 -72.738 -19.436 1.00 132.65 529 LEU B C 1
ATOM 9998 O O . LEU B 1 534 ? 20.720 -72.547 -20.645 1.00 140.99 529 LEU B O 1
ATOM 10003 N N . ARG B 1 535 ? 20.734 -73.952 -18.888 1.00 143.36 530 ARG B N 1
ATOM 10004 C CA . ARG B 1 535 ? 20.986 -75.149 -19.694 1.00 154.72 530 ARG B CA 1
ATOM 10005 C C . ARG B 1 535 ? 19.926 -75.325 -20.786 1.00 165.47 530 ARG B C 1
ATOM 10006 O O . ARG B 1 535 ? 20.225 -75.809 -21.877 1.00 161.34 530 ARG B O 1
ATOM 10014 N N . THR B 1 536 ? 18.694 -74.917 -20.486 1.00 174.22 531 THR B N 1
ATOM 10015 C CA . THR B 1 536 ? 17.588 -74.992 -21.430 1.00 176.36 531 THR B CA 1
ATOM 10016 C C . THR B 1 536 ? 16.861 -73.653 -21.621 1.00 165.32 531 THR B C 1
ATOM 10017 O O . THR B 1 536 ? 16.178 -73.472 -22.629 1.00 167.48 531 THR B O 1
ATOM 10021 N N . ALA B 1 537 ? 17.017 -72.719 -20.677 1.00 135.75 532 ALA B N 1
ATOM 10022 C CA . ALA B 1 537 ? 16.170 -71.535 -20.605 1.00 125.84 532 ALA B CA 1
ATOM 10023 C C . ALA B 1 537 ? 16.699 -70.303 -21.321 1.00 116.63 532 ALA B C 1
ATOM 10024 O O . ALA B 1 537 ? 15.945 -69.377 -21.574 1.00 119.41 532 ALA B O 1
ATOM 10026 N N . LEU B 1 538 ? 17.976 -70.279 -21.661 1.00 111.28 533 LEU B N 1
ATOM 10027 C CA . LEU B 1 538 ? 18.542 -69.083 -22.287 1.00 101.60 533 LEU B CA 1
ATOM 10028 C C . LEU B 1 538 ? 18.066 -68.873 -23.734 1.00 94.41 533 LEU B C 1
ATOM 10029 O O . LEU B 1 538 ? 17.685 -67.765 -24.104 1.00 95.08 533 LEU B O 1
ATOM 10034 N N . PRO B 1 539 ? 18.071 -69.928 -24.567 1.00 93.23 534 PRO B N 1
ATOM 10035 C CA . PRO B 1 539 ? 17.449 -69.762 -25.890 1.00 96.21 534 PRO B CA 1
ATOM 10036 C C . PRO B 1 539 ? 15.974 -69.349 -25.839 1.00 96.38 534 PRO B C 1
ATOM 10037 O O . PRO B 1 539 ? 15.520 -68.576 -26.693 1.00 99.76 534 PRO B O 1
ATOM 10041 N N . GLN B 1 540 ? 15.226 -69.865 -24.863 1.00 103.72 535 GLN B N 1
ATOM 10042 C CA . GLN B 1 540 ? 13.869 -69.390 -24.645 1.00 106.62 535 GLN B CA 1
ATOM 10043 C C . GLN B 1 540 ? 13.840 -67.868 -24.475 1.00 102.48 535 GLN B C 1
ATOM 10044 O O . GLN B 1 540 ? 12.979 -67.187 -25.051 1.00 103.43 535 GLN B O 1
ATOM 10050 N N . LEU B 1 541 ? 14.783 -67.334 -23.698 1.00 91.92 536 LEU B N 1
ATOM 10051 C CA . LEU B 1 541 ? 14.855 -65.893 -23.489 1.00 90.98 536 LEU B CA 1
ATOM 10052 C C . LEU B 1 541 ? 15.170 -65.147 -24.782 1.00 88.67 536 LEU B C 1
ATOM 10053 O O . LEU B 1 541 ? 14.520 -64.144 -25.110 1.00 90.24 536 LEU B O 1
ATOM 10058 N N . GLN B 1 542 ? 16.165 -65.627 -25.518 1.00 89.48 537 GLN B N 1
ATOM 10059 C CA . GLN B 1 542 ? 16.526 -64.990 -26.780 1.00 91.85 537 GLN B CA 1
ATOM 10060 C C . GLN B 1 542 ? 15.344 -64.959 -27.747 1.00 94.51 537 GLN B C 1
ATOM 10061 O O . GLN B 1 542 ? 15.059 -63.927 -28.363 1.00 101.00 537 GLN B O 1
ATOM 10067 N N . LYS B 1 543 ? 14.636 -66.079 -27.858 1.00 92.31 538 LYS B N 1
ATOM 10068 C CA . LYS B 1 543 ? 13.486 -66.159 -28.754 1.00 85.13 538 LYS B CA 1
ATOM 10069 C C . LYS B 1 543 ? 12.371 -65.228 -28.302 1.00 85.71 538 LYS B C 1
ATOM 10070 O O . LYS B 1 543 ? 11.712 -64.584 -29.134 1.00 83.07 538 LYS B O 1
ATOM 10076 N N . ALA B 1 544 ? 12.167 -65.136 -26.987 1.00 85.11 539 ALA B N 1
ATOM 10077 C CA . ALA B 1 544 ? 11.145 -64.240 -26.442 1.00 82.96 539 ALA B CA 1
ATOM 10078 C C . ALA B 1 544 ? 11.447 -62.786 -26.796 1.00 88.32 539 ALA B C 1
ATOM 10079 O O . ALA B 1 544 ? 10.568 -62.058 -27.303 1.00 83.91 539 ALA B O 1
ATOM 10081 N N . ALA B 1 545 ? 12.690 -62.357 -26.546 1.00 88.28 540 ALA B N 1
ATOM 10082 C CA . ALA B 1 545 ? 13.069 -60.984 -26.843 1.00 84.62 540 ALA B CA 1
ATOM 10083 C C . ALA B 1 545 ? 12.937 -60.702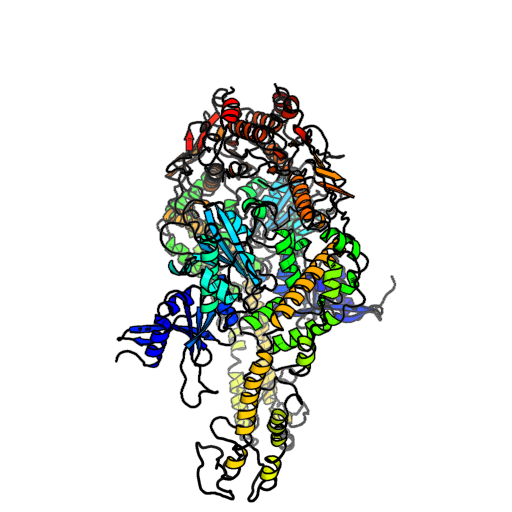 -28.336 1.00 85.86 540 ALA B C 1
ATOM 10084 O O . ALA B 1 545 ? 12.397 -59.658 -28.734 1.00 87.61 540 ALA B O 1
ATOM 10086 N N . LYS B 1 546 ? 13.426 -61.629 -29.161 1.00 86.22 541 LYS B N 1
ATOM 10087 C CA . LYS B 1 546 ? 13.368 -61.450 -30.609 1.00 90.48 541 LYS B CA 1
ATOM 10088 C C . LYS B 1 546 ? 11.937 -61.260 -31.098 1.00 92.77 541 LYS B C 1
ATOM 10089 O O . LYS B 1 546 ? 11.627 -60.293 -31.799 1.00 95.09 541 LYS B O 1
ATOM 10095 N N . ALA B 1 547 ? 11.058 -62.179 -30.725 1.00 96.38 542 ALA B N 1
ATOM 10096 C CA . ALA B 1 547 ? 9.684 -62.121 -31.220 1.00 96.81 542 ALA B CA 1
ATOM 10097 C C . ALA B 1 547 ? 8.931 -60.918 -30.662 1.00 94.93 542 ALA B C 1
ATOM 10098 O O . ALA B 1 547 ? 8.108 -60.320 -31.361 1.00 104.76 542 ALA B O 1
ATOM 10100 N N . ALA B 1 548 ? 9.204 -60.562 -29.407 1.00 89.39 543 ALA B N 1
ATOM 10101 C CA . ALA B 1 548 ? 8.589 -59.370 -28.835 1.00 88.58 543 ALA B CA 1
ATOM 10102 C C . ALA B 1 548 ? 9.003 -58.114 -29.621 1.00 88.13 543 ALA B C 1
ATOM 10103 O O . ALA B 1 548 ? 8.161 -57.283 -29.969 1.00 90.41 543 ALA B O 1
ATOM 10105 N N . ALA B 1 549 ? 10.294 -57.988 -29.915 1.00 85.66 544 ALA B N 1
ATOM 10106 C CA . ALA B 1 549 ? 10.777 -56.855 -30.698 1.00 89.71 544 ALA B CA 1
ATOM 10107 C C . ALA B 1 549 ? 10.148 -56.827 -32.091 1.00 93.02 544 ALA B C 1
ATOM 10108 O O . ALA B 1 549 ? 9.697 -55.771 -32.561 1.00 101.46 544 ALA B O 1
ATOM 10110 N N . ALA B 1 550 ? 10.111 -57.983 -32.749 1.00 91.67 545 ALA B N 1
ATOM 10111 C CA . ALA B 1 550 ? 9.529 -58.065 -34.088 1.00 93.57 545 ALA B CA 1
ATOM 10112 C C . ALA B 1 550 ? 8.059 -57.643 -34.093 1.00 93.22 545 ALA B C 1
ATOM 10113 O O . ALA B 1 550 ? 7.624 -56.882 -34.958 1.00 96.30 545 ALA B O 1
ATOM 10115 N N . LEU B 1 551 ? 7.293 -58.132 -33.122 1.00 95.93 546 LEU B N 1
ATOM 10116 C CA . LEU B 1 551 ? 5.896 -57.733 -33.013 1.00 96.58 546 LEU B CA 1
ATOM 10117 C C . LEU B 1 551 ? 5.778 -56.236 -32.747 1.00 97.15 546 LEU B C 1
ATOM 10118 O O . LEU B 1 551 ? 4.861 -55.584 -33.248 1.00 102.74 546 LEU B O 1
ATOM 10123 N N . ASP B 1 552 ? 6.701 -55.685 -31.959 1.00 94.15 547 ASP B N 1
ATOM 10124 C CA . ASP B 1 552 ? 6.654 -54.259 -31.655 1.00 93.42 547 ASP B CA 1
ATOM 10125 C C . ASP B 1 552 ? 6.858 -53.419 -32.918 1.00 95.13 547 ASP B C 1
ATOM 10126 O O . ASP B 1 552 ? 6.097 -52.489 -33.188 1.00 89.98 547 ASP B O 1
ATOM 10131 N N . VAL B 1 553 ? 7.883 -53.747 -33.700 1.00 98.95 548 VAL B N 1
ATOM 10132 C CA . VAL B 1 553 ? 8.184 -52.951 -34.885 1.00 96.31 548 VAL B CA 1
ATOM 10133 C C . VAL B 1 553 ? 7.136 -53.175 -35.984 1.00 95.84 548 VAL B C 1
ATOM 10134 O O . VAL B 1 553 ? 6.855 -52.274 -36.771 1.00 99.39 548 VAL B O 1
ATOM 10138 N N . LEU B 1 554 ? 6.540 -54.364 -36.034 1.00 92.28 549 LEU B N 1
ATOM 10139 C CA . LEU B 1 554 ? 5.508 -54.624 -37.026 1.00 91.57 549 LEU B CA 1
ATOM 10140 C C . LEU B 1 554 ? 4.202 -53.904 -36.663 1.00 100.56 549 LEU B C 1
ATOM 10141 O O . LEU B 1 554 ? 3.557 -53.303 -37.529 1.00 108.83 549 LEU B O 1
ATOM 10146 N N . SER B 1 555 ? 3.808 -53.960 -35.391 1.00 97.48 550 SER B N 1
ATOM 10147 C CA . SER B 1 555 ? 2.634 -53.224 -34.943 1.00 98.13 550 SER B CA 1
ATOM 10148 C C . SER B 1 555 ? 2.835 -51.717 -35.125 1.00 101.03 550 SER B C 1
ATOM 10149 O O . SER B 1 555 ? 1.903 -50.993 -35.493 1.00 112.64 550 SER B O 1
ATOM 10152 N N . THR B 1 556 ? 4.048 -51.243 -34.868 1.00 99.60 551 THR B N 1
ATOM 10153 C CA . THR B 1 556 ? 4.389 -49.867 -35.189 1.00 100.63 551 THR B CA 1
ATOM 10154 C C . THR B 1 556 ? 4.220 -49.605 -36.683 1.00 104.64 551 THR B C 1
ATOM 10155 O O . THR B 1 556 ? 3.729 -48.545 -37.075 1.00 111.10 551 THR B O 1
ATOM 10159 N N . PHE B 1 557 ? 4.610 -50.567 -37.517 1.00 103.15 552 PHE B N 1
ATOM 10160 C CA . PHE B 1 557 ? 4.389 -50.437 -38.952 1.00 107.51 552 PHE B CA 1
ATOM 10161 C C . PHE B 1 557 ? 2.902 -50.373 -39.292 1.00 108.87 552 PHE B C 1
ATOM 10162 O O . PHE B 1 557 ? 2.527 -49.819 -40.324 1.00 116.42 552 PHE B O 1
ATOM 10170 N N . SER B 1 558 ? 2.056 -50.942 -38.440 1.00 104.84 553 SER B N 1
ATOM 10171 C CA . SER B 1 558 ? 0.614 -50.889 -38.670 1.00 111.14 553 SER B CA 1
ATOM 10172 C C . SER B 1 558 ? -0.008 -49.585 -38.186 1.00 114.37 553 SER B C 1
ATOM 10173 O O . SER B 1 558 ? -1.011 -49.134 -38.741 1.00 111.20 553 SER B O 1
ATOM 10176 N N . ALA B 1 559 ? 0.581 -48.977 -37.160 1.00 119.55 554 ALA B N 1
ATOM 10177 C CA . ALA B 1 559 ? 0.115 -47.671 -36.709 1.00 121.21 554 ALA B CA 1
ATOM 10178 C C . ALA B 1 559 ? 0.393 -46.597 -37.764 1.00 123.54 554 ALA B C 1
ATOM 10179 O O . ALA B 1 559 ? -0.431 -45.726 -37.999 1.00 130.62 554 ALA B O 1
ATOM 10181 N N . LEU B 1 560 ? 1.553 -46.665 -38.403 1.00 123.82 555 LEU B N 1
ATOM 10182 C CA . LEU B 1 560 ? 1.942 -45.660 -39.384 1.00 126.90 555 LEU B CA 1
ATOM 10183 C C . LEU B 1 560 ? 1.174 -45.773 -40.697 1.00 128.25 555 LEU B C 1
ATOM 10184 O O . LEU B 1 560 ? 1.114 -44.810 -41.456 1.00 132.69 555 LEU B O 1
ATOM 10189 N N . ALA B 1 561 ? 0.595 -46.941 -40.964 1.00 130.37 556 ALA B N 1
ATOM 10190 C CA . ALA B 1 561 ? -0.185 -47.169 -42.180 1.00 132.45 556 ALA B CA 1
ATOM 10191 C C . ALA B 1 561 ? -1.682 -46.921 -41.977 1.00 135.10 556 ALA B C 1
ATOM 10192 O O . ALA B 1 561 ? -2.508 -47.458 -42.713 1.00 129.88 556 ALA B O 1
ATOM 10194 N N . LYS B 1 562 ? -2.029 -46.113 -40.979 1.00 138.39 557 LYS B N 1
ATOM 10195 C CA . LYS B 1 562 ? -3.421 -45.817 -40.673 1.00 144.14 557 LYS B CA 1
ATOM 10196 C C . LYS B 1 562 ? -3.535 -44.401 -40.111 1.00 143.86 557 LYS B C 1
ATOM 10197 O O . LYS B 1 562 ? -4.501 -43.686 -40.400 1.00 139.67 557 LYS B O 1
ATOM 10203 N N . GLU B 1 563 ? -2.550 -44.003 -39.306 1.00 138.69 558 GLU B N 1
ATOM 10204 C CA . GLU B 1 563 ? -2.426 -42.610 -38.889 1.00 141.98 558 GLU B CA 1
ATOM 10205 C C . GLU B 1 563 ? -1.847 -41.733 -39.988 1.00 142.13 558 GLU B C 1
ATOM 10206 O O . GLU B 1 563 ? -2.040 -40.524 -39.969 1.00 146.88 558 GLU B O 1
ATOM 10212 N N . ARG B 1 564 ? -1.123 -42.339 -40.925 1.00 84.63 559 ARG B N 1
ATOM 10213 C CA . ARG B 1 564 ? -0.610 -41.645 -42.105 1.00 92.87 559 ARG B CA 1
ATOM 10214 C C . ARG B 1 564 ? -0.904 -42.505 -43.325 1.00 100.06 559 ARG B C 1
ATOM 10215 O O . ARG B 1 564 ? -0.911 -43.737 -43.240 1.00 125.79 559 ARG B O 1
ATOM 10223 N N . ASN B 1 565 ? -1.157 -41.863 -44.458 1.00 149.45 560 ASN B N 1
ATOM 10224 C CA . ASN B 1 565 ? -1.606 -42.581 -45.650 1.00 147.11 560 ASN B CA 1
ATOM 10225 C C . ASN B 1 565 ? -0.496 -43.434 -46.260 1.00 143.95 560 ASN B C 1
ATOM 10226 O O . ASN B 1 565 ? 0.286 -42.947 -47.081 1.00 142.92 560 ASN B O 1
ATOM 10231 N N . PHE B 1 566 ? -0.432 -44.702 -45.849 1.00 139.69 561 PHE B N 1
ATOM 10232 C CA . PHE B 1 566 ? 0.560 -45.649 -46.351 1.00 131.36 561 PHE B CA 1
ATOM 10233 C C . PHE B 1 566 ? -0.137 -46.840 -46.995 1.00 128.66 561 PHE B C 1
ATOM 10234 O O . PHE B 1 566 ? -1.153 -47.305 -46.488 1.00 137.21 561 PHE B O 1
ATOM 10242 N N . VAL B 1 567 ? 0.415 -47.328 -48.104 1.00 123.58 562 VAL B N 1
ATOM 10243 C CA . VAL B 1 567 ? -0.217 -48.377 -48.903 1.00 129.19 562 VAL B CA 1
ATOM 10244 C C . VAL B 1 567 ? 0.782 -49.496 -49.193 1.00 127.06 562 VAL B C 1
ATOM 10245 O O . VAL B 1 567 ? 1.971 -49.236 -49.370 1.00 117.74 562 VAL B O 1
ATOM 10249 N N . ARG B 1 568 ? 0.291 -50.733 -49.232 1.00 128.80 563 ARG B N 1
ATOM 10250 C CA . ARG B 1 568 ? 1.119 -51.917 -49.492 1.00 126.46 563 ARG B CA 1
ATOM 10251 C C . ARG B 1 568 ? 1.835 -51.788 -50.830 1.00 125.26 563 ARG B C 1
ATOM 10252 O O . ARG B 1 568 ? 1.189 -51.578 -51.853 1.00 134.89 563 ARG B O 1
ATOM 10260 N N . PRO B 1 569 ? 3.167 -51.911 -50.841 1.00 121.83 564 PRO B N 1
ATOM 10261 C CA . PRO B 1 569 ? 3.883 -51.885 -52.116 1.00 122.81 564 PRO B CA 1
ATOM 10262 C C . PRO B 1 569 ? 3.764 -53.216 -52.849 1.00 127.45 564 PRO B C 1
ATOM 10263 O O . PRO B 1 569 ? 3.956 -54.285 -52.254 1.00 130.94 564 PRO B O 1
ATOM 10267 N N . GLU B 1 570 ? 3.433 -53.145 -54.133 1.00 133.05 565 GLU B N 1
ATOM 10268 C CA . GLU B 1 570 ? 3.401 -54.330 -54.980 1.00 137.80 565 GLU B CA 1
ATOM 10269 C C . GLU B 1 570 ? 4.752 -54.511 -55.663 1.00 135.68 565 GLU B C 1
ATOM 10270 O O . GLU B 1 570 ? 5.542 -53.568 -55.783 1.00 137.14 565 GLU B O 1
ATOM 10276 N N . PHE B 1 571 ? 5.010 -55.733 -56.117 1.00 131.21 566 PHE B N 1
ATOM 10277 C CA . PHE B 1 571 ? 6.293 -56.083 -56.716 1.00 131.32 566 PHE B CA 1
ATOM 10278 C C . PHE B 1 571 ? 6.107 -56.520 -58.167 1.00 137.01 566 PHE B C 1
ATOM 10279 O O . PHE B 1 571 ? 4.989 -56.567 -58.669 1.00 141.82 566 PHE B O 1
ATOM 10287 N N . ALA B 1 572 ? 7.212 -56.809 -58.843 1.00 141.15 567 ALA B N 1
ATOM 10288 C CA . ALA B 1 572 ? 7.183 -57.195 -60.251 1.00 142.82 567 ALA B CA 1
ATOM 10289 C C . ALA B 1 572 ? 8.482 -57.884 -60.632 1.00 141.19 567 ALA B C 1
ATOM 10290 O O . ALA B 1 572 ? 9.515 -57.664 -60.004 1.00 144.56 567 ALA B O 1
ATOM 10292 N N . ASP B 1 573 ? 8.419 -58.718 -61.662 1.00 144.22 568 ASP B N 1
ATOM 10293 C CA . ASP B 1 573 ? 9.607 -59.370 -62.204 1.00 149.05 568 ASP B CA 1
ATOM 10294 C C . ASP B 1 573 ? 10.371 -58.476 -63.175 1.00 146.05 568 ASP B C 1
ATOM 10295 O O . ASP B 1 573 ? 11.588 -58.596 -63.311 1.00 149.04 568 ASP B O 1
ATOM 10300 N N . TYR B 1 574 ? 9.645 -57.588 -63.850 1.00 146.12 569 TYR B N 1
ATOM 10301 C CA . TYR B 1 574 ? 10.195 -56.640 -64.816 1.00 146.69 569 TYR B CA 1
ATOM 10302 C C . TYR B 1 574 ? 10.631 -55.363 -64.108 1.00 146.39 569 TYR B C 1
ATOM 10303 O O . TYR B 1 574 ? 9.959 -54.904 -63.183 1.00 142.06 569 TYR B O 1
ATOM 10312 N N . PRO B 1 575 ? 11.766 -54.783 -64.530 1.00 148.89 570 PRO B N 1
ATOM 10313 C CA . PRO B 1 575 ? 12.267 -53.569 -63.871 1.00 143.14 570 PRO B CA 1
ATOM 10314 C C . PRO B 1 575 ? 11.307 -52.394 -64.038 1.00 140.85 570 PRO B C 1
ATOM 10315 O O . PRO B 1 575 ? 11.195 -51.825 -65.132 1.00 144.18 570 PRO B O 1
ATOM 10319 N N . VAL B 1 576 ? 10.613 -52.038 -62.961 1.00 137.59 571 VAL B N 1
ATOM 10320 C CA . VAL B 1 576 ? 9.623 -50.972 -63.008 1.00 138.16 571 VAL B CA 1
ATOM 10321 C C . VAL B 1 576 ? 9.656 -50.183 -61.706 1.00 136.73 571 VAL B C 1
ATOM 10322 O O . VAL B 1 576 ? 9.907 -50.745 -60.635 1.00 135.95 571 VAL B O 1
ATOM 10326 N N . VAL B 1 577 ? 9.435 -48.874 -61.817 1.00 134.25 572 VAL B N 1
ATOM 10327 C CA . VAL B 1 577 ? 9.307 -47.992 -60.666 1.00 128.40 572 VAL B CA 1
ATOM 10328 C C . VAL B 1 577 ? 8.152 -47.025 -60.919 1.00 128.94 572 VAL B C 1
ATOM 10329 O O . VAL B 1 577 ? 8.290 -46.066 -61.674 1.00 132.46 572 VAL B O 1
ATOM 10333 N N . HIS B 1 578 ? 7.006 -47.287 -60.301 1.00 132.47 573 HIS B N 1
ATOM 10334 C CA . HIS B 1 578 ? 5.843 -46.416 -60.429 1.00 140.64 573 HIS B CA 1
ATOM 10335 C C . HIS B 1 578 ? 5.175 -46.255 -59.068 1.00 139.53 573 HIS B C 1
ATOM 10336 O O . HIS B 1 578 ? 5.105 -47.211 -58.293 1.00 147.47 573 HIS B O 1
ATOM 10343 N N . ILE B 1 579 ? 4.704 -45.044 -58.784 1.00 133.32 574 ILE B N 1
ATOM 10344 C CA . ILE B 1 579 ? 4.031 -44.744 -57.527 1.00 131.75 574 ILE B CA 1
ATOM 10345 C C . ILE B 1 579 ? 3.181 -43.485 -57.678 1.00 132.83 574 ILE B C 1
ATOM 10346 O O . ILE B 1 579 ? 3.630 -42.497 -58.239 1.00 130.44 574 ILE B O 1
ATOM 10351 N N . GLU B 1 580 ? 1.945 -43.540 -57.193 1.00 143.22 575 GLU B N 1
ATOM 10352 C CA . GLU B 1 580 ? 1.003 -42.432 -57.317 1.00 147.41 575 GLU B CA 1
ATOM 10353 C C . GLU B 1 580 ? 0.863 -41.690 -55.998 1.00 137.65 575 GLU B C 1
ATOM 10354 O O . GLU B 1 580 ? 0.710 -42.311 -54.945 1.00 137.37 575 GLU B O 1
ATOM 10360 N N . ASN B 1 581 ? 0.905 -40.363 -56.072 1.00 133.11 576 ASN B N 1
ATOM 10361 C CA . ASN B 1 581 ? 0.831 -39.497 -54.895 1.00 132.76 576 ASN B CA 1
ATOM 10362 C C . ASN B 1 581 ? 1.877 -39.874 -53.850 1.00 121.38 576 ASN B C 1
ATOM 10363 O O . ASN B 1 581 ? 1.587 -40.005 -52.661 1.00 114.16 576 ASN B O 1
ATOM 10368 N N . GLY B 1 582 ? 3.105 -40.051 -54.317 1.00 116.90 577 GLY B N 1
ATOM 10369 C CA . GLY B 1 582 ? 4.209 -40.338 -53.426 1.00 113.74 577 GLY B CA 1
ATOM 10370 C C . GLY B 1 582 ? 4.621 -39.118 -52.630 1.00 110.61 577 GLY B C 1
ATOM 10371 O O . GLY B 1 582 ? 4.593 -37.997 -53.123 1.00 114.18 577 GLY B O 1
ATOM 10372 N N . ARG B 1 583 ? 5.013 -39.347 -51.382 1.00 112.64 578 ARG B N 1
ATOM 10373 C CA . ARG B 1 583 ? 5.329 -38.275 -50.445 1.00 106.43 578 ARG B CA 1
ATOM 10374 C C . ARG B 1 583 ? 6.645 -38.581 -49.745 1.00 102.57 578 ARG B C 1
ATOM 10375 O O . ARG B 1 583 ? 7.048 -39.740 -49.641 1.00 109.36 578 ARG B O 1
ATOM 10383 N N . HIS B 1 584 ? 7.327 -37.543 -49.282 1.00 100.65 579 HIS B N 1
ATOM 10384 C CA . HIS B 1 584 ? 8.596 -37.732 -48.574 1.00 100.40 579 HIS B CA 1
ATOM 10385 C C . HIS B 1 584 ? 8.318 -38.004 -47.098 1.00 99.83 579 HIS B C 1
ATOM 10386 O O . HIS B 1 584 ? 7.596 -37.245 -46.461 1.00 102.62 579 HIS B O 1
ATOM 10393 N N . PRO B 1 585 ? 8.890 -39.079 -46.538 1.00 97.79 580 PRO B N 1
ATOM 10394 C CA . PRO B 1 585 ? 8.490 -39.476 -45.178 1.00 94.64 580 PRO B CA 1
ATOM 10395 C C . PRO B 1 585 ? 8.885 -38.485 -44.084 1.00 92.31 580 PRO B C 1
ATOM 10396 O O . PRO B 1 585 ? 8.071 -38.204 -43.217 1.00 97.57 580 PRO B O 1
ATOM 10400 N N . VAL B 1 586 ? 10.098 -37.950 -44.117 1.00 92.95 581 VAL B N 1
ATOM 10401 C CA . VAL B 1 586 ? 10.526 -37.041 -43.050 1.00 94.98 581 VAL B CA 1
ATOM 10402 C C . VAL B 1 586 ? 10.136 -35.584 -43.326 1.00 98.43 581 VAL B C 1
ATOM 10403 O O . VAL B 1 586 ? 9.964 -34.802 -42.396 1.00 97.24 581 VAL B O 1
ATOM 10407 N N . VAL B 1 587 ? 10.005 -35.210 -44.593 1.00 102.08 582 VAL B N 1
ATOM 10408 C CA . VAL B 1 587 ? 9.610 -33.842 -44.923 1.00 106.59 582 VAL B CA 1
ATOM 10409 C C . VAL B 1 587 ? 8.102 -33.647 -44.718 1.00 111.35 582 VAL B C 1
ATOM 10410 O O . VAL B 1 587 ? 7.647 -32.540 -44.429 1.00 108.04 582 VAL B O 1
ATOM 10414 N N . GLU B 1 588 ? 7.332 -34.730 -44.829 1.00 116.69 583 GLU B N 1
ATOM 10415 C CA . GLU B 1 588 ? 5.883 -34.654 -44.643 1.00 116.19 583 GLU B CA 1
ATOM 10416 C C . GLU B 1 588 ? 5.508 -34.145 -43.251 1.00 111.90 583 GLU B C 1
ATOM 10417 O O . GLU B 1 588 ? 4.457 -33.543 -43.073 1.00 116.88 583 GLU B O 1
ATOM 10423 N N . GLN B 1 589 ? 6.368 -34.387 -42.269 1.00 106.19 584 GLN B N 1
ATOM 10424 C CA . GLN B 1 589 ? 6.141 -33.918 -40.911 1.00 104.35 584 GLN B CA 1
ATOM 10425 C C . GLN B 1 589 ? 6.728 -32.541 -40.637 1.00 97.75 584 GLN B C 1
ATOM 10426 O O . GLN B 1 589 ? 6.505 -31.995 -39.566 1.00 103.45 584 GLN B O 1
ATOM 10432 N N . GLN B 1 590 ? 7.470 -31.981 -41.586 1.00 95.88 585 GLN B N 1
ATOM 10433 C CA . GLN B 1 590 ? 8.165 -30.715 -41.370 1.00 103.49 585 GLN B CA 1
ATOM 10434 C C . GLN B 1 590 ? 7.402 -29.484 -41.863 1.00 109.67 585 GLN B C 1
ATOM 10435 O O . GLN B 1 590 ? 7.724 -28.371 -41.467 1.00 108.38 585 GLN B O 1
ATOM 10441 N N . VAL B 1 591 ? 6.398 -29.675 -42.715 1.00 116.06 586 VAL B N 1
ATOM 10442 C CA . VAL B 1 591 ? 5.749 -28.553 -43.375 1.00 117.89 586 VAL B CA 1
ATOM 10443 C C . VAL B 1 591 ? 4.261 -28.483 -43.064 1.00 128.24 586 VAL B C 1
ATOM 10444 O O . VAL B 1 591 ? 3.667 -27.398 -43.074 1.00 132.46 586 VAL B O 1
ATOM 10448 N N . ARG B 1 592 ? 3.663 -29.642 -42.788 1.00 133.13 587 ARG B N 1
ATOM 10449 C CA . ARG B 1 592 ? 2.217 -29.756 -42.574 1.00 145.38 587 ARG B CA 1
ATOM 10450 C C . ARG B 1 592 ? 1.397 -29.327 -43.784 1.00 146.57 587 ARG B C 1
ATOM 10451 O O . ARG B 1 592 ? 0.207 -29.042 -43.660 1.00 155.81 587 ARG B O 1
ATOM 10459 N N . HIS B 1 593 ? 2.038 -29.267 -44.948 1.00 136.27 588 HIS B N 1
ATOM 10460 C CA . HIS B 1 593 ? 1.349 -29.009 -46.200 1.00 134.51 588 HIS B CA 1
ATOM 10461 C C . HIS B 1 593 ? 2.207 -29.482 -47.363 1.00 130.49 588 HIS B C 1
ATOM 10462 O O . HIS B 1 593 ? 2.739 -28.674 -48.126 1.00 126.67 588 HIS B O 1
ATOM 10469 N N . PHE B 1 594 ? 2.337 -30.799 -47.484 1.00 126.71 589 PHE B N 1
ATOM 10470 C CA . PHE B 1 594 ? 3.192 -31.406 -48.494 1.00 126.58 589 PHE B CA 1
ATOM 10471 C C . PHE B 1 594 ? 2.394 -31.727 -49.751 1.00 125.82 589 PHE B C 1
ATOM 10472 O O . PHE B 1 594 ? 1.210 -32.056 -49.680 1.00 127.28 589 PHE B O 1
ATOM 10480 N N . THR B 1 595 ? 3.053 -31.627 -50.900 1.00 122.96 590 THR B N 1
ATOM 10481 C CA . THR B 1 595 ? 2.423 -31.890 -52.190 1.00 117.45 590 THR B CA 1
ATOM 10482 C C . THR B 1 595 ? 2.851 -33.264 -52.696 1.00 118.60 590 THR B C 1
ATOM 10483 O O . THR B 1 595 ? 4.030 -33.486 -52.992 1.00 121.73 590 THR B O 1
ATOM 10487 N N . ALA B 1 596 ? 1.895 -34.181 -52.789 1.00 113.62 591 ALA B N 1
ATOM 10488 C CA . ALA B 1 596 ? 2.186 -35.531 -53.263 1.00 115.14 591 ALA B CA 1
ATOM 10489 C C . ALA B 1 596 ? 2.467 -35.542 -54.761 1.00 117.55 591 ALA B C 1
ATOM 10490 O O . ALA B 1 596 ? 1.841 -34.803 -55.519 1.00 131.42 591 ALA B O 1
ATOM 10492 N N . ASN B 1 597 ? 3.416 -36.375 -55.176 1.00 113.42 592 ASN B N 1
ATOM 10493 C CA . ASN B 1 597 ? 3.833 -36.469 -56.570 1.00 115.90 592 ASN B CA 1
ATOM 10494 C C . ASN B 1 597 ? 3.910 -37.930 -56.999 1.00 121.57 592 ASN B C 1
ATOM 10495 O O . ASN B 1 597 ? 3.645 -38.839 -56.214 1.00 121.62 592 ASN B O 1
ATOM 10500 N N . HIS B 1 598 ? 4.277 -38.151 -58.257 1.00 130.03 593 HIS B N 1
ATOM 10501 C CA . HIS B 1 598 ? 4.325 -39.491 -58.825 1.00 132.79 593 HIS B CA 1
ATOM 10502 C C . HIS B 1 598 ? 5.676 -39.739 -59.479 1.00 127.27 593 HIS B C 1
ATOM 10503 O O . HIS B 1 598 ? 6.395 -38.803 -59.830 1.00 124.24 593 HIS B O 1
ATOM 10510 N N . THR B 1 599 ? 6.013 -41.015 -59.624 1.00 124.68 594 THR B N 1
ATOM 10511 C CA . THR B 1 599 ? 7.162 -41.441 -60.410 1.00 124.52 594 THR B CA 1
ATOM 10512 C C . THR B 1 599 ? 6.692 -42.422 -61.482 1.00 125.19 594 THR B C 1
ATOM 10513 O O . THR B 1 599 ? 5.760 -43.197 -61.265 1.00 121.03 594 THR B O 1
ATOM 10517 N N . ASP B 1 600 ? 7.350 -42.381 -62.638 1.00 130.41 595 ASP B N 1
ATOM 10518 C CA . ASP B 1 600 ? 6.902 -43.076 -63.844 1.00 134.86 595 ASP B CA 1
ATOM 10519 C C . ASP B 1 600 ? 8.115 -43.603 -64.608 1.00 129.47 595 ASP B C 1
ATOM 10520 O O . ASP B 1 600 ? 8.594 -42.985 -65.552 1.00 135.67 595 ASP B O 1
ATOM 10525 N N . LEU B 1 601 ? 8.620 -44.754 -64.186 1.00 125.62 596 LEU B N 1
ATOM 10526 C CA . LEU B 1 601 ? 9.833 -45.315 -64.768 1.00 127.45 596 LEU B CA 1
ATOM 10527 C C . LEU B 1 601 ? 9.634 -46.777 -65.143 1.00 130.33 596 LEU B C 1
ATOM 10528 O O . LEU B 1 601 ? 9.050 -47.547 -64.382 1.00 128.24 596 LEU B O 1
ATOM 10533 N N . ASP B 1 602 ? 10.123 -47.143 -66.324 1.00 133.82 597 ASP B N 1
ATOM 10534 C CA . ASP B 1 602 ? 10.037 -48.511 -66.819 1.00 135.65 597 ASP B CA 1
ATOM 10535 C C . ASP B 1 602 ? 11.247 -48.793 -67.704 1.00 133.32 597 ASP B C 1
ATOM 10536 O O . ASP B 1 602 ? 12.215 -48.021 -67.709 1.00 136.28 597 ASP B O 1
ATOM 10541 N N . HIS B 1 603 ? 11.199 -49.892 -68.446 1.00 137.27 598 HIS B N 1
ATOM 10542 C CA . HIS B 1 603 ? 12.317 -50.265 -69.303 1.00 143.63 598 HIS B CA 1
ATOM 10543 C C . HIS B 1 603 ? 12.531 -49.297 -70.474 1.00 147.02 598 HIS B C 1
ATOM 10544 O O . HIS B 1 603 ? 13.639 -49.207 -71.007 1.00 145.90 598 HIS B O 1
ATOM 10551 N N . LYS B 1 604 ? 11.482 -48.577 -70.867 1.00 145.59 599 LYS B N 1
ATOM 10552 C CA . LYS B 1 604 ? 11.594 -47.543 -71.894 1.00 144.83 599 LYS B CA 1
ATOM 10553 C C . LYS B 1 604 ? 11.424 -46.125 -71.323 1.00 138.76 599 LYS B C 1
ATOM 10554 O O . LYS B 1 604 ? 11.260 -45.170 -72.082 1.00 131.47 599 LYS B O 1
ATOM 10560 N N . HIS B 1 605 ? 11.452 -45.996 -69.997 1.00 139.46 600 HIS B N 1
ATOM 10561 C CA . HIS B 1 605 ? 11.326 -44.703 -69.328 1.00 133.25 600 HIS B CA 1
ATOM 10562 C C . HIS B 1 605 ? 12.186 -44.697 -68.058 1.00 125.00 600 HIS B C 1
ATOM 10563 O O . HIS B 1 605 ? 11.738 -44.324 -66.979 1.00 120.02 600 HIS B O 1
ATOM 10570 N N . ARG B 1 606 ? 13.442 -45.094 -68.197 1.00 124.05 601 ARG B N 1
ATOM 10571 C CA . ARG B 1 606 ? 14.266 -45.426 -67.044 1.00 127.76 601 ARG B CA 1
ATOM 10572 C C . ARG B 1 606 ? 15.026 -44.258 -66.417 1.00 127.12 601 ARG B C 1
ATOM 10573 O O . ARG B 1 606 ? 15.251 -44.259 -65.207 1.00 125.54 601 ARG B O 1
ATOM 10581 N N . LEU B 1 607 ? 15.440 -43.277 -67.218 1.00 127.60 602 LEU B N 1
ATOM 10582 C CA . LEU B 1 607 ? 16.192 -42.129 -66.690 1.00 117.82 602 LEU B CA 1
ATOM 10583 C C . LEU B 1 607 ? 15.339 -40.873 -66.744 1.00 117.50 602 LEU B C 1
ATOM 10584 O O . LEU B 1 607 ? 14.777 -40.539 -67.789 1.00 119.70 602 LEU B O 1
ATOM 10589 N N . MET B 1 608 ? 15.250 -40.185 -65.611 1.00 111.18 603 MET B N 1
ATOM 10590 C CA . MET B 1 608 ? 14.536 -38.926 -65.505 1.00 108.96 603 MET B CA 1
ATOM 10591 C C . MET B 1 608 ? 15.538 -37.795 -65.306 1.00 109.66 603 MET B C 1
ATOM 10592 O O . MET B 1 608 ? 16.343 -37.831 -64.371 1.00 110.33 603 MET B O 1
ATOM 10597 N N . LEU B 1 609 ? 15.504 -36.811 -66.204 1.00 111.81 604 LEU B N 1
ATOM 10598 C CA . LEU B 1 609 ? 16.373 -35.643 -66.105 1.00 108.31 604 LEU B CA 1
ATOM 10599 C C . LEU B 1 609 ? 15.570 -34.508 -65.490 1.00 108.86 604 LEU B C 1
ATOM 10600 O O . LEU B 1 609 ? 14.702 -33.930 -66.144 1.00 108.70 604 LEU B O 1
ATOM 10605 N N . LEU B 1 610 ? 15.857 -34.202 -64.228 1.00 109.27 605 LEU B N 1
ATOM 10606 C CA . LEU B 1 610 ? 15.117 -33.190 -63.486 1.00 106.11 605 LEU B CA 1
ATOM 10607 C C . LEU B 1 610 ? 15.695 -31.804 -63.705 1.00 111.07 605 LEU B C 1
ATOM 10608 O O . LEU B 1 610 ? 16.915 -31.634 -63.784 1.00 118.46 605 LEU B O 1
ATOM 10613 N N . THR B 1 611 ? 14.806 -30.817 -63.808 1.00 110.85 606 THR B N 1
ATOM 10614 C CA . THR B 1 611 ? 15.186 -29.419 -63.946 1.00 104.56 606 THR B CA 1
ATOM 10615 C C . THR B 1 611 ? 14.226 -28.555 -63.141 1.00 103.52 606 THR B C 1
ATOM 10616 O O . THR B 1 611 ? 13.168 -29.015 -62.710 1.00 103.10 606 THR B O 1
ATOM 10620 N N . GLY B 1 612 ? 14.603 -27.300 -62.928 1.00 103.17 607 GLY B N 1
ATOM 10621 C CA . GLY B 1 612 ? 13.772 -26.377 -62.183 1.00 106.05 607 GLY B CA 1
ATOM 10622 C C . GLY B 1 612 ? 14.566 -25.451 -61.283 1.00 106.42 607 GLY B C 1
ATOM 10623 O O . GLY B 1 612 ? 15.732 -25.706 -60.976 1.00 99.57 607 GLY B O 1
ATOM 10624 N N . PRO B 1 613 ? 13.939 -24.351 -60.851 1.00 108.06 608 PRO B N 1
ATOM 10625 C CA . PRO B 1 613 ? 14.626 -23.429 -59.955 1.00 106.24 608 PRO B CA 1
ATOM 10626 C C . PRO B 1 613 ? 14.901 -24.050 -58.584 1.00 104.50 608 PRO B C 1
ATOM 10627 O O . PRO B 1 613 ? 14.460 -25.169 -58.294 1.00 98.55 608 PRO B O 1
ATOM 10631 N N . ASN B 1 614 ? 15.635 -23.307 -57.758 1.00 99.36 609 ASN B N 1
ATOM 10632 C CA . ASN B 1 614 ? 16.121 -23.803 -56.486 1.00 97.95 609 ASN B CA 1
ATOM 10633 C C . ASN B 1 614 ? 15.021 -24.291 -55.542 1.00 104.77 609 ASN B C 1
ATOM 10634 O O . ASN B 1 614 ? 14.716 -25.482 -55.496 1.00 113.01 609 ASN B O 1
ATOM 10639 N N . MET B 1 615 ? 14.413 -23.381 -54.792 1.00 98.81 610 MET B N 1
ATOM 10640 C CA . MET B 1 615 ? 13.467 -23.778 -53.751 1.00 96.21 610 MET B CA 1
ATOM 10641 C C . MET B 1 615 ? 12.220 -24.478 -54.298 1.00 96.97 610 MET B C 1
ATOM 10642 O O . MET B 1 615 ? 11.183 -24.499 -53.634 1.00 99.43 610 MET B O 1
ATOM 10647 N N . GLY B 1 616 ? 12.326 -25.049 -55.503 1.00 92.39 611 GLY B N 1
ATOM 10648 C CA . GLY B 1 616 ? 11.213 -25.753 -56.151 1.00 93.86 611 GLY B CA 1
ATOM 10649 C C . GLY B 1 616 ? 10.949 -27.116 -55.573 1.00 92.79 611 GLY B C 1
ATOM 10650 O O . GLY B 1 616 ? 9.809 -27.502 -55.355 1.00 92.71 611 GLY B O 1
ATOM 10651 N N . GLY B 1 617 ? 12.021 -27.859 -55.335 1.00 96.83 612 GLY B N 1
ATOM 10652 C CA . GLY B 1 617 ? 11.945 -29.083 -54.540 1.00 95.02 612 GLY B CA 1
ATOM 10653 C C . GLY B 1 617 ? 12.238 -30.334 -55.325 1.00 99.67 612 GLY B C 1
ATOM 10654 O O . GLY B 1 617 ? 11.418 -31.263 -55.329 1.00 107.14 612 GLY B O 1
ATOM 10655 N N . LYS B 1 618 ? 13.392 -30.386 -55.992 1.00 93.26 613 LYS B N 1
ATOM 10656 C CA . LYS B 1 618 ? 13.754 -31.605 -56.720 1.00 92.14 613 LYS B CA 1
ATOM 10657 C C . LYS B 1 618 ? 14.560 -32.588 -55.874 1.00 87.68 613 LYS B C 1
ATOM 10658 O O . LYS B 1 618 ? 14.366 -33.800 -55.971 1.00 84.50 613 LYS B O 1
ATOM 10664 N N . SER B 1 619 ? 15.444 -32.075 -55.028 1.00 87.95 614 SER B N 1
ATOM 10665 C CA . SER B 1 619 ? 16.138 -32.927 -54.071 1.00 88.54 614 SER B CA 1
ATOM 10666 C C . SER B 1 619 ? 15.160 -33.673 -53.169 1.00 88.60 614 SER B C 1
ATOM 10667 O O . SER B 1 619 ? 15.300 -34.882 -52.935 1.00 96.04 614 SER B O 1
ATOM 10670 N N . THR B 1 620 ? 14.163 -32.956 -52.667 1.00 87.08 615 THR B N 1
ATOM 10671 C CA . THR B 1 620 ? 13.151 -33.569 -51.815 1.00 91.30 615 THR B CA 1
ATOM 10672 C C . THR B 1 620 ? 12.381 -34.676 -52.536 1.00 92.31 615 THR B C 1
ATOM 10673 O O . THR B 1 620 ? 12.007 -35.680 -51.925 1.00 96.84 615 THR B O 1
ATOM 10677 N N . TYR B 1 621 ? 12.167 -34.503 -53.833 1.00 91.07 616 TYR B N 1
ATOM 10678 C CA . TYR B 1 621 ? 11.478 -35.516 -54.618 1.00 95.17 616 TYR B CA 1
ATOM 10679 C C . TYR B 1 621 ? 12.376 -36.742 -54.842 1.00 100.14 616 TYR B C 1
ATOM 10680 O O . TYR B 1 621 ? 11.912 -37.892 -54.746 1.00 102.31 616 TYR B O 1
ATOM 10689 N N . MET B 1 622 ? 13.658 -36.508 -55.132 1.00 93.56 617 MET B N 1
ATOM 10690 C CA . MET B 1 622 ? 14.583 -37.614 -55.337 1.00 90.72 617 MET B CA 1
ATOM 10691 C C . MET B 1 622 ? 14.724 -38.447 -54.063 1.00 90.95 617 MET B C 1
ATOM 10692 O O . MET B 1 622 ? 14.521 -39.676 -54.080 1.00 94.97 617 MET B O 1
ATOM 10697 N N . ARG B 1 623 ? 15.074 -37.789 -52.959 1.00 85.24 618 ARG B N 1
ATOM 10698 C CA . ARG B 1 623 ? 15.113 -38.480 -51.679 1.00 89.84 618 ARG B CA 1
ATOM 10699 C C . ARG B 1 623 ? 13.760 -39.129 -51.357 1.00 91.53 618 ARG B C 1
ATOM 10700 O O . ARG B 1 623 ? 13.705 -40.167 -50.690 1.00 91.05 618 ARG B O 1
ATOM 10708 N N . GLN B 1 624 ? 12.675 -38.520 -51.835 1.00 89.99 619 GLN B N 1
ATOM 10709 C CA . GLN B 1 624 ? 11.342 -39.072 -51.618 1.00 89.80 619 GLN B CA 1
ATOM 10710 C C . GLN B 1 624 ? 11.203 -40.460 -52.253 1.00 86.55 619 GLN B C 1
ATOM 10711 O O . GLN B 1 624 ? 10.829 -41.422 -51.583 1.00 84.76 619 GLN B O 1
ATOM 10717 N N . VAL B 1 625 ? 11.528 -40.573 -53.535 1.00 86.01 620 VAL B N 1
ATOM 10718 C CA . VAL B 1 625 ? 11.375 -41.853 -54.211 1.00 86.13 620 VAL B CA 1
ATOM 10719 C C . VAL B 1 625 ? 12.399 -42.876 -53.699 1.00 89.04 620 VAL B C 1
ATOM 10720 O O . VAL B 1 625 ? 12.096 -44.071 -53.574 1.00 89.71 620 VAL B O 1
ATOM 10724 N N . ALA B 1 626 ? 13.607 -42.417 -53.377 1.00 89.12 621 ALA B N 1
ATOM 10725 C CA . ALA B 1 626 ? 14.623 -43.333 -52.856 1.00 85.61 621 ALA B CA 1
ATOM 10726 C C . ALA B 1 626 ? 14.176 -43.932 -51.522 1.00 81.36 621 ALA B C 1
ATOM 10727 O O . ALA B 1 626 ? 14.155 -45.152 -51.353 1.00 83.12 621 ALA B O 1
ATOM 10729 N N . LEU B 1 627 ? 13.803 -43.071 -50.577 1.00 79.54 622 LEU B N 1
ATOM 10730 C CA . LEU B 1 627 ? 13.289 -43.542 -49.300 1.00 80.01 622 LEU B CA 1
ATOM 10731 C C . LEU B 1 627 ? 12.034 -44.394 -49.469 1.00 84.19 622 LEU B C 1
ATOM 10732 O O . LEU B 1 627 ? 11.786 -45.302 -48.667 1.00 91.58 622 LEU B O 1
ATOM 10737 N N . ILE B 1 628 ? 11.243 -44.110 -50.501 1.00 82.67 623 ILE B N 1
ATOM 10738 C CA . ILE B 1 628 ? 10.040 -44.894 -50.745 1.00 87.54 623 ILE B CA 1
ATOM 10739 C C . ILE B 1 628 ? 10.392 -46.328 -51.152 1.00 86.13 623 ILE B C 1
ATOM 10740 O O . ILE B 1 628 ? 9.802 -47.286 -50.656 1.00 88.37 623 ILE B O 1
ATOM 10745 N N . VAL B 1 629 ? 11.364 -46.483 -52.043 1.00 82.69 624 VAL B N 1
ATOM 10746 C CA . VAL B 1 629 ? 11.817 -47.820 -52.400 1.00 79.49 624 VAL B CA 1
ATOM 10747 C C . VAL B 1 629 ? 12.407 -48.531 -51.177 1.00 81.53 624 VAL B C 1
ATOM 10748 O O . VAL B 1 629 ? 12.112 -49.705 -50.908 1.00 85.16 624 VAL B O 1
ATOM 10752 N N . LEU B 1 630 ? 13.229 -47.820 -50.419 1.00 83.96 625 LEU B N 1
ATOM 10753 C CA . LEU B 1 630 ? 13.820 -48.388 -49.214 1.00 84.35 625 LEU B CA 1
ATOM 10754 C C . LEU B 1 630 ? 12.736 -48.945 -48.289 1.00 86.76 625 LEU B C 1
ATOM 10755 O O . LEU B 1 630 ? 12.786 -50.111 -47.887 1.00 88.85 625 LEU B O 1
ATOM 10760 N N . LEU B 1 631 ? 11.747 -48.118 -47.964 1.00 89.42 626 LEU B N 1
ATOM 10761 C CA . LEU B 1 631 ? 10.669 -48.552 -47.083 1.00 93.58 626 LEU B CA 1
ATOM 10762 C C . LEU B 1 631 ? 9.863 -49.704 -47.694 1.00 96.48 626 LEU B C 1
ATOM 10763 O O . LEU B 1 631 ? 9.399 -50.598 -46.979 1.00 97.19 626 LEU B O 1
ATOM 10768 N N . ALA B 1 632 ? 9.700 -49.681 -49.012 1.00 95.85 627 ALA B N 1
ATOM 10769 C CA . ALA B 1 632 ? 8.984 -50.753 -49.691 1.00 96.97 627 ALA B CA 1
ATOM 10770 C C . ALA B 1 632 ? 9.691 -52.103 -49.527 1.00 94.70 627 ALA B C 1
ATOM 10771 O O . ALA B 1 632 ? 9.041 -53.145 -49.441 1.00 92.88 627 ALA B O 1
ATOM 10773 N N . HIS B 1 633 ? 11.020 -52.080 -49.485 1.00 93.12 628 HIS B N 1
ATOM 10774 C CA . HIS B 1 633 ? 11.789 -53.301 -49.288 1.00 91.91 628 HIS B CA 1
ATOM 10775 C C . HIS B 1 633 ? 12.058 -53.623 -47.817 1.00 89.14 628 HIS B C 1
ATOM 10776 O O . HIS B 1 633 ? 12.831 -54.524 -47.522 1.00 87.64 628 HIS B O 1
ATOM 10783 N N . THR B 1 634 ? 11.425 -52.901 -46.898 1.00 89.09 629 THR B N 1
ATOM 10784 C CA . THR B 1 634 ? 11.550 -53.215 -45.477 1.00 94.98 629 THR B CA 1
ATOM 10785 C C . THR B 1 634 ? 10.394 -54.071 -44.980 1.00 102.24 629 THR B C 1
ATOM 10786 O O . THR B 1 634 ? 10.580 -54.922 -44.112 1.00 107.77 629 THR B O 1
ATOM 10790 N N . GLY B 1 635 ? 9.204 -53.853 -45.525 1.00 107.18 630 GLY B N 1
ATOM 10791 C CA . GLY B 1 635 ? 8.011 -54.529 -45.042 1.00 114.79 630 GLY B CA 1
ATOM 10792 C C . GLY B 1 635 ? 6.923 -53.531 -44.718 1.00 120.22 630 GLY B C 1
ATOM 10793 O O . GLY B 1 635 ? 5.746 -53.795 -44.936 1.00 123.18 630 GLY B O 1
ATOM 10794 N N . CYS B 1 636 ? 7.321 -52.380 -44.184 1.00 126.07 631 CYS B N 1
ATOM 10795 C CA . CYS B 1 636 ? 6.388 -51.291 -43.943 1.00 123.87 631 CYS B CA 1
ATOM 10796 C C . CYS B 1 636 ? 5.854 -50.757 -45.259 1.00 123.87 631 CYS B C 1
ATOM 10797 O O . CYS B 1 636 ? 6.421 -50.996 -46.331 1.00 130.96 631 CYS B O 1
ATOM 10800 N N . PHE B 1 637 ? 4.750 -50.029 -45.182 1.00 128.76 632 PHE B N 1
ATOM 10801 C CA . PHE B 1 637 ? 4.163 -49.456 -46.381 1.00 131.75 632 PHE B CA 1
ATOM 10802 C C . PHE B 1 637 ? 4.889 -48.167 -46.756 1.00 127.20 632 PHE B C 1
ATOM 10803 O O . PHE B 1 637 ? 5.830 -47.747 -46.092 1.00 124.99 632 PHE B O 1
ATOM 10811 N N . VAL B 1 638 ? 4.440 -47.534 -47.829 1.00 132.44 633 VAL B N 1
ATOM 10812 C CA . VAL B 1 638 ? 5.083 -46.328 -48.332 1.00 128.99 633 VAL B CA 1
ATOM 10813 C C . VAL B 1 638 ? 4.072 -45.187 -48.374 1.00 131.64 633 VAL B C 1
ATOM 10814 O O . VAL B 1 638 ? 2.892 -45.419 -48.627 1.00 133.23 633 VAL B O 1
ATOM 10818 N N . PRO B 1 639 ? 4.513 -43.947 -48.112 1.00 135.16 634 PRO B N 1
ATOM 10819 C CA . PRO B 1 639 ? 3.575 -42.817 -48.176 1.00 130.25 634 PRO B CA 1
ATOM 10820 C C . PRO B 1 639 ? 3.104 -42.549 -49.604 1.00 124.92 634 PRO B C 1
ATOM 10821 O O . PRO B 1 639 ? 3.771 -41.842 -50.356 1.00 118.67 634 PRO B O 1
ATOM 10825 N N . ALA B 1 640 ? 1.961 -43.122 -49.968 1.00 128.84 635 ALA B N 1
ATOM 10826 C CA . ALA B 1 640 ? 1.450 -43.040 -51.328 1.00 129.75 635 ALA B CA 1
ATOM 10827 C C . ALA B 1 640 ? 0.011 -43.519 -51.365 1.00 130.84 635 ALA B C 1
ATOM 10828 O O . ALA B 1 640 ? -0.588 -43.820 -50.329 1.00 127.21 635 ALA B O 1
ATOM 10830 N N . ASP B 1 641 ? -0.543 -43.559 -52.572 1.00 137.93 636 ASP B N 1
ATOM 10831 C CA . ASP B 1 641 ? -1.818 -44.215 -52.828 1.00 147.93 636 ASP B CA 1
ATOM 10832 C C . ASP B 1 641 ? -1.621 -45.641 -53.332 1.00 148.09 636 ASP B C 1
ATOM 10833 O O . ASP B 1 641 ? -2.465 -46.502 -53.087 1.00 150.49 636 ASP B O 1
ATOM 10838 N N . ALA B 1 642 ? -0.517 -45.871 -54.046 1.00 147.06 637 ALA B N 1
ATOM 10839 C CA . ALA B 1 642 ? -0.115 -47.191 -54.545 1.00 144.67 637 ALA B CA 1
ATOM 10840 C C . ALA B 1 642 ? 1.285 -47.073 -55.123 1.00 135.74 637 ALA B C 1
ATOM 10841 O O . ALA B 1 642 ? 1.665 -46.011 -55.620 1.00 135.53 637 ALA B O 1
ATOM 10843 N N . ALA B 1 643 ? 2.052 -48.154 -55.036 1.00 131.00 638 ALA B N 1
ATOM 10844 C CA . ALA B 1 643 ? 3.424 -48.165 -55.521 1.00 125.24 638 ALA B CA 1
ATOM 10845 C C . ALA B 1 643 ? 3.800 -49.561 -56.006 1.00 123.47 638 ALA B C 1
ATOM 10846 O O . ALA B 1 643 ? 3.472 -50.566 -55.362 1.00 121.85 638 ALA B O 1
ATOM 10848 N N . THR B 1 644 ? 4.484 -49.604 -57.146 1.00 124.99 639 THR B N 1
ATOM 10849 C CA . THR B 1 644 ? 4.939 -50.846 -57.753 1.00 127.25 639 THR B CA 1
ATOM 10850 C C . THR B 1 644 ? 6.436 -50.749 -58.022 1.00 131.89 639 THR B C 1
ATOM 10851 O O . THR B 1 644 ? 6.897 -49.805 -58.669 1.00 124.73 639 THR B O 1
ATOM 10855 N N . ILE B 1 645 ? 7.185 -51.731 -57.522 1.00 138.92 640 ILE B N 1
ATOM 10856 C CA . ILE B 1 645 ? 8.638 -51.768 -57.668 1.00 134.42 640 ILE B CA 1
ATOM 10857 C C . ILE B 1 645 ? 9.044 -53.135 -58.185 1.00 132.66 640 ILE B C 1
ATOM 10858 O O . ILE B 1 645 ? 8.618 -54.152 -57.643 1.00 136.62 640 ILE B O 1
ATOM 10863 N N . GLY B 1 646 ? 9.859 -53.157 -59.234 1.00 131.04 641 GLY B N 1
ATOM 10864 C CA . GLY B 1 646 ? 10.380 -54.407 -59.753 1.00 131.18 641 GLY B CA 1
ATOM 10865 C C . GLY B 1 646 ? 11.523 -54.922 -58.898 1.00 124.69 641 GLY B C 1
ATOM 10866 O O . GLY B 1 646 ? 11.612 -54.629 -57.703 1.00 120.71 641 GLY B O 1
ATOM 10867 N N . PRO B 1 647 ? 12.428 -55.694 -59.510 1.00 122.98 642 PRO B N 1
ATOM 10868 C CA . PRO B 1 647 ? 13.644 -56.078 -58.819 1.00 122.18 642 PRO B CA 1
ATOM 10869 C C . PRO B 1 647 ? 14.647 -54.921 -58.758 1.00 123.26 642 PRO B C 1
ATOM 10870 O O . PRO B 1 647 ? 14.687 -54.055 -59.645 1.00 135.05 642 PRO B O 1
ATOM 10874 N N . VAL B 1 648 ? 15.444 -54.914 -57.696 1.00 115.53 643 VAL B N 1
ATOM 10875 C CA . VAL B 1 648 ? 16.469 -53.903 -57.507 1.00 106.21 643 VAL B CA 1
ATOM 10876 C C . VAL B 1 648 ? 17.493 -54.453 -56.517 1.00 103.24 643 VAL B C 1
ATOM 10877 O O . VAL B 1 648 ? 17.140 -55.147 -55.554 1.00 100.01 643 VAL B O 1
ATOM 10881 N N . ASP B 1 649 ? 18.763 -54.150 -56.773 1.00 100.67 644 ASP B N 1
ATOM 10882 C CA . ASP B 1 649 ? 19.865 -54.696 -56.001 1.00 96.61 644 ASP B CA 1
ATOM 10883 C C . ASP B 1 649 ? 20.601 -53.653 -55.159 1.00 98.59 644 ASP B C 1
ATOM 10884 O O . ASP B 1 649 ? 21.078 -53.984 -54.076 1.00 108.12 644 ASP B O 1
ATOM 10889 N N . GLN B 1 650 ? 20.707 -52.415 -55.639 1.00 93.65 645 GLN B N 1
ATOM 10890 C CA . GLN B 1 650 ? 21.451 -51.380 -54.930 1.00 88.81 645 GLN B CA 1
ATOM 10891 C C . GLN B 1 650 ? 20.766 -50.028 -55.078 1.00 87.55 645 GLN B C 1
ATOM 10892 O O . GLN B 1 650 ? 19.977 -49.816 -56.004 1.00 86.65 645 GLN B O 1
ATOM 10898 N N . ILE B 1 651 ? 21.075 -49.127 -54.150 1.00 83.25 646 ILE B N 1
ATOM 10899 C CA . ILE B 1 651 ? 20.592 -47.751 -54.176 1.00 83.42 646 ILE B CA 1
ATOM 10900 C C . ILE B 1 651 ? 21.779 -46.808 -53.989 1.00 81.80 646 ILE B C 1
ATOM 10901 O O . ILE B 1 651 ? 22.531 -46.939 -53.020 1.00 83.13 646 ILE B O 1
ATOM 10906 N N . PHE B 1 652 ? 21.949 -45.876 -54.925 1.00 77.51 647 PHE B N 1
ATOM 10907 C CA . PHE B 1 652 ? 23.047 -44.917 -54.898 1.00 78.57 647 PHE B CA 1
ATOM 10908 C C . PHE B 1 652 ? 22.493 -43.501 -54.833 1.00 81.36 647 PHE B C 1
ATOM 10909 O O . PHE B 1 652 ? 21.470 -43.203 -55.446 1.00 87.23 647 PHE B O 1
ATOM 10917 N N . THR B 1 653 ? 23.170 -42.629 -54.090 1.00 81.75 648 THR B N 1
ATOM 10918 C CA . THR B 1 653 ? 22.775 -41.231 -53.965 1.00 77.51 648 THR B CA 1
ATOM 10919 C C . THR B 1 653 ? 24.010 -40.336 -53.995 1.00 77.39 648 THR B C 1
ATOM 10920 O O . THR B 1 653 ? 25.098 -40.750 -53.576 1.00 74.58 648 THR B O 1
ATOM 10924 N N . ARG B 1 654 ? 23.844 -39.114 -54.494 1.00 76.59 649 ARG B N 1
ATOM 10925 C CA . ARG B 1 654 ? 24.950 -38.150 -54.597 1.00 71.81 649 ARG B CA 1
ATOM 10926 C C . ARG B 1 654 ? 24.451 -36.730 -54.466 1.00 67.74 649 ARG B C 1
ATOM 10927 O O . ARG B 1 654 ? 23.807 -36.395 -53.489 1.00 72.05 649 ARG B O 1
ATOM 10929 N N . VAL B 1 670 ? 36.715 -31.074 -52.093 1.00 100.05 665 VAL B N 1
ATOM 10930 C CA . VAL B 1 670 ? 35.413 -31.731 -52.072 1.00 110.34 665 VAL B CA 1
ATOM 10931 C C . VAL B 1 670 ? 34.865 -31.898 -53.492 1.00 116.25 665 VAL B C 1
ATOM 10932 O O . VAL B 1 670 ? 33.808 -31.366 -53.830 1.00 130.07 665 VAL B O 1
ATOM 10934 N N . GLU B 1 671 ? 35.580 -32.675 -54.304 1.00 111.11 666 GLU B N 1
ATOM 10935 C CA . GLU B 1 671 ? 35.045 -33.215 -55.551 1.00 98.47 666 GLU B CA 1
ATOM 10936 C C . GLU B 1 671 ? 34.896 -34.734 -55.391 1.00 104.46 666 GLU B C 1
ATOM 10937 O O . GLU B 1 671 ? 35.620 -35.536 -56.005 1.00 105.57 666 GLU B O 1
ATOM 10943 N N . MET B 1 672 ? 33.926 -35.117 -54.550 1.00 99.01 667 MET B N 1
ATOM 10944 C CA . MET B 1 672 ? 33.526 -36.491 -54.364 1.00 91.25 667 MET B CA 1
ATOM 10945 C C . MET B 1 672 ? 33.305 -37.177 -55.716 1.00 101.18 667 MET B C 1
ATOM 10946 O O . MET B 1 672 ? 32.185 -37.235 -56.260 1.00 93.57 667 MET B O 1
ATOM 10948 N N . SER B 1 673 ? 34.409 -37.670 -56.275 1.00 106.03 668 SER B N 1
ATOM 10949 C CA . SER B 1 673 ? 34.354 -38.737 -57.263 1.00 95.96 668 SER B CA 1
ATOM 10950 C C . SER B 1 673 ? 34.272 -40.044 -56.462 1.00 89.22 668 SER B C 1
ATOM 10951 O O . SER B 1 673 ? 35.161 -40.395 -55.682 1.00 72.70 668 SER B O 1
ATOM 10954 N N . GLU B 1 674 ? 33.183 -40.755 -56.718 1.00 90.06 669 GLU B N 1
ATOM 10955 C CA . GLU B 1 674 ? 32.485 -41.661 -55.820 1.00 83.30 669 GLU B CA 1
ATOM 10956 C C . GLU B 1 674 ? 31.179 -41.812 -56.585 1.00 84.96 669 GLU B C 1
ATOM 10957 O O . GLU B 1 674 ? 30.383 -42.725 -56.351 1.00 85.76 669 GLU B O 1
ATOM 10959 N N . THR B 1 675 ? 30.966 -40.849 -57.485 1.00 88.61 670 THR B N 1
ATOM 10960 C CA . THR B 1 675 ? 30.291 -41.103 -58.742 1.00 87.80 670 THR B CA 1
ATOM 10961 C C . THR B 1 675 ? 30.963 -42.282 -59.457 1.00 87.52 670 THR B C 1
ATOM 10962 O O . THR B 1 675 ? 30.288 -43.134 -60.034 1.00 86.06 670 THR B O 1
ATOM 10966 N N . ALA B 1 676 ? 32.296 -42.332 -59.406 1.00 88.98 671 ALA B N 1
ATOM 10967 C CA . ALA B 1 676 ? 33.048 -43.460 -59.948 1.00 90.23 671 ALA B CA 1
ATOM 10968 C C . ALA B 1 676 ? 32.654 -44.770 -59.284 1.00 92.27 671 ALA B C 1
ATOM 10969 O O . ALA B 1 676 ? 32.794 -45.834 -59.881 1.00 103.64 671 ALA B O 1
ATOM 10971 N N . TYR B 1 677 ? 32.172 -44.704 -58.048 1.00 86.94 672 TYR B N 1
ATOM 10972 C CA . TYR B 1 677 ? 31.711 -45.904 -57.354 1.00 86.89 672 TYR B CA 1
ATOM 10973 C C . TYR B 1 677 ? 30.423 -46.468 -57.951 1.00 86.56 672 TYR B C 1
ATOM 10974 O O . TYR B 1 677 ? 30.084 -47.621 -57.702 1.00 96.79 672 TYR B O 1
ATOM 10983 N N . ILE B 1 678 ? 29.715 -45.669 -58.742 1.00 85.77 673 ILE B N 1
ATOM 10984 C CA . ILE B 1 678 ? 28.455 -46.083 -59.350 1.00 94.44 673 ILE B CA 1
ATOM 10985 C C . ILE B 1 678 ? 28.609 -47.343 -60.232 1.00 108.54 673 ILE B C 1
ATOM 10986 O O . ILE B 1 678 ? 27.610 -47.983 -60.594 1.00 116.83 673 ILE B O 1
ATOM 10991 N N . LEU B 1 679 ? 29.861 -47.706 -60.531 1.00 111.90 674 LEU B N 1
ATOM 10992 C CA . LEU B 1 679 ? 30.239 -49.004 -61.123 1.00 106.86 674 LEU B CA 1
ATOM 10993 C C . LEU B 1 679 ? 29.736 -50.219 -60.319 1.00 102.95 674 LEU B C 1
ATOM 10994 O O . LEU B 1 679 ? 28.569 -50.308 -59.915 1.00 88.87 674 LEU B O 1
ATOM 10999 N N . HIS B 1 680 ? 30.648 -51.164 -60.133 1.00 110.28 675 HIS B N 1
ATOM 11000 C CA . HIS B 1 680 ? 30.554 -52.203 -59.107 1.00 123.70 675 HIS B CA 1
ATOM 11001 C C . HIS B 1 680 ? 29.602 -53.347 -59.406 1.00 151.04 675 HIS B C 1
ATOM 11002 O O . HIS B 1 680 ? 28.780 -53.258 -60.312 1.00 166.47 675 HIS B O 1
ATOM 11009 N N . HIS B 1 681 ? 29.735 -54.418 -58.624 1.00 175.39 676 HIS B N 1
ATOM 11010 C CA . HIS B 1 681 ? 29.177 -55.722 -58.959 1.00 195.06 676 HIS B CA 1
ATOM 11011 C C . HIS B 1 681 ? 27.662 -55.698 -59.111 1.00 201.14 676 HIS B C 1
ATOM 11012 O O . HIS B 1 681 ? 26.954 -55.194 -58.241 1.00 202.92 676 HIS B O 1
ATOM 11019 N N . ALA B 1 682 ? 27.188 -56.255 -60.226 1.00 203.97 677 ALA B N 1
ATOM 11020 C CA . ALA B 1 682 ? 25.766 -56.315 -60.570 1.00 204.37 677 ALA B CA 1
ATOM 11021 C C . ALA B 1 682 ? 25.146 -54.918 -60.633 1.00 205.05 677 ALA B C 1
ATOM 11022 O O . ALA B 1 682 ? 24.811 -54.336 -59.601 1.00 209.26 677 ALA B O 1
ATOM 11024 N N . THR B 1 683 ? 24.997 -54.384 -61.843 1.00 197.27 678 THR B N 1
ATOM 11025 C CA . THR B 1 683 ? 24.472 -53.038 -62.022 1.00 179.14 678 THR B CA 1
ATOM 11026 C C . THR B 1 683 ? 23.114 -53.033 -62.736 1.00 177.60 678 THR B C 1
ATOM 11027 O O . THR B 1 683 ? 22.746 -52.052 -63.382 1.00 162.42 678 THR B O 1
ATOM 11031 N N . GLU B 1 684 ? 22.364 -54.128 -62.618 1.00 176.98 679 GLU B N 1
ATOM 11032 C CA . GLU B 1 684 ? 20.986 -54.138 -63.098 1.00 171.95 679 GLU B CA 1
ATOM 11033 C C . GLU B 1 684 ? 20.091 -53.465 -62.058 1.00 167.14 679 GLU B C 1
ATOM 11034 O O . GLU B 1 684 ? 19.081 -54.029 -61.633 1.00 169.25 679 GLU B O 1
ATOM 11040 N N . GLN B 1 685 ? 20.466 -52.255 -61.650 1.00 159.36 680 GLN B N 1
ATOM 11041 C CA . GLN B 1 685 ? 19.824 -51.590 -60.530 1.00 156.97 680 GLN B CA 1
ATOM 11042 C C . GLN B 1 685 ? 18.430 -51.117 -60.897 1.00 173.76 680 GLN B C 1
ATOM 11043 O O . GLN B 1 685 ? 17.889 -51.447 -61.962 1.00 181.48 680 GLN B O 1
ATOM 11049 N N . SER B 1 686 ? 17.837 -50.346 -59.997 1.00 178.45 681 SER B N 1
ATOM 11050 C CA . SER B 1 686 ? 16.606 -49.638 -60.327 1.00 180.88 681 SER B CA 1
ATOM 11051 C C . SER B 1 686 ? 16.539 -48.238 -59.718 1.00 157.73 681 SER B C 1
ATOM 11052 O O . SER B 1 686 ? 15.587 -47.513 -60.006 1.00 167.89 681 SER B O 1
ATOM 11055 N N . ILE B 1 687 ? 17.516 -47.858 -58.886 1.00 121.98 682 ILE B N 1
ATOM 11056 C CA . ILE B 1 687 ? 17.502 -46.547 -58.247 1.00 110.43 682 ILE B CA 1
ATOM 11057 C C . ILE B 1 687 ? 18.913 -45.975 -58.181 1.00 102.42 682 ILE B C 1
ATOM 11058 O O . ILE B 1 687 ? 19.798 -46.601 -57.612 1.00 101.89 682 ILE B O 1
ATOM 11063 N N . VAL B 1 688 ? 19.116 -44.806 -58.784 1.00 93.02 683 VAL B N 1
ATOM 11064 C CA . VAL B 1 688 ? 20.364 -44.047 -58.664 1.00 86.43 683 VAL B CA 1
ATOM 11065 C C . VAL B 1 688 ? 20.014 -42.555 -58.634 1.00 88.11 683 VAL B C 1
ATOM 11066 O O . VAL B 1 688 ? 19.282 -42.067 -59.497 1.00 89.35 683 VAL B O 1
ATOM 11070 N N . LEU B 1 689 ? 20.518 -41.845 -57.631 1.00 83.73 684 LEU B N 1
ATOM 11071 C CA . LEU B 1 689 ? 20.230 -40.427 -57.455 1.00 81.60 684 LEU B CA 1
ATOM 11072 C C . LEU B 1 689 ? 21.498 -39.599 -57.683 1.00 82.80 684 LEU B C 1
ATOM 11073 O O . LEU B 1 689 ? 22.574 -39.928 -57.167 1.00 81.53 684 LEU B O 1
ATOM 11078 N N . MET B 1 690 ? 21.367 -38.534 -58.465 1.00 82.74 685 MET B N 1
ATOM 11079 C CA . MET B 1 690 ? 22.466 -37.618 -58.742 1.00 84.91 685 MET B CA 1
ATOM 11080 C C . MET B 1 690 ? 21.916 -36.195 -58.666 1.00 90.05 685 MET B C 1
ATOM 11081 O O . MET B 1 690 ? 21.115 -35.793 -59.497 1.00 89.55 685 MET B O 1
ATOM 11086 N N . ASP B 1 691 ? 22.342 -35.448 -57.647 1.00 98.15 686 ASP B N 1
ATOM 11087 C CA . ASP B 1 691 ? 21.821 -34.116 -57.367 1.00 96.61 686 ASP B CA 1
ATOM 11088 C C . ASP B 1 691 ? 22.862 -33.080 -57.765 1.00 98.16 686 ASP B C 1
ATOM 11089 O O . ASP B 1 691 ? 23.828 -32.857 -57.041 1.00 104.63 686 ASP B O 1
ATOM 11094 N N . GLU B 1 692 ? 22.655 -32.464 -58.930 1.00 99.11 687 GLU B N 1
ATOM 11095 C CA . GLU B 1 692 ? 23.459 -31.331 -59.402 1.00 97.46 687 GLU B CA 1
ATOM 11096 C C . GLU B 1 692 ? 24.957 -31.653 -59.403 1.00 91.55 687 GLU B C 1
ATOM 11097 O O . GLU B 1 692 ? 25.763 -31.008 -58.740 1.00 86.38 687 GLU B O 1
ATOM 11103 N N . VAL B 1 693 ? 25.320 -32.672 -60.164 1.00 95.94 688 VAL B N 1
ATOM 11104 C CA . VAL B 1 693 ? 26.714 -33.027 -60.344 1.00 93.01 688 VAL B CA 1
ATOM 11105 C C . VAL B 1 693 ? 27.326 -32.085 -61.384 1.00 95.13 688 VAL B C 1
ATOM 11106 O O . VAL B 1 693 ? 26.886 -32.042 -62.547 1.00 89.86 688 VAL B O 1
ATOM 11110 N N . GLY B 1 694 ? 28.320 -31.316 -60.951 1.00 95.87 689 GLY B N 1
ATOM 11111 C CA . GLY B 1 694 ? 28.984 -30.370 -61.832 1.00 93.89 689 GLY B CA 1
ATOM 11112 C C . GLY B 1 694 ? 29.415 -29.090 -61.134 1.00 94.98 689 GLY B C 1
ATOM 11113 O O . GLY B 1 694 ? 30.226 -28.346 -61.688 1.00 92.74 689 GLY B O 1
ATOM 11114 N N . ARG B 1 695 ? 28.883 -28.838 -59.936 1.00 92.20 690 ARG B N 1
ATOM 11115 C CA . ARG B 1 695 ? 29.246 -27.659 -59.157 1.00 89.30 690 ARG B CA 1
ATOM 11116 C C . ARG B 1 695 ? 30.759 -27.621 -58.910 1.00 93.22 690 ARG B C 1
ATOM 11117 O O . ARG B 1 695 ? 31.319 -28.473 -58.218 1.00 91.23 690 ARG B O 1
ATOM 11125 N N . GLY B 1 696 ? 31.419 -26.628 -59.477 1.00 100.91 691 GLY B N 1
ATOM 11126 C CA . GLY B 1 696 ? 32.870 -26.527 -59.385 1.00 98.01 691 GLY B CA 1
ATOM 11127 C C . GLY B 1 696 ? 33.489 -26.450 -60.769 1.00 105.14 691 GLY B C 1
ATOM 11128 O O . GLY B 1 696 ? 32.801 -26.566 -61.812 1.00 91.68 691 GLY B O 1
ATOM 11129 N N . THR B 1 697 ? 34.804 -26.251 -60.762 1.00 114.10 692 THR B N 1
ATOM 11130 C CA . THR B 1 697 ? 35.611 -26.144 -61.977 1.00 112.97 692 THR B CA 1
ATOM 11131 C C . THR B 1 697 ? 35.073 -25.093 -62.955 1.00 112.72 692 THR B C 1
ATOM 11132 O O . THR B 1 697 ? 35.520 -23.943 -62.949 1.00 110.93 692 THR B O 1
ATOM 11136 N N . SER B 1 698 ? 34.119 -25.480 -63.792 1.00 109.38 693 SER B N 1
ATOM 11137 C CA . SER B 1 698 ? 33.512 -24.551 -64.745 1.00 106.77 693 SER B CA 1
ATOM 11138 C C . SER B 1 698 ? 32.255 -25.180 -65.318 1.00 106.59 693 SER B C 1
ATOM 11139 O O . SER B 1 698 ? 31.891 -26.306 -64.958 1.00 112.28 693 SER B O 1
ATOM 11142 N N . THR B 1 699 ? 31.589 -24.447 -66.203 1.00 103.19 694 THR B N 1
ATOM 11143 C CA . THR B 1 699 ? 30.410 -24.965 -66.883 1.00 106.05 694 THR B CA 1
ATOM 11144 C C . THR B 1 699 ? 30.771 -25.875 -68.063 1.00 107.09 694 THR B C 1
ATOM 11145 O O . THR B 1 699 ? 29.990 -26.749 -68.433 1.00 106.66 694 THR B O 1
ATOM 11149 N N . PHE B 1 700 ? 31.948 -25.663 -68.650 1.00 109.47 695 PHE B N 1
ATOM 11150 C CA . PHE B 1 700 ? 32.396 -26.472 -69.771 1.00 112.71 695 PHE B CA 1
ATOM 11151 C C . PHE B 1 700 ? 32.720 -27.888 -69.336 1.00 115.86 695 PHE B C 1
ATOM 11152 O O . PHE B 1 700 ? 32.005 -28.835 -69.693 1.00 121.10 695 PHE B O 1
ATOM 11160 N N . ASP B 1 701 ? 33.795 -28.040 -68.566 1.00 113.02 696 ASP B N 1
ATOM 11161 C CA . ASP B 1 701 ? 34.192 -29.366 -68.100 1.00 112.46 696 ASP B CA 1
ATOM 11162 C C . ASP B 1 701 ? 33.121 -30.002 -67.212 1.00 108.24 696 ASP B C 1
ATOM 11163 O O . ASP B 1 701 ? 32.921 -31.217 -67.249 1.00 106.95 696 ASP B O 1
ATOM 11168 N N . GLY B 1 702 ? 32.425 -29.182 -66.425 1.00 106.73 697 GLY B N 1
ATOM 11169 C CA . GLY B 1 702 ? 31.328 -29.689 -65.613 1.00 100.07 697 GLY B CA 1
ATOM 11170 C C . GLY B 1 702 ? 30.189 -30.244 -66.460 1.00 100.06 697 GLY B C 1
ATOM 11171 O O . GLY B 1 702 ? 29.647 -31.312 -66.169 1.00 102.47 697 GLY B O 1
ATOM 11172 N N . LEU B 1 703 ? 29.816 -29.517 -67.509 1.00 98.69 698 LEU B N 1
ATOM 11173 C CA . LEU B 1 703 ? 28.785 -29.998 -68.418 1.00 96.20 698 LEU B CA 1
ATOM 11174 C C . LEU B 1 703 ? 29.223 -31.276 -69.131 1.00 99.73 698 LEU B C 1
ATOM 11175 O O . LEU B 1 703 ? 28.419 -32.199 -69.316 1.00 97.67 698 LEU B O 1
ATOM 11180 N N . ALA B 1 704 ? 30.493 -31.333 -69.536 1.00 100.19 699 ALA B N 1
ATOM 11181 C CA . ALA B 1 704 ? 31.019 -32.530 -70.184 1.00 98.53 699 ALA B CA 1
ATOM 11182 C C . ALA B 1 704 ? 30.906 -33.741 -69.255 1.00 97.83 699 ALA B C 1
ATOM 11183 O O . ALA B 1 704 ? 30.386 -34.792 -69.640 1.00 100.69 699 ALA B O 1
ATOM 11185 N N . LEU B 1 705 ? 31.380 -33.589 -68.022 1.00 95.58 700 LEU B N 1
ATOM 11186 C CA . LEU B 1 705 ? 31.330 -34.682 -67.060 1.00 88.68 700 LEU B CA 1
ATOM 11187 C C . LEU B 1 705 ? 29.901 -35.101 -66.753 1.00 89.12 700 LEU B C 1
ATOM 11188 O O . LEU B 1 705 ? 29.595 -36.293 -66.712 1.00 92.51 700 LEU B O 1
ATOM 11193 N N . ALA B 1 706 ? 29.015 -34.139 -66.532 1.00 89.88 701 ALA B N 1
ATOM 11194 C CA . ALA B 1 706 ? 27.605 -34.470 -66.312 1.00 92.70 701 ALA B CA 1
ATOM 11195 C C . ALA B 1 706 ? 27.012 -35.212 -67.515 1.00 99.46 701 ALA B C 1
ATOM 11196 O O . ALA B 1 706 ? 26.169 -36.090 -67.343 1.00 103.32 701 ALA B O 1
ATOM 11198 N N . HIS B 1 707 ? 27.459 -34.872 -68.721 1.00 103.40 702 HIS B N 1
ATOM 11199 C CA . HIS B 1 707 ? 26.963 -35.526 -69.925 1.00 108.78 702 HIS B CA 1
ATOM 11200 C C . HIS B 1 707 ? 27.414 -36.990 -69.987 1.00 109.81 702 HIS B C 1
ATOM 11201 O O . HIS B 1 707 ? 26.592 -37.897 -70.154 1.00 114.01 702 HIS B O 1
ATOM 11208 N N . ALA B 1 708 ? 28.715 -37.228 -69.840 1.00 103.15 703 ALA B N 1
ATOM 11209 C CA . ALA B 1 708 ? 29.234 -38.588 -69.875 1.00 99.22 703 ALA B CA 1
ATOM 11210 C C . ALA B 1 708 ? 28.631 -39.436 -68.754 1.00 98.98 703 ALA B C 1
ATOM 11211 O O . ALA B 1 708 ? 28.181 -40.567 -68.990 1.00 102.94 703 ALA B O 1
ATOM 11213 N N . ILE B 1 709 ? 28.623 -38.894 -67.537 1.00 94.80 704 ILE B N 1
ATOM 11214 C CA . ILE B 1 709 ? 28.040 -39.593 -66.398 1.00 94.81 704 ILE B CA 1
ATOM 11215 C C . ILE B 1 709 ? 26.584 -39.946 -66.676 1.00 97.55 704 ILE B C 1
ATOM 11216 O O . ILE B 1 709 ? 26.137 -41.064 -66.396 1.00 101.59 704 ILE B O 1
ATOM 11221 N N . ALA B 1 710 ? 25.838 -38.995 -67.230 1.00 102.86 705 ALA B N 1
ATOM 11222 C CA . ALA B 1 710 ? 24.443 -39.251 -67.567 1.00 106.54 705 ALA B CA 1
ATOM 11223 C C . ALA B 1 710 ? 24.310 -40.333 -68.629 1.00 110.99 705 ALA B C 1
ATOM 11224 O O . ALA B 1 710 ? 23.326 -41.068 -68.635 1.00 113.09 705 ALA B O 1
ATOM 11226 N N . GLU B 1 711 ? 25.293 -40.448 -69.516 1.00 121.78 706 GLU B N 1
ATOM 11227 C CA . GLU B 1 711 ? 25.216 -41.452 -70.575 1.00 130.99 706 GLU B CA 1
ATOM 11228 C C . GLU B 1 711 ? 25.596 -42.845 -70.105 1.00 120.52 706 GLU B C 1
ATOM 11229 O O . GLU B 1 711 ? 25.134 -43.830 -70.670 1.00 121.68 706 GLU B O 1
ATOM 11235 N N . HIS B 1 712 ? 26.437 -42.945 -69.084 1.00 113.83 707 HIS B N 1
ATOM 11236 C CA . HIS B 1 712 ? 26.735 -44.257 -68.521 1.00 109.27 707 HIS B CA 1
ATOM 11237 C C . HIS B 1 712 ? 25.498 -44.891 -67.886 1.00 109.10 707 HIS B C 1
ATOM 11238 O O . HIS B 1 712 ? 25.349 -46.106 -67.889 1.00 121.95 707 HIS B O 1
ATOM 11245 N N . LEU B 1 713 ? 24.615 -44.065 -67.342 1.00 110.97 708 LEU B N 1
ATOM 11246 C CA . LEU B 1 713 ? 23.420 -44.523 -66.656 1.00 113.46 708 LEU B CA 1
ATOM 11247 C C . LEU B 1 713 ? 22.336 -45.086 -67.579 1.00 121.65 708 LEU B C 1
ATOM 11248 O O . LEU B 1 713 ? 21.255 -45.419 -67.098 1.00 129.68 708 LEU B O 1
ATOM 11253 N N . LEU B 1 714 ? 22.590 -45.172 -68.885 1.00 123.01 709 LEU B N 1
ATOM 11254 C CA . LEU B 1 714 ? 21.629 -45.769 -69.803 1.00 125.89 709 LEU B CA 1
ATOM 11255 C C . LEU B 1 714 ? 22.373 -46.578 -70.860 1.00 126.64 709 LEU B C 1
ATOM 11256 O O . LEU B 1 714 ? 23.077 -46.020 -71.704 1.00 115.69 709 LEU B O 1
ATOM 11261 N N . GLN B 1 715 ? 22.237 -47.897 -70.771 1.00 137.91 710 GLN B N 1
ATOM 11262 C CA . GLN B 1 715 ? 22.783 -48.848 -71.740 1.00 152.16 710 GLN B CA 1
ATOM 11263 C C . GLN B 1 715 ? 24.310 -48.920 -71.729 1.00 155.19 710 GLN B C 1
ATOM 11264 O O . GLN B 1 715 ? 24.877 -50.003 -71.872 1.00 169.92 710 GLN B O 1
ATOM 11270 N N . LYS B 1 716 ? 24.974 -47.778 -71.566 1.00 144.08 711 LYS B N 1
ATOM 11271 C CA . LYS B 1 716 ? 26.436 -47.753 -71.583 1.00 139.90 711 LYS B CA 1
ATOM 11272 C C . LYS B 1 716 ? 27.046 -48.640 -70.497 1.00 128.48 711 LYS B C 1
ATOM 11273 O O . LYS B 1 716 ? 28.178 -49.083 -70.639 1.00 129.02 711 LYS B O 1
ATOM 11279 N N . ASN B 1 717 ? 26.303 -48.892 -69.418 1.00 120.58 712 ASN B N 1
ATOM 11280 C CA . ASN B 1 717 ? 26.688 -49.879 -68.409 1.00 127.24 712 ASN B CA 1
ATOM 11281 C C . ASN B 1 717 ? 25.560 -50.127 -67.409 1.00 124.61 712 ASN B C 1
ATOM 11282 O O . ASN B 1 717 ? 25.330 -51.265 -66.990 1.00 135.96 712 ASN B O 1
ATOM 11287 N N . LYS B 1 718 ? 24.855 -49.067 -67.025 1.00 113.91 713 LYS B N 1
ATOM 11288 C CA . LYS B 1 718 ? 23.899 -49.163 -65.925 1.00 116.35 713 LYS B CA 1
ATOM 11289 C C . LYS B 1 718 ? 22.465 -48.911 -66.369 1.00 118.14 713 LYS B C 1
ATOM 11290 O O . LYS B 1 718 ? 22.161 -48.999 -67.560 1.00 113.45 713 LYS B O 1
ATOM 11296 N N . SER B 1 719 ? 21.592 -48.588 -65.412 1.00 122.86 714 SER B N 1
ATOM 11297 C CA . SER B 1 719 ? 20.183 -48.329 -65.696 1.00 116.10 714 SER B CA 1
ATOM 11298 C C . SER B 1 719 ? 19.519 -47.622 -64.521 1.00 108.41 714 SER B C 1
ATOM 11299 O O . SER B 1 719 ? 19.993 -47.713 -63.384 1.00 100.17 714 SER B O 1
ATOM 11302 N N . PHE B 1 720 ? 18.428 -46.915 -64.826 1.00 110.79 715 PHE B N 1
ATOM 11303 C CA . PHE B 1 720 ? 17.520 -46.335 -63.828 1.00 112.84 715 PHE B CA 1
ATOM 11304 C C . PHE B 1 720 ? 18.170 -45.267 -62.968 1.00 111.01 715 PHE B C 1
ATOM 11305 O O . PHE B 1 720 ? 18.996 -45.571 -62.115 1.00 116.16 715 PHE B O 1
ATOM 11313 N N . SER B 1 721 ? 17.789 -44.014 -63.181 1.00 112.10 716 SER B N 1
ATOM 11314 C CA . SER B 1 721 ? 18.406 -42.906 -62.467 1.00 106.61 716 SER B CA 1
ATOM 11315 C C . SER B 1 721 ? 17.439 -41.747 -62.326 1.00 106.59 716 SER B C 1
ATOM 11316 O O . SER B 1 721 ? 16.491 -41.609 -63.102 1.00 110.45 716 SER B O 1
ATOM 11319 N N . LEU B 1 722 ? 17.675 -40.935 -61.301 1.00 103.77 717 LEU B N 1
ATOM 11320 C CA . LEU B 1 722 ? 17.083 -39.604 -61.187 1.00 99.66 717 LEU B CA 1
ATOM 11321 C C . LEU B 1 722 ? 18.229 -38.600 -61.278 1.00 95.20 717 LEU B C 1
ATOM 11322 O O . LEU B 1 722 ? 19.107 -38.563 -60.414 1.00 96.23 717 LEU B O 1
ATOM 11327 N N . PHE B 1 723 ? 18.234 -37.807 -62.340 1.00 97.82 718 PHE B N 1
ATOM 11328 C CA . PHE B 1 723 ? 19.339 -36.906 -62.637 1.00 96.92 718 PHE B CA 1
ATOM 11329 C C . PHE B 1 723 ? 18.854 -35.461 -62.548 1.00 98.25 718 PHE B C 1
ATOM 11330 O O . PHE B 1 723 ? 18.190 -34.959 -63.456 1.00 104.92 718 PHE B O 1
ATOM 11338 N N . ALA B 1 724 ? 19.177 -34.804 -61.439 1.00 93.36 719 ALA B N 1
ATOM 11339 C CA . ALA B 1 724 ? 18.873 -33.395 -61.250 1.00 92.66 719 ALA B CA 1
ATOM 11340 C C . ALA B 1 724 ? 20.102 -32.569 -61.590 1.00 93.57 719 ALA B C 1
ATOM 11341 O O . ALA B 1 724 ? 21.224 -32.905 -61.184 1.00 86.68 719 ALA B O 1
ATOM 11343 N N . THR B 1 725 ? 19.889 -31.494 -62.345 1.00 94.23 720 THR B N 1
ATOM 11344 C CA . THR B 1 725 ? 20.972 -30.607 -62.719 1.00 97.27 720 THR B CA 1
ATOM 11345 C C . THR B 1 725 ? 20.400 -29.272 -63.151 1.00 96.56 720 THR B C 1
ATOM 11346 O O . THR B 1 725 ? 19.223 -29.185 -63.527 1.00 95.93 720 THR B O 1
ATOM 11350 N N . HIS B 1 726 ? 21.234 -28.237 -63.074 1.00 98.47 721 HIS B N 1
ATOM 11351 C CA . HIS B 1 726 ? 20.874 -26.939 -63.617 1.00 98.48 721 HIS B CA 1
ATOM 11352 C C . HIS B 1 726 ? 21.317 -26.762 -65.060 1.00 97.33 721 HIS B C 1
ATOM 11353 O O . HIS B 1 726 ? 20.968 -25.762 -65.681 1.00 101.21 721 HIS B O 1
ATOM 11360 N N . TYR B 1 727 ? 22.082 -27.721 -65.580 1.00 97.21 722 TYR B N 1
ATOM 11361 C CA . TYR B 1 727 ? 22.556 -27.675 -66.959 1.00 99.22 722 TYR B CA 1
ATOM 11362 C C . TYR B 1 727 ? 21.380 -27.804 -67.917 1.00 101.35 722 TYR B C 1
ATOM 11363 O O . TYR B 1 727 ? 20.862 -28.892 -68.134 1.00 100.53 722 TYR B O 1
ATOM 11372 N N . PHE B 1 728 ? 20.956 -26.685 -68.492 1.00 105.90 723 PHE B N 1
ATOM 11373 C CA . PHE B 1 728 ? 19.880 -26.720 -69.476 1.00 112.22 723 PHE B CA 1
ATOM 11374 C C . PHE B 1 728 ? 20.361 -27.343 -70.783 1.00 113.47 723 PHE B C 1
ATOM 11375 O O . PHE B 1 728 ? 19.637 -28.116 -71.403 1.00 111.32 723 PHE B O 1
ATOM 11383 N N . GLU B 1 729 ? 21.586 -27.020 -71.192 1.00 115.49 724 GLU B N 1
ATOM 11384 C CA . GLU B 1 729 ? 22.174 -27.589 -72.401 1.00 123.53 724 GLU B CA 1
ATOM 11385 C C . GLU B 1 729 ? 22.446 -29.077 -72.210 1.00 119.84 724 GLU B C 1
ATOM 11386 O O . GLU B 1 729 ? 23.557 -29.555 -72.434 1.00 120.76 724 GLU B O 1
ATOM 11392 N N . LEU B 1 730 ? 21.407 -29.799 -71.798 1.00 114.89 725 LEU B N 1
ATOM 11393 C CA . LEU B 1 730 ? 21.494 -31.208 -71.446 1.00 113.18 725 LEU B CA 1
ATOM 11394 C C . LEU B 1 730 ? 20.072 -31.739 -71.353 1.00 114.80 725 LEU B C 1
ATOM 11395 O O . LEU B 1 730 ? 19.853 -32.943 -71.253 1.00 122.95 725 LEU B O 1
ATOM 11400 N N . THR B 1 731 ? 19.104 -30.829 -71.401 1.00 115.39 726 THR B N 1
ATOM 11401 C CA . THR B 1 731 ? 17.698 -31.200 -71.434 1.00 123.66 726 THR B CA 1
ATOM 11402 C C . THR B 1 731 ? 17.278 -31.755 -72.794 1.00 125.40 726 THR B C 1
ATOM 11403 O O . THR B 1 731 ? 16.163 -32.251 -72.929 1.00 121.57 726 THR B O 1
ATOM 11407 N N . TYR B 1 732 ? 18.167 -31.670 -73.784 1.00 130.29 727 TYR B N 1
ATOM 11408 C CA . TYR B 1 732 ? 17.923 -32.209 -75.112 1.00 137.27 727 TYR B CA 1
ATOM 11409 C C . TYR B 1 732 ? 18.181 -33.713 -75.213 1.00 136.83 727 TYR B C 1
ATOM 11410 O O . TYR B 1 732 ? 17.940 -34.303 -76.263 1.00 145.16 727 TYR B O 1
ATOM 11419 N N . LEU B 1 733 ? 18.677 -34.329 -74.149 1.00 132.74 728 LEU B N 1
ATOM 11420 C CA . LEU B 1 733 ? 19.024 -35.746 -74.198 1.00 132.78 728 LEU B CA 1
ATOM 11421 C C . LEU B 1 733 ? 17.870 -36.703 -74.532 1.00 133.54 728 LEU B C 1
ATOM 11422 O O . LEU B 1 733 ? 18.116 -37.725 -75.165 1.00 136.79 728 LEU B O 1
ATOM 11427 N N . PRO B 1 734 ? 16.620 -36.406 -74.114 1.00 133.53 729 PRO B N 1
ATOM 11428 C CA . PRO B 1 734 ? 15.519 -37.256 -74.586 1.00 137.38 729 PRO B CA 1
ATOM 11429 C C . PRO B 1 734 ? 15.359 -37.286 -76.113 1.00 141.28 729 PRO B C 1
ATOM 11430 O O . PRO B 1 734 ? 14.745 -38.210 -76.636 1.00 144.49 729 PRO B O 1
ATOM 11434 N N . GLU B 1 735 ? 15.901 -36.298 -76.820 1.00 144.22 730 GLU B N 1
ATOM 11435 C CA . GLU B 1 735 ? 15.893 -36.319 -78.281 1.00 144.27 730 GLU B CA 1
ATOM 11436 C C . GLU B 1 735 ? 16.851 -37.353 -78.863 1.00 143.83 730 GLU B C 1
ATOM 11437 O O . GLU B 1 735 ? 16.771 -37.648 -80.052 1.00 141.46 730 GLU B O 1
ATOM 11443 N N . ALA B 1 736 ? 17.751 -37.889 -78.037 1.00 145.41 731 ALA B N 1
ATOM 11444 C CA . ALA B 1 736 ? 18.746 -38.862 -78.481 1.00 153.21 731 ALA B CA 1
ATOM 11445 C C . ALA B 1 736 ? 18.418 -40.296 -78.035 1.00 157.87 731 ALA B C 1
ATOM 11446 O O . ALA B 1 736 ? 18.494 -41.226 -78.839 1.00 163.98 731 ALA B O 1
ATOM 11448 N N . HIS B 1 737 ? 18.060 -40.471 -76.764 1.00 153.56 732 HIS B N 1
ATOM 11449 C CA . HIS B 1 737 ? 17.786 -41.797 -76.203 1.00 150.89 732 HIS B CA 1
ATOM 11450 C C . HIS B 1 737 ? 16.358 -41.835 -75.680 1.00 148.37 732 HIS B C 1
ATOM 11451 O O . HIS B 1 737 ? 16.001 -41.077 -74.778 1.00 148.48 732 HIS B O 1
ATOM 11458 N N . ALA B 1 738 ? 15.543 -42.712 -76.252 1.00 154.38 733 ALA B N 1
ATOM 11459 C CA . ALA B 1 738 ? 14.121 -42.757 -75.924 1.00 156.20 733 ALA B CA 1
ATOM 11460 C C . ALA B 1 738 ? 13.870 -43.214 -74.491 1.00 147.27 733 ALA B C 1
ATOM 11461 O O . ALA B 1 738 ? 12.868 -42.842 -73.886 1.00 140.77 733 ALA B O 1
ATOM 11463 N N . ALA B 1 739 ? 14.775 -44.019 -73.948 1.00 148.32 734 ALA B N 1
ATOM 11464 C CA . ALA B 1 739 ? 14.608 -44.537 -72.593 1.00 147.79 734 ALA B CA 1
ATOM 11465 C C . ALA B 1 739 ? 14.871 -43.485 -71.510 1.00 141.66 734 ALA B C 1
ATOM 11466 O O . ALA B 1 739 ? 14.586 -43.735 -70.341 1.00 131.98 734 ALA B O 1
ATOM 11468 N N . ALA B 1 740 ? 15.416 -42.329 -71.892 1.00 138.35 735 ALA B N 1
ATOM 11469 C CA . ALA B 1 740 ? 15.737 -41.260 -70.948 1.00 137.19 735 ALA B CA 1
ATOM 11470 C C . ALA B 1 740 ? 14.807 -40.069 -71.181 1.00 132.93 735 ALA B C 1
ATOM 11471 O O . ALA B 1 740 ? 14.995 -39.301 -72.122 1.00 129.14 735 ALA B O 1
ATOM 11473 N N . VAL B 1 741 ? 13.804 -39.932 -70.316 1.00 129.52 736 VAL B N 1
ATOM 11474 C CA . VAL B 1 741 ? 12.799 -38.882 -70.432 1.00 130.90 736 VAL B CA 1
ATOM 11475 C C . VAL B 1 741 ? 13.189 -37.704 -69.544 1.00 130.21 736 VAL B C 1
ATOM 11476 O O . VAL B 1 741 ? 14.021 -37.836 -68.638 1.00 141.34 736 VAL B O 1
ATOM 11480 N N . ASN B 1 742 ? 12.589 -36.550 -69.812 1.00 123.04 737 ASN B N 1
ATOM 11481 C CA . ASN B 1 742 ? 12.949 -35.309 -69.134 1.00 118.72 737 ASN B CA 1
ATOM 11482 C C . ASN B 1 742 ? 11.721 -34.641 -68.549 1.00 119.02 737 ASN B C 1
ATOM 11483 O O . ASN B 1 742 ? 10.745 -34.408 -69.254 1.00 127.62 737 ASN B O 1
ATOM 11488 N N . MET B 1 743 ? 11.773 -34.348 -67.254 1.00 119.97 738 MET B N 1
ATOM 11489 C CA . MET B 1 743 ? 10.699 -33.637 -66.562 1.00 122.59 738 MET B CA 1
ATOM 11490 C C . MET B 1 743 ? 11.273 -32.480 -65.746 1.00 119.23 738 MET B C 1
ATOM 11491 O O . MET B 1 743 ? 12.466 -32.184 -65.847 1.00 116.87 738 MET B O 1
ATOM 11496 N N . HIS B 1 744 ? 10.438 -31.824 -64.948 1.00 118.55 739 HIS B N 1
ATOM 11497 C CA . HIS B 1 744 ? 10.872 -30.659 -64.182 1.00 117.57 739 HIS B CA 1
ATOM 11498 C C . HIS B 1 744 ? 9.886 -30.359 -63.059 1.00 115.97 739 HIS B C 1
ATOM 11499 O O . HIS B 1 744 ? 8.886 -31.062 -62.882 1.00 114.31 739 HIS B O 1
ATOM 11506 N N . LEU B 1 745 ? 10.205 -29.321 -62.290 1.00 114.67 740 LEU B N 1
ATOM 11507 C CA . LEU B 1 745 ? 9.290 -28.703 -61.338 1.00 114.15 740 LEU B CA 1
ATOM 11508 C C . LEU B 1 745 ? 9.297 -27.203 -61.604 1.00 118.98 740 LEU B C 1
ATOM 11509 O O . LEU B 1 745 ? 10.355 -26.602 -61.834 1.00 122.72 740 LEU B O 1
ATOM 11514 N N . SER B 1 746 ? 8.113 -26.603 -61.574 1.00 118.84 741 SER B N 1
ATOM 11515 C CA . SER B 1 746 ? 7.947 -25.219 -61.975 1.00 125.17 741 SER B CA 1
ATOM 11516 C C . SER B 1 746 ? 7.622 -24.327 -60.786 1.00 132.08 741 SER B C 1
ATOM 11517 O O . SER B 1 746 ? 7.433 -24.792 -59.658 1.00 135.84 741 SER B O 1
ATOM 11520 N N . ALA B 1 747 ? 7.572 -23.028 -61.058 1.00 135.39 742 ALA B N 1
ATOM 11521 C CA . ALA B 1 747 ? 7.171 -22.024 -60.082 1.00 129.28 742 ALA B CA 1
ATOM 11522 C C . ALA B 1 747 ? 6.164 -21.072 -60.718 1.00 134.27 742 ALA B C 1
ATOM 11523 O O . ALA B 1 747 ? 6.161 -20.874 -61.936 1.00 130.00 742 ALA B O 1
ATOM 11525 N N . LEU B 1 748 ? 5.307 -20.492 -59.887 1.00 141.72 743 LEU B N 1
ATOM 11526 C CA . LEU B 1 748 ? 4.370 -19.468 -60.334 1.00 154.55 743 LEU B CA 1
ATOM 11527 C C . LEU B 1 748 ? 4.220 -18.427 -59.226 1.00 157.40 743 LEU B C 1
ATOM 11528 O O . LEU B 1 748 ? 5.025 -18.389 -58.292 1.00 163.06 743 LEU B O 1
ATOM 11533 N N . GLU B 1 749 ? 3.204 -17.580 -59.326 1.00 155.80 744 GLU B N 1
ATOM 11534 C CA . GLU B 1 749 ? 3.107 -16.423 -58.441 1.00 150.14 744 GLU B CA 1
ATOM 11535 C C . GLU B 1 749 ? 1.669 -16.086 -58.050 1.00 151.06 744 GLU B C 1
ATOM 11536 O O . GLU B 1 749 ? 1.337 -16.037 -56.865 1.00 144.80 744 GLU B O 1
ATOM 11542 N N . GLN B 1 750 ? 0.819 -15.866 -59.053 1.00 157.98 745 GLN B N 1
ATOM 11543 C CA . GLN B 1 750 ? -0.519 -15.303 -58.854 1.00 161.34 745 GLN B CA 1
ATOM 11544 C C . GLN B 1 750 ? -0.435 -14.027 -58.015 1.00 156.11 745 GLN B C 1
ATOM 11545 O O . GLN B 1 750 ? -1.275 -13.765 -57.154 1.00 163.06 745 GLN B O 1
ATOM 11551 N N . GLY B 1 751 ? 0.597 -13.236 -58.282 1.00 146.35 746 GLY B N 1
ATOM 11552 C CA . GLY B 1 751 ? 0.851 -12.019 -57.531 1.00 125.90 746 GLY B CA 1
ATOM 11553 C C . GLY B 1 751 ? 2.224 -11.482 -57.859 1.00 111.87 746 GLY B C 1
ATOM 11554 O O . GLY B 1 751 ? 2.849 -11.884 -58.846 1.00 107.41 746 GLY B O 1
ATOM 11555 N N . ARG B 1 752 ? 2.693 -10.569 -57.014 1.00 107.07 747 ARG B N 1
ATOM 11556 C CA . ARG B 1 752 ? 3.982 -9.907 -57.213 1.00 103.36 747 ARG B CA 1
ATOM 11557 C C . ARG B 1 752 ? 5.145 -10.635 -56.545 1.00 102.83 747 ARG B C 1
ATOM 11558 O O . ARG B 1 752 ? 6.162 -10.026 -56.249 1.00 101.95 747 ARG B O 1
ATOM 11566 N N . ASP B 1 753 ? 4.990 -11.931 -56.289 1.00 112.30 748 ASP B N 1
ATOM 11567 C CA . ASP B 1 753 ? 6.031 -12.717 -55.641 1.00 119.34 748 ASP B CA 1
ATOM 11568 C C . ASP B 1 753 ? 5.882 -14.177 -56.041 1.00 121.48 748 ASP B C 1
ATOM 11569 O O . ASP B 1 753 ? 4.769 -14.707 -56.053 1.00 125.93 748 ASP B O 1
ATOM 11574 N N . ILE B 1 754 ? 7.007 -14.805 -56.375 1.00 119.71 749 ILE B N 1
ATOM 11575 C CA . ILE B 1 754 ? 7.004 -16.167 -56.898 1.00 122.59 749 ILE B CA 1
ATOM 11576 C C . ILE B 1 754 ? 6.987 -17.170 -55.749 1.00 121.66 749 ILE B C 1
ATOM 11577 O O . ILE B 1 754 ? 7.752 -17.036 -54.792 1.00 124.29 749 ILE B O 1
ATOM 11582 N N . VAL B 1 755 ? 6.097 -18.155 -55.844 1.00 118.45 750 VAL B N 1
ATOM 11583 C CA . VAL B 1 755 ? 5.960 -19.197 -54.834 1.00 118.65 750 VAL B CA 1
ATOM 11584 C C . VAL B 1 755 ? 5.982 -20.559 -55.523 1.00 118.13 750 VAL B C 1
ATOM 11585 O O . VAL B 1 755 ? 5.600 -20.675 -56.688 1.00 109.62 750 VAL B O 1
ATOM 11589 N N . PHE B 1 756 ? 6.440 -21.580 -54.799 1.00 118.23 751 PHE B N 1
ATOM 11590 C CA . PHE B 1 756 ? 6.447 -22.953 -55.304 1.00 117.58 751 PHE B CA 1
ATOM 11591 C C . PHE B 1 756 ? 5.434 -23.778 -54.524 1.00 124.12 751 PHE B C 1
ATOM 11592 O O . PHE B 1 756 ? 5.505 -23.850 -53.293 1.00 128.96 751 PHE B O 1
ATOM 11600 N N . LEU B 1 757 ? 4.485 -24.380 -55.236 1.00 128.52 752 LEU B N 1
ATOM 11601 C CA . LEU B 1 757 ? 3.601 -25.362 -54.620 1.00 129.44 752 LEU B CA 1
ATOM 11602 C C . LEU B 1 757 ? 4.125 -26.789 -54.804 1.00 124.07 752 LEU B C 1
ATOM 11603 O O . LEU B 1 757 ? 3.494 -27.739 -54.338 1.00 125.99 752 LEU B O 1
ATOM 11608 N N . HIS B 1 758 ? 5.259 -26.929 -55.492 1.00 117.32 753 HIS B N 1
ATOM 11609 C CA . HIS B 1 758 ? 6.001 -28.187 -55.572 1.00 119.05 753 HIS B CA 1
ATOM 11610 C C . HIS B 1 758 ? 5.213 -29.285 -56.290 1.00 124.73 753 HIS B C 1
ATOM 11611 O O . HIS B 1 758 ? 4.901 -30.337 -55.718 1.00 122.62 753 HIS B O 1
ATOM 11618 N N . GLN B 1 759 ? 4.900 -29.023 -57.557 1.00 127.60 754 GLN B N 1
ATOM 11619 C CA . GLN B 1 759 ? 4.257 -30.007 -58.426 1.00 129.41 754 GLN B CA 1
ATOM 11620 C C . GLN B 1 759 ? 5.226 -30.460 -59.506 1.00 125.28 754 GLN B C 1
ATOM 11621 O O . GLN B 1 759 ? 5.931 -29.645 -60.105 1.00 120.08 754 GLN B O 1
ATOM 11627 N N . ILE B 1 760 ? 5.268 -31.766 -59.743 1.00 128.10 755 ILE B N 1
ATOM 11628 C CA . ILE B 1 760 ? 6.102 -32.329 -60.791 1.00 129.81 755 ILE B CA 1
ATOM 11629 C C . ILE B 1 760 ? 5.403 -32.100 -62.132 1.00 136.85 755 ILE B C 1
ATOM 11630 O O . ILE B 1 760 ? 4.210 -32.368 -62.280 1.00 143.67 755 ILE B O 1
ATOM 11635 N N . GLN B 1 761 ? 6.138 -31.554 -63.092 1.00 142.98 756 GLN B N 1
ATOM 11636 C CA . GLN B 1 761 ? 5.568 -31.178 -64.381 1.00 148.91 756 GLN B CA 1
ATOM 11637 C C . GLN B 1 761 ? 6.479 -31.699 -65.485 1.00 150.13 756 GLN B C 1
ATOM 11638 O O . GLN B 1 761 ? 7.693 -31.505 -65.429 1.00 157.70 756 GLN B O 1
ATOM 11644 N N . PRO B 1 762 ? 5.910 -32.368 -66.497 1.00 146.77 757 PRO B N 1
ATOM 11645 C CA . PRO B 1 762 ? 6.747 -32.867 -67.591 1.00 143.68 757 PRO B CA 1
ATOM 11646 C C . PRO B 1 762 ? 7.339 -31.738 -68.427 1.00 143.98 757 PRO B C 1
ATOM 11647 O O . PRO B 1 762 ? 6.818 -30.619 -68.445 1.00 151.54 757 PRO B O 1
ATOM 11651 N N . GLY B 1 763 ? 8.432 -32.039 -69.115 1.00 133.92 758 GLY B N 1
ATOM 11652 C CA . GLY B 1 763 ? 9.122 -31.052 -69.929 1.00 127.92 758 GLY B CA 1
ATOM 11653 C C . GLY B 1 763 ? 10.229 -30.345 -69.164 1.00 125.01 758 GLY B C 1
ATOM 11654 O O . GLY B 1 763 ? 10.395 -30.544 -67.964 1.00 128.23 758 GLY B O 1
ATOM 11655 N N . PRO B 1 764 ? 11.011 -29.513 -69.855 1.00 123.56 759 PRO B N 1
ATOM 11656 C CA . PRO B 1 764 ? 12.139 -28.851 -69.211 1.00 127.46 759 PRO B CA 1
ATOM 11657 C C . PRO B 1 764 ? 11.768 -27.605 -68.387 1.00 136.39 759 PRO B C 1
ATOM 11658 O O . PRO B 1 764 ? 10.646 -27.482 -67.895 1.00 139.98 759 PRO B O 1
ATOM 11662 N N . ALA B 1 765 ? 12.738 -26.696 -68.256 1.00 139.89 760 ALA B N 1
ATOM 11663 C CA . ALA B 1 765 ? 12.611 -25.400 -67.573 1.00 138.81 760 ALA B CA 1
ATOM 11664 C C . ALA B 1 765 ? 11.699 -24.456 -68.408 1.00 141.56 760 ALA B C 1
ATOM 11665 O O . ALA B 1 765 ? 10.935 -24.993 -69.209 1.00 151.12 760 ALA B O 1
ATOM 11667 N N . GLY B 1 766 ? 11.680 -23.112 -68.289 1.00 143.21 761 GLY B N 1
ATOM 11668 C CA . GLY B 1 766 ? 12.442 -22.204 -67.414 1.00 140.82 761 GLY B CA 1
ATOM 11669 C C . GLY B 1 766 ? 12.208 -20.796 -67.957 1.00 138.86 761 GLY B C 1
ATOM 11670 O O . GLY B 1 766 ? 12.122 -20.631 -69.187 1.00 128.20 761 GLY B O 1
ATOM 11671 N N . LYS B 1 767 ? 12.108 -19.786 -67.088 1.00 139.85 762 LYS B N 1
ATOM 11672 C CA . LYS B 1 767 ? 11.521 -18.510 -67.519 1.00 134.07 762 LYS B CA 1
ATOM 11673 C C . LYS B 1 767 ? 12.474 -17.332 -67.899 1.00 131.74 762 LYS B C 1
ATOM 11674 O O . LYS B 1 767 ? 12.324 -16.803 -68.995 1.00 144.85 762 LYS B O 1
ATOM 11680 N N . SER B 1 768 ? 13.408 -16.863 -67.062 1.00 124.39 763 SER B N 1
ATOM 11681 C CA . SER B 1 768 ? 13.620 -17.234 -65.656 1.00 114.79 763 SER B CA 1
ATOM 11682 C C . SER B 1 768 ? 14.148 -16.112 -64.720 1.00 108.12 763 SER B C 1
ATOM 11683 O O . SER B 1 768 ? 15.135 -16.338 -64.035 1.00 107.53 763 SER B O 1
ATOM 11686 N N . TYR B 1 769 ? 13.583 -14.899 -64.693 1.00 109.74 764 TYR B N 1
ATOM 11687 C CA . TYR B 1 769 ? 12.650 -14.342 -65.692 1.00 105.44 764 TYR B CA 1
ATOM 11688 C C . TYR B 1 769 ? 12.971 -12.857 -65.971 1.00 94.65 764 TYR B C 1
ATOM 11689 O O . TYR B 1 769 ? 13.398 -12.557 -67.079 1.00 95.35 764 TYR B O 1
ATOM 11691 N N . GLY B 1 770 ? 12.803 -11.917 -65.033 1.00 92.69 765 GLY B N 1
ATOM 11692 C CA . GLY B 1 770 ? 12.287 -12.087 -63.665 1.00 96.93 765 GLY B CA 1
ATOM 11693 C C . GLY B 1 770 ? 13.321 -12.454 -62.603 1.00 92.61 765 GLY B C 1
ATOM 11694 O O . GLY B 1 770 ? 13.608 -13.647 -62.447 1.00 93.43 765 GLY B O 1
ATOM 11695 N N . ILE B 1 771 ? 13.957 -11.505 -61.897 1.00 86.29 766 ILE B N 1
ATOM 11696 C CA . ILE B 1 771 ? 13.953 -10.041 -62.093 1.00 93.71 766 ILE B CA 1
ATOM 11697 C C . ILE B 1 771 ? 12.660 -9.355 -61.635 1.00 102.95 766 ILE B C 1
ATOM 11698 O O . ILE B 1 771 ? 11.591 -9.520 -62.222 1.00 102.73 766 ILE B O 1
ATOM 11703 N N . ALA B 1 772 ? 12.798 -8.588 -60.558 1.00 104.48 767 ALA B N 1
ATOM 11704 C CA . ALA B 1 772 ? 11.755 -7.711 -60.073 1.00 99.00 767 ALA B CA 1
ATOM 11705 C C . ALA B 1 772 ? 12.259 -6.275 -59.981 1.00 108.04 767 ALA B C 1
ATOM 11706 O O . ALA B 1 772 ? 11.491 -5.412 -59.530 1.00 116.88 767 ALA B O 1
ATOM 11708 N N . VAL B 1 773 ? 13.518 -6.002 -60.381 1.00 105.36 768 VAL B N 1
ATOM 11709 C CA . VAL B 1 773 ? 14.004 -4.617 -60.537 1.00 97.55 768 VAL B CA 1
ATOM 11710 C C . VAL B 1 773 ? 15.423 -4.512 -61.055 1.00 91.65 768 VAL B C 1
ATOM 11711 O O . VAL B 1 773 ? 16.206 -3.803 -60.457 1.00 104.07 768 VAL B O 1
ATOM 11713 N N . ALA B 1 774 ? 15.772 -5.203 -62.130 1.00 90.99 769 ALA B N 1
ATOM 11714 C CA . ALA B 1 774 ? 17.195 -5.344 -62.491 1.00 95.44 769 ALA B CA 1
ATOM 11715 C C . ALA B 1 774 ? 17.620 -4.359 -63.584 1.00 102.67 769 ALA B C 1
ATOM 11716 O O . ALA B 1 774 ? 18.221 -4.748 -64.588 1.00 119.90 769 ALA B O 1
ATOM 11718 N N . LYS B 1 775 ? 17.295 -3.081 -63.394 1.00 100.33 770 LYS B N 1
ATOM 11719 C CA . LYS B 1 775 ? 17.597 -2.046 -64.382 1.00 106.97 770 LYS B CA 1
ATOM 11720 C C . LYS B 1 775 ? 17.035 -2.400 -65.776 1.00 119.21 770 LYS B C 1
ATOM 11721 O O . LYS B 1 775 ? 16.170 -3.274 -65.922 1.00 127.29 770 LYS B O 1
ATOM 11723 N N . LEU B 1 776 ? 17.507 -1.705 -66.797 1.00 127.04 771 LEU B N 1
ATOM 11724 C CA . LEU B 1 776 ? 16.980 -1.892 -68.168 1.00 121.78 771 LEU B CA 1
ATOM 11725 C C . LEU B 1 776 ? 18.089 -1.835 -69.204 1.00 120.41 771 LEU B C 1
ATOM 11726 O O . LEU B 1 776 ? 17.810 -1.694 -70.376 1.00 126.94 771 LEU B O 1
ATOM 11728 N N . ALA B 1 777 ? 19.348 -1.917 -68.773 1.00 121.25 772 ALA B N 1
ATOM 11729 C CA . ALA B 1 777 ? 20.492 -2.019 -69.690 1.00 111.57 772 ALA B CA 1
ATOM 11730 C C . ALA B 1 777 ? 21.130 -3.413 -69.668 1.00 113.69 772 ALA B C 1
ATOM 11731 O O . ALA B 1 777 ? 21.908 -3.728 -70.549 1.00 119.77 772 ALA B O 1
ATOM 11733 N N . GLY B 1 778 ? 20.815 -4.231 -68.661 1.00 106.72 773 GLY B N 1
ATOM 11734 C CA . GLY B 1 778 ? 21.241 -5.618 -68.620 1.00 99.18 773 GLY B CA 1
ATOM 11735 C C . GLY B 1 778 ? 20.078 -6.558 -68.928 1.00 113.66 773 GLY B C 1
ATOM 11736 O O . GLY B 1 778 ? 20.246 -7.784 -69.059 1.00 123.35 773 GLY B O 1
ATOM 11737 N N . LEU B 1 779 ? 18.883 -5.990 -69.038 1.00 117.20 774 LEU B N 1
ATOM 11738 C CA . LEU B 1 779 ? 17.701 -6.767 -69.381 1.00 116.98 774 LEU B CA 1
ATOM 11739 C C . LEU B 1 779 ? 17.639 -7.097 -70.884 1.00 123.19 774 LEU B C 1
ATOM 11740 O O . LEU B 1 779 ? 17.431 -8.239 -71.247 1.00 117.23 774 LEU B O 1
ATOM 11745 N N . PRO B 1 780 ? 17.837 -6.119 -71.782 1.00 131.82 775 PRO B N 1
ATOM 11746 C CA . PRO B 1 780 ? 17.843 -6.445 -73.213 1.00 136.30 775 PRO B CA 1
ATOM 11747 C C . PRO B 1 780 ? 19.052 -7.269 -73.651 1.00 138.31 775 PRO B C 1
ATOM 11748 O O . PRO B 1 780 ? 19.188 -7.546 -74.844 1.00 156.28 775 PRO B O 1
ATOM 11752 N N . VAL B 1 781 ? 19.925 -7.647 -72.723 1.00 122.29 776 VAL B N 1
ATOM 11753 C CA . VAL B 1 781 ? 20.898 -8.699 -72.983 1.00 125.48 776 VAL B CA 1
ATOM 11754 C C . VAL B 1 781 ? 20.550 -9.993 -72.239 1.00 122.54 776 VAL B C 1
ATOM 11755 O O . VAL B 1 781 ? 20.879 -11.083 -72.718 1.00 113.53 776 VAL B O 1
ATOM 11759 N N . ARG B 1 782 ? 19.888 -9.884 -71.088 1.00 121.50 777 ARG B N 1
ATOM 11760 C CA . ARG B 1 782 ? 19.373 -11.073 -70.415 1.00 126.96 777 ARG B CA 1
ATOM 11761 C C . ARG B 1 782 ? 18.334 -11.784 -71.291 1.00 128.76 777 ARG B C 1
ATOM 11762 O O . ARG B 1 782 ? 18.261 -13.011 -71.310 1.00 140.82 777 ARG B O 1
ATOM 11764 N N . ALA B 1 783 ? 17.527 -11.013 -72.014 1.00 127.11 778 ALA B N 1
ATOM 11765 C CA . ALA B 1 783 ? 16.613 -11.587 -73.005 1.00 118.29 778 ALA B CA 1
ATOM 11766 C C . ALA B 1 783 ? 17.331 -11.883 -74.313 1.00 114.84 778 ALA B C 1
ATOM 11767 O O . ALA B 1 783 ? 16.931 -12.783 -75.025 1.00 112.55 778 ALA B O 1
ATOM 11769 N N . LEU B 1 784 ? 18.393 -11.144 -74.622 1.00 115.47 779 LEU B N 1
ATOM 11770 C CA . LEU B 1 784 ? 19.189 -11.397 -75.827 1.00 123.57 779 LEU B CA 1
ATOM 11771 C C . LEU B 1 784 ? 19.986 -12.690 -75.689 1.00 130.73 779 LEU B C 1
ATOM 11772 O O . LEU B 1 784 ? 19.810 -13.625 -76.483 1.00 141.78 779 LEU B O 1
ATOM 11777 N N . LYS B 1 785 ? 20.862 -12.756 -74.685 1.00 125.23 780 LYS B N 1
ATOM 11778 C CA . LYS B 1 785 ? 21.702 -13.934 -74.515 1.00 124.30 780 LYS B CA 1
ATOM 11779 C C . LYS B 1 785 ? 20.869 -15.187 -74.233 1.00 124.33 780 LYS B C 1
ATOM 11780 O O . LYS B 1 785 ? 21.284 -16.295 -74.556 1.00 123.71 780 LYS B O 1
ATOM 11782 N N . ALA B 1 786 ? 19.694 -15.009 -73.633 1.00 124.37 781 ALA B N 1
ATOM 11783 C CA . ALA B 1 786 ? 18.727 -16.097 -73.488 1.00 123.94 781 ALA B CA 1
ATOM 11784 C C . ALA B 1 786 ? 17.802 -16.199 -74.699 1.00 135.42 781 ALA B C 1
ATOM 11785 O O . ALA B 1 786 ? 16.709 -16.753 -74.597 1.00 155.13 781 ALA B O 1
ATOM 11787 N N . ALA B 1 787 ? 18.232 -15.649 -75.835 1.00 133.84 782 ALA B N 1
ATOM 11788 C CA . ALA B 1 787 ? 17.637 -15.947 -77.146 1.00 131.56 782 ALA B CA 1
ATOM 11789 C C . ALA B 1 787 ? 18.685 -16.439 -78.142 1.00 141.30 782 ALA B C 1
ATOM 11790 O O . ALA B 1 787 ? 18.333 -17.067 -79.134 1.00 149.00 782 ALA B O 1
ATOM 11792 N N . GLN B 1 788 ? 19.960 -16.146 -77.878 1.00 146.73 783 GLN B N 1
ATOM 11793 C CA . GLN B 1 788 ? 21.102 -16.840 -78.492 1.00 156.87 783 GLN B CA 1
ATOM 11794 C C . GLN B 1 788 ? 21.252 -18.298 -77.956 1.00 155.34 783 GLN B C 1
ATOM 11795 O O . GLN B 1 788 ? 22.301 -18.925 -78.065 1.00 157.25 783 GLN B O 1
ATOM 11801 N N . LYS B 1 789 ? 20.187 -18.838 -77.374 1.00 149.92 784 LYS B N 1
ATOM 11802 C CA . LYS B 1 789 ? 20.078 -20.268 -77.135 1.00 138.79 784 LYS B CA 1
ATOM 11803 C C . LYS B 1 789 ? 20.228 -20.995 -78.472 1.00 149.22 784 LYS B C 1
ATOM 11804 O O . LYS B 1 789 ? 19.246 -21.507 -79.016 1.00 157.46 784 LYS B O 1
ATOM 11806 N N . HIS B 1 790 ? 21.462 -21.040 -78.982 1.00 152.00 785 HIS B N 1
ATOM 11807 C CA . HIS B 1 790 ? 21.773 -21.467 -80.353 1.00 144.70 785 HIS B CA 1
ATOM 11808 C C . HIS B 1 790 ? 20.957 -22.672 -80.800 1.00 146.59 785 HIS B C 1
ATOM 11809 O O . HIS B 1 790 ? 19.988 -22.528 -81.543 1.00 148.74 785 HIS B O 1
#

Foldseek 3Di:
DDFDDVQPDPVRVQVVVVCVVPVPAQEQADDPQKTKGKDPSLVVLCVQVVFDWDFDDGGNRHTIIMTIDGNVCVLVSLLSQLVVQGKYFYWDWPPVPTHIDRLAIDGNQADLDCSNADLQDFRKEKEWFDPQAWIKIWMAHLLQLETEIEIGHLVCPVQVCLLVVHQEYEWEPDPPIRDDDPRHRYHYDPNCLLFQVQLQVVVCVLVVHDGCPVQPADCDPNSRNSSRSSSVQVVCVVGFNARFSQNPDYHYDDLFFFADEGNQRCAPLQAPAHVVGDVPQGVLNLLPPFLGSLLSNVSSVLLSGFGQPVVVLVLLLQLLVQLLVQLVVLSVLLNQAYQLSSLLSCLRSVNHWLVSLLRNLVNLVSLLVCLPRGDHDGVVVVLSVLRVVCNVLSVVSPQFADNDADGHLLQDNGGYPPSDVLLNVLVVCPCVPVVVQVVVLVVVCVVLVDPPWGWDADPPPGTWIKAFPVSVVVDDVQWPWDDDDDGITTTDHVVCVCVRCSNVVSVVVSSVVSVVSVVVSSVVVSVVSVSSSSNSVSSSSSRNSSSLSVCCNPQVFAQEAEDAFAWKWFAFFAQSRCCVPDVDGGTAIDTAGLLAQEEEEADDDPQCQLRVLSRSLSQVSCNRSNRGGGGNYIYGYRARYEQEDPPDDVVVVVSLVCPLVPAALRYEYEAAAQLPDDDCPVSVVVLLVSSVRCVPVHVHRYYHYHHNCVCQCVVVVGSRYFYKYFDWDDDDLDIDGPNYIDGDHHPDCPLVPVSPPDDPSVVVVVVPVDD/DQDDVVVVVVCVACVVPPQAAEFEDDPQKTKGKAPSQVVLCVLDVWDKDFDGGGVNHTIIMTIDGNVCPLVSVLSVLVQQGKYFYWDWAAPLPPHPPDTDIHRQFIDGNQADQDCSNDPLQDFGKEWEWFDDPFKIKIWMAGLLQLETEIEIDGQPLVLQVQLLNLYSEYEAEDDDDDDCVVSHHHYDYDYPQQLFLVCLQVQQCVLVVHDGCVVQVADCVPCRSRSSRSSSVQVVCVVGFNARFNQRDHYHYDDLFFFFADGNVRCAVLQQQAHPVGHRPLGVLVLLVPFLASLLSNVSSNLLSGQTQDPPPFVVLLQLLVQLLVPLVVLSVLLNQAYSLSSLLSCLRRVNHFLVSLLRNLVRLQSLVVCPVRADTDDPRVVLNPLPPSQPCSNVVSCLFFPNDADGHLVVAGTTDPPSDVVLNVLVVCVCVVVPPCCCCCVVPPPPPDDDHKDWDDDDPDHTFIFFAAVTDQGDDVSPAPWDDDHGGTGGGDDPCVVVCVRNVVSVVVSSSVSVVCVVVVSPPPPPRSNSSSSSSVSSSVSRSSSSLNVCVPVAPFDQAAEAAFAWKKFAQFAASSVCVVPVQAGGAMDGAGQLAFAEEEEEDDVQAPVSVLSRSLVQVSCNSSNRTGRGNYIYGYRARYAEEEVLPPCLVVCADDDQAGAYYEDAAQQPDDDCVVSVVVLQVSSVCQPPVPHTHYYHYHHPPVRQCCCVPGSNHAYWYGYWDDPDLDIDHSNYIGGDYDDDDDDDPDDDDPCVVVVVVVVVVPD

Solvent-accessible surface area: 70350 Å² total; per-residue (Å²): 139,87,69,48,60,126,43,18,58,112,101,12,96,74,2,51,34,17,31,77,126,15,112,118,36,12,0,1,1,62,36,60,107,97,14,9,0,8,51,105,12,0,46,84,0,17,166,61,3,133,23,118,74,64,72,111,48,112,40,94,52,102,68,8,92,16,0,26,1,40,71,152,14,8,89,96,38,16,13,111,0,13,146,87,32,74,22,0,0,7,0,33,98,57,59,198,142,92,98,22,86,23,44,72,8,9,0,9,0,6,10,6,31,62,51,6,10,117,56,105,66,56,1,17,0,0,0,0,7,27,76,156,130,97,2,0,0,0,3,0,0,0,1,27,0,18,1,48,0,18,40,10,43,43,140,69,6,76,27,20,24,39,16,2,100,13,31,0,8,0,1,8,93,38,116,118,19,22,108,42,138,108,87,33,17,41,31,122,12,100,37,211,49,16,29,33,89,44,1,35,128,40,0,22,134,34,49,69,54,153,32,0,147,81,58,36,4,44,49,134,84,23,25,24,0,0,0,0,0,0,0,0,4,35,14,0,133,109,2,25,83,69,24,0,103,6,9,53,40,7,52,37,8,64,104,70,64,45,1,28,14,18,30,42,0,17,85,21,6,45,0,26,64,5,91,82,39,107,88,71,58,0,1,13,40,27,0,30,40,24,26,10,75,3,0,1,16,34,0,17,50,28,0,12,14,0,19,70,75,67,62,110,0,84,31,29,2,72,0,2,54,27,0,83,93,25,13,92,66,0,38,76,41,0,129,74,18,44,24,3,23,4,6,0,0,22,2,0,2,24,36,16,98,5,93,17,0,13,41,1,11,72,5,0,45,36,0,15,97,0,94,140,28,3,98,40,80,26,63,1,99,83,16,24,68,23,1,56,93,2,56,83,18,0,86,82,2,124,50,1,0,13,106,130,0,31,51,123,28,155,92,2,80,0,0,28,114,64,74,49,103,96,0,40,89,23,32,158,45,120,95,59,14,110,93,58,22,104,80,9,6,59,140,7,63,167,126,38,68,33,100,87,5,102,15,70,93,43,234,132,50,9,26,10,0,47,4,41,94,110,36,16,152,155,24,53,108,63,11,107,134,80,67,78,60,160,113,16,13,44,13,5,0,79,70,0,60,69,6,15,84,96,20,59,66,6,92,94,91,12,63,62,17,3,110,112,28,5,36,33,21,22,99,107,5,46,105,19,1,75,72,3,10,97,0,1,86,3,0,6,16,0,0,0,0,0,2,0,1,9,14,16,104,128,71,100,15,34,84,2,104,32,11,120,127,55,15,4,66,1,71,40,0,22,10,3,13,41,46,79,98,60,213,144,50,49,32,10,86,2,83,4,58,91,141,76,14,0,2,0,0,6,2,30,84,109,4,18,10,40,41,4,0,41,2,1,0,3,0,0,0,0,0,4,0,0,0,17,0,0,0,76,38,0,28,0,2,42,8,20,33,1,3,3,30,42,121,22,28,60,80,14,7,57,22,4,6,52,4,6,93,61,7,48,103,65,0,3,0,0,0,24,39,6,2,73,2,7,4,12,54,17,0,35,0,16,0,50,1,18,0,34,12,0,5,84,152,9,84,0,8,0,1,0,0,1,11,17,31,61,5,4,129,12,43,144,72,35,88,9,3,28,28,41,31,2,17,56,85,100,113,52,228,78,74,36,40,85,71,68,31,76,105,19,39,43,44,84,56,3,43,79,35,56,65,60,55,51,54,45,53,68,46,7,68,79,32,39,99,74,157,152,48,39,55,93,115,8,86,62,0,63,46,16,34,74,132,23,114,112,40,8,0,1,0,62,53,58,109,101,12,21,2,18,39,115,11,0,54,60,1,19,138,52,8,127,27,116,84,69,68,171,35,116,46,108,65,89,71,13,88,24,0,25,2,43,69,156,18,6,43,108,52,4,18,112,0,12,178,91,28,79,13,0,0,8,0,36,99,44,37,109,121,40,119,17,145,70,87,80,111,22,102,28,65,44,27,6,2,9,0,6,8,3,13,62,55,15,10,102,74,97,58,49,5,12,0,0,0,4,9,18,77,118,141,100,4,0,0,0,2,0,0,2,2,25,0,15,0,53,0,8,36,8,71,52,76,37,4,45,29,28,14,42,21,2,84,18,25,0,6,0,24,16,71,88,116,90,21,62,38,128,166,79,24,59,31,55,37,109,26,71,58,166,17,14,30,28,145,50,2,38,130,27,0,12,116,29,50,71,45,178,50,0,130,78,56,41,1,47,44,189,94,27,28,25,0,1,0,0,0,0,0,0,0,37,20,0,99,114,6,22,69,93,39,0,108,9,11,61,18,5,44,50,11,66,88,53,66,56,5,25,10,15,26,54,1,12,73,44,8,38,0,25,72,9,111,95,64,101,122,66,65,1,0,28,45,52,4,39,40,22,31,7,73,4,0,1,13,40,0,17,58,25,0,10,13,0,13,66,60,110,63,121,0,58,21,28,14,76,0,0,51,34,2,41,112,31,14,111,79,4,35,109,36,2,164,71,22,44,18,4,29,4,6,0,0,15,10,3,1,22,38,16,102,3,101,29,10,8,34,7,13,63,2,2,57,55,4,36,104,13,125,164,23,20,100,31,47,60,49,8,110,88,18,102,76,29,33,74,46,2,80,73,15,0,91,60,14,58,51,0,2,13,85,126,4,26,62,93,37,143,82,11,81,0,3,26,110,66,71,54,96,76,8,20,107,27,56,147,36,134,70,50,56,99,98,88,35,83,83,46,26,52,128,60,83,50,150,74,16,134,61,131,25,132,52,42,127,57,241,136,94,18,24,11,38,62,49,45,116,138,32,39,116,69,24,90,19,63,172,130,89,79,64,127,137,157,111,18,16,56,28,48,15,73,68,22,78,68,20,26,70,140,28,55,56,6,92,93,79,14,54,60,33,8,105,105,17,7,57,40,38,43,114,69,34,218,100,14,2,72,59,12,12,124,3,2,100,10,1,7,17,12,0,0,1,0,1,1,0,18,38,9,134,105,63,98,20,25,121,6,114,48,14,130,136,56,19,5,79,5,77,49,0,22,5,4,12,27,20,82,101,78,165,163,52,25,32,9,65,0,47,6,48,140,114,65,15,2,1,1,0,3,1,15,63,123,1,22,6,30,41,6,3,108,1,5,0,2,2,1,0,0,0,3,0,0,0,1,0,0,0,76,52,3,40,3,0,35,6,6,13,1,5,14,58,112,86,88,50,50,25,25,49,14,58,72,98,51,28,118,4,4,8,2,10,2,44,37,29,18,86,4,29,8,12,75,10,2,36,5,49,0,58,9,33,0,27,32,1,10,155,105,76,6,28,4,2,8,0,0,2,9,16,40,44,2,5,105,16,44,146,72,65,74,20,3,41,14,18,23,4,40,28,96,88,167,52,239,85,71,89,37,115,76,66,20,66,100,22,50,32,56,116,5,70,34,43,69,59,13,31,82,52,4,61,80,25,13,71,104,20,46,80,130,47,136

Radius of gyration: 42.77 Å; Cα contacts (8 Å, |Δi|>4): 2930; chains: 2; bounding box: 84×112×122 Å

Organism: Neisseria gonorrhoeae (strain ATCC 700825 / FA 1090) (NCBI:txid242231)

Secondary structure (DSSP, 8-state):
----SSSS-HHHHHHHHHHTT-SSSEEEEEETTEEEEETHHHHHHHHHH-PPPEEEEEETTEEEEEEEEEGGGHHHHHHHHHHTT--EEEEEEEE--EEEE---EE-TTS---GGGS-TT----EEEEEE-SSSEEEEEEETTTTEEEEEEE-STTHHHHHHHHT-SEEEEE-STTSPP----SEEEEE-GGGG-HHHHHHHHHHHHT-S-STTTT--TTTSHHHHHHHHHHHHHHHHHSSS--------EEEPTTSB-B--HHHHHHHTSSS-TTSS-SS-HHHHH---SSHHHHHHHHHHHH--BS-HHHHHHHHHHHHHHTTTHHHHHHHHTT---HHHHHHHHHTT---HHHHHHHHHHHHHHHGGGTT---SSTHHHHHHHGGGGHHHHHHHHHHB-SS--S-GGGS--BPTTS-HHHHHHHHTTHHHHHHHHHHHHHHHHHHT-SS--EEEETTTEEEEEEEHHHHTT--TTS----B-SSEEEE--HHHHHHHHHHHHHHHHHHHHHHHHHHHHHHHHHHTHHHHHHHHHHHHHHHHHHHHHHHHHHHT-B--EE-SSS-EEEEEE--TTGGGGSSS---EEEEE-SS--EEEEE--SSSSHHHHHHHHHHHHHHHTTSPPBSSSEEEE----BEEEE---SHHHHHHHHHHTTT--TT-EEEEESTT-SS-SSHHHHHHHHHHHHHTTTT--EEEEE---GGGG-STTT-SSEEEEEE--EESSSSEE----EEES-----SGGGGGG--S-THHHHTTSS--/--S-HHHHHHHHHHTT-SSSEEEEEETTEEEEETHHHHHHHHHTT---EEEEEETTEEEEEEEEESTTHHHHHHHHHHTT--EEEEE---STTTTSS----EEEEEE-TTS---TTTS-TT----EEEEE--SSEEEEEEE-TTT--EEEEEEESSSHHHHHHHHT-SEEEE-SSS----STTSS-EEE--GGGG-HHHHHHHHHHHHT-S-SGGGT--SSSSHHHHHHHHHHHHHHHHHSSS--S------B--TTSB-EE-HHHHHHTTSSS-TTSS-TT-TTTTT---SSHHHHHHHHHHHH--B--TTTTTHHHHHHHHHTTTSHHHHHHHTT---HHHHHHHHHHT---HHHHHHHHHHHHHHTT-TTS---STHHHHHHHH----HHHHHHHHTTB-SS--SSTTTS--BPTTS-HHHHHHHTTGGGGTTTHHHHHHHTSSSS--S---EE--SSS-SEE---SS--S--SS------S-SSS-----SSGGGTHHHHHHHHHHHHHHHHHHHHHTT-TTTTHHHHHHHHHHHHHHHHHHHHHHHHHHHS-EEPEEE-SS--EEEEEE--TTTHHHHS----EEEEE-TTS-EEEE---GGG-HHHHHHHHHHHHHHHTTSS-EESSEEEE----EEE-------SGGG--S----SEEEEESTT-SS-HHHHHHHHHHHHHIIIIIS---EEEE-S-STTTTGGGT-TTEEEEEE--B-SSSS-B----EEES--------SS--SSSHHHHHHHTT---

CATH classification: 3.40.1170.10 (+3 more: 1.10.1420.10, 1.10.1420.10, 3.40.50.300)

B-factor: mean 99.37, std 36.96, range [35.02, 277.26]